Protein 7K1R (pdb70)

Nearest PDB structures (foldseek):
  7k1r-assembly1_A  TM=1.002E+00  e=0.000E+00  Enterobacter sp. enrichment culture clone nf1B6
  8uws-assembly1_C  TM=9.972E-01  e=1.560E-99  Enterobacter hormaechei
  2exj-assembly1_A  TM=9.811E-01  e=1.548E-72  Geobacillus stearothermophilus
  3c2u-assembly1_A  TM=9.784E-01  e=2.625E-72  Selenomonas ruminantium
  1yi7-assembly1_D  TM=9.826E-01  e=5.662E-72  Clostridium acetobutylicum ATCC 824

Secondary structure (DSSP, 8-state):
-EEESPSB-SS--S-EEEEETTEEEEEE--BTEESB-EEEEESSSS--EEEE--B-STTT---TTPPTT-EE-S-EEEEETTEEEEEEEEE---SSSS--EEEEEEEESSSSSPPPPPEE--SSEEEEEEEE-TTS-EEEEEEE-STT-SSSS---EEEEEEETTTTEE-S--EEEE---TT---EEEEEEEETTEEEEEEEES-SSTT-EEEEEEESSTT---EEEEEEEEEE-TT-TT-SSEEEEEEEEEE-TTS-EEEEEEEE--B--TT--TTSTTTT-B-TT-SEEEEEEEEEETTEEEETT-SSPPSEEE--SS-----S--S-EEE---SSS--TT-BEESS--STTTEESSSSTTSEEEE-B--TT-SS---EEEEE---SEEEEEEEEE----STTEEEEEEEEEETTEEEEEEEEEETTTEEEEEEEEEETTEEE-TTSSSPEEPPTT-S-EEEEEEEETTEEEEEEESSSSS-EEEEEEEEGGGSSHHHH-SSSPP---EEEEEEEETT-S--EEEEEEEEEEE-/-EEES-SB-SS--S-EEEEETTEEEEEE--BTEESB-EEEEESSSSS-EEEE--B-STTT---TTPPTT-EE-S-EEEEETTEEEEEEEEE---SSSS--EEEEEEEESSTT-PPPPPEE--SSEEEEEEEE-TTS-EEEEEEE-STT-SSSS---EEEEEEETTTTEE-S--EEEE---TT---EEEEEEEETTEEEEEEEES-SSTT-EEEEEEESSTT---EEEEEEEEEE-TT-TT-SSEEEEEEEEEE-TTS-EEEEEEEE--B--TT--TTSTTTT-B-TT-SEEEEEEEEESSS-EEETT-SS--SEEE--SS------EEE---SSS--TT-BEESS---TTTEESSSSTTSEEEE-BB-TT-SS-BEEEEEE--SSEEEEEEEEEE---STTEEEEEEEEEETTEEEEEEEEEETTTEEEEEEEEEETTEEE-TTSSSPEE--TT---EEEEEEEETTEEEEEEESSSSS-EEEEEEEEGGGSSHHHH-SS------EEEEEEEETT-S--EEEEEEEEEEE-/-EEES-SB-SS--S-EEEEETTEEEEEE--BTEESB-EEEEESSSS--EEEE--B-STTT---TTPPTT-EE---EEEEETTEEEEEEEEE---SSSS--EEEEEEEESSTT-PPPPPEEEESSEEEEEEEE-TTS-EEEEEEE-STT-SSSS---EEEEEE-TTT--B-S--EEEE---TT---EEEEEEEETTEEEEEEEES-SSTT-EEEEEEESSTT-PPEEEEEEEEE--TT-TT-SSEEEEEEEEEE-TTS-EEEEEEEE-PBPPTT--TTSTTTT-B-TT-SEEEEEEEEEETTEEEETTSSS--SEEE--SS-----EEE---SSS--TT-BEESS--STTTEESSSSTTSEEEE-B--TT-SS--EEEEEE--SSEEEEEEEEE----STTEEEEEEEEEETTEEEEEEEEEETTTEEEEEEEEEETTEEE-TTSSS-EEPPTT-S-EEEEEEEETTEEEEEEESSSSS-EEEEEEEEGGGSSHHHH-SSS-----EEEEEEEETT-S--EEEEEEEEEEE-/-EEES-SB-SS--S-EEEEETTEEEEEE--BTEESB-EEEEESSSSS-EEEE--B-STTT---TTPPTT-EE-S-EEEEETTEEEEEEEEE---SSSS--EEEEEEEESSTT----PPEE--SSEEEEEEEE-TTS-EEEEEEE-STT-SSSS---EEEEEEETTTTEEPS--EEEE---TT---EEEEEEEETTEEEEEEEES-SSTT-EEEEEEESSTT---EEEEEEEEE--TT-TT-SSEEEEEEEEEE-TTS-EEEEEEEE-PBPPTT--TTSTT-S-B-TT-SEEEEEEEEEETTEEEETTSSSPPSEEE--SSPPPP----EEE---SSS--TT-BEESS--STTTEESSSSTTSEEEE-B--TT-SS--EEEEEE---SEEEEEEEEE----STTEEEEEEEEEETTEEEEEEEEEETTTEEEEEEEEEETTEEE-TTSSSPEE--TT---EEEEEEEETTEEEEEEESSSSSEEE-S--EEGGGSSHHHH-SSS-----EEEEEEEETT-S--EEEEEEEEEEE-

Structure (mmCIF, N/CA/C/O backbone):
data_7K1R
#
_entry.id   7K1R
#
_cell.length_a   87.123
_cell.length_b   153.100
_cell.length_c   182.401
_cell.angle_alpha   90.000
_cell.angle_beta   90.000
_cell.angle_gamma   90.000
#
_symmetry.space_group_name_H-M   'P 21 21 21'
#
loop_
_entity.id
_entity.type
_entity.pdbx_description
1 polymer 'Beta xylosidase GH43'
2 non-polymer 'CALCIUM ION'
3 non-polymer GLYCEROL
4 water water
#
loop_
_atom_site.group_PDB
_atom_site.id
_atom_site.type_symbol
_atom_site.label_atom_id
_atom_site.label_alt_id
_atom_site.label_comp_id
_atom_site.label_asym_id
_atom_site.label_entity_id
_atom_site.label_seq_id
_atom_site.pdbx_PDB_ins_code
_atom_site.Cartn_x
_atom_site.Cartn_y
_atom_site.Cartn_z
_atom_site.occupancy
_atom_site.B_iso_or_equiv
_atom_site.auth_seq_id
_atom_site.auth_comp_id
_atom_site.auth_asym_id
_atom_site.auth_atom_id
_atom_site.pdbx_PDB_model_num
ATOM 1 N N . MET A 1 1 ? 5.14652 39.10969 82.35550 1.000 37.84477 1 MET A N 1
ATOM 2 C CA . MET A 1 1 ? 6.38322 39.69924 81.85508 1.000 37.53680 1 MET A CA 1
ATOM 3 C C . MET A 1 1 ? 7.09010 40.49308 82.94590 1.000 37.54699 1 MET A C 1
ATOM 4 O O . MET A 1 1 ? 6.46402 41.26750 83.66963 1.000 37.43687 1 MET A O 1
ATOM 9 N N . GLU A 1 2 ? 8.40124 40.29858 83.05612 1.000 39.49211 2 GLU A N 1
ATOM 10 C CA . GLU A 1 2 ? 9.22405 40.98893 84.04131 1.000 39.55761 2 GLU A CA 1
ATOM 11 C C . GLU A 1 2 ? 10.22691 41.86733 83.30932 1.000 39.58802 2 GLU A C 1
ATOM 12 O O . GLU A 1 2 ? 10.98604 41.37778 82.46674 1.000 39.65056 2 GLU A O 1
ATOM 18 N N . ILE A 1 3 ? 10.22327 43.15820 83.62339 1.000 36.74762 3 ILE A N 1
ATOM 19 C CA . ILE A 1 3 ? 11.15147 44.11628 83.03749 1.000 36.78070 3 ILE A CA 1
ATOM 20 C C . ILE A 1 3 ? 12.25393 44.39348 84.04606 1.000 36.92145 3 ILE A C 1
ATOM 21 O O . ILE A 1 3 ? 11.97476 44.68120 85.21522 1.000 36.85003 3 ILE A O 1
ATOM 26 N N . THR A 1 4 ? 13.50333 44.30532 83.60316 1.000 36.97768 4 THR A N 1
ATOM 27 C CA . THR A 1 4 ? 14.64894 44.61332 84.44644 1.000 37.14582 4 THR A CA 1
ATOM 28 C C . THR A 1 4 ? 15.16573 46.00426 84.10626 1.000 37.12829 4 THR A C 1
ATOM 29 O O . THR A 1 4 ? 15.35197 46.33104 82.92681 1.000 37.06064 4 THR A O 1
ATOM 33 N N . ASN A 1 5 ? 15.38938 46.81348 85.13334 1.000 34.95913 5 ASN A N 1
ATOM 34 C CA . ASN A 1 5 ? 15.88325 48.16296 84.91769 1.000 34.87208 5 ASN A CA 1
ATOM 35 C C . ASN A 1 5 ? 17.39283 48.22528 85.13087 1.000 35.15536 5 ASN A C 1
ATOM 36 O O . ASN A 1 5 ? 17.95008 47.44137 85.90731 1.000 35.28790 5 ASN A O 1
ATOM 41 N N . PRO A 1 6 ? 18.09936 49.14233 84.44788 1.000 33.69228 6 PRO A N 1
ATOM 42 C CA . PRO A 1 6 ? 17.58425 50.10224 83.46303 1.000 33.37926 6 PRO A CA 1
ATOM 43 C C . PRO A 1 6 ? 17.24530 49.45281 82.12278 1.000 33.35688 6 PRO A C 1
ATOM 44 O O . PRO A 1 6 ? 17.90582 48.49060 81.73080 1.000 33.58040 6 PRO A O 1
ATOM 48 N N . ILE A 1 7 ? 16.22151 49.96379 81.43589 1.000 33.68272 7 ILE A N 1
ATOM 49 C CA . ILE A 1 7 ? 15.90872 49.43810 80.11105 1.000 33.78567 7 ILE A CA 1
ATOM 50 C C . ILE A 1 7 ? 16.89642 49.96344 79.07917 1.000 33.64591 7 ILE A C 1
ATOM 51 O O . ILE A 1 7 ? 17.13672 49.31158 78.05669 1.000 33.80908 7 ILE A O 1
ATOM 56 N N . LEU A 1 8 ? 17.47761 51.13508 79.32058 1.000 33.27580 8 LEU A N 1
ATOM 57 C CA . LEU A 1 8 ? 18.52531 51.69872 78.47633 1.000 32.74864 8 LEU A CA 1
ATOM 58 C C . LEU A 1 8 ? 19.75791 51.89473 79.34825 1.000 33.01250 8 LEU A C 1
ATOM 59 O O . LEU A 1 8 ? 19.78239 52.78706 80.20266 1.000 32.86719 8 LEU A O 1
ATOM 64 N N . THR A 1 9 ? 20.77131 51.06029 79.14008 1.000 35.09584 9 THR A N 1
ATOM 65 C CA . THR A 1 9 ? 21.97157 51.08491 79.96148 1.000 34.87373 9 THR A CA 1
ATOM 66 C C . THR A 1 9 ? 23.01296 52.02723 79.37238 1.000 33.69989 9 THR A C 1
ATOM 67 O O . THR A 1 9 ? 23.07404 52.24207 78.15827 1.000 33.08127 9 THR A O 1
ATOM 71 N N . GLY A 1 10 ? 23.84253 52.58335 80.25173 1.000 31.58380 10 GLY A N 1
ATOM 72 C CA . GLY A 1 10 ? 24.80595 53.58285 79.84810 1.000 30.52087 10 GLY A CA 1
ATOM 73 C C . GLY A 1 10 ? 24.15381 54.93395 79.62924 1.000 30.18376 10 GLY A C 1
ATOM 74 O O . GLY A 1 10 ? 22.94910 55.12405 79.80513 1.000 30.67626 10 GLY A O 1
ATOM 75 N N . PHE A 1 11 ? 24.98979 55.89176 79.22762 1.000 31.22557 11 PHE A N 1
ATOM 76 C CA . PHE A 1 11 ? 24.59232 57.27722 78.99398 1.000 30.69449 11 PHE A CA 1
ATOM 77 C C . PHE A 1 11 ? 23.30101 57.37778 78.18573 1.000 30.94488 11 PHE A C 1
ATOM 78 O O . PHE A 1 11 ? 23.31782 57.27409 76.95437 1.000 30.85523 11 PHE A O 1
ATOM 86 N N . ASN A 1 12 ? 22.17693 57.58195 78.88041 1.000 29.48650 12 ASN A N 1
ATOM 87 C CA . ASN A 1 12 ? 20.85275 57.66775 78.27352 1.000 29.63489 12 ASN A CA 1
ATOM 88 C C . ASN A 1 12 ? 19.88783 58.40385 79.19828 1.000 29.40193 12 ASN A C 1
ATOM 89 O O . ASN A 1 12 ? 18.98693 57.77877 79.77250 1.000 29.92350 12 ASN A O 1
ATOM 94 N N . PRO A 1 13 ? 20.02941 59.71387 79.37028 1.000 30.21166 13 PRO A N 1
ATOM 95 C CA . PRO A 1 13 ? 19.18063 60.44000 80.31512 1.000 29.95057 13 PRO A CA 1
ATOM 96 C C . PRO A 1 13 ? 17.95067 61.04158 79.64265 1.000 29.62279 13 PRO A C 1
ATOM 97 O O . PRO A 1 13 ? 17.79855 61.01862 78.42003 1.000 29.72990 13 PRO A O 1
ATOM 101 N N . ASP A 1 14 ? 17.07351 61.58433 80.48232 1.000 30.60376 14 ASP A N 1
ATOM 102 C CA . ASP A 1 14 ? 15.88378 62.30766 80.04865 1.000 30.27155 14 ASP A CA 1
ATOM 103 C C . ASP A 1 14 ? 15.04084 61.52678 79.03405 1.000 30.84631 14 ASP A C 1
ATOM 104 O O . ASP A 1 14 ? 14.87063 61.96397 77.89458 1.000 30.83452 14 ASP A O 1
ATOM 109 N N . PRO A 1 15 ? 14.48803 60.37664 79.42584 1.000 31.45823 15 PRO A N 1
ATOM 110 C CA . PRO A 1 15 ? 13.69290 59.58386 78.47538 1.000 32.10457 15 PRO A CA 1
ATOM 111 C C . PRO A 1 15 ? 12.37474 60.27664 78.16074 1.000 31.97269 15 PRO A C 1
ATOM 112 O O . PRO A 1 15 ? 11.60314 60.61310 79.06176 1.000 31.65165 15 PRO A O 1
ATOM 116 N N . SER A 1 16 ? 12.13188 60.50586 76.87252 1.000 33.20435 16 SER A N 1
ATOM 117 C CA . SER A 1 16 ? 10.86348 61.02698 76.37531 1.000 32.90061 16 SER A CA 1
ATOM 118 C C . SER A 1 16 ? 10.13924 59.87384 75.69152 1.000 33.64163 16 SER A C 1
ATOM 119 O O . SER A 1 16 ? 10.55162 59.42350 74.61781 1.000 34.12454 16 SER A O 1
ATOM 122 N N . LEU A 1 17 ? 9.06673 59.39931 76.31408 1.000 34.65618 17 LEU A N 1
ATOM 123 C CA . LEU A 1 17 ? 8.38533 58.18314 75.89658 1.000 35.26073 17 LEU A CA 1
ATOM 124 C C . LEU A 1 17 ? 7.11621 58.53420 75.13097 1.000 34.91963 17 LEU A C 1
ATOM 125 O O . LEU A 1 17 ? 6.30263 59.33538 75.60216 1.000 34.44100 17 LEU A O 1
ATOM 130 N N . CYS A 1 18 ? 6.95607 57.94021 73.94825 1.000 37.66283 18 CYS A N 1
ATOM 131 C CA . CYS A 1 18 ? 5.76957 58.13549 73.12698 1.000 37.42392 18 CYS A CA 1
ATOM 132 C C . CYS A 1 18 ? 5.37555 56.79102 72.53422 1.000 37.88657 18 CYS A C 1
ATOM 133 O O . CYS A 1 18 ? 6.01877 55.76588 72.78380 1.000 38.34818 18 CYS A O 1
ATOM 136 N N . ARG A 1 19 ? 4.30920 56.79334 71.73835 1.000 36.97864 19 ARG A N 1
ATOM 137 C CA . ARG A 1 19 ? 3.89756 55.57797 71.05646 1.000 37.31739 19 ARG A CA 1
ATOM 138 C C . ARG A 1 19 ? 3.09219 55.92781 69.81358 1.000 37.10527 19 ARG A C 1
ATOM 139 O O . ARG A 1 19 ? 2.35078 56.91402 69.78679 1.000 36.79594 19 ARG A O 1
ATOM 147 N N . GLN A 1 20 ? 3.26608 55.11179 68.77622 1.000 38.61227 20 GLN A N 1
ATOM 148 C CA . GLN A 1 20 ? 2.45043 55.16073 67.56425 1.000 38.51184 20 GLN A CA 1
ATOM 149 C C . GLN A 1 20 ? 1.77604 53.79840 67.44423 1.000 38.83003 20 GLN A C 1
ATOM 150 O O . GLN A 1 20 ? 2.40676 52.82350 67.02270 1.000 39.06929 20 GLN A O 1
ATOM 156 N N . GLY A 1 21 ? 0.50288 53.72987 67.82318 1.000 37.49025 21 GLY A N 1
ATOM 157 C CA . GLY A 1 21 ? -0.19793 52.46360 67.87116 1.000 37.77368 21 GLY A CA 1
ATOM 158 C C . GLY A 1 21 ? 0.41496 51.49722 68.86292 1.000 38.07724 21 GLY A C 1
ATOM 159 O O . GLY A 1 21 ? 0.41350 51.75336 70.07098 1.000 38.11641 21 GLY A O 1
ATOM 160 N N . GLU A 1 22 ? 0.95743 50.38720 68.36342 1.000 38.33902 22 GLU A N 1
ATOM 161 C CA . GLU A 1 22 ? 1.57522 49.37307 69.20500 1.000 38.63779 22 GLU A CA 1
ATOM 162 C C . GLU A 1 22 ? 3.09745 49.46195 69.21125 1.000 38.68298 22 GLU A C 1
ATOM 163 O O . GLU A 1 22 ? 3.75879 48.56526 69.74472 1.000 38.94644 22 GLU A O 1
ATOM 169 N N . ASP A 1 23 ? 3.66419 50.52037 68.63861 1.000 37.12201 23 ASP A N 1
ATOM 170 C CA . ASP A 1 23 ? 5.10405 50.74004 68.61599 1.000 37.14091 23 ASP A CA 1
ATOM 171 C C . ASP A 1 23 ? 5.45559 51.84453 69.60226 1.000 37.05758 23 ASP A C 1
ATOM 172 O O . ASP A 1 23 ? 4.83002 52.90965 69.59512 1.000 36.76620 23 ASP A O 1
ATOM 177 N N . TYR A 1 24 ? 6.45817 51.59339 70.43904 1.000 35.23822 24 TYR A N 1
ATOM 178 C CA . TYR A 1 24 ? 6.82202 52.49315 71.52379 1.000 35.21998 24 TYR A CA 1
ATOM 179 C C . TYR A 1 24 ? 8.23457 53.01378 71.30872 1.000 35.19625 24 TYR A C 1
ATOM 180 O O . TYR A 1 24 ? 9.11892 52.27468 70.86490 1.000 35.33699 24 TYR A O 1
ATOM 189 N N . TYR A 1 25 ? 8.43797 54.29180 71.62338 1.000 35.87457 25 TYR A N 1
ATOM 190 C CA . TYR A 1 25 ? 9.69249 54.97049 71.33935 1.000 35.74690 25 TYR A CA 1
ATOM 191 C C . TYR A 1 25 ? 10.12305 55.79743 72.53891 1.000 35.75816 25 TYR A C 1
ATOM 192 O O . TYR A 1 25 ? 9.28883 56.39078 73.22798 1.000 35.52295 25 TYR A O 1
ATOM 201 N N . ILE A 1 26 ? 11.43182 55.82966 72.77736 1.000 32.82805 26 ILE A N 1
ATOM 202 C CA . ILE A 1 26 ? 12.03817 56.64794 73.81952 1.000 32.78110 26 ILE A CA 1
ATOM 203 C C . ILE A 1 26 ? 13.18435 57.42972 73.19524 1.000 32.28828 26 ILE A C 1
ATOM 204 O O . ILE A 1 26 ? 14.01254 56.85692 72.47867 1.000 32.15247 26 ILE A O 1
ATOM 209 N N . ALA A 1 27 ? 13.22406 58.73273 73.45520 1.000 31.65957 27 ALA A N 1
ATOM 210 C CA . ALA A 1 27 ? 14.30980 59.59704 73.01538 1.000 31.37743 27 ALA A CA 1
ATOM 211 C C . ALA A 1 27 ? 15.09955 60.05863 74.23160 1.000 31.06642 27 ALA A C 1
ATOM 212 O O . ALA A 1 27 ? 14.51685 60.52976 75.21470 1.000 30.62239 27 ALA A O 1
ATOM 214 N N . THR A 1 28 ? 16.41853 59.91511 74.16647 1.000 31.95062 28 THR A N 1
ATOM 215 C CA . THR A 1 28 ? 17.30460 60.31767 75.24516 1.000 31.29622 28 THR A CA 1
ATOM 216 C C . THR A 1 28 ? 18.23986 61.41733 74.75744 1.000 31.06657 28 THR A C 1
ATOM 217 O O . THR A 1 28 ? 18.46045 61.58719 73.55486 1.000 31.65590 28 THR A O 1
ATOM 221 N N . SER A 1 29 ? 18.78774 62.16683 75.71223 1.000 30.89306 29 SER A N 1
ATOM 222 C CA . SER A 1 29 ? 19.70462 63.25445 75.40516 1.000 30.36864 29 SER A CA 1
ATOM 223 C C . SER A 1 29 ? 21.09942 62.71487 75.11275 1.000 30.56105 29 SER A C 1
ATOM 224 O O . SER A 1 29 ? 21.48128 61.63742 75.57425 1.000 30.70925 29 SER A O 1
ATOM 227 N N . THR A 1 30 ? 21.86213 63.47836 74.32840 1.000 30.09852 30 THR A N 1
ATOM 228 C CA . THR A 1 30 ? 23.20155 63.07500 73.91973 1.000 30.28152 30 THR A CA 1
ATOM 229 C C . THR A 1 30 ? 24.26963 64.11658 74.21405 1.000 29.60416 30 THR A C 1
ATOM 230 O O . THR A 1 30 ? 25.45815 63.81629 74.04966 1.000 29.52916 30 THR A O 1
ATOM 234 N N . PHE A 1 31 ? 23.88621 65.32186 74.62677 1.000 30.71411 31 PHE A N 1
ATOM 235 C CA . PHE A 1 31 ? 24.80384 66.37855 75.07495 1.000 29.99325 31 PHE A CA 1
ATOM 236 C C . PHE A 1 31 ? 25.75810 66.70639 73.92791 1.000 30.57968 31 PHE A C 1
ATOM 237 O O . PHE A 1 31 ? 25.28735 67.04604 72.82998 1.000 31.48872 31 PHE A O 1
ATOM 245 N N . GLU A 1 32 ? 27.07227 66.63456 74.12082 1.000 30.28412 32 GLU A N 1
ATOM 246 C CA . GLU A 1 32 ? 28.01344 67.04634 73.08872 1.000 30.87695 32 GLU A CA 1
ATOM 247 C C . GLU A 1 32 ? 28.34684 65.93747 72.09836 1.000 31.72153 32 GLU A C 1
ATOM 248 O O . GLU A 1 32 ? 29.13650 66.17159 71.17848 1.000 32.37928 32 GLU A O 1
ATOM 254 N N . TRP A 1 33 ? 27.77105 64.74764 72.25264 1.000 30.20439 33 TRP A N 1
ATOM 255 C CA . TRP A 1 33 ? 28.04640 63.65337 71.33170 1.000 30.81066 33 TRP A CA 1
ATOM 256 C C . TRP A 1 33 ? 27.15998 63.75673 70.09525 1.000 31.98106 33 TRP A C 1
ATOM 257 O O . TRP A 1 33 ? 25.95408 64.00233 70.19399 1.000 32.33691 33 TRP A O 1
ATOM 268 N N . PHE A 1 34 ? 27.77356 63.56655 68.91841 1.000 30.48703 34 PHE A N 1
ATOM 269 C CA . PHE A 1 34 ? 27.13890 63.68431 67.61378 1.000 31.45165 34 PHE A CA 1
ATOM 270 C C . PHE A 1 34 ? 27.02394 62.31891 66.94426 1.000 31.23087 34 PHE A C 1
ATOM 271 O O . PHE A 1 34 ? 27.97308 61.52801 66.99419 1.000 30.69045 34 PHE A O 1
ATOM 279 N N . PRO A 1 35 ? 25.88714 62.00937 66.29432 1.000 32.36433 35 PRO A N 1
ATOM 280 C CA . PRO A 1 35 ? 24.69775 62.85437 66.11212 1.000 33.08726 35 PRO A CA 1
ATOM 281 C C . PRO A 1 35 ? 23.85351 63.01554 67.37320 1.000 32.98764 35 PRO A C 1
ATOM 282 O O . PRO A 1 35 ? 24.03514 62.27545 68.33764 1.000 32.28346 35 PRO A O 1
ATOM 286 N N . GLY A 1 36 ? 22.94031 63.98269 67.35583 1.000 31.84205 36 GLY A N 1
ATOM 287 C CA . GLY A 1 36 ? 22.16103 64.30871 68.53153 1.000 31.63087 36 GLY A CA 1
ATOM 288 C C . GLY A 1 36 ? 20.86788 63.51926 68.63073 1.000 31.40053 36 GLY A C 1
ATOM 289 O O . GLY A 1 36 ? 20.23994 63.19393 67.62691 1.000 31.50671 36 GLY A O 1
ATOM 290 N N . VAL A 1 37 ? 20.48689 63.22446 69.87842 1.000 30.91965 37 VAL A N 1
ATOM 291 C CA . VAL A 1 37 ? 19.28166 62.47638 70.23449 1.000 30.64619 37 VAL A CA 1
ATOM 292 C C . VAL A 1 37 ? 19.42533 61.01870 69.81191 1.000 30.32630 37 VAL A C 1
ATOM 293 O O . VAL A 1 37 ? 19.86458 60.71769 68.69580 1.000 30.48618 37 VAL A O 1
ATOM 297 N N . ARG A 1 38 ? 19.06360 60.10438 70.70939 1.000 31.81534 38 ARG A N 1
ATOM 298 C CA . ARG A 1 38 ? 19.02546 58.67718 70.41785 1.000 31.67025 38 ARG A CA 1
ATOM 299 C C . ARG A 1 38 ? 17.61077 58.17476 70.65981 1.000 31.73847 38 ARG A C 1
ATOM 300 O O . ARG A 1 38 ? 17.07975 58.31857 71.76623 1.000 31.69580 38 ARG A O 1
ATOM 308 N N . ILE A 1 39 ? 17.00206 57.59551 69.62742 1.000 31.99961 39 ILE A N 1
ATOM 309 C CA . ILE A 1 39 ? 15.63363 57.09477 69.68935 1.000 32.16639 39 ILE A CA 1
ATOM 310 C C . ILE A 1 39 ? 15.67273 55.57392 69.65428 1.000 32.22214 39 ILE A C 1
ATOM 311 O O . ILE A 1 39 ? 16.29220 54.98221 68.76237 1.000 32.12121 39 ILE A O 1
ATOM 316 N N . TYR A 1 40 ? 15.01350 54.94470 70.62362 1.000 32.55539 40 TYR A N 1
ATOM 317 C CA . TYR A 1 40 ? 14.94169 53.49546 70.72477 1.000 32.84569 40 TYR A CA 1
ATOM 318 C C . TYR A 1 40 ? 13.49677 53.04692 70.55391 1.000 33.20952 40 TYR A C 1
ATOM 319 O O . TYR A 1 40 ? 12.56560 53.74259 70.96678 1.000 33.31153 40 TYR A O 1
ATOM 328 N N . HIS A 1 41 ? 13.31172 51.87768 69.94422 1.000 34.99477 41 HIS A N 1
ATOM 329 C CA . HIS A 1 41 ? 11.98435 51.34168 69.67802 1.000 35.19798 41 HIS A CA 1
ATOM 330 C C . HIS A 1 41 ? 11.77388 50.03346 70.42949 1.000 35.68337 41 HIS A C 1
ATOM 331 O O . HIS A 1 41 ? 12.70974 49.25126 70.62728 1.000 35.81764 41 HIS A O 1
ATOM 338 N N . SER A 1 42 ? 10.52862 49.80425 70.84465 1.000 35.19309 42 SER A N 1
ATOM 339 C CA . SER A 1 42 ? 10.15068 48.56035 71.49977 1.000 35.56957 42 SER A CA 1
ATOM 340 C C . SER A 1 42 ? 8.66268 48.31108 71.31040 1.000 35.45922 42 SER A C 1
ATOM 341 O O . SER A 1 42 ? 7.86909 49.24994 71.20294 1.000 35.20721 42 SER A O 1
ATOM 344 N N . ARG A 1 43 ? 8.29249 47.03206 71.28285 1.000 35.65809 43 ARG A N 1
ATOM 345 C CA . ARG A 1 43 ? 6.89612 46.62364 71.22840 1.000 35.61419 43 ARG A CA 1
ATOM 346 C C . ARG A 1 43 ? 6.42118 45.98043 72.52315 1.000 35.84370 43 ARG A C 1
ATOM 347 O O . ARG A 1 43 ? 5.26503 45.55412 72.59799 1.000 35.81177 43 ARG A O 1
ATOM 355 N N . ASP A 1 44 ? 7.27723 45.90876 73.54797 1.000 35.76399 44 ASP A N 1
ATOM 356 C CA . ASP A 1 44 ? 6.90663 45.28434 74.81050 1.000 35.88618 44 ASP A CA 1
ATOM 357 C C . ASP A 1 44 ? 7.34138 46.07270 76.03718 1.000 35.93649 44 ASP A C 1
ATOM 358 O O . ASP A 1 44 ? 7.06115 45.63088 77.15668 1.000 35.93487 44 ASP A O 1
ATOM 363 N N . LEU A 1 45 ? 8.02443 47.20592 75.86629 1.000 35.54574 45 LEU A N 1
ATOM 364 C CA . LEU A 1 45 ? 8.57088 48.05869 76.91974 1.000 35.53571 45 LEU A CA 1
ATOM 365 C C . LEU A 1 45 ? 9.70499 47.39273 77.69070 1.000 35.74727 45 LEU A C 1
ATOM 366 O O . LEU A 1 45 ? 10.20695 47.98286 78.65399 1.000 35.65983 45 LEU A O 1
ATOM 371 N N . LYS A 1 46 ? 10.13485 46.19519 77.29900 1.000 36.16856 46 LYS A N 1
ATOM 372 C CA . LYS A 1 46 ? 11.20853 45.47997 77.97508 1.000 36.30300 46 LYS A CA 1
ATOM 373 C C . LYS A 1 46 ? 12.49954 45.46471 77.17046 1.000 36.41813 46 LYS A C 1
ATOM 374 O O . LYS A 1 46 ? 13.57649 45.71583 77.72242 1.000 36.52192 46 LYS A O 1
ATOM 380 N N . ASN A 1 47 ? 12.42037 45.17738 75.87297 1.000 36.47927 47 ASN A N 1
ATOM 381 C CA . ASN A 1 47 ? 13.58512 45.10232 74.99872 1.000 36.37907 47 ASN A CA 1
ATOM 382 C C . ASN A 1 47 ? 13.57854 46.29646 74.05541 1.000 36.22733 47 ASN A C 1
ATOM 383 O O . ASN A 1 47 ? 12.65273 46.45001 73.25305 1.000 36.09516 47 ASN A O 1
ATOM 388 N N . TRP A 1 48 ? 14.61654 47.12243 74.13378 1.000 34.43762 48 TRP A N 1
ATOM 389 C CA . TRP A 1 48 ? 14.71533 48.33033 73.32847 1.000 34.04251 48 TRP A CA 1
ATOM 390 C C . TRP A 1 48 ? 15.95481 48.27493 72.44767 1.000 33.44822 48 TRP A C 1
ATOM 391 O O . TRP A 1 48 ? 17.00794 47.78504 72.86827 1.000 33.43118 48 TRP A O 1
ATOM 402 N N . THR A 1 49 ? 15.82546 48.78043 71.22354 1.000 35.02130 49 THR A N 1
ATOM 403 C CA . THR A 1 49 ? 16.94621 48.83689 70.29744 1.000 34.47685 49 THR A CA 1
ATOM 404 C C . THR A 1 49 ? 16.96442 50.19258 69.60790 1.000 34.02169 49 THR A C 1
ATOM 405 O O . THR A 1 49 ? 15.91077 50.76096 69.30765 1.000 34.05153 49 THR A O 1
ATOM 409 N N . LEU A 1 50 ? 18.16723 50.70823 69.36745 1.000 33.83114 50 LEU A N 1
ATOM 410 C CA . LEU A 1 50 ? 18.31060 51.98420 68.68200 1.000 33.47907 50 LEU A CA 1
ATOM 411 C C . LEU A 1 50 ? 17.77044 51.88792 67.26283 1.000 33.44668 50 LEU A C 1
ATOM 412 O O . LEU A 1 50 ? 18.11206 50.96624 66.51490 1.000 33.44017 50 LEU A O 1
ATOM 417 N N . VAL A 1 51 ? 16.91542 52.84333 66.89873 1.000 34.10729 51 VAL A N 1
ATOM 418 C CA . VAL A 1 51 ? 16.37436 52.91700 65.54284 1.000 34.07847 51 VAL A CA 1
ATOM 419 C C . VAL A 1 51 ? 16.61625 54.25934 64.85867 1.000 34.02988 51 VAL A C 1
ATOM 420 O O . VAL A 1 51 ? 16.43269 54.35171 63.63795 1.000 34.06773 51 VAL A O 1
ATOM 424 N N . SER A 1 52 ? 17.00471 55.31874 65.57171 1.000 33.22868 52 SER A N 1
ATOM 425 C CA . SER A 1 52 ? 17.07685 56.64054 64.96184 1.000 33.33302 52 SER A CA 1
ATOM 426 C C . SER A 1 52 ? 18.06484 57.50498 65.72980 1.000 33.35021 52 SER A C 1
ATOM 427 O O . SER A 1 52 ? 18.02486 57.55111 66.96320 1.000 33.29304 52 SER A O 1
ATOM 430 N N . THR A 1 53 ? 18.94481 58.18847 64.99376 1.000 32.22872 53 THR A N 1
ATOM 431 C CA . THR A 1 53 ? 19.82116 59.23294 65.52011 1.000 32.42226 53 THR A CA 1
ATOM 432 C C . THR A 1 53 ? 19.52997 60.46999 64.67813 1.000 32.87733 53 THR A C 1
ATOM 433 O O . THR A 1 53 ? 20.25706 60.76907 63.71943 1.000 33.11643 53 THR A O 1
ATOM 437 N N . PRO A 1 54 ? 18.45977 61.20441 64.99999 1.000 33.64524 54 PRO A N 1
ATOM 438 C CA . PRO A 1 54 ? 17.89138 62.13876 64.00915 1.000 33.90706 54 PRO A CA 1
ATOM 439 C C . PRO A 1 54 ? 18.75394 63.35472 63.71085 1.000 34.41905 54 PRO A C 1
ATOM 440 O O . PRO A 1 54 ? 18.85221 63.75690 62.54484 1.000 34.60419 54 PRO A O 1
ATOM 444 N N . LEU A 1 55 ? 19.37392 63.96583 64.71970 1.000 33.28356 55 LEU A N 1
ATOM 445 C CA . LEU A 1 55 ? 20.10976 65.21577 64.51876 1.000 33.84599 55 LEU A CA 1
ATOM 446 C C . LEU A 1 55 ? 21.52177 64.89298 64.03624 1.000 34.05034 55 LEU A C 1
ATOM 447 O O . LEU A 1 55 ? 22.50528 64.96944 64.77691 1.000 34.13094 55 LEU A O 1
ATOM 452 N N . ASP A 1 56 ? 21.62026 64.54626 62.74917 1.000 36.26281 56 ASP A N 1
ATOM 453 C CA . ASP A 1 56 ? 22.87216 64.07908 62.16251 1.000 36.23591 56 ASP A CA 1
ATOM 454 C C . ASP A 1 56 ? 23.38185 64.99061 61.05053 1.000 36.70878 56 ASP A C 1
ATOM 455 O O . ASP A 1 56 ? 24.16389 64.54750 60.20376 1.000 36.55760 56 ASP A O 1
ATOM 460 N N . ARG A 1 57 ? 22.95143 66.25008 61.02591 1.000 40.63852 57 ARG A N 1
ATOM 461 C CA . ARG A 1 57 ? 23.43510 67.21873 60.05235 1.000 41.08550 57 ARG A CA 1
ATOM 462 C C . ARG A 1 57 ? 23.73047 68.52731 60.76824 1.000 41.43840 57 ARG A C 1
ATOM 463 O O . ARG A 1 57 ? 22.98386 68.93294 61.66343 1.000 41.30534 57 ARG A O 1
ATOM 471 N N . VAL A 1 58 ? 24.82605 69.18132 60.36990 1.000 37.12346 58 VAL A N 1
ATOM 472 C CA . VAL A 1 58 ? 25.23063 70.43212 61.00878 1.000 37.28135 58 VAL A CA 1
ATOM 473 C C . VAL A 1 58 ? 24.13799 71.48577 60.88276 1.000 37.28197 58 VAL A C 1
ATOM 474 O O . VAL A 1 58 ? 23.96554 72.32459 61.77664 1.000 37.20764 58 VAL A O 1
ATOM 478 N N . SER A 1 59 ? 23.37305 71.45453 59.78765 1.000 39.13549 59 SER A N 1
ATOM 479 C CA . SER A 1 59 ? 22.25134 72.37449 59.63442 1.000 38.87222 59 SER A CA 1
ATOM 480 C C . SER A 1 59 ? 21.19024 72.17150 60.70874 1.000 38.40900 59 SER A C 1
ATOM 481 O O . SER A 1 59 ? 20.41350 73.09332 60.98032 1.000 37.99225 59 SER A O 1
ATOM 484 N N . MET A 1 60 ? 21.13671 70.99025 61.32143 1.000 38.15661 60 MET A N 1
ATOM 485 C CA . MET A 1 60 ? 20.25028 70.74293 62.45096 1.000 37.68438 60 MET A CA 1
ATOM 486 C C . MET A 1 60 ? 20.93867 70.90841 63.79689 1.000 37.76764 60 MET A C 1
ATOM 487 O O . MET A 1 60 ? 20.27760 71.26441 64.77743 1.000 37.09630 60 MET A O 1
ATOM 492 N N . LEU A 1 61 ? 22.24619 70.66106 63.86585 1.000 33.88393 61 LEU A N 1
ATOM 493 C CA . LEU A 1 61 ? 22.96403 70.65719 65.13750 1.000 33.96649 61 LEU A CA 1
ATOM 494 C C . LEU A 1 61 ? 24.42082 71.00652 64.86704 1.000 34.31629 61 LEU A C 1
ATOM 495 O O . LEU A 1 61 ? 25.16840 70.18165 64.33367 1.000 34.24512 61 LEU A O 1
ATOM 500 N N . ASP A 1 62 ? 24.81946 72.21899 65.24091 1.000 34.01391 62 ASP A N 1
ATOM 501 C CA . ASP A 1 62 ? 26.16880 72.73772 65.01697 1.000 34.22387 62 ASP A CA 1
ATOM 502 C C . ASP A 1 62 ? 26.81717 72.92558 66.38776 1.000 34.08998 62 ASP A C 1
ATOM 503 O O . ASP A 1 62 ? 26.67253 73.97256 67.02057 1.000 32.87625 62 ASP A O 1
ATOM 508 N N . MET A 1 63 ? 27.54683 71.90460 66.83806 1.000 35.09335 63 MET A N 1
ATOM 509 C CA . MET A 1 63 ? 28.02568 71.83990 68.21303 1.000 33.05406 63 MET A CA 1
ATOM 510 C C . MET A 1 63 ? 29.53342 72.01864 68.34773 1.000 32.74819 63 MET A C 1
ATOM 511 O O . MET A 1 63 ? 30.07868 71.74037 69.42045 1.000 31.18447 63 MET A O 1
ATOM 516 N N . LYS A 1 64 ? 30.22397 72.47501 67.30611 1.000 33.79831 64 LYS A N 1
ATOM 517 C CA . LYS A 1 64 ? 31.65480 72.71697 67.43958 1.000 33.39751 64 LYS A CA 1
ATOM 518 C C . LYS A 1 64 ? 31.90419 73.86837 68.40631 1.000 32.64790 64 LYS A C 1
ATOM 519 O O . LYS A 1 64 ? 31.24109 74.90828 68.34468 1.000 33.00004 64 LYS A O 1
ATOM 525 N N . GLY A 1 65 ? 32.86352 73.67233 69.31203 1.000 34.34785 65 GLY A N 1
ATOM 526 C CA . GLY A 1 65 ? 33.15706 74.64513 70.34304 1.000 33.44794 65 GLY A CA 1
ATOM 527 C C . GLY A 1 65 ? 32.24141 74.60288 71.54714 1.000 31.98833 65 GLY A C 1
ATOM 528 O O . GLY A 1 65 ? 32.50435 75.31472 72.52681 1.000 31.32146 65 GLY A O 1
ATOM 529 N N . ASN A 1 66 ? 31.17925 73.79858 71.50757 1.000 32.13129 66 ASN A N 1
ATOM 530 C CA . ASN A 1 66 ? 30.26582 73.69049 72.63168 1.000 30.88355 66 ASN A CA 1
ATOM 531 C C . ASN A 1 66 ? 31.01432 73.24304 73.88609 1.000 29.95284 66 ASN A C 1
ATOM 532 O O . ASN A 1 66 ? 31.95693 72.44785 73.80965 1.000 30.01697 66 ASN A O 1
ATOM 537 N N . PRO A 1 67 ? 30.61570 73.73763 75.05349 1.000 31.11055 67 PRO A N 1
ATOM 538 C CA . PRO A 1 67 ? 31.27878 73.32419 76.29169 1.000 30.66492 67 PRO A CA 1
ATOM 539 C C . PRO A 1 67 ? 30.90889 71.89750 76.66121 1.000 30.25568 67 PRO A C 1
ATOM 540 O O . PRO A 1 67 ? 29.91751 71.33822 76.18481 1.000 30.23482 67 PRO A O 1
ATOM 544 N N . ASP A 1 68 ? 31.74462 71.30421 77.51394 1.000 30.17016 68 ASP A N 1
ATOM 545 C CA . ASP A 1 68 ? 31.42939 70.00361 78.08457 1.000 29.94397 68 ASP A CA 1
ATOM 546 C C . ASP A 1 68 ? 30.05420 70.04657 78.73426 1.000 29.81009 68 ASP A C 1
ATOM 547 O O . ASP A 1 68 ? 29.69167 71.02826 79.38815 1.000 29.85562 68 ASP A O 1
ATOM 552 N N . SER A 1 69 ? 29.28158 68.98095 78.53247 1.000 30.27700 69 SER A N 1
ATOM 553 C CA . SER A 1 69 ? 27.91645 68.87643 79.04022 1.000 30.21304 69 SER A CA 1
ATOM 554 C C . SER A 1 69 ? 27.00973 69.97182 78.48986 1.000 30.09305 69 SER A C 1
ATOM 555 O O . SER A 1 69 ? 25.98003 70.29205 79.09275 1.000 29.99322 69 SER A O 1
ATOM 558 N N . GLY A 1 70 ? 27.38890 70.56603 77.36394 1.000 29.18223 70 GLY A N 1
ATOM 559 C CA . GLY A 1 70 ? 26.49469 71.38778 76.57524 1.000 29.30796 70 GLY A CA 1
ATOM 560 C C . GLY A 1 70 ? 25.79084 70.54454 75.53125 1.000 29.81317 70 GLY A C 1
ATOM 561 O O . GLY A 1 70 ? 25.70397 69.31952 75.64291 1.000 29.94271 70 GLY A O 1
ATOM 562 N N . GLY A 1 71 ? 25.29007 71.21285 74.49496 1.000 29.97034 71 GLY A N 1
ATOM 563 C CA . GLY A 1 71 ? 24.59997 70.52336 73.42485 1.000 30.88635 71 GLY A CA 1
ATOM 564 C C . GLY A 1 71 ? 23.21483 70.00927 73.77146 1.000 30.67592 71 GLY A C 1
ATOM 565 O O . GLY A 1 71 ? 22.43213 70.70949 74.42077 1.000 29.99829 71 GLY A O 1
ATOM 566 N N . ILE A 1 72 ? 22.90566 68.77993 73.36472 1.000 29.90691 72 ILE A N 1
ATOM 567 C CA . ILE A 1 72 ? 21.53979 68.26450 73.42708 1.000 29.99210 72 ILE A CA 1
ATOM 568 C C . ILE A 1 72 ? 21.19969 67.90688 74.87154 1.000 28.94497 72 ILE A C 1
ATOM 569 O O . ILE A 1 72 ? 21.72289 66.93661 75.42474 1.000 28.90560 72 ILE A O 1
ATOM 574 N N . TRP A 1 73 ? 20.30375 68.68445 75.47922 1.000 30.64907 73 TRP A N 1
ATOM 575 C CA . TRP A 1 73 ? 19.75841 68.34380 76.78667 1.000 30.11377 73 TRP A CA 1
ATOM 576 C C . TRP A 1 73 ? 18.49116 67.51754 76.60417 1.000 30.50535 73 TRP A C 1
ATOM 577 O O . TRP A 1 73 ? 18.33055 66.84728 75.57934 1.000 31.26540 73 TRP A O 1
ATOM 588 N N . ALA A 1 74 ? 17.58601 67.56899 77.57463 1.000 29.98838 74 ALA A N 1
ATOM 589 C CA . ALA A 1 74 ? 16.37353 66.75904 77.53502 1.000 30.40799 74 ALA A CA 1
ATOM 590 C C . ALA A 1 74 ? 15.57730 67.02237 76.26162 1.000 30.70827 74 ALA A C 1
ATOM 591 O O . ALA A 1 74 ? 15.21006 68.17727 75.99785 1.000 30.37014 74 ALA A O 1
ATOM 593 N N . PRO A 1 75 ? 15.30663 66.00207 75.44179 1.000 30.62333 75 PRO A N 1
ATOM 594 C CA . PRO A 1 75 ? 14.43440 66.20402 74.28226 1.000 31.03559 75 PRO A CA 1
ATOM 595 C C . PRO A 1 75 ? 13.00096 65.80002 74.57705 1.000 31.02648 75 PRO A C 1
ATOM 596 O O . PRO A 1 75 ? 12.73517 65.10032 75.56023 1.000 31.04884 75 PRO A O 1
ATOM 600 N N . CYS A 1 76 ? 12.06877 66.23195 73.73547 1.000 32.42975 76 CYS A N 1
ATOM 601 C CA . CYS A 1 76 ? 10.68654 65.78293 73.80621 1.000 32.56402 76 CYS A CA 1
ATOM 602 C C . CYS A 1 76 ? 10.32925 65.13380 72.47925 1.000 33.21710 76 CYS A C 1
ATOM 603 O O . CYS A 1 76 ? 10.37615 65.78686 71.43141 1.000 33.30502 76 CYS A O 1
ATOM 606 N N . LEU A 1 77 ? 9.99125 63.85063 72.52400 1.000 34.02905 77 LEU A N 1
ATOM 607 C CA . LEU A 1 77 ? 9.52264 63.11836 71.35737 1.000 34.54523 77 LEU A CA 1
ATOM 608 C C . LEU A 1 77 ? 8.06807 62.73485 71.58836 1.000 34.46322 77 LEU A C 1
ATOM 609 O O . LEU A 1 77 ? 7.75845 61.99499 72.52936 1.000 34.59032 77 LEU A O 1
ATOM 614 N N . SER A 1 78 ? 7.18098 63.25407 70.74420 1.000 36.16908 78 SER A N 1
ATOM 615 C CA . SER A 1 78 ? 5.75972 62.96063 70.81489 1.000 36.15667 78 SER A CA 1
ATOM 616 C C . SER A 1 78 ? 5.25738 62.59980 69.42370 1.000 36.40935 78 SER A C 1
ATOM 617 O O . SER A 1 78 ? 5.92798 62.83192 68.41407 1.000 36.54036 78 SER A O 1
ATOM 620 N N . TYR A 1 79 ? 4.06278 62.01682 69.37876 1.000 38.79573 79 TYR A N 1
ATOM 621 C CA . TYR A 1 79 ? 3.43723 61.61708 68.12703 1.000 38.97347 79 TYR A CA 1
ATOM 622 C C . TYR A 1 79 ? 1.99835 62.10685 68.10513 1.000 38.79260 79 TYR A C 1
ATOM 623 O O . TYR A 1 79 ? 1.23758 61.84980 69.04411 1.000 38.82010 79 TYR A O 1
ATOM 632 N N . ALA A 1 80 ? 1.62827 62.79786 67.02977 1.000 39.92569 80 ALA A N 1
ATOM 633 C CA . ALA A 1 80 ? 0.27500 63.30850 66.86360 1.000 39.77846 80 ALA A CA 1
ATOM 634 C C . ALA A 1 80 ? 0.08992 63.75028 65.42067 1.000 39.73146 80 ALA A C 1
ATOM 635 O O . ALA A 1 80 ? 1.05798 64.09686 64.73662 1.000 39.73018 80 ALA A O 1
ATOM 637 N N . ASP A 1 81 ? -1.16619 63.72686 64.97050 1.000 42.06023 81 ASP A N 1
ATOM 638 C CA . ASP A 1 81 ? -1.54210 64.20878 63.64023 1.000 42.00723 81 ASP A CA 1
ATOM 639 C C . ASP A 1 81 ? -0.73601 63.52481 62.53831 1.000 42.28296 81 ASP A C 1
ATOM 640 O O . ASP A 1 81 ? -0.41918 64.13077 61.51216 1.000 42.27999 81 ASP A O 1
ATOM 645 N N . GLY A 1 82 ? -0.39074 62.25702 62.74843 1.000 39.94533 82 GLY A N 1
ATOM 646 C CA . GLY A 1 82 ? 0.26288 61.47782 61.71683 1.000 40.23363 82 GLY A CA 1
ATOM 647 C C . GLY A 1 82 ? 1.75383 61.67974 61.57467 1.000 40.31440 82 GLY A C 1
ATOM 648 O O . GLY A 1 82 ? 2.31510 61.31006 60.53912 1.000 40.53100 82 GLY A O 1
ATOM 649 N N . LYS A 1 83 ? 2.42183 62.24637 62.57755 1.000 39.24419 83 LYS A N 1
ATOM 650 C CA . LYS A 1 83 ? 3.86471 62.42925 62.49097 1.000 39.36902 83 LYS A CA 1
ATOM 651 C C . LYS A 1 83 ? 4.44762 62.56132 63.88924 1.000 39.27394 83 LYS A C 1
ATOM 652 O O . LYS A 1 83 ? 3.73922 62.85524 64.85542 1.000 39.04508 83 LYS A O 1
ATOM 658 N N . PHE A 1 84 ? 5.75468 62.33323 63.97857 1.000 37.28335 84 PHE A N 1
ATOM 659 C CA . PHE A 1 84 ? 6.49961 62.53408 65.21130 1.000 37.22491 84 PHE A CA 1
ATOM 660 C C . PHE A 1 84 ? 6.96002 63.98279 65.31070 1.000 36.98749 84 PHE A C 1
ATOM 661 O O . PHE A 1 84 ? 7.27658 64.62193 64.30453 1.000 37.08718 84 PHE A O 1
ATOM 669 N N . TRP A 1 85 ? 6.99168 64.49828 66.53753 1.000 37.28214 85 TRP A N 1
ATOM 670 C CA . TRP A 1 85 ? 7.48319 65.84077 66.81805 1.000 36.98736 85 TRP A CA 1
ATOM 671 C C . TRP A 1 85 ? 8.64783 65.73753 67.79050 1.000 37.01346 85 TRP A C 1
ATOM 672 O O . TRP A 1 85 ? 8.52021 65.11822 68.85213 1.000 36.89126 85 TRP A O 1
ATOM 683 N N . LEU A 1 86 ? 9.77646 66.34462 67.43370 1.000 34.26578 86 LEU A N 1
ATOM 684 C CA . LEU A 1 86 ? 10.99093 66.27366 68.23900 1.000 34.35162 86 LEU A CA 1
ATOM 685 C C . LEU A 1 86 ? 11.45086 67.68560 68.57977 1.000 33.92604 86 LEU A C 1
ATOM 686 O O . LEU A 1 86 ? 11.86824 68.44000 67.69426 1.000 34.16279 86 LEU A O 1
ATOM 691 N N . LEU A 1 87 ? 11.37420 68.03820 69.85912 1.000 34.26718 87 LEU A N 1
ATOM 692 C CA . LEU A 1 87 ? 11.93088 69.28206 70.36997 1.000 33.75232 87 LEU A CA 1
ATOM 693 C C . LEU A 1 87 ? 13.26904 68.99369 71.03568 1.000 33.74884 87 LEU A C 1
ATOM 694 O O . LEU A 1 87 ? 13.41774 67.98975 71.73861 1.000 33.76256 87 LEU A O 1
ATOM 699 N N . TYR A 1 88 ? 14.24381 69.87177 70.81114 1.000 32.31252 88 TYR A N 1
ATOM 700 C CA . TYR A 1 88 ? 15.56201 69.67507 71.39610 1.000 32.29443 88 TYR A CA 1
ATOM 701 C C . TYR A 1 88 ? 16.21282 71.02471 71.65774 1.000 31.82604 88 TYR A C 1
ATOM 702 O O . TYR A 1 88 ? 15.88492 72.03105 71.02344 1.000 31.87037 88 TYR A O 1
ATOM 711 N N . THR A 1 89 ? 17.14673 71.02898 72.60649 1.000 31.98594 89 THR A N 1
ATOM 712 C CA . THR A 1 89 ? 17.86883 72.22869 73.00550 1.000 31.53268 89 THR A CA 1
ATOM 713 C C . THR A 1 89 ? 19.35281 72.04340 72.73176 1.000 31.91226 89 THR A C 1
ATOM 714 O O . THR A 1 89 ? 19.93301 71.02060 73.10847 1.000 31.98803 89 THR A O 1
ATOM 718 N N . ASP A 1 90 ? 19.96074 73.03029 72.07933 1.000 31.13875 90 ASP A N 1
ATOM 719 C CA . ASP A 1 90 ? 21.40892 73.09608 71.91939 1.000 31.45958 90 ASP A CA 1
ATOM 720 C C . ASP A 1 90 ? 21.92485 74.15199 72.89008 1.000 30.51377 90 ASP A C 1
ATOM 721 O O . ASP A 1 90 ? 21.73543 75.35169 72.66873 1.000 30.43679 90 ASP A O 1
ATOM 726 N N . VAL A 1 91 ? 22.56993 73.70443 73.96306 1.000 31.41514 91 VAL A N 1
ATOM 727 C CA . VAL A 1 91 ? 23.00100 74.58436 75.04417 1.000 30.76115 91 VAL A CA 1
ATOM 728 C C . VAL A 1 91 ? 24.42425 75.05222 74.76701 1.000 31.07179 91 VAL A C 1
ATOM 729 O O . VAL A 1 91 ? 25.30739 74.24067 74.46357 1.000 31.35902 91 VAL A O 1
ATOM 733 N N . LYS A 1 92 ? 24.65061 76.36585 74.87744 1.000 30.51056 92 LYS A N 1
ATOM 734 C CA . LYS A 1 92 ? 25.92460 76.96769 74.50703 1.000 31.02712 92 LYS A CA 1
ATOM 735 C C . LYS A 1 92 ? 26.78055 77.40741 75.68750 1.000 30.87796 92 LYS A C 1
ATOM 736 O O . LYS A 1 92 ? 27.99177 77.57808 75.51457 1.000 31.31396 92 LYS A O 1
ATOM 742 N N . ILE A 1 93 ? 26.19416 77.60929 76.86636 1.000 31.05241 93 ILE A N 1
ATOM 743 C CA . ILE A 1 93 ? 26.93951 77.97811 78.06444 1.000 31.39343 93 ILE A CA 1
ATOM 744 C C . ILE A 1 93 ? 26.61789 76.97760 79.16392 1.000 31.19969 93 ILE A C 1
ATOM 745 O O . ILE A 1 93 ? 25.46483 76.55925 79.31542 1.000 30.85070 93 ILE A O 1
ATOM 750 N N . VAL A 1 94 ? 27.63562 76.60004 79.93762 1.000 31.51353 94 VAL A N 1
ATOM 751 C CA . VAL A 1 94 ? 27.44402 75.66744 81.04393 1.000 31.64018 94 VAL A CA 1
ATOM 752 C C . VAL A 1 94 ? 28.06339 76.23146 82.31767 1.000 32.77804 94 VAL A C 1
ATOM 753 O O . VAL A 1 94 ? 27.37574 76.39846 83.33121 1.000 33.55841 94 VAL A O 1
ATOM 757 N N . ASP A 1 95 ? 29.36152 76.53644 82.27531 1.000 30.80296 95 ASP A N 1
ATOM 758 C CA . ASP A 1 95 ? 30.09761 76.99467 83.45516 1.000 32.01195 95 ASP A CA 1
ATOM 759 C C . ASP A 1 95 ? 29.86934 78.49324 83.63264 1.000 33.13379 95 ASP A C 1
ATOM 760 O O . ASP A 1 95 ? 30.71916 79.33245 83.32526 1.000 33.61718 95 ASP A O 1
ATOM 765 N N . SER A 1 96 ? 28.69333 78.83105 84.15632 1.000 34.30104 96 SER A N 1
ATOM 766 C CA . SER A 1 96 ? 28.28935 80.22245 84.29780 1.000 35.24535 96 SER A CA 1
ATOM 767 C C . SER A 1 96 ? 27.10327 80.28059 85.24266 1.000 35.77539 96 SER A C 1
ATOM 768 O O . SER A 1 96 ? 26.36271 79.29612 85.35877 1.000 35.19408 96 SER A O 1
ATOM 771 N N . PRO A 1 97 ? 26.89551 81.40471 85.93139 1.000 36.05508 97 PRO A N 1
ATOM 772 C CA . PRO A 1 97 ? 25.69924 81.53484 86.78116 1.000 35.99709 97 PRO A CA 1
ATOM 773 C C . PRO A 1 97 ? 24.39267 81.32800 86.03737 1.000 34.74700 97 PRO A C 1
ATOM 774 O O . PRO A 1 97 ? 23.38562 80.99555 86.67244 1.000 34.65963 97 PRO A O 1
ATOM 778 N N . TRP A 1 98 ? 24.36495 81.54272 84.72428 1.000 36.38934 98 TRP A N 1
ATOM 779 C CA . TRP A 1 98 ? 23.19983 81.21666 83.91540 1.000 35.05477 98 TRP A CA 1
ATOM 780 C C . TRP A 1 98 ? 23.67704 80.81886 82.52770 1.000 34.01440 98 TRP A C 1
ATOM 781 O O . TRP A 1 98 ? 24.83696 81.02673 82.16359 1.000 34.29605 98 TRP A O 1
ATOM 792 N N . LYS A 1 99 ? 22.76505 80.24498 81.74955 1.000 33.50840 99 LYS A N 1
ATOM 793 C CA . LYS A 1 99 ? 23.11379 79.62540 80.48287 1.000 32.66876 99 LYS A CA 1
ATOM 794 C C . LYS A 1 99 ? 22.30270 80.21997 79.33886 1.000 32.10465 99 LYS A C 1
ATOM 795 O O . LYS A 1 99 ? 21.26551 80.85741 79.54156 1.000 32.06163 99 LYS A O 1
ATOM 801 N N . ASN A 1 100 ? 22.80836 80.00741 78.12641 1.000 33.21758 100 ASN A N 1
ATOM 802 C CA . ASN A 1 100 ? 22.11031 80.32096 76.89148 1.000 32.99414 100 ASN A CA 1
ATOM 803 C C . ASN A 1 100 ? 21.98246 79.05173 76.05979 1.000 32.80512 100 ASN A C 1
ATOM 804 O O . ASN A 1 100 ? 22.73579 78.08978 76.23723 1.000 32.80100 100 ASN A O 1
ATOM 809 N N . GLY A 1 101 ? 21.02167 79.05990 75.14583 1.000 32.65086 101 GLY A N 1
ATOM 810 C CA . GLY A 1 101 ? 20.80994 77.90998 74.29234 1.000 32.83762 101 GLY A CA 1
ATOM 811 C C . GLY A 1 101 ? 19.89168 78.25305 73.14238 1.000 33.15719 101 GLY A C 1
ATOM 812 O O . GLY A 1 101 ? 19.58158 79.41977 72.89851 1.000 33.17084 101 GLY A O 1
ATOM 813 N N . ARG A 1 102 ? 19.47160 77.21207 72.42244 1.000 33.14669 102 ARG A N 1
ATOM 814 C CA . ARG A 1 102 ? 18.54314 77.36034 71.30622 1.000 33.59376 102 ARG A CA 1
ATOM 815 C C . ARG A 1 102 ? 17.65292 76.12843 71.23831 1.000 33.69348 102 ARG A C 1
ATOM 816 O O . ARG A 1 102 ? 18.15233 75.00100 71.29766 1.000 34.04932 102 ARG A O 1
ATOM 824 N N . ASN A 1 103 ? 16.34584 76.34434 71.10592 1.000 33.34908 103 ASN A N 1
ATOM 825 C CA . ASN A 1 103 ? 15.37331 75.26630 70.98774 1.000 33.52018 103 ASN A CA 1
ATOM 826 C C . ASN A 1 103 ? 14.86750 75.17555 69.55369 1.000 34.24018 103 ASN A C 1
ATOM 827 O O . ASN A 1 103 ? 14.66424 76.19806 68.89087 1.000 34.28861 103 ASN A O 1
ATOM 832 N N . PHE A 1 104 ? 14.65819 73.94710 69.08084 1.000 33.25969 104 PHE A N 1
ATOM 833 C CA . PHE A 1 104 ? 14.23903 73.70820 67.70787 1.000 34.00783 104 PHE A CA 1
ATOM 834 C C . PHE A 1 104 ? 13.18021 72.61659 67.66591 1.000 34.02421 104 PHE A C 1
ATOM 835 O O . PHE A 1 104 ? 13.13360 71.73738 68.53089 1.000 33.84964 104 PHE A O 1
ATOM 843 N N . LEU A 1 105 ? 12.33552 72.67888 66.63815 1.000 35.41251 105 LEU A N 1
ATOM 844 C CA . LEU A 1 105 ? 11.32113 71.66618 66.37941 1.000 35.49269 105 LEU A CA 1
ATOM 845 C C . LEU A 1 105 ? 11.57724 71.03101 65.02057 1.000 36.33355 105 LEU A C 1
ATOM 846 O O . LEU A 1 105 ? 11.66493 71.73514 64.00895 1.000 36.59460 105 LEU A O 1
ATOM 851 N N . VAL A 1 106 ? 11.70301 69.70640 65.00331 1.000 34.92246 106 VAL A N 1
ATOM 852 C CA . VAL A 1 106 ? 11.76475 68.93256 63.77066 1.000 35.52368 106 VAL A CA 1
ATOM 853 C C . VAL A 1 106 ? 10.65872 67.88907 63.81564 1.000 35.26274 106 VAL A C 1
ATOM 854 O O . VAL A 1 106 ? 10.25861 67.42757 64.88976 1.000 34.89911 106 VAL A O 1
ATOM 858 N N . THR A 1 107 ? 10.15533 67.52551 62.63797 1.000 38.08291 107 THR A N 1
ATOM 859 C CA . THR A 1 107 ? 9.06670 66.56742 62.51928 1.000 37.90098 107 THR A CA 1
ATOM 860 C C . THR A 1 107 ? 9.39201 65.54363 61.44033 1.000 38.31747 107 THR A C 1
ATOM 861 O O . THR A 1 107 ? 10.21270 65.78411 60.55094 1.000 38.66910 107 THR A O 1
ATOM 865 N N . ALA A 1 108 ? 8.72794 64.38633 61.53042 1.000 38.05710 108 ALA A N 1
ATOM 866 C CA . ALA A 1 108 ? 8.88924 63.32823 60.54338 1.000 38.27689 108 ALA A CA 1
ATOM 867 C C . ALA A 1 108 ? 7.69150 62.39932 60.61886 1.000 38.11523 108 ALA A C 1
ATOM 868 O O . ALA A 1 108 ? 7.23365 62.09397 61.72908 1.000 37.95501 108 ALA A O 1
ATOM 870 N N . PRO A 1 109 ? 7.15576 61.93957 59.48367 1.000 38.17780 109 PRO A N 1
ATOM 871 C CA . PRO A 1 109 ? 6.02642 60.99608 59.55329 1.000 38.09771 109 PRO A CA 1
ATOM 872 C C . PRO A 1 109 ? 6.41615 59.64177 60.11970 1.000 38.23853 109 PRO A C 1
ATOM 873 O O . PRO A 1 109 ? 5.61242 59.01856 60.82501 1.000 38.15665 109 PRO A O 1
ATOM 877 N N . SER A 1 110 ? 7.62810 59.16924 59.83126 1.000 39.21209 110 SER A N 1
ATOM 878 C CA . SER A 1 110 ? 8.13490 57.89439 60.31801 1.000 39.32291 110 SER A CA 1
ATOM 879 C C . SER A 1 110 ? 9.39734 58.12639 61.14053 1.000 39.36721 110 SER A C 1
ATOM 880 O O . SER A 1 110 ? 10.14473 59.07939 60.90136 1.000 39.38403 110 SER A O 1
ATOM 883 N N . ILE A 1 111 ? 9.63056 57.23782 62.11258 1.000 37.56835 111 ILE A N 1
ATOM 884 C CA . ILE A 1 111 ? 10.68186 57.46150 63.10240 1.000 37.59321 111 ILE A CA 1
ATOM 885 C C . ILE A 1 111 ? 12.06160 57.49015 62.45532 1.000 37.66602 111 ILE A C 1
ATOM 886 O O . ILE A 1 111 ? 12.95801 58.20862 62.91764 1.000 37.69750 111 ILE A O 1
ATOM 891 N N . GLU A 1 112 ? 12.25759 56.73589 61.37557 1.000 43.71752 112 GLU A N 1
ATOM 892 C CA . GLU A 1 112 ? 13.54482 56.72726 60.69863 1.000 43.76105 112 GLU A CA 1
ATOM 893 C C . GLU A 1 112 ? 13.58509 57.63750 59.48104 1.000 43.87104 112 GLU A C 1
ATOM 894 O O . GLU A 1 112 ? 14.68057 57.99798 59.03717 1.000 44.03235 112 GLU A O 1
ATOM 900 N N . GLY A 1 113 ? 12.42720 58.02465 58.94589 1.000 44.45107 113 GLY A N 1
ATOM 901 C CA . GLY A 1 113 ? 12.35951 58.88795 57.79062 1.000 44.54125 113 GLY A CA 1
ATOM 902 C C . GLY A 1 113 ? 13.08432 60.19598 58.01522 1.000 44.70100 113 GLY A C 1
ATOM 903 O O . GLY A 1 113 ? 13.37436 60.58309 59.15236 1.000 44.71287 113 GLY A O 1
ATOM 904 N N . PRO A 1 114 ? 13.39536 60.90299 56.93164 1.000 41.85519 114 PRO A N 1
ATOM 905 C CA . PRO A 1 114 ? 14.17050 62.14116 57.06399 1.000 42.11720 114 PRO A CA 1
ATOM 906 C C . PRO A 1 114 ? 13.39378 63.19360 57.83978 1.000 42.04050 114 PRO A C 1
ATOM 907 O O . PRO A 1 114 ? 12.18945 63.37364 57.64819 1.000 41.82033 114 PRO A O 1
ATOM 911 N N . TRP A 1 115 ? 14.09664 63.88156 58.73312 1.000 38.98656 115 TRP A N 1
ATOM 912 C CA . TRP A 1 115 ? 13.48591 64.89362 59.58045 1.000 38.85595 115 TRP A CA 1
ATOM 913 C C . TRP A 1 115 ? 13.56647 66.25865 58.91250 1.000 39.01834 115 TRP A C 1
ATOM 914 O O . TRP A 1 115 ? 14.55197 66.57877 58.24233 1.000 39.36122 115 TRP A O 1
ATOM 925 N N . SER A 1 116 ? 12.52387 67.06187 59.10900 1.000 41.42430 116 SER A N 1
ATOM 926 C CA . SER A 1 116 ? 12.40183 68.34334 58.43196 1.000 41.45655 116 SER A CA 1
ATOM 927 C C . SER A 1 116 ? 13.47659 69.31925 58.90876 1.000 41.75468 116 SER A C 1
ATOM 928 O O . SER A 1 116 ? 14.21164 69.06613 59.86754 1.000 41.91018 116 SER A O 1
ATOM 931 N N . GLU A 1 117 ? 13.56777 70.44838 58.21267 1.000 43.86500 117 GLU A N 1
ATOM 932 C CA . GLU A 1 117 ? 14.42129 71.52711 58.68291 1.000 44.08664 117 GLU A CA 1
ATOM 933 C C . GLU A 1 117 ? 13.90585 72.02473 60.03110 1.000 43.50880 117 GLU A C 1
ATOM 934 O O . GLU A 1 117 ? 12.68890 72.10378 60.23846 1.000 42.87812 117 GLU A O 1
ATOM 940 N N . PRO A 1 118 ? 14.79053 72.35648 60.96758 1.000 39.30613 118 PRO A N 1
ATOM 941 C CA . PRO A 1 118 ? 14.33061 72.75907 62.30035 1.000 38.56445 118 PRO A CA 1
ATOM 942 C C . PRO A 1 118 ? 13.57210 74.07605 62.27202 1.000 37.90578 118 PRO A C 1
ATOM 943 O O . PRO A 1 118 ? 13.84662 74.96682 61.46471 1.000 38.14732 118 PRO A O 1
ATOM 947 N N . ILE A 1 119 ? 12.59803 74.18101 63.16268 1.000 38.47769 119 ILE A N 1
ATOM 948 C CA . ILE A 1 119 ? 11.84912 75.41310 63.39913 1.000 37.75968 119 ILE A CA 1
ATOM 949 C C . ILE A 1 119 ? 12.33291 76.00416 64.71561 1.000 37.19943 119 ILE A C 1
ATOM 950 O O . ILE A 1 119 ? 12.30206 75.31047 65.73870 1.000 36.88776 119 ILE A O 1
ATOM 955 N N . PRO A 1 120 ? 12.78553 77.25747 64.73983 1.000 38.17445 120 PRO A N 1
ATOM 956 C CA . PRO A 1 120 ? 13.25378 77.84494 66.00352 1.000 37.54691 120 PRO A CA 1
ATOM 957 C C . PRO A 1 120 ? 12.09266 78.06967 66.96186 1.000 36.64124 120 PRO A C 1
ATOM 958 O O . PRO A 1 120 ? 11.10621 78.72701 66.62229 1.000 36.36471 120 PRO A O 1
ATOM 962 N N . MET A 1 121 ? 12.21708 77.51313 68.16718 1.000 38.06964 121 MET A N 1
ATOM 963 C CA . MET A 1 121 ? 11.16334 77.57686 69.17205 1.000 37.40330 121 MET A CA 1
ATOM 964 C C . MET A 1 121 ? 11.51776 78.49319 70.34003 1.000 36.79995 121 MET A C 1
ATOM 965 O O . MET A 1 121 ? 10.87661 78.42162 71.39329 1.000 36.38700 121 MET A O 1
ATOM 970 N N . GLY A 1 122 ? 12.52013 79.34949 70.18092 1.000 35.98402 122 GLY A N 1
ATOM 971 C CA . GLY A 1 122 ? 12.93816 80.24658 71.23754 1.000 35.52880 122 GLY A CA 1
ATOM 972 C C . GLY A 1 122 ? 14.19808 79.76639 71.93845 1.000 35.53980 122 GLY A C 1
ATOM 973 O O . GLY A 1 122 ? 14.66549 78.63809 71.76347 1.000 35.81731 122 GLY A O 1
ATOM 974 N N . ASN A 1 123 ? 14.75325 80.66067 72.75597 1.000 35.04907 123 ASN A N 1
ATOM 975 C CA . ASN A 1 123 ? 15.98855 80.39499 73.47848 1.000 35.03407 123 ASN A CA 1
ATOM 976 C C . ASN A 1 123 ? 15.85718 80.58327 74.98378 1.000 34.70074 123 ASN A C 1
ATOM 977 O O . ASN A 1 123 ? 16.84952 80.41274 75.70333 1.000 34.74430 123 ASN A O 1
ATOM 982 N N . GLY A 1 124 ? 14.66807 80.91805 75.48133 1.000 36.03264 124 GLY A N 1
ATOM 983 C CA . GLY A 1 124 ? 14.49692 81.37523 76.84798 1.000 36.01291 124 GLY A CA 1
ATOM 984 C C . GLY A 1 124 ? 14.65418 80.33114 77.93273 1.000 36.07427 124 GLY A C 1
ATOM 985 O O . GLY A 1 124 ? 14.55393 80.68557 79.11075 1.000 36.28900 124 GLY A O 1
ATOM 986 N N . GLY A 1 125 ? 14.89460 79.07082 77.59374 1.000 34.41414 125 GLY A N 1
ATOM 987 C CA . GLY A 1 125 ? 15.02798 78.06511 78.62889 1.000 34.50857 125 GLY A CA 1
ATOM 988 C C . GLY A 1 125 ? 15.28862 76.69666 78.04321 1.000 34.45849 125 GLY A C 1
ATOM 989 O O . GLY A 1 125 ? 15.59747 76.55433 76.85811 1.000 34.48212 125 GLY A O 1
ATOM 990 N N . PHE A 1 126 ? 15.15653 75.68305 78.89855 1.000 31.77752 126 PHE A N 1
ATOM 991 C CA . PHE A 1 126 ? 15.45783 74.30688 78.53186 1.000 31.79406 126 PHE A CA 1
ATOM 992 C C . PHE A 1 126 ? 14.27773 73.40468 78.88160 1.000 31.95374 126 PHE A C 1
ATOM 993 O O . PHE A 1 126 ? 13.22427 73.86206 79.33844 1.000 32.03639 126 PHE A O 1
ATOM 1001 N N . ASP A 1 127 ? 14.47539 72.10815 78.65566 1.000 33.09014 127 ASP A N 1
ATOM 1002 C CA . ASP A 1 127 ? 13.43335 71.09619 78.78673 1.000 33.35585 127 ASP A CA 1
ATOM 1003 C C . ASP A 1 127 ? 12.15457 71.46333 78.02380 1.000 33.44070 127 ASP A C 1
ATOM 1004 O O . ASP A 1 127 ? 11.08626 71.59644 78.62159 1.000 33.56957 127 ASP A O 1
ATOM 1009 N N . PRO A 1 128 ? 12.23247 71.61563 76.70118 1.000 32.35546 128 PRO A N 1
ATOM 1010 C CA . PRO A 1 128 ? 11.02492 71.93742 75.93639 1.000 32.57524 128 PRO A CA 1
ATOM 1011 C C . PRO A 1 128 ? 10.12037 70.72384 75.79566 1.000 32.95528 128 PRO A C 1
ATOM 1012 O O . PRO A 1 128 ? 10.56993 69.57606 75.81804 1.000 33.14811 128 PRO A O 1
ATOM 1016 N N . SER A 1 129 ? 8.82435 70.99194 75.65416 1.000 34.58773 129 SER A N 1
ATOM 1017 C CA . SER A 1 129 ? 7.83721 69.93166 75.51766 1.000 34.12639 129 SER A CA 1
ATOM 1018 C C . SER A 1 129 ? 6.63218 70.46424 74.75628 1.000 36.03813 129 SER A C 1
ATOM 1019 O O . SER A 1 129 ? 6.29004 71.64597 74.85607 1.000 37.77116 129 SER A O 1
ATOM 1022 N N . LEU A 1 130 ? 5.99039 69.57781 73.99613 1.000 36.07632 130 LEU A N 1
ATOM 1023 C CA . LEU A 1 130 ? 4.85179 69.92879 73.15426 1.000 37.71358 130 LEU A CA 1
ATOM 1024 C C . LEU A 1 130 ? 3.65360 69.08324 73.55983 1.000 37.36019 130 LEU A C 1
ATOM 1025 O O . LEU A 1 130 ? 3.70769 67.85051 73.49020 1.000 35.46139 130 LEU A O 1
ATOM 1030 N N . PHE A 1 131 ? 2.57685 69.74429 73.97563 1.000 40.30355 131 PHE A N 1
ATOM 1031 C CA . PHE A 1 131 ? 1.35119 69.08126 74.40061 1.000 39.97591 131 PHE A CA 1
ATOM 1032 C C . PHE A 1 131 ? 0.28484 69.23929 73.32446 1.000 40.58837 131 PHE A C 1
ATOM 1033 O O . PHE A 1 131 ? 0.00141 70.35861 72.88371 1.000 41.36978 131 PHE A O 1
ATOM 1041 N N . HIS A 1 132 ? -0.30241 68.11953 72.90684 1.000 42.06777 132 HIS A N 1
ATOM 1042 C CA . HIS A 1 132 ? -1.35747 68.10584 71.89498 1.000 42.61240 132 HIS A CA 1
ATOM 1043 C C . HIS A 1 132 ? -2.69030 67.90464 72.60808 1.000 42.50880 132 HIS A C 1
ATOM 1044 O O . HIS A 1 132 ? -3.06875 66.77580 72.92992 1.000 41.64360 132 HIS A O 1
ATOM 1051 N N . ASP A 1 133 ? -3.40423 69.00084 72.85123 1.000 44.80387 133 ASP A N 1
ATOM 1052 C CA . ASP A 1 133 ? -4.68716 68.91048 73.53020 1.000 45.21717 133 ASP A CA 1
ATOM 1053 C C . ASP A 1 133 ? -5.74019 68.29589 72.61199 1.000 45.93346 133 ASP A C 1
ATOM 1054 O O . ASP A 1 133 ? -5.60723 68.28106 71.38486 1.000 46.14464 133 ASP A O 1
ATOM 1059 N N . ASP A 1 134 ? -6.80830 67.78929 73.23062 1.000 47.10658 134 ASP A N 1
ATOM 1060 C CA . ASP A 1 134 ? -7.84594 67.07914 72.49379 1.000 48.34902 134 ASP A CA 1
ATOM 1061 C C . ASP A 1 134 ? -8.67710 67.98633 71.59573 1.000 49.53365 134 ASP A C 1
ATOM 1062 O O . ASP A 1 134 ? -9.42784 67.47170 70.76001 1.000 51.17850 134 ASP A O 1
ATOM 1067 N N . ASP A 1 135 ? -8.57148 69.30582 71.74077 1.000 49.09140 135 ASP A N 1
ATOM 1068 C CA . ASP A 1 135 ? -9.32704 70.23471 70.91101 1.000 50.81828 135 ASP A CA 1
ATOM 1069 C C . ASP A 1 135 ? -8.54972 70.70369 69.68611 1.000 49.52214 135 ASP A C 1
ATOM 1070 O O . ASP A 1 135 ? -9.03486 71.57283 68.95505 1.000 50.81716 135 ASP A O 1
ATOM 1075 N N . GLY A 1 136 ? -7.36154 70.15063 69.44497 1.000 47.66969 136 GLY A N 1
ATOM 1076 C CA . GLY A 1 136 ? -6.54348 70.53715 68.31985 1.000 47.15348 136 GLY A CA 1
ATOM 1077 C C . GLY A 1 136 ? -5.51704 71.60930 68.61526 1.000 46.36978 136 GLY A C 1
ATOM 1078 O O . GLY A 1 136 ? -4.58497 71.78896 67.82310 1.000 46.08401 136 GLY A O 1
ATOM 1079 N N . ARG A 1 137 ? -5.66037 72.32851 69.72467 1.000 47.00129 137 ARG A N 1
ATOM 1080 C CA . ARG A 1 137 ? -4.67912 73.33778 70.09102 1.000 46.33056 137 ARG A CA 1
ATOM 1081 C C . ARG A 1 137 ? -3.41562 72.67470 70.63180 1.000 45.38406 137 ARG A C 1
ATOM 1082 O O . ARG A 1 137 ? -3.44951 71.56345 71.16724 1.000 45.19414 137 ARG A O 1
ATOM 1090 N N . LYS A 1 138 ? -2.28816 73.36449 70.47290 1.000 42.80268 138 LYS A N 1
ATOM 1091 C CA . LYS A 1 138 ? -0.98564 72.84239 70.86226 1.000 42.61378 138 LYS A CA 1
ATOM 1092 C C . LYS A 1 138 ? -0.27397 73.85153 71.75047 1.000 42.21229 138 LYS A C 1
ATOM 1093 O O . LYS A 1 138 ? -0.38131 75.06325 71.53810 1.000 42.17024 138 LYS A O 1
ATOM 1099 N N . TYR A 1 139 ? 0.45926 73.34670 72.74123 1.000 43.08706 139 TYR A N 1
ATOM 1100 C CA . TYR A 1 139 ? 1.06384 74.18480 73.76807 1.000 42.55098 139 TYR A CA 1
ATOM 1101 C C . TYR A 1 139 ? 2.51531 73.78290 73.98087 1.000 42.48686 139 TYR A C 1
ATOM 1102 O O . TYR A 1 139 ? 2.82363 72.59471 74.12023 1.000 42.61519 139 TYR A O 1
ATOM 1111 N N . TYR A 1 140 ? 3.39561 74.77936 74.01577 1.000 39.43114 140 TYR A N 1
ATOM 1112 C CA . TYR A 1 140 ? 4.83438 74.58721 74.14218 1.000 39.24826 140 TYR A CA 1
ATOM 1113 C C . TYR A 1 140 ? 5.25195 74.97016 75.55661 1.000 38.46063 140 TYR A C 1
ATOM 1114 O O . TYR A 1 140 ? 5.05408 76.11536 75.97627 1.000 37.75477 140 TYR A O 1
ATOM 1123 N N . LEU A 1 141 ? 5.80776 74.01106 76.29200 1.000 37.41856 141 LEU A N 1
ATOM 1124 C CA . LEU A 1 141 ? 6.24560 74.22279 77.66323 1.000 36.90053 141 LEU A CA 1
ATOM 1125 C C . LEU A 1 141 ? 7.76662 74.26008 77.73371 1.000 36.40196 141 LEU A C 1
ATOM 1126 O O . LEU A 1 141 ? 8.45630 73.61876 76.93594 1.000 36.70048 141 LEU A O 1
ATOM 1131 N N . TYR A 1 142 ? 8.28323 75.01324 78.70200 1.000 38.38801 142 TYR A N 1
ATOM 1132 C CA . TYR A 1 142 ? 9.71096 75.01085 78.99747 1.000 37.57262 142 TYR A CA 1
ATOM 1133 C C . TYR A 1 142 ? 9.93307 75.69030 80.34122 1.000 37.06684 142 TYR A C 1
ATOM 1134 O O . TYR A 1 142 ? 9.02986 76.31275 80.90682 1.000 37.30539 142 TYR A O 1
ATOM 1143 N N . ARG A 1 143 ? 11.15407 75.54444 80.85037 1.000 35.89809 143 ARG A N 1
ATOM 1144 C CA . ARG A 1 143 ? 11.57955 76.18125 82.08503 1.000 35.68379 143 ARG A CA 1
ATOM 1145 C C . ARG A 1 143 ? 12.52568 77.32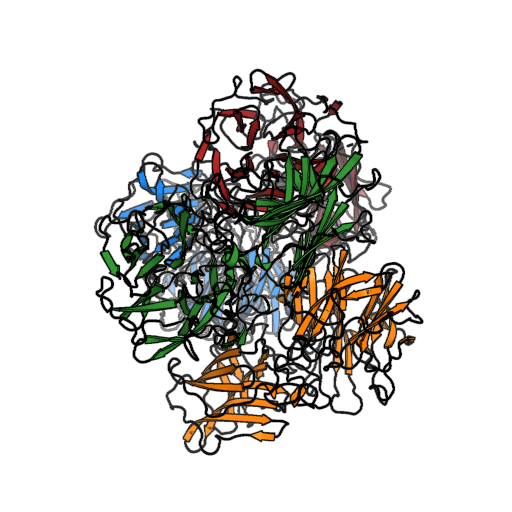122 81.74265 1.000 34.51343 143 ARG A C 1
ATOM 1146 O O . ARG A 1 143 ? 13.58396 77.07927 81.14302 1.000 33.71708 143 ARG A O 1
ATOM 1154 N N . PRO A 1 144 ? 12.17627 78.56941 82.04749 1.000 35.71408 144 PRO A N 1
ATOM 1155 C CA . PRO A 1 144 ? 13.06861 79.68155 81.70432 1.000 35.09478 144 PRO A CA 1
ATOM 1156 C C . PRO A 1 144 ? 14.32735 79.68038 82.55822 1.000 35.22390 144 PRO A C 1
ATOM 1157 O O . PRO A 1 144 ? 14.30266 79.33119 83.74106 1.000 35.94151 144 PRO A O 1
ATOM 1161 N N . TRP A 1 145 ? 15.43434 80.07186 81.93884 1.000 35.72125 145 TRP A N 1
ATOM 1162 C CA . TRP A 1 145 ? 16.70572 80.27125 82.61771 1.000 36.27098 145 TRP A CA 1
ATOM 1163 C C . TRP A 1 145 ? 17.12502 81.73203 82.47699 1.000 36.66256 145 TRP A C 1
ATOM 1164 O O . TRP A 1 145 ? 16.39612 82.56291 81.93031 1.000 36.24691 145 TRP A O 1
ATOM 1175 N N . GLY A 1 146 ? 18.31926 82.03711 82.97227 1.000 35.43856 146 GLY A N 1
ATOM 1176 C CA . GLY A 1 146 ? 18.83555 83.38237 82.93851 1.000 36.09882 146 GLY A CA 1
ATOM 1177 C C . GLY A 1 146 ? 19.22224 83.85040 84.32339 1.000 37.65899 146 GLY A C 1
ATOM 1178 O O . GLY A 1 146 ? 19.22492 83.07238 85.28304 1.000 38.33498 146 GLY A O 1
ATOM 1179 N N . PRO A 1 147 ? 19.57957 85.12731 84.45117 1.000 37.52182 147 PRO A N 1
ATOM 1180 C CA . PRO A 1 147 ? 19.88327 85.67563 85.77857 1.000 39.05795 147 PRO A CA 1
ATOM 1181 C C . PRO A 1 147 ? 18.71426 85.47494 86.73178 1.000 38.91464 147 PRO A C 1
ATOM 1182 O O . PRO A 1 147 ? 17.56461 85.77885 86.40505 1.000 37.69787 147 PRO A O 1
ATOM 1186 N N . ARG A 1 148 ? 19.01894 84.92853 87.90765 1.000 40.56772 148 ARG A N 1
ATOM 1187 C CA . ARG A 1 148 ? 18.06270 84.65340 88.97651 1.000 40.83093 148 ARG A CA 1
ATOM 1188 C C . ARG A 1 148 ? 17.02341 83.60635 88.59621 1.000 39.47890 148 ARG A C 1
ATOM 1189 O O . ARG A 1 148 ? 16.03150 83.43748 89.31604 1.000 39.62671 148 ARG A O 1
ATOM 1197 N N . HIS A 1 149 ? 17.21659 82.89092 87.49005 1.000 40.81273 149 HIS A N 1
ATOM 1198 C CA . HIS A 1 149 ? 16.28871 81.84261 87.08514 1.000 39.70881 149 HIS A CA 1
ATOM 1199 C C . HIS A 1 149 ? 16.97182 80.48063 87.04587 1.000 39.74468 149 HIS A C 1
ATOM 1200 O O . HIS A 1 149 ? 16.64367 79.62850 86.21782 1.000 38.71666 149 HIS A O 1
ATOM 1207 N N . HIS A 1 150 ? 17.93098 80.27417 87.94478 1.000 36.86292 150 HIS A N 1
ATOM 1208 C CA . HIS A 1 150 ? 18.50318 78.95851 88.18072 1.000 37.01615 150 HIS A CA 1
ATOM 1209 C C . HIS A 1 150 ? 18.29952 78.60928 89.64684 1.000 38.62545 150 HIS A C 1
ATOM 1210 O O . HIS A 1 150 ? 19.26087 78.34727 90.37853 1.000 39.95960 150 HIS A O 1
ATOM 1217 N N . SER A 1 151 ? 17.03823 78.62678 90.07864 1.000 37.21755 151 SER A N 1
ATOM 1218 C CA . SER A 1 151 ? 16.66897 78.38646 91.47043 1.000 39.19345 151 SER A CA 1
ATOM 1219 C C . SER A 1 151 ? 17.39369 79.33992 92.41630 1.000 40.97923 151 SER A C 1
ATOM 1220 O O . SER A 1 151 ? 17.68427 78.99493 93.56326 1.000 42.97026 151 SER A O 1
ATOM 1223 N N . ASN A 1 152 ? 17.67431 80.55209 91.93715 1.000 38.95934 152 ASN A N 1
ATOM 1224 C CA . ASN A 1 152 ? 18.31602 81.59089 92.74394 1.000 40.75874 152 ASN A CA 1
ATOM 1225 C C . ASN A 1 152 ? 17.60888 82.92404 92.51873 1.000 39.83863 152 ASN A C 1
ATOM 1226 O O . ASN A 1 152 ? 18.22143 83.90469 92.08774 1.000 39.74126 152 ASN A O 1
ATOM 1231 N N . PRO A 1 153 ? 16.30520 83.00773 92.84268 1.000 40.94784 153 PRO A N 1
ATOM 1232 C CA . PRO A 1 153 ? 15.44382 82.00129 93.47512 1.000 41.50720 153 PRO A CA 1
ATOM 1233 C C . PRO A 1 153 ? 14.49935 81.23891 92.53392 1.000 39.96276 153 PRO A C 1
ATOM 1234 O O . PRO A 1 153 ? 13.92941 80.23275 92.95597 1.000 40.76175 153 PRO A O 1
ATOM 1238 N N . HIS A 1 154 ? 14.34554 81.69338 91.29141 1.000 41.46391 154 HIS A N 1
ATOM 1239 C CA . HIS A 1 154 ? 13.23200 81.27195 90.44791 1.000 40.19975 154 HIS A CA 1
ATOM 1240 C C . HIS A 1 154 ? 13.52555 79.98488 89.68433 1.000 39.55597 154 HIS A C 1
ATOM 1241 O O . HIS A 1 154 ? 14.64485 79.76175 89.21444 1.000 39.05981 154 HIS A O 1
ATOM 1248 N N . ASN A 1 155 ? 12.49624 79.14011 89.56628 1.000 38.12804 155 ASN A N 1
ATOM 1249 C CA . ASN A 1 155 ? 12.50733 77.98572 88.66481 1.000 37.55723 155 ASN A CA 1
ATOM 1250 C C . ASN A 1 155 ? 11.04906 77.70682 88.30557 1.000 37.68782 155 ASN A C 1
ATOM 1251 O O . ASN A 1 155 ? 10.32675 77.07367 89.08081 1.000 39.19101 155 ASN A O 1
ATOM 1256 N N . THR A 1 156 ? 10.62401 78.18713 87.13914 1.000 38.76850 156 THR A N 1
ATOM 1257 C CA . THR A 1 156 ? 9.21962 78.19171 86.76136 1.000 38.81680 156 THR A CA 1
ATOM 1258 C C . THR A 1 156 ? 8.98325 77.35754 85.50922 1.000 38.42028 156 THR A C 1
ATOM 1259 O O . THR A 1 156 ? 9.90689 77.04890 84.75130 1.000 37.72496 156 THR A O 1
ATOM 1263 N N . ILE A 1 157 ? 7.71802 77.00121 85.30430 1.000 37.55785 157 ILE A N 1
ATOM 1264 C CA . ILE A 1 157 ? 7.25682 76.31941 84.10075 1.000 37.47311 157 ILE A CA 1
ATOM 1265 C C . ILE A 1 157 ? 6.29002 77.25262 83.38580 1.000 36.80224 157 ILE A C 1
ATOM 1266 O O . ILE A 1 157 ? 5.23313 77.59578 83.93017 1.000 37.08024 157 ILE A O 1
ATOM 1271 N N . VAL A 1 158 ? 6.64421 77.66074 82.17057 1.000 38.99528 158 VAL A N 1
ATOM 1272 C CA . VAL A 1 158 ? 5.83059 78.58779 81.39819 1.000 38.58781 158 VAL A CA 1
ATOM 1273 C C . VAL A 1 158 ? 5.28122 77.86911 80.17284 1.000 39.06571 158 VAL A C 1
ATOM 1274 O O . VAL A 1 158 ? 5.76674 76.80896 79.76477 1.000 39.50475 158 VAL A O 1
ATOM 1278 N N . MET A 1 159 ? 4.25061 78.46593 79.57635 1.000 40.03486 159 MET A N 1
ATOM 1279 C CA . MET A 1 159 ? 3.53988 77.84608 78.46672 1.000 40.64435 159 MET A CA 1
ATOM 1280 C C . MET A 1 159 ? 3.19151 78.89132 77.41894 1.000 40.44968 159 MET A C 1
ATOM 1281 O O . MET A 1 159 ? 2.66409 79.95627 77.75190 1.000 40.02089 159 MET A O 1
ATOM 1286 N N . GLN A 1 160 ? 3.48935 78.58173 76.15827 1.000 40.69321 160 GLN A N 1
ATOM 1287 C CA . GLN A 1 160 ? 3.08693 79.39185 75.01729 1.000 40.88966 160 GLN A CA 1
ATOM 1288 C C . GLN A 1 160 ? 2.24367 78.54779 74.07391 1.000 41.85231 160 GLN A C 1
ATOM 1289 O O . GLN A 1 160 ? 2.53818 77.36887 73.85332 1.000 42.32619 160 GLN A O 1
ATOM 1295 N N . GLU A 1 161 ? 1.20005 79.15171 73.51309 1.000 42.77437 161 GLU A N 1
ATOM 1296 C CA . GLU A 1 161 ? 0.41094 78.46457 72.50134 1.000 43.68339 161 GLU A CA 1
ATOM 1297 C C . GLU A 1 161 ? 1.18454 78.40347 71.18966 1.000 44.25988 161 GLU A C 1
ATOM 1298 O O . GLU A 1 161 ? 1.87454 79.35471 70.81165 1.000 44.07757 161 GLU A O 1
ATOM 1304 N N . PHE A 1 162 ? 1.06919 77.27417 70.49433 1.000 43.08458 162 PHE A N 1
ATOM 1305 C CA . PHE A 1 162 ? 1.83912 77.01081 69.28613 1.000 43.48197 162 PHE A CA 1
ATOM 1306 C C . PHE A 1 162 ? 0.90073 76.77218 68.11226 1.000 44.24598 162 PHE A C 1
ATOM 1307 O O . PHE A 1 162 ? 0.02215 75.90597 68.17958 1.000 44.52876 162 PHE A O 1
ATOM 1315 N N . ASP A 1 163 ? 1.09350 77.54206 67.03927 1.000 45.00993 163 ASP A N 1
ATOM 1316 C CA . ASP A 1 163 ? 0.32814 77.36799 65.81181 1.000 45.71693 163 ASP A CA 1
ATOM 1317 C C . ASP A 1 163 ? 1.09815 76.43136 64.89075 1.000 45.81601 163 ASP A C 1
ATOM 1318 O O . ASP A 1 163 ? 2.14356 76.83094 64.35542 1.000 45.35697 163 ASP A O 1
ATOM 1323 N N . PRO A 1 164 ? 0.63417 75.19809 64.66980 1.000 46.33122 164 PRO A N 1
ATOM 1324 C CA . PRO A 1 164 ? 1.39472 74.27552 63.81383 1.000 46.46308 164 PRO A CA 1
ATOM 1325 C C . PRO A 1 164 ? 1.29962 74.60219 62.33521 1.000 46.62407 164 PRO A C 1
ATOM 1326 O O . PRO A 1 164 ? 2.19067 74.20586 61.57404 1.000 46.31057 164 PRO A O 1
ATOM 1330 N N . GLN A 1 165 ? 0.25466 75.31096 61.90214 1.000 49.84344 165 GLN A N 1
ATOM 1331 C CA . GLN A 1 165 ? 0.13041 75.64361 60.48753 1.000 50.02850 165 GLN A CA 1
ATOM 1332 C C . GLN A 1 165 ? 1.16290 76.67788 60.05693 1.000 49.28415 165 GLN A C 1
ATOM 1333 O O . GLN A 1 165 ? 1.60339 76.66550 58.90204 1.000 48.99051 165 GLN A O 1
ATOM 1339 N N . THR A 1 166 ? 1.56261 77.57133 60.96058 1.000 47.57647 166 THR A N 1
ATOM 1340 C CA . THR A 1 166 ? 2.55878 78.58955 60.66189 1.000 46.55461 166 THR A CA 1
ATOM 1341 C C . THR A 1 166 ? 3.86139 78.38271 61.42129 1.000 45.43332 166 THR A C 1
ATOM 1342 O O . THR A 1 166 ? 4.82951 79.11136 61.17507 1.000 44.04256 166 THR A O 1
ATOM 1346 N N . GLY A 1 167 ? 3.91683 77.40763 62.32551 1.000 46.73392 167 GLY A N 1
ATOM 1347 C CA . GLY A 1 167 ? 5.10459 77.20768 63.13169 1.000 45.56878 167 GLY A CA 1
ATOM 1348 C C . GLY A 1 167 ? 5.37718 78.34077 64.09126 1.000 44.99912 167 GLY A C 1
ATOM 1349 O O . GLY A 1 167 ? 6.53445 78.57095 64.45558 1.000 43.58198 167 GLY A O 1
ATOM 1350 N N . THR A 1 168 ? 4.33687 79.05079 64.51893 1.000 45.19434 168 THR A N 1
ATOM 1351 C CA . THR A 1 168 ? 4.47616 80.26231 65.31321 1.000 44.56099 168 THR A CA 1
ATOM 1352 C C . THR A 1 168 ? 4.20961 79.98342 66.78544 1.000 44.81463 168 THR A C 1
ATOM 1353 O O . THR A 1 168 ? 3.33953 79.17846 67.13217 1.000 45.70366 168 THR A O 1
ATOM 1357 N N . LEU A 1 169 ? 4.96610 80.65936 67.64432 1.000 43.01110 169 LEU A N 1
ATOM 1358 C CA . LEU A 1 169 ? 4.71207 80.68539 69.07561 1.000 42.98150 169 LEU A CA 1
ATOM 1359 C C . LEU A 1 169 ? 4.11545 82.03336 69.45717 1.000 42.59850 169 LEU A C 1
ATOM 1360 O O . LEU A 1 169 ? 4.57487 83.08236 68.99364 1.000 41.66615 169 LEU A O 1
ATOM 1365 N N . SER A 1 170 ? 3.09198 82.00032 70.29132 1.000 43.75802 170 SER A N 1
ATOM 1366 C CA . SER A 1 170 ? 2.48668 83.25202 70.71843 1.000 42.90009 170 SER A CA 1
ATOM 1367 C C . SER A 1 170 ? 3.36625 83.92278 71.77292 1.000 41.57350 170 SER A C 1
ATOM 1368 O O . SER A 1 170 ? 3.92945 83.24408 72.63455 1.000 41.42383 170 SER A O 1
ATOM 1371 N N . PRO A 1 171 ? 3.49831 85.25184 71.72899 1.000 42.59272 171 PRO A N 1
ATOM 1372 C CA . PRO A 1 171 ? 4.44456 85.92636 72.63548 1.000 41.49218 171 PRO A CA 1
ATOM 1373 C C . PRO A 1 171 ? 4.04973 85.86404 74.10110 1.000 41.28683 171 PRO A C 1
ATOM 1374 O O . PRO A 1 171 ? 4.89574 86.14334 74.95909 1.000 40.62068 171 PRO A O 1
ATOM 1378 N N . GLU A 1 172 ? 2.80589 85.51387 74.41923 1.000 44.18114 172 GLU A N 1
ATOM 1379 C CA . GLU A 1 172 ? 2.36649 85.47012 75.80617 1.000 43.94130 172 GLU A CA 1
ATOM 1380 C C . GLU A 1 172 ? 2.86032 84.19992 76.48640 1.000 44.13191 172 GLU A C 1
ATOM 1381 O O . GLU A 1 172 ? 2.86038 83.11814 75.89191 1.000 44.77302 172 GLU A O 1
ATOM 1387 N N . ARG A 1 173 ? 3.28979 84.33937 77.73815 1.000 42.21521 173 ARG A N 1
ATOM 1388 C CA . ARG A 1 173 ? 3.69730 83.21269 78.56402 1.000 42.40862 173 ARG A CA 1
ATOM 1389 C C . ARG A 1 173 ? 2.81099 83.14044 79.79896 1.000 42.59007 173 ARG A C 1
ATOM 1390 O O . ARG A 1 173 ? 2.54132 84.16010 80.44238 1.000 42.27137 173 ARG A O 1
ATOM 1398 N N . LYS A 1 174 ? 2.35835 81.93195 80.12387 1.000 41.23025 174 LYS A N 1
ATOM 1399 C CA . LYS A 1 174 ? 1.54652 81.68056 81.30834 1.000 41.59787 174 LYS A CA 1
ATOM 1400 C C . LYS A 1 174 ? 2.31968 80.76245 82.24206 1.000 41.87808 174 LYS A C 1
ATOM 1401 O O . LYS A 1 174 ? 2.60881 79.61465 81.88759 1.000 42.25374 174 LYS A O 1
ATOM 1407 N N . THR A 1 175 ? 2.65242 81.26466 83.42835 1.000 40.88056 175 THR A N 1
ATOM 1408 C CA . THR A 1 175 ? 3.33397 80.44711 84.42427 1.000 41.38628 175 THR A CA 1
ATOM 1409 C C . THR A 1 175 ? 2.37260 79.39647 84.96787 1.000 42.28568 175 THR A C 1
ATOM 1410 O O . THR A 1 175 ? 1.31383 79.73379 85.50709 1.000 42.52835 175 THR A O 1
ATOM 1414 N N . LEU A 1 176 ? 2.73585 78.12344 84.82101 1.000 39.23873 176 LEU A N 1
ATOM 1415 C CA . LEU A 1 176 ? 1.90200 77.03554 85.31535 1.000 40.09905 176 LEU A CA 1
ATOM 1416 C C . LEU A 1 176 ? 2.29102 76.58115 86.71387 1.000 40.94608 176 LEU A C 1
ATOM 1417 O O . LEU A 1 176 ? 1.43914 76.06791 87.44884 1.000 41.55624 176 LEU A O 1
ATOM 1422 N N . PHE A 1 177 ? 3.55134 76.76384 87.10011 1.000 37.52276 177 PHE A N 1
ATOM 1423 C CA . PHE A 1 177 ? 4.05325 76.24208 88.36234 1.000 38.62767 177 PHE A CA 1
ATOM 1424 C C . PHE A 1 177 ? 5.34227 76.97079 88.71242 1.000 38.51295 177 PHE A C 1
ATOM 1425 O O . PHE A 1 177 ? 6.12977 77.30507 87.82311 1.000 37.57961 177 PHE A O 1
ATOM 1433 N N . THR A 1 178 ? 5.54996 77.21733 90.00655 1.000 39.06628 178 THR A N 1
ATOM 1434 C CA . THR A 1 178 ? 6.76152 77.87469 90.47675 1.000 39.17075 178 THR A CA 1
ATOM 1435 C C . THR A 1 178 ? 7.62659 76.98514 91.35828 1.000 40.69855 178 THR A C 1
ATOM 1436 O O . THR A 1 178 ? 8.69999 77.42435 91.78891 1.000 41.00271 178 THR A O 1
ATOM 1440 N N . GLY A 1 179 ? 7.19847 75.76684 91.64342 1.000 37.36957 179 GLY A N 1
ATOM 1441 C CA . GLY A 1 179 ? 8.06207 74.80906 92.30231 1.000 38.60965 179 GLY A CA 1
ATOM 1442 C C . GLY A 1 179 ? 7.79777 74.69554 93.79242 1.000 39.78966 179 GLY A C 1
ATOM 1443 O O . GLY A 1 179 ? 7.33224 75.63423 94.44883 1.000 39.80526 179 GLY A O 1
ATOM 1444 N N . THR A 1 180 ? 8.09902 73.52364 94.33451 1.000 38.67052 180 THR A N 1
ATOM 1445 C CA . THR A 1 180 ? 8.04848 73.26720 95.76632 1.000 39.63587 180 THR A CA 1
ATOM 1446 C C . THR A 1 180 ? 9.40228 73.57539 96.38903 1.000 40.46769 180 THR A C 1
ATOM 1447 O O . THR A 1 180 ? 10.35981 73.90504 95.68389 1.000 40.34069 180 THR A O 1
ATOM 1451 N N . PRO A 1 181 ? 9.51466 73.51247 97.72382 1.000 40.76875 181 PRO A N 1
ATOM 1452 C CA . PRO A 1 181 ? 10.83164 73.70172 98.35850 1.000 41.38167 181 PRO A CA 1
ATOM 1453 C C . PRO A 1 181 ? 11.95671 72.86991 97.76282 1.000 41.19761 181 PRO A C 1
ATOM 1454 O O . PRO A 1 181 ? 13.12407 73.27064 97.86740 1.000 41.55639 181 PRO A O 1
ATOM 1458 N N . LEU A 1 182 ? 11.65378 71.72115 97.15043 1.000 40.80899 182 LEU A N 1
ATOM 1459 C CA . LEU A 1 182 ? 12.69807 70.94864 96.48471 1.000 40.28147 182 LEU A CA 1
ATOM 1460 C C . LEU A 1 182 ? 13.34854 71.74253 95.35693 1.000 40.10991 182 LEU A C 1
ATOM 1461 O O . LEU A 1 182 ? 14.55494 71.60216 95.11783 1.000 39.61629 182 LEU A O 1
ATOM 1466 N N . CYS A 1 183 ? 12.57119 72.57939 94.66169 1.000 40.43195 183 CYS A N 1
ATOM 1467 C CA . CYS A 1 183 ? 13.06248 73.41595 93.57031 1.000 39.87241 183 CYS A CA 1
ATOM 1468 C C . CYS A 1 183 ? 13.73963 72.61114 92.46856 1.000 38.35483 183 CYS A C 1
ATOM 1469 O O . CYS A 1 183 ? 13.56692 71.38943 92.38171 1.000 38.19360 183 CYS A O 1
ATOM 1472 N N . TYR A 1 184 ? 14.53701 73.29283 91.64070 1.000 38.84230 184 TYR A N 1
ATOM 1473 C CA . TYR A 1 184 ? 15.07352 72.72963 90.40272 1.000 36.71654 184 TYR A CA 1
ATOM 1474 C C . TYR A 1 184 ? 13.95226 72.27304 89.47440 1.000 36.87528 184 TYR A C 1
ATOM 1475 O O . TYR A 1 184 ? 14.11639 71.32171 88.70536 1.000 36.02550 184 TYR A O 1
ATOM 1484 N N . THR A 1 185 ? 12.81168 72.95986 89.54050 1.000 38.29671 185 THR A N 1
ATOM 1485 C CA . THR A 1 185 ? 11.63794 72.59548 88.75597 1.000 38.73910 185 THR A CA 1
ATOM 1486 C C . THR A 1 185 ? 11.95311 72.63779 87.26669 1.000 36.40978 185 THR A C 1
ATOM 1487 O O . THR A 1 185 ? 12.37684 73.67152 86.73999 1.000 34.24959 185 THR A O 1
ATOM 1491 N N . GLU A 1 186 ? 11.73862 71.51210 86.59145 1.000 37.54115 186 GLU A N 1
ATOM 1492 C CA . GLU A 1 186 ? 12.13411 71.34771 85.19920 1.000 35.70000 186 GLU A CA 1
ATOM 1493 C C . GLU A 1 186 ? 11.37766 70.15638 84.62260 1.000 35.61414 186 GLU A C 1
ATOM 1494 O O . GLU A 1 186 ? 10.54228 69.54326 85.29319 1.000 35.95837 186 GLU A O 1
ATOM 1500 N N . GLY A 1 187 ? 11.68182 69.83526 83.36776 1.000 35.74937 187 GLY A N 1
ATOM 1501 C CA . GLY A 1 187 ? 11.13707 68.64954 82.71835 1.000 34.35733 187 GLY A CA 1
ATOM 1502 C C . GLY A 1 187 ? 9.62669 68.56357 82.71655 1.000 34.86766 187 GLY A C 1
ATOM 1503 O O . GLY A 1 187 ? 9.06813 67.48912 82.97183 1.000 34.21228 187 GLY A O 1
ATOM 1504 N N . ALA A 1 188 ? 8.94996 69.66996 82.42574 1.000 34.96784 188 ALA A N 1
ATOM 1505 C CA . ALA A 1 188 ? 7.49688 69.69246 82.49859 1.000 35.21884 188 ALA A CA 1
ATOM 1506 C C . ALA A 1 188 ? 6.87363 68.95604 81.32027 1.000 34.09594 188 ALA A C 1
ATOM 1507 O O . ALA A 1 188 ? 7.28784 69.12069 80.16962 1.000 33.57466 188 ALA A O 1
ATOM 1509 N N . HIS A 1 189 ? 5.86856 68.13800 81.62086 1.000 35.85342 189 HIS A N 1
ATOM 1510 C CA . HIS A 1 189 ? 5.06109 67.46103 80.61882 1.000 36.08610 189 HIS A CA 1
ATOM 1511 C C . HIS A 1 189 ? 3.59563 67.59026 81.00375 1.000 36.13883 189 HIS A C 1
ATOM 1512 O O . HIS A 1 189 ? 3.24177 67.47567 82.18177 1.000 35.95642 189 HIS A O 1
ATOM 1519 N N . LEU A 1 190 ? 2.74984 67.83471 80.00937 1.000 38.58087 190 LEU A N 1
ATOM 1520 C CA . LEU A 1 190 ? 1.31400 67.93686 80.21187 1.000 38.70380 190 LEU A CA 1
ATOM 1521 C C . LEU A 1 190 ? 0.62689 66.68242 79.69160 1.000 38.84232 190 LEU A C 1
ATOM 1522 O O . LEU A 1 190 ? 1.04287 66.10411 78.68308 1.000 38.91856 190 LEU A O 1
ATOM 1527 N N . TYR A 1 191 ? -0.41954 66.26052 80.39656 1.000 40.88402 191 TYR A N 1
ATOM 1528 C CA . TYR A 1 191 ? -1.23391 65.12341 79.99939 1.000 41.02956 191 TYR A CA 1
ATOM 1529 C C . TYR A 1 191 ? -2.68703 65.44043 80.30601 1.000 41.17369 191 TYR A C 1
ATOM 1530 O O . TYR A 1 191 ? -2.98932 66.23585 81.19942 1.000 41.06300 191 TYR A O 1
ATOM 1539 N N . ARG A 1 192 ? -3.58778 64.81796 79.55058 1.000 46.06595 192 ARG A N 1
ATOM 1540 C CA . ARG A 1 192 ? -5.02435 64.94377 79.78635 1.000 46.25383 192 ARG A CA 1
ATOM 1541 C C . ARG A 1 192 ? -5.60700 63.54444 79.91695 1.000 46.27707 192 ARG A C 1
ATOM 1542 O O . ARG A 1 192 ? -5.65717 62.79539 78.93740 1.000 46.41190 192 ARG A O 1
ATOM 1550 N N . HIS A 1 193 ? -6.03978 63.19415 81.12483 1.000 46.29683 193 HIS A N 1
ATOM 1551 C CA . HIS A 1 193 ? -6.66437 61.90786 81.40350 1.000 46.37451 193 HIS A CA 1
ATOM 1552 C C . HIS A 1 193 ? -7.82612 62.14672 82.35466 1.000 46.51077 193 HIS A C 1
ATOM 1553 O O . HIS A 1 193 ? -7.73341 62.99595 83.24613 1.000 46.42941 193 HIS A O 1
ATOM 1560 N N . ALA A 1 194 ? -8.91018 61.39434 82.16773 1.000 48.17544 194 ALA A N 1
ATOM 1561 C CA . ALA A 1 194 ? -10.17794 61.70309 82.82275 1.000 48.47429 194 ALA A CA 1
ATOM 1562 C C . ALA A 1 194 ? -10.54301 63.15790 82.55101 1.000 48.66220 194 ALA A C 1
ATOM 1563 O O . ALA A 1 194 ? -10.30619 63.66334 81.44847 1.000 48.77227 194 ALA A O 1
ATOM 1565 N N . GLY A 1 195 ? -11.10566 63.84563 83.53667 1.000 49.50487 195 GLY A N 1
ATOM 1566 C CA . GLY A 1 195 ? -11.39197 65.24604 83.32256 1.000 49.79471 195 GLY A CA 1
ATOM 1567 C C . GLY A 1 195 ? -10.26111 66.19204 83.64809 1.000 49.36170 195 GLY A C 1
ATOM 1568 O O . GLY A 1 195 ? -10.46627 67.40846 83.64066 1.000 49.57940 195 GLY A O 1
ATOM 1569 N N . TRP A 1 196 ? -9.06457 65.67646 83.91419 1.000 47.07739 196 TRP A N 1
ATOM 1570 C CA . TRP A 1 196 ? -7.97975 66.46512 84.47672 1.000 46.73555 196 TRP A CA 1
ATOM 1571 C C . TRP A 1 196 ? -6.85630 66.68730 83.47348 1.000 46.57248 196 TRP A C 1
ATOM 1572 O O . TRP A 1 196 ? -6.58294 65.84436 82.61451 1.000 46.62213 196 TRP A O 1
ATOM 1583 N N . TYR A 1 197 ? -6.21260 67.84383 83.60001 1.000 44.20138 197 TYR A N 1
ATOM 1584 C CA . TYR A 1 197 ? -4.88468 68.06777 83.05085 1.000 44.02646 197 TYR A CA 1
ATOM 1585 C C . TYR A 1 197 ? -3.86810 67.74058 84.13434 1.000 43.65320 197 TYR A C 1
ATOM 1586 O O . TYR A 1 197 ? -3.98236 68.23467 85.25878 1.000 43.46317 197 TYR A O 1
ATOM 1595 N N . TYR A 1 198 ? -2.88007 66.91619 83.80387 1.000 41.74307 198 TYR A N 1
ATOM 1596 C CA . TYR A 1 198 ? -1.83346 66.54382 84.74659 1.000 41.41696 198 TYR A CA 1
ATOM 1597 C C . TYR A 1 198 ? -0.51711 67.17476 84.31993 1.000 41.28991 198 TYR A C 1
ATOM 1598 O O . TYR A 1 198 ? -0.10109 67.03315 83.16534 1.000 41.41828 198 TYR A O 1
ATOM 1607 N N . LEU A 1 199 ? 0.12947 67.87281 85.24922 1.000 37.65769 199 LEU A N 1
ATOM 1608 C CA . LEU A 1 199 ? 1.42607 68.49773 85.01412 1.000 37.51200 199 LEU A CA 1
ATOM 1609 C C . LEU A 1 199 ? 2.48075 67.70636 85.77710 1.000 37.19060 199 LEU A C 1
ATOM 1610 O O . LEU A 1 199 ? 2.46544 67.66951 87.01228 1.000 36.89816 199 LEU A O 1
ATOM 1615 N N . MET A 1 200 ? 3.39039 67.07452 85.04266 1.000 35.45410 200 MET A N 1
ATOM 1616 C CA . MET A 1 200 ? 4.47897 66.30097 85.62206 1.000 35.17446 200 MET A CA 1
ATOM 1617 C C . MET A 1 200 ? 5.78259 67.06435 85.44642 1.000 35.01049 200 MET A C 1
ATOM 1618 O O . MET A 1 200 ? 6.11619 67.47899 84.33237 1.000 35.27723 200 MET A O 1
ATOM 1623 N N . VAL A 1 201 ? 6.51145 67.25557 86.54670 1.000 35.20889 201 VAL A N 1
ATOM 1624 C CA . VAL A 1 201 ? 7.78507 67.95947 86.52881 1.000 35.00866 201 VAL A CA 1
ATOM 1625 C C . VAL A 1 201 ? 8.80252 67.17052 87.34028 1.000 34.50078 201 VAL A C 1
ATOM 1626 O O . VAL A 1 201 ? 8.45921 66.30897 88.15335 1.000 34.24354 201 VAL A O 1
ATOM 1630 N N . ALA A 1 202 ? 10.07168 67.47756 87.10053 1.000 35.26712 202 ALA A N 1
ATOM 1631 C CA . ALA A 1 202 ? 11.16839 66.97138 87.90806 1.000 34.63559 202 ALA A CA 1
ATOM 1632 C C . ALA A 1 202 ? 11.59725 68.03768 88.90791 1.000 34.32800 202 ALA A C 1
ATOM 1633 O O . ALA A 1 202 ? 11.54914 69.23646 88.62123 1.000 34.62520 202 ALA A O 1
ATOM 1635 N N . GLU A 1 203 ? 12.01053 67.59155 90.09169 1.000 36.80923 203 GLU A N 1
ATOM 1636 C CA . GLU A 1 203 ? 12.44562 68.49702 91.14469 1.000 36.67813 203 GLU A CA 1
ATOM 1637 C C . GLU A 1 203 ? 13.61522 67.87263 91.89486 1.000 36.30643 203 GLU A C 1
ATOM 1638 O O . GLU A 1 203 ? 13.89311 66.67563 91.77378 1.000 36.07974 203 GLU A O 1
ATOM 1644 N N . GLY A 1 204 ? 14.30636 68.70892 92.67288 1.000 35.75366 204 GLY A N 1
ATOM 1645 C CA . GLY A 1 204 ? 15.39481 68.28304 93.52806 1.000 35.60729 204 GLY A CA 1
ATOM 1646 C C . GLY A 1 204 ? 16.74169 68.14459 92.85386 1.000 35.74196 204 GLY A C 1
ATOM 1647 O O . GLY A 1 204 ? 17.69951 67.71225 93.50857 1.000 35.74520 204 GLY A O 1
ATOM 1648 N N . GLY A 1 205 ? 16.84939 68.49825 91.58191 1.000 34.47366 205 GLY A N 1
ATOM 1649 C CA . GLY A 1 205 ? 18.06731 68.27939 90.84137 1.000 34.73199 205 GLY A CA 1
ATOM 1650 C C . GLY A 1 205 ? 18.23818 66.82137 90.45717 1.000 34.42701 205 GLY A C 1
ATOM 1651 O O . GLY A 1 205 ? 17.64767 65.91351 91.03889 1.000 33.98626 205 GLY A O 1
ATOM 1652 N N . THR A 1 206 ? 19.07880 66.59995 89.45182 1.000 32.74162 206 THR A N 1
ATOM 1653 C CA . THR A 1 206 ? 19.21740 65.28008 88.85367 1.000 32.51242 206 THR A CA 1
ATOM 1654 C C . THR A 1 206 ? 20.23309 64.39352 89.57178 1.000 32.58627 206 THR A C 1
ATOM 1655 O O . THR A 1 206 ? 20.64741 63.36753 89.01880 1.000 32.63729 206 THR A O 1
ATOM 1659 N N . SER A 1 207 ? 20.63709 64.75203 90.78833 1.000 33.73536 207 SER A N 1
ATOM 1660 C CA . SER A 1 207 ? 21.46348 63.84255 91.57412 1.000 33.93596 207 SER A CA 1
ATOM 1661 C C . SER A 1 207 ? 20.58822 63.02557 92.52009 1.000 33.41897 207 SER A C 1
ATOM 1662 O O . SER A 1 207 ? 19.42731 62.73723 92.20597 1.000 32.96335 207 SER A O 1
ATOM 1665 N N . TYR A 1 208 ? 21.12466 62.65997 93.68717 1.000 32.63198 208 TYR A N 1
ATOM 1666 C CA . TYR A 1 208 ? 20.44079 61.73419 94.58692 1.000 32.42210 208 TYR A CA 1
ATOM 1667 C C . TYR A 1 208 ? 19.13661 62.28641 95.15078 1.000 32.01485 208 TYR A C 1
ATOM 1668 O O . TYR A 1 208 ? 18.36515 61.52086 95.73892 1.000 31.94794 208 TYR A O 1
ATOM 1677 N N . GLU A 1 209 ? 18.86493 63.57516 94.97816 1.000 33.74489 209 GLU A N 1
ATOM 1678 C CA . GLU A 1 209 ? 17.62578 64.18203 95.44054 1.000 33.52857 209 GLU A CA 1
ATOM 1679 C C . GLU A 1 209 ? 16.54303 64.19943 94.37039 1.000 33.31877 209 GLU A C 1
ATOM 1680 O O . GLU A 1 209 ? 15.47177 64.76601 94.60692 1.000 33.29206 209 GLU A O 1
ATOM 1686 N N . HIS A 1 210 ? 16.79179 63.58384 93.21538 1.000 32.86488 210 HIS A N 1
ATOM 1687 C CA . HIS A 1 210 ? 15.86533 63.66314 92.09259 1.000 32.80969 210 HIS A CA 1
ATOM 1688 C C . HIS A 1 210 ? 14.50132 63.09384 92.45975 1.000 32.83866 210 HIS A C 1
ATOM 1689 O O . HIS A 1 210 ? 14.39699 62.07393 93.14619 1.000 32.87950 210 HIS A O 1
ATOM 1696 N N . ALA A 1 211 ? 13.44921 63.76329 91.99458 1.000 32.36148 211 ALA A N 1
ATOM 1697 C CA . ALA A 1 211 ? 12.09127 63.32540 92.27303 1.000 32.61796 211 ALA A CA 1
ATOM 1698 C C . ALA A 1 211 ? 11.19548 63.66280 91.09161 1.000 33.02876 211 ALA A C 1
ATOM 1699 O O . ALA A 1 211 ? 11.50966 64.52875 90.27087 1.000 33.13421 211 ALA A O 1
ATOM 1701 N N . VAL A 1 212 ? 10.07115 62.95741 91.01733 1.000 34.33413 212 VAL A N 1
ATOM 1702 C CA . VAL A 1 212 ? 9.02074 63.22055 90.04090 1.000 34.92026 212 VAL A CA 1
ATOM 1703 C C . VAL A 1 212 ? 7.82804 63.78674 90.79831 1.000 35.05209 212 VAL A C 1
ATOM 1704 O O . VAL A 1 212 ? 7.27183 63.12062 91.68035 1.000 35.04817 212 VAL A O 1
ATOM 1708 N N . VAL A 1 213 ? 7.44232 65.01589 90.46768 1.000 35.56744 213 VAL A N 1
ATOM 1709 C CA . VAL A 1 213 ? 6.34771 65.70817 91.13797 1.000 35.67955 213 VAL A CA 1
ATOM 1710 C C . VAL A 1 213 ? 5.22369 65.91501 90.13265 1.000 36.21258 213 VAL A C 1
ATOM 1711 O O . VAL A 1 213 ? 5.46916 66.34433 88.99907 1.000 36.45348 213 VAL A O 1
ATOM 1715 N N . VAL A 1 214 ? 3.99579 65.61162 90.54854 1.000 38.14265 214 VAL A N 1
ATOM 1716 C CA . VAL A 1 214 ? 2.82606 65.66330 89.68086 1.000 38.60273 214 VAL A CA 1
ATOM 1717 C C . VAL A 1 214 ? 1.81661 66.64127 90.26735 1.000 38.65839 214 VAL A C 1
ATOM 1718 O O . VAL A 1 214 ? 1.64681 66.71356 91.48926 1.000 38.46791 214 VAL A O 1
ATOM 1722 N N . LEU A 1 215 ? 1.16323 67.40728 89.39377 1.000 39.87942 215 LEU A N 1
ATOM 1723 C CA . LEU A 1 215 ? 0.05389 68.27539 89.76323 1.000 40.02833 215 LEU A CA 1
ATOM 1724 C C . LEU A 1 215 ? -1.09858 68.04953 88.79257 1.000 40.46544 215 LEU A C 1
ATOM 1725 O O . LEU A 1 215 ? -0.96115 67.35437 87.78241 1.000 40.64580 215 LEU A O 1
ATOM 1730 N N . ARG A 1 216 ? -2.24821 68.64704 89.10312 1.000 42.81970 216 ARG A N 1
ATOM 1731 C CA . ARG A 1 216 ? -3.42556 68.48222 88.26284 1.000 43.21880 216 ARG A CA 1
ATOM 1732 C C . ARG A 1 216 ? -4.30260 69.72347 88.35197 1.000 43.46113 216 ARG A C 1
ATOM 1733 O O . ARG A 1 216 ? -4.25739 70.47288 89.33099 1.000 43.35553 216 ARG A O 1
ATOM 1741 N N . ALA A 1 217 ? -5.10670 69.93013 87.30952 1.000 45.03540 217 ALA A N 1
ATOM 1742 C CA . ALA A 1 217 ? -5.99157 71.08552 87.23951 1.000 45.35285 217 ALA A CA 1
ATOM 1743 C C . ALA A 1 217 ? -7.12002 70.79412 86.26114 1.000 45.78955 217 ALA A C 1
ATOM 1744 O O . ALA A 1 217 ? -7.01967 69.90017 85.41620 1.000 45.82310 217 ALA A O 1
ATOM 1746 N N . LYS A 1 218 ? -8.20102 71.57031 86.38904 1.000 47.04435 218 LYS A N 1
ATOM 1747 C CA . LYS A 1 218 ? -9.35716 71.39957 85.51428 1.000 47.77102 218 LYS A CA 1
ATOM 1748 C C . LYS A 1 218 ? -9.16751 72.11900 84.18395 1.000 47.87568 218 LYS A C 1
ATOM 1749 O O . LYS A 1 218 ? -9.60693 71.62367 83.14003 1.000 48.06604 218 LYS A O 1
ATOM 1755 N N . THR A 1 219 ? -8.53218 73.28677 84.20205 1.000 47.11360 219 THR A N 1
ATOM 1756 C CA . THR A 1 219 ? -8.17946 74.01302 82.99256 1.000 47.17496 219 THR A CA 1
ATOM 1757 C C . THR A 1 219 ? -6.66732 73.98366 82.81143 1.000 46.49899 219 THR A C 1
ATOM 1758 O O . THR A 1 219 ? -5.91296 73.86905 83.78183 1.000 46.10860 219 THR A O 1
ATOM 1762 N N . ILE A 1 220 ? -6.22892 74.08779 81.55451 1.000 45.51121 220 ILE A N 1
ATOM 1763 C CA . ILE A 1 220 ? -4.82630 73.82743 81.24254 1.000 45.13805 220 ILE A CA 1
ATOM 1764 C C . ILE A 1 220 ? -3.91085 74.89192 81.83905 1.000 44.92764 220 ILE A C 1
ATOM 1765 O O . ILE A 1 220 ? -2.76361 74.59836 82.19673 1.000 44.56875 220 ILE A O 1
ATOM 1770 N N . ASP A 1 221 ? -4.38894 76.12690 81.97686 1.000 48.60969 221 ASP A N 1
ATOM 1771 C CA . ASP A 1 221 ? -3.55303 77.22739 82.43876 1.000 48.48176 221 ASP A CA 1
ATOM 1772 C C . ASP A 1 221 ? -3.52091 77.35764 83.95763 1.000 48.26716 221 ASP A C 1
ATOM 1773 O O . ASP A 1 221 ? -2.94444 78.32247 84.47097 1.000 48.21364 221 ASP A O 1
ATOM 1778 N N . GLY A 1 222 ? -4.12051 76.41812 84.68440 1.000 45.08285 222 GLY A N 1
ATOM 1779 C CA . GLY A 1 222 ? -4.07447 76.43205 86.12670 1.000 45.33398 222 GLY A CA 1
ATOM 1780 C C . GLY A 1 222 ? -5.33102 77.00047 86.75353 1.000 47.68598 222 GLY A C 1
ATOM 1781 O O . GLY A 1 222 ? -6.30208 77.32663 86.06407 1.000 49.07012 222 GLY A O 1
ATOM 1782 N N . PRO A 1 223 ? -5.33652 77.13725 88.09056 1.000 46.35335 223 PRO A N 1
ATOM 1783 C CA . PRO A 1 223 ? -4.21947 76.79242 88.97871 1.000 44.97389 223 PRO A CA 1
ATOM 1784 C C . PRO A 1 223 ? -4.11028 75.29240 89.24696 1.000 43.50094 223 PRO A C 1
ATOM 1785 O O . PRO A 1 223 ? -5.12388 74.59574 89.27720 1.000 44.17620 223 PRO A O 1
ATOM 1789 N N . TYR A 1 224 ? -2.88755 74.80730 89.43550 1.000 42.77828 224 TYR A N 1
ATOM 1790 C CA . TYR A 1 224 ? -2.62929 73.38730 89.62138 1.000 42.53469 224 TYR A CA 1
ATOM 1791 C C . TYR A 1 224 ? -2.48633 73.06218 91.10254 1.000 42.28705 224 TYR A C 1
ATOM 1792 O O . TYR A 1 224 ? -1.96414 73.86705 91.87966 1.000 42.15583 224 TYR A O 1
ATOM 1801 N N . GLU A 1 225 ? -2.96152 71.87972 91.48563 1.000 45.16731 225 GLU A N 1
ATOM 1802 C CA . GLU A 1 225 ? -2.86724 71.38610 92.85144 1.000 44.98465 225 GLU A CA 1
ATOM 1803 C C . GLU A 1 225 ? -1.91663 70.19805 92.89811 1.000 44.61925 225 GLU A C 1
ATOM 1804 O O . GLU A 1 225 ? -1.91479 69.35692 91.99422 1.000 44.64090 225 GLU A O 1
ATOM 1810 N N . LEU A 1 226 ? -1.11933 70.13019 93.96001 1.000 41.74137 226 LEU A N 1
ATOM 1811 C CA . LEU A 1 226 ? -0.07674 69.12069 94.05955 1.000 41.39005 226 LEU A CA 1
ATOM 1812 C C . LEU A 1 226 ? -0.65927 67.73062 94.28992 1.000 41.46325 226 LEU A C 1
ATOM 1813 O O . LEU A 1 226 ? -1.72384 67.56517 94.89245 1.000 41.69569 226 LEU A O 1
ATOM 1818 N N . HIS A 1 227 ? 0.05496 66.73126 93.78403 1.000 41.64837 227 HIS A N 1
ATOM 1819 C CA . HIS A 1 227 ? -0.17558 65.35091 94.17852 1.000 41.68544 227 HIS A CA 1
ATOM 1820 C C . HIS A 1 227 ? -0.20046 65.25893 95.70351 1.000 41.53615 227 HIS A C 1
ATOM 1821 O O . HIS A 1 227 ? 0.61740 65.90525 96.37186 1.000 41.24654 227 HIS A O 1
ATOM 1828 N N . PRO A 1 228 ? -1.12803 64.49487 96.28966 1.000 42.71425 228 PRO A N 1
ATOM 1829 C CA . PRO A 1 228 ? -1.21495 64.45519 97.76150 1.000 42.72333 228 PRO A CA 1
ATOM 1830 C C . PRO A 1 228 ? 0.07689 64.02888 98.44035 1.000 42.33188 228 PRO 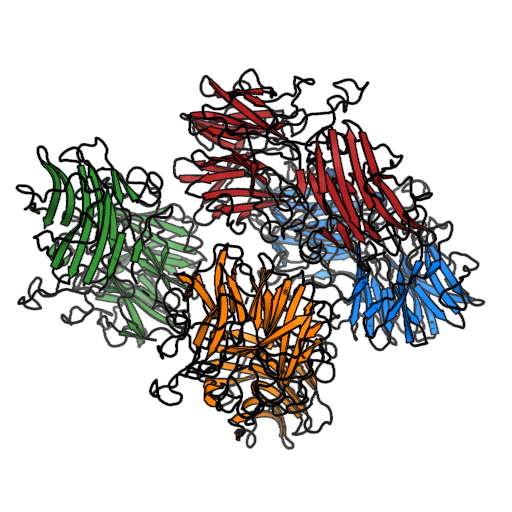A C 1
ATOM 1831 O O . PRO A 1 228 ? 0.33639 64.45122 99.57432 1.000 42.26744 228 PRO A O 1
ATOM 1835 N N . ASP A 1 229 ? 0.89732 63.21270 97.78483 1.000 41.56959 229 ASP A N 1
ATOM 1836 C CA . ASP A 1 229 ? 2.21968 62.86948 98.28942 1.000 41.20961 229 ASP A CA 1
ATOM 1837 C C . ASP A 1 229 ? 3.30336 63.81603 97.78850 1.000 40.88390 229 ASP A C 1
ATOM 1838 O O . ASP A 1 229 ? 4.48375 63.58596 98.07450 1.000 40.52598 229 ASP A O 1
ATOM 1843 N N . VAL A 1 230 ? 2.92578 64.86381 97.05064 1.000 39.51318 230 VAL A N 1
ATOM 1844 C CA . VAL A 1 230 ? 3.84500 65.81328 96.42468 1.000 39.29411 230 VAL A CA 1
ATOM 1845 C C . VAL A 1 230 ? 4.70559 65.09742 95.38944 1.000 39.17335 230 VAL A C 1
ATOM 1846 O O . VAL A 1 230 ? 4.53497 65.29870 94.18162 1.000 39.36598 230 VAL A O 1
ATOM 1850 N N . THR A 1 231 ? 5.63389 64.26244 95.84810 1.000 37.91179 231 THR A N 1
ATOM 1851 C CA . THR A 1 231 ? 6.50757 63.51495 94.95410 1.000 37.80850 231 THR A CA 1
ATOM 1852 C C . THR A 1 231 ? 5.86411 62.18119 94.59676 1.000 38.10586 231 THR A C 1
ATOM 1853 O O . THR A 1 231 ? 5.44366 61.43053 95.48186 1.000 38.19879 231 THR A O 1
ATOM 1857 N N . MET A 1 232 ? 5.78399 61.89151 93.29702 1.000 38.65162 232 MET A N 1
ATOM 1858 C CA . MET A 1 232 ? 5.24514 60.60650 92.86646 1.000 39.03150 232 MET A CA 1
ATOM 1859 C C . MET A 1 232 ? 6.32712 59.53395 92.84817 1.000 38.91129 232 MET A C 1
ATOM 1860 O O . MET A 1 232 ? 6.08772 58.39611 93.26919 1.000 39.15742 232 MET A O 1
ATOM 1865 N N . MET A 1 233 ? 7.51753 59.87640 92.36652 1.000 35.27331 233 MET A N 1
ATOM 1866 C CA . MET A 1 233 ? 8.65509 58.97207 92.37966 1.000 35.09365 233 MET A CA 1
ATOM 1867 C C . MET A 1 233 ? 9.86243 59.68656 92.96332 1.000 34.51791 233 MET A C 1
ATOM 1868 O O . MET A 1 233 ? 10.08465 60.87102 92.69301 1.000 34.25835 233 MET A O 1
ATOM 1873 N N . THR A 1 234 ? 10.62363 58.95899 93.77701 1.000 34.23689 234 THR A N 1
ATOM 1874 C CA . THR A 1 234 ? 11.93464 59.37338 94.25406 1.000 33.84271 234 THR A CA 1
ATOM 1875 C C . THR A 1 234 ? 12.55759 58.20167 94.99576 1.000 34.01185 234 THR A C 1
ATOM 1876 O O . THR A 1 234 ? 11.84841 57.34923 95.53988 1.000 34.34168 234 THR A O 1
ATOM 1880 N N . SER A 1 235 ? 13.88932 58.16035 94.99407 1.000 33.50053 235 SER A N 1
ATOM 1881 C CA . SER A 1 235 ? 14.64018 57.17578 95.76371 1.000 33.79299 235 SER A CA 1
ATOM 1882 C C . SER A 1 235 ? 15.59333 57.83356 96.74982 1.000 33.64794 235 SER A C 1
ATOM 1883 O O . SER A 1 235 ? 16.47114 57.15456 97.29579 1.000 33.91140 235 SER A O 1
ATOM 1886 N N . TRP A 1 236 ? 15.43550 59.13685 96.99441 1.000 35.10143 236 TRP A N 1
ATOM 1887 C CA . TRP A 1 236 ? 16.35226 59.85027 97.87641 1.000 35.09561 236 TRP A CA 1
ATOM 1888 C C . TRP A 1 236 ? 16.35891 59.25319 99.27841 1.000 35.36428 236 TRP A C 1
ATOM 1889 O O . TRP A 1 236 ? 17.41855 59.13415 99.90497 1.000 35.59973 236 TRP A O 1
ATOM 1900 N N . HIS A 1 237 ? 15.19054 58.86064 99.78210 1.000 35.19649 237 HIS A N 1
ATOM 1901 C CA . HIS A 1 237 ? 15.06329 58.36748 101.14865 1.000 35.45045 237 HIS A CA 1
ATOM 1902 C C . HIS A 1 237 ? 15.52316 56.92380 101.31689 1.000 35.80940 237 HIS A C 1
ATOM 1903 O O . HIS A 1 237 ? 15.50000 56.41547 102.44325 1.000 36.05367 237 HIS A O 1
ATOM 1910 N N . LEU A 1 238 ? 15.92767 56.24928 100.23681 1.000 34.34318 238 LEU A N 1
ATOM 1911 C CA . LEU A 1 238 ? 16.42413 54.87517 100.28401 1.000 34.78368 238 LEU A CA 1
ATOM 1912 C C . LEU A 1 238 ? 17.85168 54.87762 99.74954 1.000 34.93974 238 LEU A C 1
ATOM 1913 O O . LEU A 1 238 ? 18.09118 54.52426 98.58451 1.000 35.04961 238 LEU A O 1
ATOM 1918 N N . PRO A 1 239 ? 18.82898 55.26534 100.57465 1.000 35.75067 239 PRO A N 1
ATOM 1919 C CA . PRO A 1 239 ? 20.20216 55.41003 100.06531 1.000 35.96474 239 PRO A CA 1
ATOM 1920 C C . PRO A 1 239 ? 20.85552 54.09619 99.67149 1.000 36.48098 239 PRO A C 1
ATOM 1921 O O . PRO A 1 239 ? 21.83608 54.11854 98.91703 1.000 36.70458 239 PRO A O 1
ATOM 1925 N N . GLU A 1 240 ? 20.35550 52.95983 100.14881 1.000 36.46317 240 GLU A N 1
ATOM 1926 C CA . GLU A 1 240 ? 20.87964 51.66211 99.74520 1.000 36.99969 240 GLU A CA 1
ATOM 1927 C C . GLU A 1 240 ? 20.14152 51.07225 98.54997 1.000 37.07548 240 GLU A C 1
ATOM 1928 O O . GLU A 1 240 ? 20.49173 49.97324 98.10657 1.000 37.51256 240 GLU A O 1
ATOM 1934 N N . ASN A 1 241 ? 19.13863 51.77065 98.02516 1.000 35.58922 241 ASN A N 1
ATOM 1935 C CA . ASN A 1 241 ? 18.40110 51.27013 96.87604 1.000 35.67236 241 ASN A CA 1
ATOM 1936 C C . ASN A 1 241 ? 19.34030 51.11105 95.68290 1.000 35.94245 241 ASN A C 1
ATOM 1937 O O . ASN A 1 241 ? 20.17649 51.98717 95.42997 1.000 35.81736 241 ASN A O 1
ATOM 1942 N N . PRO A 1 242 ? 19.24644 50.00227 94.94309 1.000 34.31740 242 PRO A N 1
ATOM 1943 C CA . PRO A 1 242 ? 20.13459 49.82871 93.78031 1.000 34.60980 242 PRO A CA 1
ATOM 1944 C C . PRO A 1 242 ? 20.02297 50.95164 92.76480 1.000 34.23358 242 PRO A C 1
ATOM 1945 O O . PRO A 1 242 ? 21.04755 51.42505 92.25805 1.000 34.26034 242 PRO A O 1
ATOM 1949 N N . LEU A 1 243 ? 18.80892 51.39877 92.45786 1.000 34.28960 243 LEU A N 1
ATOM 1950 C CA . LEU A 1 243 ? 18.60563 52.50183 91.52929 1.000 33.85468 243 LEU A CA 1
ATOM 1951 C C . LEU A 1 243 ? 18.47859 53.80711 92.30525 1.000 33.24488 243 LEU A C 1
ATOM 1952 O O . LEU A 1 243 ? 17.76554 53.87158 93.31184 1.000 33.05902 243 LEU A O 1
ATOM 1957 N N . GLN A 1 244 ? 19.17384 54.84101 91.83609 1.000 33.34429 244 GLN A N 1
ATOM 1958 C CA . GLN A 1 244 ? 19.20160 56.14086 92.48999 1.000 32.76912 244 GLN A CA 1
ATOM 1959 C C . GLN A 1 244 ? 18.90542 57.23294 91.47094 1.000 32.16522 244 GLN A C 1
ATOM 1960 O O . GLN A 1 244 ? 18.89032 56.99755 90.25913 1.000 32.16153 244 GLN A O 1
ATOM 1966 N N . LYS A 1 245 ? 18.67157 58.44394 91.98534 1.000 31.44172 245 LYS A N 1
ATOM 1967 C CA . LYS A 1 245 ? 18.46591 59.63619 91.15805 1.000 30.99493 245 LYS A CA 1
ATOM 1968 C C . LYS A 1 245 ? 17.28236 59.46314 90.20710 1.000 30.76904 245 LYS A C 1
ATOM 1969 O O . LYS A 1 245 ? 17.30100 59.93881 89.07039 1.000 30.59703 245 LYS A O 1
ATOM 1975 N N . SER A 1 246 ? 16.23903 58.78488 90.67913 1.000 31.39037 246 SER A N 1
ATOM 1976 C CA . SER A 1 246 ? 15.07903 58.45838 89.85044 1.000 31.57215 246 SER A CA 1
ATOM 1977 C C . SER A 1 246 ? 14.21290 59.70085 89.68037 1.000 31.41754 246 SER A C 1
ATOM 1978 O O . SER A 1 246 ? 13.47397 60.08800 90.58812 1.000 31.47367 246 SER A O 1
ATOM 1981 N N . GLY A 1 247 ? 14.29191 60.32175 88.50880 1.000 31.31575 247 GLY A N 1
ATOM 1982 C CA . GLY A 1 247 ? 13.48472 61.48514 88.22296 1.000 31.56568 247 GLY A CA 1
ATOM 1983 C C . GLY A 1 247 ? 13.34675 61.71691 86.73340 1.000 31.99204 247 GLY A C 1
ATOM 1984 O O . GLY A 1 247 ? 13.74536 60.88436 85.91526 1.000 31.96403 247 GLY A O 1
ATOM 1985 N N . HIS A 1 248 ? 12.77691 62.87700 86.39451 1.000 30.79334 248 HIS A N 1
ATOM 1986 C CA . HIS A 1 248 ? 12.50702 63.27989 85.01250 1.000 31.62553 248 HIS A CA 1
ATOM 1987 C C . HIS A 1 248 ? 11.62012 62.24361 84.31345 1.000 32.36301 248 HIS A C 1
ATOM 1988 O O . HIS A 1 248 ? 12.01569 61.56257 83.36535 1.000 32.30418 248 HIS A O 1
ATOM 1995 N N . GLY A 1 249 ? 10.39121 62.15283 84.81775 1.000 33.63717 249 GLY A N 1
ATOM 1996 C CA . GLY A 1 249 ? 9.46882 61.15018 84.33942 1.000 34.32076 249 GLY A CA 1
ATOM 1997 C C . GLY A 1 249 ? 8.83828 61.49812 83.00423 1.000 34.77079 249 GLY A C 1
ATOM 1998 O O . GLY A 1 249 ? 8.82468 62.64735 82.56189 1.000 34.77271 249 GLY A O 1
ATOM 1999 N N . SER A 1 250 ? 8.30351 60.46245 82.35354 1.000 36.07722 250 SER A N 1
ATOM 2000 C CA . SER A 1 250 ? 7.59464 60.61080 81.08440 1.000 36.11470 250 SER A CA 1
ATOM 2001 C C . SER A 1 250 ? 6.46957 59.57911 81.08228 1.000 36.23148 250 SER A C 1
ATOM 2002 O O . SER A 1 250 ? 6.71895 58.38647 80.88381 1.000 36.16712 250 SER A O 1
ATOM 2005 N N . LEU A 1 251 ? 5.24326 60.04427 81.30333 1.000 37.24296 251 LEU A N 1
ATOM 2006 C CA . LEU A 1 251 ? 4.09597 59.16383 81.47561 1.000 37.35010 251 LEU A CA 1
ATOM 2007 C C . LEU A 1 251 ? 3.45624 58.83609 80.13267 1.000 37.39315 251 LEU A C 1
ATOM 2008 O O . LEU A 1 251 ? 3.30808 59.70780 79.27173 1.000 37.40538 251 LEU A O 1
ATOM 2013 N N . LEU A 1 252 ? 3.07113 57.57165 79.96400 1.000 37.70405 252 LEU A N 1
ATOM 2014 C CA . LEU A 1 252 ? 2.44453 57.11427 78.73236 1.000 37.72849 252 LEU A CA 1
ATOM 2015 C C . LEU A 1 252 ? 1.42435 56.03111 79.04899 1.000 37.86844 252 LEU A C 1
ATOM 2016 O O . LEU A 1 252 ? 1.66120 55.17752 79.90875 1.000 37.86936 252 LEU A O 1
ATOM 2021 N N . GLN A 1 253 ? 0.29239 56.07439 78.35028 1.000 37.06392 253 GLN A N 1
ATOM 2022 C CA . GLN A 1 253 ? -0.69535 55.00512 78.38739 1.000 37.21735 253 GLN A CA 1
ATOM 2023 C C . GLN A 1 253 ? -0.53478 54.13600 77.14728 1.000 37.17349 253 GLN A C 1
ATOM 2024 O O . GLN A 1 253 ? -0.49180 54.65019 76.02432 1.000 37.12652 253 GLN A O 1
ATOM 2030 N N . THR A 1 254 ? -0.44872 52.82495 77.35469 1.000 36.59243 254 THR A N 1
ATOM 2031 C CA . THR A 1 254 ? -0.23931 51.88501 76.26626 1.000 36.75232 254 THR A CA 1
ATOM 2032 C C . THR A 1 254 ? -1.54168 51.62823 75.51008 1.000 37.47865 254 THR A C 1
ATOM 2033 O O . THR A 1 254 ? -2.63471 51.99877 75.94635 1.000 37.87516 254 THR A O 1
ATOM 2037 N N . HIS A 1 255 ? -1.41223 50.96786 74.35602 1.000 37.13878 255 HIS A N 1
ATOM 2038 C CA . HIS A 1 255 ? -2.57996 50.56150 73.58312 1.000 37.55333 255 HIS A CA 1
ATOM 2039 C C . HIS A 1 255 ? -3.39759 49.48532 74.28312 1.000 38.03617 255 HIS A C 1
ATOM 2040 O O . HIS A 1 255 ? -4.46613 49.11824 73.78179 1.000 39.25925 255 HIS A O 1
ATOM 2047 N N . THR A 1 256 ? -2.92087 48.97213 75.41543 1.000 38.70091 256 THR A N 1
ATOM 2048 C CA . THR A 1 256 ? -3.62788 47.97048 76.19819 1.000 39.30893 256 THR A CA 1
ATOM 2049 C C . THR A 1 256 ? -4.31323 48.56444 77.42249 1.000 39.36338 256 THR A C 1
ATOM 2050 O O . THR A 1 256 ? -4.84108 47.81493 78.24943 1.000 39.84941 256 THR A O 1
ATOM 2054 N N . GLY A 1 257 ? -4.31304 49.88881 77.55906 1.000 39.42633 257 GLY A N 1
ATOM 2055 C CA . GLY A 1 257 ? -4.96330 50.53766 78.67780 1.000 39.50504 257 GLY A CA 1
ATOM 2056 C C . GLY A 1 257 ? -4.13907 50.63407 79.94067 1.000 39.28826 257 GLY A C 1
ATOM 2057 O O . GLY A 1 257 ? -4.66544 51.07273 80.97023 1.000 39.34831 257 GLY A O 1
ATOM 2058 N N . GLU A 1 258 ? -2.86947 50.24322 79.89992 1.000 39.26167 258 GLU A N 1
ATOM 2059 C CA . GLU A 1 258 ? -1.99742 50.27490 81.06393 1.000 39.08846 258 GLU A CA 1
ATOM 2060 C C . GLU A 1 258 ? -1.13540 51.53351 81.04504 1.000 38.82238 258 GLU A C 1
ATOM 2061 O O . GLU A 1 258 ? -1.02653 52.22979 80.03339 1.000 38.75846 258 GLU A O 1
ATOM 2067 N N . TRP A 1 259 ? -0.51813 51.82392 82.18915 1.000 39.27099 259 TRP A N 1
ATOM 2068 C CA . TRP A 1 259 ? 0.17885 53.08710 82.39438 1.000 39.10692 259 TRP A CA 1
ATOM 2069 C C . TRP A 1 259 ? 1.61799 52.83603 82.81543 1.000 38.96246 259 TRP A C 1
ATOM 2070 O O . TRP A 1 259 ? 1.87392 52.05137 83.73460 1.000 38.98181 259 TRP A O 1
ATOM 2081 N N . TYR A 1 260 ? 2.55052 53.51194 82.14467 1.000 37.13554 260 TYR A N 1
ATOM 2082 C CA . TYR A 1 260 ? 3.97327 53.34919 82.39838 1.000 36.99884 260 TYR A CA 1
ATOM 2083 C C . TYR A 1 260 ? 4.65750 54.70510 82.34284 1.000 36.89972 260 TYR A C 1
ATOM 2084 O O . TYR A 1 260 ? 4.23097 55.60530 81.61482 1.000 36.91852 260 TYR A O 1
ATOM 2093 N N . MET A 1 261 ? 5.72716 54.84088 83.12275 1.000 35.36113 261 MET A N 1
ATOM 2094 C CA . MET A 1 261 ? 6.48443 56.08288 83.20398 1.000 35.28508 261 MET A CA 1
ATOM 2095 C C . MET A 1 261 ? 7.96093 55.77703 83.01486 1.000 35.16215 261 MET A C 1
ATOM 2096 O O . MET A 1 261 ? 8.54547 55.02162 83.79834 1.000 35.12967 261 MET A O 1
ATOM 2101 N N . ALA A 1 262 ? 8.55803 56.35607 81.97718 1.000 33.93807 262 ALA A N 1
ATOM 2102 C CA . ALA A 1 262 ? 10.00041 56.28647 81.80515 1.000 33.47723 262 ALA A CA 1
ATOM 2103 C C . ALA A 1 262 ? 10.66624 57.37240 82.63773 1.000 33.21906 262 ALA A C 1
ATOM 2104 O O . ALA A 1 262 ? 10.14994 58.48686 82.75717 1.000 33.51047 262 ALA A O 1
ATOM 2106 N N . TYR A 1 263 ? 11.81487 57.03879 83.22038 1.000 33.07096 263 TYR A N 1
ATOM 2107 C CA . TYR A 1 263 ? 12.52335 57.95581 84.10010 1.000 32.24539 263 TYR A CA 1
ATOM 2108 C C . TYR A 1 263 ? 14.01704 57.70409 83.97147 1.000 31.26328 263 TYR A C 1
ATOM 2109 O O . TYR A 1 263 ? 14.44828 56.63048 83.54371 1.000 31.37544 263 TYR A O 1
ATOM 2118 N N . LEU A 1 264 ? 14.80701 58.70218 84.35466 1.000 30.83738 264 LEU A N 1
ATOM 2119 C CA . LEU A 1 264 ? 16.25189 58.53771 84.39354 1.000 30.29709 264 LEU A CA 1
ATOM 2120 C C . LEU A 1 264 ? 16.69356 58.08851 85.78082 1.000 30.32991 264 LEU A C 1
ATOM 2121 O O . LEU A 1 264 ? 16.06811 58.41956 86.79164 1.000 30.40353 264 LEU A O 1
ATOM 2126 N N . THR A 1 265 ? 17.78727 57.33111 85.81835 1.000 29.62351 265 THR A N 1
ATOM 2127 C CA . THR A 1 265 ? 18.29298 56.78460 87.06929 1.000 30.06537 265 THR A CA 1
ATOM 2128 C C . THR A 1 265 ? 19.74634 56.37561 86.87630 1.000 30.55420 265 THR A C 1
ATOM 2129 O O . THR A 1 265 ? 20.22032 56.21404 85.74885 1.000 30.62899 265 THR A O 1
ATOM 2133 N N . SER A 1 266 ? 20.44825 56.21007 87.99680 1.000 30.01663 266 SER A N 1
ATOM 2134 C CA . SER A 1 266 ? 21.86401 55.87300 87.99243 1.000 30.94524 266 SER A CA 1
ATOM 2135 C C . SER A 1 266 ? 22.13546 54.73671 88.96814 1.000 31.68732 266 SER A C 1
ATOM 2136 O O . SER A 1 266 ? 21.43875 54.57935 89.97524 1.000 31.39345 266 SER A O 1
ATOM 2139 N N . ARG A 1 267 ? 23.16547 53.94709 88.65884 1.000 32.12573 267 ARG A N 1
ATOM 2140 C CA . ARG A 1 267 ? 23.58762 52.83230 89.50265 1.000 32.43760 267 ARG A CA 1
ATOM 2141 C C . ARG A 1 267 ? 24.95669 53.13760 90.09577 1.000 32.73182 267 ARG A C 1
ATOM 2142 O O . ARG A 1 267 ? 25.97497 53.03051 89.39478 1.000 33.06846 267 ARG A O 1
ATOM 2150 N N . PRO A 1 268 ? 25.04098 53.51291 91.36737 1.000 34.06828 268 PRO A N 1
ATOM 2151 C CA . PRO A 1 268 ? 26.32230 53.94818 91.92749 1.000 34.35675 268 PRO A CA 1
ATOM 2152 C C . PRO A 1 268 ? 27.19486 52.79999 92.40959 1.000 34.71930 268 PRO A C 1
ATOM 2153 O O . PRO A 1 268 ? 26.71669 51.76933 92.88860 1.000 34.69794 268 PRO A O 1
ATOM 2157 N N . LEU A 1 269 ? 28.50164 53.00079 92.26317 1.000 35.03731 269 LEU A N 1
ATOM 2158 C CA . LEU A 1 269 ? 29.51317 52.18018 92.91244 1.000 35.34085 269 LEU A CA 1
ATOM 2159 C C . LEU A 1 269 ? 30.06151 52.95542 94.10191 1.000 35.36023 269 LEU A C 1
ATOM 2160 O O . LEU A 1 269 ? 30.37834 54.14324 93.97861 1.000 35.36535 269 LEU A O 1
ATOM 2165 N N . ARG A 1 270 ? 30.16993 52.29124 95.24649 1.000 39.49847 270 ARG A N 1
ATOM 2166 C CA . ARG A 1 270 ? 30.61352 52.93568 96.47129 1.000 39.48806 270 ARG A CA 1
ATOM 2167 C C . ARG A 1 270 ? 32.03757 52.51713 96.81074 1.000 39.92254 270 ARG A C 1
ATOM 2168 O O . ARG A 1 270 ? 32.46168 51.39509 96.51990 1.000 40.18442 270 ARG A O 1
ATOM 2176 N N . LEU A 1 271 ? 32.77559 53.44192 97.42264 1.000 38.35406 271 LEU A N 1
ATOM 2177 C CA . LEU A 1 271 ? 34.13414 53.18344 97.87958 1.000 38.76675 271 LEU A CA 1
ATOM 2178 C C . LEU A 1 271 ? 34.10771 52.54522 99.26480 1.000 38.77383 271 LEU A C 1
ATOM 2179 O O . LEU A 1 271 ? 33.26598 52.90114 100.09501 1.000 38.45543 271 LEU A O 1
ATOM 2184 N N . PRO A 1 272 ? 35.00814 51.60371 99.53866 1.000 40.09646 272 PRO A N 1
ATOM 2185 C CA . PRO A 1 272 ? 35.02149 50.96956 100.86167 1.000 40.19028 272 PRO A CA 1
ATOM 2186 C C . PRO A 1 272 ? 35.43373 51.95571 101.94336 1.000 40.23827 272 PRO A C 1
ATOM 2187 O O . PRO A 1 272 ? 36.31425 52.79613 101.74240 1.000 40.45283 272 PRO A O 1
ATOM 2191 N N . GLY A 1 273 ? 34.77257 51.85178 103.09769 1.000 39.92840 273 GLY A N 1
ATOM 2192 C CA . GLY A 1 273 ? 35.09473 52.66365 104.25001 1.000 40.06264 273 GLY A CA 1
ATOM 2193 C C . GLY A 1 273 ? 34.35767 53.98256 104.35082 1.000 39.60811 273 GLY A C 1
ATOM 2194 O O . GLY A 1 273 ? 34.37642 54.60062 105.42432 1.000 39.77506 273 GLY A O 1
ATOM 2195 N N . VAL A 1 274 ? 33.70905 54.43388 103.28135 1.000 38.89138 274 VAL A N 1
ATOM 2196 C CA . VAL A 1 274 ? 33.04168 55.73407 103.27290 1.000 38.07817 274 VAL A CA 1
ATOM 2197 C C . VAL A 1 274 ? 31.62940 55.58729 103.82803 1.000 37.58396 274 VAL A C 1
ATOM 2198 O O . VAL A 1 274 ? 30.85575 54.75192 103.33677 1.000 37.20947 274 VAL A O 1
ATOM 2202 N N . PRO A 1 275 ? 31.25443 56.36644 104.84388 1.000 38.40921 275 PRO A N 1
ATOM 2203 C CA . PRO A 1 275 ? 29.88879 56.27962 105.37623 1.000 37.98962 275 PRO A CA 1
ATOM 2204 C C . PRO A 1 275 ? 28.86003 56.59926 104.30263 1.000 37.50485 275 PRO A C 1
ATOM 2205 O O . PRO A 1 275 ? 29.05551 57.49385 103.47829 1.000 37.40329 275 PRO A O 1
ATOM 2209 N N . LEU A 1 276 ? 27.74859 55.85797 104.33340 1.000 37.94889 276 LEU A N 1
ATOM 2210 C CA . LEU A 1 276 ? 26.79871 55.87566 103.22356 1.000 37.60336 276 LEU A CA 1
ATOM 2211 C C . LEU A 1 276 ? 26.26348 57.27634 102.94985 1.000 37.23385 276 LEU A C 1
ATOM 2212 O O . LEU A 1 276 ? 26.11027 57.67131 101.78819 1.000 37.08959 276 LEU A O 1
ATOM 2217 N N . LEU A 1 277 ? 25.97091 58.04312 103.99732 1.000 36.14489 277 LEU A N 1
ATOM 2218 C CA . LEU A 1 277 ? 25.34810 59.34786 103.82953 1.000 35.82094 277 LEU A CA 1
ATOM 2219 C C . LEU A 1 277 ? 26.32344 60.50264 104.01844 1.000 36.10968 277 LEU A C 1
ATOM 2220 O O . LEU A 1 277 ? 25.89336 61.65892 104.08003 1.000 35.96490 277 LEU A O 1
ATOM 2225 N N . ALA A 1 278 ? 27.62096 60.22116 104.10509 1.000 37.30867 278 ALA A N 1
ATOM 2226 C CA . ALA A 1 278 ? 28.62032 61.27490 104.06224 1.000 37.71895 278 ALA A CA 1
ATOM 2227 C C . ALA A 1 278 ? 28.80020 61.74830 102.62142 1.000 37.74497 278 ALA A C 1
ATOM 2228 O O . ALA A 1 278 ? 28.15706 61.25294 101.69101 1.000 37.43617 278 ALA A O 1
ATOM 2230 N N . SER A 1 279 ? 29.68668 62.72158 102.42868 1.000 40.69859 279 SER A N 1
ATOM 2231 C CA . SER A 1 279 ? 29.96544 63.21398 101.08627 1.000 40.85424 279 SER A CA 1
ATOM 2232 C C . SER A 1 279 ? 30.63060 62.12163 100.25883 1.000 41.04489 279 SER A C 1
ATOM 2233 O O . SER A 1 279 ? 31.58979 61.48317 100.70508 1.000 41.37258 279 SER A O 1
ATOM 2236 N N . GLY A 1 280 ? 30.10996 61.90175 99.05185 1.000 38.09183 280 GLY A N 1
ATOM 2237 C CA . GLY A 1 280 ? 30.56921 60.82976 98.19711 1.000 38.25757 280 GLY A CA 1
ATOM 2238 C C . GLY A 1 280 ? 30.20250 59.44002 98.65903 1.000 38.09462 280 GLY A C 1
ATOM 2239 O O . GLY A 1 280 ? 30.46238 58.47542 97.92778 1.000 38.31268 280 GLY A O 1
ATOM 2240 N N . GLY A 1 281 ? 29.60194 59.29861 99.84253 1.000 38.33746 281 GLY A N 1
ATOM 2241 C CA . GLY A 1 281 ? 29.27353 57.98665 100.36591 1.000 38.25319 281 GLY A CA 1
ATOM 2242 C C . GLY A 1 281 ? 28.13242 57.29992 99.65037 1.000 37.92942 281 GLY A C 1
ATOM 2243 O O . GLY A 1 281 ? 27.98711 56.07926 99.77177 1.000 38.04763 281 GLY A O 1
ATOM 2244 N N . ARG A 1 282 ? 27.31603 58.05172 98.90995 1.000 36.91131 282 ARG A N 1
ATOM 2245 C CA . ARG A 1 282 ? 26.20101 57.44196 98.19818 1.000 36.57223 282 ARG A CA 1
ATOM 2246 C C . ARG A 1 282 ? 26.62863 56.77696 96.89498 1.000 36.91491 282 ARG A C 1
ATOM 2247 O O . ARG A 1 282 ? 25.87434 55.95480 96.36348 1.000 36.78921 282 ARG A O 1
ATOM 2255 N N . GLY A 1 283 ? 27.80644 57.10236 96.37608 1.000 34.19098 283 GLY A N 1
ATOM 2256 C CA . GLY A 1 283 ? 28.41712 56.33360 95.31066 1.000 34.61177 283 GLY A CA 1
ATOM 2257 C C . GLY A 1 283 ? 28.80603 57.18907 94.12038 1.000 34.83442 283 GLY A C 1
ATOM 2258 O O . GLY A 1 283 ? 28.49906 58.37618 94.03198 1.000 34.66312 283 GLY A O 1
ATOM 2259 N N . TYR A 1 284 ? 29.50192 56.53666 93.19088 1.000 32.97576 284 TYR A N 1
ATOM 2260 C CA . TYR A 1 284 ? 29.93077 57.11858 91.92841 1.000 33.25898 284 TYR A CA 1
ATOM 2261 C C . TYR A 1 284 ? 29.37780 56.27244 90.79080 1.000 33.22818 284 TYR A C 1
ATOM 2262 O O . TYR A 1 284 ? 29.31744 55.04202 90.89429 1.000 33.21946 284 TYR A O 1
ATOM 2271 N N . CYS A 1 285 ? 28.96905 56.93131 89.70352 1.000 32.33037 285 CYS A N 1
ATOM 2272 C CA . CYS A 1 285 ? 28.21444 56.28654 88.62682 1.000 32.17853 285 CYS A CA 1
ATOM 2273 C C . CYS A 1 285 ? 28.93542 56.42915 87.29320 1.000 32.37706 285 CYS A C 1
ATOM 2274 O O . CYS A 1 285 ? 28.66231 57.36540 86.52871 1.000 32.34278 285 CYS A O 1
ATOM 2277 N N . PRO A 1 286 ? 29.83879 55.50338 86.95509 1.000 32.33097 286 PRO A N 1
ATOM 2278 C CA . PRO A 1 286 ? 30.51823 55.59404 85.65059 1.000 32.38648 286 PRO A CA 1
ATOM 2279 C C . PRO A 1 286 ? 29.59129 55.35154 84.47442 1.000 31.86961 286 PRO A C 1
ATOM 2280 O O . PRO A 1 286 ? 29.83793 55.89008 83.38899 1.000 31.78694 286 PRO A O 1
ATOM 2284 N N . LEU A 1 287 ? 28.53723 54.55534 84.64984 1.000 32.26897 287 LEU A N 1
ATOM 2285 C CA . LEU A 1 287 ? 27.55045 54.36218 83.59664 1.000 31.64501 287 LEU A CA 1
ATOM 2286 C C . LEU A 1 287 ? 26.59588 55.54209 83.46767 1.000 31.19251 287 LEU A C 1
ATOM 2287 O O . LEU A 1 287 ? 25.67502 55.48742 82.64483 1.000 30.46449 287 LEU A O 1
ATOM 2292 N N . GLY A 1 288 ? 26.78849 56.59260 84.26230 1.000 30.66007 288 GLY A N 1
ATOM 2293 C CA . GLY A 1 288 ? 26.05490 57.83679 84.15267 1.000 30.34883 288 GLY A CA 1
ATOM 2294 C C . GLY A 1 288 ? 24.57492 57.68535 84.44931 1.000 29.38627 288 GLY A C 1
ATOM 2295 O O . GLY A 1 288 ? 24.14024 56.82340 85.22091 1.000 29.46172 288 GLY A O 1
ATOM 2296 N N . ARG A 1 289 ? 23.78502 58.55245 83.82212 1.000 30.17882 289 ARG A N 1
ATOM 2297 C CA . ARG A 1 289 ? 22.33995 58.56214 84.00088 1.000 29.10296 289 ARG A CA 1
ATOM 2298 C C . ARG A 1 289 ? 21.69591 57.71460 82.91029 1.000 28.61734 289 ARG A C 1
ATOM 2299 O O . ARG A 1 289 ? 21.78977 58.04070 81.72180 1.000 28.58655 289 ARG A O 1
ATOM 2307 N N . GLU A 1 290 ? 21.05168 56.62923 83.31973 1.000 29.99263 290 GLU A N 1
ATOM 2308 C CA . GLU A 1 290 ? 20.43353 55.65838 82.43226 1.000 29.97347 290 GLU A CA 1
ATOM 2309 C C . GLU A 1 290 ? 18.91549 55.80376 82.50680 1.000 29.64672 290 GLU A C 1
ATOM 2310 O O . GLU A 1 290 ? 18.38924 56.67712 83.19847 1.000 29.32766 290 GLU A O 1
ATOM 2316 N N . THR A 1 291 ? 18.20436 54.94418 81.78078 1.000 30.50364 291 THR A N 1
ATOM 2317 C CA . THR A 1 291 ? 16.75561 55.04617 81.64967 1.000 30.64117 291 THR A CA 1
ATOM 2318 C C . THR A 1 291 ? 16.08811 53.80700 82.22791 1.000 31.65114 291 THR A C 1
ATOM 2319 O O . THR A 1 291 ? 16.44627 52.67984 81.87147 1.000 32.07066 291 THR A O 1
ATOM 2323 N N . GLY A 1 292 ? 15.11569 54.02271 83.11540 1.000 32.22742 292 GLY A N 1
ATOM 2324 C CA . GLY A 1 292 ? 14.28823 52.96469 83.64603 1.000 33.39469 292 GLY A CA 1
ATOM 2325 C C . GLY A 1 292 ? 12.81919 53.21568 83.34642 1.000 33.67669 292 GLY A C 1
ATOM 2326 O O . GLY A 1 292 ? 12.43711 54.25514 82.80266 1.000 33.32618 292 GLY A O 1
ATOM 2327 N N . ILE A 1 293 ? 11.99801 52.23624 83.71592 1.000 33.07202 293 ILE A N 1
ATOM 2328 C CA . ILE A 1 293 ? 10.56025 52.30402 83.48285 1.000 33.22485 293 ILE A CA 1
ATOM 2329 C C . ILE A 1 293 ? 9.83801 51.69333 84.67685 1.000 33.36527 293 ILE A C 1
ATOM 2330 O O . ILE A 1 293 ? 10.32042 50.73301 85.28700 1.000 33.34434 293 ILE A O 1
ATOM 2335 N N . ALA A 1 294 ? 8.68647 52.26857 85.02154 1.000 35.41782 294 ALA A N 1
ATOM 2336 C CA . ALA A 1 294 ? 7.89266 51.83360 86.16162 1.000 35.38648 294 ALA A CA 1
ATOM 2337 C C . ALA A 1 294 ? 6.43238 51.71368 85.75516 1.000 35.57128 294 ALA A C 1
ATOM 2338 O O . ALA A 1 294 ? 5.94209 52.49374 84.93301 1.000 35.62416 294 ALA A O 1
ATOM 2340 N N . ARG A 1 295 ? 5.74048 50.73498 86.33283 1.000 38.84894 295 ARG A N 1
ATOM 2341 C CA . ARG A 1 295 ? 4.31205 50.58757 86.09740 1.000 39.01841 295 ARG A CA 1
ATOM 2342 C C . ARG A 1 295 ? 3.53494 51.51713 87.01906 1.000 38.92866 295 ARG A C 1
ATOM 2343 O O . ARG A 1 295 ? 3.87716 51.68077 88.19369 1.000 38.74623 295 ARG A O 1
ATOM 2351 N N . ILE A 1 296 ? 2.48352 52.12692 86.47854 1.000 39.56233 296 ILE A N 1
ATOM 2352 C CA . ILE A 1 296 ? 1.72561 53.16335 87.16810 1.000 39.46887 296 ILE A CA 1
ATOM 2353 C C . ILE A 1 296 ? 0.30245 52.66967 87.38457 1.000 39.67012 296 ILE A C 1
ATOM 2354 O O . ILE A 1 296 ? -0.30981 52.10508 86.47069 1.000 39.87636 296 ILE A O 1
ATOM 2359 N N . GLU A 1 297 ? -0.21493 52.87515 88.59282 1.000 43.13880 297 GLU A N 1
ATOM 2360 C CA . GLU A 1 297 ? -1.61239 52.63316 88.91577 1.000 43.33973 297 GLU A CA 1
ATOM 2361 C C . GLU A 1 297 ? -2.29088 53.95456 89.25509 1.000 43.24830 297 GLU A C 1
ATOM 2362 O O . GLU A 1 297 ? -1.63426 54.95278 89.56314 1.000 42.95547 297 GLU A O 1
ATOM 2368 N N . TRP A 1 298 ? -3.62050 53.95382 89.19315 1.000 42.65067 298 TRP A N 1
ATOM 2369 C CA . TRP A 1 298 ? -4.41896 55.15171 89.42208 1.000 42.63534 298 TRP A CA 1
ATOM 2370 C C . TRP A 1 298 ? -5.32342 54.94689 90.62802 1.000 42.71892 298 TRP A C 1
ATOM 2371 O O . TRP A 1 298 ? -5.96874 53.90068 90.75578 1.000 42.98774 298 TRP A O 1
ATOM 2382 N N . ARG A 1 299 ? -5.37361 55.95060 91.50273 1.000 45.18260 299 ARG A N 1
ATOM 2383 C CA . ARG A 1 299 ? -6.21914 55.91505 92.69049 1.000 45.28447 299 ARG A CA 1
ATOM 2384 C C . ARG A 1 299 ? -6.79720 57.30172 92.92136 1.000 45.29480 299 ARG A C 1
ATOM 2385 O O . ARG A 1 299 ? -6.04384 58.26130 93.11367 1.000 44.97592 299 ARG A O 1
ATOM 2393 N N . ASP A 1 300 ? -8.12826 57.40131 92.89527 1.000 47.66975 300 ASP A N 1
ATOM 2394 C CA . ASP A 1 300 ? -8.84190 58.63762 93.22482 1.000 47.91152 300 ASP A CA 1
ATOM 2395 C C . ASP A 1 300 ? -8.34492 59.81802 92.39179 1.000 47.48520 300 ASP A C 1
ATOM 2396 O O . ASP A 1 300 ? -8.17629 60.93250 92.89160 1.000 47.35370 300 ASP A O 1
ATOM 2401 N N . GLY A 1 301 ? -8.10299 59.57003 91.10662 1.000 43.88030 301 GLY A N 1
ATOM 2402 C CA . GLY A 1 301 ? -7.67304 60.62587 90.21195 1.000 43.71288 301 GLY A CA 1
ATOM 2403 C C . GLY A 1 301 ? -6.21765 61.01622 90.31992 1.000 43.27371 301 GLY A C 1
ATOM 2404 O O . GLY A 1 301 ? -5.84297 62.09715 89.85421 1.000 43.15770 301 GLY A O 1
ATOM 2405 N N . TRP A 1 302 ? -5.37981 60.17166 90.91774 1.000 42.87485 302 TRP A N 1
ATOM 2406 C CA . TRP A 1 302 ? -3.96258 60.46144 91.04988 1.000 41.06415 302 TRP A CA 1
ATOM 2407 C C . TRP A 1 302 ? -3.14235 59.24029 90.65963 1.000 40.93799 302 TRP A C 1
ATOM 2408 O O . TRP A 1 302 ? -3.49555 58.11041 91.01963 1.000 41.07080 302 TRP A O 1
ATOM 2419 N N . PRO A 1 303 ? -2.04590 59.43287 89.92649 1.000 41.19294 303 PRO A N 1
ATOM 2420 C CA . PRO A 1 303 ? -1.17858 58.30560 89.57176 1.000 41.18428 303 PRO A CA 1
ATOM 2421 C C . PRO A 1 303 ? -0.13990 58.01455 90.64351 1.000 40.84087 303 PRO A C 1
ATOM 2422 O O . PRO A 1 303 ? 0.38720 58.91084 91.30606 1.000 40.48360 303 PRO A O 1
ATOM 2426 N N . TYR A 1 304 ? 0.14982 56.72737 90.81250 1.000 41.61812 304 TYR A N 1
ATOM 2427 C CA . TYR A 1 304 ? 1.15363 56.26224 91.75597 1.000 41.31870 304 TYR A CA 1
ATOM 2428 C C . TYR A 1 304 ? 2.02332 55.20816 91.08959 1.000 41.41670 304 TYR A C 1
ATOM 2429 O O . TYR A 1 304 ? 1.58150 54.50075 90.18005 1.000 41.72405 304 TYR A O 1
ATOM 2438 N N . VAL A 1 305 ? 3.26552 55.10936 91.55026 1.000 39.16005 305 VAL A N 1
ATOM 2439 C CA . VAL A 1 305 ? 4.14190 54.02172 91.13385 1.000 39.23565 305 VAL A CA 1
ATOM 2440 C C . VAL A 1 305 ? 3.80276 52.78567 91.95438 1.000 39.37152 305 VAL A C 1
ATOM 2441 O O . VAL A 1 305 ? 3.74052 52.84330 93.18866 1.000 39.17501 305 VAL A O 1
ATOM 2445 N N . GLU A 1 306 ? 3.56804 51.66810 91.27100 1.000 40.56978 306 GLU A N 1
ATOM 2446 C CA . GLU A 1 306 ? 3.28501 50.41874 91.96298 1.000 40.01832 306 GLU A CA 1
ATOM 2447 C C . GLU A 1 306 ? 4.45928 50.02719 92.85122 1.000 39.88311 306 GLU A C 1
ATOM 2448 O O . GLU A 1 306 ? 5.61921 50.08719 92.43193 1.000 40.21537 306 GLU A O 1
ATOM 2454 N N . GLY A 1 307 ? 4.15415 49.63647 94.08877 1.000 37.63087 307 GLY A N 1
ATOM 2455 C CA . GLY A 1 307 ? 5.15487 49.17883 95.02409 1.000 37.50020 307 GLY A CA 1
ATOM 2456 C C . GLY A 1 307 ? 5.78947 50.25864 95.87595 1.000 37.56707 307 GLY A C 1
ATOM 2457 O O . GLY A 1 307 ? 6.37860 49.93914 96.91403 1.000 37.40929 307 GLY A O 1
ATOM 2458 N N . GLY A 1 308 ? 5.69158 51.52266 95.47216 1.000 37.28420 308 GLY A N 1
ATOM 2459 C CA . GLY A 1 308 ? 6.27950 52.60571 96.23553 1.000 37.33332 308 GLY A CA 1
ATOM 2460 C C . GLY A 1 308 ? 6.87541 53.69132 95.36414 1.000 37.76142 308 GLY A C 1
ATOM 2461 O O . GLY A 1 308 ? 6.87878 53.57515 94.13509 1.000 38.04246 308 GLY A O 1
ATOM 2462 N N . LYS A 1 309 ? 7.39219 54.75083 95.99389 1.000 36.65126 309 LYS A N 1
ATOM 2463 C CA . LYS A 1 309 ? 7.94870 55.87068 95.24055 1.000 36.94155 309 LYS A CA 1
ATOM 2464 C C . LYS A 1 309 ? 9.25243 55.50599 94.54093 1.000 37.04421 309 LYS A C 1
ATOM 2465 O O . LYS A 1 309 ? 9.59835 56.11939 93.52541 1.000 37.23158 309 LYS A O 1
ATOM 2471 N N . HIS A 1 310 ? 9.98523 54.52756 95.06283 1.000 35.02972 310 HIS A N 1
ATOM 2472 C CA . HIS A 1 310 ? 11.35334 54.28734 94.63408 1.000 35.11080 310 HIS A CA 1
ATOM 2473 C C . HIS A 1 310 ? 11.40240 53.49616 93.33030 1.000 35.32199 310 HIS A C 1
ATOM 2474 O O . HIS A 1 310 ? 10.47953 52.75592 92.97820 1.000 35.38520 310 HIS A O 1
ATOM 2481 N N . ALA A 1 311 ? 12.51132 53.66210 92.61401 1.000 34.97823 311 ALA A N 1
ATOM 2482 C CA . ALA A 1 311 ? 12.75371 52.91887 91.38500 1.000 35.20054 311 ALA A CA 1
ATOM 2483 C C . ALA A 1 311 ? 13.16269 51.49312 91.73180 1.000 35.26811 311 ALA A C 1
ATOM 2484 O O . ALA A 1 311 ? 14.13311 51.28196 92.46731 1.000 35.23938 311 ALA A O 1
ATOM 2486 N N . GLN A 1 312 ? 12.42356 50.51913 91.21278 1.000 35.28754 312 GLN A N 1
ATOM 2487 C CA . GLN A 1 312 ? 12.69761 49.11256 91.46474 1.000 35.27662 312 GLN A CA 1
ATOM 2488 C C . GLN A 1 312 ? 13.44582 48.49759 90.28859 1.000 35.43345 312 GLN A C 1
ATOM 2489 O O . GLN A 1 312 ? 13.28424 48.91381 89.13833 1.000 35.56378 312 GLN A O 1
ATOM 2495 N N . LEU A 1 313 ? 14.27139 47.49360 90.59205 1.000 33.51708 313 LEU A N 1
ATOM 2496 C CA . LEU A 1 313 ? 15.02381 46.81684 89.54044 1.000 33.55990 313 LEU A CA 1
ATOM 2497 C C . LEU A 1 313 ? 14.10131 46.02728 88.61825 1.000 33.45467 313 LEU A C 1
ATOM 2498 O O . LEU A 1 313 ? 14.32879 45.97234 87.40421 1.000 33.44227 313 LEU A O 1
ATOM 2503 N N . THR A 1 314 ? 13.05776 45.41217 89.17145 1.000 35.02519 314 THR A N 1
ATOM 2504 C CA . THR A 1 314 ? 12.11557 44.60839 88.40441 1.000 34.87940 314 THR A CA 1
ATOM 2505 C C . THR A 1 314 ? 10.71871 45.19897 88.53515 1.000 34.85691 314 THR A C 1
ATOM 2506 O O . THR A 1 314 ? 10.28711 45.54142 89.64135 1.000 34.78316 314 THR A O 1
ATOM 2510 N N . VAL A 1 315 ? 10.01882 45.32437 87.40524 1.000 35.67495 315 VAL A N 1
ATOM 2511 C CA . VAL A 1 315 ? 8.64211 45.80125 87.37155 1.000 35.64950 315 VAL A CA 1
ATOM 2512 C C . VAL A 1 315 ? 7.83256 44.89178 86.45347 1.000 35.49003 315 VAL A C 1
ATOM 2513 O O . VAL A 1 315 ? 8.37696 44.09672 85.68668 1.000 35.47631 315 VAL A O 1
ATOM 2517 N N . LYS A 1 316 ? 6.51116 45.02653 86.53832 1.000 38.85190 316 LYS A N 1
ATOM 2518 C CA . LYS A 1 316 ? 5.59148 44.18527 85.78313 1.000 38.65403 316 LYS A CA 1
ATOM 2519 C C . LYS A 1 316 ? 5.35215 44.79540 84.40556 1.000 38.98751 316 LYS A C 1
ATOM 2520 O O . LYS A 1 316 ? 4.94713 45.95798 84.29636 1.000 39.27327 316 LYS A O 1
ATOM 2526 N N . GLY A 1 317 ? 5.59654 44.00734 83.35897 1.000 36.81276 317 GLY A N 1
ATOM 2527 C CA . GLY A 1 317 ? 5.44180 44.46954 81.99757 1.000 36.48492 317 GLY A CA 1
ATOM 2528 C C . GLY A 1 317 ? 4.00150 44.43354 81.53843 1.000 36.49077 317 GLY A C 1
ATOM 2529 O O . GLY A 1 317 ? 3.10207 43.90131 82.20828 1.000 36.83878 317 GLY A O 1
ATOM 2530 N N . PRO A 1 318 ? 3.75863 45.02242 80.36873 1.000 35.69828 318 PRO A N 1
ATOM 2531 C CA . PRO A 1 318 ? 2.38624 45.13158 79.85974 1.000 36.70840 318 PRO A CA 1
ATOM 2532 C C . PRO A 1 318 ? 1.86114 43.79895 79.34310 1.000 38.07350 318 PRO A C 1
ATOM 2533 O O . PRO A 1 318 ? 2.56762 42.79218 79.26587 1.000 38.30842 318 PRO A O 1
ATOM 2537 N N . GLN A 1 319 ? 0.57942 43.81530 78.97440 1.000 38.70743 319 GLN A N 1
ATOM 2538 C CA . GLN A 1 319 ? -0.11520 42.62634 78.48239 1.000 39.40370 319 GLN A CA 1
ATOM 2539 C C . GLN A 1 319 ? 0.17224 42.40238 76.99493 1.000 39.50911 319 GLN A C 1
ATOM 2540 O O . GLN A 1 319 ? -0.71543 42.42022 76.14241 1.000 39.60652 319 GLN A O 1
ATOM 2546 N N . VAL A 1 320 ? 1.45366 42.18896 76.69230 1.000 37.68949 320 VAL A N 1
ATOM 2547 C CA . VAL A 1 320 ? 1.90384 41.87953 75.34142 1.000 38.41133 320 VAL A CA 1
ATOM 2548 C C . VAL A 1 320 ? 2.98418 40.81061 75.42397 1.000 38.48584 320 VAL A C 1
ATOM 2549 O O . VAL A 1 320 ? 3.61289 40.60632 76.46428 1.000 37.75553 320 VAL A O 1
ATOM 2553 N N . ALA A 1 321 ? 3.19226 40.12140 74.30722 1.000 37.55370 321 ALA A N 1
ATOM 2554 C CA . ALA A 1 321 ? 4.28217 39.16246 74.22310 1.000 37.80740 321 ALA A CA 1
ATOM 2555 C C . ALA A 1 321 ? 5.61823 39.88782 74.10976 1.000 36.38846 321 ALA A C 1
ATOM 2556 O O . ALA A 1 321 ? 5.70047 41.01230 73.60860 1.000 35.65392 321 ALA A O 1
ATOM 2558 N N . GLU A 1 322 ? 6.67196 39.23469 74.59258 1.000 38.22929 322 GLU A N 1
ATOM 2559 C CA . GLU A 1 322 ? 8.01364 39.78572 74.46225 1.000 37.87521 322 GLU A CA 1
ATOM 2560 C C . GLU A 1 322 ? 8.47857 39.67531 73.01591 1.000 37.89697 322 GLU A C 1
ATOM 2561 O O . GLU A 1 322 ? 8.44944 38.59250 72.42432 1.000 38.52448 322 GLU A O 1
ATOM 2567 N N . GLN A 1 323 ? 8.90341 40.79954 72.44309 1.000 38.13914 323 GLN A N 1
ATOM 2568 C CA . GLN A 1 323 ? 9.30380 40.87433 71.03829 1.000 38.08850 323 GLN A CA 1
ATOM 2569 C C . GLN A 1 323 ? 10.65274 41.57342 70.93897 1.000 37.66646 323 GLN A C 1
ATOM 2570 O O . GLN A 1 323 ? 10.73226 42.74882 70.55769 1.000 36.93372 323 GLN A O 1
ATOM 2576 N N . PRO A 1 324 ? 11.73735 40.87807 71.26807 1.000 37.94001 324 PRO A N 1
ATOM 2577 C CA . PRO A 1 324 ? 13.06215 41.49134 71.15487 1.000 37.91631 324 PRO A CA 1
ATOM 2578 C C . PRO A 1 324 ? 13.49435 41.59339 69.70336 1.000 37.54530 324 PRO A C 1
ATOM 2579 O O . PRO A 1 324 ? 13.16189 40.74978 68.86755 1.000 37.79633 324 PRO A O 1
ATOM 2583 N N . ALA A 1 325 ? 14.24622 42.65000 69.40724 1.000 41.03861 325 ALA A N 1
ATOM 2584 C CA . ALA A 1 325 ? 14.74453 42.88377 68.05842 1.000 40.60916 325 ALA A CA 1
ATOM 2585 C C . ALA A 1 325 ? 16.23063 42.57735 67.92259 1.000 41.05993 325 ALA A C 1
ATOM 2586 O O . ALA A 1 325 ? 16.63940 41.91203 66.96771 1.000 41.07504 325 ALA A O 1
ATOM 2588 N N . ALA A 1 326 ? 17.04611 43.03327 68.86795 1.000 41.89993 326 ALA A N 1
ATOM 2589 C CA . ALA A 1 326 ? 18.49361 42.94158 68.76538 1.000 42.23396 326 ALA A CA 1
ATOM 2590 C C . ALA A 1 326 ? 19.04616 41.87499 69.70195 1.000 42.98893 326 ALA A C 1
ATOM 2591 O O . ALA A 1 326 ? 18.52643 41.65216 70.79959 1.000 43.33636 326 ALA A O 1
ATOM 2593 N N . VAL A 1 327 ? 20.11414 41.21662 69.24798 1.000 44.84503 327 VAL A N 1
ATOM 2594 C CA . VAL A 1 327 ? 20.84537 40.28494 70.09532 1.000 45.41462 327 VAL A CA 1
ATOM 2595 C C . VAL A 1 327 ? 21.64416 41.06988 71.12581 1.000 45.67495 327 VAL A C 1
ATOM 2596 O O . VAL A 1 327 ? 22.26148 42.09652 70.81058 1.000 45.43353 327 VAL A O 1
ATOM 2600 N N . GLN A 1 328 ? 21.62925 40.59764 72.36719 1.000 50.13107 328 GLN A N 1
ATOM 2601 C CA . GLN A 1 328 ? 22.30564 41.26972 73.46610 1.000 50.37847 328 GLN A CA 1
ATOM 2602 C C . GLN A 1 328 ? 23.67648 40.65291 73.72271 1.000 50.46721 328 GLN A C 1
ATOM 2603 O O . GLN A 1 328 ? 23.96909 39.52685 73.31212 1.000 50.43695 328 GLN A O 1
ATOM 2609 N N . GLY A 1 329 ? 24.52109 41.41594 74.41237 1.000 47.77131 329 GLY A N 1
ATOM 2610 C CA . GLY A 1 329 ? 25.82538 40.92409 74.80818 1.000 47.63373 329 GLY A CA 1
ATOM 2611 C C . GLY A 1 329 ? 26.98904 41.60424 74.11849 1.000 47.23267 329 GLY A C 1
ATOM 2612 O O . GLY A 1 329 ? 27.08475 42.83623 74.10480 1.000 47.13367 329 GLY A O 1
ATOM 2613 N N . SER A 1 330 ? 27.88060 40.80007 73.54358 1.000 44.16432 330 SER A N 1
ATOM 2614 C CA . SER A 1 330 ? 29.08467 41.31992 72.91549 1.000 43.77251 330 SER A CA 1
ATOM 2615 C C . SER A 1 330 ? 28.73987 42.26840 71.77172 1.000 43.72601 330 SER A C 1
ATOM 2616 O O . SER A 1 330 ? 27.66752 42.20042 71.16523 1.000 43.78863 330 SER A O 1
ATOM 2619 N N . TRP A 1 331 ? 29.67840 43.16469 71.48421 1.000 39.01355 331 TRP A N 1
ATOM 2620 C CA . TRP A 1 331 ? 29.54562 44.14249 70.41713 1.000 38.88310 331 TRP A CA 1
ATOM 2621 C C . TRP A 1 331 ? 30.89142 44.27321 69.72613 1.000 38.60093 331 TRP A C 1
ATOM 2622 O O . TRP A 1 331 ? 31.93563 44.22279 70.38185 1.000 38.38724 331 TRP A O 1
ATOM 2633 N N . ARG A 1 332 ? 30.86879 44.43115 68.40544 1.000 41.42422 332 ARG A N 1
ATOM 2634 C CA . ARG A 1 332 ? 32.10865 44.65543 67.67807 1.000 41.26522 332 ARG A CA 1
ATOM 2635 C C . ARG A 1 332 ? 31.80289 45.28180 66.32640 1.000 41.15489 332 ARG A C 1
ATOM 2636 O O . ARG A 1 332 ? 30.78490 44.97222 65.70130 1.000 41.04292 332 ARG A O 1
ATOM 2644 N N . ASP A 1 333 ? 32.68669 46.17809 65.89968 1.000 41.68822 333 ASP A N 1
ATOM 2645 C CA . ASP A 1 333 ? 32.67060 46.74708 64.56013 1.000 41.51107 333 ASP A CA 1
ATOM 2646 C C . ASP A 1 333 ? 33.95332 46.31937 63.86621 1.000 41.51452 333 ASP A C 1
ATOM 2647 O O . ASP A 1 333 ? 35.05001 46.67231 64.31390 1.000 41.54674 333 ASP A O 1
ATOM 2652 N N . ASP A 1 334 ? 33.81650 45.54556 62.79274 1.000 43.04673 334 ASP A N 1
ATOM 2653 C CA . ASP A 1 334 ? 34.95826 45.12932 61.99258 1.000 43.05017 334 ASP A CA 1
ATOM 2654 C C . ASP A 1 334 ? 35.26742 46.10396 60.86541 1.000 42.95157 334 ASP A C 1
ATOM 2655 O O . ASP A 1 334 ? 36.20080 45.85708 60.09432 1.000 42.98140 334 ASP A O 1
ATOM 2660 N N . PHE A 1 335 ? 34.50121 47.19245 60.75052 1.000 41.86396 335 PHE A N 1
ATOM 2661 C CA . PHE A 1 335 ? 34.78723 48.27328 59.80579 1.000 41.75981 335 PHE A CA 1
ATOM 2662 C C . PHE A 1 335 ? 34.83687 47.75992 58.36842 1.000 41.59307 335 PHE A C 1
ATOM 2663 O O . PHE A 1 335 ? 35.66196 48.19077 57.55915 1.000 41.65452 335 PHE A O 1
ATOM 2671 N N . ASP A 1 336 ? 33.93483 46.83141 58.04930 1.000 46.05405 336 ASP A N 1
ATOM 2672 C CA . ASP A 1 336 ? 33.88194 46.22010 56.72916 1.000 45.96989 336 ASP A CA 1
ATOM 2673 C C . ASP A 1 336 ? 32.93645 46.92802 55.76707 1.000 45.58367 336 ASP A C 1
ATOM 2674 O O . ASP A 1 336 ? 33.04257 46.71219 54.55452 1.000 45.66699 336 ASP A O 1
ATOM 2679 N N . GLY A 1 337 ? 32.01604 47.75326 56.26045 1.000 46.23374 337 GLY A N 1
ATOM 2680 C CA . GLY A 1 337 ? 31.03898 48.35707 55.37781 1.000 45.79565 337 GLY A CA 1
ATOM 2681 C C . GLY A 1 337 ? 31.25585 49.81941 55.05320 1.000 45.59113 337 GLY A C 1
ATOM 2682 O O . GLY A 1 337 ? 32.38923 50.27105 54.86106 1.000 45.82745 337 GLY A O 1
ATOM 2683 N N . SER A 1 338 ? 30.16125 50.57326 54.99055 1.000 45.81840 338 SER A N 1
ATOM 2684 C CA . SER A 1 338 ? 30.19918 51.96333 54.55903 1.000 45.58844 338 SER A CA 1
ATOM 2685 C C . SER A 1 338 ? 30.06789 52.95558 55.70306 1.000 45.52569 338 SER A C 1
ATOM 2686 O O . SER A 1 338 ? 30.56571 54.08004 55.59249 1.000 45.39361 338 SER A O 1
ATOM 2689 N N . THR A 1 339 ? 29.41403 52.56686 56.79269 1.000 41.86539 339 THR A N 1
ATOM 2690 C CA . THR A 1 339 ? 29.11441 53.46147 57.89774 1.000 41.71892 339 THR A CA 1
ATOM 2691 C C . THR A 1 339 ? 29.70736 52.91844 59.19025 1.000 42.33138 339 THR A C 1
ATOM 2692 O O . THR A 1 339 ? 29.86701 51.70517 59.35825 1.000 42.70052 339 THR A O 1
ATOM 2696 N N . LEU A 1 340 ? 30.04299 53.83042 60.10023 1.000 38.25559 340 LEU A N 1
ATOM 2697 C CA . LEU A 1 340 ? 30.36964 53.42611 61.45855 1.000 38.72017 340 LEU A CA 1
ATOM 2698 C C . LEU A 1 340 ? 29.15914 52.76015 62.10001 1.000 38.53180 340 LEU A C 1
ATOM 2699 O O . LEU A 1 340 ? 28.00839 53.06238 61.76969 1.000 37.94244 340 LEU A O 1
ATOM 2704 N N . ASP A 1 341 ? 29.42639 51.83445 63.01271 1.000 37.34341 341 ASP A N 1
ATOM 2705 C CA . ASP A 1 341 ? 28.34507 51.20905 63.75536 1.000 37.28761 341 ASP A CA 1
ATOM 2706 C C . ASP A 1 341 ? 27.58271 52.27667 64.53865 1.000 36.85340 341 ASP A C 1
ATOM 2707 O O . ASP A 1 341 ? 28.20123 53.15872 65.14647 1.000 36.90575 341 ASP A O 1
ATOM 2712 N N . PRO A 1 342 ? 26.24573 52.24015 64.53474 1.000 35.79866 342 PRO A N 1
ATOM 2713 C CA . PRO A 1 342 ? 25.47292 53.32448 65.16862 1.000 35.14067 342 PRO A CA 1
ATOM 2714 C C . PRO A 1 342 ? 25.70252 53.46514 66.66667 1.000 35.40487 342 PRO A C 1
ATOM 2715 O O . PRO A 1 342 ? 25.29153 54.48268 67.23990 1.000 34.72809 342 PRO A O 1
ATOM 2719 N N . GLU A 1 343 ? 26.33680 52.48940 67.31878 1.000 34.85514 343 GLU A N 1
ATOM 2720 C CA . GLU A 1 343 ? 26.70942 52.65170 68.71794 1.000 35.19983 343 GLU A CA 1
ATOM 2721 C C . GLU A 1 343 ? 27.90353 53.57807 68.89846 1.000 35.23365 343 GLU A C 1
ATOM 2722 O O . GLU A 1 343 ? 28.23270 53.92475 70.03846 1.000 35.31613 343 GLU A O 1
ATOM 2728 N N . LEU A 1 344 ? 28.55238 53.98359 67.81202 1.000 34.63929 344 LEU A N 1
ATOM 2729 C CA . LEU A 1 344 ? 29.70500 54.86847 67.86642 1.000 34.71835 344 LEU A CA 1
ATOM 2730 C C . LEU A 1 344 ? 29.26964 56.30264 67.60247 1.000 33.72204 344 LEU A C 1
ATOM 2731 O O . LEU A 1 344 ? 28.39394 56.55503 66.76952 1.000 33.11678 344 LEU A O 1
ATOM 2736 N N . GLN A 1 345 ? 29.88231 57.23894 68.32064 1.000 32.90159 345 GLN A N 1
ATOM 2737 C CA . GLN A 1 345 ? 29.57069 58.64947 68.16813 1.000 31.79455 345 GLN A CA 1
ATOM 2738 C C . GLN A 1 345 ? 30.86347 59.44880 68.14728 1.000 31.99413 345 GLN A C 1
ATOM 2739 O O . GLN A 1 345 ? 31.91944 58.97942 68.57772 1.000 32.84081 345 GLN A O 1
ATOM 2745 N N . THR A 1 346 ? 30.76521 60.66539 67.63022 1.000 31.74396 346 THR A N 1
ATOM 2746 C CA . THR A 1 346 ? 31.86652 61.61190 67.60969 1.000 31.79620 346 THR A CA 1
ATOM 2747 C C . THR A 1 346 ? 31.59156 62.73476 68.60006 1.000 30.45309 346 THR A C 1
ATOM 2748 O O . THR A 1 346 ? 30.47922 62.89313 69.11070 1.000 29.56080 346 THR A O 1
ATOM 2752 N N . LEU A 1 347 ? 32.62630 63.52120 68.87093 1.000 31.28331 347 LEU A N 1
ATOM 2753 C CA . LEU A 1 347 ? 32.51311 64.65028 69.78392 1.000 30.19194 347 LEU A CA 1
ATOM 2754 C C . LEU A 1 347 ? 32.15770 65.89474 68.97771 1.000 30.05217 347 LEU A C 1
ATOM 2755 O O . LEU A 1 347 ? 32.98079 66.39957 68.20628 1.000 30.71792 347 LEU A O 1
ATOM 2760 N N . ARG A 1 348 ? 30.91032 66.35138 69.12629 1.000 30.59189 348 ARG A N 1
ATOM 2761 C CA . ARG A 1 348 ? 30.42617 67.63709 68.62704 1.000 30.31555 348 ARG A CA 1
ATOM 2762 C C . ARG A 1 348 ? 30.20706 67.66757 67.11789 1.000 30.68859 348 ARG A C 1
ATOM 2763 O O . ARG A 1 348 ? 29.13833 68.08085 66.65690 1.000 30.19248 348 ARG A O 1
ATOM 2771 N N . ILE A 1 349 ? 31.19726 67.24314 66.34012 1.000 31.08611 349 ILE A N 1
ATOM 2772 C CA . ILE A 1 349 ? 31.14331 67.39929 64.88818 1.000 31.48890 349 ILE A CA 1
ATOM 2773 C C . ILE A 1 349 ? 30.85587 66.05462 64.22719 1.000 31.89801 349 ILE A C 1
ATOM 2774 O O . ILE A 1 349 ? 31.14807 65.00261 64.81428 1.000 32.29191 349 ILE A O 1
ATOM 2779 N N . PRO A 1 350 ? 30.28537 66.03505 63.02265 1.000 34.07505 350 PRO A N 1
ATOM 2780 C CA . PRO A 1 350 ? 29.98952 64.75731 62.36672 1.000 34.42962 350 PRO A CA 1
ATOM 2781 C C . PRO A 1 350 ? 31.25249 64.04706 61.90672 1.000 35.51589 350 PRO A C 1
ATOM 2782 O O . PRO A 1 350 ? 32.30903 64.65061 61.70634 1.000 36.01290 350 PRO A O 1
ATOM 2786 N N . PHE A 1 351 ? 31.12343 62.73362 61.73718 1.000 35.22264 351 PHE A N 1
ATOM 2787 C CA . PHE A 1 351 ? 32.20393 61.92714 61.18669 1.000 36.13615 351 PHE A CA 1
ATOM 2788 C C . PHE A 1 351 ? 32.23407 62.09506 59.67257 1.000 36.06050 351 PHE A C 1
ATOM 2789 O O . PHE A 1 351 ? 31.22853 61.85394 58.99589 1.000 35.50504 351 PHE A O 1
ATOM 2797 N N . ASP A 1 352 ? 33.37842 62.51177 59.14344 1.000 37.84458 352 ASP A N 1
ATOM 2798 C CA . ASP A 1 352 ? 33.56415 62.64568 57.70299 1.000 37.80572 352 ASP A CA 1
ATOM 2799 C C . ASP A 1 352 ? 35.05403 62.51700 57.40321 1.000 38.61306 352 ASP A C 1
ATOM 2800 O O . ASP A 1 352 ? 35.85576 62.20027 58.28887 1.000 39.20161 352 ASP A O 1
ATOM 2805 N N . ASP A 1 353 ? 35.42650 62.78523 56.14823 1.000 38.58801 353 ASP A N 1
ATOM 2806 C CA . ASP A 1 353 ? 36.81335 62.68246 55.70322 1.000 39.23288 353 ASP A CA 1
ATOM 2807 C C . ASP A 1 353 ? 37.77460 63.54544 56.51242 1.000 39.68471 353 ASP A C 1
ATOM 2808 O O . ASP A 1 353 ? 38.98907 63.33556 56.42117 1.000 40.25321 353 ASP A O 1
ATOM 2813 N N . THR A 1 354 ? 37.27214 64.51182 57.28353 1.000 38.28192 354 THR A N 1
ATOM 2814 C CA . THR A 1 354 ? 38.13964 65.29155 58.16122 1.000 38.71239 354 THR A CA 1
ATOM 2815 C C . THR A 1 354 ? 38.66627 64.43432 59.30565 1.000 39.22531 354 THR A C 1
ATOM 2816 O O . THR A 1 354 ? 39.86282 64.45961 59.61598 1.000 39.79359 354 THR A O 1
ATOM 2820 N N . LEU A 1 355 ? 37.78570 63.65778 59.93715 1.000 36.72808 355 LEU A N 1
ATOM 2821 C CA . LEU A 1 355 ? 38.16487 62.84194 61.08366 1.000 37.12350 355 LEU A CA 1
ATOM 2822 C C . LEU A 1 355 ? 38.65678 61.45739 60.68952 1.000 37.46171 355 LEU A C 1
ATOM 2823 O O . LEU A 1 355 ? 39.55511 60.91963 61.34765 1.000 37.88502 355 LEU A O 1
ATOM 2828 N N . GLY A 1 356 ? 38.09571 60.86714 59.64144 1.000 38.51051 356 GLY A N 1
ATOM 2829 C CA . GLY A 1 356 ? 38.50113 59.52953 59.26260 1.000 38.77518 356 GLY A CA 1
ATOM 2830 C C . GLY A 1 356 ? 37.81053 59.07532 57.99642 1.000 38.44398 356 GLY A C 1
ATOM 2831 O O . GLY A 1 356 ? 37.10969 59.84402 57.33652 1.000 37.97258 356 GLY A O 1
ATOM 2832 N N . SER A 1 357 ? 38.01914 57.80257 57.66551 1.000 40.22720 357 SER A N 1
ATOM 2833 C CA . SER A 1 357 ? 37.47098 57.24312 56.43880 1.000 39.90652 357 SER A CA 1
ATOM 2834 C C . SER A 1 357 ? 37.38492 55.72924 56.56282 1.000 40.01255 357 SER A C 1
ATOM 2835 O O . SER A 1 357 ? 38.22872 55.09360 57.20123 1.000 40.41824 357 SER A O 1
ATOM 2838 N N . LEU A 1 358 ? 36.34901 55.16472 55.94423 1.000 41.40438 358 LEU A N 1
ATOM 2839 C CA . LEU A 1 358 ? 36.17856 53.72306 55.84727 1.000 41.42191 358 LEU A CA 1
ATOM 2840 C C . LEU A 1 358 ? 36.42675 53.19844 54.44081 1.000 41.29559 358 LEU A C 1
ATOM 2841 O O . LEU A 1 358 ? 36.24680 51.99934 54.20026 1.000 41.28688 358 LEU A O 1
ATOM 2846 N N . THR A 1 359 ? 36.82946 54.06368 53.50560 1.000 43.63467 359 THR A N 1
ATOM 2847 C CA . THR A 1 359 ? 37.11752 53.66276 52.13638 1.000 43.54001 359 THR A CA 1
ATOM 2848 C C . THR A 1 359 ? 38.57537 53.83037 51.73313 1.000 44.02433 359 THR A C 1
ATOM 2849 O O . THR A 1 359 ? 38.98653 53.23125 50.73350 1.000 44.39382 359 THR A O 1
ATOM 2853 N N . ALA A 1 360 ? 39.36162 54.62633 52.46474 1.000 42.14329 360 ALA A N 1
ATOM 2854 C CA . ALA A 1 360 ? 40.77852 54.76314 52.14041 1.000 42.60838 360 ALA A CA 1
ATOM 2855 C C . ALA A 1 360 ? 41.49711 53.42501 52.24917 1.000 42.85158 360 ALA A C 1
ATOM 2856 O O . ALA A 1 360 ? 42.33504 53.08847 51.40416 1.000 43.13907 360 ALA A O 1
ATOM 2858 N N . ARG A 1 361 ? 41.18020 52.65023 53.28465 1.000 42.46472 361 ARG A N 1
ATOM 2859 C CA . ARG A 1 361 ? 41.72048 51.30478 53.46256 1.000 42.65587 361 ARG A CA 1
ATOM 2860 C C . ARG A 1 361 ? 40.56861 50.40193 53.87443 1.000 42.37319 361 ARG A C 1
ATOM 2861 O O . ARG A 1 361 ? 40.23184 50.30215 55.06222 1.000 42.33805 361 ARG A O 1
ATOM 2869 N N . PRO A 1 362 ? 39.92707 49.73827 52.91123 1.000 42.83764 362 PRO A N 1
ATOM 2870 C CA . PRO A 1 362 ? 38.76152 48.90627 53.23552 1.000 42.63440 362 PRO A CA 1
ATOM 2871 C C . PRO A 1 362 ? 39.11456 47.81155 54.23093 1.000 42.70136 362 PRO A C 1
ATOM 2872 O O . PRO A 1 362 ? 40.19520 47.22070 54.17998 1.000 43.14823 362 PRO A O 1
ATOM 2876 N N . GLY A 1 363 ? 38.18378 47.54523 55.14321 1.000 42.29957 363 GLY A N 1
ATOM 2877 C CA . GLY A 1 363 ? 38.42223 46.63090 56.23469 1.000 42.38172 363 GLY A CA 1
ATOM 2878 C C . GLY A 1 363 ? 39.04100 47.26346 57.45998 1.000 42.52295 363 GLY A C 1
ATOM 2879 O O . GLY A 1 363 ? 39.13582 46.59977 58.49883 1.000 42.56897 363 GLY A O 1
ATOM 2880 N N . TYR A 1 364 ? 39.46733 48.52077 57.37212 1.000 41.59592 364 TYR A N 1
ATOM 2881 C CA . TYR A 1 364 ? 40.03477 49.24357 58.49797 1.000 41.73812 364 TYR A CA 1
ATOM 2882 C C . TYR A 1 364 ? 39.30680 50.56658 58.67007 1.000 41.66274 364 TYR A C 1
ATOM 2883 O O . TYR A 1 364 ? 38.79494 51.14289 57.70583 1.000 41.47967 364 TYR A O 1
ATOM 2892 N N . LEU A 1 365 ? 39.26532 51.04290 59.91088 1.000 40.11682 365 LEU A N 1
ATOM 2893 C CA . LEU A 1 365 ? 38.84952 52.40956 60.20001 1.000 40.08724 365 LEU A CA 1
ATOM 2894 C C . LEU A 1 365 ? 40.10527 53.26736 60.28249 1.000 40.38022 365 LEU A C 1
ATOM 2895 O O . LEU A 1 365 ? 40.91765 53.10683 61.19946 1.000 40.52960 365 LEU A O 1
ATOM 2900 N N . ARG A 1 366 ? 40.27471 54.16065 59.31498 1.000 38.19454 366 ARG A N 1
ATOM 2901 C CA . ARG A 1 366 ? 41.40015 55.08177 59.30183 1.000 38.46807 366 ARG A CA 1
ATOM 2902 C C . ARG A 1 366 ? 40.99543 56.37861 59.98556 1.000 38.38319 366 ARG A C 1
ATOM 2903 O O . ARG A 1 366 ? 39.99131 56.98965 59.61490 1.000 38.08714 366 ARG A O 1
ATOM 2911 N N . LEU A 1 367 ? 41.76617 56.78564 60.98807 1.000 37.49845 367 LEU A N 1
ATOM 2912 C CA . LEU A 1 367 ? 41.54146 58.03645 61.69880 1.000 37.34487 367 LEU A CA 1
ATOM 2913 C C . LEU A 1 367 ? 42.69953 58.98179 61.41654 1.000 37.51224 367 LEU A C 1
ATOM 2914 O O . LEU A 1 367 ? 43.86453 58.59165 61.53553 1.000 37.69128 367 LEU A O 1
ATOM 2919 N N . TYR A 1 368 ? 42.37960 60.21611 61.04392 1.000 37.39803 368 TYR A N 1
ATOM 2920 C CA . TYR A 1 368 ? 43.39478 61.20497 60.71628 1.000 37.58538 368 TYR A CA 1
ATOM 2921 C C . TYR A 1 368 ? 43.79554 61.99563 61.95684 1.000 37.49165 368 TYR A C 1
ATOM 2922 O O . TYR A 1 368 ? 43.00854 62.16973 62.89053 1.000 37.25551 368 TYR A O 1
ATOM 2931 N N . GLY A 1 369 ? 45.03841 62.46833 61.96026 1.000 35.04089 369 GLY A N 1
ATOM 2932 C CA . GLY A 1 369 ? 45.56861 63.17702 63.10830 1.000 34.80372 369 GLY A CA 1
ATOM 2933 C C . GLY A 1 369 ? 45.08181 64.60592 63.23103 1.000 34.84600 369 GLY A C 1
ATOM 2934 O O . GLY A 1 369 ? 45.43324 65.46191 62.41393 1.000 35.12388 369 GLY A O 1
ATOM 2935 N N . ASN A 1 370 ? 44.27202 64.87823 64.25305 1.000 34.25836 370 ASN A N 1
ATOM 2936 C CA . ASN A 1 370 ? 43.77868 66.22967 64.48858 1.000 34.32977 370 ASN A CA 1
ATOM 2937 C C . ASN A 1 370 ? 44.04703 66.64980 65.93039 1.000 33.59097 370 ASN A C 1
ATOM 2938 O O . ASN A 1 370 ? 45.16124 66.46466 66.43214 1.000 33.23230 370 ASN A O 1
ATOM 2943 N N . ASP A 1 371 ? 43.04565 67.20514 66.60878 1.000 33.06999 371 ASP A N 1
ATOM 2944 C CA . ASP A 1 371 ? 43.26454 67.72444 67.95110 1.000 32.05074 371 ASP A CA 1
ATOM 2945 C C . ASP A 1 371 ? 43.34372 66.59626 68.97671 1.000 31.06321 371 ASP A C 1
ATOM 2946 O O . ASP A 1 371 ? 42.89396 65.47030 68.74542 1.000 31.03578 371 ASP A O 1
ATOM 2951 N N . SER A 1 372 ? 43.92180 66.92297 70.13068 1.000 31.04983 372 SER A N 1
ATOM 2952 C CA . SER A 1 372 ? 44.01141 65.98956 71.24127 1.000 30.17423 372 SER A CA 1
ATOM 2953 C C . SER A 1 372 ? 42.67427 65.91511 71.97796 1.000 29.36732 372 SER A C 1
ATOM 2954 O O . SER A 1 372 ? 41.71304 66.62470 71.66492 1.000 29.40254 372 SER A O 1
ATOM 2957 N N . LEU A 1 373 ? 42.61791 65.04574 72.98760 1.000 31.37338 373 LEU A N 1
ATOM 2958 C CA . LEU A 1 373 ? 41.34710 64.72242 73.62436 1.000 30.61548 373 LEU A CA 1
ATOM 2959 C C . LEU A 1 373 ? 40.78444 65.87205 74.44976 1.000 30.66213 373 LEU A C 1
ATOM 2960 O O . LEU A 1 373 ? 39.60679 65.82923 74.82047 1.000 30.16930 373 LEU A O 1
ATOM 2965 N N . ASN A 1 374 ? 41.58124 66.89604 74.73756 1.000 28.81520 374 ASN A N 1
ATOM 2966 C CA . ASN A 1 374 ? 41.13299 68.00363 75.57006 1.000 29.41218 374 ASN A CA 1
ATOM 2967 C C . ASN A 1 374 ? 40.46272 69.11637 74.77092 1.000 29.73078 374 ASN A C 1
ATOM 2968 O O . ASN A 1 374 ? 40.12111 70.15374 75.34683 1.000 30.40566 374 ASN A O 1
ATOM 2973 N N . SER A 1 375 ? 40.25154 68.91983 73.47187 1.000 29.24920 375 SER A N 1
ATOM 2974 C CA . SER A 1 375 ? 39.76340 69.97118 72.58915 1.000 29.72126 375 SER A CA 1
ATOM 2975 C C . SER A 1 375 ? 38.25785 69.86346 72.38529 1.000 28.86240 375 SER A C 1
ATOM 2976 O O . SER A 1 375 ? 37.71413 68.76331 72.25390 1.000 28.07998 375 SER A O 1
ATOM 2979 N N . THR A 1 376 ? 37.59034 71.01724 72.34572 1.000 31.13195 376 THR A N 1
ATOM 2980 C CA . THR A 1 376 ? 36.17215 71.09673 72.02397 1.000 30.30810 376 THR A CA 1
ATOM 2981 C C . THR A 1 376 ? 35.92875 71.41154 70.55196 1.000 30.49153 376 THR A C 1
ATOM 2982 O O . THR A 1 376 ? 34.84788 71.89346 70.19808 1.000 30.02013 376 THR A O 1
ATOM 2986 N N . PHE A 1 377 ? 36.90648 71.15241 69.68548 1.000 29.97872 377 PHE A N 1
ATOM 2987 C CA . PHE A 1 377 ? 36.73998 71.51660 68.28375 1.000 30.42164 377 PHE A CA 1
ATOM 2988 C C . PHE A 1 377 ? 36.79304 70.30378 67.36123 1.000 30.57013 377 PHE A C 1
ATOM 2989 O O . PHE A 1 377 ? 35.74940 69.73012 67.03655 1.000 29.93039 377 PHE A O 1
ATOM 2997 N N . THR A 1 378 ? 37.98409 69.89963 66.92845 1.000 31.22341 378 THR A N 1
ATOM 2998 C CA . THR A 1 378 ? 38.11943 68.86101 65.90693 1.000 31.88353 378 THR A CA 1
ATOM 2999 C C . THR A 1 378 ? 38.95830 67.70199 66.44298 1.000 32.33129 378 THR A C 1
ATOM 3000 O O . THR A 1 378 ? 40.17451 67.65676 66.24449 1.000 33.29850 378 THR A O 1
ATOM 3004 N N . GLN A 1 379 ? 38.29811 66.75673 67.10900 1.000 33.37471 379 GLN A N 1
ATOM 3005 C CA . GLN A 1 379 ? 38.92070 65.51093 67.54071 1.000 33.72806 379 GLN A CA 1
ATOM 3006 C C . GLN A 1 379 ? 38.50692 64.38445 66.60745 1.000 34.92703 379 GLN A C 1
ATOM 3007 O O . GLN A 1 379 ? 37.31544 64.21148 66.32684 1.000 34.34597 379 GLN A O 1
ATOM 3013 N N . SER A 1 380 ? 39.48577 63.60893 66.14309 1.000 34.47305 380 SER A N 1
ATOM 3014 C CA . SER A 1 380 ? 39.19252 62.34633 65.46521 1.000 34.50192 380 SER A CA 1
ATOM 3015 C C . SER A 1 380 ? 39.05897 61.25282 66.52458 1.000 34.27169 380 SER A C 1
ATOM 3016 O O . SER A 1 380 ? 39.91982 60.38885 66.70734 1.000 34.07155 380 SER A O 1
ATOM 3019 N N . THR A 1 381 ? 37.94015 61.31405 67.23983 1.000 34.79638 381 THR A N 1
ATOM 3020 C CA . THR A 1 381 ? 37.62246 60.36902 68.30143 1.000 34.34044 381 THR A CA 1
ATOM 3021 C C . THR A 1 381 ? 36.29152 59.70456 67.98701 1.000 34.37551 381 THR A C 1
ATOM 3022 O O . THR A 1 381 ? 35.30147 60.38953 67.70616 1.000 33.61533 381 THR A O 1
ATOM 3026 N N . VAL A 1 382 ? 36.27469 58.37623 68.03690 1.000 34.11162 382 VAL A N 1
ATOM 3027 C CA . VAL A 1 382 ? 35.08931 57.57530 67.75454 1.000 34.02330 382 VAL A CA 1
ATOM 3028 C C . VAL A 1 382 ? 34.88356 56.66196 68.95536 1.000 33.95019 382 VAL A C 1
ATOM 3029 O O . VAL A 1 382 ? 35.68277 55.74546 69.18247 1.000 33.96044 382 VAL A O 1
ATOM 3033 N N . ALA A 1 383 ? 33.82182 56.90359 69.72407 1.000 33.77886 383 ALA A N 1
ATOM 3034 C CA . ALA A 1 383 ? 33.65622 56.25860 71.01905 1.000 33.61806 383 ALA A CA 1
ATOM 3035 C C . ALA A 1 383 ? 32.25247 55.68957 71.17606 1.000 33.62659 383 ALA A C 1
ATOM 3036 O O . ALA A 1 383 ? 31.31787 56.06164 70.46176 1.000 33.13294 383 ALA A O 1
ATOM 3038 N N . ARG A 1 384 ? 32.12493 54.77593 72.13829 1.000 33.52867 384 ARG A N 1
ATOM 3039 C CA . ARG A 1 384 ? 30.85986 54.13850 72.46938 1.000 33.71599 384 ARG A CA 1
ATOM 3040 C C . ARG A 1 384 ? 30.70212 54.11167 73.98344 1.000 33.22523 384 ARG A C 1
ATOM 3041 O O . ARG A 1 384 ? 31.65849 54.32255 74.73177 1.000 31.86908 384 ARG A O 1
ATOM 3049 N N . ARG A 1 385 ? 29.48037 53.83484 74.42789 1.000 33.65276 385 ARG A N 1
ATOM 3050 C CA . ARG A 1 385 ? 29.13460 53.96023 75.83703 1.000 32.53907 385 ARG A CA 1
ATOM 3051 C C . ARG A 1 385 ? 29.67440 52.80351 76.66719 1.000 32.68167 385 ARG A C 1
ATOM 3052 O O . ARG A 1 385 ? 29.72479 51.65739 76.21119 1.000 33.89971 385 ARG A O 1
ATOM 3060 N N . TRP A 1 386 ? 30.08035 53.11802 77.89617 1.000 33.69462 386 TRP A N 1
ATOM 3061 C CA . TRP A 1 386 ? 30.15145 52.11163 78.94651 1.000 33.91207 386 TRP A CA 1
ATOM 3062 C C . TRP A 1 386 ? 28.73126 51.68654 79.29416 1.000 34.84183 386 TRP A C 1
ATOM 3063 O O . TRP A 1 386 ? 27.91540 52.52057 79.69973 1.000 34.06321 386 TRP A O 1
ATOM 3074 N N . GLN A 1 387 ? 28.42356 50.40203 79.13492 1.000 34.02725 387 GLN A N 1
ATOM 3075 C CA . GLN A 1 387 ? 27.09919 49.89942 79.47086 1.000 35.09741 387 GLN A CA 1
ATOM 3076 C C . GLN A 1 387 ? 27.12249 48.84378 80.56672 1.000 35.18722 387 GLN A C 1
ATOM 3077 O O . GLN A 1 387 ? 26.05797 48.34105 80.94527 1.000 35.97020 387 GLN A O 1
ATOM 3083 N N . HIS A 1 388 ? 28.29787 48.49851 81.08789 1.000 34.90762 388 HIS A N 1
ATOM 3084 C CA . HIS A 1 388 ? 28.43215 47.52145 82.15717 1.000 34.78392 388 HIS A CA 1
ATOM 3085 C C . HIS A 1 388 ? 29.56267 47.95547 83.07788 1.000 33.45852 388 HIS A C 1
ATOM 3086 O O . HIS A 1 388 ? 30.41730 48.76276 82.70530 1.000 32.70045 388 HIS A O 1
ATOM 3093 N N . PHE A 1 389 ? 29.56034 47.40807 84.29387 1.000 35.32358 389 PHE A N 1
ATOM 3094 C CA . PHE A 1 389 ? 30.63004 47.69769 85.24032 1.000 34.33242 389 PHE A CA 1
ATOM 3095 C C . PHE A 1 389 ? 31.86687 46.84185 85.00305 1.000 34.21206 389 PHE A C 1
ATOM 3096 O O . PHE A 1 389 ? 32.96762 47.24417 85.39724 1.000 33.47093 389 PHE A O 1
ATOM 3104 N N . ILE A 1 390 ? 31.71211 45.67636 84.37712 1.000 36.97953 390 ILE A N 1
ATOM 3105 C CA . ILE A 1 390 ? 32.81985 44.77372 84.08315 1.000 36.86091 390 ILE A CA 1
ATOM 3106 C C . ILE A 1 390 ? 32.76813 44.43301 82.60114 1.000 37.43643 390 ILE A C 1
ATOM 3107 O O . ILE A 1 390 ? 31.79903 43.81861 82.13867 1.000 38.28095 390 ILE A O 1
ATOM 3112 N N . PHE A 1 391 ? 33.80386 44.82305 81.86027 1.000 35.88417 391 PHE A N 1
ATOM 3113 C CA . PHE A 1 391 ? 33.87131 44.52266 80.43513 1.000 36.41647 391 PHE A CA 1
ATOM 3114 C C . PHE A 1 391 ? 35.30414 44.69705 79.95042 1.000 35.86337 391 PHE A C 1
ATOM 3115 O O . PHE A 1 391 ? 36.18156 45.15955 80.68392 1.000 35.13073 391 PHE A O 1
ATOM 3123 N N . ARG A 1 392 ? 35.52332 44.32326 78.68983 1.000 38.84282 392 ARG A N 1
ATOM 3124 C CA . ARG A 1 392 ? 36.80116 44.50899 78.01533 1.000 38.50502 392 ARG A CA 1
ATOM 3125 C C . ARG A 1 392 ? 36.56127 45.12229 76.64442 1.000 38.96737 392 ARG A C 1
ATOM 3126 O O . ARG A 1 392 ? 35.66834 44.68389 75.91191 1.000 39.72185 392 ARG A O 1
ATOM 3134 N N . ALA A 1 393 ? 37.35638 46.13361 76.30494 1.000 37.80621 393 ALA A N 1
ATOM 3135 C CA . ALA A 1 393 ? 37.36059 46.73621 74.98049 1.000 38.23978 393 ALA A CA 1
ATOM 3136 C C . ALA A 1 393 ? 38.73357 46.53915 74.35491 1.000 38.08559 393 ALA A C 1
ATOM 3137 O O . ALA A 1 393 ? 39.75716 46.67740 75.03171 1.000 37.47608 393 ALA A O 1
ATOM 3139 N N . GLU A 1 394 ? 38.75422 46.21996 73.06221 1.000 39.31027 394 GLU A N 1
ATOM 3140 C CA . GLU A 1 394 ? 39.98660 45.80718 72.40805 1.000 39.26724 394 GLU A CA 1
ATOM 3141 C C . GLU A 1 394 ? 40.00044 46.30039 70.96823 1.000 39.75683 394 GLU A C 1
ATOM 3142 O O . GLU A 1 394 ? 38.95377 46.41803 70.32456 1.000 40.17996 394 GLU A O 1
ATOM 3148 N N . THR A 1 395 ? 41.20268 46.58834 70.47224 1.000 38.69578 395 THR A N 1
ATOM 3149 C CA . THR A 1 395 ? 41.39647 46.98652 69.08624 1.000 39.14665 395 THR A CA 1
ATOM 3150 C C . THR A 1 395 ? 42.76133 46.50519 68.61798 1.000 39.09313 395 THR A C 1
ATOM 3151 O O . THR A 1 395 ? 43.65153 46.21781 69.42256 1.000 38.69161 395 THR A O 1
ATOM 3155 N N . ARG A 1 396 ? 42.91049 46.40815 67.29933 1.000 41.93343 396 ARG A N 1
ATOM 3156 C CA . ARG A 1 396 ? 44.19937 46.17056 66.66111 1.000 42.00351 396 ARG A CA 1
ATOM 3157 C C . ARG A 1 396 ? 44.51651 47.37622 65.79052 1.000 42.36312 396 ARG A C 1
ATOM 3158 O O . ARG A 1 396 ? 43.72639 47.73354 64.90965 1.000 42.69044 396 ARG A O 1
ATOM 3166 N N . MET A 1 397 ? 45.66743 47.99614 66.03425 1.000 40.14754 397 MET A N 1
ATOM 3167 C CA . MET A 1 397 ? 46.02021 49.26944 65.42562 1.000 40.51503 397 MET A CA 1
ATOM 3168 C C . MET A 1 397 ? 47.31971 49.14442 64.64283 1.000 40.75544 397 MET A C 1
ATOM 3169 O O . MET A 1 397 ? 48.24069 48.43307 65.05700 1.000 40.47901 397 MET A O 1
ATOM 3174 N N . GLN A 1 398 ? 47.37931 49.83227 63.50376 1.000 40.72606 398 GLN A N 1
ATOM 3175 C CA . GLN A 1 398 ? 48.60716 50.01797 62.73948 1.000 41.05624 398 GLN A CA 1
ATOM 3176 C C . GLN A 1 398 ? 48.87636 51.51335 62.65331 1.000 41.40954 398 GLN A C 1
ATOM 3177 O O . GLN A 1 398 ? 48.02305 52.27121 62.17982 1.000 41.70751 398 GLN A O 1
ATOM 3183 N N . PHE A 1 399 ? 50.05166 51.93733 63.11581 1.000 39.49412 399 PHE A N 1
ATOM 3184 C CA . PHE A 1 399 ? 50.36026 53.35736 63.21644 1.000 39.73978 399 PHE A CA 1
ATOM 3185 C C . PHE A 1 399 ? 51.86390 53.56592 63.10851 1.000 39.85985 399 PHE A C 1
ATOM 3186 O O . PHE A 1 399 ? 52.64528 52.80170 63.68123 1.000 39.45665 399 PHE A O 1
ATOM 3194 N N . SER A 1 400 ? 52.25990 54.60994 62.38092 1.000 38.05571 400 SER A N 1
ATOM 3195 C CA . SER A 1 400 ? 53.67129 54.92963 62.15877 1.000 38.81676 400 SER A CA 1
ATOM 3196 C C . SER A 1 400 ? 53.89369 56.42360 62.34358 1.000 40.42895 400 SER A C 1
ATOM 3197 O O . SER A 1 400 ? 54.01620 57.17841 61.37066 1.000 41.28084 400 SER A O 1
ATOM 3200 N N . PRO A 1 401 ? 53.95716 56.88860 63.58791 1.000 39.73353 401 PRO A N 1
ATOM 3201 C CA . PRO A 1 401 ? 54.23270 58.30570 63.83882 1.000 41.13280 401 PRO A CA 1
ATOM 3202 C C . PRO A 1 401 ? 55.71203 58.62591 63.68060 1.000 41.61607 401 PRO A C 1
ATOM 3203 O O . PRO A 1 401 ? 56.58474 57.76834 63.82776 1.000 40.93831 401 PRO A O 1
ATOM 3207 N N . VAL A 1 402 ? 55.98307 59.89551 63.38379 1.000 40.07272 402 VAL A N 1
ATOM 3208 C CA . VAL A 1 402 ? 57.33793 60.34339 63.07789 1.000 40.61279 402 VAL A CA 1
ATOM 3209 C C . VAL A 1 402 ? 57.89874 61.31922 64.10173 1.000 40.94739 402 VAL A C 1
ATOM 3210 O O . VAL A 1 402 ? 59.11744 61.55039 64.10247 1.000 42.13278 402 VAL A O 1
ATOM 3214 N N . HIS A 1 403 ? 57.07431 61.90605 64.96777 1.000 40.41990 403 HIS A N 1
ATOM 3215 C CA . HIS A 1 403 ? 57.58553 62.73770 66.05027 1.000 40.33529 403 HIS A CA 1
ATOM 3216 C C . HIS A 1 403 ? 56.63734 62.64130 67.24071 1.000 39.80637 403 HIS A C 1
ATOM 3217 O O . HIS A 1 403 ? 55.64611 61.90566 67.21656 1.000 39.53058 403 HIS A O 1
ATOM 3224 N N . PHE A 1 404 ? 56.95075 63.40618 68.29011 1.000 40.15379 404 PHE A N 1
ATOM 3225 C CA . PHE A 1 404 ? 56.27991 63.24308 69.57597 1.000 39.48840 404 PHE A CA 1
ATOM 3226 C C . PHE A 1 404 ? 54.84812 63.76272 69.57952 1.000 39.53939 404 PHE A C 1
ATOM 3227 O O . PHE A 1 404 ? 54.08861 63.42624 70.49439 1.000 38.95499 404 PHE A O 1
ATOM 3235 N N . GLN A 1 405 ? 54.45845 64.56689 68.59423 1.000 37.33483 405 GLN A N 1
ATOM 3236 C CA . GLN A 1 405 ? 53.12563 65.15418 68.57954 1.000 37.21608 405 GLN A CA 1
ATOM 3237 C C . GLN A 1 405 ? 52.10695 64.30707 67.82665 1.000 37.67857 405 GLN A C 1
ATOM 3238 O O . GLN A 1 405 ? 50.92414 64.66380 67.80240 1.000 37.55809 405 GLN A O 1
ATOM 3244 N N . GLN A 1 406 ? 52.53085 63.20108 67.22204 1.000 38.64561 406 GLN A N 1
ATOM 3245 C CA . GLN A 1 406 ? 51.62693 62.25101 66.58802 1.000 38.67248 406 GLN A CA 1
ATOM 3246 C C . GLN A 1 406 ? 51.42325 61.06290 67.51573 1.000 37.62651 406 GLN A C 1
ATOM 3247 O O . GLN A 1 406 ? 52.39592 60.45012 67.96771 1.000 36.91386 406 GLN A O 1
ATOM 3253 N N . SER A 1 407 ? 50.16421 60.73893 67.79665 1.000 37.49013 407 SER A N 1
ATOM 3254 C CA . SER A 1 407 ? 49.85863 59.60967 68.66107 1.000 35.86652 407 SER A CA 1
ATOM 3255 C C . SER A 1 407 ? 48.48262 59.06648 68.30774 1.000 35.19346 407 SER A C 1
ATOM 3256 O O . SER A 1 407 ? 47.67105 59.74068 67.66840 1.000 36.11793 407 SER A O 1
ATOM 3259 N N . ALA A 1 408 ? 48.23147 57.83116 68.73384 1.000 38.13261 408 ALA A N 1
ATOM 3260 C CA . ALA A 1 408 ? 46.98220 57.15348 68.42330 1.000 37.03905 408 ALA A CA 1
ATOM 3261 C C . ALA A 1 408 ? 46.82206 55.95940 69.34909 1.000 35.09493 408 ALA A C 1
ATOM 3262 O O . ALA A 1 408 ? 47.80332 55.30505 69.71243 1.000 34.60082 408 ALA A O 1
ATOM 3264 N N . GLY A 1 409 ? 45.57525 55.67880 69.71989 1.000 35.27352 409 GLY A N 1
ATOM 3265 C CA . GLY A 1 409 ? 45.30348 54.52998 70.55810 1.000 33.65026 409 GLY A CA 1
ATOM 3266 C C . GLY A 1 409 ? 43.89841 54.45100 71.11917 1.000 32.80820 409 GLY A C 1
ATOM 3267 O O . GLY A 1 409 ? 42.92116 54.79987 70.45026 1.000 33.05416 409 GLY A O 1
ATOM 3268 N N . LEU A 1 410 ? 43.79735 53.99007 72.36089 1.000 34.50094 410 LEU A N 1
ATOM 3269 C CA . LEU A 1 410 ? 42.53552 53.71322 73.02530 1.000 33.83938 410 LEU A CA 1
ATOM 3270 C C . LEU A 1 410 ? 42.34082 54.68660 74.18031 1.000 34.14580 410 LEU A C 1
ATOM 3271 O O . LEU A 1 410 ? 43.30349 55.08525 74.84131 1.000 34.60162 410 LEU A O 1
ATOM 3276 N N . THR A 1 411 ? 41.08751 55.07212 74.42230 1.000 31.76597 411 THR A N 1
ATOM 3277 C CA . THR A 1 411 ? 40.78481 56.05470 75.45525 1.000 32.05249 411 THR A CA 1
ATOM 3278 C C . THR A 1 411 ? 39.49019 55.70866 76.17578 1.000 31.74983 411 THR A C 1
ATOM 3279 O O . THR A 1 411 ? 38.54310 55.19643 75.57118 1.000 31.79209 411 THR A O 1
ATOM 3283 N N . CYS A 1 412 ? 39.47260 55.97912 77.47936 1.000 31.43673 412 CYS A N 1
ATOM 3284 C CA . CYS A 1 412 ? 38.25742 56.00388 78.28598 1.000 31.49943 412 CYS A CA 1
ATOM 3285 C C . CYS A 1 412 ? 37.98214 57.45946 78.63610 1.000 31.95083 412 CYS A C 1
ATOM 3286 O O . CYS A 1 412 ? 38.80863 58.11177 79.28259 1.000 32.19998 412 CYS A O 1
ATOM 3289 N N . TYR A 1 413 ? 36.82714 57.96478 78.21014 1.000 31.03129 413 TYR A N 1
ATOM 3290 C CA . TYR A 1 413 ? 36.58879 59.40060 78.10680 1.000 31.07814 413 TYR A CA 1
ATOM 3291 C C . TYR A 1 413 ? 35.28263 59.76978 78.79481 1.000 31.41950 413 TYR A C 1
ATOM 3292 O O . TYR A 1 413 ? 34.26657 59.09415 78.60457 1.000 32.17293 413 TYR A O 1
ATOM 3301 N N . TYR A 1 414 ? 35.30914 60.84195 79.58776 1.000 29.92277 414 TYR A N 1
ATOM 3302 C CA . TYR A 1 414 ? 34.09469 61.42526 80.14554 1.000 30.27166 414 TYR A CA 1
ATOM 3303 C C . TYR A 1 414 ? 33.83318 62.81692 79.58390 1.000 29.95595 414 TYR A C 1
ATOM 3304 O O . TYR A 1 414 ? 32.77022 63.06370 79.00620 1.000 30.39415 414 TYR A O 1
ATOM 3313 N N . ASN A 1 415 ? 34.76961 63.74481 79.76321 1.000 31.00656 415 ASN A N 1
ATOM 3314 C CA . ASN A 1 415 ? 34.73406 65.03314 79.08263 1.000 30.74481 415 ASN A CA 1
ATOM 3315 C C . ASN A 1 415 ? 36.17403 65.42589 78.76281 1.000 30.74914 415 ASN A C 1
ATOM 3316 O O . ASN A 1 415 ? 37.09795 64.61482 78.88302 1.000 31.04471 415 ASN A O 1
ATOM 3321 N N . SER A 1 416 ? 36.37286 66.68216 78.35796 1.000 28.86155 416 SER A N 1
ATOM 3322 C CA . SER A 1 416 ? 37.68494 67.11283 77.88669 1.000 29.45751 416 SER A CA 1
ATOM 3323 C C . SER A 1 416 ? 38.70809 67.26893 79.00607 1.000 30.56254 416 SER A C 1
ATOM 3324 O O . SER A 1 416 ? 39.90271 67.38883 78.71231 1.000 31.77691 416 SER A O 1
ATOM 3327 N N . LYS A 1 417 ? 38.28293 67.26699 80.26869 1.000 29.77176 417 LYS A N 1
ATOM 3328 C CA . LYS A 1 417 ? 39.19210 67.42238 81.39703 1.000 31.07714 417 LYS A CA 1
ATOM 3329 C C . LYS A 1 417 ? 39.28232 66.16711 82.25604 1.000 31.39254 417 LYS A C 1
ATOM 3330 O O . LYS A 1 417 ? 39.94198 66.18763 83.30109 1.000 32.64886 417 LYS A O 1
ATOM 3336 N N . ASN A 1 418 ? 38.63809 65.07541 81.84300 1.000 30.97037 418 ASN A N 1
ATOM 3337 C CA . ASN A 1 418 ? 38.62892 63.84309 82.62930 1.000 31.05188 418 ASN A CA 1
ATOM 3338 C C . ASN A 1 418 ? 38.62683 62.67205 81.65170 1.000 30.43558 418 ASN A C 1
ATOM 3339 O O . ASN A 1 418 ? 37.57495 62.31512 81.11241 1.000 29.60451 418 ASN A O 1
ATOM 3344 N N . TRP A 1 419 ? 39.79894 62.08501 81.43212 1.000 30.17778 419 TRP A N 1
ATOM 3345 C CA . TRP A 1 419 ? 39.92733 60.92408 80.56159 1.000 29.54969 419 TRP A CA 1
ATOM 3346 C C . TRP A 1 419 ? 41.28866 60.29005 80.80545 1.000 30.54120 419 TRP A C 1
ATOM 3347 O O . TRP A 1 419 ? 42.13732 60.84135 81.51137 1.000 32.04784 419 TRP A O 1
ATOM 3358 N N . SER A 1 420 ? 41.47595 59.11010 80.21900 1.000 32.01415 420 SER A N 1
ATOM 3359 C CA . SER A 1 420 ? 42.76977 58.44831 80.17506 1.000 32.56565 420 SER A CA 1
ATOM 3360 C C . SER A 1 420 ? 42.95521 57.87154 78.77954 1.000 31.78663 420 SER A C 1
ATOM 3361 O O . SER A 1 420 ? 41.98672 57.58716 78.07180 1.000 30.93795 420 SER A O 1
ATOM 3364 N N . TYR A 1 421 ? 44.21668 57.68962 78.39224 1.000 32.66649 421 TYR A N 1
ATOM 3365 C CA . TYR A 1 421 ? 44.55617 57.52831 76.97992 1.000 32.43349 421 TYR A CA 1
ATOM 3366 C C . TYR A 1 421 ? 45.88325 56.78751 76.89015 1.000 32.57802 421 TYR A C 1
ATOM 3367 O O . TYR A 1 421 ? 46.91712 57.32131 77.30572 1.000 33.50892 421 TYR A O 1
ATOM 3376 N N . CYS A 1 422 ? 45.84495 55.56082 76.37052 1.000 35.05226 422 CYS A N 1
ATOM 3377 C CA . CYS A 1 422 ? 47.03152 54.72883 76.17503 1.000 34.97238 422 CYS A CA 1
ATOM 3378 C C . CYS A 1 422 ? 47.29135 54.62072 74.67907 1.000 34.99958 422 CYS A C 1
ATOM 3379 O O . CYS A 1 422 ? 46.45507 54.08860 73.94008 1.000 34.35621 422 CYS A O 1
ATOM 3382 N N . PHE A 1 423 ? 48.44789 55.11022 74.23564 1.000 33.86138 423 PHE A N 1
ATOM 3383 C CA . PHE A 1 423 ? 48.66305 55.37963 72.81873 1.000 34.52962 423 PHE A CA 1
ATOM 3384 C C . PHE A 1 423 ? 50.06506 54.96490 72.39506 1.000 34.87680 423 PHE A C 1
ATOM 3385 O O . PHE A 1 423 ? 50.94524 54.70832 73.22186 1.000 34.81221 423 PHE A O 1
ATOM 3393 N N . VAL A 1 424 ? 50.26662 54.92926 71.08018 1.000 36.44964 424 VAL A N 1
ATOM 3394 C CA . VAL A 1 424 ? 51.58119 54.76624 70.46837 1.000 36.99830 424 VAL A CA 1
ATOM 3395 C C . VAL A 1 424 ? 51.99600 56.10862 69.87878 1.000 38.71521 424 VAL A C 1
ATOM 3396 O O . VAL A 1 424 ? 51.20729 56.75146 69.17527 1.000 39.53819 424 VAL A O 1
ATOM 3400 N N . ASP A 1 425 ? 53.22374 56.53683 70.17068 1.000 39.38397 425 ASP A N 1
ATOM 3401 C CA . ASP A 1 425 ? 53.79163 57.74638 69.58655 1.000 40.86593 425 ASP A CA 1
ATOM 3402 C C . ASP A 1 425 ? 55.20497 57.44713 69.10134 1.000 41.02782 425 ASP A C 1
ATOM 3403 O O . ASP A 1 425 ? 55.67113 56.30630 69.15163 1.000 40.08886 425 ASP A O 1
ATOM 3408 N N . TYR A 1 426 ? 55.89350 58.48272 68.63205 1.000 43.69796 426 TYR A N 1
ATOM 3409 C CA . TYR A 1 426 ? 57.29899 58.38749 68.26740 1.000 43.86780 426 TYR A CA 1
ATOM 3410 C C . TYR A 1 426 ? 58.12554 59.20880 69.24586 1.000 44.11132 426 TYR A C 1
ATOM 3411 O O . TYR A 1 426 ? 57.77005 60.34912 69.56090 1.000 44.65349 426 TYR A O 1
ATOM 3420 N N . GLU A 1 427 ? 59.21895 58.62496 69.72716 1.000 49.37603 427 GLU A N 1
ATOM 3421 C CA . GLU A 1 427 ? 60.17342 59.31160 70.58420 1.000 49.51833 427 GLU A CA 1
ATOM 3422 C C . GLU A 1 427 ? 61.49310 59.45625 69.83904 1.000 49.90290 427 GLU A C 1
ATOM 3423 O O . GLU A 1 427 ? 61.95909 58.50866 69.19792 1.000 49.76777 427 GLU A O 1
ATOM 3429 N N . GLU A 1 428 ? 62.09379 60.64696 69.93495 1.000 53.15992 428 GLU A N 1
ATOM 3430 C CA . GLU A 1 428 ? 63.20903 61.00033 69.05910 1.000 53.88138 428 GLU A CA 1
ATOM 3431 C C . GLU A 1 428 ? 64.39872 60.06298 69.22436 1.000 55.12668 428 GLU A C 1
ATOM 3432 O O . GLU A 1 428 ? 65.15283 59.84706 68.26806 1.000 56.65012 428 GLU A O 1
ATOM 3438 N N . GLY A 1 429 ? 64.58623 59.49813 70.41282 1.000 53.62164 429 GLY A N 1
ATOM 3439 C CA . GLY A 1 429 ? 65.73871 58.65184 70.65339 1.000 56.28447 429 GLY A CA 1
ATOM 3440 C C . GLY A 1 429 ? 65.49512 57.18282 70.37705 1.000 56.30839 429 GLY A C 1
ATOM 3441 O O . GLY A 1 429 ? 66.32181 56.51798 69.74498 1.000 58.46845 429 GLY A O 1
ATOM 3442 N N . GLN A 1 430 ? 64.35645 56.66772 70.84127 1.000 55.70984 430 GLN A N 1
ATOM 3443 C CA . GLN A 1 430 ? 64.05340 55.24321 70.76585 1.000 55.71003 430 GLN A CA 1
ATOM 3444 C C . GLN A 1 430 ? 63.30670 54.87403 69.48868 1.000 54.55392 430 GLN A C 1
ATOM 3445 O O . GLN A 1 430 ? 63.71735 53.96110 68.76536 1.000 55.97138 430 GLN A O 1
ATOM 3451 N N . GLY A 1 431 ? 62.21002 55.56876 69.20570 1.000 49.29001 431 GLY A N 1
ATOM 3452 C CA . GLY A 1 431 ? 61.33852 55.20626 68.10779 1.000 48.07586 431 GLY A CA 1
ATOM 3453 C C . GLY A 1 431 ? 59.89006 55.19147 68.54661 1.000 46.35188 431 GLY A C 1
ATOM 3454 O O . GLY A 1 431 ? 59.43524 56.11912 69.22232 1.000 46.54238 431 GLY A O 1
ATOM 3455 N N . ARG A 1 432 ? 59.15508 54.14515 68.18211 1.000 44.10712 432 ARG A N 1
ATOM 3456 C CA . ARG A 1 432 ? 57.76466 54.02523 68.59600 1.000 43.36333 432 ARG A CA 1
ATOM 3457 C C . ARG A 1 432 ? 57.69271 53.52227 70.03175 1.000 42.66136 432 ARG A C 1
ATOM 3458 O O . ARG A 1 432 ? 58.37947 52.56388 70.39835 1.000 42.72790 432 ARG A O 1
ATOM 3466 N N . THR A 1 433 ? 56.87443 54.18218 70.84973 1.000 39.66425 433 THR A N 1
ATOM 3467 C CA . THR A 1 433 ? 56.69231 53.79169 72.24059 1.000 38.99654 433 THR A CA 1
ATOM 3468 C C . THR A 1 433 ? 55.21740 53.87092 72.60353 1.000 38.56567 433 THR A C 1
ATOM 3469 O O . THR A 1 433 ? 54.42899 54.55507 71.94687 1.000 39.04871 433 THR A O 1
ATOM 3473 N N . ILE A 1 434 ? 54.85542 53.16237 73.67040 1.000 37.57043 434 ILE A N 1
ATOM 3474 C CA . ILE A 1 434 ? 53.51987 53.23166 74.25142 1.000 37.12704 434 ILE A CA 1
ATOM 3475 C C . ILE A 1 434 ? 53.58831 54.09113 75.50437 1.000 37.72492 434 ILE A C 1
ATOM 3476 O O . ILE A 1 434 ? 54.44399 53.87193 76.37122 1.000 37.82369 434 ILE A O 1
ATOM 3481 N N . LYS A 1 435 ? 52.69660 55.07357 75.59834 1.000 36.34386 435 LYS A N 1
ATOM 3482 C CA . LYS A 1 435 ? 52.59640 55.93589 76.76568 1.000 36.93536 435 LYS A CA 1
ATOM 3483 C C . LYS A 1 435 ? 51.14377 56.00464 77.21448 1.000 36.55096 435 LYS A C 1
ATOM 3484 O O . LYS A 1 435 ? 50.23311 55.52848 76.53108 1.000 35.83015 435 LYS A O 1
ATOM 3490 N N . VAL A 1 436 ? 50.93464 56.60571 78.38302 1.000 35.25314 436 VAL A N 1
ATOM 3491 C CA . VAL A 1 436 ? 49.60290 56.82501 78.93099 1.000 35.14535 436 VAL A CA 1
ATOM 3492 C C . VAL A 1 436 ? 49.51220 58.25749 79.43465 1.000 36.25924 436 VAL A C 1
ATOM 3493 O O . VAL A 1 436 ? 50.46451 58.78284 80.02164 1.000 37.02648 436 VAL A O 1
ATOM 3497 N N . ILE A 1 437 ? 48.36747 58.89058 79.19587 1.000 32.80422 437 ILE A N 1
ATOM 3498 C CA . ILE A 1 437 ? 48.07138 60.22084 79.71175 1.000 33.72058 437 ILE A CA 1
ATOM 3499 C C . ILE A 1 437 ? 46.70607 60.16719 80.37896 1.000 33.39603 437 ILE A C 1
ATOM 3500 O O . ILE A 1 437 ? 45.75636 59.61496 79.81261 1.000 32.35452 437 ILE A O 1
ATOM 3505 N N . GLN A 1 438 ? 46.60977 60.72391 81.58255 1.000 31.97243 438 GLN A N 1
ATOM 3506 C CA . GLN A 1 438 ? 45.33729 60.83714 82.27624 1.000 32.12308 438 GLN A CA 1
ATOM 3507 C C . GLN A 1 438 ? 45.11171 62.27989 82.69580 1.000 33.09557 438 GLN A C 1
ATOM 3508 O O . GLN A 1 438 ? 46.02922 62.94655 83.18459 1.000 33.74168 438 GLN A O 1
ATOM 3514 N N . LEU A 1 439 ? 43.88912 62.75742 82.48858 1.000 31.94645 439 LEU A N 1
ATOM 3515 C CA . LEU A 1 439 ? 43.43144 64.02601 83.03358 1.000 32.87042 439 LEU A CA 1
ATOM 3516 C C . LEU A 1 439 ? 42.47265 63.73496 84.17886 1.000 32.69554 439 LEU A C 1
ATOM 3517 O O . LEU A 1 439 ? 41.49715 62.99684 84.00568 1.000 30.55656 439 LEU A O 1
ATOM 3522 N N . ASP A 1 440 ? 42.76638 64.29873 85.34765 1.000 31.61842 440 ASP A N 1
ATOM 3523 C CA . ASP A 1 440 ? 41.99478 64.07456 86.56602 1.000 30.77479 440 ASP A CA 1
ATOM 3524 C C . ASP A 1 440 ? 41.72507 65.44247 87.17444 1.000 30.37864 440 ASP A C 1
ATOM 3525 O O . ASP A 1 440 ? 42.63628 66.06378 87.73075 1.000 31.57694 440 ASP A O 1
ATOM 3530 N N . HIS A 1 441 ? 40.47728 65.90598 87.07374 1.000 30.81579 441 HIS A N 1
ATOM 3531 C CA . HIS A 1 441 ? 40.12948 67.28047 87.43359 1.000 32.09673 441 HIS A CA 1
ATOM 3532 C C . HIS A 1 441 ? 41.00744 68.26464 86.66407 1.000 32.30766 441 HIS A C 1
ATOM 3533 O O . HIS A 1 441 ? 41.49245 69.25863 87.20969 1.000 33.15052 441 HIS A O 1
ATOM 3540 N N . ASN A 1 442 ? 41.23159 67.95996 85.38324 1.000 31.10284 442 ASN A N 1
ATOM 3541 C CA . ASN A 1 442 ? 42.07878 68.74144 84.48238 1.000 31.35966 442 ASN A CA 1
ATOM 3542 C C . ASN A 1 442 ? 43.54242 68.76179 84.92019 1.000 31.03948 442 ASN A C 1
ATOM 3543 O O . ASN A 1 442 ? 44.30587 69.63550 84.49765 1.000 31.63130 442 ASN A O 1
ATOM 3548 N N . VAL A 1 443 ? 43.95635 67.82163 85.75666 1.000 31.61046 443 VAL A N 1
ATOM 3549 C CA . VAL A 1 443 ? 45.34052 67.71966 86.21578 1.000 31.34339 443 VAL A CA 1
ATOM 3550 C C . VAL A 1 443 ? 45.99851 66.55418 85.48517 1.000 30.37489 443 VAL A C 1
ATOM 3551 O O . VAL A 1 443 ? 45.44008 65.44776 85.48532 1.000 29.83329 443 VAL A O 1
ATOM 3555 N N . PRO A 1 444 ? 47.15912 66.74990 84.86611 1.000 32.41826 444 PRO A N 1
ATOM 3556 C CA . PRO A 1 444 ? 47.73193 65.70247 84.01752 1.000 31.79928 444 PRO A CA 1
ATOM 3557 C C . PRO A 1 444 ? 48.50995 64.65768 84.80135 1.000 31.44384 444 PRO A C 1
ATOM 3558 O O . PRO A 1 444 ? 49.07508 64.92131 85.86562 1.000 31.63939 444 PRO A O 1
ATOM 3562 N N . SER A 1 445 ? 48.53638 63.45130 84.23871 1.000 35.42210 445 SER A N 1
ATOM 3563 C CA . SER A 1 445 ? 49.25514 62.31950 84.81778 1.000 35.36615 445 SER A CA 1
ATOM 3564 C C . SER A 1 445 ? 49.83949 61.50686 83.67049 1.000 35.41754 445 SER A C 1
ATOM 3565 O O . SER A 1 445 ? 49.09552 60.85337 82.93202 1.000 35.46343 445 SER A O 1
ATOM 3568 N N . TRP A 1 446 ? 51.16273 61.54983 83.51777 1.000 35.00300 446 TRP A N 1
ATOM 3569 C CA . TRP A 1 446 ? 51.85900 60.86536 82.42621 1.000 35.27420 446 TRP A CA 1
ATOM 3570 C C . TRP A 1 446 ? 53.08563 60.15502 82.98497 1.000 35.41030 446 TRP A C 1
ATOM 3571 O O . TRP A 1 446 ? 54.22741 60.57749 82.76859 1.000 35.55416 446 TRP A O 1
ATOM 3582 N N . PRO A 1 447 ? 52.88214 59.04081 83.69590 1.000 36.03683 447 PRO A N 1
ATOM 3583 C CA . PRO A 1 447 ? 53.99132 58.41519 84.43161 1.000 36.16137 447 PRO A CA 1
ATOM 3584 C C . PRO A 1 447 ? 54.94785 57.59877 83.57595 1.000 36.56834 447 PRO A C 1
ATOM 3585 O O . PRO A 1 447 ? 55.96758 57.13208 84.10260 1.000 36.67401 447 PRO A O 1
ATOM 3589 N N . LEU A 1 448 ? 54.66297 57.40751 82.29002 1.000 37.34873 448 LEU A N 1
ATOM 3590 C CA . LEU A 1 448 ? 55.49861 56.58836 81.42336 1.000 37.90648 448 LEU A CA 1
ATOM 3591 C C . LEU A 1 448 ? 56.35358 57.40640 80.46682 1.000 38.01102 448 LEU A C 1
ATOM 3592 O O . LEU A 1 448 ? 57.10869 56.82299 79.68437 1.000 38.51132 448 LEU A O 1
ATOM 3597 N N . HIS A 1 449 ? 56.26293 58.73652 80.51036 1.000 38.58590 449 HIS A N 1
ATOM 3598 C CA . HIS A 1 449 ? 56.94191 59.54739 79.50423 1.000 38.87127 449 HIS A CA 1
ATOM 3599 C C . HIS A 1 449 ? 58.45583 59.50802 79.67622 1.000 39.01582 449 HIS A C 1
ATOM 3600 O O . HIS A 1 449 ? 59.19613 59.54044 78.68667 1.000 39.48188 449 HIS A O 1
ATOM 3607 N N . GLU A 1 450 ? 58.93691 59.43391 80.91998 1.000 41.05895 450 GLU A N 1
ATOM 3608 C CA . GLU A 1 450 ? 60.37898 59.40079 81.14622 1.000 41.41007 450 GLU A CA 1
ATOM 3609 C C . GLU A 1 450 ? 60.98394 58.06195 80.74146 1.000 41.85074 450 GLU A C 1
ATOM 3610 O O . GLU A 1 450 ? 62.13101 58.01622 80.28366 1.000 42.34847 450 GLU A O 1
ATOM 3612 N N . GLN A 1 451 ? 60.23813 56.97052 80.90106 1.000 41.01895 451 GLN A N 1
ATOM 3613 C CA . GLN A 1 451 ? 60.70315 55.63206 80.53390 1.000 41.57252 451 GLN A CA 1
ATOM 3614 C C . GLN A 1 451 ? 59.56228 54.89455 79.85098 1.000 41.77203 451 GLN A C 1
ATOM 3615 O O . GLN A 1 451 ? 58.83376 54.11726 80.47951 1.000 41.80840 451 GLN A O 1
ATOM 3617 N N . PRO A 1 452 ? 59.37666 55.11393 78.55340 1.000 40.74557 452 PRO A N 1
ATOM 3618 C CA . PRO A 1 452 ? 58.24339 54.50646 77.85190 1.000 41.26205 452 PRO A CA 1
ATOM 3619 C C . PRO A 1 452 ? 58.53320 53.07966 77.40693 1.000 42.05000 452 PRO A C 1
ATOM 3620 O O . PRO A 1 452 ? 59.67996 52.63396 77.33375 1.000 42.22622 452 PRO A O 1
ATOM 3624 N N . ILE A 1 453 ? 57.45219 52.36608 77.10569 1.000 38.66653 453 ILE A N 1
ATOM 3625 C CA . ILE A 1 453 ? 57.51449 50.96984 76.67904 1.000 39.58796 453 ILE A CA 1
ATOM 3626 C C . ILE A 1 453 ? 57.84530 50.91744 75.19216 1.000 40.28582 453 ILE A C 1
ATOM 3627 O O . ILE A 1 453 ? 57.08088 51.44390 74.37135 1.000 40.58101 453 ILE A O 1
ATOM 3632 N N . PRO A 1 454 ? 58.95095 50.28850 74.79721 1.000 40.37650 454 PRO A N 1
ATOM 3633 C CA . PRO A 1 454 ? 59.34917 50.32372 73.38513 1.000 41.02835 454 PRO A CA 1
ATOM 3634 C C . PRO A 1 454 ? 58.44957 49.45118 72.52445 1.000 41.75896 454 PRO A C 1
ATOM 3635 O O . PRO A 1 454 ? 58.04669 48.35541 72.92193 1.000 42.23279 454 PRO A O 1
ATOM 3639 N N . VAL A 1 455 ? 58.13666 49.95247 71.33680 1.000 41.30882 455 VAL A N 1
ATOM 3640 C CA . VAL A 1 455 ? 57.38524 49.20735 70.33112 1.000 41.48318 455 VAL A CA 1
ATOM 3641 C C . VAL A 1 455 ? 58.38668 48.66025 69.32033 1.000 43.40253 455 VAL A C 1
ATOM 3642 O O . VAL A 1 455 ? 59.14519 49.44815 68.73419 1.000 43.93033 455 VAL A O 1
ATOM 3646 N N . PRO A 1 456 ? 58.43654 47.34763 69.09611 1.000 43.79118 456 PRO A N 1
ATOM 3647 C CA . PRO A 1 456 ? 59.43238 46.79641 68.16857 1.000 45.14825 456 PRO A CA 1
ATOM 3648 C C . PRO A 1 456 ? 59.23768 47.33378 66.75800 1.000 45.43444 456 PRO A C 1
ATOM 3649 O O . PRO A 1 456 ? 58.11187 47.54108 66.29937 1.000 45.02802 456 PRO A O 1
ATOM 3653 N N . GLU A 1 457 ? 60.36051 47.56039 66.07177 1.000 49.21661 457 GLU A N 1
ATOM 3654 C CA . GLU A 1 457 ? 60.31617 48.17697 64.74951 1.000 49.56274 457 GLU A CA 1
ATOM 3655 C C . GLU A 1 457 ? 59.56499 47.30466 63.75073 1.000 50.52662 457 GLU A C 1
ATOM 3656 O O . GLU A 1 457 ? 58.83223 47.81708 62.89610 1.000 50.61382 457 GLU A O 1
ATOM 3662 N N . GLN A 1 458 ? 59.72742 45.98460 63.84630 1.000 49.80663 458 GLN A N 1
ATOM 3663 C CA . GLN A 1 458 ? 59.10593 45.06629 62.90101 1.000 50.85697 458 GLN A CA 1
ATOM 3664 C C . GLN A 1 458 ? 57.63233 44.80821 63.18985 1.000 50.24031 458 GLN A C 1
ATOM 3665 O O . GLN A 1 458 ? 56.96283 44.17436 62.36655 1.000 51.04779 458 GLN A O 1
ATOM 3667 N N . ALA A 1 459 ? 57.11290 45.27736 64.32457 1.000 48.77614 459 ALA A N 1
ATOM 3668 C CA . ALA A 1 459 ? 55.72246 45.03134 64.68780 1.000 48.66346 459 ALA A CA 1
ATOM 3669 C C . ALA A 1 459 ? 54.76689 45.70550 63.71077 1.000 48.89724 459 ALA A C 1
ATOM 3670 O O . ALA A 1 459 ? 54.67984 46.93676 63.66497 1.000 48.29078 459 ALA A O 1
ATOM 3672 N N . GLU A 1 460 ? 54.04486 44.90389 62.92447 1.000 50.96577 460 GLU A N 1
ATOM 3673 C CA . GLU A 1 460 ? 53.08732 45.46734 61.97972 1.000 51.22140 460 GLU A CA 1
ATOM 3674 C C . GLU A 1 460 ? 51.86155 46.02626 62.68867 1.000 50.88287 460 GLU A C 1
ATOM 3675 O O . GLU A 1 460 ? 51.27214 47.00823 62.22304 1.000 50.53349 460 GLU A O 1
ATOM 3681 N N . SER A 1 461 ? 51.46791 45.42723 63.80930 1.000 45.63354 461 SER A N 1
ATOM 3682 C CA . SER A 1 461 ? 50.29684 45.86123 64.55292 1.000 45.37302 461 SER A CA 1
ATOM 3683 C C . SER A 1 461 ? 50.64470 46.01170 66.02513 1.000 44.76073 461 SER A C 1
ATOM 3684 O O . SER A 1 461 ? 51.59345 45.40657 66.53109 1.000 44.66728 461 SER A O 1
ATOM 3687 N N . VAL A 1 462 ? 49.85715 46.83631 66.70769 1.000 41.98234 462 VAL A N 1
ATOM 3688 C CA . VAL A 1 462 ? 49.92091 46.97943 68.15664 1.000 41.39701 462 VAL A CA 1
ATOM 3689 C C . VAL A 1 462 ? 48.50302 46.81874 68.68307 1.000 41.78726 462 VAL A C 1
ATOM 3690 O O . VAL A 1 462 ? 47.65769 47.70096 68.48280 1.000 41.54940 462 VAL A O 1
ATOM 3694 N N . TRP A 1 463 ? 48.23840 45.69583 69.34310 1.000 41.49550 463 TRP A N 1
ATOM 3695 C CA . TRP A 1 463 ? 46.93977 45.46489 69.95643 1.000 41.74231 463 TRP A CA 1
ATOM 3696 C C . TRP A 1 463 ? 46.82256 46.27338 71.23963 1.000 40.96694 463 TRP A C 1
ATOM 3697 O O . TRP A 1 463 ? 47.76397 46.34178 72.03333 1.000 40.20677 463 TRP A O 1
ATOM 3708 N N . LEU A 1 464 ? 45.66155 46.88771 71.44090 1.000 38.77385 464 LEU A N 1
ATOM 3709 C CA . LEU A 1 464 ? 45.38960 47.65293 72.64747 1.000 38.03007 464 LEU A CA 1
ATOM 3710 C C . LEU A 1 464 ? 44.09448 47.16243 73.27555 1.000 38.45677 464 LEU A C 1
ATOM 3711 O O . LEU A 1 464 ? 43.16462 46.74569 72.57942 1.000 39.11608 464 LEU A O 1
ATOM 3716 N N . ARG A 1 465 ? 44.04302 47.21890 74.60303 1.000 38.29327 465 ARG A N 1
ATOM 3717 C CA . ARG A 1 465 ? 42.94168 46.62811 75.34450 1.000 38.71508 465 ARG A CA 1
ATOM 3718 C C . ARG A 1 465 ? 42.79999 47.33620 76.68337 1.000 37.89613 465 ARG A C 1
ATOM 3719 O O . ARG A 1 465 ? 43.79890 47.69234 77.31224 1.000 36.86869 465 ARG A O 1
ATOM 3727 N N . VAL A 1 466 ? 41.55555 47.55505 77.10135 1.000 37.14461 466 VAL A N 1
ATOM 3728 C CA . VAL A 1 466 ? 41.24179 48.07081 78.42776 1.000 36.40677 466 VAL A CA 1
ATOM 3729 C C . VAL A 1 466 ? 40.28376 47.09334 79.09457 1.000 37.09039 466 VAL A C 1
ATOM 3730 O O . VAL A 1 466 ? 39.30847 46.64998 78.47652 1.000 37.85977 466 VAL A O 1
ATOM 3734 N N . ASP A 1 467 ? 40.57644 46.73821 80.34150 1.000 37.81660 467 ASP A N 1
ATOM 3735 C CA . ASP A 1 467 ? 39.74613 45.82793 81.12159 1.000 38.18847 467 ASP A CA 1
ATOM 3736 C C . ASP A 1 467 ? 39.15365 46.61075 82.28499 1.000 37.60613 467 ASP A C 1
ATOM 3737 O O . ASP A 1 467 ? 39.88550 47.05649 83.17416 1.000 36.60238 467 ASP A O 1
ATOM 3742 N N . VAL A 1 468 ? 37.83416 46.77725 82.27531 1.000 36.30921 468 VAL A N 1
ATOM 3743 C CA . VAL A 1 468 ? 37.12165 47.53543 83.29604 1.000 35.79687 468 VAL A CA 1
ATOM 3744 C C . VAL A 1 468 ? 36.52225 46.55665 84.29540 1.000 35.84301 468 VAL A C 1
ATOM 3745 O O . VAL A 1 468 ? 35.88876 45.56886 83.90519 1.000 36.36712 468 VAL A O 1
ATOM 3749 N N . ASP A 1 469 ? 36.72974 46.82117 85.58766 1.000 38.23520 469 ASP A N 1
ATOM 3750 C CA . ASP A 1 469 ? 36.26127 45.93636 86.65896 1.000 38.29153 469 ASP A CA 1
ATOM 3751 C C . ASP A 1 469 ? 35.82747 46.81354 87.83213 1.000 37.67658 469 ASP A C 1
ATOM 3752 O O . ASP A 1 469 ? 36.63335 47.13017 88.71149 1.000 37.00037 469 ASP A O 1
ATOM 3757 N N . ARG A 1 470 ? 34.54736 47.19030 87.83873 1.000 38.37673 470 ARG A N 1
ATOM 3758 C CA . ARG A 1 470 ? 33.96334 48.00400 88.90089 1.000 37.89664 470 ARG A CA 1
ATOM 3759 C C . ARG A 1 470 ? 34.73178 49.30394 89.11236 1.000 37.13560 470 ARG A C 1
ATOM 3760 O O . ARG A 1 470 ? 34.65939 50.21950 88.28606 1.000 37.01660 470 ARG A O 1
ATOM 3768 N N . LEU A 1 471 ? 35.47626 49.38792 90.21724 1.000 36.69803 471 LEU A N 1
ATOM 3769 C CA . LEU A 1 471 ? 36.11317 50.63839 90.61087 1.000 35.64838 471 LEU A CA 1
ATOM 3770 C C . LEU A 1 471 ? 37.37318 50.94972 89.81501 1.000 34.97189 471 LEU A C 1
ATOM 3771 O O . LEU A 1 471 ? 37.77317 52.11702 89.75214 1.000 33.92954 471 LEU A O 1
ATOM 3776 N N . VAL A 1 472 ? 38.00708 49.94833 89.20932 1.000 35.97436 472 VAL A N 1
ATOM 3777 C CA . VAL A 1 472 ? 39.29848 50.12863 88.56407 1.000 35.28969 472 VAL A CA 1
ATOM 3778 C C . VAL A 1 472 ? 39.21702 49.65974 87.11461 1.000 36.14652 472 VAL A C 1
ATOM 3779 O O . VAL A 1 472 ? 38.27798 48.97667 86.70446 1.000 37.33531 472 VAL A O 1
ATOM 3783 N N . TYR A 1 473 ? 40.22643 50.05314 86.33958 1.000 36.04490 473 TYR A N 1
ATOM 3784 C CA . TYR A 1 473 ? 40.42199 49.55758 84.98487 1.000 36.87588 473 TYR A CA 1
ATOM 3785 C C . TYR A 1 473 ? 41.88028 49.76430 84.59736 1.000 35.92545 473 TYR A C 1
ATOM 3786 O O . TYR A 1 473 ? 42.53037 50.70497 85.06137 1.000 34.46701 473 TYR A O 1
ATOM 3795 N N . ARG A 1 474 ? 42.38921 48.86403 83.75413 1.000 39.21570 474 ARG A N 1
ATOM 3796 C CA . ARG A 1 474 ? 43.78837 48.87753 83.34860 1.000 38.56941 474 ARG A CA 1
ATOM 3797 C C . ARG A 1 474 ? 43.90254 48.65707 81.84720 1.000 39.40734 474 ARG A C 1
ATOM 3798 O O . ARG A 1 474 ? 43.06290 47.99350 81.23338 1.000 40.69123 474 ARG A O 1
ATOM 3806 N N . TYR A 1 475 ? 44.96618 49.20549 81.26745 1.000 36.81846 475 TYR A N 1
ATOM 3807 C CA . TYR A 1 475 ? 45.27662 49.02822 79.85742 1.000 37.56467 475 TYR A CA 1
ATOM 3808 C C . TYR A 1 475 ? 46.28324 47.89801 79.67338 1.000 38.00088 475 TYR A C 1
ATOM 3809 O O . TYR A 1 475 ? 47.14606 47.66317 80.52376 1.000 37.27797 475 TYR A O 1
ATOM 3818 N N . SER A 1 476 ? 46.16388 47.19938 78.54587 1.000 38.31518 476 SER A N 1
ATOM 3819 C CA . SER A 1 476 ? 47.08786 46.13511 78.18426 1.000 38.69483 476 SER A CA 1
ATOM 3820 C C . SER A 1 476 ? 47.35234 46.19602 76.68781 1.000 39.36418 476 SER A C 1
ATOM 3821 O O . SER A 1 476 ? 46.50480 46.64403 75.91084 1.000 39.97158 476 SER A O 1
ATOM 3824 N N . TYR A 1 477 ? 48.53877 45.74048 76.29048 1.000 41.62574 477 TYR A N 1
ATOM 3825 C CA . TYR A 1 477 ? 48.98420 45.81993 74.90760 1.000 42.12454 477 TYR A CA 1
ATOM 3826 C C . TYR A 1 477 ? 49.57655 44.48579 74.47468 1.000 42.74323 477 TYR A C 1
ATOM 3827 O O . TYR A 1 477 ? 49.87433 43.61163 75.29350 1.000 42.58046 477 TYR A O 1
ATOM 3836 N N . SER A 1 478 ? 49.75045 44.34253 73.16261 1.000 43.10840 478 SER A N 1
ATOM 3837 C CA . SER A 1 478 ? 50.34441 43.14270 72.59145 1.000 43.68212 478 SER A CA 1
ATOM 3838 C C . SER A 1 478 ? 50.87149 43.46300 71.20154 1.000 43.99882 478 SER A C 1
ATOM 3839 O O . SER A 1 478 ? 50.32523 44.31569 70.49647 1.000 44.14303 478 SER A O 1
ATOM 3842 N N . PHE A 1 479 ? 51.93790 42.76448 70.81738 1.000 44.82824 479 PHE A N 1
ATOM 3843 C CA . PHE A 1 479 ? 52.52603 42.90209 69.49368 1.000 45.31703 479 PHE A CA 1
ATOM 3844 C C . PHE A 1 479 ? 52.27968 41.68656 68.61228 1.000 46.59602 479 PHE A C 1
ATOM 3845 O O . PHE A 1 479 ? 52.75729 41.65734 67.47328 1.000 47.16965 479 PHE A O 1
ATOM 3853 N N . ASP A 1 480 ? 51.54424 40.68684 69.10377 1.000 46.02964 480 ASP A N 1
ATOM 3854 C CA . ASP A 1 480 ? 51.20248 39.52329 68.29348 1.000 47.42412 480 ASP A CA 1
ATOM 3855 C C . ASP A 1 480 ? 49.76156 39.05769 68.44458 1.000 47.47334 480 ASP A C 1
ATOM 3856 O O . ASP A 1 480 ? 49.35447 38.15635 67.70580 1.000 48.60332 480 ASP A O 1
ATOM 3861 N N . GLY A 1 481 ? 48.97863 39.62296 69.36363 1.000 47.08713 481 GLY A N 1
ATOM 3862 C CA . GLY A 1 481 ? 47.59920 39.23689 69.54825 1.000 47.38937 481 GLY A CA 1
ATOM 3863 C C . GLY A 1 481 ? 47.37271 38.10016 70.52321 1.000 47.53410 481 GLY A C 1
ATOM 3864 O O . GLY A 1 481 ? 46.26324 37.97099 71.05383 1.000 47.41881 481 GLY A O 1
ATOM 3865 N N . GLU A 1 482 ? 48.38648 37.27361 70.77655 1.000 48.09881 482 GLU A N 1
ATOM 3866 C CA . GLU A 1 482 ? 48.26911 36.14777 71.69571 1.000 48.80354 482 GLU A CA 1
ATOM 3867 C C . GLU A 1 482 ? 48.87615 36.44266 73.06231 1.000 48.06090 482 GLU A C 1
ATOM 3868 O O . GLU A 1 482 ? 48.23629 36.19921 74.08941 1.000 47.81830 482 GLU A O 1
ATOM 3874 N N . THR A 1 483 ? 50.10002 36.96507 73.09570 1.000 48.30873 483 THR A N 1
ATOM 3875 C CA . THR A 1 483 ? 50.78625 37.29379 74.33945 1.000 47.65129 483 THR A CA 1
ATOM 3876 C C . THR A 1 483 ? 50.56330 38.76658 74.65854 1.000 46.33707 483 THR A C 1
ATOM 3877 O O . THR A 1 483 ? 50.94465 39.64028 73.87225 1.000 46.00140 483 THR A O 1
ATOM 3881 N N . TRP A 1 484 ? 49.96063 39.03681 75.81202 1.000 44.08055 484 TRP A N 1
ATOM 3882 C CA . TRP A 1 484 ? 49.61158 40.38760 76.22159 1.000 43.01954 484 TRP A CA 1
ATOM 3883 C C . TRP A 1 484 ? 50.45114 40.82277 77.41547 1.000 42.20252 484 TRP A C 1
ATOM 3884 O O . TRP A 1 484 ? 50.93038 39.99570 78.19710 1.000 42.49029 484 TRP A O 1
ATOM 3895 N N . HIS A 1 485 ? 50.62151 42.13702 77.54643 1.000 43.12329 485 HIS A N 1
ATOM 3896 C CA . HIS A 1 485 ? 51.35148 42.73569 78.65501 1.000 42.13252 485 HIS A CA 1
ATOM 3897 C C . HIS A 1 485 ? 50.53115 43.88261 79.21888 1.000 41.42653 485 HIS A C 1
ATOM 3898 O O . HIS A 1 485 ? 49.99890 44.69996 78.46086 1.000 41.51071 485 HIS A O 1
ATOM 3905 N N . ALA A 1 486 ? 50.43324 43.94319 80.54288 1.000 41.25406 486 ALA A N 1
ATOM 3906 C CA . ALA A 1 486 ? 49.68186 45.00365 81.19458 1.000 40.58601 486 ALA A CA 1
ATOM 3907 C C . ALA A 1 486 ? 50.52639 46.26474 81.30787 1.000 39.41314 486 ALA A C 1
ATOM 3908 O O . ALA A 1 486 ? 51.72487 46.20516 81.60003 1.000 38.92782 486 ALA A O 1
ATOM 3910 N N . VAL A 1 487 ? 49.89637 47.40820 81.05719 1.000 40.58947 487 VAL A N 1
ATOM 3911 C CA . VAL A 1 487 ? 50.51433 48.70320 81.32596 1.000 39.31772 487 VAL A CA 1
ATOM 3912 C C . VAL A 1 487 ? 50.43123 48.92766 82.83093 1.000 38.55984 487 VAL A C 1
ATOM 3913 O O . VAL A 1 487 ? 49.32436 49.01702 83.38078 1.000 38.68515 487 VAL A O 1
ATOM 3917 N N . PRO A 1 488 ? 51.56070 49.02599 83.53490 1.000 40.40532 488 PRO A N 1
ATOM 3918 C CA . PRO A 1 488 ? 51.52349 48.98817 85.00430 1.000 39.96646 488 PRO A CA 1
ATOM 3919 C C . PRO A 1 488 ? 50.95733 50.24894 85.63865 1.000 39.09590 488 PRO A C 1
ATOM 3920 O O . PRO A 1 488 ? 51.61927 50.88371 86.46634 1.000 38.31250 488 PRO A O 1
ATOM 3924 N N . VAL A 1 489 ? 49.73419 50.62028 85.26318 1.000 39.21155 489 VAL A N 1
ATOM 3925 C CA . VAL A 1 489 ? 49.05059 51.77667 85.83336 1.000 38.42238 489 VAL A CA 1
ATOM 3926 C C . VAL A 1 489 ? 47.58732 51.40605 86.02955 1.000 39.09667 489 VAL A C 1
ATOM 3927 O O . VAL A 1 489 ? 46.91043 51.01559 85.07183 1.000 39.90085 489 VAL A O 1
ATOM 3931 N N . THR A 1 490 ? 47.10043 51.52289 87.26158 1.000 37.78347 490 THR A N 1
ATOM 3932 C CA . THR A 1 490 ? 45.70199 51.27330 87.58274 1.000 38.42949 490 THR A CA 1
ATOM 3933 C C . THR A 1 490 ? 44.94598 52.59496 87.59193 1.000 37.72611 490 THR A C 1
ATOM 3934 O O . THR A 1 490 ? 45.41034 53.57693 88.18099 1.000 36.78137 490 THR A O 1
ATOM 3938 N N . TYR A 1 491 ? 43.78584 52.61646 86.94282 1.000 36.30856 491 TYR A N 1
ATOM 3939 C CA . TYR A 1 491 ? 42.98405 53.82252 86.81313 1.000 35.63456 491 TYR A CA 1
ATOM 3940 C C . TYR A 1 491 ? 41.66640 53.67170 87.55909 1.000 36.30796 491 TYR A C 1
ATOM 3941 O O . TYR A 1 491 ? 41.11779 52.57271 87.67386 1.000 37.53254 491 TYR A O 1
ATOM 3950 N N . GLU A 1 492 ? 41.16031 54.79690 88.05480 1.000 35.53080 492 GLU A N 1
ATOM 3951 C CA . GLU A 1 492 ? 39.95707 54.82180 88.87879 1.000 36.15105 492 GLU A CA 1
ATOM 3952 C C . GLU A 1 492 ? 38.74630 55.05566 87.98200 1.000 36.59012 492 GLU A C 1
ATOM 3953 O O . GLU A 1 492 ? 38.53901 56.16574 87.48080 1.000 35.69308 492 GLU A O 1
ATOM 3959 N N . ALA A 1 493 ? 37.94423 54.00684 87.78319 1.000 33.63851 493 ALA A N 1
ATOM 3960 C CA . ALA A 1 493 ? 36.75187 54.13488 86.95253 1.000 34.38379 493 ALA A CA 1
ATOM 3961 C C . ALA A 1 493 ? 35.71479 55.04625 87.59326 1.000 34.17236 493 ALA A C 1
ATOM 3962 O O . ALA A 1 493 ? 34.94479 55.70120 86.88199 1.000 33.93095 493 ALA A O 1
ATOM 3964 N N . TRP A 1 494 ? 35.67857 55.10578 88.92649 1.000 34.52421 494 TRP A N 1
ATOM 3965 C CA . TRP A 1 494 ? 34.72061 55.97206 89.60062 1.000 34.55514 494 TRP A CA 1
ATOM 3966 C C . TRP A 1 494 ? 35.01800 57.44730 89.37469 1.000 33.27253 494 TRP A C 1
ATOM 3967 O O . TRP A 1 494 ? 34.13339 58.28318 89.58396 1.000 33.46607 494 TRP A O 1
ATOM 3978 N N . LYS A 1 495 ? 36.23461 57.78735 88.94894 1.000 34.12093 495 LYS A N 1
ATOM 3979 C CA . LYS A 1 495 ? 36.54713 59.17299 88.62907 1.000 33.08138 495 LYS A CA 1
ATOM 3980 C C . LYS A 1 495 ? 35.96414 59.60727 87.29152 1.000 32.65049 495 LYS A C 1
ATOM 3981 O O . LYS A 1 495 ? 35.89383 60.81194 87.02500 1.000 32.16669 495 LYS A O 1
ATOM 3987 N N . LEU A 1 496 ? 35.54527 58.65995 86.45104 1.000 32.54499 496 LEU A N 1
ATOM 3988 C CA . LEU A 1 496 ? 34.84819 58.97569 85.20452 1.000 32.10430 496 LEU A CA 1
ATOM 3989 C C . LEU A 1 496 ? 33.34666 59.03788 85.48217 1.000 33.07556 496 LEU A C 1
ATOM 3990 O O . LEU A 1 496 ? 32.54607 58.23496 84.99908 1.000 33.78090 496 LEU A O 1
ATOM 3995 N N . SER A 1 497 ? 32.97744 60.02321 86.29573 1.000 32.01520 497 SER A N 1
ATOM 3996 C CA . SER A 1 497 ? 31.59200 60.20442 86.70138 1.000 33.21799 497 SER A CA 1
ATOM 3997 C C . SER A 1 497 ? 31.41333 61.61920 87.22893 1.000 33.40443 497 SER A C 1
ATOM 3998 O O . SER A 1 497 ? 32.34210 62.21029 87.78639 1.000 33.03634 497 SER A O 1
ATOM 4001 N N . ASP A 1 498 ? 30.20342 62.15248 87.04325 1.000 33.02474 498 ASP A N 1
ATOM 4002 C CA . ASP A 1 498 ? 29.89186 63.48221 87.55390 1.000 33.81064 498 ASP A CA 1
ATOM 4003 C C . ASP A 1 498 ? 29.90821 63.51663 89.07644 1.000 34.59492 498 ASP A C 1
ATOM 4004 O O . ASP A 1 498 ? 30.15456 64.57524 89.66647 1.000 34.84483 498 ASP A O 1
ATOM 4009 N N . ASP A 1 499 ? 29.65016 62.37631 89.72545 1.000 33.22390 499 ASP A N 1
ATOM 4010 C CA . ASP A 1 499 ? 29.74998 62.30550 91.17992 1.000 33.35929 499 ASP A CA 1
ATOM 4011 C C . ASP A 1 499 ? 31.12502 62.74134 91.66841 1.000 32.66940 499 ASP A C 1
ATOM 4012 O O . ASP A 1 499 ? 31.24003 63.35252 92.73719 1.000 32.87285 499 ASP A O 1
ATOM 4017 N N . TYR A 1 500 ? 32.17367 62.44409 90.90065 1.000 34.79588 500 TYR A N 1
ATOM 4018 C CA . TYR A 1 500 ? 33.53195 62.83600 91.25377 1.000 34.06038 500 TYR A CA 1
ATOM 4019 C C . TYR A 1 500 ? 33.91802 64.18965 90.66732 1.000 33.94488 500 TYR A C 1
ATOM 4020 O O . TYR A 1 500 ? 34.52126 65.01585 91.36136 1.000 34.17318 500 TYR A O 1
ATOM 4029 N N . ILE A 1 501 ? 33.57123 64.43392 89.40265 1.000 34.74284 501 ILE A N 1
ATOM 4030 C CA . ILE A 1 501 ? 34.01831 65.64610 88.72163 1.000 34.79032 501 ILE A CA 1
ATOM 4031 C C . ILE A 1 501 ? 33.30400 66.87151 89.27643 1.000 36.25871 501 ILE A C 1
ATOM 4032 O O . ILE A 1 501 ? 33.93242 67.89228 89.57900 1.000 36.76575 501 ILE A O 1
ATOM 4037 N N . GLY A 1 502 ? 31.98615 66.79347 89.42016 1.000 35.95042 502 GLY A N 1
ATOM 4038 C CA . GLY A 1 502 ? 31.26881 67.93627 89.94783 1.000 37.20065 502 GLY A CA 1
ATOM 4039 C C . GLY A 1 502 ? 31.09122 69.00064 88.88387 1.000 37.97422 502 GLY A C 1
ATOM 4040 O O . GLY A 1 502 ? 30.88377 68.70075 87.69951 1.000 37.71928 502 GLY A O 1
ATOM 4041 N N . GLY A 1 503 ? 31.17989 70.25783 89.30545 1.000 36.52398 503 GLY A N 1
ATOM 4042 C CA . GLY A 1 503 ? 30.99481 71.37160 88.40143 1.000 37.47095 503 GLY A CA 1
ATOM 4043 C C . GLY A 1 503 ? 29.53022 71.57484 88.05038 1.000 37.55816 503 GLY A C 1
ATOM 4044 O O . GLY A 1 503 ? 28.62169 70.94366 88.59606 1.000 37.05615 503 GLY A O 1
ATOM 4045 N N . ARG A 1 504 ? 29.31570 72.48503 87.10042 1.000 37.24853 504 ARG A N 1
ATOM 4046 C CA . ARG A 1 504 ? 27.96295 72.82018 86.67949 1.000 36.48726 504 ARG A CA 1
ATOM 4047 C C . ARG A 1 504 ? 27.41939 71.86692 85.62563 1.000 35.13794 504 ARG A C 1
ATOM 4048 O O . ARG A 1 504 ? 26.20140 71.82426 85.42198 1.000 34.34012 504 ARG A O 1
ATOM 4056 N N . GLY A 1 505 ? 28.28386 71.11179 84.95186 1.000 37.14317 505 GLY A N 1
ATOM 4057 C CA . GLY A 1 505 ? 27.80938 70.13708 83.99180 1.000 35.40264 505 GLY A CA 1
ATOM 4058 C C . GLY A 1 505 ? 27.00279 69.03566 84.65080 1.000 35.01577 505 GLY A C 1
ATOM 4059 O O . GLY A 1 505 ? 27.10928 68.77256 85.85066 1.000 35.99717 505 GLY A O 1
ATOM 4060 N N . PHE A 1 506 ? 26.17371 68.38507 83.84486 1.000 34.37533 506 PHE A N 1
ATOM 4061 C CA . PHE A 1 506 ? 25.31970 67.31187 84.32601 1.000 34.07866 506 PHE A CA 1
ATOM 4062 C C . PHE A 1 506 ? 25.87998 65.95722 83.91196 1.000 33.24124 506 PHE A C 1
ATOM 4063 O O . PHE A 1 506 ? 26.64843 65.83877 82.95340 1.000 32.33791 506 PHE A O 1
ATOM 4071 N N . ALA A 1 507 ? 25.49168 64.93208 84.66537 1.000 32.27392 507 ALA A N 1
ATOM 4072 C CA . ALA A 1 507 ? 26.03015 63.59497 84.45735 1.000 31.80606 507 ALA A CA 1
ATOM 4073 C C . ALA A 1 507 ? 25.65057 63.06823 83.08189 1.000 30.43048 507 ALA A C 1
ATOM 4074 O O . ALA A 1 507 ? 24.46761 63.01443 82.72984 1.000 30.11058 507 ALA A O 1
ATOM 4076 N N . THR A 1 508 ? 26.65921 62.68967 82.29973 1.000 31.80652 508 THR A N 1
ATOM 4077 C CA . THR A 1 508 ? 26.41189 62.00809 81.03768 1.000 30.80387 508 THR A CA 1
ATOM 4078 C C . THR A 1 508 ? 26.76765 60.53338 81.17412 1.000 31.08105 508 THR A C 1
ATOM 4079 O O . THR A 1 508 ? 25.89363 59.70275 81.44272 1.000 31.57627 508 THR A O 1
ATOM 4083 N N . GLY A 1 509 ? 28.03584 60.19819 81.00672 1.000 31.34548 509 GLY A N 1
ATOM 4084 C CA . GLY A 1 509 ? 28.46887 58.82259 81.13316 1.000 31.97644 509 GLY A CA 1
ATOM 4085 C C . GLY A 1 509 ? 29.83572 58.61622 80.52931 1.000 31.55109 509 GLY A C 1
ATOM 4086 O O . GLY A 1 509 ? 30.31636 59.39992 79.70804 1.000 30.56185 509 GLY A O 1
ATOM 4087 N N . ALA A 1 510 ? 30.47431 57.52814 80.94959 1.000 30.75971 510 ALA A N 1
ATOM 4088 C CA . ALA A 1 510 ? 31.80744 57.20135 80.46747 1.000 30.72979 510 ALA A CA 1
ATOM 4089 C C . ALA A 1 510 ? 31.73878 56.53968 79.09727 1.000 30.87971 510 ALA A C 1
ATOM 4090 O O . ALA A 1 510 ? 30.84056 55.73861 78.81825 1.000 31.54399 510 ALA A O 1
ATOM 4092 N N . PHE A 1 511 ? 32.69722 56.88351 78.24247 1.000 31.08179 511 PHE A N 1
ATOM 4093 C CA . PHE A 1 511 ? 32.82892 56.29680 76.91983 1.000 31.58953 511 PHE A CA 1
ATOM 4094 C C . PHE A 1 511 ? 34.17232 55.58920 76.80251 1.000 32.85149 511 PHE A C 1
ATOM 4095 O O . PHE A 1 511 ? 35.11395 55.86869 77.54927 1.000 32.68934 511 PHE A O 1
ATOM 4103 N N . VAL A 1 512 ? 34.24718 54.65879 75.85443 1.000 30.49692 512 VAL A N 1
ATOM 4104 C CA . VAL A 1 512 ? 35.50444 54.05449 75.43331 1.000 32.01687 512 VAL A CA 1
ATOM 4105 C C . VAL A 1 512 ? 35.58826 54.18707 73.91905 1.000 32.06366 512 VAL A C 1
ATOM 4106 O O . VAL A 1 512 ? 34.59464 53.97778 73.21376 1.000 31.79844 512 VAL A O 1
ATOM 4110 N N . GLY A 1 513 ? 36.75876 54.57190 73.41724 1.000 32.33740 513 GLY A N 1
ATOM 4111 C CA . GLY A 1 513 ? 36.83035 54.86703 72.00046 1.000 32.43618 513 GLY A CA 1
ATOM 4112 C C . GLY A 1 513 ? 38.23128 54.79641 71.43545 1.000 33.95199 513 GLY A C 1
ATOM 4113 O O . GLY A 1 513 ? 39.21177 54.56553 72.14703 1.000 34.41714 513 GLY A O 1
ATOM 4114 N N . LEU A 1 514 ? 38.29889 54.99761 70.12195 1.000 34.18921 514 LEU A N 1
ATOM 4115 C CA . LEU A 1 514 ? 39.54214 55.02919 69.36813 1.000 35.52597 514 LEU A CA 1
ATOM 4116 C C . LEU A 1 514 ? 39.87109 56.46929 69.00389 1.000 33.95725 514 LEU A C 1
ATOM 4117 O O . LEU A 1 514 ? 38.98731 57.23692 68.61049 1.000 32.68419 514 LEU A O 1
ATOM 4122 N N . HIS A 1 515 ? 41.14470 56.83150 69.12981 1.000 35.35758 515 HIS A N 1
ATOM 4123 C CA . HIS A 1 515 ? 41.57117 58.20746 68.93772 1.000 33.95545 515 HIS A CA 1
ATOM 4124 C C . HIS A 1 515 ? 42.91304 58.23281 68.22258 1.000 34.85879 515 HIS A C 1
ATOM 4125 O O . HIS A 1 515 ? 43.75442 57.35066 68.41219 1.000 35.44286 515 HIS A O 1
ATOM 4132 N N . CYS A 1 516 ? 43.09350 59.24913 67.38143 1.000 33.74114 516 CYS A N 1
ATOM 4133 C CA . CYS A 1 516 ? 44.37743 59.52505 66.74741 1.000 34.13811 516 CYS A CA 1
ATOM 4134 C C . CYS A 1 516 ? 44.49388 61.03249 66.59247 1.000 33.50785 516 CYS A C 1
ATOM 4135 O O . CYS A 1 516 ? 43.53776 61.68383 66.16199 1.000 33.62477 516 CYS A O 1
ATOM 4138 N N . GLU A 1 517 ? 45.65065 61.58241 66.95187 1.000 35.11086 517 GLU A N 1
ATOM 4139 C CA . GLU A 1 517 ? 45.84053 63.02514 66.96198 1.000 34.78685 517 GLU A CA 1
ATOM 4140 C C . GLU A 1 517 ? 47.18550 63.37133 66.34173 1.000 35.36747 517 GLU A C 1
ATOM 4141 O O . GLU A 1 517 ? 48.10851 62.55367 66.30692 1.000 35.40609 517 GLU A O 1
ATOM 4147 N N . ASP A 1 518 ? 47.28463 64.60503 65.84919 1.000 35.25181 518 ASP A N 1
ATOM 4148 C CA . ASP A 1 518 ? 48.55589 65.17124 65.38899 1.000 35.60574 518 ASP A CA 1
ATOM 4149 C C . ASP A 1 518 ? 48.53565 66.65620 65.74286 1.000 35.74492 518 ASP A C 1
ATOM 4150 O O . ASP A 1 518 ? 48.08403 67.48669 64.95048 1.000 36.51465 518 ASP A O 1
ATOM 4155 N N . ILE A 1 519 ? 49.03240 66.97998 66.93943 1.000 35.11589 519 ILE A N 1
ATOM 4156 C CA . ILE A 1 519 ? 49.10356 68.37398 67.36657 1.000 35.46069 519 ILE A CA 1
ATOM 4157 C C . ILE A 1 519 ? 49.96366 69.18962 66.41132 1.000 36.33794 519 ILE A C 1
ATOM 4158 O O . ILE A 1 519 ? 49.78270 70.40541 66.28480 1.000 37.02238 519 ILE A O 1
ATOM 4163 N N . SER A 1 520 ? 50.90276 68.53992 65.71973 1.000 35.97684 520 SER A N 1
ATOM 4164 C CA . SER A 1 520 ? 51.77052 69.24791 64.78430 1.000 36.60824 520 SER A CA 1
ATOM 4165 C C . SER A 1 520 ? 50.99695 69.77864 63.58768 1.000 37.32556 520 SER A C 1
ATOM 4166 O O . SER A 1 520 ? 51.39746 70.78236 62.98614 1.000 37.79057 520 SER A O 1
ATOM 4169 N N . GLY A 1 521 ? 49.89707 69.12241 63.22886 1.000 36.34741 521 GLY A N 1
ATOM 4170 C CA . GLY A 1 521 ? 49.17749 69.43758 62.01523 1.000 36.79044 521 GLY A CA 1
ATOM 4171 C C . GLY A 1 521 ? 49.85355 68.97277 60.74762 1.000 37.04296 521 GLY A C 1
ATOM 4172 O O . GLY A 1 521 ? 49.35169 69.26890 59.65612 1.000 37.34308 521 GLY A O 1
ATOM 4173 N N . ASP A 1 522 ? 50.98227 68.26390 60.85782 1.000 37.28797 522 ASP A N 1
ATOM 4174 C CA . ASP A 1 522 ? 51.67146 67.75926 59.67457 1.000 37.78344 522 ASP A CA 1
ATOM 4175 C C . ASP A 1 522 ? 50.78347 66.80978 58.88470 1.000 37.79984 522 ASP A C 1
ATOM 4176 O O . ASP A 1 522 ? 50.77379 66.83727 57.64816 1.000 38.40795 522 ASP A O 1
ATOM 4181 N N . GLY A 1 523 ? 50.03451 65.96111 59.58078 1.000 36.47775 523 GLY A N 1
ATOM 4182 C CA . GLY A 1 523 ? 49.21136 64.96938 58.92392 1.000 36.44737 523 GLY A CA 1
ATOM 4183 C C . GLY A 1 523 ? 49.68886 63.55660 59.18554 1.000 36.34981 523 GLY A C 1
ATOM 4184 O O . GLY A 1 523 ? 50.87703 63.25576 59.03706 1.000 37.26502 523 GLY A O 1
ATOM 4185 N N . CYS A 1 524 ? 48.77099 62.68493 59.58430 1.000 38.10311 524 CYS A N 1
ATOM 4186 C CA . CYS A 1 524 ? 49.07274 61.28194 59.84530 1.000 38.17030 524 CYS A CA 1
ATOM 4187 C C . CYS A 1 524 ? 47.74482 60.53474 59.89089 1.000 38.29814 524 CYS A C 1
ATOM 4188 O O . CYS A 1 524 ? 46.66971 61.13722 59.80953 1.000 38.22564 524 CYS A O 1
ATOM 4191 N N . HIS A 1 525 ? 47.82486 59.21198 60.00853 1.000 38.77107 525 HIS A N 1
ATOM 4192 C CA . HIS A 1 525 ? 46.61769 58.40665 60.11191 1.000 38.96294 525 HIS A CA 1
ATOM 4193 C C . HIS A 1 525 ? 46.94174 57.09996 60.82013 1.000 39.19472 525 HIS A C 1
ATOM 4194 O O . HIS A 1 525 ? 48.04262 56.55898 60.68588 1.000 39.38258 525 HIS A O 1
ATOM 4201 N N . ALA A 1 526 ? 45.96735 56.60880 61.58205 1.000 38.68166 526 ALA A N 1
ATOM 4202 C CA . ALA A 1 526 ? 46.06075 55.33506 62.28088 1.000 39.01171 526 ALA A CA 1
ATOM 4203 C C . ALA A 1 526 ? 44.93858 54.43043 61.80002 1.000 39.46490 526 ALA A C 1
ATOM 4204 O O . ALA A 1 526 ? 43.77369 54.84151 61.77512 1.000 39.19197 526 ALA A O 1
ATOM 4206 N N . ASP A 1 527 ? 45.28866 53.20671 61.41940 1.000 39.33895 527 ASP A N 1
ATOM 4207 C CA . ASP A 1 527 ? 44.32681 52.24286 60.90407 1.000 39.72630 527 ASP A CA 1
ATOM 4208 C C . ASP A 1 527 ? 43.93066 51.27517 62.01045 1.000 40.03900 527 ASP A C 1
ATOM 4209 O O . ASP A 1 527 ? 44.79514 50.68944 62.67097 1.000 40.37964 527 ASP A O 1
ATOM 4214 N N . PHE A 1 528 ? 42.62524 51.11849 62.21265 1.000 40.69836 528 PHE A N 1
ATOM 4215 C CA . PHE A 1 528 ? 42.07858 50.24390 63.24241 1.000 40.99445 528 PHE A CA 1
ATOM 4216 C C . PHE A 1 528 ? 41.32305 49.11235 62.56446 1.000 41.30014 528 PHE A C 1
ATOM 4217 O O . PHE A 1 528 ? 40.33024 49.35497 61.86981 1.000 40.85692 528 PHE A O 1
ATOM 4225 N N . ASP A 1 529 ? 41.79148 47.88025 62.76606 1.000 42.18689 529 ASP A N 1
ATOM 4226 C CA . ASP A 1 529 ? 41.13039 46.73543 62.14964 1.000 42.55392 529 ASP A CA 1
ATOM 4227 C C . ASP A 1 529 ? 39.73305 46.53405 62.72396 1.000 42.17430 529 ASP A C 1
ATOM 4228 O O . ASP A 1 529 ? 38.76400 46.35954 61.97711 1.000 41.88326 529 ASP A O 1
ATOM 4233 N N . TYR A 1 530 ? 39.60371 46.56681 64.04803 1.000 40.62552 530 TYR A N 1
ATOM 4234 C CA . TYR A 1 530 ? 38.31785 46.30825 64.67561 1.000 40.23775 530 TYR A CA 1
ATOM 4235 C C . TYR A 1 530 ? 38.23840 47.03965 66.00719 1.000 39.98485 530 TYR A C 1
ATOM 4236 O O . TYR A 1 530 ? 39.23117 47.55922 66.52195 1.000 40.22858 530 TYR A O 1
ATOM 4245 N N . PHE A 1 531 ? 37.02940 47.06307 66.56130 1.000 39.67138 531 PHE A N 1
ATOM 4246 C CA . PHE A 1 531 ? 36.76286 47.60106 67.88720 1.000 39.41236 531 PHE A CA 1
ATOM 4247 C C . PHE A 1 531 ? 35.76017 46.67926 68.55975 1.000 39.37306 531 PHE A C 1
ATOM 4248 O O . PHE A 1 531 ? 34.69257 46.41739 68.00047 1.000 38.80830 531 PHE A O 1
ATOM 4256 N N . THR A 1 532 ? 36.10221 46.17499 69.74049 1.000 38.60774 532 THR A N 1
ATOM 4257 C CA . THR A 1 532 ? 35.25832 45.21363 70.43201 1.000 38.67157 532 THR A CA 1
ATOM 4258 C C . THR A 1 532 ? 34.85927 45.73972 71.80342 1.000 38.38748 532 THR A C 1
ATOM 4259 O O . THR A 1 532 ? 35.59974 46.49251 72.44077 1.000 38.55198 532 THR A O 1
ATOM 4263 N N . TYR A 1 533 ? 33.66964 45.33537 72.24285 1.000 39.11919 533 TYR A N 1
ATOM 4264 C CA . TYR A 1 533 ? 33.16353 45.64370 73.57761 1.000 38.79654 533 TYR A CA 1
ATOM 4265 C C . TYR A 1 533 ? 32.50477 44.37638 74.09926 1.000 39.17333 533 TYR A C 1
ATOM 4266 O O . TYR A 1 533 ? 31.43228 43.99458 73.62117 1.000 38.76477 533 TYR A O 1
ATOM 4275 N N . GLU A 1 534 ? 33.14329 43.71827 75.05832 1.000 42.34007 534 GLU A N 1
ATOM 4276 C CA . GLU A 1 534 ? 32.66223 42.42928 75.55616 1.000 42.71438 534 GLU A CA 1
ATOM 4277 C C . GLU A 1 534 ? 32.31743 42.51439 77.03419 1.000 42.65935 534 GLU A C 1
ATOM 4278 O O . GLU A 1 534 ? 33.23213 42.58633 77.87738 1.000 42.94283 534 GLU A O 1
ATOM 4284 N N . PRO A 1 535 ? 31.03818 42.50470 77.40303 1.000 41.56275 535 PRO A N 1
ATOM 4285 C CA . PRO A 1 535 ? 30.68436 42.44090 78.82403 1.000 41.59575 535 PRO A CA 1
ATOM 4286 C C . PRO A 1 535 ? 31.14731 41.12808 79.43807 1.000 42.26719 535 PRO A C 1
ATOM 4287 O O . PRO A 1 535 ? 31.37557 40.13249 78.74719 1.000 42.66785 535 PRO A O 1
ATOM 4291 N N . ALA A 1 536 ? 31.28894 41.13808 80.75917 1.000 42.91836 536 ALA A N 1
ATOM 4292 C CA . ALA A 1 536 ? 31.74221 39.95663 81.48688 1.000 43.39033 536 ALA A CA 1
ATOM 4293 C C . ALA A 1 536 ? 30.74062 38.81517 81.36099 1.000 43.74991 536 ALA A C 1
ATOM 4294 O O . ALA A 1 536 ? 29.54632 38.99977 81.59077 1.000 43.58252 536 ALA A O 1
ATOM 4296 N N . MET B 1 1 ? 44.58189 87.84528 38.65699 1.000 50.68881 1 MET B N 1
ATOM 4297 C CA . MET B 1 1 ? 43.40706 86.98259 38.73395 1.000 50.18695 1 MET B CA 1
ATOM 4298 C C . MET B 1 1 ? 42.65387 86.95315 37.40598 1.000 50.08323 1 MET B C 1
ATOM 4299 O O . MET B 1 1 ? 42.44578 87.99123 36.77659 1.000 50.34562 1 MET B O 1
ATOM 4304 N N . GLU B 1 2 ? 42.23955 85.75854 36.98831 1.000 49.11879 2 GLU B N 1
ATOM 4305 C CA . GLU B 1 2 ? 41.55201 85.56001 35.71893 1.000 49.08687 2 GLU B CA 1
ATOM 4306 C C . GLU B 1 2 ? 40.20154 84.90702 35.97288 1.000 48.62119 2 GLU B C 1
ATOM 4307 O O . GLU B 1 2 ? 40.13651 83.79485 36.50809 1.000 48.29040 2 GLU B O 1
ATOM 4313 N N . ILE B 1 3 ? 39.13092 85.59937 35.59290 1.000 44.60461 3 ILE B N 1
ATOM 4314 C CA . ILE B 1 3 ? 37.78322 85.04433 35.62037 1.000 43.52981 3 ILE B CA 1
ATOM 4315 C C . ILE B 1 3 ? 37.50080 84.40341 34.27203 1.000 43.13503 3 ILE B C 1
ATOM 4316 O O . ILE B 1 3 ? 37.86264 84.94811 33.22294 1.000 42.97898 3 ILE B O 1
ATOM 4321 N N . THR B 1 4 ? 36.85135 83.24482 34.29281 1.000 40.58096 4 THR B N 1
ATOM 4322 C CA . THR B 1 4 ? 36.47343 82.53633 33.07848 1.000 40.29674 4 THR B CA 1
ATOM 4323 C C . THR B 1 4 ? 34.95773 82.55355 32.93448 1.000 38.94198 4 THR B C 1
ATOM 4324 O O . THR B 1 4 ? 34.23525 82.18678 33.86649 1.000 38.69417 4 THR B O 1
ATOM 4328 N N . ASN B 1 5 ? 34.48363 82.98544 31.77201 1.000 39.29140 5 ASN B N 1
ATOM 4329 C CA . ASN B 1 5 ? 33.06185 83.07435 31.48669 1.000 39.01952 5 ASN B CA 1
ATOM 4330 C C . ASN B 1 5 ? 32.57534 81.80777 30.78873 1.000 38.93998 5 ASN B C 1
ATOM 4331 O O . ASN B 1 5 ? 33.34124 81.15274 30.07407 1.000 39.16544 5 ASN B O 1
ATOM 4336 N N . PRO B 1 6 ? 31.30209 81.42353 30.98057 1.000 38.90197 6 PRO B N 1
ATOM 4337 C CA . PRO B 1 6 ? 30.31328 82.06035 31.86192 1.000 38.27832 6 PRO B CA 1
ATOM 4338 C C . PRO B 1 6 ? 30.54191 81.75412 33.34241 1.000 37.68364 6 PRO B C 1
ATOM 4339 O O . PRO B 1 6 ? 30.97730 80.65199 33.67956 1.000 37.64299 6 PRO B O 1
ATOM 4343 N N . ILE B 1 7 ? 30.25215 82.72272 34.21369 1.000 38.58120 7 ILE B N 1
ATOM 4344 C CA . ILE B 1 7 ? 30.42021 82.49074 35.64582 1.000 38.02509 7 ILE B CA 1
ATOM 4345 C C . ILE B 1 7 ? 29.27301 81.65687 36.20115 1.000 37.11484 7 ILE B C 1
ATOM 4346 O O . ILE B 1 7 ? 29.44959 80.93053 37.18508 1.000 36.78102 7 ILE B O 1
ATOM 4351 N N . LEU B 1 8 ? 28.09086 81.75108 35.59924 1.000 37.45346 8 LEU B N 1
ATOM 4352 C CA . LEU B 1 8 ? 26.95672 80.89693 35.92609 1.000 36.68075 8 LEU B CA 1
ATOM 4353 C C . LEU B 1 8 ? 26.58792 80.12165 34.67090 1.000 37.20050 8 LEU B C 1
ATOM 4354 O O . LEU B 1 8 ? 26.29481 80.72423 33.63319 1.000 37.51804 8 LEU B O 1
ATOM 4359 N N . THR B 1 9 ? 26.61243 78.79576 34.75976 1.000 37.06341 9 THR B N 1
ATOM 4360 C CA . THR B 1 9 ? 26.42653 77.94208 33.59612 1.000 37.78017 9 THR B CA 1
ATOM 4361 C C . THR B 1 9 ? 25.02683 77.33842 33.57790 1.000 37.32309 9 THR B C 1
ATOM 4362 O O . THR B 1 9 ? 24.41276 77.11017 34.62268 1.000 36.48110 9 THR B O 1
ATOM 4366 N N . GLY B 1 10 ? 24.52976 77.07844 32.36915 1.000 38.09659 10 GLY B N 1
ATOM 4367 C CA . GLY B 1 10 ? 23.17780 76.59421 32.19602 1.000 37.87653 10 GLY B CA 1
ATOM 4368 C C . GLY B 1 10 ? 22.17096 77.72940 32.22262 1.000 36.98712 10 GLY B C 1
ATOM 4369 O O . GLY B 1 10 ? 22.51300 78.90902 32.12864 1.000 36.61429 10 GLY B O 1
ATOM 4370 N N . PHE B 1 11 ? 20.90066 77.34958 32.35776 1.000 38.34234 11 PHE B N 1
ATOM 4371 C CA . PHE B 1 11 ? 19.78845 78.29258 32.41930 1.000 37.26537 11 PHE B CA 1
ATOM 4372 C C . PHE B 1 11 ? 20.00640 79.33308 33.51901 1.000 36.04261 11 PHE B C 1
ATOM 4373 O O . PHE B 1 11 ? 19.68954 79.08174 34.68436 1.000 35.42575 11 PHE B O 1
ATOM 4381 N N . ASN B 1 12 ? 20.54570 80.50148 33.16146 1.000 35.35673 12 ASN B N 1
ATOM 4382 C CA . ASN B 1 12 ? 20.85420 81.55230 34.13480 1.000 34.60749 12 ASN B CA 1
ATOM 4383 C C . ASN B 1 12 ? 20.90421 82.89965 33.42576 1.000 34.33515 12 ASN B C 1
ATOM 4384 O O . ASN B 1 12 ? 21.97252 83.50876 33.27783 1.000 34.86205 12 ASN B O 1
ATOM 4389 N N . PRO B 1 13 ? 19.76242 83.39497 32.96396 1.000 35.28104 13 PRO B N 1
ATOM 4390 C CA . PRO B 1 13 ? 19.74152 84.67593 32.26062 1.000 35.00745 13 PRO B CA 1
ATOM 4391 C C . PRO B 1 13 ? 19.37476 85.82402 33.19441 1.000 34.50632 13 PRO B C 1
ATOM 4392 O O . PRO B 1 13 ? 19.00634 85.62938 34.35456 1.000 34.28745 13 PRO B O 1
ATOM 4396 N N . ASP B 1 14 ? 19.53157 87.03441 32.66538 1.000 35.26724 14 ASP B N 1
ATOM 4397 C CA . ASP B 1 14 ? 19.16030 88.28916 33.30503 1.000 35.20312 14 ASP B CA 1
ATOM 4398 C C . ASP B 1 14 ? 19.86522 88.50411 34.63783 1.000 35.69444 14 ASP B C 1
ATOM 4399 O O . ASP B 1 14 ? 19.19644 88.71375 35.65689 1.000 35.65057 14 ASP B O 1
ATOM 4404 N N . PRO B 1 15 ? 21.19848 88.49888 34.67813 1.000 35.14202 15 PRO B N 1
ATOM 4405 C CA . PRO B 1 15 ? 21.89259 88.60544 35.97190 1.000 35.69776 15 PRO B CA 1
ATOM 4406 C C . PRO B 1 15 ? 21.76456 90.00682 36.55322 1.000 36.21492 15 PRO B C 1
ATOM 4407 O O . PRO B 1 15 ? 22.19639 90.98766 35.94519 1.000 36.79989 15 PRO B O 1
ATOM 4411 N N . SER B 1 16 ? 21.16289 90.09607 37.73680 1.000 36.97801 16 SER B N 1
ATOM 4412 C CA . SER B 1 16 ? 21.05977 91.34929 38.47899 1.000 37.77641 16 SER B CA 1
ATOM 4413 C C . SER B 1 16 ? 22.14885 91.35680 39.54598 1.000 38.49701 16 SER B C 1
ATOM 4414 O O . SER B 1 16 ? 22.07829 90.59937 40.51899 1.000 38.18988 16 SER B O 1
ATOM 4417 N N . LEU B 1 17 ? 23.14656 92.21807 39.36769 1.000 37.75132 17 LEU B N 1
ATOM 4418 C CA . LEU B 1 17 ? 24.34962 92.21652 40.19124 1.000 38.57202 17 LEU B CA 1
ATOM 4419 C C . LEU B 1 17 ? 24.23753 93.28641 41.27204 1.000 39.39049 17 LEU B C 1
ATOM 4420 O O . LEU B 1 17 ? 24.09123 94.47351 40.96249 1.000 40.10689 17 LEU B O 1
ATOM 4425 N N . CYS B 1 18 ? 24.30800 92.86506 42.53343 1.000 42.50286 18 CYS B N 1
ATOM 4426 C CA . CYS B 1 18 ? 24.26455 93.76774 43.67527 1.000 43.24872 18 CYS B CA 1
ATOM 4427 C C . CYS B 1 18 ? 25.38729 93.40827 44.63830 1.000 43.53831 18 CYS B C 1
ATOM 4428 O O . CYS B 1 18 ? 26.09975 92.41706 44.45619 1.000 43.14261 18 CYS B O 1
ATOM 4431 N N . ARG B 1 19 ? 25.55246 94.23112 45.67119 1.000 42.91561 19 ARG B N 1
ATOM 4432 C CA . ARG B 1 19 ? 26.56822 93.95657 46.67470 1.000 43.09070 19 ARG B CA 1
ATOM 4433 C C . ARG B 1 19 ? 26.14472 94.53378 48.01711 1.000 43.20291 19 ARG B C 1
ATOM 4434 O O . ARG B 1 19 ? 25.53285 95.60330 48.08379 1.000 43.66898 19 ARG B O 1
ATOM 4442 N N . GLN B 1 20 ? 26.45399 93.79429 49.07954 1.000 45.67950 20 GLN B N 1
ATOM 4443 C CA . GLN B 1 20 ? 26.29212 94.24351 50.45972 1.000 45.75170 20 GLN B CA 1
ATOM 4444 C C . GLN B 1 20 ? 27.68994 94.25271 51.06719 1.000 46.16707 20 GLN B C 1
ATOM 4445 O O . GLN B 1 20 ? 28.19211 93.21170 51.50259 1.000 45.76550 20 GLN B O 1
ATOM 4451 N N . GLY B 1 21 ? 28.32660 95.42024 51.07038 1.000 43.35586 21 GLY B N 1
ATOM 4452 C CA . GLY B 1 21 ? 29.68328 95.53321 51.56540 1.000 44.87129 21 GLY B CA 1
ATOM 4453 C C . GLY B 1 21 ? 30.68022 94.76005 50.72740 1.000 44.99599 21 GLY B C 1
ATOM 4454 O O . GLY B 1 21 ? 30.97685 95.14216 49.59191 1.000 44.33770 21 GLY B O 1
ATOM 4455 N N . GLU B 1 22 ? 31.19946 93.66361 51.27596 1.000 46.03958 22 GLU B N 1
ATOM 4456 C CA . GLU B 1 22 ? 32.17699 92.82967 50.59188 1.000 46.01519 22 GLU B CA 1
ATOM 4457 C C . GLU B 1 22 ? 31.57288 91.53862 50.05298 1.000 45.24177 22 GLU B C 1
ATOM 4458 O O . GLU B 1 22 ? 32.31551 90.65804 49.60773 1.000 45.17074 22 GLU B O 1
ATOM 4464 N N . ASP B 1 23 ? 30.24925 91.40751 50.07811 1.000 44.77472 23 ASP B N 1
ATOM 4465 C CA . ASP B 1 23 ? 29.55991 90.21171 49.60842 1.000 43.98224 23 ASP B CA 1
ATOM 4466 C C . ASP B 1 23 ? 28.74142 90.56466 48.37390 1.000 43.92023 23 ASP B C 1
ATOM 4467 O O . ASP B 1 23 ? 27.89639 91.46510 48.42096 1.000 44.07766 23 ASP B O 1
ATOM 4472 N N . TYR B 1 24 ? 28.98662 89.85102 47.27955 1.000 41.49937 24 TYR B N 1
ATOM 4473 C CA . TYR B 1 24 ? 28.36290 90.13201 45.99581 1.000 41.42547 24 TYR B CA 1
ATOM 4474 C C . TYR B 1 24 ? 27.33148 89.06009 45.67102 1.000 40.38812 24 TYR B C 1
ATOM 4475 O O . TYR B 1 24 ? 27.54158 87.87548 45.95150 1.000 39.91556 24 TYR B O 1
ATOM 4484 N N . TYR B 1 25 ? 26.21436 89.48449 45.08299 1.000 41.33350 25 TYR B N 1
ATOM 4485 C CA . TYR B 1 25 ? 25.10737 88.59521 44.76996 1.000 40.36933 25 TYR B CA 1
ATOM 4486 C C . TYR B 1 25 ? 24.61459 88.85637 43.35423 1.000 40.15169 25 TYR B C 1
ATOM 4487 O O . TYR B 1 25 ? 24.65733 89.98753 42.86303 1.000 40.72756 25 TYR B O 1
ATOM 4496 N N . ILE B 1 26 ? 24.14947 87.79282 42.70071 1.000 38.37370 26 ILE B N 1
ATOM 4497 C CA . ILE B 1 26 ? 23.56198 87.87201 41.36844 1.000 37.99563 26 ILE B CA 1
ATOM 4498 C C . ILE B 1 26 ? 22.26228 87.08061 41.36973 1.000 37.06448 26 ILE B C 1
ATOM 4499 O O . ILE B 1 26 ? 22.25071 85.89930 41.73425 1.000 36.71128 26 ILE B O 1
ATOM 4504 N N . ALA B 1 27 ? 21.17346 87.72844 40.96335 1.000 36.14757 27 ALA B N 1
ATOM 4505 C CA . ALA B 1 27 ? 19.87826 87.07717 40.81817 1.000 35.40534 27 ALA B CA 1
ATOM 4506 C C . ALA B 1 27 ? 19.59490 86.84388 39.33958 1.000 34.95821 27 ALA B C 1
ATOM 4507 O O . ALA B 1 27 ? 19.81244 87.73613 38.51419 1.000 35.19172 27 ALA B O 1
ATOM 4509 N N . THR B 1 28 ? 19.11567 85.64986 39.00532 1.000 34.72485 28 THR B N 1
ATOM 4510 C CA . THR B 1 28 ? 18.82822 85.30298 37.62291 1.000 34.44349 28 THR B CA 1
ATOM 4511 C C . THR B 1 28 ? 17.37947 84.87024 37.46967 1.000 33.98220 28 THR B C 1
ATOM 4512 O O . THR B 1 28 ? 16.74861 84.40231 38.42172 1.000 33.87574 28 THR B O 1
ATOM 4516 N N . SER B 1 29 ? 16.86088 85.01654 36.25838 1.000 34.12581 29 SER B N 1
ATOM 4517 C CA . SER B 1 29 ? 15.48957 84.62079 35.99075 1.000 33.91157 29 SER B CA 1
ATOM 4518 C C . SER B 1 29 ? 15.34778 83.10467 35.98155 1.000 34.05451 29 SER B C 1
ATOM 4519 O O . SER B 1 29 ? 16.30492 82.36508 35.71794 1.000 34.41078 29 SER B O 1
ATOM 4522 N N . THR B 1 30 ? 14.12138 82.65166 36.25701 1.000 34.69683 30 THR B N 1
ATOM 4523 C CA . THR B 1 30 ? 13.80522 81.23566 36.28603 1.000 35.01528 30 THR B CA 1
ATOM 4524 C C . THR B 1 30 ? 12.57075 80.84819 35.48107 1.000 35.37025 30 THR B C 1
ATOM 4525 O O . THR B 1 30 ? 12.32190 79.64743 35.32465 1.000 35.92986 30 THR B O 1
ATOM 4529 N N . PHE B 1 31 ? 11.78681 81.80567 34.98750 1.000 33.19420 31 PHE B N 1
ATOM 4530 C CA . PHE B 1 31 ? 10.65300 81.55673 34.08671 1.000 33.76729 31 PHE B CA 1
ATOM 4531 C C . PHE B 1 31 ? 9.64458 80.65364 34.79005 1.000 34.16682 31 PHE B C 1
ATOM 4532 O O . PHE B 1 31 ? 9.17891 81.01649 35.88428 1.000 33.86415 31 PHE B O 1
ATOM 4540 N N . GLU B 1 32 ? 9.26704 79.50740 34.22835 1.000 33.58757 32 GLU B N 1
ATOM 4541 C CA . GLU B 1 32 ? 8.19931 78.69732 34.80226 1.000 34.05888 32 GLU B CA 1
ATOM 4542 C C . GLU B 1 32 ? 8.69491 77.66591 35.80843 1.000 33.89405 32 GLU B C 1
ATOM 4543 O O . GLU B 1 32 ? 7.88481 76.89013 36.32667 1.000 34.20806 32 GLU B O 1
ATOM 4549 N N . TRP B 1 33 ? 9.98989 77.63541 36.10447 1.000 33.93936 33 TRP B N 1
ATOM 4550 C CA . TRP B 1 33 ? 10.51502 76.67415 37.06342 1.000 33.87194 33 TRP B CA 1
ATOM 4551 C C . TRP B 1 33 ? 10.38161 77.22208 38.48013 1.000 33.11020 33 TRP B C 1
ATOM 4552 O O . TRP B 1 33 ? 10.68135 78.39270 38.73467 1.000 32.59059 33 TRP B O 1
ATOM 4563 N N . PHE B 1 34 ? 9.92327 76.36881 39.40373 1.000 36.21584 34 PHE B N 1
ATOM 4564 C CA . PHE B 1 34 ? 9.67533 76.72284 40.79348 1.000 35.77333 34 PHE B CA 1
ATOM 4565 C C . PHE B 1 34 ? 10.69338 76.05283 41.71129 1.000 35.63817 34 PHE B C 1
ATOM 4566 O O . PHE B 1 34 ? 11.01994 74.87672 41.51249 1.000 35.98559 34 PHE B O 1
ATOM 4574 N N . PRO B 1 35 ? 11.21174 76.76296 42.73111 1.000 35.03853 35 PRO B N 1
ATOM 4575 C CA . PRO B 1 35 ? 10.90313 78.15410 43.09065 1.000 34.79926 35 PRO B CA 1
ATOM 4576 C C . PRO B 1 35 ? 11.51458 79.18417 42.14408 1.000 34.67021 35 PRO B C 1
ATOM 4577 O O . PRO B 1 35 ? 12.39494 78.85325 41.34995 1.000 34.71812 35 PRO B O 1
ATOM 4581 N N . GLY B 1 36 ? 11.03944 80.42383 42.23685 1.000 34.13641 36 GLY B N 1
ATOM 4582 C CA . GLY B 1 36 ? 11.47515 81.47089 41.33739 1.000 34.06470 36 GLY B CA 1
ATOM 4583 C C . GLY B 1 36 ? 12.67654 82.24144 41.85629 1.000 34.04266 36 GLY B C 1
ATOM 4584 O O . GLY B 1 36 ? 12.86354 82.39797 43.05932 1.000 34.20345 36 GLY B O 1
ATOM 4585 N N . VAL B 1 37 ? 13.48753 82.71987 40.90783 1.000 34.91768 37 VAL B N 1
ATOM 4586 C CA . VAL B 1 37 ? 14.68963 83.51398 41.15716 1.000 35.07762 37 VAL B CA 1
ATOM 4587 C C . VAL B 1 37 ? 15.76632 82.65607 41.81091 1.000 35.17588 37 VAL B C 1
ATOM 4588 O O . VAL B 1 37 ? 15.51095 81.94644 42.79012 1.000 35.20510 37 VAL B O 1
ATOM 4592 N N . ARG B 1 38 ? 16.97836 82.71105 41.26477 1.000 35.82665 38 ARG B N 1
ATOM 4593 C CA . ARG B 1 38 ? 18.13791 82.03981 41.83728 1.000 36.11043 38 ARG B CA 1
ATOM 4594 C C . ARG B 1 38 ? 19.18433 83.09449 42.16205 1.000 36.50073 38 ARG B C 1
ATOM 4595 O O . ARG B 1 38 ? 19.59390 83.85891 41.28169 1.000 36.64347 38 ARG B O 1
ATOM 4603 N N . ILE B 1 39 ? 19.60486 83.14189 43.42224 1.000 36.68781 39 ILE B N 1
ATOM 4604 C CA . ILE B 1 39 ? 20.53743 84.15034 43.91090 1.000 37.23187 39 ILE B CA 1
ATOM 4605 C C . ILE B 1 39 ? 21.84426 83.45688 44.26714 1.000 37.56019 39 ILE B C 1
ATOM 4606 O O . ILE B 1 39 ? 21.87825 82.59569 45.15556 1.000 37.52114 39 ILE B O 1
ATOM 4611 N N . TYR B 1 40 ? 22.91556 83.83145 43.57432 1.000 37.55035 40 TYR B N 1
ATOM 4612 C CA . TYR B 1 40 ? 24.24468 83.28661 43.80049 1.000 38.03212 40 TYR B CA 1
ATOM 4613 C C . TYR B 1 40 ? 25.10260 84.31403 44.52883 1.000 38.67442 40 TYR B C 1
ATOM 4614 O O . TYR B 1 40 ? 24.88567 85.52194 44.40632 1.000 38.92370 40 TYR B O 1
ATOM 4623 N N . HIS B 1 41 ? 26.08026 83.82576 45.29027 1.000 38.65082 41 HIS B N 1
ATOM 4624 C CA . HIS B 1 41 ? 26.94444 84.67332 46.09962 1.000 39.26564 41 HIS B CA 1
ATOM 4625 C C . HIS B 1 41 ? 28.40274 84.46900 45.71138 1.000 39.86815 41 HIS B C 1
ATOM 4626 O O . HIS B 1 41 ? 28.79852 83.39041 45.25785 1.000 39.79918 41 HIS B O 1
ATOM 4633 N N . SER B 1 42 ? 29.19682 85.52278 45.89186 1.000 40.29171 42 SER B N 1
ATOM 4634 C CA . SER B 1 42 ? 30.62753 85.46626 45.63531 1.000 40.94390 42 SER B CA 1
ATOM 4635 C C . SER B 1 42 ? 31.30210 86.61168 46.37131 1.000 41.59276 42 SER B C 1
ATOM 4636 O O . SER B 1 42 ? 30.70185 87.66714 46.58880 1.000 41.74580 42 SER B O 1
ATOM 4639 N N . ARG B 1 43 ? 32.55588 86.38695 46.75370 1.000 43.20512 43 ARG B N 1
ATOM 4640 C CA . ARG B 1 43 ? 33.38683 87.42233 47.34598 1.000 44.01875 43 ARG B CA 1
ATOM 4641 C C . ARG B 1 43 ? 34.52715 87.84071 46.43252 1.000 44.63049 43 ARG B C 1
ATOM 4642 O O . ARG B 1 43 ? 35.25826 88.77992 46.76433 1.000 45.33597 43 ARG B O 1
ATOM 4650 N N . ASP B 1 44 ? 34.69743 87.17452 45.29046 1.000 43.02391 44 ASP B N 1
ATOM 4651 C CA . ASP B 1 44 ? 35.73594 87.54355 44.34457 1.000 43.31625 44 ASP B CA 1
ATOM 4652 C C . ASP B 1 44 ? 35.23634 87.71602 42.91554 1.000 41.93304 44 ASP B C 1
ATOM 4653 O O . ASP B 1 44 ? 36.05850 87.92835 42.02035 1.000 42.15451 44 ASP B O 1
ATOM 4658 N N . LEU B 1 45 ? 33.92822 87.62283 42.67369 1.000 41.97584 45 LEU B N 1
ATOM 4659 C CA . LEU B 1 45 ? 33.30353 87.72344 41.35492 1.000 40.71384 45 LEU B CA 1
ATOM 4660 C C . LEU B 1 45 ? 33.73751 86.61752 40.39788 1.000 40.96527 45 LEU B C 1
ATOM 4661 O O . LEU B 1 45 ? 33.37171 86.65626 39.21577 1.000 40.12692 45 LEU B O 1
ATOM 4666 N N . LYS B 1 46 ? 34.51022 85.63618 40.86924 1.000 42.20044 46 LYS B N 1
ATOM 4667 C CA . LYS B 1 46 ? 34.94695 84.49715 40.06752 1.000 42.22184 46 LYS B CA 1
ATOM 4668 C C . LYS B 1 46 ? 34.19463 83.21778 40.41253 1.000 41.50600 46 LYS B C 1
ATOM 4669 O O . LYS B 1 46 ? 33.61682 82.58096 39.52791 1.000 41.34416 46 LYS B O 1
ATOM 4675 N N . ASN B 1 47 ? 34.19685 82.82583 41.68476 1.000 44.69238 47 ASN B N 1
ATOM 4676 C CA . ASN B 1 47 ? 33.53553 81.60938 42.14016 1.000 44.06099 47 ASN B CA 1
ATOM 4677 C C . ASN B 1 47 ? 32.19194 81.97027 42.75917 1.000 43.38948 47 ASN B C 1
ATOM 4678 O O . ASN B 1 47 ? 32.13616 82.75042 43.71525 1.000 43.38646 47 ASN B O 1
ATOM 4683 N N . TRP B 1 48 ? 31.11914 81.38784 42.23135 1.000 39.87438 48 TRP B N 1
ATOM 4684 C CA . TRP B 1 48 ? 29.76644 81.69997 42.66588 1.000 39.02582 48 TRP B CA 1
ATOM 4685 C C . TRP B 1 48 ? 29.07317 80.45035 43.18966 1.000 39.11887 48 TRP B C 1
ATOM 4686 O O . TRP B 1 48 ? 29.27080 79.34861 42.66652 1.000 39.59567 48 TRP B O 1
ATOM 4697 N N . THR B 1 49 ? 28.25941 80.63556 44.22723 1.000 39.19437 49 THR B N 1
ATOM 4698 C CA . THR B 1 49 ? 27.52909 79.55696 44.87304 1.000 38.73592 49 THR B CA 1
ATOM 4699 C C . THR B 1 49 ? 26.08792 79.98736 45.09009 1.000 38.15389 49 THR B C 1
ATOM 4700 O O . THR B 1 49 ? 25.82608 81.11692 45.51527 1.000 38.13306 49 THR B O 1
ATOM 4704 N N . LEU B 1 50 ? 25.15854 79.08362 44.79128 1.000 38.11459 50 LEU B N 1
ATOM 4705 C CA . LEU B 1 50 ? 23.74929 79.35083 45.03591 1.000 37.56024 50 LEU B CA 1
ATOM 4706 C C . LEU B 1 50 ? 23.49826 79.45732 46.53425 1.000 37.51595 50 LEU B C 1
ATOM 4707 O O . LEU B 1 50 ? 23.94295 78.60619 47.31098 1.000 37.69768 50 LEU B O 1
ATOM 4712 N N . VAL B 1 51 ? 22.80384 80.51724 46.94477 1.000 37.10281 51 VAL B N 1
ATOM 4713 C CA . VAL B 1 51 ? 22.52610 80.73493 48.36187 1.000 37.64940 51 VAL B CA 1
ATOM 4714 C C . VAL B 1 51 ? 21.05578 80.96042 48.66433 1.000 36.79963 51 VAL B C 1
ATOM 4715 O O . VAL B 1 51 ? 20.64411 80.80329 49.82811 1.000 37.33576 51 VAL B O 1
ATOM 4719 N N . SER B 1 52 ? 20.21560 81.32557 47.69919 1.000 38.02997 52 SER B N 1
ATOM 4720 C CA . SER B 1 52 ? 18.83375 81.63398 48.03065 1.000 37.87924 52 SER B CA 1
ATOM 4721 C C . SER B 1 52 ? 17.94106 81.40917 46.82048 1.000 37.40187 52 SER B C 1
ATOM 4722 O O . SER B 1 52 ? 18.27687 81.81585 45.70695 1.000 37.27282 52 SER B O 1
ATOM 4725 N N . THR B 1 53 ? 16.79716 80.76641 47.06012 1.000 36.99216 53 THR B N 1
ATOM 4726 C CA . THR B 1 53 ? 15.71518 80.62946 46.08870 1.000 36.62784 53 THR B CA 1
ATOM 4727 C C . THR B 1 53 ? 14.48353 81.25300 46.73404 1.000 36.69730 53 THR B C 1
ATOM 4728 O O . THR B 1 53 ? 13.63718 80.54180 47.29985 1.000 36.64241 53 THR B O 1
ATOM 4732 N N . PRO B 1 54 ? 14.34701 82.58025 46.65854 1.000 36.40534 54 PRO B N 1
ATOM 4733 C CA . PRO B 1 54 ? 13.43339 83.27230 47.57744 1.000 36.73612 54 PRO B CA 1
ATOM 4734 C C . PRO B 1 54 ? 11.95413 83.07272 47.28145 1.000 36.52449 54 PRO B C 1
ATOM 4735 O O . PRO B 1 54 ? 11.14848 83.06841 48.22218 1.000 36.70533 54 PRO B O 1
ATOM 4739 N N . LEU B 1 55 ? 11.55812 82.91857 46.01944 1.000 36.12314 55 LEU B N 1
ATOM 4740 C CA . LEU B 1 55 ? 10.13600 82.84974 45.67050 1.000 36.09369 55 LEU B CA 1
ATOM 4741 C C . LEU B 1 55 ? 9.64798 81.40206 45.75640 1.000 35.90737 55 LEU B C 1
ATOM 4742 O O . LEU B 1 55 ? 9.34006 80.74692 44.75909 1.000 35.80986 55 LEU B O 1
ATOM 4747 N N . ASP B 1 56 ? 9.55660 80.91285 46.99558 1.000 37.70471 56 ASP B N 1
ATOM 4748 C CA . ASP B 1 56 ? 9.24778 79.51194 47.25863 1.000 37.61668 56 ASP B CA 1
ATOM 4749 C C . ASP B 1 56 ? 7.89530 79.31447 47.94032 1.000 37.71637 56 ASP B C 1
ATOM 4750 O O . ASP B 1 56 ? 7.64577 78.24849 48.51171 1.000 37.71912 56 ASP B O 1
ATOM 4755 N N . ARG B 1 57 ? 7.01896 80.31505 47.89653 1.000 36.90131 57 ARG B N 1
ATOM 4756 C CA . ARG B 1 57 ? 5.66056 80.18790 48.40668 1.000 36.99260 57 ARG B CA 1
ATOM 4757 C C . ARG B 1 57 ? 4.68083 80.58429 47.31323 1.000 37.15925 57 ARG B C 1
ATOM 4758 O O . ARG B 1 57 ? 4.92681 81.53703 46.56672 1.000 37.24849 57 ARG B O 1
ATOM 4766 N N . VAL B 1 58 ? 3.56783 79.84973 47.22293 1.000 35.47558 58 VAL B N 1
ATOM 4767 C CA . VAL B 1 58 ? 2.56000 80.15182 46.20870 1.000 35.73622 58 VAL B CA 1
ATOM 4768 C C . VAL B 1 58 ? 1.99100 81.54921 46.41728 1.000 35.84164 58 VAL B C 1
ATOM 4769 O O . VAL B 1 58 ? 1.63632 82.23616 45.45019 1.000 35.99428 58 VAL B O 1
ATOM 4773 N N . SER B 1 59 ? 1.92190 82.00761 47.67023 1.000 35.39754 59 SER B N 1
ATOM 4774 C CA . SER B 1 59 ? 1.47756 83.37140 47.93499 1.000 35.48686 59 SER B CA 1
ATOM 4775 C C . SER B 1 59 ? 2.41998 84.40956 47.33703 1.000 35.61629 59 SER B C 1
ATOM 4776 O O . SER B 1 59 ? 2.00865 85.55559 47.12697 1.000 35.77742 59 SER B O 1
ATOM 4779 N N . MET B 1 60 ? 3.67018 84.03869 47.06122 1.000 36.12521 60 MET B N 1
ATOM 4780 C CA . MET B 1 60 ? 4.59039 84.92779 46.36362 1.000 36.24751 60 MET B CA 1
ATOM 4781 C C . MET B 1 60 ? 4.60905 84.68337 44.86187 1.000 36.31265 60 MET B C 1
ATOM 4782 O O . MET B 1 60 ? 4.75559 85.63599 44.08693 1.000 36.51693 60 MET B O 1
ATOM 4787 N N . LEU B 1 61 ? 4.45434 83.43069 44.43722 1.000 34.87812 61 LEU B N 1
ATOM 4788 C CA . LEU B 1 61 ? 4.58919 83.06671 43.02921 1.000 34.89179 61 LEU B CA 1
ATOM 4789 C C . LEU B 1 61 ? 3.59810 81.95075 42.73043 1.000 34.99637 61 LEU B C 1
ATOM 4790 O O . LEU B 1 61 ? 3.79512 80.81254 43.16681 1.000 34.87019 61 LEU B O 1
ATOM 4795 N N . ASP B 1 62 ? 2.54307 82.27437 41.98666 1.000 33.75845 62 ASP B N 1
ATOM 4796 C CA . ASP B 1 62 ? 1.47663 81.33193 41.64661 1.000 33.92470 62 ASP B CA 1
ATOM 4797 C C . ASP B 1 62 ? 1.49081 81.13532 40.13253 1.000 34.28912 62 ASP B C 1
ATOM 4798 O O . ASP B 1 62 ? 0.88877 81.91993 39.39296 1.000 34.53729 62 ASP B O 1
ATOM 4803 N N . MET B 1 63 ? 2.16254 80.07952 39.67218 1.000 33.74433 63 MET B N 1
ATOM 4804 C CA . MET B 1 63 ? 2.44328 79.89639 38.25353 1.000 34.21568 63 MET B CA 1
ATOM 4805 C C . MET B 1 63 ? 1.69615 78.72574 37.62494 1.000 34.89267 63 MET B C 1
ATOM 4806 O O . MET B 1 63 ? 2.02259 78.33781 36.49852 1.000 35.55283 63 MET B O 1
ATOM 4811 N N . LYS B 1 64 ? 0.71059 78.14984 38.30866 1.000 34.84374 64 LYS B N 1
ATOM 4812 C CA . LYS B 1 64 ? -0.04168 77.05625 37.70678 1.000 35.51425 64 LYS B CA 1
ATOM 4813 C C . LYS B 1 64 ? -0.81840 77.55679 36.49614 1.000 36.51393 64 LYS B C 1
ATOM 4814 O O . LYS B 1 64 ? -1.54356 78.55270 36.57344 1.000 36.54483 64 LYS B O 1
ATOM 4820 N N . GLY B 1 65 ? -0.66008 76.86155 35.37274 1.000 34.67393 65 GLY B N 1
ATOM 4821 C CA . GLY B 1 65 ? -1.26721 77.27882 34.12958 1.000 36.14090 65 GLY B CA 1
ATOM 4822 C C . GLY B 1 65 ? -0.48202 78.30573 33.34620 1.000 36.50066 65 GLY B C 1
ATOM 4823 O O . GLY B 1 65 ? -0.92391 78.69444 32.25749 1.000 37.98688 65 GLY B O 1
ATOM 4824 N N . ASN B 1 66 ? 0.65752 78.75940 33.86039 1.000 34.99413 66 ASN B N 1
ATOM 4825 C CA . ASN B 1 66 ? 1.46634 79.73044 33.13965 1.000 35.02534 66 ASN B CA 1
ATOM 4826 C C . ASN B 1 66 ? 1.91394 79.14585 31.80246 1.000 36.31850 66 ASN B C 1
ATOM 4827 O O . ASN B 1 66 ? 2.20993 77.94829 31.71547 1.000 36.65956 66 ASN B O 1
ATOM 4832 N N . PRO B 1 67 ? 1.97192 79.95000 30.74627 1.000 34.06043 67 PRO B N 1
ATOM 4833 C CA . PRO B 1 67 ? 2.47142 79.44328 29.46575 1.000 35.20218 67 PRO B CA 1
ATOM 4834 C C . PRO B 1 67 ? 3.96305 79.15950 29.53206 1.000 33.91379 67 PRO B C 1
ATOM 4835 O O . PRO B 1 67 ? 4.68163 79.65215 30.40540 1.000 32.30781 67 PRO B O 1
ATOM 4839 N N . ASP B 1 68 ? 4.41980 78.33062 28.59197 1.000 34.91303 68 ASP B N 1
ATOM 4840 C CA . ASP B 1 68 ? 5.84846 78.10527 28.42323 1.000 34.29246 68 ASP B CA 1
ATOM 4841 C C . ASP B 1 68 ? 6.56159 79.43766 28.24418 1.000 32.81961 68 ASP B C 1
ATOM 4842 O O . ASP B 1 68 ? 6.02285 80.37104 27.64386 1.000 32.49864 68 ASP B O 1
ATOM 4847 N N . SER B 1 69 ? 7.77335 79.52671 28.78827 1.000 35.94663 69 SER B N 1
ATOM 4848 C CA . SER B 1 69 ? 8.56297 80.75625 28.79005 1.000 34.89324 69 SER B CA 1
ATOM 4849 C C . SER B 1 69 ? 7.83472 81.91600 29.46995 1.000 34.59313 69 SER B C 1
ATOM 4850 O O . SER B 1 69 ? 8.18777 83.08095 29.26580 1.000 33.93413 69 SER B O 1
ATOM 4853 N N . GLY B 1 70 ? 6.81593 81.62429 30.27288 1.000 32.77819 70 GLY B N 1
ATOM 4854 C CA . GLY B 1 70 ? 6.19564 82.60893 31.13154 1.000 31.55546 70 GLY B CA 1
ATOM 4855 C C . GLY B 1 70 ? 6.86225 82.61806 32.48752 1.000 31.66090 70 GLY B C 1
ATOM 4856 O O . GLY B 1 70 ? 7.99059 82.15190 32.65826 1.000 32.37307 70 GLY B O 1
ATOM 4857 N N . GLY B 1 71 ? 6.14868 83.14684 33.47028 1.000 32.89707 71 GLY B N 1
ATOM 4858 C CA . GLY B 1 71 ? 6.66733 83.07557 34.82634 1.000 33.01086 71 GLY B CA 1
ATOM 4859 C C . GLY B 1 71 ? 7.65857 84.19364 35.06757 1.000 32.19980 71 GLY B C 1
ATOM 4860 O O . GLY B 1 71 ? 7.44253 85.34379 34.66930 1.000 31.62065 71 GLY B O 1
ATOM 4861 N N . ILE B 1 72 ? 8.77424 83.85094 35.70547 1.000 32.58938 72 ILE B N 1
ATOM 4862 C CA . ILE B 1 72 ? 9.72441 84.83582 36.21764 1.000 32.56066 72 ILE B CA 1
ATOM 4863 C C . ILE B 1 72 ? 10.64155 85.29710 35.08892 1.000 32.20938 72 ILE B C 1
ATOM 4864 O O . ILE B 1 72 ? 11.47701 84.53346 34.60030 1.000 32.34927 72 ILE B O 1
ATOM 4869 N N . TRP B 1 73 ? 10.49998 86.55550 34.68714 1.000 33.45426 73 TRP B N 1
ATOM 4870 C CA . TRP B 1 73 ? 11.41546 87.16426 33.73376 1.000 33.66914 73 TRP B CA 1
ATOM 4871 C C . TRP B 1 73 ? 12.54511 87.84697 34.51012 1.000 34.81915 73 TRP B C 1
ATOM 4872 O O . TRP B 1 73 ? 12.84084 87.47143 35.64804 1.000 35.30898 73 TRP B O 1
ATOM 4883 N N . ALA B 1 74 ? 13.17659 88.85358 33.91553 1.000 32.96949 74 ALA B N 1
ATOM 4884 C CA . ALA B 1 74 ? 14.34464 89.49319 34.51146 1.000 34.68236 74 ALA B CA 1
ATOM 4885 C C . ALA B 1 74 ? 14.01736 90.08460 35.87828 1.000 35.47412 74 ALA B C 1
ATOM 4886 O O . ALA B 1 74 ? 13.11679 90.93200 35.98075 1.000 35.42109 74 ALA B O 1
ATOM 4888 N N . PRO B 1 75 ? 14.70233 89.67257 36.93781 1.000 34.19725 75 PRO B N 1
ATOM 4889 C CA . PRO B 1 75 ? 14.49663 90.27827 38.25221 1.000 35.31189 75 PRO B CA 1
ATOM 4890 C C . PRO B 1 75 ? 15.50007 91.39756 38.50873 1.000 37.50845 75 PRO B C 1
ATOM 4891 O O . PRO B 1 75 ? 16.44212 91.61757 37.74352 1.000 38.09712 75 PRO B O 1
ATOM 4895 N N . CYS B 1 76 ? 15.27570 92.10469 39.61406 1.000 36.19147 76 CYS B N 1
ATOM 4896 C CA . CYS B 1 76 ? 16.19709 93.12832 40.09550 1.000 37.46587 76 CYS B CA 1
ATOM 4897 C C . CYS B 1 76 ? 16.42474 92.90578 41.58309 1.000 37.44099 76 CYS B C 1
ATOM 4898 O O . CYS B 1 76 ? 15.52225 93.13602 42.39492 1.000 37.20844 76 CYS B O 1
ATOM 4901 N N . LEU B 1 77 ? 17.61983 92.44570 41.93585 1.000 39.59522 77 LEU B N 1
ATOM 4902 C CA . LEU B 1 77 ? 18.04973 92.36559 43.32332 1.000 39.77294 77 LEU B CA 1
ATOM 4903 C C . LEU B 1 77 ? 18.94074 93.56204 43.62429 1.000 40.61786 77 LEU B C 1
ATOM 4904 O O . LEU B 1 77 ? 19.91689 93.80992 42.90893 1.000 40.99400 77 LEU B O 1
ATOM 4909 N N . SER B 1 78 ? 18.59208 94.31027 44.66677 1.000 41.21891 78 SER B N 1
ATOM 4910 C CA . SER B 1 78 ? 19.38032 95.45509 45.09228 1.000 41.99296 78 SER B CA 1
ATOM 4911 C C . SER B 1 78 ? 19.45093 95.46242 46.61067 1.000 42.03930 78 SER B C 1
ATOM 4912 O O . SER B 1 78 ? 18.66476 94.80031 47.29170 1.000 41.49482 78 SER B O 1
ATOM 4915 N N . TYR B 1 79 ? 20.41090 96.21753 47.13768 1.000 43.52158 79 TYR B N 1
ATOM 4916 C CA . TYR B 1 79 ? 20.59846 96.34570 48.57698 1.000 43.72132 79 TYR B CA 1
ATOM 4917 C C . TYR B 1 79 ? 20.63221 97.82095 48.93802 1.000 44.45832 79 TYR B C 1
ATOM 4918 O O . TYR B 1 79 ? 21.45708 98.57287 48.40803 1.000 45.09959 79 TYR B O 1
ATOM 4927 N N . ALA B 1 80 ? 19.74213 98.23003 49.83797 1.000 45.87352 80 ALA B N 1
ATOM 4928 C CA . ALA B 1 80 ? 19.69287 99.61605 50.27584 1.000 46.54039 80 ALA B CA 1
ATOM 4929 C C . ALA B 1 80 ? 18.90723 99.70023 51.57443 1.000 46.27012 80 ALA B C 1
ATOM 4930 O O . ALA B 1 80 ? 17.97103 98.92830 51.80092 1.000 45.45214 80 ALA B O 1
ATOM 4932 N N . ASP B 1 81 ? 19.31281 100.64586 52.42413 1.000 50.48022 81 ASP B N 1
ATOM 4933 C CA . ASP B 1 81 ? 18.62626 100.94855 53.67977 1.000 50.43364 81 ASP B CA 1
ATOM 4934 C C . ASP B 1 81 ? 18.52791 99.72878 54.59452 1.000 49.96514 81 ASP B C 1
ATOM 4935 O O . ASP B 1 81 ? 17.54260 99.56306 55.31600 1.000 49.55878 81 ASP B O 1
ATOM 4940 N N . GLY B 1 82 ? 19.54452 98.86673 54.57299 1.000 48.55644 82 GLY B N 1
ATOM 4941 C CA . GLY B 1 82 ? 19.61137 97.73745 55.48092 1.000 48.51222 82 GLY B CA 1
ATOM 4942 C C . GLY B 1 82 ? 18.82555 96.50855 55.08098 1.000 47.46935 82 GLY B C 1
ATOM 4943 O O . GLY B 1 82 ? 18.63379 95.62111 55.92029 1.000 47.61365 82 GLY B O 1
ATOM 4944 N N . LYS B 1 83 ? 18.36819 96.41441 53.83535 1.000 46.84143 83 LYS B N 1
ATOM 4945 C CA . LYS B 1 83 ? 17.61222 95.24274 53.41555 1.000 46.13172 83 LYS B CA 1
ATOM 4946 C C . LYS B 1 83 ? 17.74133 95.07511 51.91011 1.000 45.91678 83 LYS B C 1
ATOM 4947 O O . LYS B 1 83 ? 18.04328 96.02545 51.18454 1.000 46.27231 83 LYS B O 1
ATOM 4953 N N . PHE B 1 84 ? 17.50769 93.84750 51.45367 1.000 43.66277 84 PHE B N 1
ATOM 4954 C CA . PHE B 1 84 ? 17.51336 93.52910 50.03384 1.000 43.39910 84 PHE B CA 1
ATOM 4955 C C . PHE B 1 84 ? 16.14540 93.81110 49.42500 1.000 42.92317 84 PHE B C 1
ATOM 4956 O O . PHE B 1 84 ? 15.10965 93.64011 50.07181 1.000 42.59346 84 PHE B O 1
ATOM 4964 N N . TRP B 1 85 ? 16.15160 94.25123 48.16898 1.000 42.67411 85 TRP B N 1
ATOM 4965 C CA . TRP B 1 85 ? 14.93294 94.53798 47.42293 1.000 42.21521 85 TRP B CA 1
ATOM 4966 C C . TRP B 1 85 ? 14.91023 93.67134 46.17321 1.000 41.88914 85 TRP B C 1
ATOM 4967 O O . TRP B 1 85 ? 15.87226 93.67179 45.39836 1.000 42.22273 85 TRP B O 1
ATOM 4978 N N . LEU B 1 86 ? 13.81842 92.93475 45.97756 1.000 38.80246 86 LEU B N 1
ATOM 4979 C CA . LEU B 1 86 ? 13.69482 92.01117 44.85403 1.000 38.37377 86 LEU B CA 1
ATOM 4980 C C . LEU B 1 86 ? 12.42141 92.32508 44.08072 1.000 37.93242 86 LEU B C 1
ATOM 4981 O O . LEU B 1 86 ? 11.31530 92.06503 44.56542 1.000 37.56180 86 LEU B O 1
ATOM 4986 N N . LEU B 1 87 ? 12.57928 92.88222 42.88348 1.000 37.19578 87 LEU B N 1
ATOM 4987 C CA . LEU B 1 87 ? 11.47199 93.06001 41.95637 1.000 36.67163 87 LEU B CA 1
ATOM 4988 C C . LEU B 1 87 ? 11.43037 91.88341 40.99273 1.000 35.11032 87 LEU B C 1
ATOM 4989 O O . LEU B 1 87 ? 12.46956 91.43679 40.49909 1.000 35.12564 87 LEU B O 1
ATOM 4994 N N . TYR B 1 88 ? 10.22771 91.37904 40.72718 1.000 35.52555 88 TYR B N 1
ATOM 4995 C CA . TYR B 1 88 ? 10.09024 90.28335 39.78058 1.000 33.75470 88 TYR B CA 1
ATOM 4996 C C . TYR B 1 88 ? 8.76721 90.40383 39.04150 1.000 32.24683 88 TYR B C 1
ATOM 4997 O O . TYR B 1 88 ? 7.84045 91.08815 39.48329 1.000 32.44966 88 TYR B O 1
ATOM 5006 N N . THR B 1 89 ? 8.69909 89.72780 37.89900 1.000 32.64155 89 THR B N 1
ATOM 5007 C CA . THR B 1 89 ? 7.51646 89.70785 37.05365 1.000 31.49205 89 THR B CA 1
ATOM 5008 C C . THR B 1 89 ? 7.04199 88.27336 36.87482 1.000 31.41996 89 THR B C 1
ATOM 5009 O O . THR B 1 89 ? 7.84956 87.36218 36.67145 1.000 31.47950 89 THR B O 1
ATOM 5013 N N . ASP B 1 90 ? 5.73173 88.07940 36.96125 1.000 30.91555 90 ASP B N 1
ATOM 5014 C CA . ASP B 1 90 ? 5.08816 86.80336 36.66288 1.000 31.43250 90 ASP B CA 1
ATOM 5015 C C . ASP B 1 90 ? 4.28830 87.01830 35.38194 1.000 31.01906 90 ASP B C 1
ATOM 5016 O O . ASP B 1 90 ? 3.21434 87.62593 35.40675 1.000 31.46554 90 ASP B O 1
ATOM 5021 N N . VAL B 1 91 ? 4.82063 86.53219 34.26420 1.000 30.61894 91 VAL B N 1
ATOM 5022 C CA . VAL B 1 91 ? 4.24138 86.78115 32.94817 1.000 30.54392 91 VAL B CA 1
ATOM 5023 C C . VAL B 1 91 ? 3.19419 85.71457 32.65346 1.000 32.00125 91 VAL B C 1
ATOM 5024 O O . VAL B 1 91 ? 3.45241 84.51491 32.81103 1.000 32.56589 91 VAL B O 1
ATOM 5028 N N . LYS B 1 92 ? 2.01121 86.15221 32.21375 1.000 29.45913 92 LYS B N 1
ATOM 5029 C CA . LYS B 1 92 ? 0.86071 85.27220 32.05964 1.000 31.55871 92 LYS B CA 1
ATOM 5030 C C . LYS B 1 92 ? 0.44964 85.03457 30.61301 1.000 32.44835 92 LYS B C 1
ATOM 5031 O O . LYS B 1 92 ? -0.35989 84.13480 30.36023 1.000 34.21854 92 LYS B O 1
ATOM 5037 N N . ILE B 1 93 ? 0.96145 85.81734 29.66534 1.000 31.15849 93 ILE B N 1
ATOM 5038 C CA . ILE B 1 93 ? 0.71227 85.60983 28.24382 1.000 32.22847 93 ILE B CA 1
ATOM 5039 C C . ILE B 1 93 ? 2.04983 85.61310 27.52178 1.000 30.90292 93 ILE B C 1
ATOM 5040 O O . ILE B 1 93 ? 2.90051 86.47020 27.78409 1.000 29.48743 93 ILE B O 1
ATOM 5045 N N . VAL B 1 94 ? 2.23400 84.66416 26.60448 1.000 34.63761 94 VAL B N 1
ATOM 5046 C CA . VAL B 1 94 ? 3.47036 84.59629 25.83265 1.000 33.82800 94 VAL B CA 1
ATOM 5047 C C . VAL B 1 94 ? 3.15819 84.58287 24.34121 1.000 34.80114 94 VAL B C 1
ATOM 5048 O O . VAL B 1 94 ? 3.56132 85.49159 23.60652 1.000 34.54356 94 VAL B O 1
ATOM 5052 N N . ASP B 1 95 ? 2.43735 83.55816 23.88115 1.000 36.02468 95 ASP B N 1
ATOM 5053 C CA . ASP B 1 95 ? 2.15524 83.38955 22.45393 1.000 36.98433 95 ASP B CA 1
ATOM 5054 C C . ASP B 1 95 ? 0.97450 84.27778 22.06660 1.000 38.35194 95 ASP B C 1
ATOM 5055 O O . ASP B 1 95 ? -0.15497 83.82566 21.86250 1.000 39.88959 95 ASP B O 1
ATOM 5060 N N . SER B 1 96 ? 1.25611 85.57428 21.95106 1.000 33.53563 96 SER B N 1
ATOM 5061 C CA . SER B 1 96 ? 0.25161 86.56696 21.59432 1.000 34.98536 96 SER B CA 1
ATOM 5062 C C . SER B 1 96 ? 0.97196 87.81895 21.11923 1.000 34.20886 96 SER B C 1
ATOM 5063 O O . SER B 1 96 ? 2.09995 88.07723 21.55539 1.000 32.53953 96 SER B O 1
ATOM 5066 N N . PRO B 1 97 ? 0.36371 88.60583 20.22452 1.000 33.16855 97 PRO B N 1
ATOM 5067 C CA . PRO B 1 97 ? 1.02686 89.83812 19.75957 1.000 32.61738 97 PRO B CA 1
ATOM 5068 C C . PRO B 1 97 ? 1.37196 90.81360 20.87567 1.000 31.67251 97 PRO B C 1
ATOM 5069 O O . PRO B 1 97 ? 2.19580 91.71025 20.65611 1.000 31.18314 97 PRO B O 1
ATOM 5073 N N . TRP B 1 98 ? 0.76784 90.67929 22.05517 1.000 32.36020 98 TRP B N 1
ATOM 5074 C CA . TRP B 1 98 ? 1.22735 91.38883 23.24100 1.000 30.94823 98 TRP B CA 1
ATOM 5075 C C . TRP B 1 98 ? 0.97120 90.50889 24.45608 1.000 29.96401 98 TRP B C 1
ATOM 5076 O O . TRP B 1 98 ? 0.24979 89.51119 24.38525 1.000 30.96901 98 TRP B O 1
ATOM 5087 N N . LYS B 1 99 ? 1.57375 90.88760 25.57935 1.000 32.78431 99 LYS B N 1
ATOM 5088 C CA . LYS B 1 99 ? 1.59199 90.04690 26.76516 1.000 31.65017 99 LYS B CA 1
ATOM 5089 C C . LYS B 1 99 ? 0.98480 90.77034 27.96038 1.000 30.83072 99 LYS B C 1
ATOM 5090 O O . LYS B 1 99 ? 0.80459 91.99140 27.95418 1.000 30.63027 99 LYS B O 1
ATOM 5096 N N . ASN B 1 100 ? 0.66294 89.98641 28.98891 1.000 31.46980 100 ASN B N 1
ATOM 5097 C CA . ASN B 1 100 ? 0.26305 90.50024 30.29120 1.000 30.79884 100 ASN B CA 1
ATOM 5098 C C . ASN B 1 100 ? 1.11732 89.84440 31.36539 1.000 30.00353 100 ASN B C 1
ATOM 5099 O O . ASN B 1 100 ? 1.77058 88.82414 31.13309 1.000 30.10302 100 ASN B O 1
ATOM 5104 N N . GLY B 1 101 ? 1.09389 90.43928 32.55035 1.000 32.13900 101 GLY B N 1
ATOM 5105 C CA . GLY B 1 101 ? 1.86841 89.91887 33.65728 1.000 31.95338 101 GLY B CA 1
ATOM 5106 C C . GLY B 1 101 ? 1.57855 90.68873 34.92487 1.000 32.09352 101 GLY B C 1
ATOM 5107 O O . GLY B 1 101 ? 0.64914 91.49467 34.98479 1.000 32.27827 101 GLY B O 1
ATOM 5108 N N . ARG B 1 102 ? 2.38790 90.42119 35.94980 1.000 30.82038 102 ARG B N 1
ATOM 5109 C CA . ARG B 1 102 ? 2.25894 91.09216 37.23913 1.000 31.48032 102 ARG B CA 1
ATOM 5110 C C . ARG B 1 102 ? 3.64325 91.32182 37.82574 1.000 31.22217 102 ARG B C 1
ATOM 5111 O O . ARG B 1 102 ? 4.46950 90.40546 37.83836 1.000 31.36491 102 ARG B O 1
ATOM 5119 N N . ASN B 1 103 ? 3.89112 92.53574 38.31390 1.000 32.91880 103 ASN B N 1
ATOM 5120 C CA . ASN B 1 103 ? 5.15875 92.89114 38.93780 1.000 33.55781 103 ASN B CA 1
ATOM 5121 C C . ASN B 1 103 ? 4.98964 92.97867 40.44849 1.000 35.28868 103 ASN B C 1
ATOM 5122 O O . ASN B 1 103 ? 3.99808 93.52544 40.94285 1.000 35.31370 103 ASN B O 1
ATOM 5127 N N . PHE B 1 104 ? 5.96859 92.44836 41.17775 1.000 32.46019 104 PHE B N 1
ATOM 5128 C CA . PHE B 1 104 ? 5.89339 92.37083 42.62767 1.000 34.20298 104 PHE B CA 1
ATOM 5129 C C . PHE B 1 104 ? 7.22079 92.79055 43.24067 1.000 35.10993 104 PHE B C 1
ATOM 5130 O O . PHE B 1 104 ? 8.27725 92.68276 42.61206 1.000 35.43114 104 PHE B O 1
ATOM 5138 N N . LEU B 1 105 ? 7.15193 93.26474 44.48287 1.000 36.41007 105 LEU B N 1
ATOM 5139 C CA . LEU B 1 105 ? 8.32528 93.63326 45.26312 1.000 37.06725 105 LEU B CA 1
ATOM 5140 C C . LEU B 1 105 ? 8.30550 92.87887 46.58356 1.000 37.48424 105 LEU B C 1
ATOM 5141 O O . LEU B 1 105 ? 7.29596 92.89393 47.29558 1.000 37.31822 105 LEU B O 1
ATOM 5146 N N . VAL B 1 106 ? 9.41629 92.21854 46.90368 1.000 38.16053 106 VAL B N 1
ATOM 5147 C CA . VAL B 1 106 ? 9.61445 91.59531 48.20545 1.000 38.43569 106 VAL B CA 1
ATOM 5148 C C . VAL B 1 106 ? 10.94388 92.07761 48.76616 1.000 38.90045 106 VAL B C 1
ATOM 5149 O O . VAL B 1 106 ? 11.88334 92.37366 48.02061 1.000 39.07261 106 VAL B O 1
ATOM 5153 N N . THR B 1 107 ? 11.01573 92.16699 50.09253 1.000 40.40180 107 THR B N 1
ATOM 5154 C CA . THR B 1 107 ? 12.21328 92.62444 50.78058 1.000 40.91349 107 THR B CA 1
ATOM 5155 C C . THR B 1 107 ? 12.63325 91.59090 51.81602 1.000 41.12681 107 THR B C 1
ATOM 5156 O O . THR B 1 107 ? 11.85562 90.71327 52.19901 1.000 40.97355 107 THR B O 1
ATOM 5160 N N . ALA B 1 108 ? 13.88518 91.70602 52.27146 1.000 42.83744 108 ALA B N 1
ATOM 5161 C CA . ALA B 1 108 ? 14.40507 90.78072 53.26807 1.000 43.08305 108 ALA B CA 1
ATOM 5162 C C . ALA B 1 108 ? 15.55580 91.42934 54.01489 1.000 43.62892 108 ALA B C 1
ATOM 5163 O O . ALA B 1 108 ? 16.37238 92.11732 53.38636 1.000 43.77654 108 ALA B O 1
ATOM 5165 N N . PRO B 1 109 ? 15.66103 91.23841 55.33415 1.000 45.28843 109 PRO B N 1
ATOM 5166 C CA . PRO B 1 109 ? 16.80839 91.79246 56.06991 1.000 46.12759 109 PRO B CA 1
ATOM 5167 C C . PRO B 1 109 ? 18.10210 91.02677 55.84704 1.000 46.38956 109 PRO B C 1
ATOM 5168 O O . PRO B 1 109 ? 19.17024 91.53633 56.20727 1.000 46.97722 109 PRO B O 1
ATOM 5172 N N . SER B 1 110 ? 18.03884 89.82532 55.27798 1.000 48.03241 110 SER B N 1
ATOM 5173 C CA . SER B 1 110 ? 19.22130 89.04618 54.94218 1.000 48.20809 110 SER B CA 1
ATOM 5174 C C . SER B 1 110 ? 18.95439 88.30669 53.63890 1.000 47.38264 110 SER B C 1
ATOM 5175 O O . SER B 1 110 ? 17.81475 88.21458 53.17516 1.000 47.05786 110 SER B O 1
ATOM 5178 N N . ILE B 1 111 ? 20.02216 87.76632 53.04822 1.000 45.77749 111 ILE B N 1
ATOM 5179 C CA . ILE B 1 111 ? 19.90346 87.19572 51.70963 1.000 45.05332 111 ILE B CA 1
ATOM 5180 C C . ILE B 1 111 ? 19.11356 85.89131 51.72939 1.000 44.92129 111 ILE B C 1
ATOM 5181 O O . ILE B 1 111 ? 18.45224 85.54625 50.74204 1.000 44.20486 111 ILE B O 1
ATOM 5186 N N . GLU B 1 112 ? 19.14728 85.15609 52.83953 1.000 47.75132 112 GLU B N 1
ATOM 5187 C CA . GLU B 1 112 ? 18.41873 83.89544 52.96638 1.000 47.90568 112 GLU B CA 1
ATOM 5188 C C . GLU B 1 112 ? 17.13857 84.06167 53.77254 1.000 47.92788 112 GLU B C 1
ATOM 5189 O O . GLU B 1 112 ? 16.74685 83.16861 54.52913 1.000 48.58230 112 GLU B O 1
ATOM 5191 N N . GLY B 1 113 ? 16.47332 85.20513 53.63519 1.000 46.80005 113 GLY B N 1
ATOM 5192 C CA . GLY B 1 113 ? 15.18723 85.41535 54.25275 1.000 46.89750 113 GLY B CA 1
ATOM 5193 C C . GLY B 1 113 ? 15.27133 86.06974 55.61656 1.000 47.54645 113 GLY B C 1
ATOM 5194 O O . GLY B 1 113 ? 16.35515 86.39219 56.11304 1.000 48.08140 113 GLY B O 1
ATOM 5195 N N . PRO B 1 114 ? 14.10951 86.28494 56.25473 1.000 45.97134 114 PRO B N 1
ATOM 5196 C CA . PRO B 1 114 ? 12.79689 85.96107 55.68332 1.000 45.46041 114 PRO B CA 1
ATOM 5197 C C . PRO B 1 114 ? 12.32598 86.98679 54.65413 1.000 44.45961 114 PRO B C 1
ATOM 5198 O O . PRO B 1 114 ? 12.49549 88.18942 54.85997 1.000 44.41694 114 PRO B O 1
ATOM 5202 N N . TRP B 1 115 ? 11.74998 86.50405 53.55463 1.000 41.95372 115 TRP B N 1
ATOM 5203 C CA . TRP B 1 115 ? 11.25643 87.36666 52.49031 1.000 41.26017 115 TRP B CA 1
ATOM 5204 C C . TRP B 1 115 ? 9.78887 87.69805 52.73125 1.000 41.24421 115 TRP B C 1
ATOM 5205 O O . TRP B 1 115 ? 8.97360 86.80213 52.97353 1.000 41.36604 115 TRP B O 1
ATOM 5216 N N . SER B 1 116 ? 9.45985 88.98503 52.65727 1.000 40.31010 116 SER B N 1
ATOM 5217 C CA . SER B 1 116 ? 8.11129 89.45046 52.93556 1.000 40.27326 116 SER B CA 1
ATOM 5218 C C . SER B 1 116 ? 7.14348 88.99093 51.84563 1.000 39.89456 116 SER B C 1
ATOM 5219 O O . SER B 1 116 ? 7.53881 88.49796 50.78520 1.000 39.60105 116 SER B O 1
ATOM 5222 N N . GLU B 1 117 ? 5.85238 89.15822 52.12377 1.000 39.86865 117 GLU B N 1
ATOM 5223 C CA . GLU B 1 117 ? 4.84242 88.92811 51.10647 1.000 39.58440 117 GLU B CA 1
ATOM 5224 C C . GLU B 1 117 ? 4.94731 90.00477 50.02538 1.000 39.02461 117 GLU B C 1
ATOM 5225 O O . GLU B 1 117 ? 5.38854 91.12504 50.29563 1.000 38.91489 117 GLU B O 1
ATOM 5231 N N . PRO B 1 118 ? 4.55907 89.68882 48.79079 1.000 38.36628 118 PRO B N 1
ATOM 5232 C CA . PRO B 1 118 ? 4.80783 90.62239 47.68475 1.000 37.91331 118 PRO B CA 1
ATOM 5233 C C . PRO B 1 118 ? 3.92231 91.85851 47.74436 1.000 37.47799 118 PRO B C 1
ATOM 5234 O O . PRO B 1 118 ? 2.73836 91.78893 48.08189 1.000 37.48856 118 PRO B O 1
ATOM 5238 N N . ILE B 1 119 ? 4.51655 92.99344 47.40662 1.000 39.65805 119 ILE B N 1
ATOM 5239 C CA . ILE B 1 119 ? 3.79815 94.25322 47.22771 1.000 38.89323 119 ILE B CA 1
ATOM 5240 C C . ILE B 1 119 ? 3.55452 94.44297 45.73502 1.000 38.05308 119 ILE B C 1
ATOM 5241 O O . ILE B 1 119 ? 4.50729 94.33638 44.95033 1.000 38.01682 119 ILE B O 1
ATOM 5246 N N . PRO B 1 120 ? 2.32176 94.70673 45.30419 1.000 37.74477 120 PRO B N 1
ATOM 5247 C CA . PRO B 1 120 ? 2.07695 94.91418 43.87193 1.000 36.66710 120 PRO B CA 1
ATOM 5248 C C . PRO B 1 120 ? 2.73376 96.19450 43.37843 1.000 35.81200 120 PRO B C 1
ATOM 5249 O O . PRO B 1 120 ? 2.67443 97.23856 44.03247 1.000 35.89885 120 PRO B O 1
ATOM 5253 N N . MET B 1 121 ? 3.36567 96.10379 42.20707 1.000 35.92002 121 MET B N 1
ATOM 5254 C CA . MET B 1 121 ? 4.10286 97.22312 41.63320 1.000 35.54151 121 MET B CA 1
ATOM 5255 C C . MET B 1 121 ? 3.59161 97.62605 40.25603 1.000 34.24913 121 MET B C 1
ATOM 5256 O O . MET B 1 121 ? 4.27094 98.38369 39.55299 1.000 34.25606 121 MET B O 1
ATOM 5261 N N . GLY B 1 122 ? 2.41964 97.15227 39.85442 1.000 35.79545 122 GLY B N 1
ATOM 5262 C CA . GLY B 1 122 ? 1.88998 97.44220 38.54035 1.000 34.85050 122 GLY B CA 1
ATOM 5263 C C . GLY B 1 122 ? 2.07475 96.27785 37.58052 1.000 34.40718 122 GLY B C 1
ATOM 5264 O O . GLY B 1 122 ? 2.92571 95.40543 37.76250 1.000 34.68814 122 GLY B O 1
ATOM 5265 N N . ASN B 1 123 ? 1.25158 96.26841 36.53310 1.000 33.12097 123 ASN B N 1
ATOM 5266 C CA . ASN B 1 123 ? 1.26531 95.19620 35.54567 1.000 32.93746 123 ASN B CA 1
ATOM 5267 C C . ASN B 1 123 ? 1.59961 95.69408 34.14646 1.000 32.67181 123 ASN B C 1
ATOM 5268 O O . ASN B 1 123 ? 1.51914 94.91659 33.18691 1.000 32.76715 123 ASN B O 1
ATOM 5273 N N . GLY B 1 124 ? 1.97509 96.96247 34.00443 1.000 32.61090 124 GLY B N 1
ATOM 5274 C CA . GLY B 1 124 ? 2.12693 97.59668 32.71246 1.000 33.18524 124 GLY B CA 1
ATOM 5275 C C . GLY B 1 124 ? 3.35366 97.23353 31.91363 1.000 33.87216 124 GLY B C 1
ATOM 5276 O O . GLY B 1 124 ? 3.50134 97.72480 30.79148 1.000 35.04296 124 GLY B O 1
ATOM 5277 N N . GLY B 1 125 ? 4.23978 96.39560 32.43623 1.000 31.41429 125 GLY B N 1
ATOM 5278 C CA . GLY B 1 125 ? 5.43275 96.05536 31.68813 1.000 32.51806 125 GLY B CA 1
ATOM 5279 C C . GLY B 1 125 ? 6.27473 95.03519 32.41914 1.000 32.17928 125 GLY B C 1
ATOM 5280 O O . GLY B 1 125 ? 5.84741 94.43522 33.40743 1.000 31.18974 125 GLY B O 1
ATOM 5281 N N . PHE B 1 126 ? 7.48919 94.84794 31.90834 1.000 31.03197 126 PHE B N 1
ATOM 5282 C CA . PHE B 1 126 ? 8.43051 93.86996 32.43059 1.000 30.99608 126 PHE B CA 1
ATOM 5283 C C . PHE B 1 126 ? 9.79015 94.53306 32.62475 1.000 33.44043 126 PHE B C 1
ATOM 5284 O O . PHE B 1 126 ? 9.96052 95.73519 32.39466 1.000 35.43065 126 PHE B O 1
ATOM 5292 N N . ASP B 1 127 ? 10.76106 93.72870 33.04703 1.000 30.97432 127 ASP B N 1
ATOM 5293 C CA . ASP B 1 127 ? 12.08775 94.20323 33.42365 1.000 33.60927 127 ASP B CA 1
ATOM 5294 C C . ASP B 1 127 ? 12.01266 95.33677 34.45131 1.000 35.27034 127 ASP B C 1
ATOM 5295 O O . ASP B 1 127 ? 12.51471 96.43838 34.20580 1.000 37.65456 127 ASP B O 1
ATOM 5300 N N . PRO B 1 128 ? 11.40102 95.09959 35.61123 1.000 34.49766 128 PRO B N 1
ATOM 5301 C CA . PRO B 1 128 ? 11.30318 96.16544 36.61115 1.000 35.61363 128 PRO B CA 1
ATOM 5302 C C . PRO B 1 128 ? 12.64700 96.42501 37.27022 1.000 37.97050 128 PRO B C 1
ATOM 5303 O O . PRO B 1 128 ? 13.48908 95.53277 37.39837 1.000 38.52116 128 PRO B O 1
ATOM 5307 N N . SER B 1 129 ? 12.84415 97.67207 37.68713 1.000 37.16747 129 SER B N 1
ATOM 5308 C CA . SER B 1 129 ? 14.08997 98.07848 38.31636 1.000 38.35176 129 SER B CA 1
ATOM 5309 C C . SER B 1 129 ? 13.80031 99.10109 39.40096 1.000 38.29112 129 SER B C 1
ATOM 5310 O O . SER B 1 129 ? 12.89330 99.92497 39.26073 1.000 37.74628 129 SER B O 1
ATOM 5313 N N . LEU B 1 130 ? 14.57165 99.03924 40.48260 1.000 41.54480 130 LEU B N 1
ATOM 5314 C CA . LEU B 1 130 ? 14.46719 99.99076 41.58060 1.000 41.60662 130 LEU B CA 1
ATOM 5315 C C . LEU B 1 130 ? 15.79108 100.72640 41.71393 1.000 42.88772 130 LEU B C 1
ATOM 5316 O O . LEU B 1 130 ? 16.81997 100.11036 42.01222 1.000 43.36380 130 LEU B O 1
ATOM 5321 N N . PHE B 1 131 ? 15.76373 102.03567 41.48923 1.000 42.68380 131 PHE B N 1
ATOM 5322 C CA . PHE B 1 131 ? 16.94104 102.88164 41.62396 1.000 43.56143 131 PHE B CA 1
ATOM 5323 C C . PHE B 1 131 ? 16.88359 103.61649 42.95708 1.000 43.57058 131 PHE B C 1
ATOM 5324 O O . PHE B 1 131 ? 15.89056 104.28677 43.25923 1.000 42.95712 131 PHE B O 1
ATOM 5332 N N . HIS B 1 132 ? 17.94235 103.48128 43.75276 1.000 45.12033 132 HIS B N 1
ATOM 5333 C CA . HIS B 1 132 ? 18.04584 104.14474 45.05097 1.000 45.32527 132 HIS B CA 1
ATOM 5334 C C . HIS B 1 132 ? 18.93897 105.36968 44.88228 1.000 45.92974 132 HIS B C 1
ATOM 5335 O O . HIS B 1 132 ? 20.16810 105.26070 44.87852 1.000 46.47234 132 HIS B O 1
ATOM 5342 N N . ASP B 1 133 ? 18.31715 106.53766 44.74244 1.000 47.67789 133 ASP B N 1
ATOM 5343 C CA . ASP B 1 133 ? 19.07150 107.76273 44.53330 1.000 48.14384 133 ASP B CA 1
ATOM 5344 C C . ASP B 1 133 ? 19.76508 108.19685 45.82310 1.000 48.79755 133 ASP B C 1
ATOM 5345 O O . ASP B 1 133 ? 19.35274 107.85078 46.93405 1.000 48.77235 133 ASP B O 1
ATOM 5350 N N . ASP B 1 134 ? 20.83612 108.97745 45.65746 1.000 50.99745 134 ASP B N 1
ATOM 5351 C CA . ASP B 1 134 ? 21.68119 109.38113 46.77533 1.000 52.18509 134 ASP B CA 1
ATOM 5352 C C . ASP B 1 134 ? 20.98992 110.33515 47.74025 1.000 52.78077 134 ASP B C 1
ATOM 5353 O O . ASP B 1 134 ? 21.50616 110.54914 48.84246 1.000 53.75572 134 ASP B O 1
ATOM 5358 N N . ASP B 1 135 ? 19.85441 110.91544 47.36235 1.000 52.22210 135 ASP B N 1
ATOM 5359 C CA . ASP B 1 135 ? 19.13450 111.83146 48.23612 1.000 52.76696 135 ASP B CA 1
ATOM 5360 C C . ASP B 1 135 ? 18.09095 111.13220 49.09685 1.000 52.08226 135 ASP B C 1
ATOM 5361 O O . ASP B 1 135 ? 17.42041 111.79653 49.89418 1.000 52.59439 135 ASP B O 1
ATOM 5366 N N . GLY B 1 136 ? 17.94212 109.81608 48.96148 1.000 50.56499 136 GLY B N 1
ATOM 5367 C CA . GLY B 1 136 ? 16.96523 109.06189 49.71428 1.000 49.91162 136 GLY B CA 1
ATOM 5368 C C . GLY B 1 136 ? 15.72004 108.69085 48.93969 1.000 48.74320 136 GLY B C 1
ATOM 5369 O O . GLY B 1 136 ? 14.95134 107.84095 49.40616 1.000 48.05779 136 GLY B O 1
ATOM 5370 N N . ARG B 1 137 ? 15.49935 109.29540 47.77683 1.000 47.83128 137 ARG B N 1
ATOM 5371 C CA . ARG B 1 137 ? 14.32144 108.99391 46.97992 1.000 46.73749 137 ARG B CA 1
ATOM 5372 C C . ARG B 1 137 ? 14.55109 107.75078 46.13033 1.000 46.50537 137 ARG B C 1
ATOM 5373 O O . ARG B 1 137 ? 15.68051 107.42756 45.75160 1.000 47.27934 137 ARG B O 1
ATOM 5381 N N . LYS B 1 138 ? 13.46030 107.05302 45.83187 1.000 44.87494 138 LYS B N 1
ATOM 5382 C CA . LYS B 1 138 ? 13.50693 105.80212 45.09412 1.000 44.67101 138 LYS B CA 1
ATOM 5383 C C . LYS B 1 138 ? 12.67083 105.91508 43.82787 1.000 43.91915 138 LYS B C 1
ATOM 5384 O O . LYS B 1 138 ? 11.63595 106.58865 43.80414 1.000 43.07393 138 LYS B O 1
ATOM 5390 N N . TYR B 1 139 ? 13.13320 105.24942 42.77265 1.000 42.76550 139 TYR B N 1
ATOM 5391 C CA . TYR B 1 139 ? 12.51180 105.32788 41.45951 1.000 42.23942 139 TYR B CA 1
ATOM 5392 C C . TYR B 1 139 ? 12.37006 103.92998 40.87774 1.000 41.99941 139 TYR B C 1
ATOM 5393 O O . TYR B 1 139 ? 13.26228 103.08984 41.02772 1.000 42.74045 139 TYR B O 1
ATOM 5402 N N . TYR B 1 140 ? 11.24405 103.69222 40.21063 1.000 41.71059 140 TYR B N 1
ATOM 5403 C CA . TYR B 1 140 ? 10.88039 102.38024 39.69084 1.000 41.13011 140 TYR B CA 1
ATOM 5404 C C . TYR B 1 140 ? 10.77021 102.46492 38.17515 1.000 41.21574 140 TYR B C 1
ATOM 5405 O O . TYR B 1 140 ? 9.93691 103.21254 37.65112 1.000 40.24430 140 TYR B O 1
ATOM 5414 N N . LEU B 1 141 ? 11.61232 101.70843 37.47727 1.000 37.84118 141 LEU B N 1
ATOM 5415 C CA . LEU B 1 141 ? 11.62559 101.67752 36.02361 1.000 38.24032 141 LEU B CA 1
ATOM 5416 C C . LEU B 1 141 ? 11.01363 100.38031 35.51404 1.000 37.21484 141 LEU B C 1
ATOM 5417 O O . LEU B 1 141 ? 10.98138 99.36397 36.21260 1.000 36.48510 141 LEU B O 1
ATOM 5422 N N . TYR B 1 142 ? 10.52869 100.43187 34.27683 1.000 40.29079 142 TYR B N 1
ATOM 5423 C CA . TYR B 1 142 ? 10.12182 99.23771 33.54898 1.000 39.43016 142 TYR B CA 1
ATOM 5424 C C . TYR B 1 142 ? 9.90944 99.61350 32.09151 1.000 40.22943 142 TYR B C 1
ATOM 5425 O O . TYR B 1 142 ? 9.81171 100.79371 31.74122 1.000 40.52320 142 TYR B O 1
ATOM 5434 N N . ARG B 1 143 ? 9.86354 98.58723 31.24508 1.000 35.92733 143 ARG B N 1
ATOM 5435 C CA . ARG B 1 143 ? 9.55361 98.75699 29.83646 1.000 36.60049 143 ARG B CA 1
ATOM 5436 C C . ARG B 1 143 ? 8.08701 98.41126 29.63099 1.000 33.80202 143 ARG B C 1
ATOM 5437 O O . ARG B 1 143 ? 7.69401 97.25687 29.86277 1.000 31.74485 143 ARG B O 1
ATOM 5445 N N . PRO B 1 144 ? 7.23813 99.36718 29.26308 1.000 34.34143 144 PRO B N 1
ATOM 5446 C CA . PRO B 1 144 ? 5.82252 99.04985 29.05206 1.000 32.39506 144 PRO B CA 1
ATOM 5447 C C . PRO B 1 144 ? 5.62446 98.14147 27.85059 1.000 33.26282 144 PRO B C 1
ATOM 5448 O O . PRO B 1 144 ? 6.34433 98.22139 26.85214 1.000 35.45102 144 PRO B O 1
ATOM 5452 N N . TRP B 1 145 ? 4.63350 97.26499 27.96086 1.000 35.52095 145 TRP B N 1
ATOM 5453 C CA . TRP B 1 145 ? 4.22014 96.41499 26.85481 1.000 36.20937 145 TRP B CA 1
ATOM 5454 C C . TRP B 1 145 ? 2.75245 96.69284 26.52912 1.000 36.09018 145 TRP B C 1
ATOM 5455 O O . TRP B 1 145 ? 2.16017 97.66867 27.00100 1.000 35.43085 145 TRP B O 1
ATOM 5466 N N . GLY B 1 146 ? 2.16618 95.81797 25.71873 1.000 31.44299 146 GLY B N 1
ATOM 5467 C CA . GLY B 1 146 ? 0.79844 95.97394 25.29203 1.000 32.12311 146 GLY B CA 1
ATOM 5468 C C . GLY B 1 146 ? 0.70306 96.09624 23.78717 1.000 34.51305 146 GLY B C 1
ATOM 5469 O O . GLY B 1 146 ? 1.68611 95.90247 23.06416 1.000 34.97650 146 GLY B O 1
ATOM 5470 N N . PRO B 1 147 ? -0.49120 96.40445 23.28482 1.000 33.29771 147 PRO B N 1
ATOM 5471 C CA . PRO B 1 147 ? -0.65896 96.58613 21.83670 1.000 34.89959 147 PRO B CA 1
ATOM 5472 C C . PRO B 1 147 ? 0.28799 97.64916 21.29875 1.000 34.63186 147 PRO B C 1
ATOM 5473 O O . PRO B 1 147 ? 0.37243 98.75771 21.83145 1.000 33.81828 147 PRO B O 1
ATOM 5477 N N . ARG B 1 148 ? 1.02146 97.28768 20.24567 1.000 37.18476 148 ARG B N 1
ATOM 5478 C CA . ARG B 1 148 ? 1.95187 98.18085 19.55503 1.000 36.60329 148 ARG B CA 1
ATOM 5479 C C . ARG B 1 148 ? 3.11882 98.61597 20.43615 1.000 36.07845 148 ARG B C 1
ATOM 5480 O O . ARG B 1 148 ? 3.83594 99.56174 20.09622 1.000 35.79804 148 ARG B O 1
ATOM 5488 N N . HIS B 1 149 ? 3.33507 97.94098 21.56385 1.000 36.02786 149 HIS B N 1
ATOM 5489 C CA . HIS B 1 149 ? 4.45433 98.24494 22.44589 1.000 35.70363 149 HIS B CA 1
ATOM 5490 C C . HIS B 1 149 ? 5.39370 97.05174 22.58177 1.000 35.05914 149 HIS B C 1
ATOM 5491 O O . HIS B 1 149 ? 6.07175 96.89137 23.59867 1.000 34.80281 149 HIS B O 1
ATOM 5498 N N . HIS B 1 150 ? 5.42958 96.20275 21.55699 1.000 35.47724 150 HIS B N 1
ATOM 5499 C CA . HIS B 1 150 ? 6.45627 95.17774 21.43735 1.000 34.37058 150 HIS B CA 1
ATOM 5500 C C . HIS B 1 150 ? 7.29846 95.48117 20.20590 1.000 34.35363 150 HIS B C 1
ATOM 5501 O O . HIS B 1 150 ? 7.36078 94.67843 19.26857 1.000 33.91384 150 HIS B O 1
ATOM 5508 N N . SER B 1 151 ? 7.92937 96.65868 20.20358 1.000 36.30188 151 SER B N 1
ATOM 5509 C CA . SER B 1 151 ? 8.73799 97.14247 19.08407 1.000 36.20528 151 SER B CA 1
ATOM 5510 C C . SER B 1 151 ? 7.93608 97.19107 17.78701 1.000 36.28026 151 SER B C 1
ATOM 5511 O O . SER B 1 151 ? 8.49281 97.06061 16.69415 1.000 35.95836 151 SER B O 1
ATOM 5514 N N . ASN B 1 152 ? 6.62185 97.38766 17.89747 1.000 34.51208 152 ASN B N 1
ATOM 5515 C CA . ASN B 1 152 ? 5.72743 97.40027 16.73809 1.000 34.78545 152 ASN B CA 1
ATOM 5516 C C . ASN B 1 152 ? 4.74894 98.56705 16.84307 1.000 35.38813 152 ASN B C 1
ATOM 5517 O O . ASN B 1 152 ? 3.53021 98.37599 16.84678 1.000 35.87995 152 ASN B O 1
ATOM 5522 N N . PRO B 1 153 ? 5.25451 99.81322 16.88146 1.000 36.00579 153 PRO B N 1
ATOM 5523 C CA . PRO B 1 153 ? 6.64739 100.25812 16.76988 1.000 35.67450 153 PRO B CA 1
ATOM 5524 C C . PRO B 1 153 ? 7.32132 100.63626 18.09451 1.000 35.78547 153 PRO B C 1
ATOM 5525 O O . PRO B 1 153 ? 8.52295 100.90346 18.09743 1.000 35.66989 153 PRO B O 1
ATOM 5529 N N . HIS B 1 154 ? 6.57374 100.64609 19.19566 1.000 35.59291 154 HIS B N 1
ATOM 5530 C CA . HIS B 1 154 ? 7.02093 101.30138 20.41959 1.000 35.74521 154 HIS B CA 1
ATOM 5531 C C . HIS B 1 154 ? 7.82713 100.37523 21.32335 1.000 35.76428 154 HIS B C 1
ATOM 5532 O O . HIS B 1 154 ? 7.50627 99.19272 21.47622 1.000 35.57449 154 HIS B O 1
ATOM 5539 N N . ASN B 1 155 ? 8.88167 100.93648 21.92321 1.000 36.65639 155 ASN B N 1
ATOM 5540 C CA . ASN B 1 155 ? 9.62614 100.28362 23.00147 1.000 36.94202 155 ASN B CA 1
ATOM 5541 C C . ASN B 1 155 ? 10.18364 101.39837 23.88622 1.000 37.52034 155 ASN B C 1
ATOM 5542 O O . ASN B 1 155 ? 11.21686 101.99174 23.56475 1.000 37.74770 155 ASN B O 1
ATOM 5547 N N . THR B 1 156 ? 9.49278 101.68528 24.98610 1.000 35.77151 156 THR B N 1
ATOM 5548 C CA . THR B 1 156 ? 9.82484 102.81177 25.84536 1.000 36.00536 156 THR B CA 1
ATOM 5549 C C . THR B 1 156 ? 10.40870 102.33843 27.17054 1.000 36.74288 156 THR B C 1
ATOM 5550 O O . THR B 1 156 ? 10.32562 101.16314 27.53541 1.000 36.96450 156 THR B O 1
ATOM 5554 N N . ILE B 1 157 ? 11.03004 103.27993 27.87487 1.000 33.96295 157 ILE B N 1
ATOM 5555 C CA . ILE B 1 157 ? 11.47214 103.10179 29.25266 1.000 35.40888 157 ILE B CA 1
ATOM 5556 C C . ILE B 1 157 ? 10.81217 104.19815 30.07365 1.000 37.53081 157 ILE B C 1
ATOM 5557 O O . ILE B 1 157 ? 11.02327 105.38741 29.80647 1.000 37.67472 157 ILE B O 1
ATOM 5562 N N . VAL B 1 158 ? 10.00896 103.80746 31.06137 1.000 34.33498 158 VAL B N 1
ATOM 5563 C CA . VAL B 1 158 ? 9.27849 104.76991 31.87428 1.000 36.63508 158 VAL B CA 1
ATOM 5564 C C . VAL B 1 158 ? 9.71641 104.63669 33.32682 1.000 39.30156 158 VAL B C 1
ATOM 5565 O O . VAL B 1 158 ? 10.23541 103.60378 33.75810 1.000 39.56269 158 VAL B O 1
ATOM 5569 N N . MET B 1 159 ? 9.49335 105.70907 34.08451 1.000 40.79674 159 MET B N 1
ATOM 5570 C CA . MET B 1 159 ? 9.93720 105.80804 35.46665 1.000 42.91144 159 MET B CA 1
ATOM 5571 C C . MET B 1 159 ? 8.80203 106.31071 36.34615 1.000 45.28350 159 MET B C 1
ATOM 5572 O O . MET B 1 159 ? 8.09454 107.25520 35.98353 1.000 44.56958 159 MET B O 1
ATOM 5577 N N . GLN B 1 160 ? 8.63593 105.67372 37.50391 1.000 40.73167 160 GLN B N 1
ATOM 5578 C CA . GLN B 1 160 ? 7.67250 106.08997 38.51271 1.000 42.39586 160 GLN B CA 1
ATOM 5579 C C . GLN B 1 160 ? 8.39403 106.27728 39.83738 1.000 41.66007 160 GLN B C 1
ATOM 5580 O O . GLN B 1 160 ? 9.25438 105.46949 40.19986 1.000 40.79304 160 GLN B O 1
ATOM 5586 N N . GLU B 1 161 ? 8.04496 107.33711 40.56190 1.000 46.74036 161 GLU B N 1
ATOM 5587 C CA . GLU B 1 161 ? 8.62509 107.55221 41.88006 1.000 45.60672 161 GLU B CA 1
ATOM 5588 C C . GLU B 1 161 ? 7.99606 106.59476 42.88338 1.000 46.71765 161 GLU B C 1
ATOM 5589 O O . GLU B 1 161 ? 6.76878 106.49487 42.97762 1.000 48.15962 161 GLU B O 1
ATOM 5595 N N . PHE B 1 162 ? 8.84068 105.88864 43.62704 1.000 48.55785 162 PHE B N 1
ATOM 5596 C CA . PHE B 1 162 ? 8.39718 104.92343 44.62179 1.000 48.48360 162 PHE B CA 1
ATOM 5597 C C . PHE B 1 162 ? 8.52279 105.53317 46.01137 1.000 47.11811 162 PHE B C 1
ATOM 5598 O O . PHE B 1 162 ? 9.56810 106.09394 46.35747 1.000 45.35057 162 PHE B O 1
ATOM 5606 N N . ASP B 1 163 ? 7.45316 105.42670 46.80057 1.000 49.54727 163 ASP B N 1
ATOM 5607 C CA . ASP B 1 163 ? 7.42370 105.95827 48.15519 1.000 49.03415 163 ASP B CA 1
ATOM 5608 C C . ASP B 1 163 ? 7.62851 104.80802 49.13463 1.000 47.91625 163 ASP B C 1
ATOM 5609 O O . ASP B 1 163 ? 6.67717 104.06289 49.41636 1.000 48.37918 163 ASP B O 1
ATOM 5614 N N . PRO B 1 164 ? 8.83352 104.62616 49.68588 1.000 50.68724 164 PRO B N 1
ATOM 5615 C CA . PRO B 1 164 ? 9.12196 103.37555 50.41393 1.000 49.44519 164 PRO B CA 1
ATOM 5616 C C . PRO B 1 164 ? 8.32682 103.19291 51.69791 1.000 49.91562 164 PRO B C 1
ATOM 5617 O O . PRO B 1 164 ? 7.96193 102.05666 52.02579 1.000 49.25350 164 PRO B O 1
ATOM 5621 N N . GLN B 1 165 ? 8.05097 104.26624 52.44451 1.000 49.53524 165 GLN B N 1
ATOM 5622 C CA . GLN B 1 165 ? 7.35579 104.10300 53.71994 1.000 49.91720 165 GLN B CA 1
ATOM 5623 C C . GLN B 1 165 ? 5.92013 103.62571 53.52695 1.000 51.01737 165 GLN B C 1
ATOM 5624 O O . GLN B 1 165 ? 5.36964 102.95770 54.40918 1.000 50.82197 165 GLN B O 1
ATOM 5626 N N . THR B 1 166 ? 5.29830 103.94954 52.39163 1.000 49.50897 166 THR B N 1
ATOM 5627 C CA . THR B 1 166 ? 3.95027 103.48467 52.09554 1.000 50.14251 166 THR B CA 1
ATOM 5628 C C . THR B 1 166 ? 3.90189 102.40815 51.02170 1.000 49.13283 166 THR B C 1
ATOM 5629 O O . THR B 1 166 ? 2.83881 101.81137 50.81888 1.000 49.01966 166 THR B O 1
ATOM 5633 N N . GLY B 1 167 ? 5.00687 102.15293 50.32459 1.000 47.95612 167 GLY B N 1
ATOM 5634 C CA . GLY B 1 167 ? 5.03089 101.09614 49.33428 1.000 47.10925 167 GLY B CA 1
ATOM 5635 C C . GLY B 1 167 ? 4.15629 101.32528 48.12396 1.000 48.70917 167 GLY B C 1
ATOM 5636 O O . GLY B 1 167 ? 3.79940 100.36215 47.44049 1.000 47.88954 167 GLY B O 1
ATOM 5637 N N . THR B 1 168 ? 3.79689 102.57030 47.83474 1.000 45.74496 168 THR B N 1
ATOM 5638 C CA . THR B 1 168 ? 2.98585 102.89650 46.67223 1.000 47.27989 168 THR B CA 1
ATOM 5639 C C . THR B 1 168 ? 3.81921 103.65377 45.64553 1.000 48.38310 168 THR B C 1
ATOM 5640 O O . THR B 1 168 ? 4.92381 104.12763 45.92499 1.000 48.01516 168 THR B O 1
ATOM 5644 N N . LEU B 1 169 ? 3.26832 103.76352 44.44003 1.000 44.22181 169 LEU B N 1
ATOM 5645 C CA . LEU B 1 169 ? 3.94593 104.39214 43.31688 1.000 45.05291 169 LEU B CA 1
ATOM 5646 C C . LEU B 1 169 ? 3.17804 105.62413 42.86319 1.000 45.66436 169 LEU B C 1
ATOM 5647 O O . LEU B 1 169 ? 1.94334 105.64063 42.88247 1.000 45.64976 169 LEU B O 1
ATOM 5652 N N . SER B 1 170 ? 3.91657 106.64853 42.45402 1.000 46.11033 170 SER B N 1
ATOM 5653 C CA . SER B 1 170 ? 3.29007 107.81401 41.85816 1.000 45.57604 170 SER B CA 1
ATOM 5654 C C . SER B 1 170 ? 2.61727 107.41698 40.54525 1.000 45.64747 170 SER B C 1
ATOM 5655 O O . SER B 1 170 ? 3.19530 106.65952 39.75485 1.000 45.97132 170 SER B O 1
ATOM 5658 N N . PRO B 1 171 ? 1.39272 107.88690 40.28833 1.000 45.04779 171 PRO B N 1
ATOM 5659 C CA . PRO B 1 171 ? 0.71856 107.51913 39.03503 1.000 44.34317 171 PRO B CA 1
ATOM 5660 C C . PRO B 1 171 ? 1.36047 108.11901 37.79629 1.000 42.84931 171 PRO B C 1
ATOM 5661 O O . PRO B 1 171 ? 1.07391 107.65176 36.68616 1.000 41.84900 171 PRO B O 1
ATOM 5665 N N . GLU B 1 172 ? 2.21235 109.12926 37.94228 1.000 46.60474 172 GLU B N 1
ATOM 5666 C CA . GLU B 1 172 ? 2.83526 109.76857 36.79253 1.000 44.23843 172 GLU B CA 1
ATOM 5667 C C . GLU B 1 172 ? 3.99578 108.93193 36.27047 1.000 44.67298 172 GLU B C 1
ATOM 5668 O O . GLU B 1 172 ? 4.79729 108.39937 37.04405 1.000 46.34966 172 GLU B O 1
ATOM 5674 N N . ARG B 1 173 ? 4.07963 108.81956 34.94781 1.000 41.17425 173 ARG B N 1
ATOM 5675 C CA . ARG B 1 173 ? 5.17263 108.12958 34.27794 1.000 40.47293 173 ARG B CA 1
ATOM 5676 C C . ARG B 1 173 ? 5.99427 109.13670 33.48740 1.000 37.35557 173 ARG B C 1
ATOM 5677 O O . ARG B 1 173 ? 5.43944 109.93349 32.72203 1.000 35.26636 173 ARG B O 1
ATOM 5685 N N . LYS B 1 174 ? 7.30863 109.10261 33.68023 1.000 44.70980 174 LYS B N 1
ATOM 5686 C CA . LYS B 1 174 ? 8.24774 109.88419 32.88946 1.000 41.70185 174 LYS B CA 1
ATOM 5687 C C . LYS B 1 174 ? 8.96668 108.95171 31.92681 1.000 40.85089 174 LYS B C 1
ATOM 5688 O O . LYS B 1 174 ? 9.51679 107.92870 32.34649 1.000 42.32593 174 LYS B O 1
ATOM 5694 N N . THR B 1 175 ? 8.96085 109.30000 30.64392 1.000 41.21730 175 THR B N 1
ATOM 5695 C CA . THR B 1 175 ? 9.67098 108.51043 29.64806 1.000 40.18090 175 THR B CA 1
ATOM 5696 C C . THR B 1 175 ? 11.14122 108.90775 29.64771 1.000 39.10467 175 THR B C 1
ATOM 5697 O O . THR B 1 175 ? 11.47126 110.08894 29.49963 1.000 37.21697 175 THR B O 1
ATOM 5701 N N . LEU B 1 176 ? 12.02359 107.92524 29.81853 1.000 38.60025 176 LEU B N 1
ATOM 5702 C CA . LEU B 1 176 ? 13.45584 108.19343 29.82578 1.000 37.45508 176 LEU B CA 1
ATOM 5703 C C . LEU B 1 176 ? 14.09008 107.97050 28.45824 1.000 35.76512 176 LEU B C 1
ATOM 5704 O O . LEU B 1 176 ? 15.00443 108.70720 28.07191 1.000 35.88542 176 LEU B O 1
ATOM 5709 N N . PHE B 1 177 ? 13.61268 106.97671 27.71245 1.000 39.04516 177 PHE B N 1
ATOM 5710 C CA . PHE B 1 177 ? 14.23979 106.58861 26.45792 1.000 37.84813 177 PHE B CA 1
ATOM 5711 C C . PHE B 1 177 ? 13.20518 105.90067 25.57959 1.000 37.23855 177 PHE B C 1
ATOM 5712 O O . PHE B 1 177 ? 12.32256 105.19513 26.07579 1.000 37.53491 177 PHE B O 1
ATOM 5720 N N . THR B 1 178 ? 13.32377 106.11645 24.26806 1.000 38.29265 178 THR B N 1
ATOM 5721 C CA . THR B 1 178 ? 12.40515 105.53567 23.29779 1.000 37.82189 178 THR B CA 1
ATOM 5722 C C . THR B 1 178 ? 13.07678 104.56564 22.33419 1.000 37.44461 178 THR B C 1
ATOM 5723 O O . THR B 1 178 ? 12.38066 103.94632 21.52015 1.000 37.27858 178 THR B O 1
ATOM 5727 N N . GLY B 1 179 ? 14.39025 104.42489 22.38694 1.000 36.83615 179 GLY B N 1
ATOM 5728 C CA . GLY B 1 179 ? 15.05461 103.37223 21.64787 1.000 36.83832 179 GLY B CA 1
ATOM 5729 C C . GLY B 1 179 ? 15.80365 103.88986 20.42977 1.000 37.27410 179 GLY B C 1
ATOM 5730 O O . GLY B 1 179 ? 15.45134 104.91527 19.83033 1.000 37.14492 179 GLY B O 1
ATOM 5731 N N . THR B 1 180 ? 16.85924 103.17216 20.06769 1.000 35.04409 180 THR B N 1
ATOM 5732 C CA . THR B 1 180 ? 17.56902 103.35699 18.80971 1.000 35.88492 180 THR B CA 1
ATOM 5733 C C . THR B 1 180 ? 16.97935 102.42714 17.75756 1.000 36.72522 180 THR B C 1
ATOM 5734 O O . THR B 1 180 ? 16.10282 101.61279 18.05844 1.000 36.44860 180 THR B O 1
ATOM 5738 N N . PRO B 1 181 ? 17.41250 102.52889 16.49330 1.000 36.52347 181 PRO B N 1
ATOM 5739 C CA . PRO B 1 181 ? 16.88803 101.60096 15.47528 1.000 37.30229 181 PRO B CA 1
ATOM 5740 C C . PRO B 1 181 ? 17.08270 100.12783 15.80594 1.000 38.21264 181 PRO B C 1
ATOM 5741 O O . PRO B 1 181 ? 16.43168 99.28436 15.17738 1.000 38.74279 181 PRO B O 1
ATOM 5745 N N . LEU B 1 182 ? 17.94599 99.78493 16.76584 1.000 39.17462 182 LEU B N 1
ATOM 5746 C CA . LEU B 1 182 ? 18.05645 98.38969 17.18483 1.000 38.70368 182 LEU B CA 1
ATOM 5747 C C . LEU B 1 182 ? 16.78882 97.90875 17.88322 1.000 37.24123 182 LEU B C 1
ATOM 5748 O O . LEU B 1 182 ? 16.47807 96.71206 17.84252 1.000 36.36655 182 LEU B O 1
ATOM 5753 N N . CYS B 1 183 ? 16.06116 98.82333 18.53233 1.000 37.79626 183 CYS B N 1
ATOM 5754 C CA . CYS B 1 183 ? 14.77835 98.56281 19.18258 1.000 36.36549 183 CYS B CA 1
ATOM 5755 C C . CYS B 1 183 ? 14.88926 97.50339 20.27368 1.000 35.02600 183 CYS B C 1
ATOM 5756 O O . CYS B 1 183 ? 15.99039 97.21077 20.74915 1.000 34.66122 183 CYS B O 1
ATOM 5759 N N . TYR B 1 184 ? 13.75226 96.92857 20.67607 1.000 36.57664 184 TYR B N 1
ATOM 5760 C CA . TYR B 1 184 ? 13.69423 95.95842 21.77273 1.000 35.76777 184 TYR B CA 1
ATOM 5761 C C . TYR B 1 184 ? 14.25144 96.54081 23.07007 1.000 35.18770 184 TYR B C 1
ATOM 5762 O O . TYR B 1 184 ? 14.79285 95.81428 23.90766 1.000 34.83544 184 TYR B O 1
ATOM 5771 N N . THR B 1 185 ? 14.11869 97.85409 23.24455 1.000 35.41981 185 THR B N 1
ATOM 5772 C CA . THR B 1 185 ? 14.68865 98.52423 24.40600 1.000 35.41047 185 THR B CA 1
ATOM 5773 C C . THR B 1 185 ? 14.04711 98.01062 25.68588 1.000 35.22184 185 THR B C 1
ATOM 5774 O O . THR B 1 185 ? 12.82556 98.08153 25.85212 1.000 35.46870 185 THR B O 1
ATOM 5778 N N . GLU B 1 186 ? 14.87826 97.49798 26.58818 1.000 36.39581 186 GLU B N 1
ATOM 5779 C CA . GLU B 1 186 ? 14.41361 96.86092 27.81279 1.000 36.31392 186 GLU B CA 1
ATOM 5780 C C . GLU B 1 186 ? 15.57054 96.83066 28.80401 1.000 36.98167 186 GLU B C 1
ATOM 5781 O O . GLU B 1 186 ? 16.65144 97.36703 28.54362 1.000 37.55837 186 GLU B O 1
ATOM 5787 N N . GLY B 1 187 ? 15.33216 96.19050 29.94519 1.000 36.82302 187 GLY B N 1
ATOM 5788 C CA . GLY B 1 187 ? 16.37472 95.98952 30.94218 1.000 37.01397 187 GLY B CA 1
ATOM 5789 C C . GLY B 1 187 ? 16.98580 97.26611 31.47544 1.000 38.32058 187 GLY B C 1
ATOM 5790 O O . GLY B 1 187 ? 18.21235 97.35369 31.61543 1.000 38.07319 187 GLY B O 1
ATOM 5791 N N . ALA B 1 188 ? 16.15661 98.25752 31.78727 1.000 36.32833 188 ALA B N 1
ATOM 5792 C CA . ALA B 1 188 ? 16.66589 99.54964 32.22083 1.000 37.74358 188 ALA B CA 1
ATOM 5793 C C . ALA B 1 188 ? 17.19077 99.48547 33.64936 1.000 38.06578 188 ALA B C 1
ATOM 5794 O O . ALA B 1 188 ? 16.58212 98.86944 34.52786 1.000 38.27353 188 ALA B O 1
ATOM 5796 N N . HIS B 1 189 ? 18.33462 100.12902 33.87353 1.000 39.67398 189 HIS B N 1
ATOM 5797 C CA . HIS B 1 189 ? 18.89420 100.31960 35.20358 1.000 40.19912 189 HIS B CA 1
ATOM 5798 C C . HIS B 1 189 ? 19.47864 101.72019 35.28372 1.000 41.62621 189 HIS B C 1
ATOM 5799 O O . HIS B 1 189 ? 20.02381 102.22762 34.29955 1.000 41.86151 189 HIS B O 1
ATOM 5806 N N . LEU B 1 190 ? 19.36322 102.34167 36.45300 1.000 41.06425 190 LEU B N 1
ATOM 5807 C CA . LEU B 1 190 ? 19.90022 103.67381 36.68272 1.000 42.87033 190 LEU B CA 1
ATOM 5808 C C . LEU B 1 190 ? 21.09378 103.59907 37.62443 1.000 42.42204 190 LEU B C 1
ATOM 5809 O O . LEU B 1 190 ? 21.11990 102.78106 38.55017 1.000 41.10443 190 LEU B O 1
ATOM 5814 N N . TYR B 1 191 ? 22.08503 104.45045 37.37230 1.000 44.97669 191 TYR B N 1
ATOM 5815 C CA . TYR B 1 191 ? 23.26147 104.55936 38.21934 1.000 44.45572 191 TYR B CA 1
ATOM 5816 C C . TYR B 1 191 ? 23.65553 106.02289 38.32849 1.000 46.09612 191 TYR B C 1
ATOM 5817 O O . TYR B 1 191 ? 23.45186 106.80755 37.39853 1.000 47.64641 191 TYR B O 1
ATOM 5826 N N . ARG B 1 192 ? 24.22197 106.38417 39.47595 1.000 47.31252 192 ARG B N 1
ATOM 5827 C CA . ARG B 1 192 ? 24.74338 107.72659 39.70565 1.000 48.31354 192 ARG B CA 1
ATOM 5828 C C . ARG B 1 192 ? 26.22565 107.60802 40.03108 1.000 47.27556 192 ARG B C 1
ATOM 5829 O O . ARG B 1 192 ? 26.59367 107.15796 41.12146 1.000 45.90207 192 ARG B O 1
ATOM 5837 N N . HIS B 1 193 ? 27.07094 107.99785 39.08097 1.000 49.30539 193 HIS B N 1
ATOM 5838 C CA . HIS B 1 193 ? 28.51466 107.99691 39.25859 1.000 48.49223 193 HIS B CA 1
ATOM 5839 C C . HIS B 1 193 ? 29.07423 109.32349 38.77306 1.000 49.52078 193 HIS B C 1
ATOM 5840 O O . HIS B 1 193 ? 28.63761 109.84919 37.74379 1.000 50.75556 193 HIS B O 1
ATOM 5847 N N . ALA B 1 194 ? 30.05177 109.84936 39.51160 1.000 49.46685 194 ALA B N 1
ATOM 5848 C CA . ALA B 1 194 ? 30.58353 111.20050 39.29929 1.000 50.04676 194 ALA B CA 1
ATOM 5849 C C . ALA B 1 194 ? 29.38769 112.15253 39.33823 1.000 51.28310 194 ALA B C 1
ATOM 5850 O O . ALA B 1 194 ? 28.53437 112.01388 40.22575 1.000 51.31712 194 ALA B O 1
ATOM 5852 N N . GLY B 1 195 ? 29.27213 113.09996 38.41415 1.000 47.41484 195 GLY B N 1
ATOM 5853 C CA . GLY B 1 195 ? 28.12864 113.98900 38.40622 1.000 48.35144 195 GLY B CA 1
ATOM 5854 C C . GLY B 1 195 ? 27.14695 113.66807 37.29997 1.000 49.37583 195 GLY B C 1
ATOM 5855 O O . GLY B 1 195 ? 26.62613 114.57467 36.64419 1.000 50.07233 195 GLY B O 1
ATOM 5856 N N . TRP B 1 196 ? 26.88007 112.38162 37.08453 1.000 46.65485 196 TRP B N 1
ATOM 5857 C CA . TRP B 1 196 ? 26.02847 111.94913 35.98776 1.000 47.47216 196 TRP B CA 1
ATOM 5858 C C . TRP B 1 196 ? 25.06706 110.86817 36.45632 1.000 47.26170 196 TRP B C 1
ATOM 5859 O O . TRP B 1 196 ? 25.39850 110.04615 37.31452 1.000 46.10555 196 TRP B O 1
ATOM 5870 N N . TYR B 1 197 ? 23.86930 110.88196 35.87801 1.000 46.47342 197 TYR B N 1
ATOM 5871 C CA . TYR B 1 197 ? 22.98092 109.73120 35.90754 1.000 46.26889 197 TYR B CA 1
ATOM 5872 C C . TYR B 1 197 ? 23.25289 108.88625 34.67185 1.000 46.05484 197 TYR B C 1
ATOM 5873 O O . TYR B 1 197 ? 23.40392 109.41896 33.57084 1.000 46.76247 197 TYR B O 1
ATOM 5882 N N . TYR B 1 198 ? 23.32838 107.57086 34.85505 1.000 46.65867 198 TYR B N 1
ATOM 5883 C CA . TYR B 1 198 ? 23.59717 106.65051 33.75702 1.000 45.62026 198 TYR B CA 1
ATOM 5884 C C . TYR B 1 198 ? 22.41051 105.71425 33.58893 1.000 44.00863 198 TYR B C 1
ATOM 5885 O O . TYR B 1 198 ? 22.00706 105.03948 34.54235 1.000 42.94301 198 TYR B O 1
ATOM 5894 N N . LEU B 1 199 ? 21.85405 105.67876 32.38107 1.000 44.75732 199 LEU B N 1
ATOM 5895 C CA . LEU B 1 199 ? 20.76721 104.77276 32.03247 1.000 42.50515 199 LEU B CA 1
ATOM 5896 C C . LEU B 1 199 ? 21.32731 103.65742 31.16094 1.000 40.72103 199 LEU B C 1
ATOM 5897 O O . LEU B 1 199 ? 21.83990 103.91741 30.06680 1.000 40.82556 199 LEU B O 1
ATOM 5902 N N . MET B 1 200 ? 21.23438 102.42464 31.64742 1.000 42.23923 200 MET B N 1
ATOM 5903 C CA . MET B 1 200 ? 21.69336 101.25036 30.91903 1.000 40.60897 200 MET B CA 1
ATOM 5904 C C . MET B 1 200 ? 20.48794 100.42720 30.48959 1.000 39.10159 200 MET B C 1
ATOM 5905 O O . MET B 1 200 ? 19.64694 100.07049 31.32049 1.000 39.17014 200 MET B O 1
ATOM 5910 N N . VAL B 1 201 ? 20.40435 100.13307 29.19372 1.000 37.65661 201 VAL B N 1
ATOM 5911 C CA . VAL B 1 201 ? 19.32202 99.33263 28.64348 1.000 36.44841 201 VAL B CA 1
ATOM 5912 C C . VAL B 1 201 ? 19.91603 98.25173 27.75448 1.000 35.37312 201 VAL B C 1
ATOM 5913 O O . VAL B 1 201 ? 21.07552 98.31670 27.34138 1.000 35.52739 201 VAL B O 1
ATOM 5917 N N . ALA B 1 202 ? 19.10074 97.24340 27.47207 1.000 35.49165 202 ALA B N 1
ATOM 5918 C CA . ALA B 1 202 ? 19.41843 96.23756 26.47226 1.000 34.74802 202 ALA B CA 1
ATOM 5919 C C . ALA B 1 202 ? 18.64592 96.54909 25.19911 1.000 34.00653 202 ALA B C 1
ATOM 5920 O O . ALA B 1 202 ? 17.51487 97.04025 25.25338 1.000 34.06455 202 ALA B O 1
ATOM 5922 N N . GLU B 1 203 ? 19.26723 96.28159 24.05402 1.000 35.71669 203 GLU B N 1
ATOM 5923 C CA . GLU B 1 203 ? 18.63256 96.51365 22.76631 1.000 34.91027 203 GLU B CA 1
ATOM 5924 C C . GLU B 1 203 ? 18.99291 95.37475 21.82333 1.000 34.46703 203 GLU B C 1
ATOM 5925 O O . GLU B 1 203 ? 19.89782 94.57855 22.08988 1.000 34.87692 203 GLU B O 1
ATOM 5931 N N . GLY B 1 204 ? 18.25696 95.29563 20.71508 1.000 36.48324 204 GLY B N 1
ATOM 5932 C CA . GLY B 1 204 ? 18.50908 94.31288 19.68303 1.000 36.05381 204 GLY B CA 1
ATOM 5933 C C . GLY B 1 204 ? 17.87191 92.95629 19.89477 1.000 36.43706 204 GLY B C 1
ATOM 5934 O O . GLY B 1 204 ? 18.00373 92.08931 19.02117 1.000 36.14874 204 GLY B O 1
ATOM 5935 N N . GLY B 1 205 ? 17.18320 92.74182 21.00828 1.000 34.47048 205 GLY B N 1
ATOM 5936 C CA . GLY B 1 205 ? 16.63731 91.43913 21.32172 1.000 35.45100 205 GLY B CA 1
ATOM 5937 C C . GLY B 1 205 ? 17.69043 90.49635 21.87808 1.000 36.41711 205 GLY B C 1
ATOM 5938 O O . GLY B 1 205 ? 18.88969 90.64691 21.65359 1.000 35.98112 205 GLY B O 1
ATOM 5939 N N . THR B 1 206 ? 17.22057 89.48946 22.61439 1.000 34.10790 206 THR B N 1
ATOM 5940 C CA . THR B 1 206 ? 18.10555 88.60629 23.36278 1.000 35.34088 206 THR B CA 1
ATOM 5941 C C . THR B 1 206 ? 18.65929 87.45233 22.52566 1.000 35.37145 206 THR B C 1
ATOM 5942 O O . THR B 1 206 ? 19.12369 86.45611 23.09364 1.000 36.61223 206 THR B O 1
ATOM 5946 N N . SER B 1 207 ? 18.63157 87.56404 21.19732 1.000 37.80675 207 SER B N 1
ATOM 5947 C CA . SER B 1 207 ? 19.32475 86.59455 20.35658 1.000 37.56951 207 SER B CA 1
ATOM 5948 C C . SER B 1 207 ? 20.68915 87.14337 19.95278 1.000 36.58065 207 SER B C 1
ATOM 5949 O O . SER B 1 207 ? 21.31190 87.88884 20.71620 1.000 36.60137 207 SER B O 1
ATOM 5952 N N . TYR B 1 208 ? 21.15752 86.79740 18.75198 1.000 37.53929 208 TYR B N 1
ATOM 5953 C CA . TYR B 1 208 ? 22.52869 87.11075 18.36195 1.000 37.03855 208 TYR B CA 1
ATOM 5954 C C . TYR B 1 208 ? 22.75884 88.59124 18.09243 1.000 36.34357 208 TYR B C 1
ATOM 5955 O O . TYR B 1 208 ? 23.90796 88.98658 17.86944 1.000 36.39232 208 TYR B O 1
ATOM 5964 N N . GLU B 1 209 ? 21.71263 89.41321 18.10909 1.000 37.65865 209 GLU B N 1
ATOM 5965 C CA . GLU B 1 209 ? 21.84809 90.85216 17.93701 1.000 37.13461 209 GLU B CA 1
ATOM 5966 C C . GLU B 1 209 ? 21.88511 91.59380 19.26711 1.000 37.75629 209 GLU B C 1
ATOM 5967 O O . GLU B 1 209 ? 21.82947 92.82747 19.27864 1.000 37.53465 209 GLU B O 1
ATOM 5973 N N . HIS B 1 210 ? 21.99260 90.86706 20.37936 1.000 33.73936 210 HIS B N 1
ATOM 5974 C CA . HIS B 1 210 ? 21.91408 91.46068 21.70808 1.000 34.27799 210 HIS B CA 1
ATOM 5975 C C . HIS B 1 210 ? 23.01174 92.49755 21.91722 1.000 34.50873 210 HIS B C 1
ATOM 5976 O O . HIS B 1 210 ? 24.12026 92.37949 21.38813 1.000 34.77647 210 HIS B O 1
ATOM 5983 N N . ALA B 1 211 ? 22.69530 93.51941 22.71083 1.000 33.34479 211 ALA B N 1
ATOM 5984 C CA . ALA B 1 211 ? 23.64256 94.59550 22.96011 1.000 34.10733 211 ALA B CA 1
ATOM 5985 C C . ALA B 1 211 ? 23.26948 95.32757 24.24095 1.000 34.53694 211 ALA B C 1
ATOM 5986 O O . ALA B 1 211 ? 22.09892 95.37993 24.62746 1.000 34.00317 211 ALA B O 1
ATOM 5988 N N . VAL B 1 212 ? 24.28351 95.89047 24.89061 1.000 33.76502 212 VAL B N 1
ATOM 5989 C CA . VAL B 1 212 ? 24.10199 96.76128 26.04482 1.000 34.38117 212 VAL B CA 1
ATOM 5990 C C . VAL B 1 212 ? 24.28361 98.19712 25.57160 1.000 35.46992 212 VAL B C 1
ATOM 5991 O O . VAL B 1 212 ? 25.33881 98.55222 25.03346 1.000 36.94851 212 VAL B O 1
ATOM 5995 N N . VAL B 1 213 ? 23.25425 99.01993 25.75567 1.000 35.30772 213 VAL B N 1
ATOM 5996 C CA . VAL B 1 213 ? 23.27088 100.42104 25.34980 1.000 36.52253 213 VAL B CA 1
ATOM 5997 C C . VAL B 1 213 ? 23.29772 101.28601 26.60215 1.000 38.02953 213 VAL B C 1
ATOM 5998 O O . VAL B 1 213 ? 22.60015 100.99754 27.58144 1.000 37.34203 213 VAL B O 1
ATOM 6002 N N . VAL B 1 214 ? 24.10870 102.34290 26.57373 1.000 38.47923 214 VAL B N 1
ATOM 6003 C CA . VAL B 1 214 ? 24.30786 103.21553 27.72454 1.000 40.36683 214 VAL B CA 1
ATOM 6004 C C . VAL B 1 214 ? 24.01046 104.65519 27.32575 1.000 42.15020 214 VAL B C 1
ATOM 6005 O O . VAL B 1 214 ? 24.41218 105.10899 26.24827 1.000 42.60819 214 VAL B O 1
ATOM 6009 N N . LEU B 1 215 ? 23.29937 105.36932 28.19736 1.000 42.09544 215 LEU B N 1
ATOM 6010 C CA . LEU B 1 215 ? 23.04536 106.79526 28.05333 1.000 43.70842 215 LEU B CA 1
ATOM 6011 C C . LEU B 1 215 ? 23.37234 107.49277 29.36764 1.000 46.23059 215 LEU B C 1
ATOM 6012 O O . LEU B 1 215 ? 23.55990 106.85344 30.40616 1.000 45.86587 215 LEU B O 1
ATOM 6017 N N . ARG B 1 216 ? 23.43762 108.82190 29.32158 1.000 46.11700 216 ARG B N 1
ATOM 6018 C CA . ARG B 1 216 ? 23.74906 109.59194 30.51612 1.000 47.16248 216 ARG B CA 1
ATOM 6019 C C . ARG B 1 216 ? 23.02555 110.92968 30.46818 1.000 46.97835 216 ARG B C 1
ATOM 6020 O O . ARG B 1 216 ? 22.65220 111.42163 29.40011 1.000 45.78137 216 ARG B O 1
ATOM 6028 N N . ALA B 1 217 ? 22.82956 111.51059 31.65028 1.000 46.43107 217 ALA B N 1
ATOM 6029 C CA . ALA B 1 217 ? 22.16625 112.80038 31.77952 1.000 46.09368 217 ALA B CA 1
ATOM 6030 C C . ALA B 1 217 ? 22.54204 113.41303 33.12023 1.000 46.61243 217 ALA B C 1
ATOM 6031 O O . ALA B 1 217 ? 22.98409 112.71825 34.03912 1.000 46.82430 217 ALA B O 1
ATOM 6033 N N . LYS B 1 218 ? 22.35454 114.73100 33.21990 1.000 46.81858 218 LYS B N 1
ATOM 6034 C CA . LYS B 1 218 ? 22.68580 115.43885 34.45176 1.000 46.96953 218 LYS B CA 1
ATOM 6035 C C . LYS B 1 218 ? 21.57038 115.34856 35.48543 1.000 46.87934 218 LYS B C 1
ATOM 6036 O O . LYS B 1 218 ? 21.85061 115.32210 36.68887 1.000 46.81772 218 LYS B O 1
ATOM 6042 N N . THR B 1 219 ? 20.31542 115.31177 35.04664 1.000 47.16013 219 THR B N 1
ATOM 6043 C CA . THR B 1 219 ? 19.17590 115.10402 35.92722 1.000 46.71093 219 THR B CA 1
ATOM 6044 C C . THR B 1 219 ? 18.53333 113.75836 35.61626 1.000 46.40791 219 THR B C 1
ATOM 6045 O O . THR B 1 219 ? 18.65345 113.23846 34.50321 1.000 46.22198 219 THR B O 1
ATOM 6049 N N . ILE B 1 220 ? 17.84071 113.20129 36.61310 1.000 46.04153 220 ILE B N 1
ATOM 6050 C CA . ILE B 1 220 ? 17.36994 111.82254 36.50950 1.000 45.57089 220 ILE B CA 1
ATOM 6051 C C . ILE B 1 220 ? 16.29826 111.67703 35.43554 1.000 44.26099 220 ILE B C 1
ATOM 6052 O O . ILE B 1 220 ? 16.11983 110.58918 34.87427 1.000 43.53097 220 ILE B O 1
ATOM 6057 N N . ASP B 1 221 ? 15.57827 112.75023 35.11978 1.000 47.08881 221 ASP B N 1
ATOM 6058 C CA . ASP B 1 221 ? 14.51946 112.68987 34.12317 1.000 45.76064 221 ASP B CA 1
ATOM 6059 C C . ASP B 1 221 ? 14.99865 113.07139 32.72748 1.000 45.50980 221 ASP B C 1
ATOM 6060 O O . ASP B 1 221 ? 14.17524 113.19794 31.81611 1.000 44.29087 221 ASP B O 1
ATOM 6065 N N . GLY B 1 222 ? 16.30237 113.25498 32.53941 1.000 45.17601 222 GLY B N 1
ATOM 6066 C CA . GLY B 1 222 ? 16.85678 113.46301 31.22402 1.000 44.77198 222 GLY B CA 1
ATOM 6067 C C . GLY B 1 222 ? 16.74802 114.89365 30.73670 1.000 44.59372 222 GLY B C 1
ATOM 6068 O O . GLY B 1 222 ? 16.60791 115.83313 31.52669 1.000 45.14041 222 GLY B O 1
ATOM 6069 N N . PRO B 1 223 ? 16.80894 115.09126 29.40695 1.000 44.56946 223 PRO B N 1
ATOM 6070 C CA . PRO B 1 223 ? 16.94987 114.04732 28.38014 1.000 43.52364 223 PRO B CA 1
ATOM 6071 C C . PRO B 1 223 ? 18.33429 113.39919 28.34747 1.000 44.43273 223 PRO B C 1
ATOM 6072 O O . PRO B 1 223 ? 19.32789 114.03343 28.70552 1.000 45.71585 223 PRO B O 1
ATOM 6076 N N . TYR B 1 224 ? 18.38633 112.14225 27.91837 1.000 42.19006 224 TYR B N 1
ATOM 6077 C CA . TYR B 1 224 ? 19.60338 111.34593 27.96660 1.000 43.01125 224 TYR B CA 1
ATOM 6078 C C . TYR B 1 224 ? 20.30888 111.35399 26.61656 1.000 42.18444 224 TYR B C 1
ATOM 6079 O O . TYR B 1 224 ? 19.66488 111.30137 25.56419 1.000 40.37136 224 TYR B O 1
ATOM 6088 N N . GLU B 1 225 ? 21.63729 111.42230 26.65891 1.000 44.33075 225 GLU B N 1
ATOM 6089 C CA . GLU B 1 225 ? 22.47508 111.39586 25.46879 1.000 43.63191 225 GLU B CA 1
ATOM 6090 C C . GLU B 1 225 ? 23.12407 110.02551 25.32783 1.000 43.54110 225 GLU B C 1
ATOM 6091 O O . GLU B 1 225 ? 23.54288 109.42076 26.31872 1.000 44.94107 225 GLU B O 1
ATOM 6097 N N . LEU B 1 226 ? 23.20657 109.54245 24.09103 1.000 43.25903 226 LEU B N 1
ATOM 6098 C CA . LEU B 1 226 ? 23.75443 108.21751 23.83930 1.000 42.79220 226 LEU B CA 1
ATOM 6099 C C . LEU B 1 226 ? 25.26889 108.20463 24.00537 1.000 44.23280 226 LEU B C 1
ATOM 6100 O O . LEU B 1 226 ? 25.95700 109.17868 23.68516 1.000 44.45210 226 LEU B O 1
ATOM 6105 N N . HIS B 1 227 ? 25.77936 107.08226 24.51698 1.000 44.47337 227 HIS B N 1
ATOM 6106 C CA . HIS B 1 227 ? 27.19258 106.72319 24.54720 1.000 45.04381 227 HIS B CA 1
ATOM 6107 C C . HIS B 1 227 ? 27.82431 107.03108 23.19386 1.000 43.71414 227 HIS B C 1
ATOM 6108 O O . HIS B 1 227 ? 27.16614 106.86395 22.15825 1.000 42.14570 227 HIS B O 1
ATOM 6115 N N . PRO B 1 228 ? 29.07730 107.49641 23.15379 1.000 46.09050 228 PRO B N 1
ATOM 6116 C CA . PRO B 1 228 ? 29.70023 107.80855 21.85497 1.000 44.87521 228 PRO B CA 1
ATOM 6117 C C . PRO B 1 228 ? 29.66746 106.65269 20.87178 1.000 43.56319 228 PRO B C 1
ATOM 6118 O O . PRO B 1 228 ? 29.54494 106.88079 19.66157 1.000 42.25956 228 PRO B O 1
ATOM 6122 N N . ASP B 1 229 ? 29.75740 105.41580 21.35593 1.000 44.38611 229 ASP B N 1
ATOM 6123 C CA . ASP B 1 229 ? 29.70896 104.23156 20.51159 1.000 43.04113 229 ASP B CA 1
ATOM 6124 C C . ASP B 1 229 ? 28.32321 103.60264 20.45860 1.000 42.02797 229 ASP B C 1
ATOM 6125 O O . ASP B 1 229 ? 28.17143 102.52156 19.88037 1.000 40.66825 229 ASP B O 1
ATOM 6130 N N . VAL B 1 230 ? 27.31642 104.25475 21.04697 1.000 41.74678 230 VAL B N 1
ATOM 6131 C CA . VAL B 1 230 ? 25.95256 103.73717 21.15472 1.000 40.46517 230 VAL B CA 1
ATOM 6132 C C . VAL B 1 230 ? 25.94756 102.45307 21.97620 1.000 40.50702 230 VAL B C 1
ATOM 6133 O O . VAL B 1 230 ? 25.49795 102.44280 23.12739 1.000 41.21882 230 VAL B O 1
ATOM 6137 N N . THR B 1 231 ? 26.44121 101.36370 21.39503 1.000 39.20507 231 THR B N 1
ATOM 6138 C CA . THR B 1 231 ? 26.49742 100.07895 22.08117 1.000 38.94034 231 THR B CA 1
ATOM 6139 C C . THR B 1 231 ? 27.79555 99.96377 22.87148 1.000 41.13530 231 THR B C 1
ATOM 6140 O O . THR B 1 231 ? 28.88475 100.13641 22.31578 1.000 41.65365 231 THR B O 1
ATOM 6144 N N . MET B 1 232 ? 27.67695 99.67674 24.16831 1.000 39.45108 232 MET B N 1
ATOM 6145 C CA . MET B 1 232 ? 28.85566 99.45666 24.99792 1.000 41.49349 232 MET B CA 1
ATOM 6146 C C . MET B 1 232 ? 29.31534 98.00611 24.98370 1.000 40.66878 232 MET B C 1
ATOM 6147 O O . MET B 1 232 ? 30.52142 97.74459 25.06147 1.000 41.08762 232 MET B O 1
ATOM 6152 N N . MET B 1 233 ? 28.38548 97.05959 24.89010 1.000 39.27144 233 MET B N 1
ATOM 6153 C CA . MET B 1 233 ? 28.71277 95.65217 24.72393 1.000 38.41341 233 MET B CA 1
ATOM 6154 C C . MET B 1 233 ? 27.84217 95.05760 23.62874 1.000 36.11135 233 MET B C 1
ATOM 6155 O O . MET B 1 233 ? 26.63624 95.31553 23.57652 1.000 34.80639 233 MET B O 1
ATOM 6160 N N . THR B 1 234 ? 28.46731 94.27913 22.74825 1.000 37.99784 234 THR B N 1
ATOM 6161 C CA . THR B 1 234 ? 27.77457 93.42009 21.79672 1.000 36.20848 234 THR B CA 1
ATOM 6162 C C . THR B 1 234 ? 28.80321 92.51436 21.13839 1.000 36.23276 234 THR B C 1
ATOM 6163 O O . THR B 1 234 ? 29.97187 92.88495 20.99480 1.000 37.17965 234 THR B O 1
ATOM 6167 N N . SER B 1 235 ? 28.35969 91.31582 20.76331 1.000 35.91227 235 SER B N 1
ATOM 6168 C CA . SER B 1 235 ? 29.17786 90.38928 19.99185 1.000 36.31323 235 SER B CA 1
ATOM 6169 C C . SER B 1 235 ? 28.53458 90.03919 18.65760 1.000 36.76101 235 SER B C 1
ATOM 6170 O O . SER B 1 235 ? 28.97780 89.09164 17.99671 1.000 37.25261 235 SER B O 1
ATOM 6173 N N . TRP B 1 236 ? 27.50520 90.78506 18.24521 1.000 34.04976 236 TRP B N 1
ATOM 6174 C CA . TRP B 1 236 ? 26.80748 90.48058 17.00020 1.000 34.47450 236 TRP B CA 1
ATOM 6175 C C . TRP B 1 236 ? 27.75402 90.51552 15.80712 1.000 35.69631 236 TRP B C 1
ATOM 6176 O O . TRP B 1 236 ? 27.65439 89.68090 14.90026 1.000 36.33986 236 TRP B O 1
ATOM 6187 N N . HIS B 1 237 ? 28.68558 91.46887 15.79488 1.000 34.99550 237 HIS B N 1
ATOM 6188 C CA . HIS B 1 237 ? 29.59172 91.63792 14.66668 1.000 36.28919 237 HIS B CA 1
ATOM 6189 C C . HIS B 1 237 ? 30.66887 90.56280 14.59507 1.000 36.81363 237 HIS B C 1
ATOM 6190 O O . HIS B 1 237 ? 31.43145 90.54452 13.62363 1.000 38.03225 237 HIS B O 1
ATOM 6197 N N . LEU B 1 238 ? 30.75634 89.67497 15.58862 1.000 37.61602 238 LEU B N 1
ATOM 6198 C CA . LEU B 1 238 ? 31.74690 88.60006 15.62191 1.000 37.95560 238 LEU B CA 1
ATOM 6199 C C . LEU B 1 238 ? 31.00581 87.26932 15.69597 1.000 37.58338 238 LEU B C 1
ATOM 6200 O O . LEU B 1 238 ? 30.81679 86.71084 16.78731 1.000 36.52944 238 LEU B O 1
ATOM 6205 N N . PRO B 1 239 ? 30.57702 86.72567 14.55173 1.000 37.32145 239 PRO B N 1
ATOM 6206 C CA . PRO B 1 239 ? 29.75231 85.50656 14.57652 1.000 37.21332 239 PRO B CA 1
ATOM 6207 C C . PRO B 1 239 ? 30.50153 84.25266 14.99650 1.000 37.17637 239 PRO B C 1
ATOM 6208 O O . PRO B 1 239 ? 29.85148 83.23284 15.25812 1.000 36.95043 239 PRO B O 1
ATOM 6212 N N . GLU B 1 240 ? 31.83076 84.28249 15.06733 1.000 40.51783 240 GLU B N 1
ATOM 6213 C CA . GLU B 1 240 ? 32.60582 83.13739 15.52525 1.000 40.19718 240 GLU B CA 1
ATOM 6214 C C . GLU B 1 240 ? 33.13125 83.31728 16.94347 1.000 38.82131 240 GLU B C 1
ATOM 6215 O O . GLU B 1 240 ? 33.90950 82.48236 17.41648 1.000 38.44145 240 GLU B O 1
ATOM 6221 N N . ASN B 1 241 ? 32.72485 84.38263 17.62593 1.000 40.42335 241 ASN B N 1
ATOM 6222 C CA . ASN B 1 241 ? 33.10366 84.56119 19.01743 1.000 39.29292 241 ASN B CA 1
ATOM 6223 C C . ASN B 1 241 ? 32.51961 83.42923 19.85884 1.000 38.42776 241 ASN B C 1
ATOM 6224 O O . ASN B 1 241 ? 31.36057 83.04431 19.66128 1.000 38.39326 241 ASN B O 1
ATOM 6229 N N . PRO B 1 242 ? 33.29391 82.86117 20.78737 1.000 38.52640 242 PRO B N 1
ATOM 6230 C CA . PRO B 1 242 ? 32.74393 81.78801 21.63370 1.000 37.77219 242 PRO B CA 1
ATOM 6231 C C . PRO B 1 242 ? 31.51237 82.20773 22.41665 1.000 37.14462 242 PRO B C 1
ATOM 6232 O O . PRO B 1 242 ? 30.57795 81.41111 22.56698 1.000 36.96964 242 PRO B O 1
ATOM 6236 N N . LEU B 1 243 ? 31.47869 83.43905 22.91451 1.000 37.52027 243 LEU B N 1
ATOM 6237 C CA . LEU B 1 243 ? 30.32722 83.96027 23.63753 1.000 36.98616 243 LEU B CA 1
ATOM 6238 C C . LEU B 1 243 ? 29.47931 84.80676 22.69806 1.000 37.38509 243 LEU B C 1
ATOM 6239 O O . LEU B 1 243 ? 29.99466 85.71663 22.03896 1.000 37.93157 243 LEU B O 1
ATOM 6244 N N . GLN B 1 244 ? 28.18573 84.50254 22.63795 1.000 36.06676 244 GLN B N 1
ATOM 6245 C CA . GLN B 1 244 ? 27.23893 85.20455 21.78536 1.000 36.37429 244 GLN B CA 1
ATOM 6246 C C . GLN B 1 244 ? 26.08992 85.74571 22.62605 1.000 35.71208 244 GLN B C 1
ATOM 6247 O O . GLN B 1 244 ? 25.94584 85.41991 23.80714 1.000 35.16102 244 GLN B O 1
ATOM 6253 N N . LYS B 1 245 ? 25.26691 86.58504 21.99080 1.000 35.67906 245 LYS B N 1
ATOM 6254 C CA . LYS B 1 245 ? 24.05122 87.12741 22.60343 1.000 35.16590 245 LYS B CA 1
ATOM 6255 C C . LYS B 1 245 ? 24.35524 87.88090 23.89792 1.000 34.80660 245 LYS B C 1
ATOM 6256 O O . LYS B 1 245 ? 23.57181 87.85445 24.84910 1.000 34.40737 245 LYS B O 1
ATOM 6262 N N . SER B 1 246 ? 25.49587 88.56701 23.93420 1.000 34.73444 246 SER B N 1
ATOM 6263 C CA . SER B 1 246 ? 25.95988 89.23563 25.15016 1.000 34.72629 246 SER B CA 1
ATOM 6264 C C . SER B 1 246 ? 25.20888 90.55112 25.32344 1.000 34.96607 246 SER B C 1
ATOM 6265 O O . SER B 1 246 ? 25.51940 91.55007 24.67159 1.000 35.55443 246 SER B O 1
ATOM 6268 N N . GLY B 1 247 ? 24.22494 90.55647 26.21636 1.000 35.71256 247 GLY B N 1
ATOM 6269 C CA . GLY B 1 247 ? 23.45551 91.74991 26.48562 1.000 36.06141 247 GLY B CA 1
ATOM 6270 C C . GLY B 1 247 ? 22.77500 91.67401 27.83508 1.000 35.94441 247 GLY B C 1
ATOM 6271 O O . GLY B 1 247 ? 22.98509 90.73526 28.60589 1.000 35.60988 247 GLY B O 1
ATOM 6272 N N . HIS B 1 248 ? 21.94276 92.68297 28.10473 1.000 36.05921 248 HIS B N 1
ATOM 6273 C CA . HIS B 1 248 ? 21.23467 92.83777 29.37710 1.000 36.25159 248 HIS B CA 1
ATOM 6274 C C . HIS B 1 248 ? 22.23038 92.93662 30.53760 1.000 36.91037 248 HIS B C 1
ATOM 6275 O O . HIS B 1 248 ? 22.38060 92.03144 31.36038 1.000 36.61730 248 HIS B O 1
ATOM 6282 N N . GLY B 1 249 ? 22.90549 94.08683 30.57934 1.000 35.18222 249 GLY B N 1
ATOM 6283 C CA . GLY B 1 249 ? 23.96701 94.28425 31.53721 1.000 35.95123 249 GLY B CA 1
ATOM 6284 C C . GLY B 1 249 ? 23.47778 94.77865 32.88541 1.000 36.92300 249 GLY B C 1
ATOM 6285 O O . GLY B 1 249 ? 22.40140 95.36067 33.02365 1.000 37.32575 249 GLY B O 1
ATOM 6286 N N . SER B 1 250 ? 24.30577 94.53577 33.90200 1.000 35.61473 250 SER B N 1
ATOM 6287 C CA . SER B 1 250 ? 24.05295 94.99389 35.26866 1.000 36.80039 250 SER B CA 1
ATOM 6288 C C . SER B 1 250 ? 25.37713 95.50954 35.82396 1.000 37.71923 250 SER B C 1
ATOM 6289 O O . SER B 1 250 ? 26.25362 94.72034 36.18732 1.000 37.16202 250 SER B O 1
ATOM 6292 N N . LEU B 1 251 ? 25.51422 96.83056 35.88891 1.000 37.58551 251 LEU B N 1
ATOM 6293 C CA . LEU B 1 251 ? 26.75781 97.45625 36.31294 1.000 38.41345 251 LEU B CA 1
ATOM 6294 C C . LEU B 1 251 ? 26.84098 97.52700 37.83362 1.000 39.36529 251 LEU B C 1
ATOM 6295 O O . LEU B 1 251 ? 25.83271 97.69218 38.52570 1.000 40.15205 251 LEU B O 1
ATOM 6300 N N . LEU B 1 252 ? 28.06177 97.40059 38.35199 1.000 41.34785 252 LEU B N 1
ATOM 6301 C CA . LEU B 1 252 ? 28.29734 97.51959 39.78371 1.000 42.27308 252 LEU B CA 1
ATOM 6302 C C . LEU B 1 252 ? 29.72944 97.96687 40.03621 1.000 42.47828 252 LEU B C 1
ATOM 6303 O O . LEU B 1 252 ? 30.66179 97.49965 39.37598 1.000 41.45298 252 LEU B O 1
ATOM 6308 N N . GLN B 1 253 ? 29.89176 98.87322 40.99555 1.000 43.37867 253 GLN B N 1
ATOM 6309 C CA . GLN B 1 253 ? 31.20104 99.28064 41.48174 1.000 43.58317 253 GLN B CA 1
ATOM 6310 C C . GLN B 1 253 ? 31.52195 98.47166 42.73236 1.000 43.48374 253 GLN B C 1
ATOM 6311 O O . GLN B 1 253 ? 30.74323 98.47052 43.69146 1.000 44.33375 253 GLN B O 1
ATOM 6317 N N . THR B 1 254 ? 32.65842 97.78214 42.71820 1.000 45.19869 254 THR B N 1
ATOM 6318 C CA . THR B 1 254 ? 33.03853 96.94866 43.84598 1.000 45.03200 254 THR B CA 1
ATOM 6319 C C . THR B 1 254 ? 33.45458 97.81214 45.03547 1.000 46.25943 254 THR B C 1
ATOM 6320 O O . THR B 1 254 ? 33.61796 99.03143 44.93308 1.000 47.09197 254 THR B O 1
ATOM 6324 N N . HIS B 1 255 ? 33.62721 97.15696 46.18637 1.000 46.32439 255 HIS B N 1
ATOM 6325 C CA . HIS B 1 255 ? 34.18912 97.83118 47.35054 1.000 47.30751 255 HIS B CA 1
ATOM 6326 C C . HIS B 1 255 ? 35.66365 98.15830 47.16948 1.000 46.83843 255 HIS B C 1
ATOM 6327 O O . HIS B 1 255 ? 36.23352 98.87238 48.00158 1.000 47.57877 255 HIS B O 1
ATOM 6334 N N . THR B 1 256 ? 36.28924 97.65098 46.11362 1.000 47.67711 256 THR B N 1
ATOM 6335 C CA . THR B 1 256 ? 37.65318 97.99938 45.75397 1.000 47.28447 256 THR B CA 1
ATOM 6336 C C . THR B 1 256 ? 37.73041 99.24523 44.88707 1.000 47.75449 256 THR B C 1
ATOM 6337 O O . THR B 1 256 ? 38.83279 99.64361 44.49683 1.000 47.54384 256 THR B O 1
ATOM 6341 N N . GLY B 1 257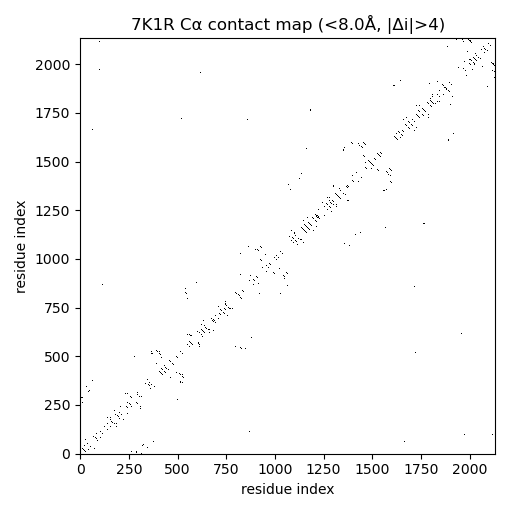 ? 36.59480 99.85685 44.56380 1.000 47.17219 257 GLY B N 1
ATOM 6342 C CA . GLY B 1 257 ? 36.57666 100.96828 43.63755 1.000 47.61401 257 GLY B CA 1
ATOM 6343 C C . GLY B 1 257 ? 36.59795 100.57790 42.17814 1.000 46.70683 257 GLY B C 1
ATOM 6344 O O . GLY B 1 257 ? 36.73442 101.45727 41.31920 1.000 47.07121 257 GLY B O 1
ATOM 6345 N N . GLU B 1 258 ? 36.47003 99.29147 41.87005 1.000 46.79312 258 GLU B N 1
ATOM 6346 C CA . GLU B 1 258 ? 36.48892 98.79118 40.50442 1.000 45.84912 258 GLU B CA 1
ATOM 6347 C C . GLU B 1 258 ? 35.06977 98.52815 40.01260 1.000 45.77820 258 GLU B C 1
ATOM 6348 O O . GLU B 1 258 ? 34.13376 98.36687 40.79896 1.000 46.20624 258 GLU B O 1
ATOM 6354 N N . TRP B 1 259 ? 34.92336 98.47371 38.69010 1.000 41.69481 259 TRP B N 1
ATOM 6355 C CA . TRP B 1 259 ? 33.61823 98.42861 38.04283 1.000 41.66124 259 TRP B CA 1
ATOM 6356 C C . TRP B 1 259 ? 33.47757 97.16101 37.21339 1.000 40.30100 259 TRP B C 1
ATOM 6357 O O . TRP B 1 259 ? 34.36382 96.83095 36.41791 1.000 39.67218 259 TRP B O 1
ATOM 6368 N N . TYR B 1 260 ? 32.35456 96.46665 37.38762 1.000 42.81608 260 TYR B N 1
ATOM 6369 C CA . TYR B 1 260 ? 32.07289 95.25009 36.64295 1.000 41.51884 260 TYR B CA 1
ATOM 6370 C C . TYR B 1 260 ? 30.62665 95.26793 36.17284 1.000 41.46673 260 TYR B C 1
ATOM 6371 O O . TYR B 1 260 ? 29.79614 96.03123 36.67207 1.000 42.45892 260 TYR B O 1
ATOM 6380 N N . MET B 1 261 ? 30.33518 94.41427 35.19459 1.000 38.17207 261 MET B N 1
ATOM 6381 C CA . MET B 1 261 ? 29.00078 94.33041 34.61492 1.000 37.87914 261 MET B CA 1
ATOM 6382 C C . MET B 1 261 ? 28.67499 92.87562 34.32361 1.000 36.54888 261 MET B C 1
ATOM 6383 O O . MET B 1 261 ? 29.35025 92.23709 33.51112 1.000 35.91590 261 MET B O 1
ATOM 6388 N N . ALA B 1 262 ? 27.65034 92.35476 34.98990 1.000 37.23111 262 ALA B N 1
ATOM 6389 C CA . ALA B 1 262 ? 27.11393 91.05196 34.63836 1.000 36.25563 262 ALA B CA 1
ATOM 6390 C C . ALA B 1 262 ? 26.24255 91.17391 33.39528 1.000 35.70322 262 ALA B C 1
ATOM 6391 O O . ALA B 1 262 ? 25.63250 92.21461 33.13842 1.000 36.17218 262 ALA B O 1
ATOM 6393 N N . TYR B 1 263 ? 26.19461 90.09810 32.61690 1.000 37.38321 263 TYR B N 1
ATOM 6394 C CA . TYR B 1 263 ? 25.44696 90.10035 31.36914 1.000 36.94100 263 TYR B CA 1
ATOM 6395 C C . TYR B 1 263 ? 25.08927 88.66587 31.02123 1.000 36.10498 263 TYR B C 1
ATOM 6396 O O . TYR B 1 263 ? 25.80306 87.73065 31.39166 1.000 35.86594 263 TYR B O 1
ATOM 6405 N N . LEU B 1 264 ? 23.97846 88.50032 30.31162 1.000 35.95435 264 LEU B N 1
ATOM 6406 C CA . LEU B 1 264 ? 23.61932 87.18239 29.81684 1.000 35.42370 264 LEU B CA 1
ATOM 6407 C C . LEU B 1 264 ? 24.35337 86.89965 28.51268 1.000 35.39549 264 LEU B C 1
ATOM 6408 O O . LEU B 1 264 ? 24.67151 87.80916 27.74221 1.000 35.68494 264 LEU B O 1
ATOM 6413 N N . THR B 1 265 ? 24.62222 85.62122 28.27275 1.000 35.05717 265 THR B N 1
ATOM 6414 C CA . THR B 1 265 ? 25.38961 85.20722 27.10820 1.000 35.23917 265 THR B CA 1
ATOM 6415 C C . THR B 1 265 ? 25.06021 83.75078 26.81630 1.000 35.23693 265 THR B C 1
ATOM 6416 O O . THR B 1 265 ? 24.46102 83.05307 27.63814 1.000 35.03622 265 THR B O 1
ATOM 6420 N N . SER B 1 266 ? 25.45733 83.29913 25.62762 1.000 35.89716 266 SER B N 1
ATOM 6421 C CA . SER B 1 266 ? 25.13791 81.95432 25.17224 1.000 36.21579 266 SER B CA 1
ATOM 6422 C C . SER B 1 266 ? 26.31349 81.37384 24.39928 1.000 36.65419 266 SER B C 1
ATOM 6423 O O . SER B 1 266 ? 27.06235 82.09820 23.73813 1.000 36.90756 266 SER B O 1
ATOM 6426 N N . ARG B 1 267 ? 26.46163 80.05316 24.48879 1.000 37.65256 267 ARG B N 1
ATOM 6427 C CA . ARG B 1 267 ? 27.53001 79.31774 23.80931 1.000 38.08736 267 ARG B CA 1
ATOM 6428 C C . ARG B 1 267 ? 26.90948 78.33095 22.83194 1.000 38.95036 267 ARG B C 1
ATOM 6429 O O . ARG B 1 267 ? 26.42081 77.26469 23.24706 1.000 38.97663 267 ARG B O 1
ATOM 6437 N N . PRO B 1 268 ? 26.91683 78.62221 21.53477 1.000 37.13014 268 PRO B N 1
ATOM 6438 C CA . PRO B 1 268 ? 26.17380 77.79864 20.57898 1.000 38.19887 268 PRO B CA 1
ATOM 6439 C C . PRO B 1 268 ? 26.97686 76.64598 19.99618 1.000 38.78638 268 PRO B C 1
ATOM 6440 O O . PRO B 1 268 ? 28.19412 76.71279 19.81481 1.000 38.69383 268 PRO B O 1
ATOM 6444 N N . LEU B 1 269 ? 26.25219 75.56890 19.70767 1.000 39.45304 269 LEU B N 1
ATOM 6445 C CA . LEU B 1 269 ? 26.74797 74.45562 18.91344 1.000 40.16189 269 LEU B CA 1
ATOM 6446 C C . LEU B 1 269 ? 26.31581 74.65625 17.46808 1.000 41.55317 269 LEU B C 1
ATOM 6447 O O . LEU B 1 269 ? 25.15860 74.98938 17.20061 1.000 42.12899 269 LEU B O 1
ATOM 6452 N N . ARG B 1 270 ? 27.24352 74.45586 16.53834 1.000 39.78318 270 ARG B N 1
ATOM 6453 C CA . ARG B 1 270 ? 26.98101 74.66235 15.12229 1.000 41.15782 270 ARG B CA 1
ATOM 6454 C C . ARG B 1 270 ? 26.89233 73.31866 14.41563 1.000 41.76197 270 ARG B C 1
ATOM 6455 O O . ARG B 1 270 ? 27.72139 72.43352 14.64663 1.000 41.25315 270 ARG B O 1
ATOM 6463 N N . LEU B 1 271 ? 25.87835 73.16684 13.56937 1.000 41.03665 271 LEU B N 1
ATOM 6464 C CA . LEU B 1 271 ? 25.75540 71.96333 12.77106 1.000 41.59608 271 LEU B CA 1
ATOM 6465 C C . LEU B 1 271 ? 26.78430 71.98525 11.64197 1.000 42.14193 271 LEU B C 1
ATOM 6466 O O . LEU B 1 271 ? 27.17587 73.05600 11.17055 1.000 42.55691 271 LEU B O 1
ATOM 6471 N N . PRO B 1 272 ? 27.24377 70.81819 11.19346 1.000 42.69507 272 PRO B N 1
ATOM 6472 C CA . PRO B 1 272 ? 28.24312 70.79493 10.11931 1.000 43.23238 272 PRO B CA 1
ATOM 6473 C C . PRO B 1 272 ? 27.62962 71.16437 8.77759 1.000 44.39407 272 PRO B C 1
ATOM 6474 O O . PRO B 1 272 ? 26.49006 70.80533 8.47160 1.000 44.80137 272 PRO B O 1
ATOM 6478 N N . GLY B 1 273 ? 28.40293 71.89813 7.97580 1.000 42.59643 273 GLY B N 1
ATOM 6479 C CA . GLY B 1 273 ? 27.99649 72.27389 6.64039 1.000 43.70521 273 GLY B CA 1
ATOM 6480 C C . GLY B 1 273 ? 27.10470 73.49150 6.54416 1.000 44.14027 273 GLY B C 1
ATOM 6481 O O . GLY B 1 273 ? 26.97543 74.05891 5.45246 1.000 44.98302 273 GLY B O 1
ATOM 6482 N N . VAL B 1 274 ? 26.48625 73.91850 7.64064 1.000 42.02897 274 VAL B N 1
ATOM 6483 C CA . VAL B 1 274 ? 25.57372 75.05869 7.60855 1.000 42.43059 274 VAL B CA 1
ATOM 6484 C C . VAL B 1 274 ? 26.38174 76.34759 7.51573 1.000 42.58043 274 VAL B C 1
ATOM 6485 O O . VAL B 1 274 ? 27.25310 76.59269 8.36390 1.000 41.93175 274 VAL B O 1
ATOM 6489 N N . PRO B 1 275 ? 26.13874 77.18325 6.50502 1.000 41.92229 275 PRO B N 1
ATOM 6490 C CA . PRO B 1 275 ? 26.83941 78.47010 6.41720 1.000 42.09736 275 PRO B CA 1
ATOM 6491 C C . PRO B 1 275 ? 26.67310 79.28706 7.69072 1.000 41.50984 275 PRO B C 1
ATOM 6492 O O . PRO B 1 275 ? 25.60765 79.29993 8.30951 1.000 41.29567 275 PRO B O 1
ATOM 6496 N N . LEU B 1 276 ? 27.74815 79.98210 8.06941 1.000 41.93370 276 LEU B N 1
ATOM 6497 C CA . LEU B 1 276 ? 27.81016 80.62724 9.37758 1.000 40.97209 276 LEU B CA 1
ATOM 6498 C C . LEU B 1 276 ? 26.69405 81.64802 9.56460 1.000 40.80927 276 LEU B C 1
ATOM 6499 O O . LEU B 1 276 ? 26.12814 81.76435 10.65760 1.000 39.70678 276 LEU B O 1
ATOM 6504 N N . LEU B 1 277 ? 26.36358 82.40002 8.51745 1.000 40.27740 277 LEU B N 1
ATOM 6505 C CA . LEU B 1 277 ? 25.39093 83.47789 8.62876 1.000 39.42711 277 LEU B CA 1
ATOM 6506 C C . LEU B 1 277 ? 24.05404 83.14258 7.97974 1.000 39.73679 277 LEU B C 1
ATOM 6507 O O . LEU B 1 277 ? 23.17124 84.00514 7.92110 1.000 38.91794 277 LEU B O 1
ATOM 6512 N N . ALA B 1 278 ? 23.87987 81.91737 7.49312 1.000 41.12365 278 ALA B N 1
ATOM 6513 C CA . ALA B 1 278 ? 22.55905 81.47496 7.08373 1.000 41.37168 278 ALA B CA 1
ATOM 6514 C C . ALA B 1 278 ? 21.68305 81.26067 8.31749 1.000 40.66990 278 ALA B C 1
ATOM 6515 O O . ALA B 1 278 ? 22.13855 81.35383 9.46177 1.000 39.94907 278 ALA B O 1
ATOM 6517 N N . SER B 1 279 ? 20.40425 80.98132 8.07795 1.000 43.21410 279 SER B N 1
ATOM 6518 C CA . SER B 1 279 ? 19.49032 80.71415 9.18072 1.000 42.70080 279 SER B CA 1
ATOM 6519 C C . SER B 1 279 ? 19.93862 79.46886 9.93545 1.000 42.93436 279 SER B C 1
ATOM 6520 O O . SER B 1 279 ? 20.19598 78.42181 9.33385 1.000 43.65925 279 SER B O 1
ATOM 6523 N N . GLY B 1 280 ? 20.05025 79.59174 11.25866 1.000 42.93155 280 GLY B N 1
ATOM 6524 C CA . GLY B 1 280 ? 20.56565 78.52381 12.08683 1.000 42.56753 280 GLY B CA 1
ATOM 6525 C C . GLY B 1 280 ? 22.06645 78.34288 12.04061 1.000 42.25503 280 GLY B C 1
ATOM 6526 O O . GLY B 1 280 ? 22.59849 77.52635 12.80397 1.000 41.44692 280 GLY B O 1
ATOM 6527 N N . GLY B 1 281 ? 22.77270 79.08010 11.18092 1.000 41.60057 281 GLY B N 1
ATOM 6528 C CA . GLY B 1 281 ? 24.20662 78.90117 11.04921 1.000 41.46073 281 GLY B CA 1
ATOM 6529 C C . GLY B 1 281 ? 25.01330 79.43845 12.21000 1.000 40.06930 281 GLY B C 1
ATOM 6530 O O . GLY B 1 281 ? 26.15938 79.01848 12.39994 1.000 39.64509 281 GLY B O 1
ATOM 6531 N N . ARG B 1 282 ? 24.45005 80.36295 12.98604 1.000 42.16460 282 ARG B N 1
ATOM 6532 C CA . ARG B 1 282 ? 25.18497 80.91834 14.11269 1.000 40.40941 282 ARG B CA 1
ATOM 6533 C C . ARG B 1 282 ? 25.17782 79.99369 15.32248 1.000 39.35639 282 ARG B C 1
ATOM 6534 O O . ARG B 1 282 ? 25.99468 80.18129 16.23042 1.000 38.15540 282 ARG B O 1
ATOM 6542 N N . GLY B 1 283 ? 24.29118 79.00331 15.35643 1.000 40.71736 283 GLY B N 1
ATOM 6543 C CA . GLY B 1 283 ? 24.39754 77.91561 16.30574 1.000 39.99440 283 GLY B CA 1
ATOM 6544 C C . GLY B 1 283 ? 23.10347 77.65234 17.04672 1.000 39.64498 283 GLY B C 1
ATOM 6545 O O . GLY B 1 283 ? 22.10096 78.34605 16.88594 1.000 39.87516 283 GLY B O 1
ATOM 6546 N N . TYR B 1 284 ? 23.14501 76.60964 17.87858 1.000 38.27763 284 TYR B N 1
ATOM 6547 C CA . TYR B 1 284 ? 22.03940 76.20486 18.73464 1.000 37.99869 284 TYR B CA 1
ATOM 6548 C C . TYR B 1 284 ? 22.55753 76.06984 20.16004 1.000 36.50420 284 TYR B C 1
ATOM 6549 O O . TYR B 1 284 ? 23.66309 75.56927 20.37691 1.000 36.06725 284 TYR B O 1
ATOM 6558 N N . CYS B 1 285 ? 21.76286 76.52039 21.13291 1.000 38.91143 285 CYS B N 1
ATOM 6559 C CA . CYS B 1 285 ? 22.22760 76.72029 22.50320 1.000 37.56057 285 CYS B CA 1
ATOM 6560 C C . CYS B 1 285 ? 21.42446 75.85511 23.47009 1.000 37.51329 285 CYS B C 1
ATOM 6561 O O . CYS B 1 285 ? 20.44926 76.32566 24.07871 1.000 37.29746 285 CYS B O 1
ATOM 6564 N N . PRO B 1 286 ? 21.81529 74.58883 23.65173 1.000 37.15233 286 PRO B N 1
ATOM 6565 C CA . PRO B 1 286 ? 21.09846 73.74216 24.61472 1.000 37.15872 286 PRO B CA 1
ATOM 6566 C C . PRO B 1 286 ? 21.30488 74.16427 26.06098 1.000 36.08455 286 PRO B C 1
ATOM 6567 O O . PRO B 1 286 ? 20.43914 73.89006 26.90217 1.000 36.18007 286 PRO B O 1
ATOM 6571 N N . LEU B 1 287 ? 22.41871 74.81942 26.38305 1.000 38.37057 287 LEU B N 1
ATOM 6572 C CA . LEU B 1 287 ? 22.62940 75.33771 27.72966 1.000 37.53499 287 LEU B CA 1
ATOM 6573 C C . LEU B 1 287 ? 21.92397 76.66746 27.96321 1.000 37.23305 287 LEU B C 1
ATOM 6574 O O . LEU B 1 287 ? 22.03990 77.22887 29.05829 1.000 36.67245 287 LEU B O 1
ATOM 6579 N N . GLY B 1 288 ? 21.20198 77.17976 26.96655 1.000 36.12170 288 GLY B N 1
ATOM 6580 C CA . GLY B 1 288 ? 20.37848 78.35773 27.15593 1.000 35.85878 288 GLY B CA 1
ATOM 6581 C C . GLY B 1 288 ? 21.19948 79.62485 27.31670 1.000 35.08919 288 GLY B C 1
ATOM 6582 O O . GLY B 1 288 ? 22.33939 79.72993 26.85629 1.000 34.98362 288 GLY B O 1
ATOM 6583 N N . ARG B 1 289 ? 20.60120 80.60761 27.98659 1.000 36.20667 289 ARG B N 1
ATOM 6584 C CA . ARG B 1 289 ? 21.24013 81.89492 28.23459 1.000 35.68557 289 ARG B CA 1
ATOM 6585 C C . ARG B 1 289 ? 21.87574 81.85748 29.61996 1.000 35.40118 289 ARG B C 1
ATOM 6586 O O . ARG B 1 289 ? 21.17179 81.83675 30.63517 1.000 35.44445 289 ARG B O 1
ATOM 6594 N N . GLU B 1 290 ? 23.20266 81.84428 29.65509 1.000 35.89869 290 GLU B N 1
ATOM 6595 C CA . GLU B 1 290 ? 23.97249 81.77959 30.88336 1.000 36.79927 290 GLU B CA 1
ATOM 6596 C C . GLU B 1 290 ? 24.44182 83.18501 31.25960 1.000 36.31575 290 GLU B C 1
ATOM 6597 O O . GLU B 1 290 ? 24.06785 84.17571 30.62637 1.000 35.53091 290 GLU B O 1
ATOM 6603 N N . THR B 1 291 ? 25.26697 83.28602 32.29902 1.000 36.84975 291 THR B N 1
ATOM 6604 C CA . THR B 1 291 ? 25.68269 84.57394 32.84069 1.000 35.80785 291 THR B CA 1
ATOM 6605 C C . THR B 1 291 ? 27.19733 84.71186 32.78210 1.000 35.79512 291 THR B C 1
ATOM 6606 O O . THR B 1 291 ? 27.92517 83.81542 33.22022 1.000 36.97922 291 THR B O 1
ATOM 6610 N N . GLY B 1 292 ? 27.66425 85.84019 32.24538 1.000 38.65741 292 GLY B N 1
ATOM 6611 C CA . GLY B 1 292 ? 29.06014 86.20808 32.28285 1.000 38.33344 292 GLY B CA 1
ATOM 6612 C C . GLY B 1 292 ? 29.26298 87.52909 33.00841 1.000 36.86177 292 GLY B C 1
ATOM 6613 O O . GLY B 1 292 ? 28.31033 88.19260 33.42590 1.000 36.13426 292 GLY B O 1
ATOM 6614 N N . ILE B 1 293 ? 30.53385 87.89915 33.15079 1.000 38.68699 293 ILE B N 1
ATOM 6615 C CA . ILE B 1 293 ? 30.91265 89.14403 33.81133 1.000 37.61747 293 ILE B CA 1
ATOM 6616 C C . ILE B 1 293 ? 32.09899 89.74598 33.06935 1.000 38.01376 293 ILE B C 1
ATOM 6617 O O . ILE B 1 293 ? 32.96044 89.02164 32.55877 1.000 39.50545 293 ILE B O 1
ATOM 6622 N N . ALA B 1 294 ? 32.13048 91.07533 32.99034 1.000 39.88848 294 ALA B N 1
ATOM 6623 C CA . ALA B 1 294 ? 33.18293 91.79046 32.28500 1.000 40.38635 294 ALA B CA 1
ATOM 6624 C C . ALA B 1 294 ? 33.66169 92.96874 33.12074 1.000 40.02712 294 ALA B C 1
ATOM 6625 O O . ALA B 1 294 ? 32.89306 93.56973 33.87669 1.000 38.88994 294 ALA B O 1
ATOM 6627 N N . ARG B 1 295 ? 34.94435 93.29202 32.97618 1.000 42.42159 295 ARG B N 1
ATOM 6628 C CA . ARG B 1 295 ? 35.53846 94.42605 33.66848 1.000 42.22561 295 ARG B CA 1
ATOM 6629 C C . ARG B 1 295 ? 35.33028 95.69956 32.86059 1.000 41.34593 295 ARG B C 1
ATOM 6630 O O . ARG B 1 295 ? 35.52259 95.71618 31.64165 1.000 41.73462 295 ARG B O 1
ATOM 6638 N N . ILE B 1 296 ? 34.94250 96.76754 33.55172 1.000 42.57026 296 ILE B N 1
ATOM 6639 C CA . ILE B 1 296 ? 34.56840 98.02994 32.92717 1.000 42.15548 296 ILE B CA 1
ATOM 6640 C C . ILE B 1 296 ? 35.62282 99.07848 33.25034 1.000 42.28353 296 ILE B C 1
ATOM 6641 O O . ILE B 1 296 ? 36.11256 99.15429 34.38325 1.000 41.92667 296 ILE B O 1
ATOM 6646 N N . GLU B 1 297 ? 35.97295 99.88375 32.25011 1.000 45.26553 297 GLU B N 1
ATOM 6647 C CA . GLU B 1 297 ? 36.85294 101.02818 32.42312 1.000 45.33041 297 GLU B CA 1
ATOM 6648 C C . GLU B 1 297 ? 36.10165 102.30242 32.05913 1.000 45.49077 297 GLU B C 1
ATOM 6649 O O . GLU B 1 297 ? 35.14262 102.27617 31.28144 1.000 46.20857 297 GLU B O 1
ATOM 6655 N N . TRP B 1 298 ? 36.54095 103.41990 32.63130 1.000 48.84087 298 TRP B N 1
ATOM 6656 C CA . TRP B 1 298 ? 35.91747 104.71535 32.40359 1.000 49.30677 298 TRP B CA 1
ATOM 6657 C C . TRP B 1 298 ? 36.85714 105.61344 31.61047 1.000 50.66717 298 TRP B C 1
ATOM 6658 O O . TRP B 1 298 ? 38.06942 105.62714 31.84767 1.000 50.33497 298 TRP B O 1
ATOM 6669 N N . ARG B 1 299 ? 36.28623 106.36100 30.66427 1.000 46.94709 299 ARG B N 1
ATOM 6670 C CA . ARG B 1 299 ? 37.07109 107.18050 29.74149 1.000 48.64074 299 ARG B CA 1
ATOM 6671 C C . ARG B 1 299 ? 36.24516 108.42205 29.41506 1.000 50.46096 299 ARG B C 1
ATOM 6672 O O . ARG B 1 299 ? 35.29016 108.34367 28.63609 1.000 52.23948 299 ARG B O 1
ATOM 6680 N N . ASP B 1 300 ? 36.61578 109.55423 30.01648 1.000 48.08958 300 ASP B N 1
ATOM 6681 C CA . ASP B 1 300 ? 35.94864 110.83646 29.77899 1.000 49.96112 300 ASP B CA 1
ATOM 6682 C C . ASP B 1 300 ? 34.46064 110.76600 30.12792 1.000 49.89859 300 ASP B C 1
ATOM 6683 O O . ASP B 1 300 ? 33.59607 111.19968 29.36378 1.000 52.65417 300 ASP B O 1
ATOM 6688 N N . GLY B 1 301 ? 34.16491 110.21422 31.30238 1.000 48.25122 301 GLY B N 1
ATOM 6689 C CA . GLY B 1 301 ? 32.79149 110.15057 31.76163 1.000 46.85053 301 GLY B CA 1
ATOM 6690 C C . GLY B 1 301 ? 31.92588 109.12132 31.07293 1.000 48.25575 301 GLY B C 1
ATOM 6691 O O . GLY B 1 301 ? 30.69883 109.19483 31.17226 1.000 46.84621 301 GLY B O 1
ATOM 6692 N N . TRP B 1 302 ? 32.52614 108.15876 30.37557 1.000 45.00977 302 TRP B N 1
ATOM 6693 C CA . TRP B 1 302 ? 31.77918 107.10412 29.71084 1.000 45.75287 302 TRP B CA 1
ATOM 6694 C C . TRP B 1 302 ? 32.37146 105.74709 30.06532 1.000 43.94014 302 TRP B C 1
ATOM 6695 O O . TRP B 1 302 ? 33.59592 105.61460 30.18535 1.000 43.11521 302 TRP B O 1
ATOM 6706 N N . PRO B 1 303 ? 31.53687 104.72527 30.23944 1.000 44.98458 303 PRO B N 1
ATOM 6707 C CA . PRO B 1 303 ? 32.04930 103.38071 30.51017 1.000 43.83176 303 PRO B CA 1
ATOM 6708 C C . PRO B 1 303 ? 32.33340 102.60056 29.23641 1.000 44.16382 303 PRO B C 1
ATOM 6709 O O . PRO B 1 303 ? 31.65411 102.73667 28.21740 1.000 44.90988 303 PRO B O 1
ATOM 6713 N N . TYR B 1 304 ? 33.37034 101.76910 29.31214 1.000 43.36817 304 TYR B N 1
ATOM 6714 C CA . TYR B 1 304 ? 33.76223 100.90576 28.20859 1.000 43.50530 304 TYR B CA 1
ATOM 6715 C C . TYR B 1 304 ? 34.09899 99.52395 28.74851 1.000 42.42329 304 TYR B C 1
ATOM 6716 O O . TYR B 1 304 ? 34.52185 99.37683 29.89821 1.000 41.75204 304 TYR B O 1
ATOM 6725 N N . VAL B 1 305 ? 33.91176 98.51245 27.90729 1.000 42.90336 305 VAL B N 1
ATOM 6726 C CA . VAL B 1 305 ? 34.29440 97.14541 28.23951 1.000 42.52361 305 VAL B CA 1
ATOM 6727 C C . VAL B 1 305 ? 35.75037 96.94310 27.84506 1.000 43.44785 305 VAL B C 1
ATOM 6728 O O . VAL B 1 305 ? 36.13731 97.21797 26.70236 1.000 44.34722 305 VAL B O 1
ATOM 6732 N N . GLU B 1 306 ? 36.55757 96.46642 28.79182 1.000 44.49633 306 GLU B N 1
ATOM 6733 C CA . GLU B 1 306 ? 37.98326 96.28180 28.55050 1.000 45.58787 306 GLU B CA 1
ATOM 6734 C C . GLU B 1 306 ? 38.21835 95.30931 27.40087 1.000 46.49976 306 GLU B C 1
ATOM 6735 O O . GLU B 1 306 ? 37.67035 94.20349 27.38312 1.000 46.43485 306 GLU B O 1
ATOM 6741 N N . GLY B 1 307 ? 39.03498 95.73019 26.43427 1.000 43.21876 307 GLY B N 1
ATOM 6742 C CA . GLY B 1 307 ? 39.42335 94.88997 25.32457 1.000 44.38290 307 GLY B CA 1
ATOM 6743 C C . GLY B 1 307 ? 38.55268 95.00009 24.08998 1.000 44.52994 307 GLY B C 1
ATOM 6744 O O . GLY B 1 307 ? 39.00021 94.62423 23.00013 1.000 45.78781 307 GLY B O 1
ATOM 6745 N N . GLY B 1 308 ? 37.33575 95.49575 24.22307 1.000 42.82028 308 GLY B N 1
ATOM 6746 C CA . GLY B 1 308 ? 36.43687 95.61597 23.09210 1.000 43.13385 308 GLY B CA 1
ATOM 6747 C C . GLY B 1 308 ? 34.99989 95.43450 23.53603 1.000 41.92396 308 GLY B C 1
ATOM 6748 O O . GLY B 1 308 ? 34.71323 95.13338 24.69037 1.000 40.85735 308 GLY B O 1
ATOM 6749 N N . LYS B 1 309 ? 34.09272 95.62380 22.57342 1.000 39.90259 309 LYS B N 1
ATOM 6750 C CA . LYS B 1 309 ? 32.66446 95.51367 22.85874 1.000 39.06723 309 LYS B CA 1
ATOM 6751 C C . LYS B 1 309 ? 32.24777 94.07909 23.15669 1.000 38.67978 309 LYS B C 1
ATOM 6752 O O . LYS B 1 309 ? 31.26884 93.85736 23.87852 1.000 37.83004 309 LYS B O 1
ATOM 6758 N N . HIS B 1 310 ? 32.96194 93.10168 22.60727 1.000 39.05337 310 HIS B N 1
ATOM 6759 C CA . HIS B 1 310 ? 32.52215 91.71646 22.63865 1.000 39.16657 310 HIS B CA 1
ATOM 6760 C C . HIS B 1 310 ? 32.76552 91.08447 24.00657 1.000 38.42669 310 HIS B C 1
ATOM 6761 O O . HIS B 1 310 ? 33.52502 91.59280 24.83663 1.000 38.00142 310 HIS B O 1
ATOM 6768 N N . ALA B 1 311 ? 32.10189 89.95269 24.22944 1.000 38.80790 311 ALA B N 1
ATOM 6769 C CA . ALA B 1 311 ? 32.24927 89.18901 25.45975 1.000 38.50091 311 ALA B CA 1
ATOM 6770 C C . ALA B 1 311 ? 33.42735 88.23357 25.32720 1.000 39.58890 311 ALA B C 1
ATOM 6771 O O . ALA B 1 311 ? 33.55675 87.53400 24.31784 1.000 40.58506 311 ALA B O 1
ATOM 6773 N N . GLN B 1 312 ? 34.27975 88.20420 26.34517 1.000 40.56038 312 GLN B N 1
ATOM 6774 C CA . GLN B 1 312 ? 35.48426 87.38949 26.33269 1.000 41.77079 312 GLN B CA 1
ATOM 6775 C C . GLN B 1 312 ? 35.36047 86.23621 27.31922 1.000 42.11861 312 GLN B C 1
ATOM 6776 O O . GLN B 1 312 ? 34.68341 86.34352 28.34518 1.000 41.50511 312 GLN B O 1
ATOM 6782 N N . LEU B 1 313 ? 36.02246 85.12396 26.99068 1.000 40.43958 313 LEU B N 1
ATOM 6783 C CA . LEU B 1 313 ? 36.08433 84.00154 27.92014 1.000 40.76120 313 LEU B CA 1
ATOM 6784 C C . LEU B 1 313 ? 36.78419 84.40168 29.20905 1.000 40.99915 313 LEU B C 1
ATOM 6785 O O . LEU B 1 313 ? 36.32269 84.06791 30.30580 1.000 40.79602 313 LEU B O 1
ATOM 6790 N N . THR B 1 314 ? 37.89592 85.12220 29.09649 1.000 41.13904 314 THR B N 1
ATOM 6791 C CA . THR B 1 314 ? 38.74622 85.44666 30.23173 1.000 41.87529 314 THR B CA 1
ATOM 6792 C C . THR B 1 314 ? 38.81290 86.95592 30.41252 1.000 41.25200 314 THR B C 1
ATOM 6793 O O . THR B 1 314 ? 39.13413 87.68696 29.46889 1.000 41.47991 314 THR B O 1
ATOM 6797 N N . VAL B 1 315 ? 38.50444 87.41423 31.62642 1.000 43.57703 315 VAL B N 1
ATOM 6798 C CA . VAL B 1 315 ? 38.57011 88.82125 31.99194 1.000 42.84839 315 VAL B CA 1
ATOM 6799 C C . VAL B 1 315 ? 39.39640 88.94478 33.26631 1.000 43.47847 315 VAL B C 1
ATOM 6800 O O . VAL B 1 315 ? 39.74199 87.95291 33.90885 1.000 44.39716 315 VAL B O 1
ATOM 6804 N N . LYS B 1 316 ? 39.70969 90.18549 33.62990 1.000 45.15126 316 LYS B N 1
ATOM 6805 C CA . LYS B 1 316 ? 40.51336 90.45842 34.81402 1.000 45.75271 316 LYS B CA 1
ATOM 6806 C C . LYS B 1 316 ? 39.61720 90.59135 36.03981 1.000 44.87444 316 LYS B C 1
ATOM 6807 O O . LYS B 1 316 ? 38.62852 91.33143 36.01861 1.000 43.49239 316 LYS B O 1
ATOM 6813 N N . GLY B 1 317 ? 39.97124 89.87675 37.10500 1.000 45.08675 317 GLY B N 1
ATOM 6814 C CA . GLY B 1 317 ? 39.21547 89.91283 38.33606 1.000 44.53873 317 GLY B CA 1
ATOM 6815 C C . GLY B 1 317 ? 39.59334 91.09097 39.20500 1.000 44.24286 317 GLY B C 1
ATOM 6816 O O . GLY B 1 317 ? 40.61132 91.77199 38.99967 1.000 44.90476 317 GLY B O 1
ATOM 6817 N N . PRO B 1 318 ? 38.75389 91.35542 40.21051 1.000 44.46988 318 PRO B N 1
ATOM 6818 C CA . PRO B 1 318 ? 38.96286 92.53788 41.05712 1.000 44.08442 318 PRO B CA 1
ATOM 6819 C C . PRO B 1 318 ? 40.13593 92.37895 42.01306 1.000 46.43318 318 PRO B C 1
ATOM 6820 O O . PRO B 1 318 ? 40.76732 91.32003 42.06594 1.000 47.89971 318 PRO B O 1
ATOM 6824 N N . GLN B 1 319 ? 40.42082 93.42967 42.77813 1.000 45.75582 319 GLN B N 1
ATOM 6825 C CA . GLN B 1 319 ? 41.56887 93.47538 43.68354 1.000 48.16757 319 GLN B CA 1
ATOM 6826 C C . GLN B 1 319 ? 41.27480 92.80344 45.02481 1.000 49.37195 319 GLN B C 1
ATOM 6827 O O . GLN B 1 319 ? 41.47789 93.37033 46.09617 1.000 50.50798 319 GLN B O 1
ATOM 6833 N N . VAL B 1 320 ? 40.79520 91.55992 44.97023 1.000 48.89541 320 VAL B N 1
ATOM 6834 C CA . VAL B 1 320 ? 40.55054 90.76164 46.16471 1.000 50.40928 320 VAL B CA 1
ATOM 6835 C C . VAL B 1 320 ? 41.13828 89.37372 45.95498 1.000 51.99507 320 VAL B C 1
ATOM 6836 O O . VAL B 1 320 ? 41.27813 88.89960 44.82261 1.000 51.23093 320 VAL B O 1
ATOM 6840 N N . ALA B 1 321 ? 41.48762 88.72297 47.06087 1.000 54.42078 321 ALA B N 1
ATOM 6841 C CA . ALA B 1 321 ? 42.02483 87.37296 46.99211 1.000 56.28972 321 ALA B CA 1
ATOM 6842 C C . ALA B 1 321 ? 40.94229 86.38724 46.56741 1.000 54.99382 321 ALA B C 1
ATOM 6843 O O . ALA B 1 321 ? 39.76698 86.52981 46.91606 1.000 53.68541 321 ALA B O 1
ATOM 6845 N N . GLU B 1 322 ? 41.35131 85.38047 45.79965 1.000 55.52000 322 GLU B N 1
ATOM 6846 C CA . GLU B 1 322 ? 40.41270 84.37205 45.32782 1.000 54.52445 322 GLU B CA 1
ATOM 6847 C C . GLU B 1 322 ? 39.90084 83.53498 46.49275 1.000 56.25818 322 GLU B C 1
ATOM 6848 O O . GLU B 1 322 ? 40.66732 83.12042 47.36656 1.000 59.07182 322 GLU B O 1
ATOM 6854 N N . GLN B 1 323 ? 38.59243 83.29149 46.50332 1.000 54.79737 323 GLN B N 1
ATOM 6855 C CA . GLN B 1 323 ? 37.93224 82.56667 47.58967 1.000 56.39513 323 GLN B CA 1
ATOM 6856 C C . GLN B 1 323 ? 36.98201 81.53514 47.00246 1.000 55.55849 323 GLN B C 1
ATOM 6857 O O . GLN B 1 323 ? 35.75996 81.72940 46.98225 1.000 53.94391 323 GLN B O 1
ATOM 6863 N N . PRO B 1 324 ? 37.50985 80.41312 46.51725 1.000 56.79190 324 PRO B N 1
ATOM 6864 C CA . PRO B 1 324 ? 36.63976 79.37127 45.96231 1.000 56.23358 324 PRO B CA 1
ATOM 6865 C C . PRO B 1 324 ? 35.82688 78.68798 47.05220 1.000 57.91603 324 PRO B C 1
ATOM 6866 O O . PRO B 1 324 ? 36.17162 78.71195 48.23622 1.000 60.22919 324 PRO B O 1
ATOM 6870 N N . ALA B 1 325 ? 34.72462 78.07466 46.62739 1.000 56.91414 325 ALA B N 1
ATOM 6871 C CA . ALA B 1 325 ? 33.79946 77.40877 47.54226 1.000 58.44879 325 ALA B CA 1
ATOM 6872 C C . ALA B 1 325 ? 34.48852 76.31006 48.34672 1.000 62.09199 325 ALA B C 1
ATOM 6873 O O . ALA B 1 325 ? 34.84491 75.26151 47.80942 1.000 63.06434 325 ALA B O 1
ATOM 6875 N N . SER B 1 330 ? 30.39104 63.83305 40.14316 1.000 66.42908 330 SER B N 1
ATOM 6876 C CA . SER B 1 330 ? 30.19283 65.18820 40.64321 1.000 64.49045 330 SER B CA 1
ATOM 6877 C C . SER B 1 330 ? 28.87003 65.31267 41.39826 1.000 64.54936 330 SER B C 1
ATOM 6878 O O . SER B 1 330 ? 28.72739 64.79041 42.50468 1.000 67.18676 330 SER B O 1
ATOM 6881 N N . TRP B 1 331 ? 27.90524 65.99246 40.78157 1.000 44.15310 331 TRP B N 1
ATOM 6882 C CA . TRP B 1 331 ? 26.62749 66.24862 41.43109 1.000 44.14842 331 TRP B CA 1
ATOM 6883 C C . TRP B 1 331 ? 25.80206 64.97344 41.54638 1.000 43.62043 331 TRP B C 1
ATOM 6884 O O . TRP B 1 331 ? 25.70497 64.18617 40.60088 1.000 43.15358 331 TRP B O 1
ATOM 6895 N N . ARG B 1 332 ? 25.19660 64.77993 42.71573 1.000 46.93789 332 ARG B N 1
ATOM 6896 C CA . ARG B 1 332 ? 24.28328 63.66922 42.93195 1.000 46.52471 332 ARG B CA 1
ATOM 6897 C C . ARG B 1 332 ? 23.39431 63.99090 44.12449 1.000 46.90360 332 ARG B C 1
ATOM 6898 O O . ARG B 1 332 ? 23.82341 64.64139 45.08161 1.000 47.53546 332 ARG B O 1
ATOM 6906 N N . ASP B 1 333 ? 22.14501 63.54161 44.04324 1.000 45.11400 333 ASP B N 1
ATOM 6907 C CA . ASP B 1 333 ? 21.18412 63.64957 45.13550 1.000 45.41481 333 ASP B CA 1
ATOM 6908 C C . ASP B 1 333 ? 20.76586 62.23748 45.51710 1.000 45.14370 333 ASP B C 1
ATOM 6909 O O . ASP B 1 333 ? 20.04494 61.57341 44.76476 1.000 44.51489 333 ASP B O 1
ATOM 6914 N N . ASP B 1 334 ? 21.21868 61.77996 46.68012 1.000 46.91908 334 ASP B N 1
ATOM 6915 C CA . ASP B 1 334 ? 20.83671 60.46607 47.17547 1.000 46.87342 334 ASP B CA 1
ATOM 6916 C C . ASP B 1 334 ? 19.46639 60.46373 47.83770 1.000 47.00919 334 ASP B C 1
ATOM 6917 O O . ASP B 1 334 ? 19.05175 59.42066 48.35449 1.000 47.07844 334 ASP B O 1
ATOM 6922 N N . PHE B 1 335 ? 18.76338 61.59839 47.83031 1.000 46.69559 335 PHE B N 1
ATOM 6923 C CA . PHE B 1 335 ? 17.41523 61.70226 48.38876 1.000 46.78152 335 PHE B CA 1
ATOM 6924 C C . PHE B 1 335 ? 17.38443 61.23284 49.84162 1.000 47.48613 335 PHE B C 1
ATOM 6925 O O . PHE B 1 335 ? 16.45508 60.55375 50.28373 1.000 47.47563 335 PHE B O 1
ATOM 6933 N N . ASP B 1 336 ? 18.42215 61.60379 50.59017 1.000 48.43334 336 ASP B N 1
ATOM 6934 C CA . ASP B 1 336 ? 18.55558 61.24103 51.99356 1.000 49.32761 336 ASP B CA 1
ATOM 6935 C C . ASP B 1 336 ? 17.87990 62.22464 52.93651 1.000 49.84348 336 ASP B C 1
ATOM 6936 O O . ASP B 1 336 ? 17.69200 61.89798 54.11333 1.000 50.51126 336 ASP B O 1
ATOM 6941 N N . GLY B 1 337 ? 17.51364 63.41705 52.45904 1.000 46.81037 337 GLY B N 1
ATOM 6942 C CA . GLY B 1 337 ? 17.15984 64.51633 53.32550 1.000 47.25117 337 GLY B CA 1
ATOM 6943 C C . GLY B 1 337 ? 15.70441 64.94568 53.21736 1.000 46.83479 337 GLY B C 1
ATOM 6944 O O . GLY B 1 337 ? 14.93426 64.46479 52.37556 1.000 46.23414 337 GLY B O 1
ATOM 6945 N N . SER B 1 338 ? 15.34176 65.87511 54.10341 1.000 46.78341 338 SER B N 1
ATOM 6946 C CA . SER B 1 338 ? 14.01748 66.48146 54.11934 1.000 46.47058 338 SER B CA 1
ATOM 6947 C C . SER B 1 338 ? 13.70445 67.26258 52.85173 1.000 45.91717 338 SER B C 1
ATOM 6948 O O . SER B 1 338 ? 12.53513 67.58743 52.61820 1.000 45.59706 338 SER B O 1
ATOM 6951 N N . THR B 1 339 ? 14.70914 67.57199 52.03635 1.000 47.37250 339 THR B N 1
ATOM 6952 C CA . THR B 1 339 ? 14.54483 68.47776 50.91162 1.000 47.06611 339 THR B CA 1
ATOM 6953 C C . THR B 1 339 ? 15.25183 67.91988 49.68625 1.000 46.70777 339 THR B C 1
ATOM 6954 O O . THR B 1 339 ? 16.24555 67.19652 49.79779 1.000 46.81654 339 THR B O 1
ATOM 6958 N N . LEU B 1 340 ? 14.72388 68.25878 48.51337 1.000 44.01522 340 LEU B N 1
ATOM 6959 C CA . LEU B 1 340 ? 15.45764 68.02625 47.28080 1.000 43.66530 340 LEU B CA 1
ATOM 6960 C C . LEU B 1 340 ? 16.71091 68.89200 47.26070 1.000 44.06973 340 LEU B C 1
ATOM 6961 O O . LEU B 1 340 ? 16.75629 69.97020 47.86109 1.000 44.57244 340 LEU B O 1
ATOM 6966 N N . ASP B 1 341 ? 17.73933 68.40437 46.57636 1.000 42.18312 341 ASP B N 1
ATOM 6967 C CA . ASP B 1 341 ? 18.92332 69.22068 46.36638 1.000 42.56247 341 ASP B CA 1
ATOM 6968 C C . ASP B 1 341 ? 18.52209 70.51524 45.66295 1.000 42.65397 341 ASP B C 1
ATOM 6969 O O . ASP B 1 341 ? 17.72197 70.48513 44.71990 1.000 42.23371 341 ASP B O 1
ATOM 6974 N N . PRO B 1 342 ? 19.03824 71.66769 46.10063 1.000 40.30345 342 PRO B N 1
ATOM 6975 C CA . PRO B 1 342 ? 18.57624 72.94571 45.53156 1.000 40.49692 342 PRO B CA 1
ATOM 6976 C C . PRO B 1 342 ? 18.86719 73.10855 44.04813 1.000 40.24183 342 PRO B C 1
ATOM 6977 O O . PRO B 1 342 ? 18.41431 74.09665 43.45651 1.000 40.45576 342 PRO B O 1
ATOM 6981 N N . GLU B 1 343 ? 19.60449 72.18671 43.42934 1.000 40.43979 343 GLU B N 1
ATOM 6982 C CA . GLU B 1 343 ? 19.76569 72.21266 41.98304 1.000 40.08144 343 GLU B CA 1
ATOM 6983 C C . GLU B 1 343 ? 18.54577 71.67439 41.24965 1.000 39.54075 343 GLU B C 1
ATOM 6984 O O . GLU B 1 343 ? 18.43496 71.87760 40.03565 1.000 39.30469 343 GLU B O 1
ATOM 6990 N N . LEU B 1 344 ? 17.63449 71.00417 41.94942 1.000 38.20399 344 LEU B N 1
ATOM 6991 C CA . LEU B 1 344 ? 16.42824 70.45387 41.34903 1.000 37.74659 344 LEU B CA 1
ATOM 6992 C C . LEU B 1 344 ? 15.26577 71.42249 41.51902 1.000 38.19651 344 LEU B C 1
ATOM 6993 O O . LEU B 1 344 ? 15.09991 72.03365 42.57886 1.000 38.60632 344 LEU B O 1
ATOM 6998 N N . GLN B 1 345 ? 14.46162 71.55364 40.46800 1.000 36.49678 345 GLN B N 1
ATOM 6999 C CA . GLN B 1 345 ? 13.28939 72.41330 40.47419 1.000 36.85336 345 GLN B CA 1
ATOM 7000 C C . GLN B 1 345 ? 12.10086 71.65642 39.90154 1.000 36.40563 345 GLN B C 1
ATOM 7001 O O . GLN B 1 345 ? 12.25444 70.65151 39.20274 1.000 35.70711 345 GLN B O 1
ATOM 7007 N N . THR B 1 346 ? 10.90871 72.15438 40.20769 1.000 38.78824 346 THR B N 1
ATOM 7008 C CA . THR B 1 346 ? 9.67164 71.66010 39.62481 1.000 37.93789 346 THR B CA 1
ATOM 7009 C C . THR B 1 346 ? 9.11637 72.69604 38.65644 1.000 36.99698 346 THR B C 1
ATOM 7010 O O . THR B 1 346 ? 9.63175 73.81058 38.53331 1.000 37.19747 346 THR B O 1
ATOM 7014 N N . LEU B 1 347 ? 8.04905 72.31758 37.96272 1.000 35.94809 347 LEU B N 1
ATOM 7015 C CA . LEU B 1 347 ? 7.43482 73.17097 36.95301 1.000 35.40535 347 LEU B CA 1
ATOM 7016 C C . LEU B 1 347 ? 6.24339 73.89643 37.57040 1.000 35.48075 347 LEU B C 1
ATOM 7017 O O . LEU B 1 347 ? 5.24323 73.26654 37.93138 1.000 35.52886 347 LEU B O 1
ATOM 7022 N N . ARG B 1 348 ? 6.37349 75.21872 37.71426 1.000 34.78326 348 ARG B N 1
ATOM 7023 C CA . ARG B 1 348 ? 5.28586 76.12375 38.08268 1.000 34.78419 348 ARG B CA 1
ATOM 7024 C C . ARG B 1 348 ? 4.82767 75.97881 39.53211 1.000 34.99853 348 ARG B C 1
ATOM 7025 O O . ARG B 1 348 ? 4.68915 76.98202 40.23942 1.000 35.11743 348 ARG B O 1
ATOM 7033 N N . ILE B 1 349 ? 4.58857 74.75377 39.98915 1.000 36.94839 349 ILE B N 1
ATOM 7034 C CA . ILE B 1 349 ? 4.01085 74.53510 41.31424 1.000 37.21053 349 ILE B CA 1
ATOM 7035 C C . ILE B 1 349 ? 5.08176 74.03703 42.27842 1.000 37.69103 349 ILE B C 1
ATOM 7036 O O . ILE B 1 349 ? 6.09203 73.46813 41.84010 1.000 37.89421 349 ILE B O 1
ATOM 7041 N N . PRO B 1 350 ? 4.91181 74.22765 43.58689 1.000 39.01903 350 PRO B N 1
ATOM 7042 C CA . PRO B 1 350 ? 5.91733 73.73899 44.53435 1.000 39.56994 350 PRO B CA 1
ATOM 7043 C C . PRO B 1 350 ? 5.89080 72.22517 44.65258 1.000 39.71775 350 PRO B C 1
ATOM 7044 O O . PRO B 1 350 ? 4.87586 71.57089 44.39909 1.000 39.45296 350 PRO B O 1
ATOM 7048 N N . PHE B 1 351 ? 7.03359 71.67089 45.04518 1.000 40.30122 351 PHE B N 1
ATOM 7049 C CA . PHE B 1 351 ? 7.14493 70.24055 45.30840 1.000 40.35881 351 PHE B CA 1
ATOM 7050 C C . PHE B 1 351 ? 6.50625 69.96001 46.66154 1.000 40.42005 351 PHE B C 1
ATOM 7051 O O . PHE B 1 351 ? 7.09083 70.24444 47.70871 1.000 40.72192 351 PHE B O 1
ATOM 7059 N N . ASP B 1 352 ? 5.29054 69.41561 46.64715 1.000 42.01115 352 ASP B N 1
ATOM 7060 C CA . ASP B 1 352 ? 4.64995 68.99595 47.88755 1.000 42.11102 352 ASP B CA 1
ATOM 7061 C C . ASP B 1 352 ? 4.11957 67.57272 47.75885 1.000 42.05041 352 ASP B C 1
ATOM 7062 O O . ASP B 1 352 ? 4.47009 66.85802 46.81367 1.000 41.92543 352 ASP B O 1
ATOM 7067 N N . ASP B 1 353 ? 3.26458 67.15973 48.69685 1.000 43.02671 353 ASP B N 1
ATOM 7068 C CA . ASP B 1 353 ? 2.84859 65.76367 48.77239 1.000 43.04205 353 ASP B CA 1
ATOM 7069 C C . ASP B 1 353 ? 2.04832 65.31276 47.55699 1.000 42.81863 353 ASP B C 1
ATOM 7070 O O . ASP B 1 353 ? 1.99177 64.10938 47.28423 1.000 42.75204 353 ASP B O 1
ATOM 7075 N N . THR B 1 354 ? 1.42536 66.23568 46.82137 1.000 42.16335 354 THR B N 1
ATOM 7076 C CA . THR B 1 354 ? 0.69284 65.82291 45.62916 1.000 42.08328 354 THR B CA 1
ATOM 7077 C C . THR B 1 354 ? 1.63796 65.38317 44.51787 1.000 41.92844 354 THR B C 1
ATOM 7078 O O . THR B 1 354 ? 1.29606 64.49140 43.73248 1.000 41.78933 354 THR B O 1
ATOM 7082 N N . LEU B 1 355 ? 2.82609 65.98214 44.44164 1.000 40.96688 355 LEU B N 1
ATOM 7083 C CA . LEU B 1 355 ? 3.80958 65.61558 43.42980 1.000 40.83078 355 LEU B CA 1
ATOM 7084 C C . LEU B 1 355 ? 4.68552 64.45254 43.88106 1.000 40.63658 355 LEU B C 1
ATOM 7085 O O . LEU B 1 355 ? 4.86431 63.48002 43.14009 1.000 40.26310 355 LEU B O 1
ATOM 7090 N N . GLY B 1 356 ? 5.23775 64.53810 45.08482 1.000 41.70572 356 GLY B N 1
ATOM 7091 C CA . GLY B 1 356 ? 6.15409 63.52135 45.53995 1.000 41.62518 356 GLY B CA 1
ATOM 7092 C C . GLY B 1 356 ? 6.33102 63.53991 47.04083 1.000 42.02534 356 GLY B C 1
ATOM 7093 O O . GLY B 1 356 ? 5.63291 64.25524 47.76243 1.000 42.27736 356 GLY B O 1
ATOM 7094 N N . SER B 1 357 ? 7.28677 62.73728 47.50277 1.000 42.04088 357 SER B N 1
ATOM 7095 C CA . SER B 1 357 ? 7.51315 62.57636 48.92986 1.000 42.49960 357 SER B CA 1
ATOM 7096 C C . SER B 1 357 ? 8.89154 61.97641 49.15479 1.000 42.60023 357 SER B C 1
ATOM 7097 O O . SER B 1 357 ? 9.28413 61.03043 48.46709 1.000 42.22748 357 SER B O 1
ATOM 7100 N N . LEU B 1 358 ? 9.61712 62.53709 50.11712 1.000 42.07551 358 LEU B N 1
ATOM 7101 C CA . LEU B 1 358 ? 10.87936 61.97714 50.57257 1.000 42.93859 358 LEU B CA 1
ATOM 7102 C C . LEU B 1 358 ? 10.73855 61.22600 51.88930 1.000 44.68277 358 LEU B C 1
ATOM 7103 O O . LEU B 1 358 ? 11.72736 60.67500 52.38335 1.000 45.68655 358 LEU B O 1
ATOM 7108 N N . THR B 1 359 ? 9.53311 61.18736 52.46425 1.000 44.43443 359 THR B N 1
ATOM 7109 C CA . THR B 1 359 ? 9.29211 60.50672 53.72799 1.000 45.37968 359 THR B CA 1
ATOM 7110 C C . THR B 1 359 ? 8.42832 59.26023 53.60412 1.000 45.37278 359 THR B C 1
ATOM 7111 O O . THR B 1 359 ? 8.39570 58.46152 54.54534 1.000 46.50993 359 THR B O 1
ATOM 7115 N N . ALA B 1 360 ? 7.72589 59.07595 52.48289 1.000 45.93047 360 ALA B N 1
ATOM 7116 C CA . ALA B 1 360 ? 6.93977 57.85912 52.30385 1.000 45.81621 360 ALA B CA 1
ATOM 7117 C C . ALA B 1 360 ? 7.83857 56.63092 52.26682 1.000 45.92079 360 ALA B C 1
ATOM 7118 O O . ALA B 1 360 ? 7.53791 55.61066 52.89691 1.000 46.35200 360 ALA B O 1
ATOM 7120 N N . ARG B 1 361 ? 8.94750 56.71203 51.53448 1.000 47.45684 361 ARG B N 1
ATOM 7121 C CA . ARG B 1 361 ? 9.97016 55.66868 51.51228 1.000 47.57032 361 ARG B CA 1
ATOM 7122 C C . ARG B 1 361 ? 11.31000 56.34286 51.76447 1.000 47.81603 361 ARG B C 1
ATOM 7123 O O . ARG B 1 361 ? 11.94259 56.86068 50.83354 1.000 47.29143 361 ARG B O 1
ATOM 7131 N N . PRO B 1 362 ? 11.76622 56.36544 53.01552 1.000 44.95423 362 PRO B N 1
ATOM 7132 C CA . PRO B 1 362 ? 13.03092 57.03885 53.33531 1.000 45.19198 362 PRO B CA 1
ATOM 7133 C C . PRO B 1 362 ? 14.18612 56.48238 52.51664 1.000 44.99433 362 PRO B C 1
ATOM 7134 O O . PRO B 1 362 ? 14.32360 55.26977 52.34254 1.000 45.76644 362 PRO B O 1
ATOM 7138 N N . GLY B 1 363 ? 15.01753 57.38946 52.00878 1.000 47.17976 363 GLY B N 1
ATOM 7139 C CA . GLY B 1 363 ? 16.10160 57.03037 51.12359 1.000 46.80697 363 GLY B CA 1
ATOM 7140 C C . GLY B 1 363 ? 15.76353 57.09436 49.65066 1.000 45.37832 363 GLY B C 1
ATOM 7141 O O . GLY B 1 363 ? 16.67727 57.04061 48.81813 1.000 44.98303 363 GLY B O 1
ATOM 7142 N N . TYR B 1 364 ? 14.48550 57.20364 49.30258 1.000 46.72981 364 TYR B N 1
ATOM 7143 C CA . TYR B 1 364 ? 14.04875 57.32212 47.92220 1.000 45.89101 364 TYR B CA 1
ATOM 7144 C C . TYR B 1 364 ? 13.26532 58.61213 47.73709 1.000 45.80285 364 TYR B C 1
ATOM 7145 O O . TYR B 1 364 ? 12.59211 59.08854 48.65682 1.000 46.24950 364 TYR B O 1
ATOM 7154 N N . LEU B 1 365 ? 13.36420 59.17697 46.53889 1.000 43.50432 365 LEU B N 1
ATOM 7155 C CA . LEU B 1 365 ? 12.42589 60.19627 46.08973 1.000 43.38207 365 LEU B CA 1
ATOM 7156 C C . LEU B 1 365 ? 11.27262 59.47082 45.41124 1.000 42.87705 365 LEU B C 1
ATOM 7157 O O . LEU B 1 365 ? 11.45154 58.86042 44.35254 1.000 42.24808 365 LEU B O 1
ATOM 7162 N N . ARG B 1 366 ? 10.10193 59.50354 46.03469 1.000 41.24191 366 ARG B N 1
ATOM 7163 C CA . ARG B 1 366 ? 8.90466 58.89883 45.47064 1.000 41.04337 366 ARG B CA 1
ATOM 7164 C C . ARG B 1 366 ? 8.13256 59.97423 44.72226 1.000 39.92351 366 ARG B C 1
ATOM 7165 O O . ARG B 1 366 ? 7.80687 61.01665 45.29569 1.000 40.33335 366 ARG B O 1
ATOM 7173 N N . LEU B 1 367 ? 7.85629 59.72804 43.44661 1.000 41.17247 367 LEU B N 1
ATOM 7174 C CA . LEU B 1 367 ? 7.06033 60.62833 42.62577 1.000 41.09569 367 LEU B CA 1
ATOM 7175 C C . LEU B 1 367 ? 5.71146 59.98205 42.34858 1.000 40.95310 367 LEU B C 1
ATOM 7176 O O . LEU B 1 367 ? 5.64466 58.79596 42.00964 1.000 40.61030 367 LEU B O 1
ATOM 7181 N N . TYR B 1 368 ? 4.64478 60.75680 42.49956 1.000 41.22969 368 TYR B N 1
ATOM 7182 C CA . TYR B 1 368 ? 3.29991 60.25088 42.28337 1.000 41.20291 368 TYR B CA 1
ATOM 7183 C C . TYR B 1 368 ? 2.86559 60.48733 40.84039 1.000 40.87798 368 TYR B C 1
ATOM 7184 O O . TYR B 1 368 ? 3.44853 61.29240 40.11183 1.000 40.75428 368 TYR B O 1
ATOM 7193 N N . GLY B 1 369 ? 1.83203 59.75982 40.42887 1.000 40.81165 369 GLY B N 1
ATOM 7194 C CA . GLY B 1 369 ? 1.37858 59.82433 39.05384 1.000 40.57059 369 GLY B CA 1
ATOM 7195 C C . GLY B 1 369 ? 0.32979 60.88380 38.78978 1.000 40.96664 369 GLY B C 1
ATOM 7196 O O . GLY B 1 369 ? -0.83611 60.72107 39.16158 1.000 41.25087 369 GLY B O 1
ATOM 7197 N N . ASN B 1 370 ? 0.73325 61.97439 38.14127 1.000 38.45750 370 ASN B N 1
ATOM 7198 C CA . ASN B 1 370 ? -0.20175 63.03049 37.77794 1.000 38.91351 370 ASN B CA 1
ATOM 7199 C C . ASN B 1 370 ? -0.16959 63.26458 36.27138 1.000 38.70099 370 ASN B C 1
ATOM 7200 O O . ASN B 1 370 ? -0.19246 62.30513 35.49427 1.000 38.40310 370 ASN B O 1
ATOM 7205 N N . ASP B 1 371 ? -0.10824 64.52408 35.84610 1.000 37.53336 371 ASP B N 1
ATOM 7206 C CA . ASP B 1 371 ? -0.15384 64.83371 34.42451 1.000 37.53321 371 ASP B CA 1
ATOM 7207 C C . ASP B 1 371 ? 1.14542 64.41811 33.73268 1.000 37.05383 371 ASP B C 1
ATOM 7208 O O . ASP B 1 371 ? 2.16317 64.13179 34.36956 1.000 36.63722 371 ASP B O 1
ATOM 7213 N N . SER B 1 372 ? 1.09859 64.39367 32.40119 1.000 38.49924 372 SER B N 1
ATOM 7214 C CA . SER B 1 372 ? 2.26133 64.07480 31.58956 1.000 38.32245 372 SER B CA 1
ATOM 7215 C C . SER B 1 372 ? 3.08031 65.33506 31.31822 1.000 38.39035 372 SER B C 1
ATOM 7216 O O . SER B 1 372 ? 2.71180 66.44848 31.70212 1.000 38.58777 372 SER B O 1
ATOM 7219 N N . LEU B 1 373 ? 4.20663 65.15525 30.62495 1.000 38.51879 373 LEU B N 1
ATOM 7220 C CA . LEU B 1 373 ? 5.18629 66.22851 30.50083 1.000 38.46246 373 LEU B CA 1
ATOM 7221 C C . LEU B 1 373 ? 4.68661 67.39254 29.65773 1.000 39.19500 373 LEU B C 1
ATOM 7222 O O . LEU B 1 373 ? 5.30254 68.46320 29.67585 1.000 39.19355 373 LEU B O 1
ATOM 7227 N N . ASN B 1 374 ? 3.59126 67.21923 28.92865 1.000 37.90736 374 ASN B N 1
ATOM 7228 C CA . ASN B 1 374 ? 3.06479 68.27557 28.07859 1.000 38.59543 374 ASN B CA 1
ATOM 7229 C C . ASN B 1 374 ? 2.07684 69.18081 28.80268 1.000 38.71816 374 ASN B C 1
ATOM 7230 O O . ASN B 1 374 ? 1.42747 70.00916 28.15641 1.000 39.29329 374 ASN B O 1
ATOM 7235 N N . SER B 1 375 ? 1.95693 69.05518 30.12019 1.000 38.07456 375 SER B N 1
ATOM 7236 C CA . SER B 1 375 ? 0.93831 69.76682 30.87803 1.000 38.34068 375 SER B CA 1
ATOM 7237 C C . SER B 1 375 ? 1.51590 71.00082 31.55578 1.000 38.19684 375 SER B C 1
ATOM 7238 O O . SER B 1 375 ? 2.63248 70.97242 32.08062 1.000 37.52305 375 SER B O 1
ATOM 7241 N N . THR B 1 376 ? 0.73893 72.08320 31.55125 1.000 36.52326 376 THR B N 1
ATOM 7242 C CA . THR B 1 376 ? 1.09953 73.30480 32.25498 1.000 36.26184 376 THR B CA 1
ATOM 7243 C C . THR B 1 376 ? 0.45447 73.38832 33.63285 1.000 36.18771 376 THR B C 1
ATOM 7244 O O . THR B 1 376 ? 0.36109 74.48142 34.20186 1.000 36.02364 376 THR B O 1
ATOM 7248 N N . PHE B 1 377 ? 0.00886 72.25993 34.18311 1.000 35.47699 377 PHE B N 1
ATOM 7249 C CA . PHE B 1 377 ? -0.70998 72.29587 35.44982 1.000 35.71637 377 PHE B CA 1
ATOM 7250 C C . PHE B 1 377 ? 0.01199 71.51679 36.54370 1.000 35.15429 377 PHE B C 1
ATOM 7251 O O . PHE B 1 377 ? 0.70222 72.11536 37.37452 1.000 34.58798 377 PHE B O 1
ATOM 7259 N N . THR B 1 378 ? -0.12692 70.18878 36.56088 1.000 38.17982 378 THR B N 1
ATOM 7260 C CA . THR B 1 378 ? 0.36603 69.38168 37.68370 1.000 37.99215 378 THR B CA 1
ATOM 7261 C C . THR B 1 378 ? 1.06985 68.12952 37.16282 1.000 37.57333 378 THR B C 1
ATOM 7262 O O . THR B 1 378 ? 0.45630 67.06523 37.06145 1.000 37.65052 378 THR B O 1
ATOM 7266 N N . GLN B 1 379 ? 2.36020 68.25306 36.86050 1.000 38.97919 379 GLN B N 1
ATOM 7267 C CA . GLN B 1 379 ? 3.20353 67.09877 36.58378 1.000 38.46028 379 GLN B CA 1
ATOM 7268 C C . GLN B 1 379 ? 4.15282 66.86965 37.74890 1.000 38.60777 379 GLN B C 1
ATOM 7269 O O . GLN B 1 379 ? 4.67177 67.82370 38.33907 1.000 38.89374 379 GLN B O 1
ATOM 7275 N N . SER B 1 380 ? 4.37824 65.59774 38.07326 1.000 39.21043 380 SER B N 1
ATOM 7276 C CA . SER B 1 380 ? 5.40791 65.22357 39.03984 1.000 39.43359 380 SER B CA 1
ATOM 7277 C C . SER B 1 380 ? 6.72288 65.07111 38.28299 1.000 38.71152 380 SER B C 1
ATOM 7278 O O . SER B 1 380 ? 7.19500 63.97144 37.98550 1.000 38.16532 380 SER B O 1
ATOM 7281 N N . THR B 1 381 ? 7.31263 66.21732 37.95565 1.000 39.92029 381 THR B N 1
ATOM 7282 C CA . THR B 1 381 ? 8.59787 66.29051 37.27389 1.000 39.46368 381 THR B CA 1
ATOM 7283 C C . THR B 1 381 ? 9.57445 67.03702 38.16935 1.000 40.32809 381 THR B C 1
ATOM 7284 O O . THR B 1 381 ? 9.24233 68.09981 38.70458 1.000 41.13043 381 THR B O 1
ATOM 7288 N N . VAL B 1 382 ? 10.76794 66.47744 38.33778 1.000 38.90511 382 VAL B N 1
ATOM 7289 C CA . VAL B 1 382 ? 11.82133 67.08352 39.14188 1.000 39.64077 382 VAL B CA 1
ATOM 7290 C C . VAL B 1 382 ? 13.09860 67.04290 38.31626 1.000 39.25105 382 VAL B C 1
ATOM 7291 O O . VAL B 1 382 ? 13.59576 65.95684 37.99589 1.000 38.68766 382 VAL B O 1
ATOM 7295 N N . ALA B 1 383 ? 13.62451 68.21686 37.96493 1.000 37.34734 383 ALA B N 1
ATOM 7296 C CA . ALA B 1 383 ? 14.68656 68.30538 36.97333 1.000 37.03309 383 ALA B CA 1
ATOM 7297 C C . ALA B 1 383 ? 15.72456 69.34090 37.38245 1.000 37.84705 383 ALA B C 1
ATOM 7298 O O . ALA B 1 383 ? 15.46461 70.23094 38.19574 1.000 38.64437 383 ALA B O 1
ATOM 7300 N N . ARG B 1 384 ? 16.91187 69.21014 36.79047 1.000 37.36954 384 ARG B N 1
ATOM 7301 C CA . ARG B 1 384 ? 18.01728 70.13887 36.97402 1.000 38.03107 384 ARG B CA 1
ATOM 7302 C C . ARG B 1 384 ? 18.55960 70.54366 35.60876 1.000 37.92612 384 ARG B C 1
ATOM 7303 O O . ARG B 1 384 ? 18.23834 69.93893 34.58240 1.000 37.32803 384 ARG B O 1
ATOM 7311 N N . ARG B 1 385 ? 19.40359 71.57123 35.60723 1.000 35.90704 385 ARG B N 1
ATOM 7312 C CA . ARG B 1 385 ? 19.85838 72.18667 34.36883 1.000 36.04800 385 ARG B CA 1
ATOM 7313 C C . ARG B 1 385 ? 20.95157 71.37001 33.69152 1.000 35.94492 385 ARG B C 1
ATOM 7314 O O . ARG B 1 385 ? 21.74589 70.68509 34.34299 1.000 35.98066 385 ARG B O 1
ATOM 7322 N N . TRP B 1 386 ? 20.98345 71.45363 32.36301 1.000 36.82991 386 TRP B N 1
ATOM 7323 C CA . TRP B 1 386 ? 22.20250 71.14511 31.63140 1.000 37.34553 386 TRP B CA 1
ATOM 7324 C C . TRP B 1 386 ? 23.20801 72.25729 31.88924 1.000 38.08098 386 TRP B C 1
ATOM 7325 O O . TRP B 1 386 ? 22.89072 73.43907 31.72747 1.000 38.35269 386 TRP B O 1
ATOM 7336 N N . GLN B 1 387 ? 24.41450 71.88912 32.30590 1.000 39.00856 387 GLN B N 1
ATOM 7337 C CA . GLN B 1 387 ? 25.47407 72.86355 32.51283 1.000 39.69795 387 GLN B CA 1
ATOM 7338 C C . GLN B 1 387 ? 26.72287 72.54727 31.70661 1.000 40.37283 387 GLN B C 1
ATOM 7339 O O . GLN B 1 387 ? 27.70285 73.29768 31.78484 1.000 40.97248 387 GLN B O 1
ATOM 7345 N N . HIS B 1 388 ? 26.71450 71.46235 30.93626 1.000 40.49028 388 HIS B N 1
ATOM 7346 C CA . HIS B 1 388 ? 27.85135 71.07613 30.11773 1.000 41.32046 388 HIS B CA 1
ATOM 7347 C C . HIS B 1 388 ? 27.33182 70.44938 28.83382 1.000 41.64528 388 HIS B C 1
ATOM 7348 O O . HIS B 1 388 ? 26.21205 69.93354 28.78004 1.000 40.93146 388 HIS B O 1
ATOM 7355 N N . PHE B 1 389 ? 28.16152 70.50248 27.79260 1.000 40.24856 389 PHE B N 1
ATOM 7356 C CA . PHE B 1 389 ? 27.78921 69.90889 26.51629 1.000 40.87322 389 PHE B CA 1
ATOM 7357 C C . PHE B 1 389 ? 27.94062 68.39404 26.50861 1.000 40.27846 389 PHE B C 1
ATOM 7358 O O . PHE B 1 389 ? 27.34046 67.72952 25.65664 1.000 40.27289 389 PHE B O 1
ATOM 7366 N N . ILE B 1 390 ? 28.72433 67.83585 27.42857 1.000 43.41441 390 ILE B N 1
ATOM 7367 C CA . ILE B 1 390 ? 28.94364 66.39690 27.51724 1.000 42.77892 390 ILE B CA 1
ATOM 7368 C C . ILE B 1 390 ? 28.80467 65.98578 28.97600 1.000 41.67322 390 ILE B C 1
ATOM 7369 O O . ILE B 1 390 ? 29.58880 66.42657 29.82549 1.000 41.75618 390 ILE B O 1
ATOM 7374 N N . PHE B 1 391 ? 27.81679 65.14358 29.26628 1.000 42.80472 391 PHE B N 1
ATOM 7375 C CA . PHE B 1 391 ? 27.60202 64.67126 30.62669 1.000 41.95287 391 PHE B CA 1
ATOM 7376 C C . PHE B 1 391 ? 26.78068 63.39142 30.58203 1.000 41.11019 391 PHE B C 1
ATOM 7377 O O . PHE B 1 391 ? 26.30111 62.96952 29.52651 1.000 41.10371 391 PHE B O 1
ATOM 7385 N N . ARG B 1 392 ? 26.62826 62.77746 31.75347 1.000 43.19131 392 ARG B N 1
ATOM 7386 C CA . ARG B 1 392 ? 25.79808 61.59451 31.92638 1.000 42.41067 392 ARG B CA 1
ATOM 7387 C C . ARG B 1 392 ? 24.91713 61.78290 33.15073 1.000 41.95937 392 ARG B C 1
ATOM 7388 O O . ARG B 1 392 ? 25.40660 62.16439 34.21891 1.000 42.17144 392 ARG B O 1
ATOM 7396 N N . ALA B 1 393 ? 23.62304 61.52454 32.99092 1.000 43.67074 393 ALA B N 1
ATOM 7397 C CA . ALA B 1 393 ? 22.67961 61.50496 34.09753 1.000 43.27111 393 ALA B CA 1
ATOM 7398 C C . ALA B 1 393 ? 22.15474 60.08869 34.28140 1.000 42.73027 393 ALA B C 1
ATOM 7399 O O . ALA B 1 393 ? 21.85606 59.39614 33.30374 1.000 42.48227 393 ALA B O 1
ATOM 7401 N N . GLU B 1 394 ? 22.04494 59.66222 35.53693 1.000 45.91421 394 GLU B N 1
ATOM 7402 C CA . GLU B 1 394 ? 21.69462 58.28751 35.85645 1.000 45.54981 394 GLU B CA 1
ATOM 7403 C C . GLU B 1 394 ? 20.75540 58.26376 37.05337 1.000 45.47604 394 GLU B C 1
ATOM 7404 O O . GLU B 1 394 ? 20.75750 59.17730 37.88262 1.000 45.83063 394 GLU B O 1
ATOM 7410 N N . THR B 1 395 ? 19.94587 57.20996 37.12955 1.000 44.34386 395 THR B N 1
ATOM 7411 C CA . THR B 1 395 ? 19.04313 57.01323 38.25448 1.000 44.34924 395 THR B CA 1
ATOM 7412 C C . THR B 1 395 ? 18.73192 55.52953 38.37913 1.000 44.11118 395 THR B C 1
ATOM 7413 O O . THR B 1 395 ? 18.87414 54.76237 37.42343 1.000 43.84031 395 THR B O 1
ATOM 7417 N N . ARG B 1 396 ? 18.31414 55.13624 39.57955 1.000 43.91313 396 ARG B N 1
ATOM 7418 C CA . ARG B 1 396 ? 17.84237 53.78538 39.85586 1.000 43.86938 396 ARG B CA 1
ATOM 7419 C C . ARG B 1 396 ? 16.38175 53.87689 40.26853 1.000 43.86381 396 ARG B C 1
ATOM 7420 O O . ARG B 1 396 ? 16.06074 54.49266 41.29043 1.000 44.20677 396 ARG B O 1
ATOM 7428 N N . MET B 1 397 ? 15.50295 53.26921 39.47708 1.000 44.56770 397 MET B N 1
ATOM 7429 C CA . MET B 1 397 ? 14.06539 53.43640 39.62577 1.000 44.54231 397 MET B CA 1
ATOM 7430 C C . MET B 1 397 ? 13.40218 52.11418 39.98779 1.000 44.60730 397 MET B C 1
ATOM 7431 O O . MET B 1 397 ? 13.81931 51.04848 39.52333 1.000 45.07196 397 MET B O 1
ATOM 7436 N N . GLN B 1 398 ? 12.36970 52.19497 40.82620 1.000 44.86503 398 GLN B N 1
ATOM 7437 C CA . GLN B 1 398 ? 11.50322 51.06757 41.14862 1.000 45.31734 398 GLN B CA 1
ATOM 7438 C C . GLN B 1 398 ? 10.07097 51.47700 40.83682 1.000 44.95456 398 GLN B C 1
ATOM 7439 O O . GLN B 1 398 ? 9.56900 52.46097 41.39182 1.000 45.12947 398 GLN B O 1
ATOM 7445 N N . PHE B 1 399 ? 9.41842 50.72537 39.95256 1.000 44.79102 399 PHE B N 1
ATOM 7446 C CA . PHE B 1 399 ? 8.12985 51.13079 39.41037 1.000 44.55201 399 PHE B CA 1
ATOM 7447 C C . PHE B 1 399 ? 7.39525 49.90174 38.89422 1.000 45.01651 399 PHE B C 1
ATOM 7448 O O . PHE B 1 399 ? 7.98559 49.06000 38.21118 1.000 45.35056 399 PHE B O 1
ATOM 7456 N N . SER B 1 400 ? 6.10807 49.80928 39.22552 1.000 46.62596 400 SER B N 1
ATOM 7457 C CA . SER B 1 400 ? 5.25967 48.68640 38.81888 1.000 47.76995 400 SER B CA 1
ATOM 7458 C C . SER B 1 400 ? 3.90854 49.21330 38.35689 1.000 47.76072 400 SER B C 1
ATOM 7459 O O . SER B 1 400 ? 2.93487 49.23499 39.11801 1.000 47.87385 400 SER B O 1
ATOM 7462 N N . PRO B 1 401 ? 3.81135 49.64787 37.10322 1.000 45.50444 401 PRO B N 1
ATOM 7463 C CA . PRO B 1 401 ? 2.52118 50.10599 36.57566 1.000 45.92921 401 PRO B CA 1
ATOM 7464 C C . PRO B 1 401 ? 1.56738 48.94515 36.33030 1.000 47.41477 401 PRO B C 1
ATOM 7465 O O . PRO B 1 401 ? 1.95877 47.77759 36.27502 1.000 48.18020 401 PRO B O 1
ATOM 7469 N N . VAL B 1 402 ? 0.29025 49.28921 36.17799 1.000 45.60490 402 VAL B N 1
ATOM 7470 C CA . VAL B 1 402 ? -0.75303 48.29334 35.97070 1.000 46.95174 402 VAL B CA 1
ATOM 7471 C C . VAL B 1 402 ? -1.47632 48.44621 34.63792 1.000 47.96919 402 VAL B C 1
ATOM 7472 O O . VAL B 1 402 ? -2.18449 47.51090 34.22748 1.000 49.26708 402 VAL B O 1
ATOM 7476 N N . HIS B 1 403 ? -1.35004 49.57736 33.94857 1.000 45.85362 403 HIS B N 1
ATOM 7477 C CA . HIS B 1 403 ? -1.95303 49.75384 32.63193 1.000 48.45606 403 HIS B CA 1
ATOM 7478 C C . HIS B 1 403 ? -1.09658 50.73850 31.84008 1.000 48.55473 403 HIS B C 1
ATOM 7479 O O . HIS B 1 403 ? -0.03388 51.17059 32.29694 1.000 46.50974 403 HIS B O 1
ATOM 7486 N N . PHE B 1 404 ? -1.56911 51.10422 30.64736 1.000 45.07123 404 PHE B N 1
ATOM 7487 C CA . PHE B 1 404 ? -0.75122 51.85589 29.70287 1.000 45.43271 404 PHE B CA 1
ATOM 7488 C C . PHE B 1 404 ? -0.65207 53.34331 30.02153 1.000 44.01561 404 PHE B C 1
ATOM 7489 O O . PHE B 1 404 ? 0.21836 54.01674 29.45979 1.000 43.43661 404 PHE B O 1
ATOM 7497 N N . GLN B 1 405 ? -1.50296 53.87495 30.89469 1.000 46.93147 405 GLN B N 1
ATOM 7498 C CA . GLN B 1 405 ? -1.45550 55.29133 31.23367 1.000 44.30568 405 GLN B CA 1
ATOM 7499 C C . GLN B 1 405 ? -0.56712 55.58809 32.43634 1.000 40.91070 405 GLN B C 1
ATOM 7500 O O . GLN B 1 405 ? -0.49232 56.74567 32.86267 1.000 38.63224 405 GLN B O 1
ATOM 7506 N N . GLN B 1 406 ? 0.10740 54.58151 32.98566 1.000 47.52795 406 GLN B N 1
ATOM 7507 C CA . GLN B 1 406 ? 1.05398 54.75772 34.08016 1.000 44.62096 406 GLN B CA 1
ATOM 7508 C C . GLN B 1 406 ? 2.46520 54.57494 33.53864 1.000 44.21663 406 GLN B C 1
ATOM 7509 O O . GLN B 1 406 ? 2.78102 53.52761 32.96375 1.000 45.80974 406 GLN B O 1
ATOM 7515 N N . SER B 1 407 ? 3.30823 55.58880 33.72467 1.000 43.62127 407 SER B N 1
ATOM 7516 C CA . SER B 1 407 ? 4.67920 55.54446 33.23630 1.000 43.04994 407 SER B CA 1
ATOM 7517 C C . SER B 1 407 ? 5.56196 56.38933 34.14426 1.000 40.21065 407 SER B C 1
ATOM 7518 O O . SER B 1 407 ? 5.08572 57.28035 34.85308 1.000 38.97230 407 SER B O 1
ATOM 7521 N N . ALA B 1 408 ? 6.86089 56.09640 34.11214 1.000 42.27192 408 ALA B N 1
ATOM 7522 C CA . ALA B 1 408 ? 7.83410 56.81629 34.92150 1.000 40.09522 408 ALA B CA 1
ATOM 7523 C C . ALA B 1 408 ? 9.22364 56.58251 34.34649 1.000 39.88068 408 ALA B C 1
ATOM 7524 O O . ALA B 1 408 ? 9.53283 55.47717 33.89813 1.000 41.04581 408 ALA B O 1
ATOM 7526 N N . GLY B 1 409 ? 10.05480 57.61779 34.36774 1.000 41.19414 409 GLY B N 1
ATOM 7527 C CA . GLY B 1 409 ? 11.40531 57.44661 33.86511 1.000 40.95543 409 GLY B CA 1
ATOM 7528 C C . GLY B 1 409 ? 12.18809 58.73972 33.85988 1.000 39.74840 409 GLY B C 1
ATOM 7529 O O . GLY B 1 409 ? 11.99152 59.61178 34.71299 1.000 38.82097 409 GLY B O 1
ATOM 7530 N N . LEU B 1 410 ? 13.06846 58.85053 32.86791 1.000 40.92324 410 LEU B N 1
ATOM 7531 C CA . LEU B 1 410 ? 14.04956 59.91934 32.74283 1.000 40.02757 410 LEU B CA 1
ATOM 7532 C C . LEU B 1 410 ? 13.71652 60.78311 31.53292 1.000 40.41610 410 LEU B C 1
ATOM 7533 O O . LEU B 1 410 ? 13.40042 60.26200 30.45889 1.000 41.75023 410 LEU B O 1
ATOM 7538 N N . THR B 1 411 ? 13.79535 62.10445 31.70186 1.000 38.55179 411 THR B N 1
ATOM 7539 C CA . THR B 1 411 ? 13.41870 63.03943 30.64795 1.000 38.71945 411 THR B CA 1
ATOM 7540 C C . THR B 1 411 ? 14.48215 64.11422 30.47078 1.000 38.17413 411 THR B C 1
ATOM 7541 O O . THR B 1 411 ? 15.11027 64.55498 31.44009 1.000 37.77546 411 THR B O 1
ATOM 7545 N N . CYS B 1 412 ? 14.70161 64.49579 29.21384 1.000 37.92264 412 CYS B N 1
ATOM 7546 C CA . CYS B 1 412 ? 15.42315 65.70887 28.84384 1.000 37.62976 412 CYS B CA 1
ATOM 7547 C C . CYS B 1 412 ? 14.39923 66.68157 28.27883 1.000 37.57207 412 CYS B C 1
ATOM 7548 O O . CYS B 1 412 ? 13.75623 66.39187 27.26385 1.000 38.03153 412 CYS B O 1
ATOM 7551 N N . TYR B 1 413 ? 14.25065 67.82889 28.93294 1.000 34.15645 413 TYR B N 1
ATOM 7552 C CA . TYR B 1 413 ? 13.06653 68.66653 28.78356 1.000 34.42202 413 TYR B CA 1
ATOM 7553 C C . TYR B 1 413 ? 13.47790 70.10913 28.53226 1.000 34.74713 413 TYR B C 1
ATOM 7554 O O . TYR B 1 413 ? 14.31150 70.65315 29.26318 1.000 35.21288 413 TYR B O 1
ATOM 7563 N N . TYR B 1 414 ? 12.88824 70.72810 27.50808 1.000 35.45269 414 TYR B N 1
ATOM 7564 C CA . TYR B 1 414 ? 13.00891 72.16665 27.30225 1.000 35.98284 414 TYR B CA 1
ATOM 7565 C C . TYR B 1 414 ? 11.72147 72.89406 27.66936 1.000 37.01027 414 TYR B C 1
ATOM 7566 O O . TYR B 1 414 ? 11.71974 73.73394 28.57362 1.000 38.30109 414 TYR B O 1
ATOM 7575 N N . ASN B 1 415 ? 10.62258 72.61177 26.97579 1.000 35.05228 415 ASN B N 1
ATOM 7576 C CA . ASN B 1 415 ? 9.32164 73.15109 27.35201 1.000 36.46583 415 ASN B CA 1
ATOM 7577 C C . ASN B 1 415 ? 8.27854 72.06084 27.11682 1.000 36.62004 415 ASN B C 1
ATOM 7578 O O . ASN B 1 415 ? 8.61058 70.92526 26.76437 1.000 35.68894 415 ASN B O 1
ATOM 7583 N N . SER B 1 416 ? 7.00457 72.40974 27.30946 1.000 35.79066 416 SER B N 1
ATOM 7584 C CA . SER B 1 416 ? 5.92002 71.43518 27.23468 1.000 36.34765 416 SER B CA 1
ATOM 7585 C C . SER B 1 416 ? 5.73951 70.83345 25.84479 1.000 35.92825 416 SER B C 1
ATOM 7586 O O . SER B 1 416 ? 5.03030 69.83022 25.71488 1.000 36.18354 416 SER B O 1
ATOM 7589 N N . LYS B 1 417 ? 6.35133 71.41099 24.81159 1.000 36.51474 417 LYS B N 1
ATOM 7590 C CA . LYS B 1 417 ? 6.20947 70.92184 23.44672 1.000 36.47205 417 LYS B CA 1
ATOM 7591 C C . LYS B 1 417 ? 7.52029 70.40262 22.87055 1.000 35.12657 417 LYS B C 1
ATOM 7592 O O . LYS B 1 417 ? 7.56735 70.04145 21.68874 1.000 35.25025 417 LYS B O 1
ATOM 7598 N N . ASN B 1 418 ? 8.58595 70.35522 23.67196 1.000 37.12121 418 ASN B N 1
ATOM 7599 C CA . ASN B 1 418 ? 9.89193 69.92042 23.17916 1.000 36.32820 418 ASN B CA 1
ATOM 7600 C C . ASN B 1 418 ? 10.59871 69.17155 24.30546 1.000 35.96005 418 ASN B C 1
ATOM 7601 O O . ASN B 1 418 ? 11.13208 69.79700 25.22708 1.000 35.52591 418 ASN B O 1
ATOM 7606 N N . TRP B 1 419 ? 10.61136 67.84311 24.21447 1.000 36.56504 419 TRP B N 1
ATOM 7607 C CA . TRP B 1 419 ? 11.27416 67.00918 25.20826 1.000 36.40439 419 TRP B CA 1
ATOM 7608 C C . TRP B 1 419 ? 11.33918 65.57859 24.69529 1.000 37.62285 419 TRP B C 1
ATOM 7609 O O . TRP B 1 419 ? 10.63982 65.20659 23.74920 1.000 38.59650 419 TRP B O 1
ATOM 7620 N N . SER B 1 420 ? 12.19498 64.78291 25.33580 1.000 38.33122 420 SER B N 1
ATOM 7621 C CA . SER B 1 420 ? 12.23576 63.34125 25.14163 1.000 40.11702 420 SER B CA 1
ATOM 7622 C C . SER B 1 420 ? 12.12316 62.66713 26.50177 1.000 39.73888 420 SER B C 1
ATOM 7623 O O . SER B 1 420 ? 12.48447 63.24830 27.52819 1.000 38.09193 420 SER B O 1
ATOM 7626 N N . TYR B 1 421 ? 11.62427 61.42640 26.50160 1.000 40.49271 421 TYR B N 1
ATOM 7627 C CA . TYR B 1 421 ? 11.15915 60.80316 27.74170 1.000 40.16271 421 TYR B CA 1
ATOM 7628 C C . TYR B 1 421 ? 11.22789 59.28239 27.59208 1.000 42.41758 421 TYR B C 1
ATOM 7629 O O . TYR B 1 421 ? 10.37506 58.68496 26.92813 1.000 44.92503 421 TYR B O 1
ATOM 7638 N N . CYS B 1 422 ? 12.24139 58.67951 28.21861 1.000 41.83808 422 CYS B N 1
ATOM 7639 C CA . CYS B 1 422 ? 12.41778 57.22757 28.25909 1.000 43.30905 422 CYS B CA 1
ATOM 7640 C C . CYS B 1 422 ? 11.88589 56.70766 29.58800 1.000 42.41205 422 CYS B C 1
ATOM 7641 O O . CYS B 1 422 ? 12.33870 57.14329 30.65343 1.000 40.29860 422 CYS B O 1
ATOM 7644 N N . PHE B 1 423 ? 10.94921 55.76607 29.53099 1.000 40.71412 423 PHE B N 1
ATOM 7645 C CA . PHE B 1 423 ? 10.18955 55.40278 30.71914 1.000 40.03975 423 PHE B CA 1
ATOM 7646 C C . PHE B 1 423 ? 9.91914 53.90462 30.75466 1.000 41.56704 423 PHE B C 1
ATOM 7647 O O . PHE B 1 423 ? 10.15895 53.17504 29.78842 1.000 43.27171 423 PHE B O 1
ATOM 7655 N N . VAL B 1 424 ? 9.40230 53.45731 31.89477 1.000 43.63740 424 VAL B N 1
ATOM 7656 C CA . VAL B 1 424 ? 8.87388 52.10973 32.06711 1.000 44.93412 424 VAL B CA 1
ATOM 7657 C C . VAL B 1 424 ? 7.35884 52.21731 32.17910 1.000 46.10129 424 VAL B C 1
ATOM 7658 O O . VAL B 1 424 ? 6.84514 53.07493 32.90739 1.000 44.87744 424 VAL B O 1
ATOM 7662 N N . ASP B 1 425 ? 6.64481 51.36409 31.44951 1.000 46.38923 425 ASP B N 1
ATOM 7663 C CA . ASP B 1 425 ? 5.18738 51.36618 31.46962 1.000 47.90329 425 ASP B CA 1
ATOM 7664 C C . ASP B 1 425 ? 4.70930 49.92230 31.58200 1.000 49.02760 425 ASP B C 1
ATOM 7665 O O . ASP B 1 425 ? 5.48833 49.01090 31.87652 1.000 48.25260 425 ASP B O 1
ATOM 7670 N N . TYR B 1 426 ? 3.41435 49.71432 31.35459 1.000 50.92031 426 TYR B N 1
ATOM 7671 C CA . TYR B 1 426 ? 2.82254 48.38419 31.33423 1.000 51.99963 426 TYR B CA 1
ATOM 7672 C C . TYR B 1 426 ? 2.04956 48.21020 30.03644 1.000 54.54838 426 TYR B C 1
ATOM 7673 O O . TYR B 1 426 ? 1.22672 49.06095 29.68303 1.000 55.71798 426 TYR B O 1
ATOM 7682 N N . GLU B 1 427 ? 2.31564 47.11450 29.33094 1.000 55.67850 427 GLU B N 1
ATOM 7683 C CA . GLU B 1 427 ? 1.59465 46.76530 28.11596 1.000 57.61265 427 GLU B CA 1
ATOM 7684 C C . GLU B 1 427 ? 0.69719 45.56422 28.38553 1.000 58.20558 427 GLU B C 1
ATOM 7685 O O . GLU B 1 427 ? 1.07839 44.64461 29.11710 1.000 57.17253 427 GLU B O 1
ATOM 7691 N N . GLU B 1 428 ? -0.49141 45.57490 27.77365 1.000 63.72869 428 GLU B N 1
ATOM 7692 C CA . GLU B 1 428 ? -1.54472 44.63379 28.14711 1.000 64.24704 428 GLU B CA 1
ATOM 7693 C C . GLU B 1 428 ? -1.14655 43.18094 27.90970 1.000 64.07630 428 GLU B C 1
ATOM 7694 O O . GLU B 1 428 ? -1.58428 42.29320 28.65083 1.000 63.77339 428 GLU B O 1
ATOM 7700 N N . GLY B 1 429 ? -0.32759 42.91257 26.89620 1.000 64.35346 429 GLY B N 1
ATOM 7701 C CA . GLY B 1 429 ? -0.01927 41.53909 26.54443 1.000 64.49888 429 GLY B CA 1
ATOM 7702 C C . GLY B 1 429 ? 1.34788 41.04515 26.97395 1.000 63.32963 429 GLY B C 1
ATOM 7703 O O . GLY B 1 429 ? 1.63690 39.84868 26.87367 1.000 63.65595 429 GLY B O 1
ATOM 7704 N N . GLN B 1 430 ? 2.19858 41.94931 27.45840 1.000 63.62892 430 GLN B N 1
ATOM 7705 C CA . GLN B 1 430 ? 3.57735 41.61018 27.79636 1.000 62.40893 430 GLN B CA 1
ATOM 7706 C C . GLN B 1 430 ? 3.86572 41.77662 29.28150 1.000 60.78418 430 GLN B C 1
ATOM 7707 O O . GLN B 1 430 ? 4.29226 40.81836 29.93479 1.000 60.11445 430 GLN B O 1
ATOM 7713 N N . GLY B 1 431 ? 3.64329 42.96548 29.83290 1.000 57.87571 431 GLY B N 1
ATOM 7714 C CA . GLY B 1 431 ? 4.05659 43.28289 31.18386 1.000 56.09641 431 GLY B CA 1
ATOM 7715 C C . GLY B 1 431 ? 4.78158 44.61137 31.20932 1.000 55.08837 431 GLY B C 1
ATOM 7716 O O . GLY B 1 431 ? 4.44349 45.51546 30.43900 1.000 55.95853 431 GLY B O 1
ATOM 7717 N N . ARG B 1 432 ? 5.78326 44.74635 32.07389 1.000 53.64261 432 ARG B N 1
ATOM 7718 C CA . ARG B 1 432 ? 6.54872 45.98457 32.13315 1.000 52.41446 432 ARG B CA 1
ATOM 7719 C C . ARG B 1 432 ? 7.44277 46.11079 30.90572 1.000 52.84741 432 ARG B C 1
ATOM 7720 O O . ARG B 1 432 ? 8.17617 45.17965 30.56026 1.000 53.35119 432 ARG B O 1
ATOM 7728 N N . THR B 1 433 ? 7.37107 47.26007 30.23640 1.000 49.62211 433 THR B N 1
ATOM 7729 C CA . THR B 1 433 ? 8.19222 47.53167 29.06571 1.000 50.04856 433 THR B CA 1
ATOM 7730 C C . THR B 1 433 ? 8.85311 48.89608 29.20226 1.000 48.70028 433 THR B C 1
ATOM 7731 O O . THR B 1 433 ? 8.46579 49.71799 30.03575 1.000 47.65598 433 THR B O 1
ATOM 7735 N N . ILE B 1 434 ? 9.86140 49.12627 28.36396 1.000 48.44225 434 ILE B N 1
ATOM 7736 C CA . ILE B 1 434 ? 10.55750 50.40519 28.27704 1.000 47.33390 434 ILE B CA 1
ATOM 7737 C C . ILE B 1 434 ? 10.25400 51.01676 26.91669 1.000 48.68158 434 ILE B C 1
ATOM 7738 O O . ILE B 1 434 ? 10.42919 50.36068 25.88238 1.000 49.63566 434 ILE B O 1
ATOM 7743 N N . LYS B 1 435 ? 9.79830 52.26872 26.91710 1.000 44.67009 435 LYS B N 1
ATOM 7744 C CA . LYS B 1 435 ? 9.47851 52.99757 25.69722 1.000 45.54735 435 LYS B CA 1
ATOM 7745 C C . LYS B 1 435 ? 10.07852 54.39644 25.76802 1.000 44.29859 435 LYS B C 1
ATOM 7746 O O . LYS B 1 435 ? 10.64443 54.80632 26.78595 1.000 42.62838 435 LYS B O 1
ATOM 7752 N N . VAL B 1 436 ? 9.94832 55.13256 24.66143 1.000 45.04643 436 VAL B N 1
ATOM 7753 C CA . VAL B 1 436 ? 10.42005 56.51023 24.56460 1.000 43.98841 436 VAL B CA 1
ATOM 7754 C C . VAL B 1 436 ? 9.37238 57.35086 23.84699 1.000 43.28471 436 VAL B C 1
ATOM 7755 O O . VAL B 1 436 ? 8.68115 56.87833 22.93933 1.000 43.53959 436 VAL B O 1
ATOM 7759 N N . ILE B 1 437 ? 9.26389 58.61015 24.26194 1.000 44.06232 437 ILE B N 1
ATOM 7760 C CA . ILE B 1 437 ? 8.41292 59.59716 23.60950 1.000 42.33254 437 ILE B CA 1
ATOM 7761 C C . ILE B 1 437 ? 9.24422 60.84856 23.37928 1.000 40.50479 437 ILE B C 1
ATOM 7762 O O . ILE B 1 437 ? 9.92666 61.31741 24.29584 1.000 39.61597 437 ILE B O 1
ATOM 7767 N N . GLN B 1 438 ? 9.19492 61.38640 22.16486 1.000 41.38191 438 GLN B N 1
ATOM 7768 C CA . GLN B 1 438 ? 9.81135 62.67086 21.86824 1.000 39.84899 438 GLN B CA 1
ATOM 7769 C C . GLN B 1 438 ? 8.76014 63.62209 21.32261 1.000 39.03960 438 GLN B C 1
ATOM 7770 O O . GLN B 1 438 ? 8.01497 63.27092 20.40149 1.000 39.72512 438 GLN B O 1
ATOM 7776 N N . LEU B 1 439 ? 8.69824 64.81678 21.89843 1.000 38.37565 439 LEU B N 1
ATOM 7777 C CA . LEU B 1 439 ? 7.95067 65.92395 21.32339 1.000 37.98437 439 LEU B CA 1
ATOM 7778 C C . LEU B 1 439 ? 8.94547 66.84242 20.62524 1.000 37.18352 439 LEU B C 1
ATOM 7779 O O . LEU B 1 439 ? 9.88302 67.34345 21.25523 1.000 36.35645 439 LEU B O 1
ATOM 7784 N N . ASP B 1 440 ? 8.75501 67.03512 19.32264 1.000 39.33779 440 ASP B N 1
ATOM 7785 C CA . ASP B 1 440 ? 9.64666 67.83846 18.49205 1.000 38.68686 440 ASP B CA 1
ATOM 7786 C C . ASP B 1 440 ? 8.78451 68.85598 17.76007 1.000 38.72590 440 ASP B C 1
ATOM 7787 O O . ASP B 1 440 ? 8.03857 68.49218 16.84588 1.000 39.54684 440 ASP B O 1
ATOM 7792 N N . HIS B 1 441 ? 8.89287 70.12616 18.15355 1.000 39.82618 441 HIS B N 1
ATOM 7793 C CA . HIS B 1 441 ? 7.98503 71.16698 17.67170 1.000 39.30248 441 HIS B CA 1
ATOM 7794 C C . HIS B 1 441 ? 6.53437 70.73875 17.87047 1.000 38.44670 441 HIS B C 1
ATOM 7795 O O . HIS B 1 441 ? 5.67637 70.95378 17.01116 1.000 37.59166 441 HIS B O 1
ATOM 7802 N N . ASN B 1 442 ? 6.27220 70.09875 19.01211 1.000 39.87593 442 ASN B N 1
ATOM 7803 C CA . ASN B 1 442 ? 4.97663 69.54948 19.40261 1.000 39.26691 442 ASN B CA 1
ATOM 7804 C C . ASN B 1 442 ? 4.53875 68.37441 18.53599 1.000 39.36614 442 ASN B C 1
ATOM 7805 O O . ASN B 1 442 ? 3.36108 68.00179 18.56820 1.000 39.09767 442 ASN B O 1
ATOM 7810 N N . VAL B 1 443 ? 5.44024 67.77837 17.76938 1.000 39.92825 443 VAL B N 1
ATOM 7811 C CA . VAL B 1 443 ? 5.12946 66.62660 16.92370 1.000 39.59655 443 VAL B CA 1
ATOM 7812 C C . VAL B 1 443 ? 5.57747 65.36353 17.65200 1.000 38.99140 443 VAL B C 1
ATOM 7813 O O . VAL B 1 443 ? 6.71683 65.31729 18.13827 1.000 38.53697 443 VAL B O 1
ATOM 7817 N N . PRO B 1 444 ? 4.73647 64.33754 17.74920 1.000 40.47929 444 PRO B N 1
ATOM 7818 C CA . PRO B 1 444 ? 5.10287 63.15449 18.53053 1.000 39.92658 444 PRO B CA 1
ATOM 7819 C C . PRO B 1 444 ? 5.99611 62.19653 17.76042 1.000 39.16083 444 PRO B C 1
ATOM 7820 O O . PRO B 1 444 ? 5.94211 62.09412 16.53297 1.000 39.20237 444 PRO B O 1
ATOM 7824 N N . SER B 1 445 ? 6.82390 61.48078 18.51816 1.000 43.21072 445 SER B N 1
ATOM 7825 C CA . SER B 1 445 ? 7.73756 60.48049 17.97249 1.000 42.50166 445 SER B CA 1
ATOM 7826 C C . SER B 1 445 ? 7.83360 59.34307 18.98059 1.000 42.45860 445 SER B C 1
ATOM 7827 O O . SER B 1 445 ? 8.36405 59.53343 20.07993 1.000 42.15013 445 SER B O 1
ATOM 7830 N N . TRP B 1 446 ? 7.31427 58.17015 18.61569 1.000 41.28338 446 TRP B N 1
ATOM 7831 C CA . TRP B 1 446 ? 7.32816 56.99278 19.48702 1.000 41.85473 446 TRP B CA 1
ATOM 7832 C C . TRP B 1 446 ? 7.72653 55.76739 18.67650 1.000 41.80672 446 TRP B C 1
ATOM 7833 O O . TRP B 1 446 ? 6.88208 54.94930 18.29072 1.000 42.73417 446 TRP B O 1
ATOM 7844 N N . PRO B 1 447 ? 9.02507 55.59226 18.42007 1.000 42.42353 447 PRO B N 1
ATOM 7845 C CA . PRO B 1 447 ? 9.47792 54.50093 17.54925 1.000 43.08258 447 PRO B CA 1
ATOM 7846 C C . PRO B 1 447 ? 9.49176 53.12727 18.20214 1.000 44.11073 447 PRO B C 1
ATOM 7847 O O . PRO B 1 447 ? 9.83367 52.15025 17.52654 1.000 44.78352 447 PRO B O 1
ATOM 7851 N N . LEU B 1 448 ? 9.13693 53.01133 19.48156 1.000 45.97738 448 LEU B N 1
ATOM 7852 C CA . LEU B 1 448 ? 9.23021 51.74258 20.19033 1.000 46.98551 448 LEU B CA 1
ATOM 7853 C C . LEU B 1 448 ? 7.89227 51.21801 20.69368 1.000 48.64272 448 LEU B C 1
ATOM 7854 O O . LEU B 1 448 ? 7.86335 50.15722 21.32798 1.000 49.65374 448 LEU B O 1
ATOM 7859 N N . HIS B 1 449 ? 6.78595 51.91705 20.43012 1.000 45.47347 449 HIS B N 1
ATOM 7860 C CA . HIS B 1 449 ? 5.49955 51.47884 20.96146 1.000 47.14907 449 HIS B CA 1
ATOM 7861 C C . HIS B 1 449 ? 5.00795 50.20524 20.28569 1.000 47.61994 449 HIS B C 1
ATOM 7862 O O . HIS B 1 449 ? 4.24493 49.44195 20.88953 1.000 48.93112 449 HIS B O 1
ATOM 7869 N N . GLU B 1 450 ? 5.42998 49.95606 19.04446 1.000 49.82470 450 GLU B N 1
ATOM 7870 C CA . GLU B 1 450 ? 5.04090 48.72814 18.36131 1.000 50.22762 450 GLU B CA 1
ATOM 7871 C C . GLU B 1 450 ? 5.89301 47.54083 18.79174 1.000 50.50003 450 GLU B C 1
ATOM 7872 O O . GLU B 1 450 ? 5.41620 46.40044 18.76565 1.000 51.60809 450 GLU B O 1
ATOM 7874 N N . GLN B 1 451 ? 7.14164 47.78277 19.18627 1.000 50.19224 451 GLN B N 1
ATOM 7875 C CA . GLN B 1 451 ? 8.04959 46.72711 19.63827 1.000 50.55919 451 GLN B CA 1
ATOM 7876 C C . GLN B 1 451 ? 8.78577 47.21631 20.87507 1.000 50.43448 451 GLN B C 1
ATOM 7877 O O . GLN B 1 451 ? 9.96697 47.57889 20.81635 1.000 49.40607 451 GLN B O 1
ATOM 7879 N N . PRO B 1 452 ? 8.11586 47.23542 22.02409 1.000 50.55626 452 PRO B N 1
ATOM 7880 C CA . PRO B 1 452 ? 8.74025 47.77471 23.23636 1.000 50.73188 452 PRO B CA 1
ATOM 7881 C C . PRO B 1 452 ? 9.82024 46.84630 23.77128 1.000 50.90276 452 PRO B C 1
ATOM 7882 O O . PRO B 1 452 ? 9.94399 45.68302 23.38216 1.000 51.14500 452 PRO B O 1
ATOM 7886 N N . ILE B 1 453 ? 10.61631 47.39108 24.68411 1.000 49.88534 453 ILE B N 1
ATOM 7887 C CA . ILE B 1 453 ? 11.72993 46.66780 25.28857 1.000 50.06628 453 ILE B CA 1
ATOM 7888 C C . ILE B 1 453 ? 11.21364 45.97202 26.54496 1.000 51.58403 453 ILE B C 1
ATOM 7889 O O . ILE B 1 453 ? 10.79480 46.66084 27.48856 1.000 52.12842 453 ILE B O 1
ATOM 7894 N N . PRO B 1 454 ? 11.23278 44.64109 26.60509 1.000 51.36296 454 PRO B N 1
ATOM 7895 C CA . PRO B 1 454 ? 10.64798 43.94768 27.75926 1.000 52.71178 454 PRO B CA 1
ATOM 7896 C C . PRO B 1 454 ? 11.49086 44.12284 29.01273 1.000 52.86641 454 PRO B C 1
ATOM 7897 O O . PRO B 1 454 ? 12.72203 44.16890 28.95856 1.000 52.39072 454 PRO B O 1
ATOM 7901 N N . VAL B 1 455 ? 10.81097 44.21536 30.14501 1.000 51.82741 455 VAL B N 1
ATOM 7902 C CA . VAL B 1 455 ? 11.43961 44.32636 31.45905 1.000 52.04374 455 VAL B CA 1
ATOM 7903 C C . VAL B 1 455 ? 11.21795 43.01130 32.19368 1.000 53.96350 455 VAL B C 1
ATOM 7904 O O . VAL B 1 455 ? 10.08115 42.52709 32.23856 1.000 54.68366 455 VAL B O 1
ATOM 7908 N N . PRO B 1 456 ? 12.25709 42.39956 32.76157 1.000 54.98278 456 PRO B N 1
ATOM 7909 C CA . PRO B 1 456 ? 12.05856 41.14247 33.49395 1.000 56.71066 456 PRO B CA 1
ATOM 7910 C C . PRO B 1 456 ? 11.12065 41.34260 34.67469 1.000 56.94114 456 PRO B C 1
ATOM 7911 O O . PRO B 1 456 ? 11.21750 42.32858 35.40810 1.000 55.99406 456 PRO B O 1
ATOM 7915 N N . GLU B 1 457 ? 10.19989 40.39071 34.84865 1.000 60.81426 457 GLU B N 1
ATOM 7916 C CA . GLU B 1 457 ? 9.16077 40.54462 35.86166 1.000 61.09699 457 GLU B CA 1
ATOM 7917 C C . GLU B 1 457 ? 9.74343 40.63754 37.26617 1.000 61.19459 457 GLU B C 1
ATOM 7918 O O . GLU B 1 457 ? 9.20317 41.35691 38.11482 1.000 60.67180 457 GLU B O 1
ATOM 7924 N N . GLN B 1 458 ? 10.84125 39.92998 37.53291 1.000 63.34159 458 GLN B N 1
ATOM 7925 C CA . GLN B 1 458 ? 11.46868 39.93890 38.84821 1.000 63.77967 458 GLN B CA 1
ATOM 7926 C C . GLN B 1 458 ? 12.70577 40.83018 38.89612 1.000 62.67422 458 GLN B C 1
ATOM 7927 O O . GLN B 1 458 ? 13.59737 40.61334 39.72384 1.000 63.33332 458 GLN B O 1
ATOM 7933 N N . ALA B 1 459 ? 12.77713 41.82963 38.01963 1.000 60.68676 459 ALA B N 1
ATOM 7934 C CA . ALA B 1 459 ? 13.79291 42.87143 38.11924 1.000 59.53439 459 ALA B CA 1
ATOM 7935 C C . ALA B 1 459 ? 13.28878 43.92401 39.09761 1.000 58.62550 459 ALA B C 1
ATOM 7936 O O . ALA B 1 459 ? 12.37285 44.68903 38.77916 1.000 57.58825 459 ALA B O 1
ATOM 7938 N N . GLU B 1 460 ? 13.87269 43.95471 40.29736 1.000 59.80925 460 GLU B N 1
ATOM 7939 C CA . GLU B 1 460 ? 13.36340 44.84171 41.33696 1.000 59.15122 460 GLU B CA 1
ATOM 7940 C C . GLU B 1 460 ? 13.65332 46.30512 41.02915 1.000 57.83926 460 GLU B C 1
ATOM 7941 O O . GLU B 1 460 ? 12.91586 47.18771 41.48243 1.000 57.03481 460 GLU B O 1
ATOM 7947 N N . SER B 1 461 ? 14.70526 46.58546 40.26303 1.000 53.71419 461 SER B N 1
ATOM 7948 C CA . SER B 1 461 ? 15.06731 47.95476 39.92838 1.000 52.35160 461 SER B CA 1
ATOM 7949 C C . SER B 1 461 ? 15.41039 48.05169 38.45112 1.000 52.03988 461 SER B C 1
ATOM 7950 O O . SER B 1 461 ? 16.02239 47.14185 37.88450 1.000 52.61069 461 SER B O 1
ATOM 7953 N N . VAL B 1 462 ? 15.01362 49.16114 37.83581 1.000 49.27914 462 VAL B N 1
ATOM 7954 C CA . VAL B 1 462 ? 15.34411 49.46482 36.44979 1.000 48.25940 462 VAL B CA 1
ATOM 7955 C C . VAL B 1 462 ? 16.20341 50.72045 36.45604 1.000 47.12519 462 VAL B C 1
ATOM 7956 O O . VAL B 1 462 ? 15.71398 51.81557 36.76252 1.000 45.85604 462 VAL B O 1
ATOM 7960 N N . TRP B 1 463 ? 17.48292 50.56394 36.13213 1.000 47.69489 463 TRP B N 1
ATOM 7961 C CA . TRP B 1 463 ? 18.38137 51.70168 36.01144 1.000 46.96775 463 TRP B CA 1
ATOM 7962 C C . TRP B 1 463 ? 18.13456 52.42372 34.69280 1.000 46.07116 463 TRP B C 1
ATOM 7963 O O . TRP B 1 463 ? 17.90282 51.79270 33.65827 1.000 45.94054 463 TRP B O 1
ATOM 7974 N N . LEU B 1 464 ? 18.18718 53.75240 34.73161 1.000 45.14216 464 LEU B N 1
ATOM 7975 C CA . LEU B 1 464 ? 18.03827 54.57092 33.53737 1.000 44.53904 464 LEU B CA 1
ATOM 7976 C C . LEU B 1 464 ? 19.18435 55.56871 33.45988 1.000 43.98535 464 LEU B C 1
ATOM 7977 O O . LEU B 1 464 ? 19.70200 56.02669 34.48201 1.000 44.11453 464 LEU B O 1
ATOM 7982 N N . ARG B 1 465 ? 19.57028 55.90692 32.23198 1.000 45.70547 465 ARG B N 1
ATOM 7983 C CA . ARG B 1 465 ? 20.77413 56.68853 31.99404 1.000 45.36982 465 ARG B CA 1
ATOM 7984 C C . ARG B 1 465 ? 20.63609 57.44264 30.68079 1.000 44.70270 465 ARG B C 1
ATOM 7985 O O . ARG B 1 465 ? 20.07684 56.91750 29.71508 1.000 44.13501 465 ARG B O 1
ATOM 7993 N N . VAL B 1 466 ? 21.13995 58.67488 30.65313 1.000 43.00979 466 VAL B N 1
ATOM 7994 C CA . VAL B 1 466 ? 21.22597 59.45894 29.42760 1.000 42.62208 466 VAL B CA 1
ATOM 7995 C C . VAL B 1 466 ? 22.65527 59.96649 29.28403 1.000 42.98966 466 VAL B C 1
ATOM 7996 O O . VAL B 1 466 ? 23.24116 60.47679 30.24609 1.000 43.26431 466 VAL B O 1
ATOM 8000 N N . ASP B 1 467 ? 23.22362 59.79489 28.09231 1.000 43.69175 467 ASP B N 1
ATOM 8001 C CA . ASP B 1 467 ? 24.56930 60.25526 27.77069 1.000 44.17499 467 ASP B CA 1
ATOM 8002 C C . ASP B 1 467 ? 24.44117 61.35401 26.72471 1.000 44.48836 467 ASP B C 1
ATOM 8003 O O . ASP B 1 467 ? 23.99907 61.09785 25.59962 1.000 43.92214 467 ASP B O 1
ATOM 8008 N N . VAL B 1 468 ? 24.81982 62.57278 27.09675 1.000 41.85797 468 VAL B N 1
ATOM 8009 C CA . VAL B 1 468 ? 24.76616 63.72462 26.20555 1.000 42.42673 468 VAL B CA 1
ATOM 8010 C C . VAL B 1 468 ? 26.16957 63.98883 25.68368 1.000 42.96816 468 VAL B C 1
ATOM 8011 O O . VAL B 1 468 ? 27.13033 64.03499 26.46120 1.000 43.30366 468 VAL B O 1
ATOM 8015 N N . ASP B 1 469 ? 26.29428 64.14422 24.36560 1.000 43.56652 469 ASP B N 1
ATOM 8016 C CA . ASP B 1 469 ? 27.58146 64.43662 23.72892 1.000 44.18629 469 ASP B CA 1
ATOM 8017 C C . ASP B 1 469 ? 27.34121 65.51505 22.67437 1.000 44.44357 469 ASP B C 1
ATOM 8018 O O . ASP B 1 469 ? 27.07597 65.20820 21.50896 1.000 43.83955 469 ASP B O 1
ATOM 8023 N N . ARG B 1 470 ? 27.43870 66.77507 23.09959 1.000 43.33890 470 ARG B N 1
ATOM 8024 C CA . ARG B 1 470 ? 27.30326 67.92911 22.21826 1.000 43.70600 470 ARG B CA 1
ATOM 8025 C C . ARG B 1 470 ? 26.00141 67.89197 21.42478 1.000 43.33689 470 ARG B C 1
ATOM 8026 O O . ARG B 1 470 ? 24.92553 68.12608 21.98253 1.000 43.35593 470 ARG B O 1
ATOM 8034 N N . LEU B 1 471 ? 26.08316 67.59012 20.12725 1.000 44.52188 471 LEU B N 1
ATOM 8035 C CA . LEU B 1 471 ? 24.91765 67.72650 19.25966 1.000 43.67221 471 LEU B CA 1
ATOM 8036 C C . LEU B 1 471 ? 23.86271 66.65056 19.49417 1.000 42.42285 471 LEU B C 1
ATOM 8037 O O . LEU B 1 471 ? 22.68822 66.88490 19.19022 1.000 41.76551 471 LEU B O 1
ATOM 8042 N N . VAL B 1 472 ? 24.23762 65.48295 20.02050 1.000 43.51214 472 VAL B N 1
ATOM 8043 C CA . VAL B 1 472 ? 23.30153 64.37570 20.16636 1.000 41.96001 472 VAL B CA 1
ATOM 8044 C C . VAL B 1 472 ? 23.36958 63.80949 21.57898 1.000 42.34258 472 VAL B C 1
ATOM 8045 O O . VAL B 1 472 ? 24.33206 64.02401 22.31883 1.000 43.52268 472 VAL B O 1
ATOM 8049 N N . TYR B 1 473 ? 22.32011 63.07260 21.94433 1.000 43.60386 473 TYR B N 1
ATOM 8050 C CA . TYR B 1 473 ? 22.28718 62.34501 23.20565 1.000 43.49301 473 TYR B CA 1
ATOM 8051 C C . TYR B 1 473 ? 21.48428 61.06339 23.02606 1.000 41.76825 473 TYR B C 1
ATOM 8052 O O . TYR B 1 473 ? 20.64688 60.95173 22.12646 1.000 40.63820 473 TYR B O 1
ATOM 8061 N N . ARG B 1 474 ? 21.76613 60.08417 23.88814 1.000 47.81397 474 ARG B N 1
ATOM 8062 C CA . ARG B 1 474 ? 21.12835 58.77620 23.82269 1.000 46.69695 474 ARG B CA 1
ATOM 8063 C C . ARG B 1 474 ? 20.81525 58.28091 25.22644 1.000 47.19998 474 ARG B C 1
ATOM 8064 O O . ARG B 1 474 ? 21.52808 58.58854 26.18532 1.000 48.13516 474 ARG B O 1
ATOM 8072 N N . TYR B 1 475 ? 19.75093 57.49178 25.33226 1.000 43.33865 475 TYR B N 1
ATOM 8073 C CA . TYR B 1 475 ? 19.37098 56.87290 26.59198 1.000 44.02692 475 TYR B CA 1
ATOM 8074 C C . TYR B 1 475 ? 19.94550 55.46503 26.68951 1.000 44.28627 475 TYR B C 1
ATOM 8075 O O . TYR B 1 475 ? 20.19115 54.80036 25.67927 1.000 43.66939 475 TYR B O 1
ATOM 8084 N N . SER B 1 476 ? 20.15693 55.01635 27.92484 1.000 45.80254 476 SER B N 1
ATOM 8085 C CA . SER B 1 476 ? 20.56188 53.64656 28.20183 1.000 46.25465 476 SER B CA 1
ATOM 8086 C C . SER B 1 476 ? 19.82058 53.15826 29.43751 1.000 47.28460 476 SER B C 1
ATOM 8087 O O . SER B 1 476 ? 19.29326 53.95062 30.22232 1.000 47.70477 476 SER B O 1
ATOM 8090 N N . TYR B 1 477 ? 19.78159 51.83734 29.60308 1.000 47.97792 477 TYR B N 1
ATOM 8091 C CA . TYR B 1 477 ? 19.06513 51.22470 30.71159 1.000 49.04588 477 TYR B CA 1
ATOM 8092 C C . TYR B 1 477 ? 19.82698 50.00144 31.20336 1.000 49.69238 477 TYR B C 1
ATOM 8093 O O . TYR B 1 477 ? 20.80065 49.55530 30.58964 1.000 49.70359 477 TYR B O 1
ATOM 8102 N N . SER B 1 478 ? 19.36084 49.45529 32.32501 1.000 48.86206 478 SER B N 1
ATOM 8103 C CA . SER B 1 478 ? 19.94513 48.25379 32.90422 1.000 49.97039 478 SER B CA 1
ATOM 8104 C C . SER B 1 478 ? 18.95382 47.64639 33.88542 1.000 50.83429 478 SER B C 1
ATOM 8105 O O . SER B 1 478 ? 18.01998 48.30879 34.34552 1.000 50.59902 478 SER B O 1
ATOM 8108 N N . PHE B 1 479 ? 19.16962 46.36784 34.19421 1.000 50.10561 479 PHE B N 1
ATOM 8109 C CA . PHE B 1 479 ? 18.38387 45.66448 35.19664 1.000 51.12329 479 PHE B CA 1
ATOM 8110 C C . PHE B 1 479 ? 19.23832 45.10525 36.32356 1.000 52.99209 479 PHE B C 1
ATOM 8111 O O . PHE B 1 479 ? 18.69730 44.46944 37.23574 1.000 54.13471 479 PHE B O 1
ATOM 8119 N N . ASP B 1 480 ? 20.55343 45.32359 36.28840 1.000 52.35676 480 ASP B N 1
ATOM 8120 C CA . ASP B 1 480 ? 21.44258 44.88976 37.35411 1.000 54.21893 480 ASP B CA 1
ATOM 8121 C C . ASP B 1 480 ? 22.38926 45.97709 37.84004 1.000 53.67640 480 ASP B C 1
ATOM 8122 O O . ASP B 1 480 ? 23.02029 45.79120 38.88606 1.000 55.13258 480 ASP B O 1
ATOM 8127 N N . GLY B 1 481 ? 22.51293 47.09402 37.12505 1.000 53.85136 481 GLY B N 1
ATOM 8128 C CA . GLY B 1 481 ? 23.35607 48.19110 37.54818 1.000 53.50551 481 GLY B CA 1
ATOM 8129 C C . GLY B 1 481 ? 24.79249 48.13351 37.07456 1.000 54.42352 481 GLY B C 1
ATOM 8130 O O . GLY B 1 481 ? 25.56713 49.04478 37.39479 1.000 54.30862 481 GLY B O 1
ATOM 8131 N N . GLU B 1 482 ? 25.17477 47.10643 36.32773 1.000 54.42103 482 GLU B N 1
ATOM 8132 C CA . GLU B 1 482 ? 26.55323 46.97261 35.86611 1.000 55.67803 482 GLU B CA 1
ATOM 8133 C C . GLU B 1 482 ? 26.66263 46.76719 34.36263 1.000 55.26559 482 GLU B C 1
ATOM 8134 O O . GLU B 1 482 ? 27.59557 47.28807 33.74524 1.000 55.24678 482 GLU B O 1
ATOM 8136 N N . THR B 1 483 ? 25.74235 46.01932 33.75913 1.000 54.63196 483 THR B N 1
ATOM 8137 C CA . THR B 1 483 ? 25.70043 45.82368 32.31450 1.000 54.24273 483 THR B CA 1
ATOM 8138 C C . THR B 1 483 ? 24.56029 46.66141 31.75075 1.000 51.85074 483 THR B C 1
ATOM 8139 O O . THR B 1 483 ? 23.40726 46.50970 32.17040 1.000 51.24324 483 THR B O 1
ATOM 8143 N N . TRP B 1 484 ? 24.88290 47.54036 30.80543 1.000 51.31083 484 TRP B N 1
ATOM 8144 C CA . TRP B 1 484 ? 23.93958 48.52127 30.29360 1.000 50.81846 484 TRP B CA 1
ATOM 8145 C C . TRP B 1 484 ? 23.64298 48.26801 28.82279 1.000 51.32979 484 TRP B C 1
ATOM 8146 O O . TRP B 1 484 ? 24.47848 47.74233 28.08129 1.000 52.08071 484 TRP B O 1
ATOM 8157 N N . HIS B 1 485 ? 22.43990 48.65359 28.40962 1.000 49.65411 485 HIS B N 1
ATOM 8158 C CA . HIS B 1 485 ? 21.98688 48.50140 27.03568 1.000 50.17959 485 HIS B CA 1
ATOM 8159 C C . HIS B 1 485 ? 21.53949 49.85427 26.50809 1.000 49.86276 485 HIS B C 1
ATOM 8160 O O . HIS B 1 485 ? 20.81453 50.58338 27.19320 1.000 49.20764 485 HIS B O 1
ATOM 8167 N N . ALA B 1 486 ? 21.97119 50.18651 25.29746 1.000 46.48710 486 ALA B N 1
ATOM 8168 C CA . ALA B 1 486 ? 21.51823 51.40765 24.65592 1.000 46.26924 486 ALA B CA 1
ATOM 8169 C C . ALA B 1 486 ? 20.10687 51.22613 24.11218 1.000 46.38730 486 ALA B C 1
ATOM 8170 O O . ALA B 1 486 ? 19.69102 50.12055 23.75472 1.000 47.02772 486 ALA B O 1
ATOM 8172 N N . VAL B 1 487 ? 19.36043 52.32118 24.07369 1.000 44.80679 487 VAL B N 1
ATOM 8173 C CA . VAL B 1 487 ? 18.05673 52.36572 23.41800 1.000 45.08322 487 VAL B CA 1
ATOM 8174 C C . VAL B 1 487 ? 18.27729 52.89877 22.00651 1.000 45.52349 487 VAL B C 1
ATOM 8175 O O . VAL B 1 487 ? 18.74131 54.03967 21.85695 1.000 45.08216 487 VAL B O 1
ATOM 8179 N N . PRO B 1 488 ? 17.96553 52.12933 20.96051 1.000 44.39742 488 PRO B N 1
ATOM 8180 C CA . PRO B 1 488 ? 18.43373 52.48296 19.61186 1.000 44.90650 488 PRO B CA 1
ATOM 8181 C C . PRO B 1 488 ? 17.72172 53.67863 18.99782 1.000 44.60902 488 PRO B C 1
ATOM 8182 O O . PRO B 1 488 ? 17.16248 53.57752 17.90192 1.000 45.26599 488 PRO B O 1
ATOM 8186 N N . VAL B 1 489 ? 17.73974 54.81378 19.69187 1.000 44.77297 489 VAL B N 1
ATOM 8187 C CA . VAL B 1 489 ? 17.23796 56.07650 19.16185 1.000 44.38935 489 VAL B CA 1
ATOM 8188 C C . VAL B 1 489 ? 18.22737 57.16654 19.54399 1.000 43.82805 489 VAL B C 1
ATOM 8189 O O . VAL B 1 489 ? 18.57355 57.31044 20.72112 1.000 43.33034 489 VAL B O 1
ATOM 8193 N N . THR B 1 490 ? 18.69008 57.92504 18.55526 1.000 43.64552 490 THR B N 1
ATOM 8194 C CA . THR B 1 490 ? 19.59626 59.04228 18.78427 1.000 43.49316 490 THR B CA 1
ATOM 8195 C C . THR B 1 490 ? 18.80705 60.34115 18.68041 1.000 42.97950 490 THR B C 1
ATOM 8196 O O . THR B 1 490 ? 18.18060 60.61086 17.65030 1.000 43.06004 490 THR B O 1
ATOM 8200 N N . TYR B 1 491 ? 18.83224 61.13412 19.74563 1.000 43.07687 491 TYR B N 1
ATOM 8201 C CA . TYR B 1 491 ? 18.10471 62.39184 19.80371 1.000 42.63045 491 TYR B CA 1
ATOM 8202 C C . TYR B 1 491 ? 19.05042 63.56499 19.58092 1.000 43.15671 491 TYR B C 1
ATOM 8203 O O . TYR B 1 491 ? 20.25008 63.48238 19.85328 1.000 43.84024 491 TYR B O 1
ATOM 8212 N N . GLU B 1 492 ? 18.49472 64.66262 19.07908 1.000 42.25645 492 GLU B N 1
ATOM 8213 C CA . GLU B 1 492 ? 19.27048 65.85988 18.78582 1.000 42.80030 492 GLU B CA 1
ATOM 8214 C C . GLU B 1 492 ? 19.23163 66.79017 19.99074 1.000 42.77700 492 GLU B C 1
ATOM 8215 O O . GLU B 1 492 ? 18.16290 67.28310 20.36713 1.000 42.07727 492 GLU B O 1
ATOM 8221 N N . ALA B 1 493 ? 20.39671 67.02400 20.59697 1.000 40.66463 493 ALA B N 1
ATOM 8222 C CA . ALA B 1 493 ? 20.46071 67.93612 21.73214 1.000 40.94213 493 ALA B CA 1
ATOM 8223 C C . ALA B 1 493 ? 20.28973 69.38385 21.29630 1.000 40.68595 493 ALA B C 1
ATOM 8224 O O . ALA B 1 493 ? 19.79673 70.20933 22.07342 1.000 40.36800 493 ALA B O 1
ATOM 8226 N N . TRP B 1 494 ? 20.68247 69.70971 20.06248 1.000 41.16560 494 TRP B N 1
ATOM 8227 C CA . TRP B 1 494 ? 20.55885 71.07953 19.58074 1.000 40.87794 494 TRP B CA 1
ATOM 8228 C C . TRP B 1 494 ? 19.10864 71.48944 19.36467 1.000 39.63225 494 TRP B C 1
ATOM 8229 O O . TRP B 1 494 ? 18.82497 72.68798 19.26869 1.000 39.22748 494 TRP B O 1
ATOM 8240 N N . LYS B 1 495 ? 18.18776 70.52842 19.28301 1.000 39.74529 495 LYS B N 1
ATOM 8241 C CA . LYS B 1 495 ? 16.77340 70.85720 19.17646 1.000 38.71434 495 LYS B CA 1
ATOM 8242 C C . LYS B 1 495 ? 16.18319 71.31088 20.50271 1.000 38.27517 495 LYS B C 1
ATOM 8243 O O . LYS B 1 495 ? 15.12984 71.95709 20.50947 1.000 37.38765 495 LYS B O 1
ATOM 8249 N N . LEU B 1 496 ? 16.83598 70.98909 21.61894 1.000 37.98246 496 LEU B N 1
ATOM 8250 C CA . LEU B 1 496 ? 16.39199 71.44697 22.92835 1.000 37.76188 496 LEU B CA 1
ATOM 8251 C C . LEU B 1 496 ? 16.92815 72.84617 23.19631 1.000 38.00261 496 LEU B C 1
ATOM 8252 O O . LEU B 1 496 ? 17.56489 73.09372 24.22549 1.000 38.75819 496 LEU B O 1
ATOM 8257 N N . SER B 1 497 ? 16.67761 73.76455 22.26709 1.000 39.17970 497 SER B N 1
ATOM 8258 C CA . SER B 1 497 ? 17.16002 75.13063 22.37898 1.000 39.50558 497 SER B CA 1
ATOM 8259 C C . SER B 1 497 ? 16.16572 76.05940 21.70355 1.000 38.53253 497 SER B C 1
ATOM 8260 O O . SER B 1 497 ? 15.42410 75.65104 20.80590 1.000 37.79273 497 SER B O 1
ATOM 8263 N N . ASP B 1 498 ? 16.15841 77.31798 22.14631 1.000 41.33908 498 ASP B N 1
ATOM 8264 C CA . ASP B 1 498 ? 15.30561 78.31762 21.51692 1.000 40.57837 498 ASP B CA 1
ATOM 8265 C C . ASP B 1 498 ? 15.73748 78.62315 20.08965 1.000 40.58835 498 ASP B C 1
ATOM 8266 O O . ASP B 1 498 ? 14.92597 79.12553 19.30485 1.000 39.83332 498 ASP B O 1
ATOM 8271 N N . ASP B 1 499 ? 16.99245 78.33151 19.73601 1.000 38.16563 499 ASP B N 1
ATOM 8272 C CA . ASP B 1 499 ? 17.43322 78.52927 18.35928 1.000 38.26883 499 ASP B CA 1
ATOM 8273 C C . ASP B 1 499 ? 16.68306 77.61699 17.39946 1.000 37.58058 499 ASP B C 1
ATOM 8274 O O . ASP B 1 499 ? 16.40233 78.00792 16.26071 1.000 37.24471 499 ASP B O 1
ATOM 8279 N N . TYR B 1 500 ? 16.34840 76.40454 17.83688 1.000 39.60268 500 TYR B N 1
ATOM 8280 C CA . TYR B 1 500 ? 15.58717 75.48396 17.00315 1.000 39.11860 500 TYR B CA 1
ATOM 8281 C C . TYR B 1 500 ? 14.08306 75.66738 17.15908 1.000 38.08949 500 TYR B C 1
ATOM 8282 O O . TYR B 1 500 ? 13.35320 75.66368 16.16300 1.000 37.68171 500 TYR B O 1
ATOM 8291 N N . ILE B 1 501 ? 13.60572 75.83216 18.39331 1.000 38.97910 501 ILE B N 1
ATOM 8292 C CA . ILE B 1 501 ? 12.16793 75.81699 18.64133 1.000 38.19323 501 ILE B CA 1
ATOM 8293 C C . ILE B 1 501 ? 11.50805 77.07453 18.09076 1.000 37.68439 501 ILE B C 1
ATOM 8294 O O . ILE B 1 501 ? 10.42274 77.01263 17.50087 1.000 37.27112 501 ILE B O 1
ATOM 8299 N N . GLY B 1 502 ? 12.14739 78.22964 18.26486 1.000 38.89679 502 GLY B N 1
ATOM 8300 C CA . GLY B 1 502 ? 11.55617 79.46209 17.78380 1.000 38.48370 502 GLY B CA 1
ATOM 8301 C C . GLY B 1 502 ? 10.37386 79.89711 18.63505 1.000 38.04974 502 GLY B C 1
ATOM 8302 O O . GLY B 1 502 ? 10.30360 79.63627 19.84021 1.000 38.22419 502 GLY B O 1
ATOM 8303 N N . GLY B 1 503 ? 9.42511 80.57244 17.98991 1.000 38.60163 503 GLY B N 1
ATOM 8304 C CA . GLY B 1 503 ? 8.26139 81.08850 18.68022 1.000 38.37057 503 GLY B CA 1
ATOM 8305 C C . GLY B 1 503 ? 8.57215 82.34233 19.47640 1.000 38.71389 503 GLY B C 1
ATOM 8306 O O . GLY B 1 503 ? 9.69568 82.84743 19.50732 1.000 39.21953 503 GLY B O 1
ATOM 8307 N N . ARG B 1 504 ? 7.53726 82.85423 20.14142 1.000 37.74400 504 ARG B N 1
ATOM 8308 C CA . ARG B 1 504 ? 7.68365 84.06442 20.93902 1.000 38.21915 504 ARG B CA 1
ATOM 8309 C C . ARG B 1 504 ? 8.27193 83.80021 22.31773 1.000 38.95636 504 ARG B C 1
ATOM 8310 O O . ARG B 1 504 ? 8.59142 84.75846 23.03013 1.000 39.65512 504 ARG B O 1
ATOM 8318 N N . GLY B 1 505 ? 8.42206 82.53742 22.70781 1.000 37.93281 505 GLY B N 1
ATOM 8319 C CA . GLY B 1 505 ? 9.11258 82.23220 23.94201 1.000 38.72232 505 GLY B CA 1
ATOM 8320 C C . GLY B 1 505 ? 10.58657 82.58161 23.86274 1.000 39.45166 505 GLY B C 1
ATOM 8321 O O . GLY B 1 505 ? 11.19060 82.61860 22.78962 1.000 39.22793 505 GLY B O 1
ATOM 8322 N N . PHE B 1 506 ? 11.17284 82.84423 25.02387 1.000 36.87122 506 PHE B N 1
ATOM 8323 C CA . PHE B 1 506 ? 12.56958 83.23689 25.10815 1.000 37.81601 506 PHE B CA 1
ATOM 8324 C C . PHE B 1 506 ? 13.42569 82.08052 25.60943 1.000 38.16357 506 PHE B C 1
ATOM 8325 O O . PHE B 1 506 ? 12.93661 81.12839 26.22354 1.000 37.85687 506 PHE B O 1
ATOM 8333 N N . ALA B 1 507 ? 14.72202 82.17814 25.32510 1.000 35.49456 507 ALA B N 1
ATOM 8334 C CA . ALA B 1 507 ? 15.65082 81.08904 25.59505 1.000 35.82460 507 ALA B CA 1
ATOM 8335 C C . ALA B 1 507 ? 15.79053 80.86471 27.09514 1.000 36.45095 507 ALA B C 1
ATOM 8336 O O . ALA B 1 507 ? 16.17955 81.77421 27.83534 1.000 37.25091 507 ALA B O 1
ATOM 8338 N N . THR B 1 508 ? 15.46641 79.65340 27.54234 1.000 34.58451 508 THR B N 1
ATOM 8339 C CA . THR B 1 508 ? 15.72300 79.26273 28.92113 1.000 35.27485 508 THR B CA 1
ATOM 8340 C C . THR B 1 508 ? 16.95563 78.37022 28.97853 1.000 36.12238 508 THR B C 1
ATOM 8341 O O . THR B 1 508 ? 18.05639 78.84045 29.28403 1.000 37.30613 508 THR B O 1
ATOM 8345 N N . GLY B 1 509 ? 16.78464 77.09683 28.67507 1.000 36.37978 509 GLY B N 1
ATOM 8346 C CA . GLY B 1 509 ? 17.87274 76.13937 28.70166 1.000 37.31139 509 GLY B CA 1
ATOM 8347 C C . GLY B 1 509 ? 17.35217 74.73781 28.93387 1.000 36.85598 509 GLY B C 1
ATOM 8348 O O . GLY B 1 509 ? 16.28499 74.51687 29.50386 1.000 36.10289 509 GLY B O 1
ATOM 8349 N N . ALA B 1 510 ? 18.13287 73.76199 28.48036 1.000 35.02056 510 ALA B N 1
ATOM 8350 C CA . ALA B 1 510 ? 17.71989 72.37106 28.58995 1.000 34.73407 510 ALA B CA 1
ATOM 8351 C C . ALA B 1 510 ? 17.82764 71.88542 30.02977 1.000 35.42320 510 ALA B C 1
ATOM 8352 O O . ALA B 1 510 ? 18.72972 72.28035 30.77442 1.000 36.68882 510 ALA B O 1
ATOM 8354 N N . PHE B 1 511 ? 16.89031 71.02743 30.41855 1.000 35.86590 511 PHE B N 1
ATOM 8355 C CA . PHE B 1 511 ? 16.88202 70.38534 31.72150 1.000 36.06169 511 PHE B CA 1
ATOM 8356 C C . PHE B 1 511 ? 16.94306 68.87443 31.53747 1.000 35.40567 511 PHE B C 1
ATOM 8357 O O . PHE B 1 511 ? 16.70163 68.35055 30.44677 1.000 34.60961 511 PHE B O 1
ATOM 8365 N N . VAL B 1 512 ? 17.27586 68.17491 32.61903 1.000 37.41918 512 VAL B N 1
ATOM 8366 C CA . VAL B 1 512 ? 17.17933 66.72000 32.67724 1.000 36.38314 512 VAL B CA 1
ATOM 8367 C C . VAL B 1 512 ? 16.62832 66.35277 34.04710 1.000 35.92043 512 VAL B C 1
ATOM 8368 O O . VAL B 1 512 ? 17.07622 66.89158 35.06472 1.000 36.92114 512 VAL B O 1
ATOM 8372 N N . GLY B 1 513 ? 15.64326 65.45989 34.07969 1.000 38.29221 513 GLY B N 1
ATOM 8373 C CA . GLY B 1 513 ? 15.02898 65.16584 35.35785 1.000 38.08628 513 GLY B CA 1
ATOM 8374 C C . GLY B 1 513 ? 14.29480 63.84451 35.38598 1.000 37.29094 513 GLY B C 1
ATOM 8375 O O . GLY B 1 513 ? 14.30827 63.06953 34.42668 1.000 36.94866 513 GLY B O 1
ATOM 8376 N N . LEU B 1 514 ? 13.65193 63.60208 36.52530 1.000 39.69944 514 LEU B N 1
ATOM 8377 C CA . LEU B 1 514 ? 12.89321 62.38873 36.78187 1.000 39.37220 514 LEU B CA 1
ATOM 8378 C C . LEU B 1 514 ? 11.40546 62.70324 36.72366 1.000 39.25234 514 LEU B C 1
ATOM 8379 O O . LEU B 1 514 ? 10.97220 63.78256 37.14080 1.000 39.37368 514 LEU B O 1
ATOM 8384 N N . HIS B 1 515 ? 10.62498 61.75950 36.20444 1.000 37.78344 515 HIS B N 1
ATOM 8385 C CA . HIS B 1 515 ? 9.21702 62.01310 35.94496 1.000 38.13002 515 HIS B CA 1
ATOM 8386 C C . HIS B 1 515 ? 8.40640 60.75264 36.19964 1.000 38.75221 515 HIS B C 1
ATOM 8387 O O . HIS B 1 515 ? 8.87851 59.64006 35.95387 1.000 38.79691 515 HIS B O 1
ATOM 8394 N N . CYS B 1 516 ? 7.18850 60.94166 36.70306 1.000 38.50737 516 CYS B N 1
ATOM 8395 C CA . CYS B 1 516 ? 6.19985 59.87995 36.81820 1.000 39.50840 516 CYS B CA 1
ATOM 8396 C C . CYS B 1 516 ? 4.82631 60.47658 36.55787 1.000 40.60110 516 CYS B C 1
ATOM 8397 O O . CYS B 1 516 ? 4.51446 61.56640 37.04671 1.000 40.45702 516 CYS B O 1
ATOM 8400 N N . GLU B 1 517 ? 4.01047 59.76640 35.78332 1.000 37.53764 517 GLU B N 1
ATOM 8401 C CA . GLU B 1 517 ? 2.68408 60.25107 35.43635 1.000 39.04742 517 GLU B CA 1
ATOM 8402 C C . GLU B 1 517 ? 1.68137 59.11027 35.50337 1.000 40.67810 517 GLU B C 1
ATOM 8403 O O . GLU B 1 517 ? 2.03325 57.93670 35.35321 1.000 40.79552 517 GLU B O 1
ATOM 8409 N N . ASP B 1 518 ? 0.42394 59.47552 35.74630 1.000 39.69077 518 ASP B N 1
ATOM 8410 C CA . ASP B 1 518 ? -0.70998 58.55436 35.65697 1.000 41.49982 518 ASP B CA 1
ATOM 8411 C C . ASP B 1 518 ? -1.83468 59.33746 34.98356 1.000 42.26516 518 ASP B C 1
ATOM 8412 O O . ASP B 1 518 ? -2.57616 60.06963 35.64442 1.000 41.93047 518 ASP B O 1
ATOM 8417 N N . ILE B 1 519 ? -1.93959 59.19166 33.65980 1.000 42.33841 519 ILE B N 1
ATOM 8418 C CA . ILE B 1 519 ? -3.00723 59.85905 32.92264 1.000 41.78611 519 ILE B CA 1
ATOM 8419 C C . ILE B 1 519 ? -4.36485 59.34775 33.38065 1.000 42.70573 519 ILE B C 1
ATOM 8420 O O . ILE B 1 519 ? -5.35370 60.08963 33.37180 1.000 42.35981 519 ILE B O 1
ATOM 8425 N N . SER B 1 520 ? -4.43249 58.09222 33.82407 1.000 43.08498 520 SER B N 1
ATOM 8426 C CA . SER B 1 520 ? -5.69354 57.53973 34.30184 1.000 44.01838 520 SER B CA 1
ATOM 8427 C C . SER B 1 520 ? -6.18462 58.20099 35.58374 1.000 43.84649 520 SER B C 1
ATOM 8428 O O . SER B 1 520 ? -7.38431 58.14266 35.87230 1.000 44.25831 520 SER B O 1
ATOM 8431 N N . GLY B 1 521 ? -5.29617 58.81327 36.36301 1.000 43.27274 521 GLY B N 1
ATOM 8432 C CA . GLY B 1 521 ? -5.69721 59.31192 37.66195 1.000 42.99476 521 GLY B CA 1
ATOM 8433 C C . GLY B 1 521 ? -5.99851 58.24165 38.68593 1.000 43.56233 521 GLY B C 1
ATOM 8434 O O . GLY B 1 521 ? -6.51434 58.56097 39.76149 1.000 43.30671 521 GLY B O 1
ATOM 8435 N N . ASP B 1 522 ? -5.69419 56.97630 38.38441 1.000 44.85209 522 ASP B N 1
ATOM 8436 C CA . ASP B 1 522 ? -5.95491 55.90143 39.33664 1.000 44.79635 522 ASP B CA 1
ATOM 8437 C C . ASP B 1 522 ? -5.09378 56.05003 40.58237 1.000 43.26458 522 ASP B C 1
ATOM 8438 O O . ASP B 1 522 ? -5.57026 55.85202 41.70637 1.000 43.15898 522 ASP B O 1
ATOM 8443 N N . GLY B 1 523 ? -3.82364 56.39805 40.40108 1.000 46.37793 523 GLY B N 1
ATOM 8444 C CA . GLY B 1 523 ? -2.88460 56.45311 41.50053 1.000 44.88985 523 GLY B CA 1
ATOM 8445 C C . GLY B 1 523 ? -1.71969 55.50962 41.29707 1.000 44.07201 523 GLY B C 1
ATOM 8446 O O . GLY B 1 523 ? -1.90085 54.28798 41.24248 1.000 44.56842 523 GLY B O 1
ATOM 8447 N N . CYS B 1 524 ? -0.51874 56.06228 41.16675 1.000 45.13041 524 CYS B N 1
ATOM 8448 C CA . CYS B 1 524 ? 0.68411 55.26196 41.00603 1.000 44.20519 524 CYS B CA 1
ATOM 8449 C C . CYS B 1 524 ? 1.83630 56.00129 41.66739 1.000 42.90249 524 CYS B C 1
ATOM 8450 O O . CYS B 1 524 ? 1.69495 57.14334 42.11184 1.000 42.77039 524 CYS B O 1
ATOM 8453 N N . HIS B 1 525 ? 2.98009 55.32795 41.75032 1.000 46.64397 525 HIS B N 1
ATOM 8454 C CA . HIS B 1 525 ? 4.16146 55.95826 42.31773 1.000 45.61617 525 HIS B CA 1
ATOM 8455 C C . HIS B 1 525 ? 5.40496 55.20611 41.87228 1.000 44.97143 525 HIS B C 1
ATOM 8456 O O . HIS B 1 525 ? 5.39005 53.98165 41.72225 1.000 45.20824 525 HIS B O 1
ATOM 8463 N N . ALA B 1 526 ? 6.47943 55.96315 41.66342 1.000 44.58443 526 ALA B N 1
ATOM 8464 C CA . ALA B 1 526 ? 7.78379 55.42222 41.31565 1.000 44.00777 526 ALA B CA 1
ATOM 8465 C C . ALA B 1 526 ? 8.81614 55.95080 42.29739 1.000 43.50266 526 ALA B C 1
ATOM 8466 O O . ALA B 1 526 ? 8.82375 57.14232 42.62230 1.000 43.42635 526 ALA B O 1
ATOM 8468 N N . ASP B 1 527 ? 9.68124 55.06153 42.76879 1.000 44.91609 527 ASP B N 1
ATOM 8469 C CA . ASP B 1 527 ? 10.72430 55.41469 43.71860 1.000 44.77468 527 ASP B CA 1
ATOM 8470 C C . ASP B 1 527 ? 12.06276 55.52393 43.00117 1.000 44.44893 527 ASP B C 1
ATOM 8471 O O . ASP B 1 527 ? 12.38819 54.70092 42.14032 1.000 44.29958 527 ASP B O 1
ATOM 8476 N N . PHE B 1 528 ? 12.83231 56.54847 43.35898 1.000 44.36124 528 PHE B N 1
ATOM 8477 C CA . PHE B 1 528 ? 14.13424 56.81420 42.76052 1.000 44.26951 528 PHE B CA 1
ATOM 8478 C C . PHE B 1 528 ? 15.18072 56.81215 43.86430 1.000 44.68720 528 PHE B C 1
ATOM 8479 O O . PHE B 1 528 ? 15.09313 57.60696 44.80684 1.000 45.10325 528 PHE B O 1
ATOM 8487 N N . ASP B 1 529 ? 16.16697 55.91913 43.74807 1.000 45.71540 529 ASP B N 1
ATOM 8488 C CA . ASP B 1 529 ? 17.17697 55.80243 44.79522 1.000 46.19102 529 ASP B CA 1
ATOM 8489 C C . ASP B 1 529 ? 18.11685 56.99969 44.79610 1.000 46.70976 529 ASP B C 1
ATOM 8490 O O . ASP B 1 529 ? 18.48181 57.50793 45.86252 1.000 47.30297 529 ASP B O 1
ATOM 8495 N N . TYR B 1 530 ? 18.51887 57.46361 43.61575 1.000 44.75689 530 TYR B N 1
ATOM 8496 C CA . TYR B 1 530 ? 19.45377 58.57275 43.50648 1.000 45.45529 530 TYR B CA 1
ATOM 8497 C C . TYR B 1 530 ? 19.24311 59.27215 42.17091 1.000 45.23661 530 TYR B C 1
ATOM 8498 O O . TYR B 1 530 ? 18.44559 58.83931 41.33412 1.000 44.48683 530 TYR B O 1
ATOM 8507 N N . PHE B 1 531 ? 19.97932 60.36424 41.98077 1.000 42.53497 531 PHE B N 1
ATOM 8508 C CA . PHE B 1 531 ? 19.99827 61.09938 40.72033 1.000 42.56118 531 PHE B CA 1
ATOM 8509 C C . PHE B 1 531 ? 21.38921 61.69422 40.56165 1.000 43.79984 531 PHE B C 1
ATOM 8510 O O . PHE B 1 531 ? 21.81215 62.49379 41.40148 1.000 44.78511 531 PHE B O 1
ATOM 8518 N N . THR B 1 532 ? 22.09752 61.29997 39.50378 1.000 42.60055 532 THR B N 1
ATOM 8519 C CA . THR B 1 532 ? 23.47539 61.71167 39.27381 1.000 43.91263 532 THR B CA 1
ATOM 8520 C C . THR B 1 532 ? 23.57170 62.63073 38.06165 1.000 44.45356 532 THR B C 1
ATOM 8521 O O . THR B 1 532 ? 22.82037 62.49546 37.09298 1.000 43.45483 532 THR B O 1
ATOM 8525 N N . TYR B 1 533 ? 24.49560 63.58475 38.14146 1.000 38.52631 533 TYR B N 1
ATOM 8526 C CA . TYR B 1 533 ? 24.87317 64.43745 37.01911 1.000 39.56801 533 TYR B CA 1
ATOM 8527 C C . TYR B 1 533 ? 26.39335 64.50021 37.01628 1.000 41.05063 533 TYR B C 1
ATOM 8528 O O . TYR B 1 533 ? 26.99386 65.05948 37.93951 1.000 42.09401 533 TYR B O 1
ATOM 8537 N N . GLU B 1 534 ? 27.01747 63.90712 36.00197 1.000 41.60331 534 GLU B N 1
ATOM 8538 C CA . GLU B 1 534 ? 28.47294 63.77421 35.95464 1.000 42.77879 534 GLU B CA 1
ATOM 8539 C C . GLU B 1 534 ? 28.99946 64.30194 34.62666 1.000 43.86776 534 GLU B C 1
ATOM 8540 O O . GLU B 1 534 ? 28.88751 63.61697 33.59465 1.000 43.06006 534 GLU B O 1
ATOM 8542 N N . PRO B 1 535 ? 29.57574 65.50111 34.60639 1.000 42.93660 535 PRO B N 1
ATOM 8543 C CA . PRO B 1 535 ? 30.14571 66.02467 33.36076 1.000 44.09728 535 PRO B CA 1
ATOM 8544 C C . PRO B 1 535 ? 31.37862 65.23956 32.93770 1.000 44.15854 535 PRO B C 1
ATOM 8545 O O . PRO B 1 535 ? 31.96931 64.48264 33.71122 1.000 43.83603 535 PRO B O 1
ATOM 8549 N N . ALA B 1 536 ? 31.76454 65.43733 31.67990 1.000 47.66436 536 ALA B N 1
ATOM 8550 C CA . ALA B 1 536 ? 32.89770 64.72367 31.09619 1.000 47.62934 536 ALA B CA 1
ATOM 8551 C C . ALA B 1 536 ? 34.20429 65.03908 31.82031 1.000 49.01047 536 ALA B C 1
ATOM 8552 O O . ALA B 1 536 ? 34.33235 66.07554 32.47190 1.000 50.19539 536 ALA B O 1
ATOM 8554 N N . MET C 1 1 ? 39.42396 67.76308 16.50707 1.000 59.46801 1 MET C N 1
ATOM 8555 C CA . MET C 1 1 ? 40.45849 68.71888 16.89111 1.000 59.28531 1 MET C CA 1
ATOM 8556 C C . MET C 1 1 ? 41.63193 68.70142 15.91216 1.000 59.03635 1 MET C C 1
ATOM 8557 O O . MET C 1 1 ? 41.97160 67.65780 15.35706 1.000 58.67754 1 MET C O 1
ATOM 8562 N N . GLU C 1 2 ? 42.25439 69.86164 15.70675 1.000 55.89481 2 GLU C N 1
ATOM 8563 C CA . GLU C 1 2 ? 43.35840 69.99517 14.75971 1.000 55.79839 2 GLU C CA 1
ATOM 8564 C C . GLU C 1 2 ? 44.44946 70.84619 15.39186 1.000 55.56716 2 GLU C C 1
ATOM 8565 O O . GLU C 1 2 ? 44.26302 72.05009 15.59056 1.000 56.12684 2 GLU C O 1
ATOM 8571 N N . ILE C 1 3 ? 45.58705 70.23025 15.69018 1.000 53.34715 3 ILE C N 1
ATOM 8572 C CA . ILE C 1 3 ? 46.72780 70.93941 16.25619 1.000 53.04306 3 ILE C CA 1
ATOM 8573 C C . ILE C 1 3 ? 47.64922 71.37884 15.12740 1.000 53.30135 3 ILE C C 1
ATOM 8574 O O . ILE C 1 3 ? 47.96151 70.59263 14.22387 1.000 53.11705 3 ILE C O 1
ATOM 8579 N N . THR C 1 4 ? 48.08792 72.63232 15.17940 1.000 49.77210 4 THR C N 1
ATOM 8580 C CA . THR C 1 4 ? 49.05191 73.17172 14.23014 1.000 50.10679 4 THR C CA 1
ATOM 8581 C C . THR C 1 4 ? 50.40360 73.28208 14.92189 1.000 49.38560 4 THR C C 1
ATOM 8582 O O . THR C 1 4 ? 50.51624 73.92024 15.97477 1.000 49.30563 4 THR C O 1
ATOM 8586 N N . ASN C 1 5 ? 51.42869 72.64992 14.32685 1.000 48.94691 5 ASN C N 1
ATOM 8587 C CA . ASN C 1 5 ? 52.78725 72.58332 14.83927 1.000 48.06337 5 ASN C CA 1
ATOM 8588 C C . ASN C 1 5 ? 53.60592 73.77834 14.35830 1.000 48.78234 5 ASN C C 1
ATOM 8589 O O . ASN C 1 5 ? 53.33148 74.33750 13.29135 1.000 49.87180 5 ASN C O 1
ATOM 8594 N N . PRO C 1 6 ? 54.62630 74.20343 15.12389 1.000 46.10722 6 PRO C N 1
ATOM 8595 C CA . PRO C 1 6 ? 55.02851 73.66845 16.43257 1.000 44.79083 6 PRO C CA 1
ATOM 8596 C C . PRO C 1 6 ? 54.10004 74.09963 17.56814 1.000 45.07123 6 PRO C C 1
ATOM 8597 O O . PRO C 1 6 ? 53.54005 75.19463 17.51625 1.000 46.21567 6 PRO C O 1
ATOM 8601 N N . ILE C 1 7 ? 53.93891 73.24119 18.57762 1.000 45.49614 7 ILE C N 1
ATOM 8602 C CA . ILE C 1 7 ? 53.11363 73.59766 19.72844 1.000 45.78645 7 ILE C CA 1
ATOM 8603 C C . ILE C 1 7 ? 53.86648 74.54191 20.65714 1.000 45.77312 7 ILE C C 1
ATOM 8604 O O . ILE C 1 7 ? 53.27726 75.45881 21.23972 1.000 46.62372 7 ILE C O 1
ATOM 8609 N N . LEU C 1 8 ? 55.17033 74.33311 20.81318 1.000 44.13794 8 LEU C N 1
ATOM 8610 C CA . LEU C 1 8 ? 56.04884 75.25659 21.51886 1.000 44.18345 8 LEU C CA 1
ATOM 8611 C C . LEU C 1 8 ? 56.97374 75.89847 20.49420 1.000 44.48387 8 LEU C C 1
ATOM 8612 O O . LEU C 1 8 ? 57.75541 75.20161 19.83753 1.000 43.51408 8 LEU C O 1
ATOM 8617 N N . THR C 1 9 ? 56.87675 77.21474 20.35080 1.000 40.73627 9 THR C N 1
ATOM 8618 C CA . THR C 1 9 ? 57.65913 77.92770 19.35488 1.000 41.30393 9 THR C CA 1
ATOM 8619 C C . THR C 1 9 ? 58.94342 78.47191 19.96907 1.000 40.79397 9 THR C C 1
ATOM 8620 O O . THR C 1 9 ? 59.06067 78.64277 21.18463 1.000 40.58790 9 THR C O 1
ATOM 8624 N N . GLY C 1 10 ? 59.91201 78.74616 19.10500 1.000 41.72989 10 GLY C N 1
ATOM 8625 C CA . GLY C 1 10 ? 61.19390 79.21391 19.57418 1.000 40.84794 10 GLY C CA 1
ATOM 8626 C C . GLY C 1 10 ? 62.01791 78.09512 20.19229 1.000 38.56856 10 GLY C C 1
ATOM 8627 O O . GLY C 1 10 ? 61.65177 76.91773 20.18571 1.000 37.75205 10 GLY C O 1
ATOM 8628 N N . PHE C 1 11 ? 63.16520 78.50299 20.73606 1.000 41.99244 11 PHE C N 1
ATOM 8629 C CA . PHE C 1 11 ? 64.11773 77.60579 21.38047 1.000 39.80538 11 PHE C CA 1
ATOM 8630 C C . PHE C 1 11 ? 63.42915 76.73392 22.42414 1.000 39.69490 11 PHE C C 1
ATOM 8631 O O . PHE C 1 11 ? 63.16075 77.18320 23.54284 1.000 40.50935 11 PHE C O 1
ATOM 8639 N N . ASN C 1 12 ? 63.12758 75.48712 22.05122 1.000 38.74743 12 ASN C N 1
ATOM 8640 C CA . ASN C 1 12 ? 62.46011 74.51501 22.90959 1.000 38.45235 12 ASN C CA 1
ATOM 8641 C C . ASN C 1 12 ? 62.73834 73.09827 22.41664 1.000 37.07116 12 ASN C C 1
ATOM 8642 O O . ASN C 1 12 ? 61.81766 72.41908 21.94571 1.000 37.51097 12 ASN C O 1
ATOM 8647 N N . PRO C 1 13 ? 63.97177 72.61129 22.50812 1.000 40.54967 13 PRO C N 1
ATOM 8648 C CA . PRO C 1 13 ? 64.29974 71.29428 21.96083 1.000 39.54020 13 PRO C CA 1
ATOM 8649 C C . PRO C 1 13 ? 64.07819 70.17573 22.97387 1.000 38.89148 13 PRO C C 1
ATOM 8650 O O . PRO C 1 13 ? 63.80550 70.40821 24.15371 1.000 39.09648 13 PRO C O 1
ATOM 8654 N N . ASP C 1 14 ? 64.20294 68.94857 22.47637 1.000 40.50472 14 ASP C N 1
ATOM 8655 C CA . ASP C 1 14 ? 64.15211 67.74140 23.29335 1.000 39.84812 14 ASP C CA 1
ATOM 8656 C C . ASP C 1 14 ? 62.90088 67.66399 24.17396 1.000 40.62961 14 ASP C C 1
ATOM 8657 O O . ASP C 1 14 ? 63.00443 67.60419 25.40276 1.000 40.36752 14 ASP C O 1
ATOM 8662 N N . PRO C 1 15 ? 61.70746 67.64899 23.57967 1.000 40.97503 15 PRO C N 1
ATOM 8663 C CA . PRO C 1 15 ? 60.48827 67.60114 24.39846 1.000 41.75526 15 PRO C CA 1
ATOM 8664 C C . PRO C 1 15 ? 60.35867 66.26356 25.11479 1.000 41.15338 15 PRO C C 1
ATOM 8665 O O . PRO C 1 15 ? 60.43082 65.19956 24.49545 1.000 40.76921 15 PRO C O 1
ATOM 8669 N N . SER C 1 16 ? 60.18169 66.32754 26.43167 1.000 42.22319 16 SER C N 1
ATOM 8670 C CA . SER C 1 16 ? 59.91922 65.15554 27.25987 1.000 41.92787 16 SER C CA 1
ATOM 8671 C C . SER C 1 16 ? 58.45523 65.20278 27.67771 1.000 43.01044 16 SER C C 1
ATOM 8672 O O . SER C 1 16 ? 58.05471 66.07320 28.45818 1.000 43.71388 16 SER C O 1
ATOM 8675 N N . LEU C 1 17 ? 57.66446 64.26683 27.16256 1.000 43.98237 17 LEU C N 1
ATOM 8676 C CA . LEU C 1 17 ? 56.21874 64.27373 27.33455 1.000 44.99609 17 LEU C CA 1
ATOM 8677 C C . LEU C 1 17 ? 55.81465 63.27297 28.41000 1.000 44.92266 17 LEU C C 1
ATOM 8678 O O . LEU C 1 17 ? 56.21930 62.10625 28.36583 1.000 44.30244 17 LEU C O 1
ATOM 8683 N N . CYS C 1 18 ? 55.02187 63.73705 29.37353 1.000 45.55556 18 CYS C N 1
ATOM 8684 C CA . CYS C 1 18 ? 54.49994 62.89817 30.44094 1.000 45.69332 18 CYS C CA 1
ATOM 8685 C C . CYS C 1 18 ? 53.08379 63.34893 30.76103 1.000 46.79790 18 CYS C C 1
ATOM 8686 O O . CYS C 1 18 ? 52.58667 64.34002 30.21905 1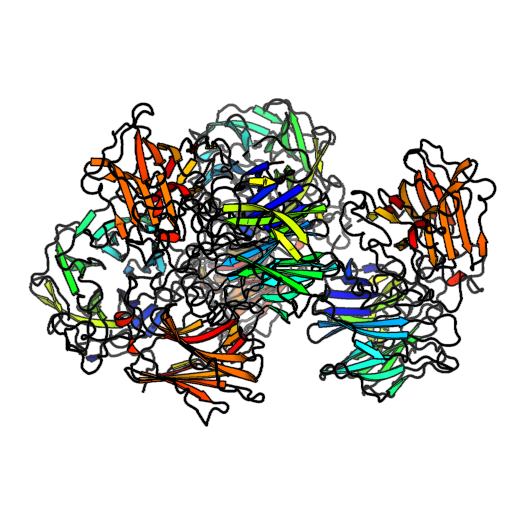.000 47.41723 18 CYS C O 1
ATOM 8689 N N . ARG C 1 19 ? 52.42711 62.61165 31.65198 1.000 49.18005 19 ARG C N 1
ATOM 8690 C CA . ARG C 1 19 ? 51.08378 62.98742 32.06207 1.000 50.21504 19 ARG C CA 1
ATOM 8691 C C . ARG C 1 19 ? 50.81558 62.50859 33.48053 1.000 50.50669 19 ARG C C 1
ATOM 8692 O O . ARG C 1 19 ? 51.24050 61.41807 33.87287 1.000 50.09027 19 ARG C O 1
ATOM 8700 N N . GLN C 1 20 ? 50.12158 63.34731 34.24428 1.000 51.05378 20 GLN C N 1
ATOM 8701 C CA . GLN C 1 20 ? 49.59506 63.00421 35.56209 1.000 51.60842 20 GLN C CA 1
ATOM 8702 C C . GLN C 1 20 ? 48.07480 63.01577 35.43022 1.000 52.74838 20 GLN C C 1
ATOM 8703 O O . GLN C 1 20 ? 47.43039 64.05471 35.58428 1.000 53.39351 20 GLN C O 1
ATOM 8709 N N . GLY C 1 21 ? 47.50688 61.85092 35.13023 1.000 52.51000 21 GLY C N 1
ATOM 8710 C CA . GLY C 1 21 ? 46.08417 61.75103 34.87677 1.000 53.63751 21 GLY C CA 1
ATOM 8711 C C . GLY C 1 21 ? 45.67642 62.45185 33.59733 1.000 53.60947 21 GLY C C 1
ATOM 8712 O O . GLY C 1 21 ? 46.12067 62.07855 32.50676 1.000 53.01967 21 GLY C O 1
ATOM 8713 N N . GLU C 1 22 ? 44.83599 63.47621 33.71692 1.000 53.44307 22 GLU C N 1
ATOM 8714 C CA . GLU C 1 22 ? 44.38040 64.24242 32.56550 1.000 53.54748 22 GLU C CA 1
ATOM 8715 C C . GLU C 1 22 ? 45.22537 65.48318 32.30768 1.000 52.84194 22 GLU C C 1
ATOM 8716 O O . GLU C 1 22 ? 44.92348 66.23786 31.37688 1.000 52.95390 22 GLU C O 1
ATOM 8722 N N . ASP C 1 23 ? 46.26885 65.70972 33.10163 1.000 51.80589 23 ASP C N 1
ATOM 8723 C CA . ASP C 1 23 ? 47.17370 66.83698 32.91969 1.000 51.55242 23 ASP C CA 1
ATOM 8724 C C . ASP C 1 23 ? 48.42254 66.36518 32.18732 1.000 50.57193 23 ASP C C 1
ATOM 8725 O O . ASP C 1 23 ? 49.02712 65.35792 32.56890 1.000 49.91646 23 ASP C O 1
ATOM 8730 N N . TYR C 1 24 ? 48.80652 67.09456 31.14301 1.000 49.28308 24 TYR C N 1
ATOM 8731 C CA . TYR C 1 24 ? 49.90889 66.70917 30.27366 1.000 48.40493 24 TYR C CA 1
ATOM 8732 C C . TYR C 1 24 ? 51.01719 67.74966 30.35099 1.000 48.17562 24 TYR C C 1
ATOM 8733 O O . TYR C 1 24 ? 50.75173 68.95630 30.35681 1.000 48.90850 24 TYR C O 1
ATOM 8742 N N . TYR C 1 25 ? 52.26056 67.27540 30.40822 1.000 46.46126 25 TYR C N 1
ATOM 8743 C CA . TYR C 1 25 ? 53.41319 68.13151 30.64407 1.000 46.15963 25 TYR C CA 1
ATOM 8744 C C . TYR C 1 25 ? 54.51329 67.83409 29.63698 1.000 45.26118 25 TYR C C 1
ATOM 8745 O O . TYR C 1 25 ? 54.72744 66.67863 29.25855 1.000 44.54744 25 TYR C O 1
ATOM 8754 N N . ILE C 1 26 ? 55.20809 68.88699 29.20948 1.000 43.09246 26 ILE C N 1
ATOM 8755 C CA . ILE C 1 26 ? 56.35473 68.78130 28.31388 1.000 42.26086 26 ILE C CA 1
ATOM 8756 C C . ILE C 1 26 ? 57.49722 69.58863 28.91241 1.000 42.01913 26 ILE C C 1
ATOM 8757 O O . ILE C 1 26 ? 57.33957 70.78523 29.18374 1.000 42.92924 26 ILE C O 1
ATOM 8762 N N . ALA C 1 27 ? 58.63897 68.93916 29.11925 1.000 41.68219 27 ALA C N 1
ATOM 8763 C CA . ALA C 1 27 ? 59.86155 69.61086 29.53319 1.000 41.34264 27 ALA C CA 1
ATOM 8764 C C . ALA C 1 27 ? 60.76772 69.80449 28.32528 1.000 40.68819 27 ALA C C 1
ATOM 8765 O O . ALA C 1 27 ? 60.81044 68.95838 27.42776 1.000 40.02644 27 ALA C O 1
ATOM 8767 N N . THR C 1 28 ? 61.48702 70.92462 28.30373 1.000 39.53481 28 THR C N 1
ATOM 8768 C CA . THR C 1 28 ? 62.39870 71.24254 27.21524 1.000 38.92341 28 THR C CA 1
ATOM 8769 C C . THR C 1 28 ? 63.77220 71.58266 27.77385 1.000 38.15307 28 THR C C 1
ATOM 8770 O O . THR C 1 28 ? 63.90656 72.01637 28.92142 1.000 38.65792 28 THR C O 1
ATOM 8774 N N . SER C 1 29 ? 64.79192 71.37802 26.94700 1.000 38.45524 29 SER C N 1
ATOM 8775 C CA . SER C 1 29 ? 66.15704 71.70292 27.32728 1.000 37.54910 29 SER C CA 1
ATOM 8776 C C . SER C 1 29 ? 66.40094 73.20314 27.21382 1.000 38.36462 29 SER C C 1
ATOM 8777 O O . SER C 1 29 ? 65.79582 73.89381 26.38900 1.000 39.29082 29 SER C O 1
ATOM 8780 N N . THR C 1 30 ? 67.30649 73.70443 28.05437 1.000 35.13561 30 THR C N 1
ATOM 8781 C CA . THR C 1 30 ? 67.58542 75.13127 28.12188 1.000 35.93276 30 THR C CA 1
ATOM 8782 C C . THR C 1 30 ? 69.05558 75.48795 27.95208 1.000 34.29514 30 THR C C 1
ATOM 8783 O O . THR C 1 30 ? 69.36645 76.67849 27.82795 1.000 34.51456 30 THR C O 1
ATOM 8787 N N . PHE C 1 31 ? 69.96137 74.50884 27.95540 1.000 36.57172 31 PHE C N 1
ATOM 8788 C CA . PHE C 1 31 ? 71.38600 74.70351 27.66295 1.000 35.09885 31 PHE C CA 1
ATOM 8789 C C . PHE C 1 31 ? 71.96995 75.68311 28.67561 1.000 35.28389 31 PHE C C 1
ATOM 8790 O O . PHE C 1 31 ? 71.87152 75.41666 29.88598 1.000 35.82482 31 PHE C O 1
ATOM 8798 N N . GLU C 1 32 ? 72.57950 76.79105 28.25947 1.000 35.28863 32 GLU C N 1
ATOM 8799 C CA . GLU C 1 32 ? 73.25893 77.69064 29.18257 1.000 35.26760 32 GLU C CA 1
ATOM 8800 C C . GLU C 1 32 ? 72.35068 78.77562 29.74732 1.000 36.74669 32 GLU C C 1
ATOM 8801 O O . GLU C 1 32 ? 72.82875 79.62939 30.50122 1.000 36.80422 32 GLU C O 1
ATOM 8807 N N . TRP C 1 33 ? 71.06386 78.76792 29.41163 1.000 32.63631 33 TRP C N 1
ATOM 8808 C CA . TRP C 1 33 ? 70.13865 79.78917 29.88495 1.000 34.28047 33 TRP C CA 1
ATOM 8809 C C . TRP C 1 33 ? 69.58153 79.39740 31.24863 1.000 35.53867 33 TRP C C 1
ATOM 8810 O O . TRP C 1 33 ? 69.15460 78.25558 31.44844 1.000 36.07106 33 TRP C O 1
ATOM 8821 N N . PHE C 1 34 ? 69.58929 80.35238 32.18701 1.000 35.70602 34 PHE C N 1
ATOM 8822 C CA . PHE C 1 34 ? 69.14173 80.14199 33.55585 1.000 36.82903 34 PHE C CA 1
ATOM 8823 C C . PHE C 1 34 ? 67.82092 80.86204 33.80899 1.000 38.38623 34 PHE C C 1
ATOM 8824 O O . PHE C 1 34 ? 67.64247 81.99776 33.35514 1.000 38.43635 34 PHE C O 1
ATOM 8832 N N . PRO C 1 35 ? 66.87404 80.24016 34.53473 1.000 38.08675 35 PRO C N 1
ATOM 8833 C CA . PRO C 1 35 ? 66.96742 78.90690 35.14662 1.000 38.19535 35 PRO C CA 1
ATOM 8834 C C . PRO C 1 35 ? 66.84986 77.76814 34.14006 1.000 38.22884 35 PRO C C 1
ATOM 8835 O O . PRO C 1 35 ? 66.49082 78.00154 32.98724 1.000 38.35812 35 PRO C O 1
ATOM 8839 N N . GLY C 1 36 ? 67.15683 76.55070 34.58162 1.000 38.95143 36 GLY C N 1
ATOM 8840 C CA . GLY C 1 36 ? 67.21078 75.41310 33.68741 1.000 38.49340 36 GLY C CA 1
ATOM 8841 C C . GLY C 1 36 ? 65.89116 74.67082 33.57714 1.000 38.20878 36 GLY C C 1
ATOM 8842 O O . GLY C 1 36 ? 65.13435 74.56666 34.53927 1.000 38.60572 36 GLY C O 1
ATOM 8843 N N . VAL C 1 37 ? 65.63562 74.15957 32.36921 1.000 38.15164 37 VAL C N 1
ATOM 8844 C CA . VAL C 1 37 ? 64.46899 73.34451 32.03115 1.000 37.82637 37 VAL C CA 1
ATOM 8845 C C . VAL C 1 37 ? 63.19829 74.18524 32.05622 1.000 39.27741 37 VAL C C 1
ATOM 8846 O O . VAL C 1 37 ? 62.94937 74.93897 33.00328 1.000 40.26492 37 VAL C O 1
ATOM 8850 N N . ARG C 1 38 ? 62.38700 74.06127 31.00869 1.000 37.82279 38 ARG C N 1
ATOM 8851 C CA . ARG C 1 38 ? 61.09636 74.73120 30.91933 1.000 39.08133 38 ARG C CA 1
ATOM 8852 C C . ARG C 1 38 ? 60.01228 73.67464 30.77423 1.000 38.72833 38 ARG C C 1
ATOM 8853 O O . ARG C 1 38 ? 60.05995 72.85398 29.85142 1.000 37.91526 38 ARG C O 1
ATOM 8861 N N . ILE C 1 39 ? 59.04289 73.69529 31.68410 1.000 41.38222 39 ILE C N 1
ATOM 8862 C CA . ILE C 1 39 ? 57.97018 72.70893 31.72827 1.000 41.22360 39 ILE C CA 1
ATOM 8863 C C . ILE C 1 39 ? 56.67253 73.40178 31.33822 1.000 42.37783 39 ILE C C 1
ATOM 8864 O O . ILE C 1 39 ? 56.28408 74.40205 31.95394 1.000 43.29266 39 ILE C O 1
ATOM 8869 N N . TYR C 1 40 ? 56.00689 72.87436 30.31531 1.000 42.39889 40 TYR C N 1
ATOM 8870 C CA . TYR C 1 40 ? 54.75051 73.41716 29.82384 1.000 43.46774 40 TYR C CA 1
ATOM 8871 C C . TYR C 1 40 ? 53.61403 72.45737 30.14917 1.000 43.45043 40 TYR C C 1
ATOM 8872 O O . TYR C 1 40 ? 53.79646 71.23742 30.16065 1.000 42.58211 40 TYR C O 1
ATOM 8881 N N . HIS C 1 41 ? 52.43617 73.01720 30.41416 1.000 46.74567 41 HIS C N 1
ATOM 8882 C CA . HIS C 1 41 ? 51.27233 72.23556 30.80312 1.000 46.89311 41 HIS C CA 1
ATOM 8883 C C . HIS C 1 41 ? 50.16468 72.38039 29.76980 1.000 47.57352 41 HIS C C 1
ATOM 8884 O O . HIS C 1 41 ? 49.98734 73.44287 29.16642 1.000 48.31010 41 HIS C O 1
ATOM 8891 N N . SER C 1 42 ? 49.41544 71.29730 29.57760 1.000 48.95532 42 SER C N 1
A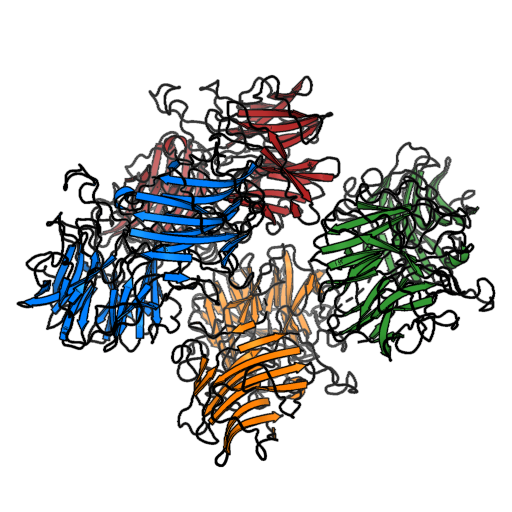TOM 8892 C CA . SER C 1 42 ? 48.28054 71.30593 28.66975 1.000 49.60360 42 SER C CA 1
ATOM 8893 C C . SER C 1 42 ? 47.24631 70.30051 29.14732 1.000 49.64186 42 SER C C 1
ATOM 8894 O O . SER C 1 42 ? 47.55479 69.35966 29.88302 1.000 49.01455 42 SER C O 1
ATOM 8897 N N . ARG C 1 43 ? 46.00592 70.51488 28.71252 1.000 52.31997 43 ARG C N 1
ATOM 8898 C CA . ARG C 1 43 ? 44.93393 69.55443 28.91500 1.000 52.49700 43 ARG C CA 1
ATOM 8899 C C . ARG C 1 43 ? 44.29569 69.09194 27.61324 1.000 52.71510 43 ARG C C 1
ATOM 8900 O O . ARG C 1 43 ? 43.45842 68.18334 27.64444 1.000 52.88000 43 ARG C O 1
ATOM 8908 N N . ASP C 1 44 ? 44.67304 69.68002 26.47677 1.000 51.74020 44 ASP C N 1
ATOM 8909 C CA . ASP C 1 44 ? 44.13832 69.31119 25.17369 1.000 51.98400 44 ASP C CA 1
ATOM 8910 C C . ASP C 1 44 ? 45.24028 68.97016 24.17685 1.000 51.36105 44 ASP C C 1
ATOM 8911 O O . ASP C 1 44 ? 44.94619 68.72267 23.00018 1.000 51.60384 44 ASP C O 1
ATOM 8916 N N . LEU C 1 45 ? 46.50127 68.97251 24.61895 1.000 51.14877 45 LEU C N 1
ATOM 8917 C CA . LEU C 1 45 ? 47.67081 68.64631 23.80647 1.000 50.51230 45 LEU C CA 1
ATOM 8918 C C . LEU C 1 45 ? 47.92507 69.69006 22.72526 1.000 51.08550 45 LEU C C 1
ATOM 8919 O O . LEU C 1 45 ? 48.90859 69.58682 21.98446 1.000 50.66485 45 LEU C O 1
ATOM 8924 N N . LYS C 1 46 ? 47.07483 70.70943 22.63784 1.000 50.95209 46 LYS C N 1
ATOM 8925 C CA . LYS C 1 46 ? 47.20194 71.74483 21.62125 1.000 51.64468 46 LYS C CA 1
ATOM 8926 C C . LYS C 1 46 ? 47.70969 73.06417 22.17952 1.000 52.02699 46 LYS C C 1
ATOM 8927 O O . LYS C 1 46 ? 48.60220 73.68608 21.59276 1.000 52.13837 46 LYS C O 1
ATOM 8933 N N . ASN C 1 47 ? 47.14975 73.51512 23.29640 1.000 51.57520 47 ASN C N 1
ATOM 8934 C CA . ASN C 1 47 ? 47.50258 74.78876 23.90552 1.000 52.04839 47 ASN C CA 1
ATOM 8935 C C . ASN C 1 47 ? 48.33535 74.53437 25.15347 1.000 51.31747 47 ASN C C 1
ATOM 8936 O O . ASN C 1 47 ? 47.91887 73.78054 26.03911 1.000 50.93542 47 ASN C O 1
ATOM 8941 N N . TRP C 1 48 ? 49.50437 75.16569 25.22171 1.000 50.24179 48 TRP C N 1
ATOM 8942 C CA . TRP C 1 48 ? 50.47073 74.91523 26.27897 1.000 49.47783 48 TRP C CA 1
ATOM 8943 C C . TRP C 1 48 ? 50.82255 76.21185 26.99651 1.000 50.07343 48 TRP C C 1
ATOM 8944 O O . TRP C 1 48 ? 50.76615 77.29950 26.41445 1.000 50.91799 48 TRP C O 1
ATOM 8955 N N . THR C 1 49 ? 51.19107 76.08427 28.27073 1.000 46.47499 49 THR C N 1
ATOM 8956 C CA . THR C 1 49 ? 51.47059 77.23531 29.11940 1.000 46.98355 49 THR C CA 1
ATOM 8957 C C . THR C 1 49 ? 52.63195 76.91467 30.04790 1.000 46.17787 49 THR C C 1
ATOM 8958 O O . THR C 1 49 ? 52.65070 75.85385 30.67932 1.000 45.42166 49 THR C O 1
ATOM 8962 N N . LEU C 1 50 ? 53.59275 77.83455 30.12515 1.000 44.40893 50 LEU C N 1
ATOM 8963 C CA . LEU C 1 50 ? 54.74625 77.67345 31.00242 1.000 43.70122 50 LEU C CA 1
ATOM 8964 C C . LEU C 1 50 ? 54.30355 77.61240 32.45967 1.000 43.72518 50 LEU C C 1
ATOM 8965 O O . LEU C 1 50 ? 53.70298 78.56081 32.97508 1.000 44.49002 50 LEU C O 1
ATOM 8970 N N . VAL C 1 51 ? 54.60115 76.49837 33.12553 1.000 44.49931 51 VAL C N 1
ATOM 8971 C CA . VAL C 1 51 ? 54.19480 76.31168 34.51235 1.000 44.58109 51 VAL C CA 1
ATOM 8972 C C . VAL C 1 51 ? 55.36558 76.11698 35.46496 1.000 43.97695 51 VAL C C 1
ATOM 8973 O O . VAL C 1 51 ? 55.20319 76.36087 36.67192 1.000 44.26780 51 VAL C O 1
ATOM 8977 N N . SER C 1 52 ? 56.53587 75.68958 34.99684 1.000 43.44511 52 SER C N 1
ATOM 8978 C CA . SER C 1 52 ? 57.63917 75.43404 35.91044 1.000 42.89120 52 SER C CA 1
ATOM 8979 C C . SER C 1 52 ? 58.97361 75.70517 35.23284 1.000 42.43384 52 SER C C 1
ATOM 8980 O O . SER C 1 52 ? 59.18498 75.33314 34.07495 1.000 42.08039 52 SER C O 1
ATOM 8983 N N . THR C 1 53 ? 59.86391 76.36914 35.97345 1.000 41.17869 53 THR C N 1
ATOM 8984 C CA . THR C 1 53 ? 61.28035 76.49882 35.64012 1.000 40.69190 53 THR C CA 1
ATOM 8985 C C . THR C 1 53 ? 62.03168 75.91350 36.83109 1.000 40.19100 53 THR C C 1
ATOM 8986 O O . THR C 1 53 ? 62.56277 76.65364 37.67311 1.000 40.40969 53 THR C O 1
ATOM 8990 N N . PRO C 1 54 ? 62.09816 74.58213 36.92991 1.000 41.61542 54 PRO C N 1
ATOM 8991 C CA . PRO C 1 54 ? 62.41589 73.95746 38.22559 1.000 41.35399 54 PRO C CA 1
ATOM 8992 C C . PRO C 1 54 ? 63.85133 74.14460 38.68774 1.000 41.05119 54 PRO C C 1
ATOM 8993 O O . PRO C 1 54 ? 64.08219 74.21815 39.89960 1.000 41.21724 54 PRO C O 1
ATOM 8997 N N . LEU C 1 55 ? 64.82388 74.21710 37.78202 1.000 40.62881 55 LEU C N 1
ATOM 8998 C CA . LEU C 1 55 ? 66.22874 74.32398 38.18311 1.000 40.38504 55 LEU C CA 1
ATOM 8999 C C . LEU C 1 55 ? 66.61403 75.79720 38.33428 1.000 40.90281 55 LEU C C 1
ATOM 9000 O O . LEU C 1 55 ? 67.32512 76.38142 37.51435 1.000 40.70741 55 LEU C O 1
ATOM 9005 N N . ASP C 1 56 ? 66.13235 76.39899 39.42691 1.000 40.29382 56 ASP C N 1
ATOM 9006 C CA . ASP C 1 56 ? 66.33908 77.82324 39.67419 1.000 40.48528 56 ASP C CA 1
ATOM 9007 C C . ASP C 1 56 ? 67.17254 78.09493 40.92547 1.000 40.29381 56 ASP C C 1
ATOM 9008 O O . ASP C 1 56 ? 67.08821 79.18801 41.49445 1.000 40.42875 56 ASP C O 1
ATOM 9013 N N . ARG C 1 57 ? 67.97234 77.12644 41.36791 1.000 42.03651 57 ARG C N 1
ATOM 9014 C CA . ARG C 1 57 ? 68.92960 77.32526 42.44739 1.000 41.87608 57 ARG C CA 1
ATOM 9015 C C . ARG C 1 57 ? 70.30197 76.87696 41.97109 1.000 41.28939 57 ARG C C 1
ATOM 9016 O O . ARG C 1 57 ? 70.41874 75.88652 41.24327 1.000 41.15627 57 ARG C O 1
ATOM 9024 N N . VAL C 1 58 ? 71.33968 77.61314 42.37950 1.000 40.23834 58 VAL C N 1
ATOM 9025 C CA . VAL C 1 58 ? 72.70318 77.22997 42.02101 1.000 39.51372 58 VAL C CA 1
ATOM 9026 C C . VAL C 1 58 ? 73.04137 75.86341 42.59580 1.000 39.96175 58 VAL C C 1
ATOM 9027 O O . VAL C 1 58 ? 73.80506 75.09720 41.99478 1.000 39.58510 58 VAL C O 1
ATOM 9031 N N . SER C 1 59 ? 72.47222 75.52801 43.75649 1.000 42.25135 59 SER C N 1
ATOM 9032 C CA . SER C 1 59 ? 72.67412 74.20576 44.33406 1.000 42.45359 59 SER C CA 1
ATOM 9033 C C . SER C 1 59 ? 72.11243 73.10213 43.44831 1.000 42.21416 59 SER C C 1
ATOM 9034 O O . SER C 1 59 ? 72.48399 71.93574 43.61880 1.000 41.88805 59 SER C O 1
ATOM 9037 N N . MET C 1 60 ? 71.22653 73.43994 42.51323 1.000 41.55203 60 MET C N 1
ATOM 9038 C CA . MET C 1 60 ? 70.71108 72.48687 41.53878 1.000 41.03265 60 MET C CA 1
ATOM 9039 C C . MET C 1 60 ? 71.44689 72.54870 40.20729 1.000 40.62624 60 MET C C 1
ATOM 9040 O O . MET C 1 60 ? 71.66703 71.50963 39.57689 1.000 39.43470 60 MET C O 1
ATOM 9045 N N . LEU C 1 61 ? 71.83946 73.74348 39.76912 1.000 40.24087 61 LEU C N 1
ATOM 9046 C CA . LEU C 1 61 ? 72.44133 73.91960 38.45045 1.000 38.88993 61 LEU C CA 1
ATOM 9047 C C . LEU C 1 61 ? 73.44215 75.06380 38.53300 1.000 37.91066 61 LEU C C 1
ATOM 9048 O O . LEU C 1 61 ? 73.04768 76.22503 38.68005 1.000 38.13318 61 LEU C O 1
ATOM 9053 N N . ASP C 1 62 ? 74.72901 74.73567 38.43255 1.000 41.08102 62 ASP C N 1
ATOM 9054 C CA . ASP C 1 62 ? 75.82318 75.69875 38.56278 1.000 40.00685 62 ASP C CA 1
ATOM 9055 C C . ASP C 1 62 ? 76.53793 75.78357 37.21726 1.000 38.03285 62 ASP C C 1
ATOM 9056 O O . ASP C 1 62 ? 77.41299 74.96464 36.91954 1.000 36.98626 62 ASP C O 1
ATOM 9061 N N . MET C 1 63 ? 76.18142 76.78410 36.41275 1.000 36.99835 63 MET C N 1
ATOM 9062 C CA . MET C 1 63 ? 76.62351 76.85678 35.02630 1.000 35.57022 63 MET C CA 1
ATOM 9063 C C . MET C 1 63 ? 77.58366 78.00724 34.75113 1.000 34.84229 63 MET C C 1
ATOM 9064 O O . MET C 1 63 ? 77.85235 78.30218 33.58240 1.000 34.04120 63 MET C O 1
ATOM 9069 N N . LYS C 1 64 ? 78.10664 78.66656 35.78168 1.000 36.27204 64 LYS C N 1
ATOM 9070 C CA . LYS C 1 64 ? 79.08028 79.72298 35.54273 1.000 35.67913 64 LYS C CA 1
ATOM 9071 C C . LYS C 1 64 ? 80.32520 79.14044 34.88571 1.000 34.76211 64 LYS C C 1
ATOM 9072 O O . LYS C 1 64 ? 80.84742 78.10904 35.31939 1.000 34.68651 64 LYS C O 1
ATOM 9078 N N . GLY C 1 65 ? 80.79039 79.79738 33.82334 1.000 35.57625 65 GLY C N 1
ATOM 9079 C CA . GLY C 1 65 ? 81.91471 79.30924 33.05603 1.000 35.04722 65 GLY C CA 1
ATOM 9080 C C . GLY C 1 65 ? 81.59254 78.21562 32.06153 1.000 34.62097 65 GLY C C 1
ATOM 9081 O O . GLY C 1 65 ? 82.48327 77.81790 31.29928 1.000 34.39285 65 GLY C O 1
ATOM 9082 N N . ASN C 1 66 ? 80.36051 77.71293 32.04419 1.000 35.56027 66 ASN C N 1
ATOM 9083 C CA . ASN C 1 66 ? 79.98417 76.68962 31.08128 1.000 35.14880 66 ASN C CA 1
ATOM 9084 C C . ASN C 1 66 ? 80.18046 77.21258 29.66086 1.000 34.94927 66 ASN C C 1
ATOM 9085 O O . ASN C 1 66 ? 79.96386 78.40194 29.39995 1.000 35.23337 66 ASN C O 1
ATOM 9090 N N . PRO C 1 67 ? 80.58635 76.36348 28.72483 1.000 35.03963 67 PRO C N 1
ATOM 9091 C CA . PRO C 1 67 ? 80.73828 76.80848 27.33893 1.000 35.17299 67 PRO C CA 1
ATOM 9092 C C . PRO C 1 67 ? 79.38967 76.96919 26.65349 1.000 35.30006 67 PRO C C 1
ATOM 9093 O O . PRO C 1 67 ? 78.36930 76.43021 27.08653 1.000 35.31276 67 PRO C O 1
ATOM 9097 N N . ASP C 1 68 ? 79.40429 77.73902 25.56520 1.000 34.58873 68 ASP C N 1
ATOM 9098 C CA . ASP C 1 68 ? 78.22179 77.86298 24.72354 1.000 34.94183 68 ASP C CA 1
ATOM 9099 C C . ASP C 1 68 ? 77.73638 76.48279 24.30487 1.000 34.81193 68 ASP C C 1
ATOM 9100 O O . ASP C 1 68 ? 78.53459 75.57465 24.05753 1.000 34.57820 68 ASP C O 1
ATOM 9105 N N . SER C 1 69 ? 76.41737 76.32721 24.24715 1.000 35.70025 69 SER C N 1
ATOM 9106 C CA . SER C 1 69 ? 75.74801 75.06656 23.93934 1.000 35.73289 69 SER C CA 1
ATOM 9107 C C . SER C 1 69 ? 76.05361 73.97175 24.95957 1.000 35.15655 69 SER C C 1
ATOM 9108 O O . SER C 1 69 ? 75.80874 72.79142 24.68914 1.000 35.06550 69 SER C O 1
ATOM 9111 N N . GLY C 1 70 ? 76.58426 74.32778 26.12584 1.000 34.89384 70 GLY C N 1
ATOM 9112 C CA . GLY C 1 70 ? 76.71568 73.40527 27.23228 1.000 34.63602 70 GLY C CA 1
ATOM 9113 C C . GLY C 1 70 ? 75.49854 73.48060 28.12415 1.000 35.29997 70 GLY C C 1
ATOM 9114 O O . GLY C 1 70 ? 74.44134 73.98239 27.73601 1.000 35.98025 70 GLY C O 1
ATOM 9115 N N . GLY C 1 71 ? 75.65258 72.98608 29.34373 1.000 35.81431 71 GLY C N 1
ATOM 9116 C CA . GLY C 1 71 ? 74.56763 73.13910 30.29798 1.000 36.87770 71 GLY C CA 1
ATOM 9117 C C . GLY C 1 71 ? 73.51421 72.07951 30.05785 1.000 37.22188 71 GLY C C 1
ATOM 9118 O O . GLY C 1 71 ? 73.82460 70.91284 29.79622 1.000 36.52255 71 GLY C O 1
ATOM 9119 N N . ILE C 1 72 ? 72.25149 72.49269 30.11577 1.000 34.87796 72 ILE C N 1
ATOM 9120 C CA . ILE C 1 72 ? 71.11799 71.57108 30.14153 1.000 35.47454 72 ILE C CA 1
ATOM 9121 C C . ILE C 1 72 ? 70.86341 71.03560 28.73563 1.000 34.81403 72 ILE C C 1
ATOM 9122 O O . ILE C 1 72 ? 70.36008 71.75021 27.86546 1.000 35.25746 72 ILE C O 1
ATOM 9127 N N . TRP C 1 73 ? 71.20282 69.77147 28.51429 1.000 37.89701 73 TRP C N 1
ATOM 9128 C CA . TRP C 1 73 ? 70.81850 69.07948 27.29398 1.000 37.66288 73 TRP C CA 1
ATOM 9129 C C . TRP C 1 73 ? 69.43853 68.45381 27.51061 1.000 38.46325 73 TRP C C 1
ATOM 9130 O O . TRP C 1 73 ? 68.66493 68.91856 28.35181 1.000 39.40721 73 TRP C O 1
ATOM 9141 N N . ALA C 1 74 ? 69.12079 67.39848 26.77068 1.000 38.40480 74 ALA C N 1
ATOM 9142 C CA . ALA C 1 74 ? 67.79392 66.79622 26.81396 1.000 39.14096 74 ALA C CA 1
ATOM 9143 C C . ALA C 1 74 ? 67.43635 66.33976 28.22521 1.000 39.41184 74 ALA C C 1
ATOM 9144 O O . ALA C 1 74 ? 68.14343 65.49334 28.79227 1.000 38.77855 74 ALA C O 1
ATOM 9146 N N . PRO C 1 75 ? 66.37672 66.86876 28.82582 1.000 38.59395 75 PRO C N 1
ATOM 9147 C CA . PRO C 1 75 ? 65.88314 66.32932 30.09081 1.000 39.03764 75 PRO C CA 1
ATOM 9148 C C . PRO C 1 75 ? 64.83248 65.25378 29.83849 1.000 39.23367 75 PRO C C 1
ATOM 9149 O O . PRO C 1 75 ? 64.34099 65.07212 28.72349 1.000 39.27955 75 PRO C O 1
ATOM 9153 N N . CYS C 1 76 ? 64.50439 64.52883 30.90524 1.000 41.15051 76 CYS C N 1
ATOM 9154 C CA . CYS C 1 76 ? 63.41550 63.55394 30.88540 1.000 41.51877 76 CYS C CA 1
ATOM 9155 C C . CYS C 1 76 ? 62.56221 63.77457 32.12449 1.000 42.44669 76 CYS C C 1
ATOM 9156 O O . CYS C 1 76 ? 63.03075 63.57001 33.24901 1.000 42.45069 76 CYS C O 1
ATOM 9159 N N . LEU C 1 77 ? 61.31852 64.19561 31.91890 1.000 43.92670 77 LEU C N 1
ATOM 9160 C CA . LEU C 1 77 ? 60.35861 64.39080 32.99702 1.000 44.87935 77 LEU C CA 1
ATOM 9161 C C . LEU C 1 77 ? 59.31756 63.28412 32.93041 1.000 45.11094 77 LEU C C 1
ATOM 9162 O O . LEU C 1 77 ? 58.71627 63.05407 31.87550 1.000 45.19139 77 LEU C O 1
ATOM 9167 N N . SER C 1 78 ? 59.11984 62.59465 34.04930 1.000 46.94354 78 SER C N 1
ATOM 9168 C CA . SER C 1 78 ? 58.15277 61.51240 34.12815 1.000 47.24646 78 SER C CA 1
ATOM 9169 C C . SER C 1 78 ? 57.38993 61.62351 35.43887 1.000 48.07911 78 SER C C 1
ATOM 9170 O O . SER C 1 78 ? 57.83324 62.27696 36.38583 1.000 48.27976 78 SER C O 1
ATOM 9173 N N . TYR C 1 79 ? 56.22699 60.98044 35.47959 1.000 48.60393 79 TYR C N 1
ATOM 9174 C CA . TYR C 1 79 ? 55.39944 60.92411 36.67464 1.000 49.45516 79 TYR C CA 1
ATOM 9175 C C . TYR C 1 79 ? 55.17975 59.46837 37.05136 1.000 49.46725 79 TYR C C 1
ATOM 9176 O O . TYR C 1 79 ? 54.76795 58.66299 36.20976 1.000 49.39069 79 TYR C O 1
ATOM 9185 N N . ALA C 1 80 ? 55.45579 59.13621 38.31028 1.000 51.76981 80 ALA C N 1
ATOM 9186 C CA . ALA C 1 80 ? 55.28207 57.77897 38.80849 1.000 51.92375 80 ALA C CA 1
ATOM 9187 C C . ALA C 1 80 ? 55.34607 57.80184 40.32659 1.000 52.64890 80 ALA C C 1
ATOM 9188 O O . ALA C 1 80 ? 56.03662 58.63890 40.91661 1.000 52.28826 80 ALA C O 1
ATOM 9190 N N . ASP C 1 81 ? 54.61727 56.86993 40.94451 1.000 55.01860 81 ASP C N 1
ATOM 9191 C CA . ASP C 1 81 ? 54.57689 56.72349 42.40078 1.000 56.12856 81 ASP C CA 1
ATOM 9192 C C . ASP C 1 81 ? 54.16452 58.02759 43.08050 1.000 56.27409 81 ASP C C 1
ATOM 9193 O O . ASP C 1 81 ? 54.65849 58.37960 44.15387 1.000 56.43162 81 ASP C O 1
ATOM 9198 N N . GLY C 1 82 ? 53.25263 58.75613 42.43984 1.000 54.33480 82 GLY C N 1
ATOM 9199 C CA . GLY C 1 82 ? 52.69574 59.95856 43.02582 1.000 54.65145 82 GLY C CA 1
ATOM 9200 C C . GLY C 1 82 ? 53.59896 61.16977 43.04563 1.000 53.56106 82 GLY C C 1
ATOM 9201 O O . GLY C 1 82 ? 53.32421 62.11461 43.79193 1.000 54.19041 82 GLY C O 1
ATOM 9202 N N . LYS C 1 83 ? 54.66645 61.18295 42.24964 1.000 52.30265 83 LYS C N 1
ATOM 9203 C CA . LYS C 1 83 ? 55.56075 62.33098 42.21545 1.000 51.99460 83 LYS C CA 1
ATOM 9204 C C . LYS C 1 83 ? 56.23286 62.41349 40.85250 1.000 51.10909 83 LYS C C 1
ATOM 9205 O O . LYS C 1 83 ? 56.29022 61.43478 40.10272 1.000 50.59647 83 LYS C O 1
ATOM 9211 N N . PHE C 1 84 ? 56.73805 63.60504 40.54139 1.000 49.46823 84 PHE C N 1
ATOM 9212 C CA . PHE C 1 84 ? 57.41999 63.85996 39.28148 1.000 48.76492 84 PHE C CA 1
ATOM 9213 C C . PHE C 1 84 ? 58.91069 63.58034 39.42404 1.000 47.93161 84 PHE C C 1
ATOM 9214 O O . PHE C 1 84 ? 59.52441 63.92506 40.43630 1.000 48.11998 84 PHE C O 1
ATOM 9222 N N . TRP C 1 85 ? 59.48735 62.95306 38.40341 1.000 49.04858 85 TRP C N 1
ATOM 9223 C CA . TRP C 1 85 ? 60.91241 62.65829 38.35376 1.000 48.15727 85 TRP C CA 1
ATOM 9224 C C . TRP C 1 85 ? 61.53265 63.44584 37.20874 1.000 47.66766 85 TRP C C 1
ATOM 9225 O O . TRP C 1 85 ? 60.97828 63.48136 36.10554 1.000 47.57125 85 TRP C O 1
ATOM 9236 N N . LEU C 1 86 ? 62.67869 64.07363 37.46859 1.000 44.31154 86 LEU C N 1
ATOM 9237 C CA . LEU C 1 86 ? 63.33059 64.94632 36.49662 1.000 43.96242 86 LEU C CA 1
ATOM 9238 C C . LEU C 1 86 ? 64.81331 64.60707 36.43361 1.000 43.03526 86 LEU C C 1
ATOM 9239 O O . LEU C 1 86 ? 65.53991 64.80009 37.41384 1.000 43.20791 86 LEU C O 1
ATOM 9244 N N . LEU C 1 87 ? 65.25871 64.10766 35.28388 1.000 44.28604 87 LEU C N 1
ATOM 9245 C CA . LEU C 1 87 ? 66.66956 63.86166 35.02213 1.000 43.30047 87 LEU C CA 1
ATOM 9246 C C . LEU C 1 87 ? 67.20320 64.94271 34.09301 1.000 43.03340 87 LEU C C 1
ATOM 9247 O O . LEU C 1 87 ? 66.54159 65.31531 33.11972 1.000 43.16051 87 LEU C O 1
ATOM 9252 N N . TYR C 1 88 ? 68.39920 65.44791 34.39024 1.000 40.52488 88 TYR C N 1
ATOM 9253 C CA . TYR C 1 88 ? 68.98161 66.47545 33.53900 1.000 40.21801 88 TYR C CA 1
ATOM 9254 C C . TYR C 1 88 ? 70.49859 66.36015 33.53956 1.000 39.26997 88 TYR C C 1
ATOM 9255 O O . TYR C 1 88 ? 71.10607 65.83559 34.47622 1.000 39.24183 88 TYR C O 1
ATOM 9264 N N . THR C 1 89 ? 71.10067 66.86414 32.46398 1.000 40.67223 89 THR C N 1
ATOM 9265 C CA . THR C 1 89 ? 72.54078 66.81350 32.25245 1.000 39.68939 89 THR C CA 1
ATOM 9266 C C . THR C 1 89 ? 73.09973 68.22824 32.20385 1.000 39.80643 89 THR C C 1
ATOM 9267 O O . THR C 1 89 ? 72.58500 69.07689 31.46961 1.000 40.02372 89 THR C O 1
ATOM 9271 N N . ASP C 1 90 ? 74.14756 68.47767 32.98718 1.000 38.64276 90 ASP C N 1
ATOM 9272 C CA . ASP C 1 90 ? 74.88660 69.73829 32.95178 1.000 38.56401 90 ASP C CA 1
ATOM 9273 C C . ASP C 1 90 ? 76.20720 69.46066 32.24092 1.000 37.30213 90 ASP C C 1
ATOM 9274 O O . ASP C 1 90 ? 77.13415 68.89927 32.82961 1.000 37.05556 90 ASP C O 1
ATOM 9279 N N . VAL C 1 91 ? 76.28999 69.85515 30.97266 1.000 37.57119 91 VAL C N 1
ATOM 9280 C CA . VAL C 1 91 ? 77.44308 69.54993 30.13204 1.000 36.77947 91 VAL C CA 1
ATOM 9281 C C . VAL C 1 91 ? 78.50871 70.62021 30.32880 1.000 36.68647 91 VAL C C 1
ATOM 9282 O O . VAL C 1 91 ? 78.21712 71.82115 30.27100 1.000 36.94984 91 VAL C O 1
ATOM 9286 N N . LYS C 1 92 ? 79.75159 70.18355 30.54639 1.000 35.76813 92 LYS C N 1
ATOM 9287 C CA . LYS C 1 92 ? 80.85026 71.08340 30.86578 1.000 35.85049 92 LYS C CA 1
ATOM 9288 C C . LYS C 1 92 ? 81.88147 71.22228 29.75330 1.000 35.78599 92 LYS C C 1
ATOM 9289 O O . LYS C 1 92 ? 82.72222 72.12535 29.82748 1.000 36.03645 92 LYS C O 1
ATOM 9295 N N . ILE C 1 93 ? 81.85806 70.35317 28.74240 1.000 36.72803 93 ILE C N 1
ATOM 9296 C CA . ILE C 1 93 ? 82.74288 70.45404 27.58694 1.000 37.14462 93 ILE C CA 1
ATOM 9297 C C . ILE C 1 93 ? 81.90070 70.33972 26.32614 1.000 37.25359 93 ILE C C 1
ATOM 9298 O O . ILE C 1 93 ? 80.95098 69.55028 26.27368 1.000 37.00770 93 ILE C O 1
ATOM 9303 N N . VAL C 1 94 ? 82.25343 71.12174 25.30623 1.000 38.49740 94 VAL C N 1
ATOM 9304 C CA . VAL C 1 94 ? 81.53487 71.09154 24.03606 1.000 38.86185 94 VAL C CA 1
ATOM 9305 C C . VAL C 1 94 ? 82.51949 70.95359 22.88151 1.000 39.98651 94 VAL C C 1
ATOM 9306 O O . VAL C 1 94 ? 82.55074 69.92403 22.19792 1.000 40.54505 94 VAL C O 1
ATOM 9310 N N . ASP C 1 95 ? 83.33499 71.98256 22.65373 1.000 42.38234 95 ASP C N 1
ATOM 9311 C CA . ASP C 1 95 ? 84.23634 71.99326 21.50089 1.000 43.85112 95 ASP C CA 1
ATOM 9312 C C . ASP C 1 95 ? 85.46797 71.14930 21.82021 1.000 44.62645 95 ASP C C 1
ATOM 9313 O O . ASP C 1 95 ? 86.55639 71.64913 22.11810 1.000 45.34599 95 ASP C O 1
ATOM 9318 N N . SER C 1 96 ? 85.28305 69.83434 21.72653 1.000 41.12196 96 SER C N 1
ATOM 9319 C CA . SER C 1 96 ? 86.32790 68.85929 22.00192 1.000 41.76683 96 SER C CA 1
ATOM 9320 C C . SER C 1 96 ? 85.92736 67.55457 21.33572 1.000 42.00417 96 SER C C 1
ATOM 9321 O O . SER C 1 96 ? 84.73225 67.32289 21.12068 1.000 41.29154 96 SER C O 1
ATOM 9324 N N . PRO C 1 97 ? 86.88606 66.69240 20.98436 1.000 41.50336 97 PRO C N 1
ATOM 9325 C CA . PRO C 1 97 ? 86.51518 65.40337 20.37627 1.000 41.59005 97 PRO C CA 1
ATOM 9326 C C . PRO C 1 97 ? 85.57951 64.57204 21.23732 1.000 39.87995 97 PRO C C 1
ATOM 9327 O O . PRO C 1 97 ? 84.89575 63.68792 20.70711 1.000 39.76674 97 PRO C O 1
ATOM 9331 N N . TRP C 1 98 ? 85.53429 64.81897 22.54379 1.000 41.56887 98 TRP C N 1
ATOM 9332 C CA . TRP C 1 98 ? 84.55465 64.19520 23.41933 1.000 40.20741 98 TRP C CA 1
ATOM 9333 C C . TRP C 1 98 ? 84.22112 65.17553 24.53466 1.000 39.31598 98 TRP C C 1
ATOM 9334 O O . TRP C 1 98 ? 84.90681 66.18238 24.72929 1.000 39.65404 98 TRP C O 1
ATOM 9345 N N . LYS C 1 99 ? 83.15363 64.87317 25.26997 1.000 38.87874 99 LYS C N 1
ATOM 9346 C CA . LYS C 1 99 ? 82.57990 65.81884 26.21428 1.000 38.22043 99 LYS C CA 1
ATOM 9347 C C . LYS C 1 99 ? 82.46252 65.19650 27.59867 1.000 37.68010 99 LYS C C 1
ATOM 9348 O O . LYS C 1 99 ? 82.49900 63.97429 27.76357 1.000 37.63987 99 LYS C O 1
ATOM 9354 N N . ASN C 1 100 ? 82.32340 66.07058 28.59576 1.000 37.20165 100 ASN C N 1
ATOM 9355 C CA . ASN C 1 100 ? 82.07022 65.68541 29.97561 1.000 37.02364 100 ASN C CA 1
ATOM 9356 C C . ASN C 1 100 ? 80.83332 66.41757 30.47894 1.000 36.98169 100 ASN C C 1
ATOM 9357 O O . ASN C 1 100 ? 80.46763 67.48294 29.97512 1.000 37.00153 100 ASN C O 1
ATOM 9362 N N . GLY C 1 101 ? 80.19521 65.83754 31.48786 1.000 38.06194 101 GLY C N 1
ATOM 9363 C CA . GLY C 1 101 ? 78.99922 66.42455 32.04371 1.000 38.43929 101 GLY C CA 1
ATOM 9364 C C . GLY C 1 101 ? 78.66727 65.82375 33.39081 1.000 38.99386 101 GLY C C 1
ATOM 9365 O O . GLY C 1 101 ? 79.47549 65.11573 33.99440 1.000 39.00156 101 GLY C O 1
ATOM 9366 N N . ARG C 1 102 ? 77.46174 66.13160 33.86487 1.000 38.67334 102 ARG C N 1
ATOM 9367 C CA . ARG C 1 102 ? 76.95776 65.59872 35.12361 1.000 39.49736 102 ARG C CA 1
ATOM 9368 C C . ARG C 1 102 ? 75.46325 65.35544 34.98596 1.000 39.96141 102 ARG C C 1
ATOM 9369 O O . ARG C 1 102 ? 74.73432 66.23080 34.51053 1.000 40.23296 102 ARG C O 1
ATOM 9377 N N . ASN C 1 103 ? 75.01152 64.17214 35.39285 1.000 40.96245 103 ASN C N 1
ATOM 9378 C CA . ASN C 1 103 ? 73.59919 63.81991 35.36736 1.000 41.46100 103 ASN C CA 1
ATOM 9379 C C . ASN C 1 103 ? 73.03712 63.85521 36.78200 1.000 42.60787 103 ASN C C 1
ATOM 9380 O O . ASN C 1 103 ? 73.66747 63.36340 37.72335 1.000 42.80397 103 ASN C O 1
ATOM 9385 N N . PHE C 1 104 ? 71.85037 64.43936 36.92719 1.000 40.47928 104 PHE C N 1
ATOM 9386 C CA . PHE C 1 104 ? 71.21680 64.60239 38.22520 1.000 41.68440 104 PHE C CA 1
ATOM 9387 C C . PHE C 1 104 ? 69.75512 64.18850 38.14691 1.000 42.03844 104 PHE C C 1
ATOM 9388 O O . PHE C 1 104 ? 69.15389 64.14840 37.07128 1.000 41.67136 104 PHE C O 1
ATOM 9396 N N . LEU C 1 105 ? 69.18826 63.88295 39.31220 1.000 43.08987 105 LEU C N 1
ATOM 9397 C CA . LEU C 1 105 ? 67.76913 63.58645 39.44698 1.000 43.59052 105 LEU C CA 1
ATOM 9398 C C . LEU C 1 105 ? 67.21184 64.36806 40.62486 1.000 44.84236 105 LEU C C 1
ATOM 9399 O O . LEU C 1 105 ? 67.74833 64.28860 41.73452 1.000 45.26533 105 LEU C O 1
ATOM 9404 N N . VAL C 1 106 ? 66.14965 65.13374 40.37996 1.000 43.13009 106 VAL C N 1
ATOM 9405 C CA . VAL C 1 106 ? 65.37722 65.76790 41.44217 1.000 44.27154 106 VAL C CA 1
ATOM 9406 C C . VAL C 1 106 ? 63.91648 65.38330 41.25971 1.000 44.49312 106 VAL C C 1
ATOM 9407 O O . VAL C 1 106 ? 63.44779 65.16018 40.13834 1.000 43.98685 106 VAL C O 1
ATOM 9411 N N . THR C 1 107 ? 63.19466 65.30555 42.37325 1.000 45.67034 107 THR C N 1
ATOM 9412 C CA . THR C 1 107 ? 61.79128 64.92444 42.36045 1.000 46.04031 107 THR C CA 1
ATOM 9413 C C . THR C 1 107 ? 60.96410 65.99215 43.06393 1.000 47.07898 107 THR C C 1
ATOM 9414 O O . THR C 1 107 ? 61.49365 66.87129 43.74859 1.000 47.49534 107 THR C O 1
ATOM 9418 N N . ALA C 1 108 ? 59.64247 65.90602 42.88509 1.000 48.37838 108 ALA C N 1
ATOM 9419 C CA . ALA C 1 108 ? 58.72644 66.85730 43.49685 1.000 49.37957 108 ALA C CA 1
ATOM 9420 C C . ALA C 1 108 ? 57.33937 66.24572 43.56539 1.000 49.82158 108 ALA C C 1
ATOM 9421 O O . ALA C 1 108 ? 56.93850 65.55231 42.61811 1.000 49.43999 108 ALA C O 1
ATOM 9423 N N . PRO C 1 109 ? 56.58380 66.47053 44.64753 1.000 49.17632 109 PRO C N 1
ATOM 9424 C CA . PRO C 1 109 ? 55.21493 65.93927 44.72046 1.000 50.05350 109 PRO C CA 1
ATOM 9425 C C . PRO C 1 109 ? 54.22585 66.71303 43.87094 1.000 50.33534 109 PRO C C 1
ATOM 9426 O O . PRO C 1 109 ? 53.02412 66.41872 43.90900 1.000 51.16728 109 PRO C O 1
ATOM 9430 N N . SER C 1 110 ? 54.70340 67.69038 43.10997 1.000 51.06155 110 SER C N 1
ATOM 9431 C CA . SER C 1 110 ? 53.84521 68.56902 42.33889 1.000 51.63013 110 SER C CA 1
ATOM 9432 C C . SER C 1 110 ? 54.69222 69.23418 41.26638 1.000 51.15029 110 SER C C 1
ATOM 9433 O O . SER C 1 110 ? 55.91204 69.36929 41.40518 1.000 50.65302 110 SER C O 1
ATOM 9436 N N . ILE C 1 111 ? 54.02655 69.64322 40.18387 1.000 50.21431 111 ILE C N 1
ATOM 9437 C CA . ILE C 1 111 ? 54.74442 70.26655 39.07988 1.000 49.86631 111 ILE C CA 1
ATOM 9438 C C . ILE C 1 111 ? 55.27228 71.63982 39.46847 1.000 50.34939 111 ILE C C 1
ATOM 9439 O O . ILE C 1 111 ? 56.22926 72.13031 38.85398 1.000 49.98776 111 ILE C O 1
ATOM 9444 N N . GLU C 1 112 ? 54.69476 72.26776 40.48878 1.000 53.43225 112 GLU C N 1
ATOM 9445 C CA . GLU C 1 112 ? 55.15670 73.56228 40.96482 1.000 53.86241 112 GLU C CA 1
ATOM 9446 C C . GLU C 1 112 ? 56.28585 73.45205 41.98163 1.000 53.36278 112 GLU C C 1
ATOM 9447 O O . GLU C 1 112 ? 56.84456 74.47987 42.37903 1.000 53.63225 112 GLU C O 1
ATOM 9453 N N . GLY C 1 113 ? 56.63949 72.24162 42.40365 1.000 49.45631 113 GLY C N 1
ATOM 9454 C CA . GLY C 1 113 ? 57.61827 72.05515 43.44635 1.000 49.26499 113 GLY C CA 1
ATOM 9455 C C . GLY C 1 113 ? 56.95931 71.63463 44.74483 1.000 50.14382 113 GLY C C 1
ATOM 9456 O O . GLY C 1 113 ? 55.75948 71.34911 44.78528 1.000 50.83832 113 GLY C O 1
ATOM 9457 N N . PRO C 1 114 ? 57.72987 71.59076 45.84427 1.000 48.66875 114 PRO C N 1
ATOM 9458 C CA . PRO C 1 114 ? 59.16069 71.90881 45.88401 1.000 48.10976 114 PRO C CA 1
ATOM 9459 C C . PRO C 1 114 ? 60.02885 70.77741 45.34518 1.000 47.18407 114 PRO C C 1
ATOM 9460 O O . PRO C 1 114 ? 59.72900 69.60425 45.56944 1.000 46.94685 114 PRO C O 1
ATOM 9464 N N . TRP C 1 115 ? 61.09431 71.13603 44.63598 1.000 47.28870 115 TRP C N 1
ATOM 9465 C CA . TRP C 1 115 ? 61.97239 70.15801 44.01202 1.000 46.37366 115 TRP C CA 1
ATOM 9466 C C . TRP C 1 115 ? 63.11612 69.81109 44.95451 1.000 46.15603 115 TRP C C 1
ATOM 9467 O O . TRP C 1 115 ? 63.75226 70.70261 45.52569 1.000 46.49346 115 TRP C O 1
ATOM 9478 N N . SER C 1 116 ? 63.37087 68.51413 45.11091 1.000 46.12175 116 SER C N 1
ATOM 9479 C CA . SER C 1 116 ? 64.41646 68.04362 46.00297 1.000 45.94616 116 SER C CA 1
ATOM 9480 C C . SER C 1 116 ? 65.78918 68.51188 45.52017 1.000 45.59036 116 SER C C 1
ATOM 9481 O O . SER C 1 116 ? 65.95742 69.00687 44.40349 1.000 45.34755 116 SER C O 1
ATOM 9484 N N . GLU C 1 117 ? 66.78074 68.35482 46.39191 1.000 47.07009 117 GLU C N 1
ATOM 9485 C CA . GLU C 1 117 ? 68.15163 68.61708 45.99462 1.000 46.76111 117 GLU C CA 1
ATOM 9486 C C . GLU C 1 117 ? 68.64669 67.49041 45.08654 1.000 45.78285 117 GLU C C 1
ATOM 9487 O O . GLU C 1 117 ? 68.20681 66.34415 45.21155 1.000 45.37902 117 GLU C O 1
ATOM 9493 N N . PRO C 1 118 ? 69.54601 67.79331 44.15267 1.000 45.66537 118 PRO C N 1
ATOM 9494 C CA . PRO C 1 118 ? 69.89329 66.80789 43.12133 1.000 44.53399 118 PRO C CA 1
ATOM 9495 C C . PRO C 1 118 ? 70.59666 65.57948 43.67448 1.000 44.01954 118 PRO C C 1
ATOM 9496 O O . PRO C 1 118 ? 71.37159 65.64431 44.63184 1.000 44.44493 118 PRO C O 1
ATOM 9500 N N . ILE C 1 119 ? 70.30088 64.44776 43.05070 1.000 46.31991 119 ILE C N 1
ATOM 9501 C CA . ILE C 1 119 ? 70.96802 63.17362 43.29492 1.000 45.68889 119 ILE C CA 1
ATOM 9502 C C . ILE C 1 119 ? 71.85603 62.88336 42.08997 1.000 44.55988 119 ILE C C 1
ATOM 9503 O O . ILE C 1 119 ? 71.35103 62.82049 40.96092 1.000 43.98306 119 ILE C O 1
ATOM 9508 N N . PRO C 1 120 ? 73.16578 62.71166 42.26931 1.000 45.21335 120 PRO C N 1
ATOM 9509 C CA . PRO C 1 120 ? 74.03406 62.42246 41.11853 1.000 44.03932 120 PRO C CA 1
ATOM 9510 C C . PRO C 1 120 ? 73.71067 61.06015 40.51983 1.000 43.23266 120 PRO C C 1
ATOM 9511 O O . PRO C 1 120 ? 73.61486 60.05869 41.23229 1.000 43.40042 120 PRO C O 1
ATOM 9515 N N . MET C 1 121 ? 73.53633 61.03251 39.19949 1.000 44.92832 121 MET C N 1
ATOM 9516 C CA . MET C 1 121 ? 73.20386 59.81219 38.47716 1.000 44.29316 121 MET C CA 1
ATOM 9517 C C . MET C 1 121 ? 74.33581 59.33785 37.57479 1.000 43.29750 121 MET C C 1
ATOM 9518 O O . MET C 1 121 ? 74.11180 58.47824 36.71574 1.000 42.80089 121 MET C O 1
ATOM 9523 N N . GLY C 1 122 ? 75.54053 59.86829 37.74902 1.000 43.45322 122 GLY C N 1
ATOM 9524 C CA . GLY C 1 122 ? 76.66889 59.51885 36.91275 1.000 42.60420 122 GLY C CA 1
ATOM 9525 C C . GLY C 1 122 ? 76.97811 60.59707 35.88799 1.000 42.10954 122 GLY C C 1
ATOM 9526 O O . GLY C 1 122 ? 76.22618 61.55295 35.68402 1.000 42.35236 122 GLY C O 1
ATOM 9527 N N . ASN C 1 123 ? 78.12721 60.43004 35.23262 1.000 41.98818 123 ASN C N 1
ATOM 9528 C CA . ASN C 1 123 ? 78.59790 61.38840 34.24135 1.000 41.54039 123 ASN C CA 1
ATOM 9529 C C . ASN C 1 123 ? 78.93898 60.72726 32.91209 1.000 41.01287 123 ASN C C 1
ATOM 9530 O O . ASN C 1 123 ? 79.55892 61.36908 32.05542 1.000 40.74436 123 ASN C O 1
ATOM 9535 N N . GLY C 1 124 ? 78.54965 59.46912 32.71587 1.000 42.82104 124 GLY C N 1
ATOM 9536 C CA . GLY C 1 124 ? 79.03924 58.68715 31.59552 1.000 42.58867 124 GLY C CA 1
ATOM 9537 C C . GLY C 1 124 ? 78.48249 59.07632 30.24319 1.000 42.48557 124 GLY C C 1
ATOM 9538 O O . GLY C 1 124 ? 78.99093 58.58430 29.23052 1.000 42.45388 124 GLY C O 1
ATOM 9539 N N . GLY C 1 125 ? 77.46640 59.92783 30.19427 1.000 41.60480 125 GLY C N 1
ATOM 9540 C CA . GLY C 1 125 ? 76.89614 60.30509 28.91644 1.000 41.60943 125 GLY C CA 1
ATOM 9541 C C . GLY C 1 125 ? 75.77623 61.30626 29.07251 1.000 41.81811 125 GLY C C 1
ATOM 9542 O O . GLY C 1 125 ? 75.68356 62.00257 30.08477 1.000 41.93442 125 GLY C O 1
ATOM 9543 N N . PHE C 1 126 ? 74.91975 61.37278 28.05347 1.000 40.48538 126 PHE C N 1
ATOM 9544 C CA . PHE C 1 126 ? 73.84084 62.35027 28.00879 1.000 40.82467 126 PHE C CA 1
ATOM 9545 C C . PHE C 1 126 ? 72.53976 61.67424 27.58796 1.000 41.30874 126 PHE C C 1
ATOM 9546 O O . PHE C 1 126 ? 72.48525 60.46416 27.34575 1.000 41.33935 126 PHE C O 1
ATOM 9554 N N . ASP C 1 127 ? 71.48262 62.48550 27.50700 1.000 41.15821 127 ASP C N 1
ATOM 9555 C CA . ASP C 1 127 ? 70.10750 62.05429 27.27947 1.000 41.79278 127 ASP C CA 1
ATOM 9556 C C . ASP C 1 127 ? 69.69664 60.99156 28.29455 1.000 41.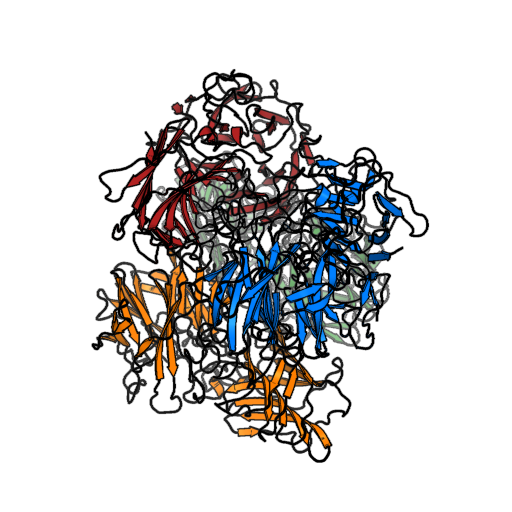93615 127 ASP C C 1
ATOM 9557 O O . ASP C 1 127 ? 69.44076 59.84014 27.91849 1.000 42.00942 127 ASP C O 1
ATOM 9562 N N . PRO C 1 128 ? 69.61645 61.33166 29.57924 1.000 41.77011 128 PRO C N 1
ATOM 9563 C CA . PRO C 1 128 ? 69.17238 60.35253 30.57376 1.000 42.07018 128 PRO C CA 1
ATOM 9564 C C . PRO C 1 128 ? 67.66595 60.15378 30.53249 1.000 42.82878 128 PRO C C 1
ATOM 9565 O O . PRO C 1 128 ? 66.90475 61.03490 30.12600 1.000 43.28961 128 PRO C O 1
ATOM 9569 N N . SER C 1 129 ? 67.24131 58.96909 30.96930 1.000 45.98572 129 SER C N 1
ATOM 9570 C CA . SER C 1 129 ? 65.83375 58.59533 30.92493 1.000 45.60943 129 SER C CA 1
ATOM 9571 C C . SER C 1 129 ? 65.54621 57.57770 32.01759 1.000 46.47811 129 SER C C 1
ATOM 9572 O O . SER C 1 129 ? 66.30133 56.61550 32.18565 1.000 47.32762 129 SER C O 1
ATOM 9575 N N . LEU C 1 130 ? 64.45654 57.79396 32.75279 1.000 46.56952 130 LEU C N 1
ATOM 9576 C CA . LEU C 1 130 ? 64.02785 56.90194 33.82552 1.000 47.44019 130 LEU C CA 1
ATOM 9577 C C . LEU C 1 130 ? 62.76965 56.17280 33.37169 1.000 47.24337 130 LEU C C 1
ATOM 9578 O O . LEU C 1 130 ? 61.71369 56.79141 33.19660 1.000 46.58586 130 LEU C O 1
ATOM 9583 N N . PHE C 1 131 ? 62.88702 54.86233 33.18368 1.000 47.79397 131 PHE C N 1
ATOM 9584 C CA . PHE C 1 131 ? 61.77567 54.01909 32.76690 1.000 48.94241 131 PHE C CA 1
ATOM 9585 C C . PHE C 1 131 ? 61.17550 53.35167 33.99700 1.000 50.86622 131 PHE C C 1
ATOM 9586 O O . PHE C 1 131 ? 61.88434 52.67182 34.74691 1.000 51.58403 131 PHE C O 1
ATOM 9594 N N . HIS C 1 132 ? 59.87630 53.54957 34.20210 1.000 51.45392 132 HIS C N 1
ATOM 9595 C CA . HIS C 1 132 ? 59.15517 52.96378 35.32675 1.000 52.55867 132 HIS C CA 1
ATOM 9596 C C . HIS C 1 132 ? 58.40466 51.73331 34.83004 1.000 53.13516 132 HIS C C 1
ATOM 9597 O O . HIS C 1 132 ? 57.38652 51.85461 34.14152 1.000 52.92663 132 HIS C O 1
ATOM 9604 N N . ASP C 1 133 ? 58.90773 50.55397 35.18158 1.000 57.11783 133 ASP C N 1
ATOM 9605 C CA . ASP C 1 133 ? 58.31456 49.30333 34.73849 1.000 57.59987 133 ASP C CA 1
ATOM 9606 C C . ASP C 1 133 ? 57.08636 48.95751 35.57905 1.000 58.56686 133 ASP C C 1
ATOM 9607 O O . ASP C 1 133 ? 56.93602 49.39704 36.72274 1.000 59.08165 133 ASP C O 1
ATOM 9612 N N . ASP C 1 134 ? 56.20110 48.14607 34.99227 1.000 59.18515 134 ASP C N 1
ATOM 9613 C CA . ASP C 1 134 ? 54.95228 47.79251 35.65972 1.000 61.34063 134 ASP C CA 1
ATOM 9614 C C . ASP C 1 134 ? 55.16745 46.93655 36.90112 1.000 63.28777 134 ASP C C 1
ATOM 9615 O O . ASP C 1 134 ? 54.25709 46.83540 37.73016 1.000 65.09480 134 ASP C O 1
ATOM 9620 N N . ASP C 1 135 ? 56.33672 46.31929 37.05133 1.000 61.71977 135 ASP C N 1
ATOM 9621 C CA . ASP C 1 135 ? 56.61239 45.46327 38.19663 1.000 63.63075 135 ASP C CA 1
ATOM 9622 C C . ASP C 1 135 ? 57.28203 46.20704 39.34716 1.000 63.20758 135 ASP C C 1
ATOM 9623 O O . ASP C 1 135 ? 57.81011 45.56419 40.26021 1.000 64.47657 135 ASP C O 1
ATOM 9628 N N . GLY C 1 136 ? 57.27494 47.53928 39.32429 1.000 63.43662 136 GLY C N 1
ATOM 9629 C CA . GLY C 1 136 ? 57.85385 48.32946 40.38729 1.000 63.10781 136 GLY C CA 1
ATOM 9630 C C . GLY C 1 136 ? 59.32384 48.65042 40.22843 1.000 61.29931 136 GLY C C 1
ATOM 9631 O O . GLY C 1 136 ? 59.85012 49.46159 41.00166 1.000 60.79780 136 GLY C O 1
ATOM 9632 N N . ARG C 1 137 ? 60.00535 48.04603 39.26158 1.000 60.75074 137 ARG C N 1
ATOM 9633 C CA . ARG C 1 137 ? 61.41837 48.31078 39.04376 1.000 60.05365 137 ARG C CA 1
ATOM 9634 C C . ARG C 1 137 ? 61.59728 49.51553 38.12950 1.000 58.60968 137 ARG C C 1
ATOM 9635 O O . ARG C 1 137 ? 60.72283 49.84659 37.32455 1.000 57.87303 137 ARG C O 1
ATOM 9643 N N . LYS C 1 138 ? 62.74369 50.17704 38.26946 1.000 55.82817 138 LYS C N 1
ATOM 9644 C CA . LYS C 1 138 ? 63.04638 51.38803 37.52255 1.000 54.50934 138 LYS C CA 1
ATOM 9645 C C . LYS C 1 138 ? 64.43298 51.27455 36.90879 1.000 54.39172 138 LYS C C 1
ATOM 9646 O O . LYS C 1 138 ? 65.36958 50.79164 37.55258 1.000 55.16720 138 LYS C O 1
ATOM 9652 N N . TYR C 1 139 ? 64.55865 51.72515 35.66243 1.000 52.03676 139 TYR C N 1
ATOM 9653 C CA . TYR C 1 139 ? 65.78368 51.56660 34.89429 1.000 50.86867 139 TYR C CA 1
ATOM 9654 C C . TYR C 1 139 ? 66.24655 52.91563 34.36373 1.000 48.94538 139 TYR C C 1
ATOM 9655 O O . TYR C 1 139 ? 65.44352 53.71031 33.86499 1.000 48.30820 139 TYR C O 1
ATOM 9664 N N . TYR C 1 140 ? 67.54882 53.16082 34.47461 1.000 47.93843 140 TYR C N 1
ATOM 9665 C CA . TYR C 1 140 ? 68.17421 54.41228 34.06928 1.000 47.41534 140 TYR C CA 1
ATOM 9666 C C . TYR C 1 140 ? 68.92291 54.18227 32.76301 1.000 47.19889 140 TYR C C 1
ATOM 9667 O O . TYR C 1 140 ? 69.84718 53.36345 32.71054 1.000 47.78809 140 TYR C O 1
ATOM 9676 N N . LEU C 1 141 ? 68.51797 54.89595 31.71479 1.000 47.08724 141 LEU C N 1
ATOM 9677 C CA . LEU C 1 141 ? 69.11641 54.77909 30.39340 1.000 46.86051 141 LEU C CA 1
ATOM 9678 C C . LEU C 1 141 ? 69.91223 56.03231 30.05910 1.000 46.65634 141 LEU C C 1
ATOM 9679 O O . LEU C 1 141 ? 69.55920 57.14028 30.47065 1.000 46.13745 141 LEU C O 1
ATOM 9684 N N . TYR C 1 142 ? 70.98512 55.84804 29.29625 1.000 45.39722 142 TYR C N 1
ATOM 9685 C CA . TYR C 1 142 ? 71.72892 56.97506 28.75157 1.000 45.14664 142 TYR C CA 1
ATOM 9686 C C . TYR C 1 142 ? 72.63140 56.47749 27.63862 1.000 44.46164 142 TYR C C 1
ATOM 9687 O O . TYR C 1 142 ? 72.79092 55.27388 27.42253 1.000 44.42651 142 TYR C O 1
ATOM 9696 N N . ARG C 1 143 ? 73.22946 57.43234 26.94122 1.000 48.01462 143 ARG C N 1
ATOM 9697 C CA . ARG C 1 143 ? 74.15190 57.13953 25.86039 1.000 46.80748 143 ARG C CA 1
ATOM 9698 C C . ARG C 1 143 ? 75.56236 57.49652 26.30386 1.000 46.56019 143 ARG C C 1
ATOM 9699 O O . ARG C 1 143 ? 75.84378 58.68437 26.53044 1.000 45.95070 143 ARG C O 1
ATOM 9707 N N . PRO C 1 144 ? 76.46754 56.52878 26.45581 1.000 44.37035 144 PRO C N 1
ATOM 9708 C CA . PRO C 1 144 ? 77.83749 56.86725 26.85781 1.000 44.37286 144 PRO C CA 1
ATOM 9709 C C . PRO C 1 144 ? 78.53845 57.74835 25.83411 1.000 43.16427 144 PRO C C 1
ATOM 9710 O O . PRO C 1 144 ? 78.35629 57.59776 24.62464 1.000 42.51226 144 PRO C O 1
ATOM 9714 N N . TRP C 1 145 ? 79.35772 58.66913 26.33619 1.000 41.80154 145 TRP C N 1
ATOM 9715 C CA . TRP C 1 145 ? 80.26021 59.47273 25.52516 1.000 41.30077 145 TRP C CA 1
ATOM 9716 C C . TRP C 1 145 ? 81.69150 59.25236 26.00526 1.000 42.12012 145 TRP C C 1
ATOM 9717 O O . TRP C 1 145 ? 81.95881 58.44193 26.89621 1.000 42.93862 145 TRP C O 1
ATOM 9728 N N . GLY C 1 146 ? 82.61622 59.99399 25.40738 1.000 42.61640 146 GLY C N 1
ATOM 9729 C CA . GLY C 1 146 ? 84.01926 59.82717 25.69045 1.000 43.55198 146 GLY C CA 1
ATOM 9730 C C . GLY C 1 146 ? 84.79515 59.54037 24.42445 1.000 43.68669 146 GLY C C 1
ATOM 9731 O O . GLY C 1 146 ? 84.25960 59.61799 23.31310 1.000 43.09003 146 GLY C O 1
ATOM 9732 N N . PRO C 1 147 ? 86.07981 59.22346 24.56614 1.000 42.95352 147 PRO C N 1
ATOM 9733 C CA . PRO C 1 147 ? 86.89169 58.89331 23.38951 1.000 43.22306 147 PRO C CA 1
ATOM 9734 C C . PRO C 1 147 ? 86.27074 57.76054 22.58547 1.000 42.53542 147 PRO C C 1
ATOM 9735 O O . PRO C 1 147 ? 85.88708 56.72241 23.13115 1.000 42.40096 147 PRO C O 1
ATOM 9739 N N . ARG C 1 148 ? 86.15106 57.98438 21.27618 1.000 45.56084 148 ARG C N 1
ATOM 9740 C CA . ARG C 1 148 ? 85.62377 57.03848 20.29547 1.000 45.09482 148 ARG C CA 1
ATOM 9741 C C . ARG C 1 148 ? 84.14876 56.71989 20.49873 1.000 44.30568 148 ARG C C 1
ATOM 9742 O O . ARG C 1 148 ? 83.63072 55.79508 19.85823 1.000 44.11480 148 ARG C O 1
ATOM 9750 N N . HIS C 1 149 ? 83.45237 57.45703 21.35837 1.000 43.53937 149 HIS C N 1
ATOM 9751 C CA . HIS C 1 149 ? 82.03318 57.24116 21.60906 1.000 42.92362 149 HIS C CA 1
ATOM 9752 C C . HIS C 1 149 ? 81.21865 58.47248 21.23498 1.000 42.35833 149 HIS C C 1
ATOM 9753 O O . HIS C 1 149 ? 80.25140 58.83563 21.90612 1.000 41.99028 149 HIS C O 1
ATOM 9760 N N . HIS C 1 150 ? 81.61978 59.13124 20.15267 1.000 42.47434 150 HIS C N 1
ATOM 9761 C CA . HIS C 1 150 ? 80.82613 60.16675 19.50536 1.000 42.09789 150 HIS C CA 1
ATOM 9762 C C . HIS C 1 150 ? 80.60251 59.79446 18.04869 1.000 42.12274 150 HIS C C 1
ATOM 9763 O O . HIS C 1 150 ? 80.90462 60.55385 17.12645 1.000 42.43407 150 HIS C O 1
ATOM 9770 N N . SER C 1 151 ? 80.06144 58.59149 17.84373 1.000 43.20393 151 SER C N 1
ATOM 9771 C CA . SER C 1 151 ? 79.91050 57.97783 16.52108 1.000 43.42710 151 SER C CA 1
ATOM 9772 C C . SER C 1 151 ? 81.23982 57.89968 15.77464 1.000 44.04338 151 SER C C 1
ATOM 9773 O O . SER C 1 151 ? 81.27583 57.92899 14.54334 1.000 44.30906 151 SER C O 1
ATOM 9776 N N . ASN C 1 152 ? 82.33659 57.76242 16.51633 1.000 41.90657 152 ASN C N 1
ATOM 9777 C CA . ASN C 1 152 ? 83.67065 57.60915 15.93559 1.000 42.59398 152 ASN C CA 1
ATOM 9778 C C . ASN C 1 152 ? 84.38957 56.41761 16.56211 1.000 42.85567 152 ASN C C 1
ATOM 9779 O O . ASN C 1 152 ? 85.47070 56.56403 17.14012 1.000 43.31308 152 ASN C O 1
ATOM 9784 N N . PRO C 1 153 ? 83.83451 55.19808 16.42928 1.000 44.65301 153 PRO C N 1
ATOM 9785 C CA . PRO C 1 153 ? 82.62891 54.79975 15.69493 1.000 44.37220 153 PRO C CA 1
ATOM 9786 C C . PRO C 1 153 ? 81.38479 54.55398 16.55912 1.000 43.93671 153 PRO C C 1
ATOM 9787 O O . PRO C 1 153 ? 80.32134 54.27792 16.00384 1.000 43.83738 153 PRO C O 1
ATOM 9791 N N . HIS C 1 154 ? 81.50546 54.66390 17.88019 1.000 44.29770 154 HIS C N 1
ATOM 9792 C CA . HIS C 1 154 ? 80.50596 54.11434 18.78782 1.000 44.16777 154 HIS C CA 1
ATOM 9793 C C . HIS C 1 154 ? 79.38898 55.10242 19.10419 1.000 43.63249 154 HIS C C 1
ATOM 9794 O O . HIS C 1 154 ? 79.63244 56.28841 19.34441 1.000 43.35003 154 HIS C O 1
ATOM 9801 N N . ASN C 1 155 ? 78.15584 54.59260 19.10391 1.000 46.14705 155 ASN C N 1
ATOM 9802 C CA . ASN C 1 155 ? 77.01804 55.29136 19.70042 1.000 45.84342 155 ASN C CA 1
ATOM 9803 C C . ASN C 1 155 ? 76.12106 54.21590 20.30921 1.000 46.36122 155 ASN C C 1
ATOM 9804 O O . ASN C 1 155 ? 75.38180 53.53866 19.58934 1.000 46.54903 155 ASN C O 1
ATOM 9809 N N . THR C 1 156 ? 76.20249 54.05407 21.62492 1.000 44.80953 156 THR C N 1
ATOM 9810 C CA . THR C 1 156 ? 75.52804 52.96592 22.31429 1.000 45.58375 156 THR C CA 1
ATOM 9811 C C . THR C 1 156 ? 74.44275 53.49711 23.24143 1.000 45.90396 156 THR C C 1
ATOM 9812 O O . THR C 1 156 ? 74.43663 54.66721 23.62905 1.000 45.62995 156 THR C O 1
ATOM 9816 N N . ILE C 1 157 ? 73.51643 52.60969 23.59188 1.000 47.09863 157 ILE C N 1
ATOM 9817 C CA . ILE C 1 157 ? 72.48932 52.87806 24.59094 1.000 47.73420 157 ILE C CA 1
ATOM 9818 C C . ILE C 1 157 ? 72.65483 51.85003 25.69998 1.000 48.69951 157 ILE C C 1
ATOM 9819 O O . ILE C 1 157 ? 72.51804 50.64321 25.45948 1.000 48.89888 157 ILE C O 1
ATOM 9824 N N . VAL C 1 158 ? 72.95342 52.32260 26.90845 1.000 47.87681 158 VAL C N 1
ATOM 9825 C CA . VAL C 1 158 ? 73.22039 51.44511 28.03802 1.000 48.82792 158 VAL C CA 1
ATOM 9826 C C . VAL C 1 158 ? 72.16076 51.67104 29.10735 1.000 49.46620 158 VAL C C 1
ATOM 9827 O O . VAL C 1 158 ? 71.50398 52.71417 29.16325 1.000 49.27609 158 VAL C O 1
ATOM 9831 N N . MET C 1 159 ? 72.00505 50.66866 29.96893 1.000 51.73721 159 MET C N 1
ATOM 9832 C CA . MET C 1 159 ? 70.96081 50.66997 30.98037 1.000 52.12845 159 MET C CA 1
ATOM 9833 C C . MET C 1 159 ? 71.52659 50.20233 32.31166 1.000 53.06764 159 MET C C 1
ATOM 9834 O O . MET C 1 159 ? 72.31874 49.25683 32.36274 1.000 53.44251 159 MET C O 1
ATOM 9839 N N . GLN C 1 160 ? 71.11617 50.87704 33.38368 1.000 50.66871 160 GLN C N 1
ATOM 9840 C CA . GLN C 1 160 ? 71.42569 50.47647 34.74694 1.000 51.55692 160 GLN C CA 1
ATOM 9841 C C . GLN C 1 160 ? 70.13220 50.38190 35.53882 1.000 51.67202 160 GLN C C 1
ATOM 9842 O O . GLN C 1 160 ? 69.21858 51.18893 35.34526 1.000 51.05379 160 GLN C O 1
ATOM 9848 N N . GLU C 1 161 ? 70.05408 49.39948 36.42983 1.000 54.31552 161 GLU C N 1
ATOM 9849 C CA . GLU C 1 161 ? 68.92190 49.33524 37.34040 1.000 54.60195 161 GLU C CA 1
ATOM 9850 C C . GLU C 1 161 ? 69.06402 50.40051 38.41968 1.000 54.79403 161 GLU C C 1
ATOM 9851 O O . GLU C 1 161 ? 70.14196 50.59237 38.98935 1.000 55.25643 161 GLU C O 1
ATOM 9857 N N . PHE C 1 162 ? 67.96942 51.10405 38.68951 1.000 55.36315 162 PHE C N 1
ATOM 9858 C CA . PHE C 1 162 ? 67.93144 52.15736 39.69327 1.000 55.43177 162 PHE C CA 1
ATOM 9859 C C . PHE C 1 162 ? 67.15255 51.66678 40.90425 1.000 56.19240 162 PHE C C 1
ATOM 9860 O O . PHE C 1 162 ? 66.02610 51.17879 40.76607 1.000 56.14626 162 PHE C O 1
ATOM 9868 N N . ASP C 1 163 ? 67.75888 51.78165 42.08226 1.000 57.45987 163 ASP C N 1
ATOM 9869 C CA . ASP C 1 163 ? 67.07209 51.45581 43.32454 1.000 58.28791 163 ASP C CA 1
ATOM 9870 C C . ASP C 1 163 ? 66.44839 52.72736 43.88551 1.000 57.96250 163 ASP C C 1
ATOM 9871 O O . ASP C 1 163 ? 67.15728 53.57039 44.45057 1.000 58.05286 163 ASP C O 1
ATOM 9876 N N . PRO C 1 164 ? 65.13020 52.90193 43.75331 1.000 59.52183 164 PRO C N 1
ATOM 9877 C CA . PRO C 1 164 ? 64.51002 54.15358 44.21351 1.000 59.19975 164 PRO C CA 1
ATOM 9878 C C . PRO C 1 164 ? 64.50002 54.30825 45.72133 1.000 60.26932 164 PRO C C 1
ATOM 9879 O O . PRO C 1 164 ? 64.39252 55.44105 46.20641 1.000 60.13453 164 PRO C O 1
ATOM 9883 N N . GLN C 1 165 ? 64.60953 53.21351 46.47751 1.000 60.03895 165 GLN C N 1
ATOM 9884 C CA . GLN C 1 165 ? 64.62231 53.31056 47.93210 1.000 61.36558 165 GLN C CA 1
ATOM 9885 C C . GLN C 1 165 ? 65.94752 53.83500 48.46532 1.000 61.37953 165 GLN C C 1
ATOM 9886 O O . GLN C 1 165 ? 65.99982 54.30633 49.60582 1.000 62.24621 165 GLN C O 1
ATOM 9892 N N . THR C 1 166 ? 67.01443 53.76517 47.67090 1.000 59.73515 166 THR C N 1
ATOM 9893 C CA . THR C 1 166 ? 68.32566 54.22784 48.09224 1.000 59.74506 166 THR C CA 1
ATOM 9894 C C . THR C 1 166 ? 68.89763 55.32811 47.21251 1.000 58.34129 166 THR C C 1
ATOM 9895 O O . THR C 1 166 ? 69.91287 55.92621 47.58734 1.000 58.31142 166 THR C O 1
ATOM 9899 N N . GLY C 1 167 ? 68.28796 55.61219 46.06329 1.000 57.89133 167 GLY C N 1
ATOM 9900 C CA . GLY C 1 167 ? 68.83389 56.57748 45.13515 1.000 56.90353 167 GLY C CA 1
ATOM 9901 C C . GLY C 1 167 ? 70.09020 56.13869 44.41895 1.000 56.83892 167 GLY C C 1
ATOM 9902 O O . GLY C 1 167 ? 70.61425 56.90419 43.60167 1.000 56.08780 167 GLY C O 1
ATOM 9903 N N . THR C 1 168 ? 70.58631 54.93593 44.68844 1.000 55.96882 168 THR C N 1
ATOM 9904 C CA . THR C 1 168 ? 71.81522 54.44561 44.08667 1.000 56.07008 168 THR C CA 1
ATOM 9905 C C . THR C 1 168 ? 71.52886 53.72761 42.77130 1.000 55.56031 168 THR C C 1
ATOM 9906 O O . THR C 1 168 ? 70.42333 53.23971 42.52350 1.000 55.36959 168 THR C O 1
ATOM 9910 N N . LEU C 1 169 ? 72.55225 53.66937 41.92538 1.000 53.50964 169 LEU C N 1
ATOM 9911 C CA . LEU C 1 169 ? 72.49156 52.97123 40.65220 1.000 53.12011 169 LEU C CA 1
ATOM 9912 C C . LEU C 1 169 ? 73.36950 51.72781 40.69989 1.000 53.83689 169 LEU C C 1
ATOM 9913 O O . LEU C 1 169 ? 74.39555 51.69663 41.38539 1.000 54.49019 169 LEU C O 1
ATOM 9918 N N . SER C 1 170 ? 72.95540 50.70157 39.96730 1.000 53.61624 170 SER C N 1
ATOM 9919 C CA . SER C 1 170 ? 73.76124 49.49194 39.89702 1.000 54.14466 170 SER C CA 1
ATOM 9920 C C . SER C 1 170 ? 74.97264 49.71881 38.99320 1.000 53.82367 170 SER C C 1
ATOM 9921 O O . SER C 1 170 ? 74.86778 50.40648 37.97391 1.000 53.07029 170 SER C O 1
ATOM 9924 N N . PRO C 1 171 ? 76.13465 49.16470 39.34809 1.000 53.56984 171 PRO C N 1
ATOM 9925 C CA . PRO C 1 171 ? 77.31561 49.33582 38.48883 1.000 53.28053 171 PRO C CA 1
ATOM 9926 C C . PRO C 1 171 ? 77.21696 48.60377 37.16180 1.000 52.61413 171 PRO C C 1
ATOM 9927 O O . PRO C 1 171 ? 77.90772 48.99278 36.21145 1.000 52.06061 171 PRO C O 1
ATOM 9931 N N . GLU C 1 172 ? 76.39043 47.56513 37.05982 1.000 54.90109 172 GLU C N 1
ATOM 9932 C CA . GLU C 1 172 ? 76.29278 46.81372 35.81540 1.000 54.31779 172 GLU C CA 1
ATOM 9933 C C . GLU C 1 172 ? 75.61626 47.65072 34.73729 1.000 53.44474 172 GLU C C 1
ATOM 9934 O O . GLU C 1 172 ? 74.54318 48.22089 34.95716 1.000 53.34763 172 GLU C O 1
ATOM 9940 N N . ARG C 1 173 ? 76.25150 47.72676 33.57265 1.000 51.48819 173 ARG C N 1
ATOM 9941 C CA . ARG C 1 173 ? 75.67931 48.36486 32.39679 1.000 50.57380 173 ARG C CA 1
ATOM 9942 C C . ARG C 1 173 ? 75.26262 47.28552 31.40910 1.000 50.15802 173 ARG C C 1
ATOM 9943 O O . ARG C 1 173 ? 76.03341 46.36016 31.13468 1.000 50.21267 173 ARG C O 1
ATOM 9951 N N . LYS C 1 174 ? 74.04621 47.39749 30.88555 1.000 54.15479 174 LYS C N 1
ATOM 9952 C CA . LYS C 1 174 ? 73.54901 46.48388 29.86682 1.000 53.81169 174 LYS C CA 1
ATOM 9953 C C . LYS C 1 174 ? 73.30800 47.27680 28.59240 1.000 52.81240 174 LYS C C 1
ATOM 9954 O O . LYS C 1 174 ? 72.56837 48.26678 28.60261 1.000 52.52623 174 LYS C O 1
ATOM 9960 N N . THR C 1 175 ? 73.94201 46.85012 27.50441 1.000 52.02816 175 THR C N 1
ATOM 9961 C CA . THR C 1 175 ? 73.81999 47.54668 26.23311 1.000 51.09589 175 THR C CA 1
ATOM 9962 C C . THR C 1 175 ? 72.55017 47.10575 25.51762 1.000 50.95532 175 THR C C 1
ATOM 9963 O O . THR C 1 175 ? 72.32519 45.90938 25.31121 1.000 51.39018 175 THR C O 1
ATOM 9967 N N . LEU C 1 176 ? 71.72065 48.07623 25.14125 1.000 50.40632 176 LEU C N 1
ATOM 9968 C CA . LEU C 1 176 ? 70.45515 47.79763 24.47663 1.000 50.25403 176 LEU C CA 1
ATOM 9969 C C . LEU C 1 176 ? 70.52949 47.91221 22.96357 1.000 49.65804 176 LEU C C 1
ATOM 9970 O O . LEU C 1 176 ? 69.80563 47.19473 22.26587 1.000 49.81918 176 LEU C O 1
ATOM 9975 N N . PHE C 1 177 ? 71.38141 48.79243 22.44048 1.000 49.40170 177 PHE C N 1
ATOM 9976 C CA . PHE C 1 177 ? 71.39952 49.08118 21.01310 1.000 48.87178 177 PHE C CA 1
ATOM 9977 C C . PHE C 1 177 ? 72.70664 49.77866 20.65593 1.000 48.35984 177 PHE C C 1
ATOM 9978 O O . PHE C 1 177 ? 73.18516 50.62526 21.41364 1.000 48.16698 177 PHE C O 1
ATOM 9986 N N . THR C 1 178 ? 73.27698 49.42130 19.49983 1.000 48.19223 178 THR C N 1
ATOM 9987 C CA . THR C 1 178 ? 74.53778 49.99734 19.04698 1.000 47.74750 178 THR C CA 1
ATOM 9988 C C . THR C 1 178 ? 74.37291 50.89696 17.83577 1.000 47.24122 178 THR C C 1
ATOM 9989 O O . THR C 1 178 ? 75.31257 51.61675 17.47825 1.000 46.82271 178 THR C O 1
ATOM 9993 N N . GLY C 1 179 ? 73.21851 50.87984 17.20718 1.000 47.75884 179 GLY C N 1
ATOM 9994 C CA . GLY C 1 179 ? 72.93113 51.92162 16.24824 1.000 47.36072 179 GLY C CA 1
ATOM 9995 C C . GLY C 1 179 ? 72.79056 51.37788 14.84312 1.000 47.78557 179 GLY C C 1
ATOM 9996 O O . GLY C 1 179 ? 73.33016 50.32118 14.49861 1.000 48.23821 179 GLY C O 1
ATOM 9997 N N . THR C 1 180 ? 72.03025 52.10582 14.01927 1.000 48.02552 180 THR C N 1
ATOM 9998 C CA . THR C 1 180 ? 71.78946 52.01365 12.58881 1.000 48.53390 180 THR C CA 1
ATOM 9999 C C . THR C 1 180 ? 72.88291 52.78694 11.85892 1.000 48.35691 180 THR C C 1
ATOM 10000 O O . THR C 1 180 ? 73.46293 53.71978 12.42152 1.000 47.73006 180 THR C O 1
ATOM 10004 N N . PRO C 1 181 ? 73.23579 52.39104 10.61750 1.000 47.89801 181 PRO C N 1
ATOM 10005 C CA . PRO C 1 181 ? 74.19236 53.18132 9.82602 1.000 47.92981 181 PRO C CA 1
ATOM 10006 C C . PRO C 1 181 ? 73.97391 54.69158 9.85711 1.000 47.44396 181 PRO C C 1
ATOM 10007 O O . PRO C 1 181 ? 74.90922 55.45192 9.59162 1.000 47.30384 181 PRO C O 1
ATOM 10011 N N . LEU C 1 182 ? 72.75537 55.14148 10.17202 1.000 47.56962 182 LEU C N 1
ATOM 10012 C CA . LEU C 1 182 ? 72.51745 56.56696 10.37252 1.000 47.11811 182 LEU C CA 1
ATOM 10013 C C . LEU C 1 182 ? 73.23609 57.10990 11.60267 1.000 46.28575 182 LEU C C 1
ATOM 10014 O O . LEU C 1 182 ? 73.49483 58.31707 11.66685 1.000 45.89803 182 LEU C O 1
ATOM 10019 N N . CYS C 1 183 ? 73.54037 56.25332 12.58255 1.000 46.73585 183 CYS C N 1
ATOM 10020 C CA . CYS C 1 183 ? 74.34662 56.60719 13.74957 1.000 46.14735 183 CYS C CA 1
ATOM 10021 C C . CYS C 1 183 ? 73.76420 57.75893 14.56092 1.000 45.62970 183 CYS C C 1
ATOM 10022 O O . CYS C 1 183 ? 72.57829 58.08172 14.43442 1.000 45.74846 183 CYS C O 1
ATOM 10025 N N . TYR C 1 184 ? 74.59967 58.37782 15.40189 1.000 44.73385 184 TYR C N 1
ATOM 10026 C CA . TYR C 1 184 ? 74.16608 59.43278 16.32316 1.000 44.28046 184 TYR C CA 1
ATOM 10027 C C . TYR C 1 184 ? 73.01868 58.95605 17.20855 1.000 44.42639 184 TYR C C 1
ATOM 10028 O O . TYR C 1 184 ? 72.12885 59.73048 17.57198 1.000 44.34996 184 TYR C O 1
ATOM 10037 N N . THR C 1 185 ? 73.03687 57.67068 17.55588 1.000 44.07862 185 THR C N 1
ATOM 10038 C CA . THR C 1 185 ? 71.97587 57.08989 18.36727 1.000 44.50536 185 THR C CA 1
ATOM 10039 C C . THR C 1 185 ? 71.96581 57.72049 19.75234 1.000 44.44819 185 THR C C 1
ATOM 10040 O O . THR C 1 185 ? 72.99826 57.78545 20.42437 1.000 44.29066 185 THR C O 1
ATOM 10044 N N . GLU C 1 186 ? 70.79318 58.18392 20.17682 1.000 44.82418 186 GLU C N 1
ATOM 10045 C CA . GLU C 1 186 ? 70.66362 58.94882 21.40995 1.000 44.99370 186 GLU C CA 1
ATOM 10046 C C . GLU C 1 186 ? 69.19151 58.99909 21.80039 1.000 45.65914 186 GLU C C 1
ATOM 10047 O O . GLU C 1 186 ? 68.33229 58.40831 21.14044 1.000 45.67419 186 GLU C O 1
ATOM 10053 N N . GLY C 1 187 ? 68.91124 59.71589 22.88818 1.000 46.02004 187 GLY C N 1
ATOM 10054 C CA . GLY C 1 187 ? 67.54286 59.99690 23.29550 1.000 45.67241 187 GLY C CA 1
ATOM 10055 C C . GLY C 1 187 ? 66.69920 58.77603 23.58180 1.000 45.86591 187 GLY C C 1
ATOM 10056 O O . GLY C 1 187 ? 65.49221 58.78948 23.31661 1.000 45.15313 187 GLY C O 1
ATOM 10057 N N . ALA C 1 188 ? 67.29635 57.72410 24.13365 1.000 46.71836 188 ALA C N 1
ATOM 10058 C CA . ALA C 1 188 ? 66.58129 56.46969 24.32027 1.000 46.89719 188 ALA C CA 1
ATOM 10059 C C . ALA C 1 188 ? 65.46447 56.61123 25.34941 1.000 46.72133 188 ALA C C 1
ATOM 10060 O O . ALA C 1 188 ? 65.63071 57.24982 26.39259 1.000 46.85430 188 ALA C O 1
ATOM 10062 N N . HIS C 1 189 ? 64.31774 56.00532 25.04223 1.000 49.44723 189 HIS C N 1
ATOM 10063 C CA . HIS C 1 189 ? 63.16920 55.96276 25.93526 1.000 49.26809 189 HIS C CA 1
ATOM 10064 C C . HIS C 1 189 ? 62.51914 54.59193 25.82956 1.000 49.68407 189 HIS C C 1
ATOM 10065 O O . HIS C 1 189 ? 62.39482 54.04099 24.73197 1.000 49.61628 189 HIS C O 1
ATOM 10072 N N . LEU C 1 190 ? 62.10210 54.04774 26.96885 1.000 50.67571 190 LEU C N 1
ATOM 10073 C CA . LEU C 1 190 ? 61.50893 52.72042 27.03334 1.000 51.19563 190 LEU C CA 1
ATOM 10074 C C . LEU C 1 190 ? 60.01401 52.82258 27.30367 1.000 50.82571 190 LEU C C 1
ATOM 10075 O O . LEU C 1 190 ? 59.56809 53.68174 28.07106 1.000 50.51713 190 LEU C O 1
ATOM 10080 N N . TYR C 1 191 ? 59.24489 51.94013 26.66695 1.000 53.28607 191 TYR C N 1
ATOM 10081 C CA . TYR C 1 191 ? 57.80259 51.88098 26.84978 1.000 53.08708 191 TYR C CA 1
ATOM 10082 C C . TYR C 1 191 ? 57.35880 50.42658 26.86929 1.000 53.94899 191 TYR C C 1
ATOM 10083 O O . TYR C 1 191 ? 57.93695 49.57607 26.18821 1.000 54.34046 191 TYR C O 1
ATOM 10092 N N . ARG C 1 192 ? 56.32574 50.14845 27.65974 1.000 55.98036 192 ARG C N 1
ATOM 10093 C CA . ARG C 1 192 ? 55.73846 48.81407 27.75617 1.000 56.92595 192 ARG C CA 1
ATOM 10094 C C . ARG C 1 192 ? 54.29654 48.90162 27.26601 1.000 57.05123 192 ARG C C 1
ATOM 10095 O O . ARG C 1 192 ? 53.41584 49.38562 27.98385 1.000 57.47145 192 ARG C O 1
ATOM 10103 N N . HIS C 1 193 ? 54.06126 48.44399 26.03920 1.000 58.39015 193 HIS C N 1
ATOM 10104 C CA . HIS C 1 193 ? 52.73129 48.41313 25.45187 1.000 59.25600 193 HIS C CA 1
ATOM 10105 C C . HIS C 1 193 ? 52.47179 47.02817 24.88019 1.000 60.94554 193 HIS C C 1
ATOM 10106 O O . HIS C 1 193 ? 53.39286 46.35659 24.40503 1.000 60.81565 193 HIS C O 1
ATOM 10113 N N . ALA C 1 194 ? 51.20227 46.61571 24.91892 1.000 61.45981 194 ALA C N 1
ATOM 10114 C CA . ALA C 1 194 ? 50.82089 45.25106 24.57772 1.000 63.55333 194 ALA C CA 1
ATOM 10115 C C . ALA C 1 194 ? 51.69777 44.27992 25.35356 1.000 64.34869 194 ALA C C 1
ATOM 10116 O O . ALA C 1 194 ? 51.70677 44.29837 26.58886 1.000 64.86424 194 ALA C O 1
ATOM 10118 N N . GLY C 1 195 ? 52.45729 43.44975 24.64901 1.000 61.28457 195 GLY C N 1
ATOM 10119 C CA . GLY C 1 195 ? 53.34977 42.53233 25.32689 1.000 62.05783 195 GLY C CA 1
ATOM 10120 C C . GLY C 1 195 ? 54.80459 42.93230 25.21830 1.000 60.08394 195 GLY C C 1
ATOM 10121 O O . GLY C 1 195 ? 55.66959 42.31903 25.85065 1.000 60.48431 195 GLY C O 1
ATOM 10122 N N . TRP C 1 196 ? 55.09233 43.97076 24.44304 1.000 59.83578 196 TRP C N 1
ATOM 10123 C CA . TRP C 1 196 ? 56.45989 44.29149 24.06772 1.000 58.10049 196 TRP C CA 1
ATOM 10124 C C . TRP C 1 196 ? 57.01697 45.46549 24.86086 1.000 56.42773 196 TRP C C 1
ATOM 10125 O O . TRP C 1 196 ? 56.29353 46.38894 25.24213 1.000 55.87983 196 TRP C O 1
ATOM 10136 N N . TYR C 1 197 ? 58.32531 45.41240 25.10294 1.000 57.20238 197 TYR C N 1
ATOM 10137 C CA . TYR C 1 197 ? 59.09229 46.60668 25.42011 1.000 55.17169 197 TYR C CA 1
ATOM 10138 C C . TYR C 1 197 ? 59.42043 47.32314 24.11846 1.000 53.58652 197 TYR C C 1
ATOM 10139 O O . TYR C 1 197 ? 59.83335 46.68848 23.14412 1.000 53.83358 197 TYR C O 1
ATOM 10148 N N . TYR C 1 198 ? 59.23690 48.63880 24.09525 1.000 55.42783 198 TYR C N 1
ATOM 10149 C CA . TYR C 1 198 ? 59.56222 49.44691 22.92817 1.000 54.78588 198 TYR C CA 1
ATOM 10150 C C . TYR C 1 198 ? 60.66441 50.42795 23.29423 1.000 54.48053 198 TYR C C 1
ATOM 10151 O O . TYR C 1 198 ? 60.57910 51.10771 24.32237 1.000 54.29671 198 TYR C O 1
ATOM 10160 N N . LEU C 1 199 ? 61.69924 50.49156 22.45889 1.000 50.77005 199 LEU C N 1
ATOM 10161 C CA . LEU C 1 199 ? 62.83190 51.38805 22.66784 1.000 50.55958 199 LEU C CA 1
ATOM 10162 C C . LEU C 1 199 ? 62.85265 52.40707 21.53660 1.000 49.91133 199 LEU C C 1
ATOM 10163 O O . LEU C 1 199 ? 63.07315 52.04951 20.37415 1.000 49.98768 199 LEU C O 1
ATOM 10168 N N . MET C 1 200 ? 62.62146 53.66996 21.87876 1.000 49.00987 200 MET C N 1
ATOM 10169 C CA . MET C 1 200 ? 62.62449 54.76443 20.91908 1.000 48.38793 200 MET C CA 1
ATOM 10170 C C . MET C 1 200 ? 63.90354 55.57340 21.08232 1.000 48.42021 200 MET C C 1
ATOM 10171 O O . MET C 1 200 ? 64.23468 56.00044 22.19287 1.000 48.49505 200 MET C O 1
ATOM 10176 N N . VAL C 1 201 ? 64.62570 55.77210 19.97901 1.000 46.64061 201 VAL C N 1
ATOM 10177 C CA . VAL C 1 201 ? 65.87388 56.52107 19.99189 1.000 46.66797 201 VAL C CA 1
ATOM 10178 C C . VAL C 1 201 ? 65.86242 57.53393 18.85582 1.000 46.33438 201 VAL C C 1
ATOM 10179 O O . VAL C 1 201 ? 65.11554 57.40992 17.88252 1.000 46.27634 201 VAL C O 1
ATOM 10183 N N . ALA C 1 202 ? 66.70664 58.54970 18.99952 1.000 44.83875 202 ALA C N 1
ATOM 10184 C CA . ALA C 1 202 ? 66.93652 59.53942 17.95914 1.000 44.69510 202 ALA C CA 1
ATOM 10185 C C . ALA C 1 202 ? 68.19659 59.17070 17.18948 1.000 44.74409 202 ALA C C 1
ATOM 10186 O O . ALA C 1 202 ? 69.16493 58.66995 17.76934 1.000 44.53414 202 ALA C O 1
ATOM 10188 N N . GLU C 1 203 ? 68.18078 59.41609 15.88135 1.000 46.11961 203 GLU C N 1
ATOM 10189 C CA . GLU C 1 203 ? 69.28796 59.00103 15.03525 1.000 46.01370 203 GLU C CA 1
ATOM 10190 C C . GLU C 1 203 ? 69.44896 59.97506 13.87866 1.000 46.10799 203 GLU C C 1
ATOM 10191 O O . GLU C 1 203 ? 68.55589 60.77222 13.57854 1.000 46.43876 203 GLU C O 1
ATOM 10197 N N . GLY C 1 204 ? 70.61296 59.89505 13.23079 1.000 45.17313 204 GLY C N 1
ATOM 10198 C CA . GLY C 1 204 ? 70.95506 60.76451 12.12729 1.000 45.23236 204 GLY C CA 1
ATOM 10199 C C . GLY C 1 204 ? 71.52265 62.11124 12.51646 1.000 44.38797 204 GLY C C 1
ATOM 10200 O O . GLY C 1 204 ? 71.96420 62.85635 11.63167 1.000 44.28796 204 GLY C O 1
ATOM 10201 N N . GLY C 1 205 ? 71.54751 62.44369 13.80147 1.000 44.17590 205 GLY C N 1
ATOM 10202 C CA . GLY C 1 205 ? 71.91835 63.77067 14.24183 1.000 43.39621 205 GLY C CA 1
ATOM 10203 C C . GLY C 1 205 ? 70.73553 64.72291 14.21876 1.000 42.81187 205 GLY C C 1
ATOM 10204 O O . GLY C 1 205 ? 69.76492 64.54186 13.48774 1.000 43.08566 205 GLY C O 1
ATOM 10205 N N . THR C 1 206 ? 70.82524 65.76467 15.04194 1.000 41.86817 206 THR C N 1
ATOM 10206 C CA . THR C 1 206 ? 69.69864 66.67369 15.21008 1.000 40.83306 206 THR C CA 1
ATOM 10207 C C . THR C 1 206 ? 69.61752 67.74366 14.11891 1.000 39.95661 206 THR C C 1
ATOM 10208 O O . THR C 1 206 ? 68.91807 68.74839 14.30439 1.000 38.85443 206 THR C O 1
ATOM 10212 N N . SER C 1 207 ? 70.29986 67.55123 12.98890 1.000 42.51106 207 SER C N 1
ATOM 10213 C CA . SER C 1 207 ? 70.15278 68.45055 11.85036 1.000 41.81856 207 SER C CA 1
ATOM 10214 C C . SER C 1 207 ? 69.12535 67.89047 10.87261 1.000 42.17152 207 SER C C 1
ATOM 10215 O O . SER C 1 207 ? 68.18012 67.20978 11.28442 1.000 42.43980 207 SER C O 1
ATOM 10218 N N . TYR C 1 208 ? 69.30291 68.16068 9.57642 1.000 43.27569 208 TYR C N 1
ATOM 10219 C CA . TYR C 1 208 ? 68.31311 67.76908 8.57752 1.000 43.82989 208 TYR C CA 1
ATOM 10220 C C . TYR C 1 208 ? 68.22606 66.26257 8.37865 1.000 45.81645 208 TYR C C 1
ATOM 10221 O O . TYR C 1 208 ? 67.30045 65.79729 7.70563 1.000 46.76457 208 TYR C O 1
ATOM 10230 N N . GLU C 1 209 ? 69.15161 65.49746 8.94508 1.000 42.41965 209 GLU C N 1
ATOM 10231 C CA . GLU C 1 209 ? 69.13992 64.04620 8.84714 1.000 44.14509 209 GLU C CA 1
ATOM 10232 C C . GLU C 1 209 ? 68.39058 63.38790 9.99683 1.000 44.47041 209 GLU C C 1
ATOM 10233 O O . GLU C 1 209 ? 68.36571 62.15492 10.07356 1.000 45.64663 209 GLU C O 1
ATOM 10239 N N . HIS C 1 210 ? 67.77397 64.18129 10.87321 1.000 44.54603 210 HIS C N 1
ATOM 10240 C CA . HIS C 1 210 ? 67.16220 63.66757 12.09239 1.000 44.66881 210 HIS C CA 1
ATOM 10241 C C . HIS C 1 210 ? 66.09204 62.62847 11.78276 1.000 46.34072 210 HIS C C 1
ATOM 10242 O O . HIS C 1 210 ? 65.40827 62.68875 10.75728 1.000 46.77243 210 HIS C O 1
ATOM 10249 N N . ALA C 1 211 ? 65.95186 61.66684 12.69154 1.000 44.83375 211 ALA C N 1
ATOM 10250 C CA . ALA C 1 211 ? 64.97078 60.60445 12.53521 1.000 45.10961 211 ALA C CA 1
ATOM 10251 C C . ALA C 1 211 ? 64.67133 59.99849 13.89759 1.000 44.23459 211 ALA C C 1
ATOM 10252 O O . ALA C 1 211 ? 65.44588 60.13898 14.84791 1.000 43.97736 211 ALA C O 1
ATOM 10254 N N . VAL C 1 212 ? 63.52693 59.32684 13.97645 1.000 46.91586 212 VAL C N 1
ATOM 10255 C CA . VAL C 1 212 ? 63.11190 58.58627 15.16122 1.000 46.41351 212 VAL C CA 1
ATOM 10256 C C . VAL C 1 212 ? 63.12786 57.10740 14.80216 1.000 47.24164 212 VAL C C 1
ATOM 10257 O O . VAL C 1 212 ? 62.38867 56.66939 13.91141 1.000 47.63945 212 VAL C O 1
ATOM 10261 N N . VAL C 1 213 ? 63.97668 56.34162 15.48021 1.000 47.96192 213 VAL C N 1
ATOM 10262 C CA . VAL C 1 213 ? 64.10702 54.90817 15.25119 1.000 48.48737 213 VAL C CA 1
ATOM 10263 C C . VAL C 1 213 ? 63.45636 54.18167 16.41806 1.000 48.34265 213 VAL C C 1
ATOM 10264 O O . VAL C 1 213 ? 63.67273 54.54251 17.58157 1.000 48.02410 213 VAL C O 1
ATOM 10268 N N . VAL C 1 214 ? 62.65406 53.16781 16.10749 1.000 50.79796 214 VAL C N 1
ATOM 10269 C CA . VAL C 1 214 ? 61.90433 52.41510 17.10381 1.000 50.81856 214 VAL C CA 1
ATOM 10270 C C . VAL C 1 214 ? 62.33847 50.95856 17.03864 1.000 51.52660 214 VAL C C 1
ATOM 10271 O O . VAL C 1 214 ? 62.43491 50.38079 15.94990 1.000 51.97058 214 VAL C O 1
ATOM 10275 N N . LEU C 1 215 ? 62.60954 50.37429 18.19956 1.000 52.70914 215 LEU C N 1
ATOM 10276 C CA . LEU C 1 215 ? 62.88953 48.95425 18.32598 1.000 53.40298 215 LEU C CA 1
ATOM 10277 C C . LEU C 1 215 ? 61.91834 48.34131 19.32505 1.000 53.63964 215 LEU C C 1
ATOM 10278 O O . LEU C 1 215 ? 61.21902 49.04384 20.05936 1.000 53.24401 215 LEU C O 1
ATOM 10283 N N . ARG C 1 216 ? 61.87353 47.01193 19.34501 1.000 55.84754 216 ARG C N 1
ATOM 10284 C CA . ARG C 1 216 ? 60.99770 46.31644 20.27285 1.000 56.28155 216 ARG C CA 1
ATOM 10285 C C . ARG C 1 216 ? 61.63698 45.00158 20.69018 1.000 57.13663 216 ARG C C 1
ATOM 10286 O O . ARG C 1 216 ? 62.49778 44.45194 19.99753 1.000 57.44166 216 ARG C O 1
ATOM 10294 N N . ALA C 1 217 ? 61.20306 44.51421 21.84774 1.000 55.80656 217 ALA C N 1
ATOM 10295 C CA . ALA C 1 217 ? 61.63173 43.22948 22.37861 1.000 57.10184 217 ALA C CA 1
ATOM 10296 C C . ALA C 1 217 ? 60.59865 42.79126 23.40471 1.000 58.24507 217 ALA C C 1
ATOM 10297 O O . ALA C 1 217 ? 59.73336 43.57014 23.81146 1.000 57.80924 217 ALA C O 1
ATOM 10299 N N . LYS C 1 218 ? 60.68676 41.52459 23.80980 1.000 57.15141 218 LYS C N 1
ATOM 10300 C CA . LYS C 1 218 ? 59.81152 41.01201 24.85462 1.000 58.85089 218 LYS C CA 1
ATOM 10301 C C . LYS C 1 218 ? 60.46860 40.99430 26.22503 1.000 58.86891 218 LYS C C 1
ATOM 10302 O O . LYS C 1 218 ? 59.75798 41.02676 27.23521 1.000 59.72827 218 LYS C O 1
ATOM 10308 N N . THR C 1 219 ? 61.79432 40.94568 26.28301 1.000 58.92158 219 THR C N 1
ATOM 10309 C CA . THR C 1 219 ? 62.53990 41.17583 27.50925 1.000 58.54429 219 THR C CA 1
ATOM 10310 C C . THR C 1 219 ? 63.21375 42.53977 27.42614 1.000 56.04415 219 THR C C 1
ATOM 10311 O O . THR C 1 219 ? 63.62341 42.98135 26.34865 1.000 54.74869 219 THR C O 1
ATOM 10315 N N . ILE C 1 220 ? 63.31793 43.21076 28.57530 1.000 57.96354 220 ILE C N 1
ATOM 10316 C CA . ILE C 1 220 ? 63.78432 44.59460 28.57668 1.000 56.77774 220 ILE C CA 1
ATOM 10317 C C . ILE C 1 220 ? 65.24677 44.69042 28.15271 1.000 56.58378 220 ILE C C 1
ATOM 10318 O O . ILE C 1 220 ? 65.65102 45.67584 27.52317 1.000 55.81237 220 ILE C O 1
ATOM 10323 N N . ASP C 1 221 ? 66.05846 43.68120 28.46428 1.000 58.78461 221 ASP C N 1
ATOM 10324 C CA . ASP C 1 221 ? 67.47939 43.71723 28.14610 1.000 58.65008 221 ASP C CA 1
ATOM 10325 C C . ASP C 1 221 ? 67.78693 43.21338 26.73994 1.000 58.35198 221 ASP C C 1
ATOM 10326 O O . ASP C 1 221 ? 68.95425 42.95764 26.42763 1.000 58.33232 221 ASP C O 1
ATOM 10331 N N . GLY C 1 222 ? 66.77281 43.05923 25.89334 1.000 58.32409 222 GLY C N 1
ATOM 10332 C CA . GLY C 1 222 ? 66.98320 42.73273 24.50457 1.000 58.07466 222 GLY C CA 1
ATOM 10333 C C . GLY C 1 222 ? 67.29779 41.27103 24.25834 1.000 58.87534 222 GLY C C 1
ATOM 10334 O O . GLY C 1 222 ? 67.06187 40.41044 25.11203 1.000 59.65973 222 GLY C O 1
ATOM 10335 N N . PRO C 1 223 ? 67.84002 40.95496 23.06773 1.000 58.59942 223 PRO C N 1
ATOM 10336 C CA . PRO C 1 223 ? 68.14890 41.88533 21.97038 1.000 57.77893 223 PRO C CA 1
ATOM 10337 C C . PRO C 1 223 ? 66.90538 42.50553 21.33251 1.000 57.41249 223 PRO C C 1
ATOM 10338 O O . PRO C 1 223 ? 65.82152 41.92784 21.40695 1.000 57.88110 223 PRO C O 1
ATOM 10342 N N . TYR C 1 224 ? 67.06282 43.67601 20.72426 1.000 56.54198 224 TYR C N 1
ATOM 10343 C CA . TYR C 1 224 ? 65.93368 44.43796 20.21403 1.000 56.14295 224 TYR C CA 1
ATOM 10344 C C . TYR C 1 224 ? 65.81942 44.29399 18.70301 1.000 56.14626 224 TYR C C 1
ATOM 10345 O O . TYR C 1 224 ? 66.82236 44.31028 17.98357 1.000 56.03794 224 TYR C O 1
ATOM 10354 N N . GLU C 1 225 ? 64.58465 44.15052 18.23585 1.000 57.54734 225 GLU C N 1
ATOM 10355 C CA . GLU C 1 225 ? 64.26622 44.00759 16.82402 1.000 57.76014 225 GLU C CA 1
ATOM 10356 C C . GLU C 1 225 ? 63.86647 45.36406 16.25833 1.000 57.06686 225 GLU C C 1
ATOM 10357 O O . GLU C 1 225 ? 63.21465 46.16072 16.93821 1.000 56.58896 225 GLU C O 1
ATOM 10363 N N . LEU C 1 226 ? 64.26270 45.62600 15.01671 1.000 56.31247 226 LEU C N 1
ATOM 10364 C CA . LEU C 1 226 ? 64.04981 46.93787 14.42425 1.000 55.78588 226 LEU C CA 1
ATOM 10365 C C . LEU C 1 226 ? 62.63950 47.07312 13.85935 1.000 55.94133 226 LEU C C 1
ATOM 10366 O O . LEU C 1 226 ? 62.04591 46.10847 13.36671 1.000 56.61612 226 LEU C O 1
ATOM 10371 N N . HIS C 1 227 ? 62.10703 48.28912 13.95281 1.000 55.99496 227 HIS C N 1
ATOM 10372 C CA . HIS C 1 227 ? 60.85777 48.63610 13.29117 1.000 56.05052 227 HIS C CA 1
ATOM 10373 C C . HIS C 1 227 ? 60.95655 48.29848 11.80413 1.000 56.79609 227 HIS C C 1
ATOM 10374 O O . HIS C 1 227 ? 62.00761 48.52481 11.19020 1.000 56.92708 227 HIS C O 1
ATOM 10381 N N . PRO C 1 228 ? 59.90026 47.75017 11.19524 1.000 54.37895 228 PRO C N 1
ATOM 10382 C CA . PRO C 1 228 ? 60.00462 47.32502 9.78733 1.000 55.32255 228 PRO C CA 1
ATOM 10383 C C . PRO C 1 228 ? 60.38733 48.44372 8.83192 1.000 54.01555 228 PRO C C 1
ATOM 10384 O O . PRO C 1 228 ? 60.86394 48.15516 7.72805 1.000 54.60016 228 PRO C O 1
ATOM 10388 N N . ASP C 1 229 ? 60.20311 49.70374 9.21860 1.000 55.19814 229 ASP C N 1
ATOM 10389 C CA . ASP C 1 229 ? 60.63729 50.84360 8.42382 1.000 55.27565 229 ASP C CA 1
ATOM 10390 C C . ASP C 1 229 ? 61.90614 51.48940 8.95987 1.000 54.70360 229 ASP C C 1
ATOM 10391 O O . ASP C 1 229 ? 62.33022 52.51896 8.42343 1.000 54.77041 229 ASP C O 1
ATOM 10396 N N . VAL C 1 230 ? 62.51206 50.91259 10.00216 1.000 53.74581 230 VAL C N 1
ATOM 10397 C CA . VAL C 1 230 ? 63.69151 51.46236 10.67220 1.000 53.13827 230 VAL C CA 1
ATOM 10398 C C . VAL C 1 230 ? 63.33841 52.80495 11.29911 1.000 52.49249 230 VAL C C 1
ATOM 10399 O O . VAL C 1 230 ? 63.23150 52.92215 12.52528 1.000 51.89278 230 VAL C O 1
ATOM 10403 N N . THR C 1 231 ? 63.16376 53.82429 10.46601 1.000 50.57196 231 THR C N 1
ATOM 10404 C CA . THR C 1 231 ? 62.76454 55.14242 10.93266 1.000 50.00514 231 THR C CA 1
ATOM 10405 C C . THR C 1 231 ? 61.24570 55.21344 11.02307 1.000 49.69283 231 THR C C 1
ATOM 10406 O O . THR C 1 231 ? 60.53960 54.80045 10.09703 1.000 50.30674 231 THR C O 1
ATOM 10410 N N . MET C 1 232 ? 60.74933 55.72363 12.14590 1.000 53.24349 232 MET C N 1
ATOM 10411 C CA . MET C 1 232 ? 59.31981 55.93991 12.31708 1.000 52.53726 232 MET C CA 1
ATOM 10412 C C . MET C 1 232 ? 58.90991 57.36006 11.95979 1.000 51.77802 232 MET C C 1
ATOM 10413 O O . MET C 1 232 ? 57.78328 57.57793 11.50030 1.000 51.40763 232 MET C O 1
ATOM 10418 N N . MET C 1 233 ? 59.80485 58.32560 12.15372 1.000 48.80439 233 MET C N 1
ATOM 10419 C CA . MET C 1 233 ? 59.57924 59.70111 11.74271 1.000 47.96408 233 MET C CA 1
ATOM 10420 C C . MET C 1 233 ? 60.87969 60.28450 11.21550 1.000 48.83467 233 MET C C 1
ATOM 10421 O O . MET C 1 233 ? 61.94275 60.08273 11.80886 1.000 49.28146 233 MET C O 1
ATOM 10426 N N . THR C 1 234 ? 60.78377 60.99285 10.09251 1.000 44.56896 234 THR C N 1
ATOM 10427 C CA . THR C 1 234 ? 61.86028 61.80744 9.54362 1.000 45.12940 234 THR C CA 1
ATOM 10428 C C . THR C 1 234 ? 61.30595 62.58641 8.36255 1.000 44.87041 234 THR C C 1
ATOM 10429 O O . THR C 1 234 ? 60.36273 62.14372 7.69882 1.000 45.46365 234 THR C O 1
ATOM 10433 N N . SER C 1 235 ? 61.89416 63.75896 8.12058 1.000 46.08712 235 SER C N 1
ATOM 10434 C CA . SER C 1 235 ? 61.54177 64.59388 6.97730 1.000 45.60378 235 SER C CA 1
ATOM 10435 C C . SER C 1 235 ? 62.75509 64.90019 6.11062 1.000 46.71751 235 SER C C 1
ATOM 10436 O O . SER C 1 235 ? 62.71109 65.81938 5.28600 1.000 45.91237 235 SER C O 1
ATOM 10439 N N . TRP C 1 236 ? 63.82944 64.12297 6.27009 1.000 42.87122 236 TRP C N 1
ATOM 10440 C CA . TRP C 1 236 ? 65.04637 64.36072 5.50286 1.000 43.33459 236 TRP C CA 1
ATOM 10441 C C . TRP C 1 236 ? 64.79168 64.23452 4.00748 1.000 44.99933 236 TRP C C 1
ATOM 10442 O O . TRP C 1 236 ? 65.38319 64.96712 3.20601 1.000 44.29850 236 TRP C O 1
ATOM 10453 N N . HIS C 1 237 ? 63.90561 63.32078 3.61446 1.000 44.08884 237 HIS C N 1
ATOM 10454 C CA . HIS C 1 237 ? 63.62931 63.06489 2.20697 1.000 46.20466 237 HIS C CA 1
ATOM 10455 C C . HIS C 1 237 ? 62.65723 64.06488 1.59320 1.000 44.95043 237 HIS C C 1
ATOM 10456 O O . HIS C 1 237 ? 62.39742 63.98726 0.38773 1.000 46.71647 237 HIS C O 1
ATOM 10463 N N . LEU C 1 238 ? 62.11599 64.99680 2.38105 1.000 48.54405 238 LEU C N 1
ATOM 10464 C CA . LEU C 1 238 ? 61.21523 66.03900 1.89260 1.000 46.67939 238 LEU C CA 1
ATOM 10465 C C . LEU C 1 238 ? 61.85944 67.38892 2.18838 1.000 43.89708 238 LEU C C 1
ATOM 10466 O O . LEU C 1 238 ? 61.49943 68.06136 3.16657 1.000 41.50090 238 LEU C O 1
ATOM 10471 N N . PRO C 1 239 ? 62.81721 67.81965 1.36162 1.000 47.36068 239 PRO C N 1
ATOM 10472 C CA . PRO C 1 239 ? 63.54549 69.06346 1.66548 1.000 44.98376 239 PRO C CA 1
ATOM 10473 C C . PRO C 1 239 ? 62.68246 70.31315 1.62313 1.000 42.89022 239 PRO C C 1
ATOM 10474 O O . PRO C 1 239 ? 63.08116 71.33511 2.19644 1.000 41.07407 239 PRO C O 1
ATOM 10478 N N . GLU C 1 240 ? 61.52349 70.27312 0.96913 1.000 45.79520 240 GLU C N 1
ATOM 10479 C CA . GLU C 1 240 ? 60.60147 71.39928 0.95292 1.000 43.97118 240 GLU C CA 1
ATOM 10480 C C . GLU C 1 240 ? 59.49717 71.26208 1.99442 1.000 42.93631 240 GLU C C 1
ATOM 10481 O O . GLU C 1 240 ? 58.56570 72.07406 2.00769 1.000 41.71273 240 GLU C O 1
ATOM 10487 N N . ASN C 1 241 ? 59.58129 70.25895 2.86242 1.000 44.46673 241 ASN C N 1
ATOM 10488 C CA . ASN C 1 241 ? 58.60210 70.11005 3.92923 1.000 43.40044 241 ASN C CA 1
ATOM 10489 C C . ASN C 1 241 ? 58.70912 71.29151 4.88838 1.000 41.36785 241 ASN C C 1
ATOM 10490 O O . ASN C 1 241 ? 59.82603 71.68985 5.24868 1.000 41.06683 241 ASN C O 1
ATOM 10495 N N . PRO C 1 242 ? 57.58785 71.89103 5.30100 1.000 43.85377 242 PRO C N 1
ATOM 10496 C CA . PRO C 1 242 ? 57.66569 73.01841 6.24960 1.000 42.48377 242 PRO C CA 1
ATOM 10497 C C . PRO C 1 242 ? 58.44574 72.70598 7.51771 1.000 42.32234 242 PRO C C 1
ATOM 10498 O O . PRO C 1 242 ? 59.30556 73.49719 7.92381 1.000 41.93965 242 PRO C O 1
ATOM 10502 N N . LEU C 1 243 ? 58.17339 71.57177 8.15456 1.000 42.34185 243 LEU C N 1
ATOM 10503 C CA . LEU C 1 243 ? 58.89258 71.17060 9.35525 1.000 42.41428 243 LEU C CA 1
ATOM 10504 C C . LEU C 1 243 ? 60.07994 70.29761 8.97089 1.000 43.60657 243 LEU C C 1
ATOM 10505 O O . LEU C 1 243 ? 59.94508 69.37734 8.15735 1.000 44.85091 243 LEU C O 1
ATOM 10510 N N . GLN C 1 244 ? 61.23960 70.59116 9.55509 1.000 40.15969 244 GLN C N 1
ATOM 10511 C CA . GLN C 1 244 ? 62.47088 69.87991 9.25008 1.000 41.35845 244 GLN C CA 1
ATOM 10512 C C . GLN C 1 244 ? 63.14418 69.43435 10.54126 1.000 41.58251 244 GLN C C 1
ATOM 10513 O O . GLN C 1 244 ? 62.82593 69.91568 11.63221 1.000 40.77173 244 GLN C O 1
ATOM 10519 N N . LYS C 1 245 ? 64.08759 68.49922 10.39389 1.000 41.55529 245 LYS C N 1
ATOM 10520 C CA . LYS C 1 245 ? 64.87943 67.97627 11.51020 1.000 42.07236 245 LYS C CA 1
ATOM 10521 C C . LYS C 1 245 ? 63.99154 67.32740 12.57083 1.000 42.06225 245 LYS C C 1
ATOM 10522 O O . LYS C 1 245 ? 64.23960 67.44858 13.77199 1.000 41.82637 245 LYS C O 1
ATOM 10528 N N . SER C 1 246 ? 62.95382 66.62295 12.12396 1.000 42.46649 246 SER C N 1
ATOM 10529 C CA . SER C 1 246 ? 61.98424 66.01014 13.02897 1.000 42.33361 246 SER C CA 1
ATOM 10530 C C . SER C 1 246 ? 62.60086 64.76302 13.64877 1.000 43.83088 246 SER C C 1
ATOM 10531 O O . SER C 1 246 ? 62.71842 63.72151 12.99824 1.000 45.48180 246 SER C O 1
ATOM 10534 N N . GLY C 1 247 ? 62.99155 64.86680 14.91351 1.000 42.41450 247 GLY C N 1
ATOM 10535 C CA . GLY C 1 247 ? 63.54572 63.74083 15.62862 1.000 43.73705 247 GLY C CA 1
ATOM 10536 C C . GLY C 1 247 ? 63.43706 63.94398 17.12347 1.000 43.15073 247 GLY C C 1
ATOM 10537 O O . GLY C 1 247 ? 62.82477 64.90448 17.59592 1.000 41.94702 247 GLY C O 1
ATOM 10538 N N . HIS C 1 248 ? 64.04999 63.01812 17.86458 1.000 41.73609 248 HIS C N 1
ATOM 10539 C CA . HIS C 1 248 ? 64.04157 63.01794 19.32790 1.000 41.64539 248 HIS C CA 1
ATOM 10540 C C . HIS C 1 248 ? 62.60395 62.97167 19.85771 1.000 40.94437 248 HIS C C 1
ATOM 10541 O O . HIS C 1 248 ? 62.07492 63.92970 20.42547 1.000 40.10158 248 HIS C O 1
ATOM 10548 N N . GLY C 1 249 ? 61.98650 61.80864 19.65090 1.000 43.21218 249 GLY C N 1
ATOM 10549 C CA . GLY C 1 249 ? 60.59919 61.62102 20.00739 1.000 42.70764 249 GLY C CA 1
ATOM 10550 C C . GLY C 1 249 ? 60.38618 61.25465 21.46697 1.000 43.10462 249 GLY C C 1
ATOM 10551 O O . GLY C 1 249 ? 61.30318 60.83725 22.17170 1.000 43.93290 249 GLY C O 1
ATOM 10552 N N . SER C 1 250 ? 59.13939 61.42898 21.91046 1.000 45.31167 250 SER C N 1
ATOM 10553 C CA . SER C 1 250 ? 58.72960 61.04712 23.26147 1.000 45.78723 250 SER C CA 1
ATOM 10554 C C . SER C 1 250 ? 57.29328 60.54072 23.16491 1.000 45.60179 250 SER C C 1
ATOM 10555 O O . SER C 1 250 ? 56.35810 61.33860 23.05142 1.000 44.85248 250 SER C O 1
ATOM 10558 N N . LEU C 1 251 ? 57.13034 59.22210 23.21176 1.000 48.40322 251 LEU C N 1
ATOM 10559 C CA . LEU C 1 251 ? 55.82133 58.60819 23.04344 1.000 48.39891 251 LEU C CA 1
ATOM 10560 C C . LEU C 1 251 ? 55.05876 58.59584 24.36203 1.000 48.61774 251 LEU C C 1
ATOM 10561 O O . LEU C 1 251 ? 55.63244 58.34940 25.42600 1.000 49.27176 251 LEU C O 1
ATOM 10566 N N . LEU C 1 252 ? 53.75793 58.86840 24.28857 1.000 49.97489 252 LEU C N 1
ATOM 10567 C CA . LEU C 1 252 ? 52.91690 58.87107 25.47815 1.000 50.42534 252 LEU C CA 1
ATOM 10568 C C . LEU C 1 252 ? 51.50624 58.45208 25.09926 1.000 50.71062 252 LEU C C 1
ATOM 10569 O O . LEU C 1 252 ? 50.96575 58.92660 24.09588 1.000 50.23357 252 LEU C O 1
ATOM 10574 N N . GLN C 1 253 ? 50.91915 57.56578 25.89975 1.000 51.47669 253 GLN C N 1
ATOM 10575 C CA . GLN C 1 253 ? 49.52233 57.18803 25.74177 1.000 52.99605 253 GLN C CA 1
ATOM 10576 C C . GLN C 1 253 ? 48.66749 58.10491 26.60699 1.000 53.57932 253 GLN C C 1
ATOM 10577 O O . GLN C 1 253 ? 48.87487 58.19165 27.82252 1.000 54.02476 253 GLN C O 1
ATOM 10583 N N . THR C 1 254 ? 47.71627 58.79091 25.98009 1.000 53.85636 254 THR C N 1
ATOM 10584 C CA . THR C 1 254 ? 46.80916 59.66114 26.70811 1.000 54.63976 254 THR C CA 1
ATOM 10585 C C . THR C 1 254 ? 45.90656 58.84071 27.62769 1.000 56.81523 254 THR C C 1
ATOM 10586 O O . THR C 1 254 ? 45.87171 57.60751 27.57974 1.000 57.75891 254 THR C O 1
ATOM 10590 N N . HIS C 1 255 ? 45.15997 59.54669 28.47732 1.000 53.83848 255 HIS C N 1
ATOM 10591 C CA . HIS C 1 255 ? 44.12267 58.88290 29.25693 1.000 56.12341 255 HIS C CA 1
ATOM 10592 C C . HIS C 1 255 ? 42.92244 58.48982 28.40648 1.000 57.31344 255 HIS C C 1
ATOM 10593 O O . HIS C 1 255 ? 41.99265 57.86102 28.92509 1.000 59.37000 255 HIS C O 1
ATOM 10600 N N . THR C 1 256 ? 42.92528 58.84196 27.12273 1.000 57.07826 256 THR C N 1
ATOM 10601 C CA . THR C 1 256 ? 41.88754 58.44887 26.18118 1.000 58.11031 256 THR C CA 1
ATOM 10602 C C . THR C 1 256 ? 42.21343 57.15373 25.45168 1.000 58.29623 256 THR C C 1
ATOM 10603 O O . THR C 1 256 ? 41.42578 56.72245 24.60300 1.000 59.21104 256 THR C O 1
ATOM 10607 N N . GLY C 1 257 ? 43.35005 56.52815 25.75490 1.000 58.56897 257 GLY C N 1
ATOM 10608 C CA . GLY C 1 257 ? 43.81813 55.38640 25.00251 1.000 58.59265 257 GLY C CA 1
ATOM 10609 C C . GLY C 1 257 ? 44.54284 55.72816 23.72082 1.000 56.77532 257 GLY C C 1
ATOM 10610 O O . GLY C 1 257 ? 45.11396 54.82746 23.09209 1.000 56.65813 257 GLY C O 1
ATOM 10611 N N . GLU C 1 258 ? 44.54136 56.99410 23.31219 1.000 59.01602 258 GLU C N 1
ATOM 10612 C CA . GLU C 1 258 ? 45.22680 57.42321 22.10654 1.000 57.35426 258 GLU C CA 1
ATOM 10613 C C . GLU C 1 258 ? 46.72807 57.54131 22.36454 1.000 55.67998 258 GLU C C 1
ATOM 10614 O O . GLU C 1 258 ? 47.19915 57.48241 23.50306 1.000 55.68316 258 GLU C O 1
ATOM 10620 N N . TRP C 1 259 ? 47.48697 57.70853 21.28402 1.000 55.06309 259 TRP C N 1
ATOM 10621 C CA . TRP C 1 259 ? 48.94159 57.73528 21.35322 1.000 53.56654 259 TRP C CA 1
ATOM 10622 C C . TRP C 1 259 ? 49.46875 58.96342 20.62920 1.000 52.12892 259 TRP C C 1
ATOM 10623 O O . TRP C 1 259 ? 49.08801 59.22497 19.48373 1.000 52.41975 259 TRP C O 1
ATOM 10634 N N . TYR C 1 260 ? 50.34429 59.71054 21.29801 1.000 51.59118 260 TYR C N 1
ATOM 10635 C CA . TYR C 1 260 ? 50.93081 60.91458 20.73171 1.000 50.18973 260 TYR C CA 1
ATOM 10636 C C . TYR C 1 260 ? 52.41964 60.94228 21.03853 1.000 49.55288 260 TYR C C 1
ATOM 10637 O O . TYR C 1 260 ? 52.86797 60.43000 22.06771 1.000 49.16197 260 TYR C O 1
ATOM 10646 N N . MET C 1 261 ? 53.18376 61.54268 20.12868 1.000 47.53334 261 MET C N 1
ATOM 10647 C CA . MET C 1 261 ? 54.63191 61.63443 20.26121 1.000 47.03457 261 MET C CA 1
ATOM 10648 C C . MET C 1 261 ? 55.06079 63.07934 20.06827 1.000 46.81726 261 MET C C 1
ATOM 10649 O O . MET C 1 261 ? 54.81857 63.66532 19.00788 1.000 47.38674 261 MET C O 1
ATOM 10654 N N . ALA C 1 262 ? 55.69299 63.64874 21.09003 1.000 45.02752 262 ALA C N 1
ATOM 10655 C CA . ALA C 1 262 ? 56.31276 64.95704 20.96015 1.000 44.81567 262 ALA C CA 1
ATOM 10656 C C . ALA C 1 262 ? 57.70517 64.80622 20.36340 1.000 45.15608 262 ALA C C 1
ATOM 10657 O O . ALA C 1 262 ? 58.42061 63.84420 20.65502 1.000 45.13354 262 ALA C O 1
ATOM 10659 N N . TYR C 1 263 ? 58.08382 65.75942 19.51692 1.000 42.80855 263 TYR C N 1
ATOM 10660 C CA . TYR C 1 263 ? 59.37238 65.71802 18.84331 1.000 43.28523 263 TYR C CA 1
ATOM 10661 C C . TYR C 1 263 ? 59.87332 67.14156 18.66683 1.000 43.08799 263 TYR C C 1
ATOM 10662 O O . TYR C 1 263 ? 59.11610 68.10517 18.80537 1.000 42.77638 263 TYR C O 1
ATOM 10671 N N . LEU C 1 264 ? 61.15887 67.26843 18.35638 1.000 40.81277 264 LEU C N 1
ATOM 10672 C CA . LEU C 1 264 ? 61.73279 68.56634 18.04272 1.000 40.68190 264 LEU C CA 1
ATOM 10673 C C . LEU C 1 264 ? 61.78141 68.76059 16.53310 1.000 41.93351 264 LEU C C 1
ATOM 10674 O O . LEU C 1 264 ? 61.90224 67.80156 15.76692 1.000 42.79768 264 LEU C O 1
ATOM 10679 N N . THR C 1 265 ? 61.68514 70.01972 16.11501 1.000 39.91180 265 THR C N 1
ATOM 10680 C CA . THR C 1 265 ? 61.61176 70.35875 14.70174 1.000 41.15601 265 THR C CA 1
ATOM 10681 C C . THR C 1 265 ? 62.08814 71.79194 14.52549 1.000 40.93358 265 THR C C 1
ATOM 10682 O O . THR C 1 265 ? 62.13019 72.57246 15.48024 1.000 39.67982 265 THR C O 1
ATOM 10686 N N . SER C 1 266 ? 62.45604 72.12763 13.29090 1.000 39.96840 266 SER C N 1
ATOM 10687 C CA . SER C 1 266 ? 62.94199 73.46400 12.97443 1.000 39.90155 266 SER C CA 1
ATOM 10688 C C . SER C 1 266 ? 62.33162 73.93645 11.66496 1.000 41.32299 266 SER C C 1
ATOM 10689 O O . SER C 1 266 ? 62.11726 73.14030 10.74736 1.000 42.11666 266 SER C O 1
ATOM 10692 N N . ARG C 1 267 ? 62.05879 75.23726 11.58527 1.000 41.16423 267 ARG C N 1
ATOM 10693 C CA . ARG C 1 267 ? 61.46775 75.84025 10.39551 1.000 42.02527 267 ARG C CA 1
ATOM 10694 C C . ARG C 1 267 ? 62.50551 76.71068 9.70254 1.000 42.35528 267 ARG C C 1
ATOM 10695 O O . ARG C 1 267 ? 62.86960 77.77245 10.23302 1.000 41.98053 267 ARG C O 1
ATOM 10703 N N . PRO C 1 268 ? 63.00224 76.31866 8.53253 1.000 42.93571 268 PRO C N 1
ATOM 10704 C CA . PRO C 1 268 ? 64.14748 77.01045 7.93512 1.000 41.83248 268 PRO C CA 1
ATOM 10705 C C . PRO C 1 268 ? 63.78848 78.21685 7.08101 1.000 41.50104 268 PRO C C 1
ATOM 10706 O O . PRO C 1 268 ? 62.73645 78.28874 6.44299 1.000 41.99769 268 PRO C O 1
ATOM 10710 N N . LEU C 1 269 ? 64.70688 79.17948 7.08764 1.000 42.13499 269 LEU C N 1
ATOM 10711 C CA . LEU C 1 269 ? 64.69640 80.30439 6.16293 1.000 41.61506 269 LEU C CA 1
ATOM 10712 C C . LEU C 1 269 ? 65.70032 80.01781 5.05697 1.000 40.77671 269 LEU C C 1
ATOM 10713 O O . LEU C 1 269 ? 66.86395 79.71351 5.33784 1.000 39.80277 269 LEU C O 1
ATOM 10718 N N . ARG C 1 270 ? 65.25582 80.11029 3.80948 1.000 42.14653 270 ARG C N 1
ATOM 10719 C CA . ARG C 1 270 ? 66.11144 79.82552 2.66819 1.000 41.53193 270 ARG C CA 1
ATOM 10720 C C . ARG C 1 270 ? 66.55771 81.12128 2.00545 1.000 40.75919 270 ARG C C 1
ATOM 10721 O O . ARG C 1 270 ? 65.77256 82.06366 1.86500 1.000 41.07292 270 ARG C O 1
ATOM 10729 N N . LEU C 1 271 ? 67.83409 81.16457 1.61265 1.000 41.46499 271 LEU C N 1
ATOM 10730 C CA . LEU C 1 271 ? 68.37281 82.29932 0.87693 1.000 40.76974 271 LEU C CA 1
ATOM 10731 C C . LEU C 1 271 ? 68.05575 82.15069 -0.61062 1.000 41.18021 271 LEU C C 1
ATOM 10732 O O . LEU C 1 271 ? 68.06399 81.03492 -1.13820 1.000 41.51181 271 LEU C O 1
ATOM 10737 N N . PRO C 1 272 ? 67.77144 83.24881 -1.30631 1.000 40.86503 272 PRO C N 1
ATOM 10738 C CA . PRO C 1 272 ? 67.42100 83.14567 -2.72656 1.000 41.23708 272 PRO C CA 1
ATOM 10739 C C . PRO C 1 272 ? 68.60825 82.71762 -3.57491 1.000 40.57532 272 PRO C C 1
ATOM 10740 O O . PRO C 1 272 ? 69.76271 83.04511 -3.28924 1.000 39.66916 272 PRO C O 1
ATOM 10744 N N . GLY C 1 273 ? 68.30567 81.96464 -4.63354 1.000 42.31152 273 GLY C N 1
ATOM 10745 C CA . GLY C 1 273 ? 69.30641 81.51315 -5.57467 1.000 42.04862 273 GLY C CA 1
ATOM 10746 C C . GLY C 1 273 ? 70.09844 80.29513 -5.15449 1.000 41.70313 273 GLY C C 1
ATOM 10747 O O . GLY C 1 273 ? 70.65298 79.60808 -6.02109 1.000 41.86635 273 GLY C O 1
ATOM 10748 N N . VAL C 1 274 ? 70.17168 79.99917 -3.86423 1.000 40.14811 274 VAL C N 1
ATOM 10749 C CA . VAL C 1 274 ? 70.96016 78.84923 -3.40760 1.000 39.88062 274 VAL C CA 1
ATOM 10750 C C . VAL C 1 274 ? 70.22121 77.56213 -3.75895 1.000 40.78570 274 VAL C C 1
ATOM 10751 O O . VAL C 1 274 ? 69.03052 77.42410 -3.42421 1.000 41.64783 274 VAL C O 1
ATOM 10755 N N . PRO C 1 275 ? 70.86589 76.60915 -4.43392 1.000 40.90311 275 PRO C N 1
ATOM 10756 C CA . PRO C 1 275 ? 70.20147 75.33488 -4.73229 1.000 41.76523 275 PRO C CA 1
ATOM 10757 C C . PRO C 1 275 ? 69.75747 74.62702 -3.46120 1.000 41.85145 275 PRO C C 1
ATOM 10758 O O . PRO C 1 275 ? 70.38775 74.74011 -2.40803 1.000 41.13843 275 PRO C O 1
ATOM 10762 N N . LEU C 1 276 ? 68.65942 73.87542 -3.58121 1.000 42.09358 276 LEU C N 1
ATOM 10763 C CA . LEU C 1 276 ? 67.97943 73.34301 -2.40221 1.000 42.33013 276 LEU C CA 1
ATOM 10764 C C . LEU C 1 276 ? 68.86283 72.37957 -1.61928 1.000 41.98584 276 LEU C C 1
ATOM 10765 O O . LEU C 1 276 ? 68.90072 72.42682 -0.38382 1.000 41.85983 276 LEU C O 1
ATOM 10770 N N . LEU C 1 277 ? 69.57297 71.49329 -2.31332 1.000 42.68393 277 LEU C N 1
ATOM 10771 C CA . LEU C 1 277 ? 70.36120 70.46083 -1.65630 1.000 42.52349 277 LEU C CA 1
ATOM 10772 C C . LEU C 1 277 ? 71.85441 70.75930 -1.66064 1.000 41.65586 277 LEU C C 1
ATOM 10773 O O . LEU C 1 277 ? 72.65475 69.86858 -1.35835 1.000 41.59278 277 LEU C O 1
ATOM 10778 N N . ALA C 1 278 ? 72.24652 71.98584 -1.99148 1.000 43.92947 278 ALA C N 1
ATOM 10779 C CA . ALA C 1 278 ? 73.61642 72.41210 -1.77386 1.000 42.91200 278 ALA C CA 1
ATOM 10780 C C . ALA C 1 278 ? 73.81779 72.75346 -0.30015 1.000 42.61749 278 ALA C C 1
ATOM 10781 O O . ALA C 1 278 ? 72.86239 72.88617 0.46961 1.000 43.16667 278 ALA C O 1
ATOM 10783 N N . SER C 1 279 ? 75.08060 72.88203 0.09718 1.000 46.04891 279 SER C N 1
ATOM 10784 C CA . SER C 1 279 ? 75.38907 73.24112 1.47561 1.000 45.63502 279 SER C CA 1
ATOM 10785 C C . SER C 1 279 ? 74.78828 74.60204 1.80301 1.000 45.31653 279 SER C C 1
ATOM 10786 O O . SER C 1 279 ? 75.06262 75.59256 1.11931 1.000 44.74163 279 SER C O 1
ATOM 10789 N N . GLY C 1 280 ? 73.95423 74.64567 2.84118 1.000 43.33886 280 GLY C N 1
ATOM 10790 C CA . GLY C 1 280 ? 73.22924 75.84910 3.18292 1.000 43.20961 280 GLY C CA 1
ATOM 10791 C C . GLY C 1 280 ? 71.92495 76.04175 2.44288 1.000 44.16805 280 GLY C C 1
ATOM 10792 O O . GLY C 1 280 ? 71.12549 76.89647 2.84454 1.000 44.37170 280 GLY C O 1
ATOM 10793 N N . GLY C 1 281 ? 71.67391 75.27018 1.38373 1.000 41.40662 281 GLY C N 1
ATOM 10794 C CA . GLY C 1 281 ? 70.44982 75.41381 0.61874 1.000 42.29017 281 GLY C CA 1
ATOM 10795 C C . GLY C 1 281 ? 69.19246 74.98506 1.34527 1.000 43.39628 281 GLY C C 1
ATOM 10796 O O . GLY C 1 281 ? 68.10737 75.47071 1.01028 1.000 44.02297 281 GLY C O 1
ATOM 10797 N N . ARG C 1 282 ? 69.30722 74.09306 2.33446 1.000 41.59817 282 ARG C N 1
ATOM 10798 C CA . ARG C 1 282 ? 68.12065 73.58337 3.01206 1.000 42.74128 282 ARG C CA 1
ATOM 10799 C C . ARG C 1 282 ? 67.54029 74.57278 4.01418 1.000 42.85571 282 ARG C C 1
ATOM 10800 O O . ARG C 1 282 ? 66.36811 74.44050 4.38061 1.000 43.88865 282 ARG C O 1
ATOM 10808 N N . GLY C 1 283 ? 68.31734 75.55210 4.45877 1.000 41.37954 283 GLY C N 1
ATOM 10809 C CA . GLY C 1 283 ? 67.78056 76.68529 5.18278 1.000 41.35304 283 GLY C CA 1
ATOM 10810 C C . GLY C 1 283 ? 68.55180 76.98691 6.45256 1.000 40.30003 283 GLY C C 1
ATOM 10811 O O . GLY C 1 283 ? 69.40734 76.22704 6.90262 1.000 39.75333 283 GLY C O 1
ATOM 10812 N N . TYR C 1 284 ? 68.21768 78.14187 7.02223 1.000 40.43106 284 TYR C N 1
ATOM 10813 C CA . TYR C 1 284 ? 68.72778 78.61195 8.29932 1.000 39.28475 284 TYR C CA 1
ATOM 10814 C C . TYR C 1 284 ? 67.54024 78.87120 9.21367 1.000 40.18243 284 TYR C C 1
ATOM 10815 O O . TYR C 1 284 ? 66.50855 79.39046 8.77143 1.000 41.43035 284 TYR C O 1
ATOM 10824 N N . CYS C 1 285 ? 67.67928 78.50275 10.48971 1.000 38.04890 285 CYS C N 1
ATOM 10825 C CA . CYS C 1 285 ? 66.55915 78.48191 11.43297 1.000 38.79007 285 CYS C CA 1
ATOM 10826 C C . CYS C 1 285 ? 66.84817 79.37750 12.62857 1.000 37.10331 285 CYS C C 1
ATOM 10827 O O . CYS C 1 285 ? 67.35343 78.90745 13.65520 1.000 35.92687 285 CYS C O 1
ATOM 10830 N N . PRO C 1 286 ? 66.50767 80.66719 12.55704 1.000 38.41354 286 PRO C N 1
ATOM 10831 C CA . PRO C 1 286 ? 66.75101 81.55411 13.71032 1.000 36.88675 286 PRO C CA 1
ATOM 10832 C C . PRO C 1 286 ? 65.88438 81.23183 14.91369 1.000 36.72267 286 PRO C C 1
ATOM 10833 O O . PRO C 1 286 ? 66.27442 81.56286 16.03744 1.000 35.27063 286 PRO C O 1
ATOM 10837 N N . LEU C 1 287 ? 64.72568 80.60278 14.71967 1.000 38.20287 287 LEU C N 1
ATOM 10838 C CA . LEU C 1 287 ? 63.90268 80.18109 15.84421 1.000 37.71453 287 LEU C CA 1
ATOM 10839 C C . LEU C 1 287 ? 64.41677 78.90595 16.49818 1.000 37.04330 287 LEU C C 1
ATOM 10840 O O . LEU C 1 287 ? 63.78854 78.41587 17.44266 1.000 36.67841 287 LEU C O 1
ATOM 10845 N N . GLY C 1 288 ? 65.53364 78.36219 16.01681 1.000 37.76467 288 GLY C N 1
ATOM 10846 C CA . GLY C 1 288 ? 66.15775 77.21267 16.63042 1.000 37.25506 288 GLY C CA 1
ATOM 10847 C C . GLY C 1 288 ? 65.33062 75.94458 16.49371 1.000 38.45874 288 GLY C C 1
ATOM 10848 O O . GLY C 1 288 ? 64.51896 75.77691 15.57822 1.000 39.92042 288 GLY C O 1
ATOM 10849 N N . ARG C 1 289 ? 65.55696 75.03494 17.43571 1.000 37.68596 289 ARG C N 1
ATOM 10850 C CA . ARG C 1 289 ? 64.85184 73.76061 17.47281 1.000 38.59502 289 ARG C CA 1
ATOM 10851 C C . ARG C 1 289 ? 63.61251 73.91979 18.34510 1.000 38.18836 289 ARG C C 1
ATOM 10852 O O . ARG C 1 289 ? 63.71740 74.08731 19.56428 1.000 37.06884 289 ARG C O 1
ATOM 10860 N N . GLU C 1 290 ? 62.44146 73.88732 17.71341 1.000 40.28529 290 GLU C N 1
ATOM 10861 C CA . GLU C 1 290 ? 61.16024 74.00488 18.38805 1.000 40.02489 290 GLU C CA 1
ATOM 10862 C C . GLU C 1 290 ? 60.55637 72.61487 18.57629 1.000 40.42812 290 GLU C C 1
ATOM 10863 O O . GLU C 1 290 ? 61.13664 71.60172 18.18210 1.000 40.95444 290 GLU C O 1
ATOM 10869 N N . THR C 1 291 ? 59.37450 72.56370 19.18679 1.000 42.69212 291 THR C N 1
ATOM 10870 C CA . THR C 1 291 ? 58.73503 71.30278 19.54105 1.000 42.84270 291 THR C CA 1
ATOM 10871 C C . THR C 1 291 ? 57.39198 71.16968 18.83867 1.000 43.64157 291 THR C C 1
ATOM 10872 O O . THR C 1 291 ? 56.53739 72.05558 18.94722 1.000 43.50766 291 THR C O 1
ATOM 10876 N N . GLY C 1 292 ? 57.21092 70.05401 18.13045 1.000 44.53484 292 GLY C N 1
ATOM 10877 C CA . GLY C 1 292 ? 55.93000 69.66400 17.59076 1.000 45.12000 292 GLY C CA 1
ATOM 10878 C C . GLY C 1 292 ? 55.44371 68.37162 18.22569 1.000 44.86462 292 GLY C C 1
ATOM 10879 O O . GLY C 1 292 ? 56.11885 67.76572 19.06219 1.000 44.29920 292 GLY C O 1
ATOM 10880 N N . ILE C 1 293 ? 54.24910 67.95870 17.80511 1.000 46.80166 293 ILE C N 1
ATOM 10881 C CA . ILE C 1 293 ? 53.61947 66.74656 18.31559 1.000 46.68100 293 ILE C CA 1
ATOM 10882 C C . ILE C 1 293 ? 52.83285 66.09383 17.18504 1.000 47.55611 293 ILE C C 1
ATOM 10883 O O . ILE C 1 293 ? 52.27343 66.77340 16.31866 1.000 48.05289 293 ILE C O 1
ATOM 10888 N N . ALA C 1 294 ? 52.80485 64.76162 17.18761 1.000 48.99905 294 ALA C N 1
ATOM 10889 C CA . ALA C 1 294 ? 52.14968 64.00266 16.13256 1.000 49.72015 294 ALA C CA 1
ATOM 10890 C C . ALA C 1 294 ? 51.33304 62.87233 16.73922 1.000 49.51090 294 ALA C C 1
ATOM 10891 O O . ALA C 1 294 ? 51.67307 62.33884 17.79847 1.000 48.98982 294 ALA C O 1
ATOM 10893 N N . ARG C 1 295 ? 50.24890 62.51528 16.05406 1.000 52.52906 295 ARG C N 1
ATOM 10894 C CA . ARG C 1 295 ? 49.40566 61.40854 16.48118 1.000 52.88620 295 ARG C CA 1
ATOM 10895 C C . ARG C 1 295 ? 49.96197 60.08898 15.96233 1.000 53.29297 295 ARG C C 1
ATOM 10896 O O . ARG C 1 295 ? 50.50947 60.01914 14.85828 1.000 53.67011 295 ARG C O 1
ATOM 10904 N N . ILE C 1 296 ? 49.81319 59.03788 16.76505 1.000 53.05350 296 ILE C N 1
ATOM 10905 C CA . ILE C 1 296 ? 50.40087 57.73426 16.48455 1.000 53.59712 296 ILE C CA 1
ATOM 10906 C C . ILE C 1 296 ? 49.29062 56.69648 16.38963 1.000 55.53882 296 ILE C C 1
ATOM 10907 O O . ILE C 1 296 ? 48.34338 56.71114 17.18389 1.000 56.28926 296 ILE C O 1
ATOM 10912 N N . GLU C 1 297 ? 49.40915 55.79940 15.41245 1.000 56.31006 297 GLU C N 1
ATOM 10913 C CA . GLU C 1 297 ? 48.53777 54.64193 15.28375 1.000 57.78509 297 GLU C CA 1
ATOM 10914 C C . GLU C 1 297 ? 49.38081 53.37305 15.31839 1.000 58.11440 297 GLU C C 1
ATOM 10915 O O . GLU C 1 297 ? 50.59926 53.40783 15.12436 1.000 57.20561 297 GLU C O 1
ATOM 10921 N N . TRP C 1 298 ? 48.72083 52.24475 15.56898 1.000 58.55222 298 TRP C N 1
ATOM 10922 C CA . TRP C 1 298 ? 49.39924 50.97636 15.80385 1.000 59.08443 298 TRP C CA 1
ATOM 10923 C C . TRP C 1 298 ? 48.97078 49.94817 14.76673 1.000 60.82370 298 TRP C C 1
ATOM 10924 O O . TRP C 1 298 ? 47.77213 49.73285 14.55632 1.000 62.28996 298 TRP C O 1
ATOM 10935 N N . ARG C 1 299 ? 49.95455 49.31707 14.12469 1.000 61.45876 299 ARG C N 1
ATOM 10936 C CA . ARG C 1 299 ? 49.72198 48.27051 13.13500 1.000 63.11810 299 ARG C CA 1
ATOM 10937 C C . ARG C 1 299 ? 50.66602 47.11137 13.41932 1.000 63.43059 299 ARG C C 1
ATOM 10938 O O . ARG C 1 299 ? 51.88892 47.27844 13.35739 1.000 62.19637 299 ARG C O 1
ATOM 10946 N N . ASP C 1 300 ? 50.09740 45.94414 13.73653 1.000 63.39414 300 ASP C N 1
ATOM 10947 C CA . ASP C 1 300 ? 50.86223 44.70618 13.92424 1.000 64.09131 300 ASP C CA 1
ATOM 10948 C C . ASP C 1 300 ? 51.92076 44.85282 15.01533 1.000 62.67825 300 ASP C C 1
ATOM 10949 O O . ASP C 1 300 ? 53.04773 44.37099 14.88147 1.000 62.36538 300 ASP C O 1
ATOM 10954 N N . GLY C 1 301 ? 51.55453 45.51851 16.10802 1.000 62.96787 301 GLY C N 1
ATOM 10955 C CA . GLY C 1 301 ? 52.48519 45.70914 17.20216 1.000 61.72048 301 GLY C CA 1
ATOM 10956 C C . GLY C 1 301 ? 53.60800 46.67841 16.91861 1.000 59.76305 301 GLY C C 1
ATOM 10957 O O . GLY C 1 301 ? 54.66525 46.58698 17.54753 1.000 58.93090 301 GLY C O 1
ATOM 10958 N N . TRP C 1 302 ? 53.41271 47.60493 15.98154 1.000 59.67417 302 TRP C N 1
ATOM 10959 C CA . TRP C 1 302 ? 54.39933 48.62098 15.65677 1.000 57.87044 302 TRP C CA 1
ATOM 10960 C C . TRP C 1 302 ? 53.72500 49.98384 15.58242 1.000 56.96298 302 TRP C C 1
ATOM 10961 O O . TRP C 1 302 ? 52.59393 50.09241 15.09298 1.000 57.90103 302 TRP C O 1
ATOM 10972 N N . PRO C 1 303 ? 54.38301 51.03616 16.06021 1.000 56.05461 303 PRO C N 1
ATOM 10973 C CA . PRO C 1 303 ? 53.80854 52.37969 15.96415 1.000 55.39762 303 PRO C CA 1
ATOM 10974 C C . PRO C 1 303 ? 54.17401 53.07785 14.66335 1.000 55.24239 303 PRO C C 1
ATOM 10975 O O . PRO C 1 303 ? 55.23421 52.85743 14.07513 1.000 55.27694 303 PRO C O 1
ATOM 10979 N N . TYR C 1 304 ? 53.25760 53.93403 14.21314 1.000 54.09087 304 TYR C N 1
ATOM 10980 C CA . TYR C 1 304 ? 53.43957 54.70560 12.99209 1.000 53.63045 304 TYR C CA 1
ATOM 10981 C C . TYR C 1 304 ? 52.89482 56.11056 13.19541 1.000 52.76237 304 TYR C C 1
ATOM 10982 O O . TYR C 1 304 ? 51.93491 56.31831 13.94178 1.000 53.16339 304 TYR C O 1
ATOM 10991 N N . VAL C 1 305 ? 53.51493 57.07314 12.52112 1.000 53.50726 305 VAL C N 1
ATOM 10992 C CA . VAL C 1 305 ? 52.99420 58.43456 12.49094 1.000 52.83122 305 VAL C CA 1
ATOM 10993 C C . VAL C 1 305 ? 51.87968 58.50243 11.45690 1.000 54.14288 305 VAL C C 1
ATOM 10994 O O . VAL C 1 305 ? 52.03263 58.01438 10.33078 1.000 54.87707 305 VAL C O 1
ATOM 10998 N N . GLU C 1 306 ? 50.75253 59.10033 11.83866 1.000 55.76530 306 GLU C N 1
ATOM 10999 C CA . GLU C 1 306 ? 49.60465 59.17609 10.94405 1.000 56.50828 306 GLU C CA 1
ATOM 11000 C C . GLU C 1 306 ? 49.93813 60.00420 9.71029 1.000 56.78582 306 GLU C C 1
ATOM 11001 O O . GLU C 1 306 ? 50.43226 61.13027 9.81665 1.000 56.69354 306 GLU C O 1
ATOM 11007 N N . GLY C 1 307 ? 49.67059 59.43730 8.53533 1.000 54.93688 307 GLY C N 1
ATOM 11008 C CA . GLY C 1 307 ? 49.85092 60.14083 7.28453 1.000 55.28609 307 GLY C CA 1
ATOM 11009 C C . GLY C 1 307 ? 51.22189 60.02549 6.65557 1.000 55.12521 307 GLY C C 1
ATOM 11010 O O . GLY C 1 307 ? 51.41212 60.52102 5.53736 1.000 55.45794 307 GLY C O 1
ATOM 11011 N N . GLY C 1 308 ? 52.17890 59.39926 7.32460 1.000 53.53472 308 GLY C N 1
ATOM 11012 C CA . GLY C 1 308 ? 53.51178 59.24506 6.79022 1.000 53.40677 308 GLY C CA 1
ATOM 11013 C C . GLY C 1 308 ? 54.54885 59.53452 7.85102 1.000 52.64042 308 GLY C C 1
ATOM 11014 O O . GLY C 1 308 ? 54.23155 59.74865 9.01979 1.000 52.18648 308 GLY C O 1
ATOM 11015 N N . LYS C 1 309 ? 55.81274 59.54884 7.42548 1.000 49.56160 309 LYS C N 1
ATOM 11016 C CA . LYS C 1 309 ? 56.93511 59.71105 8.34001 1.000 48.13188 309 LYS C CA 1
ATOM 11017 C C . LYS C 1 309 ? 57.31386 61.16441 8.58703 1.000 46.63204 309 LYS C C 1
ATOM 11018 O O . LYS C 1 309 ? 57.94269 61.45899 9.60971 1.000 45.48753 309 LYS C O 1
ATOM 11024 N N . HIS C 1 310 ? 56.95870 62.07276 7.68453 1.000 46.51212 310 HIS C N 1
ATOM 11025 C CA . HIS C 1 310 ? 57.37410 63.45873 7.82365 1.000 45.17648 310 HIS C CA 1
ATOM 11026 C C . HIS C 1 310 ? 56.57999 64.15930 8.92249 1.000 44.72954 310 HIS C C 1
ATOM 11027 O O . HIS C 1 310 ? 55.48930 63.73408 9.31355 1.000 45.64946 310 HIS C O 1
ATOM 11034 N N . ALA C 1 311 ? 57.15080 65.25209 9.42376 1.000 46.66935 311 ALA C N 1
ATOM 11035 C CA . ALA C 1 311 ? 56.48983 66.07652 10.42833 1.000 46.19108 311 ALA C CA 1
ATOM 11036 C C . ALA C 1 311 ? 55.49353 66.99264 9.72988 1.000 46.48186 311 ALA C C 1
ATOM 11037 O O . ALA C 1 311 ? 55.88629 67.90613 8.99630 1.000 46.82051 311 ALA C O 1
ATOM 11039 N N . GLN C 1 312 ? 54.20666 66.74748 9.94989 1.000 49.60042 312 GLN C N 1
ATOM 11040 C CA . GLN C 1 312 ? 53.15612 67.55167 9.34828 1.000 49.85085 312 GLN C CA 1
ATOM 11041 C C . GLN C 1 312 ? 52.85370 68.77034 10.20886 1.000 49.37556 312 GLN C C 1
ATOM 11042 O O . GLN C 1 312 ? 52.97139 68.73497 11.43668 1.000 48.73816 312 GLN C O 1
ATOM 11048 N N . LEU C 1 313 ? 52.46140 69.85983 9.54564 1.000 49.32208 313 LEU C N 1
ATOM 11049 C CA . LEU C 1 313 ? 51.97323 71.02104 10.27807 1.000 48.88636 313 LEU C CA 1
ATOM 11050 C C . LEU C 1 313 ? 50.65279 70.72217 10.97268 1.000 48.51293 313 LEU C C 1
ATOM 11051 O O . LEU C 1 313 ? 50.36993 71.28921 12.03331 1.000 47.92598 313 LEU C O 1
ATOM 11056 N N . THR C 1 314 ? 49.84362 69.83276 10.40074 1.000 52.21748 314 THR C N 1
ATOM 11057 C CA . THR C 1 314 ? 48.48730 69.57418 10.86747 1.000 52.06957 314 THR C CA 1
ATOM 11058 C C . THR C 1 314 ? 48.38424 68.14383 11.37456 1.000 51.93669 314 THR C C 1
ATOM 11059 O O . THR C 1 314 ? 48.61650 67.19415 10.61873 1.000 52.40832 314 THR C O 1
ATOM 11063 N N . VAL C 1 315 ? 48.03397 67.99527 12.65160 1.000 53.64504 315 VAL C N 1
ATOM 11064 C CA . VAL C 1 315 ? 47.73107 66.70250 13.24574 1.000 53.44066 315 VAL C CA 1
ATOM 11065 C C . VAL C 1 315 ? 46.36152 66.79695 13.90290 1.000 53.20640 315 VAL C C 1
ATOM 11066 O O . VAL C 1 315 ? 45.88656 67.87997 14.25171 1.000 52.98122 315 VAL C O 1
ATOM 11070 N N . LYS C 1 316 ? 45.72037 65.64166 14.05940 1.000 57.45381 316 LYS C N 1
ATOM 11071 C CA . LYS C 1 316 ? 44.41407 65.56934 14.70134 1.000 57.26163 316 LYS C CA 1
ATOM 11072 C C . LYS C 1 316 ? 44.58279 65.39855 16.20660 1.000 56.44412 316 LYS C C 1
ATOM 11073 O O . LYS C 1 316 ? 45.38471 64.57531 16.66128 1.000 56.09616 316 LYS C O 1
ATOM 11079 N N . GLY C 1 317 ? 43.82118 66.17645 16.97191 1.000 56.30997 317 GLY C N 1
ATOM 11080 C CA . GLY C 1 317 ? 43.93738 66.19704 18.41045 1.000 55.79725 317 GLY C CA 1
ATOM 11081 C C . GLY C 1 317 ? 43.15360 65.11171 19.11519 1.000 56.98906 317 GLY C C 1
ATOM 11082 O O . GLY C 1 317 ? 42.29104 64.45003 18.53006 1.000 58.53461 317 GLY C O 1
ATOM 11083 N N . PRO C 1 318 ? 43.44699 64.90578 20.40655 1.000 56.75056 318 PRO C N 1
ATOM 11084 C CA . PRO C 1 318 ? 42.79982 63.81381 21.14943 1.000 58.13576 318 PRO C CA 1
ATOM 11085 C C . PRO C 1 318 ? 41.30834 64.02736 21.34083 1.000 59.85971 318 PRO C C 1
ATOM 11086 O O . PRO C 1 318 ? 40.76172 65.07443 20.97847 1.000 59.97075 318 PRO C O 1
ATOM 11090 N N . GLN C 1 319 ? 40.64351 63.02783 21.91613 1.000 59.82494 319 GLN C N 1
ATOM 11091 C CA . GLN C 1 319 ? 39.19856 63.08087 22.13624 1.000 61.69815 319 GLN C CA 1
ATOM 11092 C C . GLN C 1 319 ? 38.88431 63.72117 23.49031 1.000 61.70516 319 GLN C C 1
ATOM 11093 O O . GLN C 1 319 ? 38.24276 63.13717 24.36291 1.000 62.96601 319 GLN C O 1
ATOM 11099 N N . VAL C 1 320 ? 39.37297 64.95041 23.65708 1.000 60.00336 320 VAL C N 1
ATOM 11100 C CA . VAL C 1 320 ? 39.06320 65.77854 24.81399 1.000 59.99431 320 VAL C CA 1
ATOM 11101 C C . VAL C 1 320 ? 38.65378 67.15827 24.31351 1.000 59.80028 320 VAL C C 1
ATOM 11102 O O . VAL C 1 320 ? 38.84845 67.50638 23.14829 1.000 59.33726 320 VAL C O 1
ATOM 11106 N N . ALA C 1 321 ? 38.08230 67.94713 25.21799 1.000 60.31324 321 ALA C N 1
ATOM 11107 C CA . ALA C 1 321 ? 37.58911 69.26576 24.84944 1.000 60.37185 321 ALA C CA 1
ATOM 11108 C C . ALA C 1 321 ? 38.74244 70.23055 24.60615 1.000 58.31331 321 ALA C C 1
ATOM 11109 O O . ALA C 1 321 ? 39.76443 70.19396 25.29804 1.000 56.96879 321 ALA C O 1
ATOM 11111 N N . GLU C 1 322 ? 38.57425 71.09369 23.60749 1.000 61.61793 322 GLU C N 1
ATOM 11112 C CA . GLU C 1 322 ? 39.51086 72.18406 23.39718 1.000 60.28963 322 GLU C CA 1
ATOM 11113 C C . GLU C 1 322 ? 39.40970 73.18922 24.54093 1.000 60.00135 322 GLU C C 1
ATOM 11114 O O . GLU C 1 322 ? 38.40564 73.26327 25.25482 1.000 61.03063 322 GLU C O 1
ATOM 11120 N N . GLN C 1 323 ? 40.46783 73.96854 24.70956 1.000 60.64237 323 GLN C N 1
ATOM 11121 C CA . GLN C 1 323 ? 40.54485 74.99934 25.72901 1.000 60.22693 323 GLN C CA 1
ATOM 11122 C C . GLN C 1 323 ? 40.70824 76.36316 25.07107 1.000 59.78478 323 GLN C C 1
ATOM 11123 O O . GLN C 1 323 ? 41.04299 76.45081 23.88358 1.000 59.51516 323 GLN C O 1
ATOM 11129 N N . PRO C 1 324 ? 40.45116 77.45822 25.80659 1.000 60.45305 324 PRO C N 1
ATOM 11130 C CA . PRO C 1 324 ? 40.73208 78.78761 25.25235 1.000 59.98137 324 PRO C CA 1
ATOM 11131 C C . PRO C 1 324 ? 42.22611 79.01817 25.04700 1.000 58.49185 324 PRO C C 1
ATOM 11132 O O . PRO C 1 324 ? 42.74718 78.67242 23.98692 1.000 58.31473 324 PRO C O 1
ATOM 11136 N N . SER C 1 330 ? 51.55307 91.60919 22.03893 1.000 46.48177 330 SER C N 1
ATOM 11137 C CA . SER C 1 330 ? 51.35706 90.20785 22.39001 1.000 46.49526 330 SER C CA 1
ATOM 11138 C C . SER C 1 330 ? 52.15260 89.82593 23.64132 1.000 45.79209 330 SER C C 1
ATOM 11139 O O . SER C 1 330 ? 51.67523 89.04693 24.46552 1.000 45.63940 330 SER C O 1
ATOM 11142 N N . TRP C 1 331 ? 53.36053 90.37242 23.78672 1.000 42.02842 331 TRP C N 1
ATOM 11143 C CA . TRP C 1 331 ? 54.15369 90.19024 24.99533 1.000 41.29289 331 TRP C CA 1
ATOM 11144 C C . TRP C 1 331 ? 54.76027 91.51714 25.42395 1.000 40.98847 331 TRP C C 1
ATOM 11145 O O . TRP C 1 331 ? 55.17354 92.32220 24.58421 1.000 41.18111 331 TRP C O 1
ATOM 11156 N N . ARG C 1 332 ? 54.82375 91.72859 26.73895 1.000 40.77472 332 ARG C N 1
ATOM 11157 C CA . ARG C 1 332 ? 55.36572 92.95760 27.30382 1.000 40.55571 332 ARG C CA 1
ATOM 11158 C C . ARG C 1 332 ? 55.62544 92.79743 28.79705 1.000 40.17331 332 ARG C C 1
ATOM 11159 O O . ARG C 1 332 ? 54.77247 92.28617 29.52994 1.000 40.33188 332 ARG C O 1
ATOM 11167 N N . ASP C 1 333 ? 56.80201 93.21947 29.25305 1.000 41.12053 333 ASP C N 1
ATOM 11168 C CA . ASP C 1 333 ? 57.12074 93.30492 30.67283 1.000 40.88941 333 ASP C CA 1
ATOM 11169 C C . ASP C 1 333 ? 57.31372 94.77275 31.02723 1.000 41.00504 333 ASP C C 1
ATOM 11170 O O . ASP C 1 333 ? 58.23720 95.42083 30.52241 1.000 40.86229 333 ASP C O 1
ATOM 11175 N N . ASP C 1 334 ? 56.44275 95.29199 31.88814 1.000 42.66785 334 ASP C N 1
ATOM 11176 C CA . ASP C 1 334 ? 56.53459 96.66994 32.34730 1.000 42.86358 334 ASP C CA 1
ATOM 11177 C C . ASP C 1 334 ? 57.36931 96.81552 33.61173 1.000 42.66765 334 ASP C C 1
ATOM 11178 O O . ASP C 1 334 ? 57.50570 97.93420 34.11878 1.000 42.87900 334 ASP C O 1
ATOM 11183 N N . PHE C 1 335 ? 57.92016 95.71553 34.13063 1.000 42.05583 335 PHE C N 1
ATOM 11184 C CA . PHE C 1 335 ? 58.79890 95.73378 35.30123 1.000 41.89246 335 PHE C CA 1
ATOM 11185 C C . PHE C 1 335 ? 58.13537 96.40185 36.50342 1.000 42.22948 335 PHE C C 1
ATOM 11186 O O . PHE C 1 335 ? 58.80073 97.05014 37.31533 1.000 42.31471 335 PHE C O 1
ATOM 11194 N N . ASP C 1 336 ? 56.81465 96.24512 36.62233 1.000 46.14719 336 ASP C N 1
ATOM 11195 C CA . ASP C 1 336 ? 56.07619 96.78745 37.75516 1.000 46.45359 336 ASP C CA 1
ATOM 11196 C C . ASP C 1 336 ? 56.14880 95.89460 38.98625 1.000 46.23124 336 ASP C C 1
ATOM 11197 O O . ASP C 1 336 ? 55.94542 96.38441 40.10246 1.000 46.37885 336 ASP C O 1
ATOM 11202 N N . GLY C 1 337 ? 56.43159 94.60789 38.81203 1.000 47.14908 337 GLY C N 1
ATOM 11203 C CA . GLY C 1 337 ? 56.36223 93.64340 39.88833 1.000 46.86174 337 GLY C CA 1
ATOM 11204 C C . GLY C 1 337 ? 57.67262 93.45619 40.62321 1.000 46.55800 337 GLY C C 1
ATOM 11205 O O . GLY C 1 337 ? 58.58471 94.28484 40.56071 1.000 46.63806 337 GLY C O 1
ATOM 11206 N N . SER C 1 338 ? 57.75623 92.34160 41.34361 1.000 46.50210 338 SER C N 1
ATOM 11207 C CA . SER C 1 338 ? 58.93167 92.01205 42.13076 1.000 46.27561 338 SER C CA 1
ATOM 11208 C C . SER C 1 338 ? 59.79080 90.93903 41.48016 1.000 45.87769 338 SER C C 1
ATOM 11209 O O . SER C 1 338 ? 60.85791 90.61064 42.00984 1.000 45.67402 338 SER C O 1
ATOM 11212 N N . THR C 1 339 ? 59.35479 90.38349 40.35221 1.000 44.61906 339 THR C N 1
ATOM 11213 C CA . THR C 1 339 ? 60.10397 89.35884 39.64271 1.000 44.27930 339 THR C CA 1
ATOM 11214 C C . THR C 1 339 ? 60.05940 89.65110 38.15181 1.000 44.41819 339 THR C C 1
ATOM 11215 O O . THR C 1 339 ? 59.12423 90.28419 37.65603 1.000 44.75502 339 THR C O 1
ATOM 11219 N N . LEU C 1 340 ? 61.08581 89.19276 37.44244 1.000 40.47559 340 LEU C N 1
ATOM 11220 C CA . LEU C 1 340 ? 61.08474 89.30006 35.99283 1.000 40.54279 340 LEU C CA 1
ATOM 11221 C C . LEU C 1 340 ? 59.99861 88.40862 35.40380 1.000 40.70016 340 LEU C C 1
ATOM 11222 O O . LEU C 1 340 ? 59.63981 87.37252 35.97101 1.000 40.56014 340 LEU C O 1
ATOM 11227 N N . ASP C 1 341 ? 59.46303 88.83148 34.26335 1.000 40.06837 341 ASP C N 1
ATOM 11228 C CA . ASP C 1 341 ? 58.50996 88.00024 33.54650 1.000 40.33747 341 ASP C CA 1
ATOM 11229 C C . ASP C 1 341 ? 59.15105 86.64958 33.23194 1.000 40.02810 341 ASP C C 1
ATOM 11230 O O . ASP C 1 341 ? 60.33006 86.59487 32.86169 1.000 39.77218 341 ASP C O 1
ATOM 11235 N N . PRO C 1 342 ? 58.41835 85.54308 33.38855 1.000 40.76389 342 PRO C N 1
ATOM 11236 C CA . PRO C 1 342 ? 59.03850 84.21725 33.20894 1.000 40.44831 342 PRO C CA 1
ATOM 11237 C C . PRO C 1 342 ? 59.57676 83.95910 31.80920 1.000 40.53689 342 PRO C C 1
ATOM 11238 O O . PRO C 1 342 ? 60.38523 83.03750 31.63883 1.000 40.30780 342 PRO C O 1
ATOM 11242 N N . GLU C 1 343 ? 59.16333 84.73116 30.80210 1.000 40.30272 343 GLU C N 1
ATOM 11243 C CA . GLU C 1 343 ? 59.74981 84.57189 29.47710 1.000 40.34277 343 GLU C CA 1
ATOM 11244 C C . GLU C 1 343 ? 61.17633 85.09912 29.40411 1.000 39.95990 343 GLU C C 1
ATOM 11245 O O . GLU C 1 343 ? 61.85476 84.86145 28.39914 1.000 39.87712 343 GLU C O 1
ATOM 11251 N N . LEU C 1 344 ? 61.64473 85.79594 30.43656 1.000 37.51115 344 LEU C N 1
ATOM 11252 C CA . LEU C 1 344 ? 62.98920 86.35303 30.47115 1.000 37.04812 344 LEU C CA 1
ATOM 11253 C C . LEU C 1 344 ? 63.92312 85.39671 31.20023 1.000 36.80661 344 LEU C C 1
ATOM 11254 O O . LEU C 1 344 ? 63.59006 84.89770 32.28059 1.000 36.83776 344 LEU C O 1
ATOM 11259 N N . GLN C 1 345 ? 65.08841 85.14720 30.60726 1.000 36.08829 345 GLN C N 1
ATOM 11260 C CA . GLN C 1 345 ? 66.10442 84.28818 31.19298 1.000 35.86705 345 GLN C CA 1
ATOM 11261 C C . GLN C 1 345 ? 67.44211 85.01218 31.17882 1.000 35.53767 345 GLN C C 1
ATOM 11262 O O . GLN C 1 345 ? 67.66663 85.93221 30.38829 1.000 35.41078 345 GLN C O 1
ATOM 11268 N N . THR C 1 346 ? 68.33078 84.58874 32.06873 1.000 34.85428 346 THR C N 1
ATOM 11269 C CA . THR C 1 346 ? 69.69843 85.08099 32.10650 1.000 34.79203 346 THR C CA 1
ATOM 11270 C C . THR C 1 346 ? 70.63665 84.01353 31.55305 1.000 34.80948 346 THR C C 1
ATOM 11271 O O . THR C 1 346 ? 70.21352 82.92861 31.14159 1.000 34.88870 346 THR C O 1
ATOM 11275 N N . LEU C 1 347 ? 71.92712 84.33253 31.54505 1.000 34.08201 347 LEU C N 1
ATOM 11276 C CA . LEU C 1 347 ? 72.94978 83.45179 30.99430 1.000 34.26125 347 LEU C CA 1
ATOM 11277 C C . LEU C 1 347 ? 73.71773 82.80134 32.14183 1.000 34.73337 347 LEU C C 1
ATOM 11278 O O . LEU C 1 347 ? 74.45125 83.47870 32.87078 1.000 35.01243 347 LEU C O 1
ATOM 11283 N N . ARG C 1 348 ? 73.51136 81.49175 32.31326 1.000 34.29830 348 ARG C N 1
ATOM 11284 C CA . ARG C 1 348 ? 74.28564 80.63171 33.20572 1.000 34.77540 348 ARG C CA 1
ATOM 11285 C C . ARG C 1 348 ? 73.97868 80.85510 34.68289 1.000 34.76475 348 ARG C C 1
ATOM 11286 O O . ARG C 1 348 ? 73.69831 79.89346 35.40609 1.000 34.84038 348 ARG C O 1
ATOM 11294 N N . ILE C 1 349 ? 74.02665 82.10064 35.14566 1.000 34.60600 349 ILE C N 1
ATOM 11295 C CA . ILE C 1 349 ? 73.90518 82.38951 36.57434 1.000 34.72383 349 ILE C CA 1
ATOM 11296 C C . ILE C 1 349 ? 72.52089 82.95143 36.88186 1.000 34.36911 349 ILE C C 1
ATOM 11297 O O . ILE C 1 349 ? 71.85515 83.48316 35.98137 1.000 34.09487 349 ILE C O 1
ATOM 11302 N N . PRO C 1 350 ? 72.04446 82.85184 38.12372 1.000 36.29186 350 PRO C N 1
ATOM 11303 C CA . PRO C 1 350 ? 70.71611 83.38300 38.44435 1.000 36.05230 350 PRO C CA 1
ATOM 11304 C C . PRO C 1 350 ? 70.69222 84.90110 38.44730 1.000 36.18568 350 PRO C C 1
ATOM 11305 O O . PRO C 1 350 ? 71.70901 85.56780 38.65675 1.000 36.53252 350 PRO C O 1
ATOM 11309 N N . PHE C 1 351 ? 69.50044 85.44200 38.21137 1.000 36.50534 351 PHE C N 1
ATOM 11310 C CA . PHE C 1 351 ? 69.27569 86.87781 38.29452 1.000 36.69749 351 PHE C CA 1
ATOM 11311 C C . PHE C 1 351 ? 69.17693 87.28079 39.76106 1.000 36.97906 351 PHE C C 1
ATOM 11312 O O . PHE C 1 351 ? 68.30540 86.78933 40.48592 1.000 36.85138 351 PHE C O 1
ATOM 11320 N N . ASP C 1 352 ? 70.07660 88.15520 40.20318 1.000 36.27667 352 ASP C N 1
ATOM 11321 C CA . ASP C 1 352 ? 70.04133 88.67080 41.56690 1.000 36.61729 352 ASP C CA 1
ATOM 11322 C C . ASP C 1 352 ? 70.61598 90.08444 41.56575 1.000 37.17228 352 ASP C C 1
ATOM 11323 O O . ASP C 1 352 ? 70.81875 90.69006 40.50892 1.000 37.24197 352 ASP C O 1
ATOM 11328 N N . ASP C 1 353 ? 70.89530 90.60297 42.76518 1.000 38.29595 353 ASP C N 1
ATOM 11329 C CA . ASP C 1 353 ? 71.32919 91.98841 42.91426 1.000 38.93624 353 ASP C CA 1
ATOM 11330 C C . ASP C 1 353 ? 72.65422 92.27434 42.21778 1.000 39.36261 353 ASP C C 1
ATOM 11331 O O . ASP C 1 353 ? 72.94273 93.43828 41.91954 1.000 39.89027 353 ASP C O 1
ATOM 11336 N N . THR C 1 354 ? 73.47070 91.25135 41.95664 1.000 36.65021 354 THR C N 1
ATOM 11337 C CA . THR C 1 354 ? 74.72534 91.49087 41.25267 1.000 37.09453 354 THR C CA 1
ATOM 11338 C C . THR C 1 354 ? 74.48858 91.82874 39.78726 1.000 36.86121 354 THR C C 1
ATOM 11339 O O . THR C 1 354 ? 75.31550 92.50803 39.16858 1.000 37.37392 354 THR C O 1
ATOM 11343 N N . LEU C 1 355 ? 73.37226 91.37326 39.22043 1.000 35.78846 355 LEU C N 1
ATOM 11344 C CA . LEU C 1 355 ? 73.03372 91.65528 37.83184 1.000 35.43801 355 LEU C CA 1
ATOM 11345 C C . LEU C 1 355 ? 72.05719 92.81057 37.67342 1.000 35.51948 355 LEU C C 1
ATOM 11346 O O . LEU C 1 355 ? 72.15281 93.55608 36.69379 1.000 35.60356 355 LEU C O 1
ATOM 11351 N N . GLY C 1 356 ? 71.12616 92.98105 38.60266 1.000 37.34232 356 GLY C N 1
ATOM 11352 C CA . GLY C 1 356 ? 70.15762 94.05108 38.46944 1.000 37.46770 356 GLY C CA 1
ATOM 11353 C C . GLY C 1 356 ? 69.16348 94.02833 39.60692 1.000 37.43755 356 GLY C C 1
ATOM 11354 O O . GLY C 1 356 ? 69.26570 93.22553 40.53917 1.000 37.32806 356 GLY C O 1
ATOM 11355 N N . SER C 1 357 ? 68.18243 94.92477 39.51104 1.000 37.52989 357 SER C N 1
ATOM 11356 C CA . SER C 1 357 ? 67.21780 95.10389 40.58368 1.000 37.60136 357 SER C CA 1
ATOM 11357 C C . SER C 1 357 ? 65.88635 95.57909 40.02145 1.000 37.51495 357 SER C C 1
ATOM 11358 O O . SER C 1 357 ? 65.83407 96.30037 39.02100 1.000 37.62309 357 SER C O 1
ATOM 11361 N N . LEU C 1 358 ? 64.80836 95.15947 40.68220 1.000 39.49679 358 LEU C N 1
ATOM 11362 C CA . LEU C 1 358 ? 63.48017 95.70515 40.45054 1.000 39.60309 358 LEU C CA 1
ATOM 11363 C C . LEU C 1 358 ? 63.00670 96.57256 41.60781 1.000 40.02943 358 LEU C C 1
ATOM 11364 O O . LEU C 1 358 ? 61.89578 97.11151 41.55123 1.000 40.20432 358 LEU C O 1
ATOM 11369 N N . THR C 1 359 ? 63.82052 96.71931 42.65562 1.000 39.00034 359 THR C N 1
ATOM 11370 C CA . THR C 1 359 ? 63.47788 97.53468 43.81088 1.000 39.46422 359 THR C CA 1
ATOM 11371 C C . THR C 1 359 ? 64.34116 98.77870 43.95986 1.000 40.03280 359 THR C C 1
ATOM 11372 O O . THR C 1 359 ? 63.94624 99.69710 44.68569 1.000 40.47882 359 THR C O 1
ATOM 11376 N N . ALA C 1 360 ? 65.50472 98.82933 43.30475 1.000 39.27491 360 ALA C N 1
ATOM 11377 C CA . ALA C 1 360 ? 66.34707 100.01818 43.38819 1.000 39.92965 360 ALA C CA 1
ATOM 11378 C C . ALA C 1 360 ? 65.61782 101.24236 42.85323 1.000 40.18510 360 ALA C C 1
ATOM 11379 O O . ALA C 1 360 ? 65.71147 102.33344 43.42785 1.000 40.71562 360 ALA C O 1
ATOM 11381 N N . ARG C 1 361 ? 64.88061 101.07703 41.75678 1.000 39.97760 361 ARG C N 1
ATOM 11382 C CA . ARG C 1 361 ? 64.06922 102.14698 41.18090 1.000 40.19746 361 ARG C CA 1
ATOM 11383 C C . ARG C 1 361 ? 62.75176 101.52955 40.73762 1.000 39.77073 361 ARG C C 1
ATOM 11384 O O . ARG C 1 361 ? 62.64234 100.99491 39.62628 1.000 39.42080 361 ARG C O 1
ATOM 11392 N N . PRO C 1 362 ? 61.72694 101.57686 41.59088 1.000 40.85595 362 PRO C N 1
ATOM 11393 C CA . PRO C 1 362 ? 60.47316 100.87593 41.28317 1.000 40.58105 362 PRO C CA 1
ATOM 11394 C C . PRO C 1 362 ? 59.84711 101.37849 39.99118 1.000 40.62935 362 PRO C C 1
ATOM 11395 O O . PRO C 1 362 ? 59.81115 102.58035 39.71886 1.000 40.99860 362 PRO C O 1
ATOM 11399 N N . GLY C 1 363 ? 59.35023 100.43645 39.19187 1.000 40.96954 363 GLY C N 1
ATOM 11400 C CA . GLY C 1 363 ? 58.80846 100.73399 37.88536 1.000 40.98673 363 GLY C CA 1
ATOM 11401 C C . GLY C 1 363 ? 59.77509 100.51543 36.74223 1.000 40.65484 363 GLY C C 1
ATOM 11402 O O . GLY C 1 363 ? 59.33895 100.45591 35.58643 1.000 40.57165 363 GLY C O 1
ATOM 11403 N N . TYR C 1 364 ? 61.06793 100.39530 37.03122 1.000 39.68081 364 TYR C N 1
ATOM 11404 C CA . TYR C 1 364 ? 62.08742 100.13191 36.03075 1.000 39.44459 364 TYR C CA 1
ATOM 11405 C C . TYR C 1 364 ? 62.79322 98.82306 36.35043 1.000 39.01528 364 TYR C C 1
ATOM 11406 O O . TYR C 1 364 ? 62.75282 98.32951 37.48089 1.000 38.97897 364 TYR C O 1
ATOM 11415 N N . LEU C 1 365 ? 63.45062 98.26614 35.33955 1.000 39.05589 365 LEU C N 1
ATOM 11416 C CA . LEU C 1 365 ? 64.42544 97.20237 35.53922 1.000 38.70431 365 LEU C CA 1
ATOM 11417 C C . LEU C 1 365 ? 65.80594 97.84250 35.50230 1.000 38.98978 365 LEU C C 1
ATOM 11418 O O . LEU C 1 365 ? 66.25994 98.29648 34.44673 1.000 39.02382 365 LEU C O 1
ATOM 11423 N N . ARG C 1 366 ? 66.45893 97.90212 36.65590 1.000 36.64889 366 ARG C N 1
ATOM 11424 C CA . ARG C 1 366 ? 67.82420 98.39415 36.73886 1.000 37.09841 366 ARG C CA 1
ATOM 11425 C C . ARG C 1 366 ? 68.77790 97.24455 36.44911 1.000 36.74531 366 ARG C C 1
ATOM 11426 O O . ARG C 1 366 ? 68.63138 96.15761 37.01277 1.000 36.36093 366 ARG C O 1
ATOM 11434 N N . LEU C 1 367 ? 69.73332 97.47722 35.55418 1.000 35.27829 367 LEU C N 1
ATOM 11435 C CA . LEU C 1 367 ? 70.77384 96.50738 35.24129 1.000 35.04654 367 LEU C CA 1
ATOM 11436 C C . LEU C 1 367 ? 72.12654 97.12253 35.56322 1.000 35.93520 367 LEU C C 1
ATOM 11437 O O . LEU C 1 367 ? 72.45222 98.20483 35.06594 1.000 36.51734 367 LEU C O 1
ATOM 11442 N N . TYR C 1 368 ? 72.90632 96.43943 36.39385 1.000 35.20690 368 TYR C N 1
ATOM 11443 C CA . TYR C 1 368 ? 74.22382 96.92523 36.77300 1.000 36.21799 368 TYR C CA 1
ATOM 11444 C C . TYR C 1 368 ? 75.26492 96.48859 35.74996 1.000 36.28226 368 TYR C C 1
ATOM 11445 O O . TYR C 1 368 ? 75.09485 95.48888 35.04705 1.000 35.39433 368 TYR C O 1
ATOM 11454 N N . GLY C 1 369 ? 76.34743 97.25723 35.66798 1.000 34.17278 369 GLY C N 1
ATOM 11455 C CA . GLY C 1 369 ? 77.37590 97.00576 34.67784 1.000 34.38813 369 GLY C CA 1
ATOM 11456 C C . GLY C 1 369 ? 78.39478 95.95917 35.07926 1.000 34.35123 369 GLY C C 1
ATOM 11457 O O . GLY C 1 369 ? 79.14942 96.15131 36.03720 1.000 35.23137 369 GLY C O 1
ATOM 11458 N N . ASN C 1 370 ? 78.43040 94.84672 34.34426 1.000 34.61651 370 ASN C N 1
ATOM 11459 C CA . ASN C 1 370 ? 79.40880 93.79417 34.59150 1.000 34.54031 370 ASN C CA 1
ATOM 11460 C C . ASN C 1 370 ? 80.14007 93.42130 33.30426 1.000 34.17910 370 ASN C C 1
ATOM 11461 O O . ASN C 1 370 ? 80.66900 94.29874 32.61406 1.000 34.57784 370 ASN C O 1
ATOM 11466 N N . ASP C 1 371 ? 80.17263 92.13195 32.96967 1.000 33.34899 371 ASP C N 1
ATOM 11467 C CA . ASP C 1 371 ? 80.92139 91.66226 31.81278 1.000 33.05296 371 ASP C CA 1
ATOM 11468 C C . ASP C 1 371 ? 80.19275 91.98950 30.51145 1.000 32.34603 371 ASP C C 1
ATOM 11469 O O . ASP C 1 371 ? 79.00210 92.31390 30.49370 1.000 31.90176 371 ASP C O 1
ATOM 11474 N N . SER C 1 372 ? 80.92985 91.88627 29.40793 1.000 33.14075 372 SER C N 1
ATOM 11475 C CA . SER C 1 372 ? 80.36100 92.10470 28.08814 1.000 32.40737 372 SER C CA 1
ATOM 11476 C C . SER C 1 372 ? 79.68953 90.82536 27.58687 1.000 31.47301 372 SER C C 1
ATOM 11477 O O . SER C 1 372 ? 79.71135 89.77801 28.24069 1.000 31.55565 372 SER C O 1
ATOM 11480 N N . LEU C 1 373 ? 79.08435 90.91171 26.39939 1.000 32.94871 373 LEU C N 1
ATOM 11481 C CA . LEU C 1 373 ? 78.24684 89.82617 25.90185 1.000 32.05450 373 LEU C CA 1
ATOM 11482 C C . LEU C 1 373 ? 79.03874 88.57117 25.55250 1.000 32.20158 373 LEU C C 1
ATOM 11483 O O . LEU C 1 373 ? 78.44196 87.49478 25.43873 1.000 31.84411 373 LEU C O 1
ATOM 11488 N N . ASN C 1 374 ? 80.35534 88.67543 25.38720 1.000 31.50239 374 ASN C N 1
ATOM 11489 C CA . ASN C 1 374 ? 81.18189 87.53185 25.01948 1.000 31.94786 374 ASN C CA 1
ATOM 11490 C C . ASN C 1 374 ? 81.66049 86.72390 26.22059 1.000 32.88590 374 ASN C C 1
ATOM 11491 O O . ASN C 1 374 ? 82.42140 85.76753 26.04092 1.000 33.50855 374 ASN C O 1
ATOM 11496 N N . SER C 1 375 ? 81.23056 87.07126 27.43008 1.000 32.53271 375 SER C N 1
ATOM 11497 C CA . SER C 1 375 ? 81.72435 86.42129 28.63628 1.000 33.10788 375 SER C CA 1
ATOM 11498 C C . SER C 1 375 ? 80.82215 85.26806 29.04843 1.000 32.78404 375 SER C C 1
ATOM 11499 O O . SER C 1 375 ? 79.59363 85.38341 29.02528 1.000 32.05400 375 SER C O 1
ATOM 11502 N N . THR C 1 376 ? 81.44391 84.15802 29.44249 1.000 34.03786 376 THR C N 1
ATOM 11503 C CA . THR C 1 376 ? 80.73413 83.00875 29.98483 1.000 33.90972 376 THR C CA 1
ATOM 11504 C C . THR C 1 376 ? 80.63314 83.05024 31.50445 1.000 33.96512 376 THR C C 1
ATOM 11505 O O . THR C 1 376 ? 80.40411 82.01036 32.13098 1.000 34.01758 376 THR C O 1
ATOM 11509 N N . PHE C 1 377 ? 80.79752 84.22400 32.11095 1.000 33.10159 377 PHE C N 1
ATOM 11510 C CA . PHE C 1 377 ? 80.79617 84.30205 33.56519 1.000 33.28546 377 PHE C CA 1
ATOM 11511 C C . PHE C 1 377 ? 79.64031 85.14645 34.09212 1.000 32.91942 377 PHE C C 1
ATOM 11512 O O . PHE C 1 377 ? 78.59315 84.60196 34.45545 1.000 32.48932 377 PHE C O 1
ATOM 11520 N N . THR C 1 378 ? 79.80553 86.47205 34.14049 1.000 33.11108 378 THR C N 1
ATOM 11521 C CA . THR C 1 378 ? 78.85220 87.35093 34.82760 1.000 32.96883 378 THR C CA 1
ATOM 11522 C C . THR C 1 378 ? 78.45260 88.51404 33.91878 1.000 32.78486 378 THR C C 1
ATOM 11523 O O . THR C 1 378 ? 79.01493 89.60610 34.01207 1.000 33.38738 378 THR C O 1
ATOM 11527 N N . GLN C 1 379 ? 77.46640 88.28582 33.05386 1.000 34.49543 379 GLN C N 1
ATOM 11528 C CA . GLN C 1 379 ? 76.83168 89.36658 32.31211 1.000 34.18666 379 GLN C CA 1
ATOM 11529 C C . GLN C 1 379 ? 75.46504 89.66748 32.90899 1.000 33.88240 379 GLN C C 1
ATOM 11530 O O . GLN C 1 379 ? 74.73201 88.75510 33.30322 1.000 33.48447 379 GLN C O 1
ATOM 11536 N N . SER C 1 380 ? 75.12513 90.95296 32.96284 1.000 32.85857 380 SER C N 1
ATOM 11537 C CA . SER C 1 380 ? 73.77177 91.38479 33.30169 1.000 32.62575 380 SER C CA 1
ATOM 11538 C C . SER C 1 380 ? 72.97777 91.40561 32.00260 1.000 31.98648 380 SER C C 1
ATOM 11539 O O . SER C 1 380 ? 72.85528 92.43274 31.33283 1.000 32.17077 380 SER C O 1
ATOM 11542 N N . THR C 1 381 ? 72.44213 90.24199 31.64014 1.000 34.78653 381 THR C N 1
ATOM 11543 C CA . THR C 1 381 ? 71.75015 90.04325 30.37398 1.000 34.27005 381 THR C CA 1
ATOM 11544 C C . THR C 1 381 ? 70.39868 89.40835 30.65901 1.000 34.10170 381 THR C C 1
ATOM 11545 O O . THR C 1 381 ? 70.33255 88.33356 31.26302 1.000 34.06100 381 THR C O 1
ATOM 11549 N N . VAL C 1 382 ? 69.32841 90.07151 30.23202 1.000 33.12337 382 VAL C N 1
ATOM 11550 C CA . VAL C 1 382 ? 67.96937 89.56173 30.36464 1.000 33.15523 382 VAL C CA 1
ATOM 11551 C C . VAL C 1 382 ? 67.39666 89.41243 28.96284 1.000 33.11326 382 VAL C C 1
ATOM 11552 O O . VAL C 1 382 ? 67.20117 90.41066 28.26031 1.000 33.31777 382 VAL C O 1
ATOM 11556 N N . ALA C 1 383 ? 67.12845 88.17353 28.55365 1.000 34.11717 383 ALA C N 1
ATOM 11557 C CA . ALA C 1 383 ? 66.73227 87.89055 27.18315 1.000 34.27173 383 ALA C CA 1
ATOM 11558 C C . ALA C 1 383 ? 65.52589 86.96541 27.14392 1.000 34.65654 383 ALA C C 1
ATOM 11559 O O . ALA C 1 383 ? 65.27739 86.19210 28.07227 1.000 34.69129 383 ALA C O 1
ATOM 11561 N N . ARG C 1 384 ? 64.78120 87.05904 26.04491 1.000 35.70902 384 ARG C N 1
ATOM 11562 C CA . ARG C 1 384 ? 63.65664 86.18396 25.76321 1.000 36.25486 384 ARG C CA 1
ATOM 11563 C C . ARG C 1 384 ? 63.78208 85.66875 24.33587 1.000 36.66910 384 ARG C C 1
ATOM 11564 O O . ARG C 1 384 ? 64.53906 86.20619 23.52368 1.000 36.60857 384 ARG C O 1
ATOM 11572 N N . ARG C 1 385 ? 63.01650 84.62417 24.03594 1.000 37.59519 385 ARG C N 1
ATOM 11573 C CA . ARG C 1 385 ? 63.17913 83.89091 22.78926 1.000 38.16671 385 ARG C CA 1
ATOM 11574 C C . ARG C 1 385 ? 62.60002 84.64089 21.59812 1.000 39.03143 385 ARG C C 1
ATOM 11575 O O . ARG C 1 385 ? 61.58711 85.33779 21.71086 1.000 39.40545 385 ARG C O 1
ATOM 11583 N N . TRP C 1 386 ? 63.25896 84.49119 20.45091 1.000 35.77855 386 TRP C N 1
ATOM 11584 C CA . TRP C 1 386 ? 62.59066 84.69611 19.17436 1.000 37.12366 386 TRP C CA 1
ATOM 11585 C C . TRP C 1 386 ? 61.56423 83.58851 18.98313 1.000 37.91551 386 TRP C C 1
ATOM 11586 O O . TRP C 1 386 ? 61.89492 82.40295 19.08396 1.000 37.79932 386 TRP C O 1
ATOM 11597 N N . GLN C 1 387 ? 60.31931 83.96378 18.70610 1.000 40.04711 387 GLN C N 1
ATOM 11598 C CA . GLN C 1 387 ? 59.28372 82.97461 18.45706 1.000 40.80712 387 GLN C CA 1
ATOM 11599 C C . GLN C 1 387 ? 58.56544 83.17774 17.13170 1.000 42.22708 387 GLN C C 1
ATOM 11600 O O . GLN C 1 387 ? 57.69396 82.37063 16.79013 1.000 42.89104 387 GLN C O 1
ATOM 11606 N N . HIS C 1 388 ? 58.90506 84.22137 16.37776 1.000 39.59640 388 HIS C N 1
ATOM 11607 C CA . HIS C 1 388 ? 58.31659 84.47282 15.07135 1.000 40.88162 388 HIS C CA 1
ATOM 11608 C C . HIS C 1 388 ? 59.38439 85.05220 14.15540 1.000 41.49353 388 HIS C C 1
ATOM 11609 O O . HIS C 1 388 ? 60.36361 85.64774 14.60980 1.000 40.82843 388 HIS C O 1
ATOM 11616 N N . PHE C 1 389 ? 59.18616 84.87086 12.84989 1.000 39.19046 389 PHE C N 1
ATOM 11617 C CA . PHE C 1 389 ? 60.13962 85.38882 11.87694 1.000 39.80490 389 PHE C CA 1
ATOM 11618 C C . PHE C 1 389 ? 60.02143 86.89414 11.68155 1.000 39.36630 389 PHE C C 1
ATOM 11619 O O . PHE C 1 389 ? 60.98386 87.52481 11.22963 1.000 39.36544 389 PHE C O 1
ATOM 11627 N N . ILE C 1 390 ? 58.87332 87.48011 12.01112 1.000 41.33888 390 ILE C N 1
ATOM 11628 C CA . ILE C 1 390 ? 58.61968 88.90384 11.82422 1.000 40.92055 390 ILE C CA 1
ATOM 11629 C C . ILE C 1 390 ? 58.08389 89.45090 13.13996 1.000 40.06653 390 ILE C C 1
ATOM 11630 O O . ILE C 1 390 ? 56.96401 89.11360 13.54473 1.000 39.98765 390 ILE C O 1
ATOM 11635 N N . PHE C 1 391 ? 58.87185 90.29205 13.80622 1.000 41.95418 391 PHE C N 1
ATOM 11636 C CA . PHE C 1 391 ? 58.43359 90.89907 15.05609 1.000 41.04817 391 PHE C CA 1
ATOM 11637 C C . PHE C 1 391 ? 59.23123 92.17118 15.30630 1.000 40.47422 391 PHE C C 1
ATOM 11638 O O . PHE C 1 391 ? 60.18656 92.48621 14.59168 1.000 40.71047 391 PHE C O 1
ATOM 11646 N N . ARG C 1 392 ? 58.81522 92.90102 16.34081 1.000 41.07317 392 ARG C N 1
ATOM 11647 C CA . ARG C 1 392 ? 59.50046 94.10114 16.79993 1.000 40.47903 392 ARG C CA 1
ATOM 11648 C C . ARG C 1 392 ? 59.65147 94.03550 18.31150 1.000 39.62265 392 ARG C C 1
ATOM 11649 O O . ARG C 1 392 ? 58.67393 93.78934 19.02526 1.000 39.47450 392 ARG C O 1
ATOM 11657 N N . ALA C 1 393 ? 60.87321 94.24886 18.79128 1.000 38.92377 393 ALA C N 1
ATOM 11658 C CA . ALA C 1 393 ? 61.16605 94.34833 20.21281 1.000 38.03487 393 ALA C CA 1
ATOM 11659 C C . ALA C 1 393 ? 61.61431 95.76813 20.52651 1.000 37.81448 393 ALA C C 1
ATOM 11660 O O . ALA C 1 393 ? 62.32033 96.39202 19.72859 1.000 38.08185 393 ALA C O 1
ATOM 11662 N N . GLU C 1 394 ? 61.20638 96.27707 21.68822 1.000 38.84492 394 GLU C N 1
ATOM 11663 C CA . GLU C 1 394 ? 61.38584 97.69035 21.98869 1.000 38.80326 394 GLU C CA 1
ATOM 11664 C C . GLU C 1 394 ? 61.58994 97.89283 23.48415 1.000 38.28365 394 GLU C C 1
ATOM 11665 O O . GLU C 1 394 ? 61.06476 97.13834 24.30805 1.000 38.03817 394 GLU C O 1
ATOM 11671 N N . THR C 1 395 ? 62.35449 98.93001 23.82360 1.000 37.89622 395 THR C N 1
ATOM 11672 C CA . THR C 1 395 ? 62.59607 99.29142 25.21239 1.000 37.62523 395 THR C CA 1
ATOM 11673 C C . THR C 1 395 ? 62.83930 100.79072 25.30517 1.000 37.88140 395 THR C C 1
ATOM 11674 O O . THR C 1 395 ? 63.21034 101.44293 24.32574 1.000 38.09547 395 THR C O 1
ATOM 11678 N N . ARG C 1 396 ? 62.61257 101.33224 26.50010 1.000 37.14015 396 ARG C N 1
ATOM 11679 C CA . ARG C 1 396 ? 62.95308 102.71190 26.82858 1.000 37.40497 396 ARG C CA 1
ATOM 11680 C C . ARG C 1 396 ? 64.00450 102.68771 27.92800 1.000 37.32395 396 ARG C C 1
ATOM 11681 O O . ARG C 1 396 ? 63.75490 102.15690 29.01512 1.000 37.18606 396 ARG C O 1
ATOM 11689 N N . MET C 1 397 ? 65.17021 103.26511 27.64857 1.000 37.39808 397 MET C N 1
ATOM 11690 C CA . MET C 1 397 ? 66.33188 103.15250 28.51641 1.000 37.44375 397 MET C CA 1
ATOM 11691 C C . MET C 1 397 ? 66.74635 104.52043 29.04554 1.000 37.93370 397 MET C C 1
ATOM 11692 O O . MET C 1 397 ? 66.57940 105.54167 28.37275 1.000 38.11413 397 MET C O 1
ATOM 11697 N N . GLN C 1 398 ? 67.28073 104.53001 30.26686 1.000 37.54435 398 GLN C N 1
ATOM 11698 C CA . GLN C 1 398 ? 67.88101 105.71646 30.86510 1.000 38.12497 398 GLN C CA 1
ATOM 11699 C C . GLN C 1 398 ? 69.25672 105.32630 31.37881 1.000 38.41315 398 GLN C C 1
ATOM 11700 O O . GLN C 1 398 ? 69.38676 104.37086 32.15087 1.000 38.31066 398 GLN C O 1
ATOM 11706 N N . PHE C 1 399 ? 70.27830 106.05875 30.94644 1.000 35.39467 399 PHE C N 1
ATOM 11707 C CA . PHE C 1 399 ? 71.65278 105.61119 31.11063 1.000 35.71839 399 PHE C CA 1
ATOM 11708 C C . PHE C 1 399 ? 72.57125 106.78981 30.85521 1.000 36.19706 399 PHE C C 1
ATOM 11709 O O . PHE C 1 399 ? 72.40440 107.50323 29.85908 1.000 35.93379 399 PHE C O 1
ATOM 11717 N N . SER C 1 400 ? 73.52738 106.99170 31.75927 1.000 35.87921 400 SER C N 1
ATOM 11718 C CA . SER C 1 400 ? 74.54171 108.04044 31.63960 1.000 36.37988 400 SER C CA 1
ATOM 11719 C C . SER C 1 400 ? 75.90981 107.44756 31.94423 1.000 36.90373 400 SER C C 1
ATOM 11720 O O . SER C 1 400 ? 76.40502 107.53959 33.07463 1.000 37.67452 400 SER C O 1
ATOM 11723 N N . PRO C 1 401 ? 76.55740 106.84535 30.95125 1.000 35.67628 401 PRO C N 1
ATOM 11724 C CA . PRO C 1 401 ? 77.92683 106.36058 31.14711 1.000 36.16770 401 PRO C CA 1
ATOM 11725 C C . PRO C 1 401 ? 78.91330 107.51764 31.17795 1.000 36.74932 401 PRO C C 1
ATOM 11726 O O . PRO C 1 401 ? 78.64735 108.61261 30.67814 1.000 36.56775 401 PRO C O 1
ATOM 11730 N N . VAL C 1 402 ? 80.07490 107.25986 31.77490 1.000 36.05427 402 VAL C N 1
ATOM 11731 C CA . VAL C 1 402 ? 81.09671 108.28756 31.94475 1.000 36.75921 402 VAL C CA 1
ATOM 11732 C C . VAL C 1 402 ? 82.38640 107.98432 31.19723 1.000 36.92861 402 VAL C C 1
ATOM 11733 O O . VAL C 1 402 ? 83.25240 108.86880 31.11387 1.000 37.51189 402 VAL C O 1
ATOM 11737 N N . HIS C 1 403 ? 82.55720 106.78217 30.65047 1.000 35.46103 403 HIS C N 1
ATOM 11738 C CA . HIS C 1 403 ? 83.73215 106.47600 29.84573 1.000 35.61994 403 HIS C CA 1
ATOM 11739 C C . HIS C 1 403 ? 83.38418 105.36583 28.86046 1.000 34.54731 403 HIS C C 1
ATOM 11740 O O . HIS C 1 403 ? 82.26128 104.85322 28.83680 1.000 33.72653 403 HIS C O 1
ATOM 11747 N N . PHE C 1 404 ? 84.37275 104.98916 28.04719 1.000 35.33406 404 PHE C N 1
ATOM 11748 C CA . PHE C 1 404 ? 84.12984 104.15098 26.87959 1.000 34.15258 404 PHE C CA 1
ATOM 11749 C C . PHE C 1 404 ? 83.85890 102.69060 27.21853 1.000 33.62857 404 PHE C C 1
ATOM 11750 O O . PHE C 1 404 ? 83.48142 101.93108 26.31954 1.000 32.59134 404 PHE C O 1
ATOM 11758 N N . GLN C 1 405 ? 84.04016 102.27319 28.46850 1.000 33.94113 405 GLN C N 1
ATOM 11759 C CA . GLN C 1 405 ? 83.82838 100.88260 28.84534 1.000 33.42971 405 GLN C CA 1
ATOM 11760 C C . GLN C 1 405 ? 82.46572 100.63930 29.48302 1.000 32.93317 405 GLN C C 1
ATOM 11761 O O . GLN C 1 405 ? 82.15334 99.49497 29.82724 1.000 32.48196 405 GLN C O 1
ATOM 11767 N N . GLN C 1 406 ? 81.64661 101.67720 29.63426 1.000 33.83497 406 GLN C N 1
ATOM 11768 C CA . GLN C 1 406 ? 80.28694 101.54653 30.14439 1.000 33.65571 406 GLN C CA 1
ATOM 11769 C C . GLN C 1 406 ? 79.30970 101.66273 28.98021 1.000 32.64305 406 GLN C C 1
ATOM 11770 O O . GLN C 1 406 ? 79.32735 102.65849 28.24882 1.000 32.50423 406 GLN C O 1
ATOM 11776 N N . SER C 1 407 ? 78.46048 100.65143 28.80997 1.000 34.10418 407 SER C N 1
ATOM 11777 C CA . SER C 1 407 ? 77.48387 100.66744 27.73103 1.000 33.36747 407 SER C CA 1
ATOM 11778 C C . SER C 1 407 ? 76.25095 99.87738 28.14723 1.000 33.33283 407 SER C C 1
ATOM 11779 O O . SER C 1 407 ? 76.28568 99.07451 29.08419 1.000 33.54347 407 SER C O 1
ATOM 11782 N N . ALA C 1 408 ? 75.15490 100.12197 27.43223 1.000 33.82031 408 ALA C N 1
ATOM 11783 C CA . ALA C 1 408 ? 73.87695 99.49112 27.72332 1.000 33.23810 408 ALA C CA 1
ATOM 11784 C C . ALA C 1 408 ? 72.97336 99.63076 26.50957 1.000 32.79115 408 ALA C C 1
ATOM 11785 O O . ALA C 1 408 ? 73.02457 100.63656 25.79800 1.000 33.05151 408 ALA C O 1
ATOM 11787 N N . GLY C 1 409 ? 72.13897 98.62051 26.28555 1.000 34.32209 409 GLY C N 1
ATOM 11788 C CA . GLY C 1 409 ? 71.20240 98.70604 25.17687 1.000 34.20735 409 GLY C CA 1
ATOM 11789 C C . GLY C 1 409 ? 70.53627 97.38242 24.87204 1.000 33.55367 409 GLY C C 1
ATOM 11790 O O . GLY C 1 409 ? 70.27993 96.57246 25.77024 1.000 33.03581 409 GLY C O 1
ATOM 11791 N N . LEU C 1 410 ? 70.26610 97.17777 23.58545 1.000 34.40817 410 LEU C N 1
ATOM 11792 C CA . LEU C 1 410 ? 69.47513 96.06294 23.08511 1.000 34.09183 410 LEU C CA 1
ATOM 11793 C C . LEU C 1 410 ? 70.36380 95.10486 22.30397 1.000 33.67822 410 LEU C C 1
ATOM 11794 O O . LEU C 1 410 ? 71.19284 95.53591 21.49550 1.000 34.03006 410 LEU C O 1
ATOM 11799 N N . THR C 1 411 ? 70.18372 93.80472 22.53946 1.000 33.36024 411 THR C N 1
ATOM 11800 C CA . THR C 1 411 ? 70.98718 92.77908 21.88725 1.000 32.77072 411 THR C CA 1
ATOM 11801 C C . THR C 1 411 ? 70.09800 91.71404 21.26019 1.000 32.86844 411 THR C C 1
ATOM 11802 O O . THR C 1 411 ? 69.05621 91.34749 21.81475 1.000 32.98034 411 THR C O 1
ATOM 11806 N N . CYS C 1 412 ? 70.51123 91.24738 20.08390 1.000 32.84099 412 CYS C N 1
ATOM 11807 C CA . CYS C 1 412 ? 70.02412 90.01390 19.47834 1.000 32.95991 412 CYS C CA 1
ATOM 11808 C C . CYS C 1 412 ? 71.14401 88.99119 19.60960 1.000 32.00350 412 CYS C C 1
ATOM 11809 O O . CYS C 1 412 ? 72.22892 89.18109 19.04976 1.000 31.67499 412 CYS C O 1
ATOM 11812 N N . TYR C 1 413 ? 70.88963 87.92321 20.36162 1.000 33.75185 413 TYR C N 1
ATOM 11813 C CA . TYR C 1 413 ? 71.94896 87.07839 20.90054 1.000 33.13761 413 TYR C CA 1
ATOM 11814 C C . TYR C 1 413 ? 71.69342 85.62172 20.54674 1.000 33.46228 413 TYR C C 1
ATOM 11815 O O . TYR C 1 413 ? 70.57115 85.13115 20.70567 1.000 33.95075 413 TYR C O 1
ATOM 11824 N N . TYR C 1 414 ? 72.73451 84.93265 20.07619 1.000 33.32338 414 TYR C N 1
ATOM 11825 C CA . TYR C 1 414 ? 72.69740 83.48387 19.91776 1.000 33.85732 414 TYR C CA 1
ATOM 11826 C C . TYR C 1 414 ? 73.64228 82.78695 20.88952 1.000 33.70663 414 TYR C C 1
ATOM 11827 O O . TYR C 1 414 ? 73.19498 81.98609 21.71587 1.000 34.03982 414 TYR C O 1
ATOM 11836 N N . ASN C 1 415 ? 74.94679 83.05218 20.79808 1.000 33.68311 415 ASN C N 1
ATOM 11837 C CA . ASN C 1 415 ? 75.90943 82.61851 21.80296 1.000 33.87959 415 ASN C CA 1
ATOM 11838 C C . ASN C 1 415 ? 76.95961 83.70921 21.97034 1.000 33.59014 415 ASN C C 1
ATOM 11839 O O . ASN C 1 415 ? 76.86544 84.78702 21.37484 1.000 33.13416 415 ASN C O 1
ATOM 11844 N N . SER C 1 416 ? 77.97756 83.42197 22.78435 1.000 33.60844 416 SER C N 1
ATOM 11845 C CA . SER C 1 416 ? 78.94930 84.45090 23.13808 1.000 33.73492 416 SER C CA 1
ATOM 11846 C C . SER C 1 416 ? 79.79547 84.89746 21.95177 1.000 33.56339 416 SER C C 1
ATOM 11847 O O . SER C 1 416 ? 80.40434 85.97067 22.01425 1.000 33.53686 416 SER C O 1
ATOM 11850 N N . LYS C 1 417 ? 79.84346 84.11321 20.87600 1.000 33.35301 417 LYS C N 1
ATOM 11851 C CA . LYS C 1 417 ? 80.61309 84.46680 19.69155 1.000 33.13107 417 LYS C CA 1
ATOM 11852 C C . LYS C 1 417 ? 79.74535 84.91100 18.52333 1.000 32.51013 417 LYS C C 1
ATOM 11853 O O . LYS C 1 417 ? 80.28117 85.18784 17.44520 1.000 32.39668 417 LYS C O 1
ATOM 11859 N N . ASN C 1 418 ? 78.42719 84.98474 18.70050 1.000 32.31681 418 ASN C N 1
ATOM 11860 C CA . ASN C 1 418 ? 77.51671 85.35124 17.61832 1.000 32.22049 418 ASN C CA 1
ATOM 11861 C C . ASN C 1 418 ? 76.37868 86.17921 18.19620 1.000 32.07384 418 ASN C C 1
ATOM 11862 O O . ASN C 1 418 ? 75.48559 85.63147 18.85124 1.000 32.23961 418 ASN C O 1
ATOM 11867 N N . TRP C 1 419 ? 76.40526 87.48703 17.94519 1.000 31.18555 419 TRP C N 1
ATOM 11868 C CA . TRP C 1 419 ? 75.35377 88.38865 18.40113 1.000 31.31483 419 TRP C CA 1
ATOM 11869 C C . TRP C 1 419 ? 75.57412 89.75800 17.77465 1.000 31.50293 419 TRP C C 1
ATOM 11870 O O . TRP C 1 419 ? 76.62345 90.03656 17.18871 1.000 31.37113 419 TRP C O 1
ATOM 11881 N N . SER C 1 420 ? 74.55847 90.60853 17.90490 1.000 31.14549 420 SER C N 1
ATOM 11882 C CA . SER C 1 420 ? 74.66589 92.02822 17.60999 1.000 31.61982 420 SER C CA 1
ATOM 11883 C C . SER C 1 420 ? 74.18315 92.80552 18.82729 1.000 31.95899 420 SER C C 1
ATOM 11884 O O . SER C 1 420 ? 73.46207 92.27826 19.67855 1.000 31.85682 420 SER C O 1
ATOM 11887 N N . TYR C 1 421 ? 74.58399 94.07253 18.90162 1.000 31.61831 421 TYR C N 1
ATOM 11888 C CA . TYR C 1 421 ? 74.42958 94.84783 20.12836 1.000 32.07739 421 TYR C CA 1
ATOM 11889 C C . TYR C 1 421 ? 74.38695 96.32578 19.77533 1.000 33.11258 421 TYR C C 1
ATOM 11890 O O . TYR C 1 421 ? 75.36685 96.86301 19.25265 1.000 32.95764 421 TYR C O 1
ATOM 11899 N N . CYS C 1 422 ? 73.25575 96.97441 20.04970 1.000 32.87587 422 CYS C N 1
ATOM 11900 C CA . CYS C 1 422 ? 73.06916 98.40400 19.80865 1.000 33.49819 422 CYS C CA 1
ATOM 11901 C C . CYS C 1 422 ? 72.92515 99.10029 21.15466 1.000 33.68652 422 CYS C C 1
ATOM 11902 O O . CYS C 1 422 ? 72.00860 98.78671 21.92279 1.000 33.64576 422 CYS C O 1
ATOM 11905 N N . PHE C 1 423 ? 73.81737 100.04858 21.43426 1.000 33.55073 423 PHE C N 1
ATOM 11906 C CA . PHE C 1 423 ? 74.00414 100.49582 22.80623 1.000 33.73773 423 PHE C CA 1
ATOM 11907 C C . PHE C 1 423 ? 74.34524 101.97819 22.86033 1.000 33.86599 423 PHE C C 1
ATOM 11908 O O . PHE C 1 423 ? 74.78820 102.57806 21.87696 1.000 33.73391 423 PHE C O 1
ATOM 11916 N N . VAL C 1 424 ? 74.14413 102.55089 24.04495 1.000 33.78882 424 VAL C N 1
ATOM 11917 C CA . VAL C 1 424 ? 74.60991 103.88924 24.38721 1.000 34.13021 424 VAL C CA 1
ATOM 11918 C C . VAL C 1 424 ? 75.90412 103.74300 25.17505 1.000 34.45189 424 VAL C C 1
ATOM 11919 O O . VAL C 1 424 ? 75.99432 102.90270 26.07781 1.000 34.63302 424 VAL C O 1
ATOM 11923 N N . ASP C 1 425 ? 76.91481 104.53749 24.82589 1.000 33.80169 425 ASP C N 1
ATOM 11924 C CA . ASP C 1 425 ? 78.14868 104.59079 25.59686 1.000 34.33918 425 ASP C CA 1
ATOM 11925 C C . ASP C 1 425 ? 78.56278 106.04824 25.73874 1.000 34.91294 425 ASP C C 1
ATOM 11926 O O . ASP C 1 425 ? 77.86450 106.95895 25.28434 1.000 34.78752 425 ASP C O 1
ATOM 11931 N N . TYR C 1 426 ? 79.70563 106.27364 26.37695 1.000 35.94900 426 TYR C N 1
ATOM 11932 C CA . TYR C 1 426 ? 80.28904 107.60313 26.47176 1.000 36.59952 426 TYR C CA 1
ATOM 11933 C C . TYR C 1 426 ? 81.53396 107.66567 25.60187 1.000 36.74572 426 TYR C C 1
ATOM 11934 O O . TYR C 1 426 ? 82.42798 106.82157 25.72628 1.000 36.98356 426 TYR C O 1
ATOM 11943 N N . GLU C 1 427 ? 81.58272 108.66302 24.72466 1.000 38.70141 427 GLU C N 1
ATOM 11944 C CA . GLU C 1 427 ? 82.71567 108.89852 23.84026 1.000 38.86655 427 GLU C CA 1
ATOM 11945 C C . GLU C 1 427 ? 83.41964 110.16882 24.29549 1.000 39.74868 427 GLU C C 1
ATOM 11946 O O . GLU C 1 427 ? 82.82227 111.25131 24.27769 1.000 39.70384 427 GLU C O 1
ATOM 11952 N N . GLU C 1 428 ? 84.67823 110.03187 24.71111 1.000 41.01775 428 GLU C N 1
ATOM 11953 C CA . GLU C 1 428 ? 85.43025 111.17343 25.21560 1.000 41.93090 428 GLU C CA 1
ATOM 11954 C C . GLU C 1 428 ? 85.53395 112.25725 24.15075 1.000 41.60625 428 GLU C C 1
ATOM 11955 O O . GLU C 1 428 ? 85.84945 111.97979 22.98998 1.000 41.08922 428 GLU C O 1
ATOM 11961 N N . GLY C 1 429 ? 85.25787 113.49619 24.54984 1.000 40.32927 429 GLY C N 1
ATOM 11962 C CA . GLY C 1 429 ? 85.26375 114.61011 23.62917 1.000 40.06744 429 GLY C CA 1
ATOM 11963 C C . GLY C 1 429 ? 83.98053 114.81300 22.85694 1.000 39.19321 429 GLY C C 1
ATOM 11964 O O . GLY C 1 429 ? 83.87285 115.80191 22.12045 1.000 39.01820 429 GLY C O 1
ATOM 11965 N N . GLN C 1 430 ? 83.00762 113.92209 22.99900 1.000 40.20090 430 GLN C N 1
ATOM 11966 C CA . GLN C 1 430 ? 81.74025 114.02464 22.28383 1.000 39.44860 430 GLN C CA 1
ATOM 11967 C C . GLN C 1 430 ? 80.52721 113.90013 23.19448 1.000 39.33473 430 GLN C C 1
ATOM 11968 O O . GLN C 1 430 ? 79.55945 114.64588 23.02185 1.000 39.12383 430 GLN C O 1
ATOM 11974 N N . GLY C 1 431 ? 80.55541 112.98325 24.16369 1.000 37.77550 431 GLY C N 1
ATOM 11975 C CA . GLY C 1 431 ? 79.43842 112.75870 25.05790 1.000 37.66453 431 GLY C CA 1
ATOM 11976 C C . GLY C 1 431 ? 78.84036 111.37508 24.86199 1.000 37.07278 431 GLY C C 1
ATOM 11977 O O . GLY C 1 431 ? 79.52830 110.43708 24.44106 1.000 36.90690 431 GLY C O 1
ATOM 11978 N N . ARG C 1 432 ? 77.55268 111.25952 25.17560 1.000 35.13253 432 ARG C N 1
ATOM 11979 C CA . ARG C 1 432 ? 76.84175 110.01257 24.93171 1.000 34.57160 432 ARG C CA 1
ATOM 11980 C C . ARG C 1 432 ? 76.65174 109.79820 23.43437 1.000 33.97154 432 ARG C C 1
ATOM 11981 O O . ARG C 1 432 ? 76.28574 110.72013 22.69896 1.000 33.90824 432 ARG C O 1
ATOM 11989 N N . THR C 1 433 ? 76.92587 108.57661 22.97777 1.000 35.55597 433 THR C N 1
ATOM 11990 C CA . THR C 1 433 ? 76.72759 108.21222 21.58232 1.000 35.03000 433 THR C CA 1
ATOM 11991 C C . THR C 1 433 ? 76.07771 106.83916 21.50279 1.000 34.61944 433 THR C C 1
ATOM 11992 O O . THR C 1 433 ? 76.06801 106.07355 22.46967 1.000 34.69773 433 THR C O 1
ATOM 11996 N N . ILE C 1 434 ? 75.53599 106.53757 20.32581 1.000 34.46506 434 ILE C N 1
ATOM 11997 C CA . ILE C 1 434 ? 74.97521 105.22941 20.01117 1.000 34.15440 434 ILE C CA 1
ATOM 11998 C C . ILE C 1 434 ? 75.92498 104.53047 19.04841 1.000 33.85327 434 ILE C C 1
ATOM 11999 O O . ILE C 1 434 ? 76.35852 105.12494 18.05340 1.000 33.80940 434 ILE C O 1
ATOM 12004 N N . LYS C 1 435 ? 76.25946 103.27718 19.35189 1.000 33.97401 435 LYS C N 1
ATOM 12005 C CA . LYS C 1 435 ? 77.11572 102.46747 18.49828 1.000 33.61388 435 LYS C CA 1
ATOM 12006 C C . LYS C 1 435 ? 76.50779 101.07913 18.36185 1.000 33.34775 435 LYS C C 1
ATOM 12007 O O . LYS C 1 435 ? 75.51677 100.74122 19.01534 1.000 33.57136 435 LYS C O 1
ATOM 12013 N N . VAL C 1 436 ? 77.11846 100.26807 17.50266 1.000 33.98209 436 VAL C N 1
ATOM 12014 C CA . VAL C 1 436 ? 76.68670 98.89395 17.27870 1.000 33.61748 436 VAL C CA 1
ATOM 12015 C C . VAL C 1 436 ? 77.91716 98.00478 17.17130 1.000 32.99692 436 VAL C C 1
ATOM 12016 O O . VAL C 1 436 ? 78.93497 98.39922 16.59274 1.000 32.91234 436 VAL C O 1
ATOM 12020 N N . ILE C 1 437 ? 77.82299 96.80310 17.73387 1.000 32.64886 437 ILE C N 1
ATOM 12021 C CA . ILE C 1 437 ? 78.86588 95.79171 17.62289 1.000 32.01741 437 ILE C CA 1
ATOM 12022 C C . ILE C 1 437 ? 78.20401 94.47697 17.23802 1.000 31.43889 437 ILE C C 1
ATOM 12023 O O . ILE C 1 437 ? 77.17852 94.10103 17.81599 1.000 31.47293 437 ILE C O 1
ATOM 12028 N N . GLN C 1 438 ? 78.77461 93.79168 16.25056 1.000 33.01076 438 GLN C N 1
ATOM 12029 C CA . GLN C 1 438 ? 78.29381 92.48317 15.83282 1.000 32.63859 438 GLN C CA 1
ATOM 12030 C C . GLN C 1 438 ? 79.44743 91.49583 15.86202 1.000 32.26480 438 GLN C C 1
ATOM 12031 O O . GLN C 1 438 ? 80.52536 91.77920 15.32884 1.000 32.30476 438 GLN C O 1
ATOM 12037 N N . LEU C 1 439 ? 79.22164 90.34661 16.48964 1.000 31.96004 439 LEU C N 1
ATOM 12038 C CA . LEU C 1 439 ? 80.14283 89.22246 16.41700 1.000 31.86351 439 LEU C CA 1
ATOM 12039 C C . LEU C 1 439 ? 79.55867 88.19440 15.45726 1.000 31.90295 439 LEU C C 1
ATOM 12040 O O . LEU C 1 439 ? 78.46342 87.67247 15.69031 1.000 31.99573 439 LEU C O 1
ATOM 12045 N N . ASP C 1 440 ? 80.27622 87.92974 14.37021 1.000 32.62389 440 ASP C N 1
ATOM 12046 C CA . ASP C 1 440 ? 79.87425 86.95620 13.36105 1.000 32.92356 440 ASP C CA 1
ATOM 12047 C C . ASP C 1 440 ? 81.02483 85.97160 13.20979 1.000 33.01112 440 ASP C C 1
ATOM 12048 O O . ASP C 1 440 ? 82.09149 86.33434 12.70200 1.000 32.93019 440 ASP C O 1
ATOM 12053 N N . HIS C 1 441 ? 80.80544 84.73010 13.64516 1.000 34.00709 441 HIS C N 1
ATOM 12054 C CA . HIS C 1 441 ? 81.87010 83.72955 13.71042 1.000 34.31997 441 HIS C CA 1
ATOM 12055 C C . HIS C 1 441 ? 83.04013 84.25303 14.53898 1.000 34.20616 441 HIS C C 1
ATOM 12056 O O . HIS C 1 441 ? 84.20845 84.10961 14.16783 1.000 34.35165 441 HIS C O 1
ATOM 12063 N N . ASN C 1 442 ? 82.71357 84.89293 15.66209 1.000 32.95122 442 ASN C N 1
ATOM 12064 C CA . ASN C 1 442 ? 83.66949 85.49426 16.58777 1.000 33.12341 442 ASN C CA 1
ATOM 12065 C C . ASN C 1 442 ? 84.45445 86.64664 15.96723 1.000 32.91284 442 ASN C C 1
ATOM 12066 O O . ASN C 1 442 ? 85.44478 87.09961 16.55351 1.000 33.23898 442 ASN C O 1
ATOM 12071 N N . VAL C 1 443 ? 84.04094 87.13584 14.80681 1.000 33.50469 443 VAL C N 1
ATOM 12072 C CA . VAL C 1 443 ? 84.74459 88.19986 14.09140 1.000 33.42992 443 VAL C CA 1
ATOM 12073 C C . VAL C 1 443 ? 84.02234 89.51637 14.35784 1.000 33.34100 443 VAL C C 1
ATOM 12074 O O . VAL C 1 443 ? 82.79702 89.57918 14.18440 1.000 33.19809 443 VAL C O 1
ATOM 12078 N N . PRO C 1 444 ? 84.72459 90.57053 14.76687 1.000 33.12465 444 PRO C N 1
ATOM 12079 C CA . PRO C 1 444 ? 84.04379 91.79583 15.19315 1.000 33.26011 444 PRO C CA 1
ATOM 12080 C C . PRO C 1 444 ? 83.62822 92.68449 14.03017 1.000 33.22663 444 PRO C C 1
ATOM 12081 O O . PRO C 1 444 ? 84.21258 92.65875 12.94455 1.000 33.16936 444 PRO C O 1
ATOM 12085 N N . SER C 1 445 ? 82.60054 93.49194 14.28867 1.000 33.21785 445 SER C N 1
ATOM 12086 C CA . SER C 1 445 ? 82.04288 94.40180 13.29127 1.000 33.39673 445 SER C CA 1
ATOM 12087 C C . SER C 1 445 ? 81.50220 95.61813 14.03095 1.000 33.85103 445 SER C C 1
ATOM 12088 O O . SER C 1 445 ? 80.49323 95.51326 14.73429 1.000 33.90426 445 SER C O 1
ATOM 12091 N N . TRP C 1 446 ? 82.16960 96.76223 13.88398 1.000 33.14077 446 TRP C N 1
ATOM 12092 C CA . TRP C 1 446 ? 81.79755 97.98934 14.59195 1.000 33.73020 446 TRP C CA 1
ATOM 12093 C C . TRP C 1 446 ? 81.89521 99.17032 13.63590 1.000 34.03441 446 TRP C C 1
ATOM 12094 O O . TRP C 1 446 ? 82.83606 99.97125 13.69809 1.000 34.40578 446 TRP C O 1
ATOM 12105 N N . PRO C 1 447 ? 80.91802 99.32195 12.73732 1.000 34.97841 447 PRO C N 1
ATOM 12106 C CA . PRO C 1 447 ? 81.04632 100.34244 11.68534 1.000 35.22418 447 PRO C CA 1
ATOM 12107 C C . PRO C 1 447 ? 80.81966 101.76429 12.16735 1.000 35.74133 447 PRO C C 1
ATOM 12108 O O . PRO C 1 447 ? 81.18917 102.70302 11.45191 1.000 35.93965 447 PRO C O 1
ATOM 12112 N N . LEU C 1 448 ? 80.23203 101.96237 13.34386 1.000 36.35112 448 LEU C N 1
ATOM 12113 C CA . LEU C 1 448 ? 79.92551 103.29903 13.83341 1.000 36.83388 448 LEU C CA 1
ATOM 12114 C C . LEU C 1 448 ? 80.94195 103.82012 14.83923 1.000 37.19454 448 LEU C C 1
ATOM 12115 O O . LEU C 1 448 ? 80.77665 104.93477 15.33824 1.000 37.61515 448 LEU C O 1
ATOM 12120 N N . HIS C 1 449 ? 81.99197 103.05649 15.14371 1.000 36.35355 449 HIS C N 1
ATOM 12121 C CA . HIS C 1 449 ? 82.89537 103.46414 16.21505 1.000 36.92462 449 HIS C CA 1
ATOM 12122 C C . HIS C 1 449 ? 83.72455 104.68609 15.83653 1.000 37.37110 449 HIS C C 1
ATOM 12123 O O . HIS C 1 449 ? 84.13436 105.44832 16.71961 1.000 38.01194 449 HIS C O 1
ATOM 12130 N N . GLU C 1 450 ? 83.97745 104.89694 14.54489 1.000 43.19290 450 GLU C N 1
ATOM 12131 C CA . GLU C 1 450 ? 84.76683 106.04199 14.11119 1.000 43.54192 450 GLU C CA 1
ATOM 12132 C C . GLU C 1 450 ? 83.92490 107.28153 13.84054 1.000 43.70818 450 GLU C C 1
ATOM 12133 O O . GLU C 1 450 ? 84.48042 108.38247 13.75089 1.000 44.09249 450 GLU C O 1
ATOM 12139 N N . GLN C 1 451 ? 82.60911 107.13272 13.69872 1.000 44.19501 451 GLN C N 1
ATOM 12140 C CA . GLN C 1 451 ? 81.69605 108.27606 13.66270 1.000 44.37291 451 GLN C CA 1
ATOM 12141 C C . GLN C 1 451 ? 80.36147 107.81069 14.21336 1.000 44.23860 451 GLN C C 1
ATOM 12142 O O . GLN C 1 451 ? 79.45475 107.42747 13.46044 1.000 43.98110 451 GLN C O 1
ATOM 12148 N N . PRO C 1 452 ? 80.20516 107.82151 15.53114 1.000 38.80018 452 PRO C N 1
ATOM 12149 C CA . PRO C 1 452 ? 78.98665 107.28834 16.13955 1.000 38.66910 452 PRO C CA 1
ATOM 12150 C C . PRO C 1 452 ? 77.83823 108.28210 16.09046 1.000 38.81827 452 PRO C C 1
ATOM 12151 O O . PRO C 1 452 ? 78.01781 109.48664 15.89972 1.000 39.07249 452 PRO C O 1
ATOM 12155 N N . ILE C 1 453 ? 76.63796 107.74032 16.26653 1.000 35.91143 453 ILE C N 1
ATOM 12156 C CA . ILE C 1 453 ? 75.41912 108.53955 16.31271 1.000 36.07075 453 ILE C CA 1
ATOM 12157 C C . ILE C 1 453 ? 75.39741 109.29259 17.63616 1.000 36.37599 453 ILE C C 1
ATOM 12158 O O . ILE C 1 453 ? 75.32807 108.66607 18.70322 1.000 36.40403 453 ILE C O 1
ATOM 12163 N N . PRO C 1 454 ? 75.45662 110.62100 17.62098 1.000 36.21412 454 PRO C N 1
ATOM 12164 C CA . PRO C 1 454 ? 75.49845 111.36530 18.88331 1.000 36.57440 454 PRO C CA 1
ATOM 12165 C C . PRO C 1 454 ? 74.14302 111.37109 19.57115 1.000 36.61257 454 PRO C C 1
ATOM 12166 O O . PRO C 1 454 ? 73.09478 111.43093 18.92394 1.000 36.49401 454 PRO C O 1
ATOM 12170 N N . VAL C 1 455 ? 74.17567 111.30559 20.89559 1.000 36.71483 455 VAL C N 1
ATOM 12171 C CA . VAL C 1 455 ? 72.97842 111.39367 21.72608 1.000 36.82099 455 VAL C CA 1
ATOM 12172 C C . VAL C 1 455 ? 72.91349 112.80412 22.30117 1.000 37.24354 455 VAL C C 1
ATOM 12173 O O . VAL C 1 455 ? 73.88586 113.24410 22.93399 1.000 37.59761 455 VAL C O 1
ATOM 12177 N N . PRO C 1 456 ? 71.82124 113.54085 22.10151 1.000 38.54869 456 PRO C N 1
ATOM 12178 C CA . PRO C 1 456 ? 71.71633 114.87545 22.70296 1.000 38.95142 456 PRO C CA 1
ATOM 12179 C C . PRO C 1 456 ? 71.80565 114.80188 24.21993 1.000 39.30877 456 PRO C C 1
ATOM 12180 O O . PRO C 1 456 ? 71.30430 113.86472 24.84504 1.000 39.19871 456 PRO C O 1
ATOM 12184 N N . GLU C 1 457 ? 72.46694 115.80489 24.80551 1.000 40.61172 457 GLU C N 1
ATOM 12185 C CA . GLU C 1 457 ? 72.65125 115.83783 26.25369 1.000 41.05184 457 GLU C CA 1
ATOM 12186 C C . GLU C 1 457 ? 71.31794 115.79729 26.98754 1.000 41.07404 457 GLU C C 1
ATOM 12187 O O . GLU C 1 457 ? 71.17450 115.09320 27.99367 1.000 41.20678 457 GLU C O 1
ATOM 12193 N N . GLN C 1 458 ? 70.33148 116.54492 26.49900 1.000 41.91935 458 GLN C N 1
ATOM 12194 C CA . GLN C 1 458 ? 69.06740 116.71445 27.20201 1.000 42.05174 458 GLN C CA 1
ATOM 12195 C C . GLN C 1 458 ? 68.08833 115.57191 26.97056 1.000 41.67152 458 GLN C C 1
ATOM 12196 O O . GLN C 1 458 ? 66.95014 115.65162 27.44587 1.000 41.78353 458 GLN C O 1
ATOM 12202 N N . ALA C 1 459 ? 68.48765 114.52383 26.25611 1.000 40.41341 459 ALA C N 1
ATOM 12203 C CA . ALA C 1 459 ? 67.63608 113.35098 26.09998 1.000 40.09465 459 ALA C CA 1
ATOM 12204 C C . ALA C 1 459 ? 67.57116 112.60915 27.42862 1.000 40.22920 459 ALA C C 1
ATOM 12205 O O . ALA C 1 459 ? 68.55582 111.99926 27.85768 1.000 40.27364 459 ALA C O 1
ATOM 12207 N N . GLU C 1 460 ? 66.41683 112.67321 28.09450 1.000 43.69455 460 GLU C N 1
ATOM 12208 C CA . GLU C 1 460 ? 66.27144 111.98537 29.37239 1.000 43.81365 460 GLU C CA 1
ATOM 12209 C C . GLU C 1 460 ? 66.20592 110.47694 29.19262 1.000 43.40559 460 GLU C C 1
ATOM 12210 O O . GLU C 1 460 ? 66.65059 109.72747 30.06999 1.000 43.43089 460 GLU C O 1
ATOM 12216 N N . SER C 1 461 ? 65.65530 110.01776 28.07389 1.000 40.52315 461 SER C N 1
ATOM 12217 C CA . SER C 1 461 ? 65.56516 108.60221 27.75789 1.000 40.15090 461 SER C CA 1
ATOM 12218 C C . SER C 1 461 ? 66.00265 108.38709 26.31806 1.000 39.93408 461 SER C C 1
ATOM 12219 O O . SER C 1 461 ? 65.89106 109.28322 25.47562 1.000 40.00928 461 SER C O 1
ATOM 12222 N N . VAL C 1 462 ? 66.51275 107.19208 26.04383 1.000 38.54575 462 VAL C N 1
ATOM 12223 C CA . VAL C 1 462 ? 66.79860 106.75515 24.68294 1.000 38.33552 462 VAL C CA 1
ATOM 12224 C C . VAL C 1 462 ? 65.97900 105.50024 24.42460 1.000 38.09086 462 VAL C C 1
ATOM 12225 O O . VAL C 1 462 ? 66.17112 104.47713 25.09501 1.000 37.86057 462 VAL C O 1
ATOM 12229 N N . TRP C 1 463 ? 65.05532 105.58601 23.47355 1.000 38.84715 463 TRP C N 1
ATOM 12230 C CA . TRP C 1 463 ? 64.29013 104.42421 23.04408 1.000 38.76293 463 TRP C CA 1
ATOM 12231 C C . TRP C 1 463 ? 65.12487 103.60524 22.06705 1.000 38.65397 463 TRP C C 1
ATOM 12232 O O . TRP C 1 463 ? 65.76415 104.16489 21.17144 1.000 38.68756 463 TRP C O 1
ATOM 12243 N N . LEU C 1 464 ? 65.12536 102.28813 22.23932 1.000 36.83226 464 LEU C N 1
ATOM 12244 C CA . LEU C 1 464 ? 65.80381 101.38388 21.32276 1.000 36.82578 464 LEU C CA 1
ATOM 12245 C C . LEU C 1 464 ? 64.82022 100.33981 20.81191 1.000 37.00417 464 LEU C C 1
ATOM 12246 O O . LEU C 1 464 ? 63.89561 99.93372 21.52194 1.000 36.90738 464 LEU C O 1
ATOM 12251 N N . ARG C 1 465 ? 65.02734 99.90381 19.57232 1.000 37.45427 465 ARG C N 1
ATOM 12252 C CA . ARG C 1 465 ? 64.07309 99.01975 18.92153 1.000 37.83106 465 ARG C CA 1
ATOM 12253 C C . ARG C 1 465 ? 64.78479 98.23848 17.82795 1.000 38.20898 465 ARG C C 1
ATOM 12254 O O . ARG C 1 465 ? 65.65071 98.77998 17.13688 1.000 38.24257 465 ARG C O 1
ATOM 12262 N N . VAL C 1 466 ? 64.43081 96.96241 17.69372 1.000 36.95318 466 VAL C N 1
ATOM 12263 C CA . VAL C 1 466 ? 64.91452 96.11450 16.61130 1.000 37.56603 466 VAL C CA 1
ATOM 12264 C C . VAL C 1 466 ? 63.70467 95.55554 15.87651 1.000 38.20923 466 VAL C C 1
ATOM 12265 O O . VAL C 1 466 ? 62.73844 95.11217 16.50825 1.000 38.06375 466 VAL C O 1
ATOM 12269 N N . ASP C 1 467 ? 63.74907 95.59534 14.54855 1.000 37.76189 467 ASP C N 1
ATOM 12270 C CA . ASP C 1 467 ? 62.65959 95.11583 13.71035 1.000 38.41289 467 ASP C CA 1
ATOM 12271 C C . ASP C 1 467 ? 63.14529 93.91654 12.91128 1.000 39.07104 467 ASP C C 1
ATOM 12272 O O . ASP C 1 467 ? 64.15819 94.00223 12.21141 1.000 38.91715 467 ASP C O 1
ATOM 12277 N N . VAL C 1 468 ? 62.41902 92.80812 13.01561 1.000 39.20118 468 VAL C N 1
ATOM 12278 C CA . VAL C 1 468 ? 62.81676 91.53098 12.44128 1.000 39.95004 468 VAL C CA 1
ATOM 12279 C C . VAL C 1 468 ? 61.88444 91.21212 11.28245 1.000 40.54855 468 VAL C C 1
ATOM 12280 O O . VAL C 1 468 ? 60.65939 91.28849 11.42424 1.000 40.65906 468 VAL C O 1
ATOM 12284 N N . ASP C 1 469 ? 62.46519 90.86676 10.12895 1.000 39.88211 469 ASP C N 1
ATOM 12285 C CA . ASP C 1 469 ? 61.69560 90.53092 8.92924 1.000 40.38126 469 ASP C CA 1
ATOM 12286 C C . ASP C 1 469 ? 62.42472 89.39871 8.20782 1.000 40.66866 469 ASP C C 1
ATOM 12287 O O . ASP C 1 469 ? 63.23385 89.64285 7.30778 1.000 40.15811 469 ASP C O 1
ATOM 12292 N N . ARG C 1 470 ? 62.12423 88.16190 8.61115 1.000 40.44150 470 ARG C N 1
ATOM 12293 C CA . ARG C 1 470 ? 62.68526 86.95999 8.00188 1.000 40.72103 470 ARG C CA 1
ATOM 12294 C C . ARG C 1 470 ? 64.21019 86.97223 8.01156 1.000 39.69029 470 ARG C C 1
ATOM 12295 O O . ARG C 1 470 ? 64.83150 86.73364 9.05141 1.000 39.27780 470 ARG C O 1
ATOM 12303 N N . LEU C 1 471 ? 64.82305 87.25299 6.86003 1.000 39.62657 471 LEU C N 1
ATOM 12304 C CA . LEU C 1 471 ? 66.26724 87.10319 6.72372 1.000 38.40600 471 LEU C CA 1
ATOM 12305 C C . LEU C 1 471 ? 67.05391 88.27428 7.29820 1.000 37.32671 471 LEU C C 1
ATOM 12306 O O . LEU C 1 471 ? 68.24250 88.11349 7.59581 1.000 36.17777 471 LEU C O 1
ATOM 12311 N N . VAL C 1 472 ? 66.43073 89.43854 7.46699 1.000 37.78192 472 VAL C N 1
ATOM 12312 C CA . VAL C 1 472 ? 67.13802 90.63252 7.90638 1.000 36.83695 472 VAL C CA 1
ATOM 12313 C C . VAL C 1 472 ? 66.52525 91.14543 9.20365 1.000 37.17341 472 VAL C C 1
ATOM 12314 O O . VAL C 1 472 ? 65.40276 90.79481 9.57760 1.000 38.20798 472 VAL C O 1
ATOM 12318 N N . TYR C 1 473 ? 67.29411 91.98258 9.89903 1.000 38.47936 473 TYR C N 1
ATOM 12319 C CA . TYR C 1 473 ? 66.76921 92.76534 11.00783 1.000 38.71609 473 TYR C CA 1
ATOM 12320 C C . TYR C 1 473 ? 67.59055 94.04027 11.14544 1.000 37.76310 473 TYR C C 1
ATOM 12321 O O . TYR C 1 473 ? 68.75964 94.08983 10.75165 1.000 36.83760 473 TYR C O 1
ATOM 12330 N N . ARG C 1 474 ? 66.95368 95.07844 11.68976 1.000 39.60458 474 ARG C N 1
ATOM 12331 C CA . ARG C 1 474 ? 67.53948 96.40900 11.77232 1.000 38.88855 474 ARG C CA 1
ATOM 12332 C C . ARG C 1 474 ? 67.22302 97.03056 13.12377 1.000 38.83304 474 ARG C C 1
ATOM 12333 O O . ARG C 1 474 ? 66.16183 96.78677 13.70278 1.000 39.26653 474 ARG C O 1
ATOM 12341 N N . TYR C 1 475 ? 68.14920 97.85011 13.61193 1.000 37.11818 475 TYR C N 1
ATOM 12342 C CA . TYR C 1 475 ? 67.97065 98.58602 14.85416 1.000 36.93640 475 TYR C CA 1
ATOM 12343 C C . TYR C 1 475 ? 67.48272 100.00078 14.56852 1.000 36.81067 475 TYR C C 1
ATOM 12344 O O . TYR C 1 475 ? 67.77280 100.57928 13.51837 1.000 36.70133 475 TYR C O 1
ATOM 12353 N N . SER C 1 476 ? 66.73403 100.55230 15.52082 1.000 37.35317 476 SER C N 1
ATOM 12354 C CA . SER C 1 476 ? 66.25593 101.92365 15.44156 1.000 37.26682 476 SER C CA 1
ATOM 12355 C C . SER C 1 476 ? 66.26467 102.53067 16.83671 1.000 37.00402 476 SER C C 1
ATOM 12356 O O . SER C 1 476 ? 66.22203 101.82165 17.84484 1.000 36.93551 476 SER C O 1
ATOM 12359 N N . TYR C 1 477 ? 66.31905 103.86000 16.88456 1.000 39.00112 477 TYR C N 1
ATOM 12360 C CA . TYR C 1 477 ? 66.41085 104.58111 18.14451 1.000 38.83868 477 TYR C CA 1
ATOM 12361 C C . TYR C 1 477 ? 65.53019 105.82118 18.09238 1.000 38.99892 477 TYR C C 1
ATOM 12362 O O . TYR C 1 477 ? 65.10947 106.26846 17.02232 1.000 39.16625 477 TYR C O 1
ATOM 12371 N N . SER C 1 478 ? 65.26037 106.37565 19.27301 1.000 40.44566 478 SER C N 1
ATOM 12372 C CA . SER C 1 478 ? 64.46862 107.58994 19.39725 1.000 40.62845 478 SER C CA 1
ATOM 12373 C C . SER C 1 478 ? 64.83155 108.29373 20.69647 1.000 40.61491 478 SER C C 1
ATOM 12374 O O . SER C 1 478 ? 65.20309 107.65481 21.68536 1.000 40.50015 478 SER C O 1
ATOM 12377 N N . PHE C 1 479 ? 64.71975 109.62047 20.68038 1.000 41.41152 479 PHE C N 1
ATOM 12378 C CA . PHE C 1 479 ? 65.00444 110.44686 21.84305 1.000 41.53443 479 PHE C CA 1
ATOM 12379 C C . PHE C 1 479 ? 63.75052 111.05682 22.44848 1.000 41.78268 479 PHE C C 1
ATOM 12380 O O . PHE C 1 479 ? 63.83781 111.71381 23.49193 1.000 41.94501 479 PHE C O 1
ATOM 12388 N N . ASP C 1 480 ? 62.58894 110.85792 21.82370 1.000 44.65218 480 ASP C N 1
ATOM 12389 C CA . ASP C 1 480 ? 61.33174 111.32085 22.39001 1.000 44.88681 480 ASP C CA 1
ATOM 12390 C C . ASP C 1 480 ? 60.21310 110.28760 22.33628 1.000 44.89696 480 ASP C C 1
ATOM 12391 O O . ASP C 1 480 ? 59.08112 110.62231 22.69813 1.000 45.11234 480 ASP C O 1
ATOM 12396 N N . GLY C 1 481 ? 60.47947 109.05790 21.89413 1.000 44.12628 481 GLY C N 1
ATOM 12397 C CA . GLY C 1 481 ? 59.45512 108.03559 21.80357 1.000 44.20361 481 GLY C CA 1
ATOM 12398 C C . GLY C 1 481 ? 58.46239 108.19792 20.67356 1.000 44.48132 481 GLY C C 1
ATOM 12399 O O . GLY C 1 481 ? 57.61614 107.31537 20.48807 1.000 44.57731 481 GLY C O 1
ATOM 12400 N N . GLU C 1 482 ? 58.53073 109.28975 19.91352 1.000 48.23180 482 GLU C N 1
ATOM 12401 C CA . GLU C 1 482 ? 57.61680 109.53863 18.80630 1.000 48.53844 482 GLU C CA 1
ATOM 12402 C C . GLU C 1 482 ? 58.29942 109.45562 17.44920 1.000 48.52056 482 GLU C C 1
ATOM 12403 O O . GLU C 1 482 ? 57.80756 108.76511 16.55119 1.000 48.75584 482 GLU C O 1
ATOM 12409 N N . THR C 1 483 ? 59.42362 110.14740 17.27231 1.000 44.75929 483 THR C N 1
ATOM 12410 C CA . THR C 1 483 ? 60.16713 110.13964 16.01710 1.000 44.72706 483 THR C CA 1
ATOM 12411 C C . THR C 1 483 ? 61.30717 109.13298 16.11771 1.000 44.42852 483 THR C C 1
ATOM 12412 O O . THR C 1 483 ? 62.15752 109.24031 17.00794 1.000 44.17632 483 THR C O 1
ATOM 12416 N N . TRP C 1 484 ? 61.33058 108.16996 15.20082 1.000 41.26238 484 TRP C N 1
ATOM 12417 C CA . TRP C 1 484 ? 62.31639 107.09884 15.20558 1.000 41.04736 484 TRP C CA 1
ATOM 12418 C C . TRP C 1 484 ? 63.26258 107.23668 14.02006 1.000 40.99273 484 TRP C C 1
ATOM 12419 O O . TRP C 1 484 ? 62.84366 107.59586 12.91485 1.000 41.23478 484 TRP C O 1
ATOM 12430 N N . HIS C 1 485 ? 64.53908 106.94781 14.25842 1.000 40.09313 485 HIS C N 1
ATOM 12431 C CA . HIS C 1 485 ? 65.55813 106.92246 13.22005 1.000 39.97402 485 HIS C CA 1
ATOM 12432 C C . HIS C 1 485 ? 66.23963 105.56276 13.22684 1.000 39.84424 485 HIS C C 1
ATOM 12433 O O . HIS C 1 485 ? 66.44393 104.96630 14.28854 1.000 39.71710 485 HIS C O 1
ATOM 12440 N N . ALA C 1 486 ? 66.59149 105.07762 12.04151 1.000 37.21284 486 ALA C N 1
ATOM 12441 C CA . ALA C 1 486 ? 67.16913 103.75072 11.89640 1.000 37.15520 486 ALA C CA 1
ATOM 12442 C C . ALA C 1 486 ? 68.68682 103.80389 11.99924 1.000 36.68067 486 ALA C C 1
ATOM 12443 O O . ALA C 1 486 ? 69.32362 104.74827 11.52223 1.000 36.50680 486 ALA C O 1
ATOM 12445 N N . VAL C 1 487 ? 69.25856 102.78911 12.64133 1.000 36.74463 487 VAL C N 1
ATOM 12446 C CA . VAL C 1 487 ? 70.70018 102.55856 12.59690 1.000 36.27517 487 VAL C CA 1
ATOM 12447 C C . VAL C 1 487 ? 71.00172 101.93179 11.24039 1.000 36.26194 487 VAL C C 1
ATOM 12448 O O . VAL C 1 487 ? 70.52627 100.82393 10.95036 1.000 36.50124 487 VAL C O 1
ATOM 12452 N N . PRO C 1 488 ? 71.78597 102.60115 10.37624 1.000 36.18265 488 PRO C N 1
ATOM 12453 C CA . PRO C 1 488 ? 71.95898 102.17904 8.97981 1.000 36.23412 488 PRO C CA 1
ATOM 12454 C C . PRO C 1 488 ? 72.87091 100.96625 8.78859 1.000 35.84981 488 PRO C C 1
ATOM 12455 O O . PRO C 1 488 ? 73.81468 100.99381 7.99507 1.000 35.56756 488 PRO C O 1
ATOM 12459 N N . VAL C 1 489 ? 72.58693 99.89308 9.52331 1.000 36.38824 489 VAL C N 1
ATOM 12460 C CA . VAL C 1 489 ? 73.27224 98.61791 9.35688 1.000 36.00243 489 VAL C CA 1
ATOM 12461 C C . VAL C 1 489 ? 72.21972 97.52115 9.29354 1.000 36.50786 489 VAL C C 1
ATOM 12462 O O . VAL C 1 489 ? 71.40179 97.38794 10.21165 1.000 36.88198 489 VAL C O 1
ATOM 12466 N N . THR C 1 490 ? 72.23738 96.74432 8.21377 1.000 38.17841 490 THR C N 1
ATOM 12467 C CA . THR C 1 490 ? 71.31067 95.63725 8.02000 1.000 38.79400 490 THR C CA 1
ATOM 12468 C C . THR C 1 490 ? 71.99411 94.34072 8.43453 1.000 38.27163 490 THR C C 1
ATOM 12469 O O . THR C 1 490 ? 72.98779 93.93348 7.82233 1.000 37.72508 490 THR C O 1
ATOM 12473 N N . TYR C 1 491 ? 71.46124 93.69834 9.46778 1.000 36.80861 491 TYR C N 1
ATOM 12474 C CA . TYR C 1 491 ? 72.02513 92.46944 10.00065 1.000 36.20880 491 TYR C CA 1
ATOM 12475 C C . TYR C 1 491 ? 71.29620 91.25657 9.43795 1.000 36.92425 491 TYR C C 1
ATOM 12476 O O . TYR C 1 491 ? 70.12179 91.32692 9.06648 1.000 38.02566 491 TYR C O 1
ATOM 12485 N N . GLU C 1 492 ? 72.01240 90.13814 9.38072 1.000 36.36337 492 GLU C N 1
ATOM 12486 C CA . GLU C 1 492 ? 71.48700 88.89722 8.82412 1.000 37.04660 492 GLU C CA 1
ATOM 12487 C C . GLU C 1 492 ? 70.88172 88.06966 9.95223 1.000 37.23622 492 GLU C C 1
ATOM 12488 O O . GLU C 1 492 ? 71.60263 87.57376 10.82488 1.000 36.25564 492 GLU C O 1
ATOM 12494 N N . ALA C 1 493 ? 69.55387 87.92572 9.93851 1.000 35.40195 493 ALA C N 1
ATOM 12495 C CA . ALA C 1 493 ? 68.89616 87.09884 10.94439 1.000 35.79191 493 ALA C CA 1
ATOM 12496 C C . ALA C 1 493 ? 69.20158 85.62222 10.73929 1.000 35.67439 493 ALA C C 1
ATOM 12497 O O . ALA C 1 493 ? 69.21212 84.85230 11.70638 1.000 35.26308 493 ALA C O 1
ATOM 12499 N N . TRP C 1 494 ? 69.45926 85.21003 9.49573 1.000 35.67290 494 TRP C N 1
ATOM 12500 C CA . TRP C 1 494 ? 69.78939 83.81583 9.23030 1.000 35.73803 494 TRP C CA 1
ATOM 12501 C C . TRP C 1 494 ? 71.14422 83.42412 9.80277 1.000 34.31620 494 TRP C C 1
ATOM 12502 O O . TRP C 1 494 ? 71.42308 82.22810 9.93475 1.000 34.37714 494 TRP C O 1
ATOM 12513 N N . LYS C 1 495 ? 71.98735 84.39886 10.14769 1.000 36.21106 495 LYS C N 1
ATOM 12514 C CA . LYS C 1 495 ? 73.27569 84.09868 10.75798 1.000 35.12670 495 LYS C CA 1
ATOM 12515 C C . LYS C 1 495 ? 73.16270 83.78799 12.24371 1.000 34.63353 495 LYS C C 1
ATOM 12516 O O . LYS C 1 495 ? 74.07771 83.17565 12.80523 1.000 34.14035 495 LYS C O 1
ATOM 12522 N N . LEU C 1 496 ? 72.06932 84.19168 12.89053 1.000 35.49539 496 LEU C N 1
ATOM 12523 C CA . LEU C 1 496 ? 71.83464 83.82592 14.28142 1.000 35.07134 496 LEU C CA 1
ATOM 12524 C C . LEU C 1 496 ? 71.21141 82.43808 14.35324 1.000 35.87696 496 LEU C C 1
ATOM 12525 O O . LEU C 1 496 ? 70.16240 82.25064 14.97875 1.000 36.31675 496 LEU C O 1
ATOM 12530 N N . SER C 1 497 ? 71.84756 81.46206 13.71018 1.000 34.96200 497 SER C N 1
ATOM 12531 C CA . SER C 1 497 ? 71.33664 80.10141 13.67690 1.000 35.83644 497 SER C CA 1
ATOM 12532 C C . SER C 1 497 ? 72.50895 79.13370 13.66702 1.000 35.63738 497 SER C C 1
ATOM 12533 O O . SER C 1 497 ? 73.61199 79.47704 13.23350 1.000 35.09049 497 SER C O 1
ATOM 12536 N N . ASP C 1 498 ? 72.25864 77.91687 14.15550 1.000 36.25236 498 ASP C N 1
ATOM 12537 C CA . ASP C 1 498 ? 73.29068 76.88672 14.12091 1.000 36.44993 498 ASP C CA 1
ATOM 12538 C C . ASP C 1 498 ? 73.61070 76.46411 12.69448 1.000 37.08938 498 ASP C C 1
ATOM 12539 O O . ASP C 1 498 ? 74.72777 76.00880 12.42239 1.000 37.00828 498 ASP C O 1
ATOM 12544 N N . ASP C 1 499 ? 72.64768 76.60230 11.77773 1.000 36.48013 499 ASP C N 1
ATOM 12545 C CA . ASP C 1 499 ? 72.89997 76.27651 10.37714 1.000 37.03737 499 ASP C CA 1
ATOM 12546 C C . ASP C 1 499 ? 74.08481 77.06321 9.83490 1.000 35.97923 499 ASP C C 1
ATOM 12547 O O . ASP C 1 499 ? 74.89353 76.53275 9.06416 1.000 36.05670 499 ASP C O 1
ATOM 12552 N N . TYR C 1 500 ? 74.20829 78.32790 10.23348 1.000 37.79502 500 TYR C N 1
ATOM 12553 C CA . TYR C 1 500 ? 75.30444 79.17124 9.77727 1.000 36.90706 500 TYR C CA 1
ATOM 12554 C C . TYR C 1 500 ? 76.51427 79.09871 10.69887 1.000 36.13516 500 TYR C C 1
ATOM 12555 O O . TYR C 1 500 ? 77.65527 79.09851 10.22364 1.000 35.77822 500 TYR C O 1
ATOM 12564 N N . ILE C 1 501 ? 76.28491 79.04332 12.01173 1.000 35.97523 501 ILE C N 1
ATOM 12565 C CA . ILE C 1 501 ? 77.39181 79.06279 12.96137 1.000 35.40351 501 ILE C CA 1
ATOM 12566 C C . ILE C 1 501 ? 78.17588 77.75837 12.90083 1.000 36.05510 501 ILE C C 1
ATOM 12567 O O . ILE C 1 501 ? 79.41216 77.75963 12.93802 1.000 35.83934 501 ILE C O 1
ATOM 12572 N N . GLY C 1 502 ? 77.47756 76.62953 12.79413 1.000 37.33239 502 GLY C N 1
ATOM 12573 C CA . GLY C 1 502 ? 78.16463 75.35523 12.76571 1.000 38.21258 502 GLY C CA 1
ATOM 12574 C C . GLY C 1 502 ? 78.81812 75.03599 14.10024 1.000 38.42181 502 GLY C C 1
ATOM 12575 O O . GLY C 1 502 ? 78.31273 75.37596 15.17463 1.000 38.19138 502 GLY C O 1
ATOM 12576 N N . GLY C 1 503 ? 79.96726 74.37012 14.02585 1.000 39.22244 503 GLY C N 1
ATOM 12577 C CA . GLY C 1 503 ? 80.70260 73.99955 15.21589 1.000 39.80250 503 GLY C CA 1
ATOM 12578 C C . GLY C 1 503 ? 80.09130 72.81108 15.93306 1.000 41.19273 503 GLY C C 1
ATOM 12579 O O . GLY C 1 503 ? 79.06175 72.25664 15.54478 1.000 41.68147 503 GLY C O 1
ATOM 12580 N N . ARG C 1 504 ? 80.75463 72.41746 17.02214 1.000 40.73646 504 ARG C N 1
ATOM 12581 C CA . ARG C 1 504 ? 80.30812 71.26059 17.78841 1.000 42.13015 504 ARG C CA 1
ATOM 12582 C C . ARG C 1 504 ? 79.05570 71.54852 18.60586 1.000 41.89621 504 ARG C C 1
ATOM 12583 O O . ARG C 1 504 ? 78.41218 70.60617 19.08001 1.000 42.59476 504 ARG C O 1
ATOM 12591 N N . GLY C 1 505 ? 78.69837 72.81795 18.78456 1.000 41.09302 505 GLY C N 1
ATOM 12592 C CA . GLY C 1 505 ? 77.49023 73.14402 19.50955 1.000 40.24650 505 GLY C CA 1
ATOM 12593 C C . GLY C 1 505 ? 76.23875 72.74060 18.75466 1.000 40.28117 505 GLY C C 1
ATOM 12594 O O . GLY C 1 505 ? 76.24049 72.54030 17.53933 1.000 40.62910 505 GLY C O 1
ATOM 12595 N N . PHE C 1 506 ? 75.14438 72.61810 19.49848 1.000 38.15033 506 PHE C N 1
ATOM 12596 C CA . PHE C 1 506 ? 73.86440 72.20952 18.94300 1.000 38.42996 506 PHE C CA 1
ATOM 12597 C C . PHE C 1 506 ? 72.90182 73.38864 18.91442 1.000 37.25099 506 PHE C C 1
ATOM 12598 O O . PHE C 1 506 ? 73.00881 74.32000 19.71815 1.000 36.20940 506 PHE C O 1
ATOM 12606 N N . ALA C 1 507 ? 71.95971 73.33317 17.97422 1.000 36.80222 507 ALA C N 1
ATOM 12607 C CA . ALA C 1 507 ? 71.04497 74.44374 17.74944 1.000 36.15072 507 ALA C CA 1
ATOM 12608 C C . ALA C 1 507 ? 70.24089 74.75968 19.00160 1.000 35.49401 507 ALA C C 1
ATOM 12609 O O . ALA C 1 507 ? 69.57559 73.88736 19.56819 1.000 35.94806 507 ALA C O 1
ATOM 12611 N N . THR C 1 508 ? 70.30709 76.01742 19.43346 1.000 36.05205 508 THR C N 1
ATOM 12612 C CA . THR C 1 508 ? 69.43656 76.48947 20.49911 1.000 35.51636 508 THR C CA 1
ATOM 12613 C C . THR C 1 508 ? 68.36148 77.40131 19.93528 1.000 35.63610 508 THR C C 1
ATOM 12614 O O . THR C 1 508 ? 67.24220 76.95032 19.66060 1.000 36.40621 508 THR C O 1
ATOM 12618 N N . GLY C 1 509 ? 68.67929 78.67175 19.75250 1.000 35.31252 509 GLY C N 1
ATOM 12619 C CA . GLY C 1 509 ? 67.74506 79.61051 19.16682 1.000 35.59589 509 GLY C CA 1
ATOM 12620 C C . GLY C 1 509 ? 68.12821 81.03461 19.47748 1.000 34.75740 509 GLY C C 1
ATOM 12621 O O . GLY C 1 509 ? 68.89262 81.32287 20.39816 1.000 33.93592 509 GLY C O 1
ATOM 12622 N N . ALA C 1 510 ? 67.57014 81.94839 18.68924 1.000 35.12814 510 ALA C N 1
ATOM 12623 C CA . ALA C 1 510 ? 67.89942 83.35892 18.82173 1.000 34.49916 510 ALA C CA 1
ATOM 12624 C C . ALA C 1 510 ? 67.10057 84.00347 19.94679 1.000 34.20776 510 ALA C C 1
ATOM 12625 O O . ALA C 1 510 ? 65.90635 83.73896 20.11656 1.000 34.84465 510 ALA C O 1
ATOM 12627 N N . PHE C 1 511 ? 67.77425 84.85404 20.71557 1.000 35.21468 511 PHE C N 1
ATOM 12628 C CA . PHE C 1 511 ? 67.16574 85.61726 21.79182 1.000 34.96999 511 PHE C CA 1
ATOM 12629 C C . PHE C 1 511 ? 67.25875 87.10575 21.48257 1.000 35.01608 511 PHE C C 1
ATOM 12630 O O . PHE C 1 511 ? 68.13430 87.55611 20.73833 1.000 34.91185 511 PHE C O 1
ATOM 12638 N N . VAL C 1 512 ? 66.33830 87.86827 22.06436 1.000 35.54812 512 VAL C N 1
ATOM 12639 C CA . VAL C 1 512 ? 66.41587 89.32286 22.09457 1.000 35.67047 512 VAL C CA 1
ATOM 12640 C C . VAL C 1 512 ? 66.35003 89.75337 23.55204 1.000 35.15282 512 VAL C C 1
ATOM 12641 O O . VAL C 1 512 ? 65.55021 89.21972 24.32981 1.000 35.15065 512 VAL C O 1
ATOM 12645 N N . GLY C 1 513 ? 67.20755 90.69564 23.93384 1.000 34.55880 513 GLY C N 1
ATOM 12646 C CA . GLY C 1 513 ? 67.24491 91.03644 25.34232 1.000 34.28417 513 GLY C CA 1
ATOM 12647 C C . GLY C 1 513 ? 67.86743 92.38183 25.63120 1.000 34.44327 513 GLY C C 1
ATOM 12648 O O . GLY C 1 513 ? 68.40830 93.05507 24.75134 1.000 34.70898 513 GLY C O 1
ATOM 12649 N N . LEU C 1 514 ? 67.77198 92.76107 26.90268 1.000 33.46316 514 LEU C N 1
ATOM 12650 C CA . LEU C 1 514 ? 68.36302 93.97921 27.43054 1.000 33.79548 514 LEU C CA 1
ATOM 12651 C C . LEU C 1 514 ? 69.68875 93.65741 28.10890 1.000 33.57290 514 LEU C C 1
ATOM 12652 O O . LEU C 1 514 ? 69.87727 92.57091 28.66201 1.000 33.18503 514 LEU C O 1
ATOM 12657 N N . HIS C 1 515 ? 70.60868 94.61800 28.06768 1.000 31.89439 515 HIS C N 1
ATOM 12658 C CA . HIS C 1 515 ? 71.96957 94.37204 28.51705 1.000 31.94457 515 HIS C CA 1
ATOM 12659 C C . HIS C 1 515 ? 72.61165 95.68107 28.94885 1.000 32.86161 515 HIS C C 1
ATOM 12660 O O . HIS C 1 515 ? 72.29988 96.75104 28.41798 1.000 33.32105 515 HIS C O 1
ATOM 12667 N N . CYS C 1 516 ? 73.50622 95.57900 29.92971 1.000 31.66457 516 CYS C N 1
ATOM 12668 C CA . CYS C 1 516 ? 74.33753 96.69225 30.36918 1.000 32.81832 516 CYS C CA 1
ATOM 12669 C C . CYS C 1 516 ? 75.63112 96.11975 30.92661 1.000 33.25888 516 CYS C C 1
ATOM 12670 O O . CYS C 1 516 ? 75.60885 95.13042 31.66355 1.000 32.87652 516 CYS C O 1
ATOM 12673 N N . GLU C 1 517 ? 76.75317 96.73723 30.56879 1.000 32.64853 517 GLU C N 1
ATOM 12674 C CA . GLU C 1 517 ? 78.05728 96.24810 30.98837 1.000 33.09819 517 GLU C CA 1
ATOM 12675 C C . GLU C 1 517 ? 78.91373 97.41293 31.45959 1.000 34.42163 517 GLU C C 1
ATOM 12676 O O . GLU C 1 517 ? 78.64662 98.57661 31.14712 1.000 34.90858 517 GLU C O 1
ATOM 12682 N N . ASP C 1 518 ? 79.94898 97.07925 32.23049 1.000 32.97456 518 ASP C N 1
ATOM 12683 C CA . ASP C 1 518 ? 80.99954 98.02679 32.61542 1.000 34.05030 518 ASP C CA 1
ATOM 12684 C C . ASP C 1 518 ? 82.30309 97.23170 32.64797 1.000 34.03328 518 ASP C C 1
ATOM 12685 O O . ASP C 1 518 ? 82.63620 96.60542 33.65849 1.000 34.40049 518 ASP C O 1
ATOM 12690 N N . ILE C 1 519 ? 83.03170 97.26218 31.52908 1.000 33.69304 519 ILE C N 1
ATOM 12691 C CA . ILE C 1 519 ? 84.31033 96.56398 31.44313 1.000 34.01233 519 ILE C CA 1
ATOM 12692 C C . ILE C 1 519 ? 85.28397 97.08982 32.48894 1.000 35.48263 519 ILE C C 1
ATOM 12693 O O . ILE C 1 519 ? 86.10881 96.33417 33.01563 1.000 35.74761 519 ILE C O 1
ATOM 12698 N N . SER C 1 520 ? 85.18990 98.37915 32.82822 1.000 34.22966 520 SER C N 1
ATOM 12699 C CA . SER C 1 520 ? 86.11443 98.96712 33.79398 1.000 35.67878 520 SER C CA 1
ATOM 12700 C C . SER C 1 520 ? 85.92715 98.39315 35.19091 1.000 35.94672 520 SER C C 1
ATOM 12701 O O . SER C 1 520 ? 86.89008 98.32474 35.96295 1.000 36.80744 520 SER C O 1
ATOM 12704 N N . GLY C 1 521 ? 84.70877 97.98204 35.53495 1.000 35.82142 521 GLY C N 1
ATOM 12705 C CA . GLY C 1 521 ? 84.40530 97.55309 36.88205 1.000 35.95066 521 GLY C CA 1
ATOM 12706 C C . GLY C 1 521 ? 84.11346 98.67334 37.85532 1.000 37.14904 521 GLY C C 1
ATOM 12707 O O . GLY C 1 521 ? 83.88951 98.39667 39.04073 1.000 36.98330 521 GLY C O 1
ATOM 12708 N N . ASP C 1 522 ? 84.10680 99.92875 37.39456 1.000 37.54128 522 ASP C N 1
ATOM 12709 C CA . ASP C 1 522 ? 83.84588 101.05416 38.28701 1.000 38.63359 522 ASP C CA 1
ATOM 12710 C C . ASP C 1 522 ? 82.44330 100.99660 38.87253 1.000 37.61773 522 ASP C C 1
ATOM 12711 O O . ASP C 1 522 ? 82.22899 101.41591 40.01548 1.000 37.52509 522 ASP C O 1
ATOM 12716 N N . GLY C 1 523 ? 81.48043 100.49044 38.10990 1.000 38.02507 523 GLY C N 1
ATOM 12717 C CA . GLY C 1 523 ? 80.10408 100.46235 38.55480 1.000 36.99843 523 GLY C CA 1
ATOM 12718 C C . GLY C 1 523 ? 79.22537 101.41015 37.76882 1.000 36.82873 523 GLY C C 1
ATOM 12719 O O . GLY C 1 523 ? 79.51941 102.60551 37.66698 1.000 37.46673 523 GLY C O 1
ATOM 12720 N N . CYS C 1 524 ? 78.14787 100.88449 37.19735 1.000 38.18231 524 CYS C N 1
ATOM 12721 C CA . CYS C 1 524 ? 77.18577 101.69194 36.46524 1.000 37.65974 524 CYS C CA 1
ATOM 12722 C C . CYS C 1 524 ? 75.84078 100.98367 36.51450 1.000 36.36243 524 CYS C C 1
ATOM 12723 O O . CYS C 1 524 ? 75.72871 99.85380 36.99641 1.000 35.79399 524 CYS C O 1
ATOM 12726 N N . HIS C 1 525 ? 74.80948 101.66771 36.02616 1.000 38.76660 525 HIS C N 1
ATOM 12727 C CA . HIS C 1 525 ? 73.48784 101.06622 35.95373 1.000 37.67265 525 HIS C CA 1
ATOM 12728 C C . HIS C 1 525 ? 72.68020 101.74256 34.85704 1.000 37.28168 525 HIS C C 1
ATOM 12729 O O . HIS C 1 525 ? 72.84569 102.93445 34.58463 1.000 37.79068 525 HIS C O 1
ATOM 12736 N N . ALA C 1 526 ? 71.80685 100.95939 34.22897 1.000 37.88674 526 ALA C N 1
ATOM 12737 C CA . ALA C 1 526 ? 70.88880 101.44410 33.20915 1.000 37.48291 526 ALA C CA 1
ATOM 12738 C C . ALA C 1 526 ? 69.48761 100.97642 33.56100 1.000 36.86826 526 ALA C C 1
ATOM 12739 O O . ALA C 1 526 ? 69.28784 99.80448 33.89637 1.000 36.34091 526 ALA C O 1
ATOM 12741 N N . ASP C 1 527 ? 68.52509 101.88670 33.48488 1.000 37.71963 527 ASP C N 1
ATOM 12742 C CA . ASP C 1 527 ? 67.14310 101.58555 33.82077 1.000 37.34933 527 ASP C CA 1
ATOM 12743 C C . ASP C 1 527 ? 66.31730 101.43467 32.55078 1.000 36.96786 527 ASP C C 1
ATOM 12744 O O . ASP C 1 527 ? 66.44818 102.22620 31.61267 1.000 37.16922 527 ASP C O 1
ATOM 12749 N N . PHE C 1 528 ? 65.47267 100.40708 32.52554 1.000 37.98204 528 PHE C N 1
ATOM 12750 C CA . PHE C 1 528 ? 64.58538 100.13458 31.40237 1.000 37.73681 528 PHE C CA 1
ATOM 12751 C C . PHE C 1 528 ? 63.14790 100.22820 31.89027 1.000 37.83804 528 PHE C C 1
ATOM 12752 O O . PHE C 1 528 ? 62.74604 99.48499 32.79225 1.000 37.68106 528 PHE C O 1
ATOM 12760 N N . ASP C 1 529 ? 62.37911 101.14576 31.30039 1.000 40.04855 529 ASP C N 1
ATOM 12761 C CA . ASP C 1 529 ? 60.98307 101.29678 31.69532 1.000 40.23347 529 ASP C CA 1
ATOM 12762 C C . ASP C 1 529 ? 60.18260 100.04288 31.37076 1.000 39.97184 529 ASP C C 1
ATOM 12763 O O . ASP C 1 529 ? 59.39668 99.56689 32.19727 1.000 39.96729 529 ASP C O 1
ATOM 12768 N N . TYR C 1 530 ? 60.37794 99.48392 30.18235 1.000 39.20472 530 TYR C N 1
ATOM 12769 C CA . TYR C 1 530 ? 59.58253 98.34672 29.74710 1.000 39.09194 530 TYR C CA 1
ATOM 12770 C C . TYR C 1 530 ? 60.37959 97.54904 28.72375 1.000 38.80038 530 TYR C C 1
ATOM 12771 O O . TYR C 1 530 ? 61.50894 97.89797 28.36910 1.000 38.68893 530 TYR C O 1
ATOM 12780 N N . PHE C 1 531 ? 59.76005 96.47587 28.23882 1.000 38.21700 531 PHE C N 1
ATOM 12781 C CA . PHE C 1 531 ? 60.34908 95.60514 27.22611 1.000 38.04689 531 PHE C CA 1
ATOM 12782 C C . PHE C 1 531 ? 59.20157 94.90133 26.52241 1.000 38.39746 531 PHE C C 1
ATOM 12783 O O . PHE C 1 531 ? 58.44588 94.16519 27.16583 1.000 38.37189 531 PHE C O 1
ATOM 12791 N N . THR C 1 532 ? 59.05640 95.13182 25.21967 1.000 38.92596 532 THR C N 1
ATOM 12792 C CA . THR C 1 532 ? 57.93656 94.59737 24.45802 1.000 39.44378 532 THR C CA 1
ATOM 12793 C C . THR C 1 532 ? 58.42676 93.67640 23.34870 1.000 39.62859 532 THR C C 1
ATOM 12794 O O . THR C 1 532 ? 59.52796 93.84346 22.81841 1.000 39.52954 532 THR C O 1
ATOM 12798 N N . TYR C 1 533 ? 57.58529 92.70269 23.00525 1.000 39.77272 533 TYR C N 1
ATOM 12799 C CA . TYR C 1 533 ? 57.82926 91.77812 21.90049 1.000 40.18737 533 TYR C CA 1
ATOM 12800 C C . TYR C 1 533 ? 56.52010 91.66114 21.13317 1.000 40.96220 533 TYR C C 1
ATOM 12801 O O . TYR C 1 533 ? 55.56284 91.05844 21.62919 1.000 40.97944 533 TYR C O 1
ATOM 12810 N N . GLU C 1 534 ? 56.46982 92.24605 19.93928 1.000 43.08539 534 GLU C N 1
ATOM 12811 C CA . GLU C 1 534 ? 55.23051 92.34810 19.16766 1.000 43.79022 534 GLU C CA 1
ATOM 12812 C C . GLU C 1 534 ? 55.36455 91.61171 17.84287 1.000 44.54445 534 GLU C C 1
ATOM 12813 O O . GLU C 1 534 ? 56.01465 92.11781 16.91048 1.000 44.89269 534 GLU C O 1
ATOM 12819 N N . PRO C 1 535 ? 54.77708 90.42368 17.70764 1.000 43.37281 535 PRO C N 1
ATOM 12820 C CA . PRO C 1 535 ? 54.77573 89.74250 16.40909 1.000 44.22984 535 PRO C CA 1
ATOM 12821 C C . PRO C 1 535 ? 53.99221 90.53102 15.37088 1.000 44.79851 535 PRO C C 1
ATOM 12822 O O . PRO C 1 535 ? 53.19216 91.41352 15.69020 1.000 44.57826 535 PRO C O 1
ATOM 12826 N N . ALA C 1 536 ? 54.23572 90.19581 14.10743 1.000 44.76347 536 ALA C N 1
ATOM 12827 C CA . ALA C 1 536 ? 53.54818 90.83714 12.99208 1.000 45.24738 536 ALA C CA 1
ATOM 12828 C C . ALA C 1 536 ? 52.05126 90.55037 13.03350 1.000 45.50392 536 ALA C C 1
ATOM 12829 O O . ALA C 1 536 ? 51.63466 89.39740 13.14501 1.000 45.77881 536 ALA C O 1
ATOM 12831 N N . MET D 1 1 ? 62.12127 113.08347 69.05798 1.000 58.94700 1 MET D N 1
ATOM 12832 C CA . MET D 1 1 ? 63.40486 113.00093 69.74517 1.000 59.52421 1 MET D CA 1
ATOM 12833 C C . MET D 1 1 ? 63.23187 112.41305 71.14381 1.000 58.61833 1 MET D C 1
ATOM 12834 O O . MET D 1 1 ? 64.13089 111.75183 71.66459 1.000 58.30513 1 MET D O 1
ATOM 12839 N N . GLU D 1 2 ? 62.07209 112.66071 71.74979 1.000 57.18871 2 GLU D N 1
ATOM 12840 C CA . GLU D 1 2 ? 61.69843 112.05558 73.02338 1.000 56.27823 2 GLU D CA 1
ATOM 12841 C C . GLU D 1 2 ? 60.42179 111.25321 72.82204 1.000 54.55301 2 GLU D C 1
ATOM 12842 O O . GLU D 1 2 ? 59.39746 111.80540 72.40659 1.000 54.82302 2 GLU D O 1
ATOM 12848 N N . ILE D 1 3 ? 60.48683 109.95756 73.11758 1.000 52.83690 3 ILE D N 1
ATOM 12849 C CA . ILE D 1 3 ? 59.36164 109.04234 72.97322 1.000 51.37150 3 ILE D CA 1
ATOM 12850 C C . ILE D 1 3 ? 58.86849 108.67086 74.36375 1.000 51.28875 3 ILE D C 1
ATOM 12851 O O . ILE D 1 3 ? 59.65453 108.22966 75.20995 1.000 51.10182 3 ILE D O 1
ATOM 12856 N N . THR D 1 4 ? 57.57342 108.85897 74.60319 1.000 50.34384 4 THR D N 1
ATOM 12857 C CA . THR D 1 4 ? 56.95575 108.52976 75.88077 1.000 50.01284 4 THR D CA 1
ATOM 12858 C C . THR D 1 4 ? 56.15093 107.24552 75.72852 1.000 48.66449 4 THR D C 1
ATOM 12859 O O . THR D 1 4 ? 55.23990 107.17228 74.89674 1.000 48.68446 4 THR D O 1
ATOM 12863 N N . ASN D 1 5 ? 56.49268 106.23637 76.53293 1.000 47.29857 5 ASN D N 1
ATOM 12864 C CA . ASN D 1 5 ? 55.89911 104.91105 76.57980 1.000 46.13942 5 ASN D CA 1
ATOM 12865 C C . ASN D 1 5 ? 54.75873 104.86990 77.59320 1.000 46.67500 5 ASN D C 1
ATOM 12866 O O . ASN D 1 5 ? 54.79414 105.57903 78.60433 1.000 47.19803 5 ASN D O 1
ATOM 12871 N N . PRO D 1 6 ? 53.71734 104.05346 77.35178 1.000 44.57608 6 PRO D N 1
ATOM 12872 C CA . PRO D 1 6 ? 53.51790 103.22112 76.15759 1.000 44.03107 6 PRO D CA 1
ATOM 12873 C C . PRO D 1 6 ? 53.16273 104.03153 74.91317 1.000 44.18306 6 PRO D C 1
ATOM 12874 O O . PRO D 1 6 ? 52.51864 105.07498 75.02137 1.000 45.09282 6 PRO D O 1
ATOM 12878 N N . ILE D 1 7 ? 53.59221 103.55348 73.74687 1.000 44.68877 7 ILE D N 1
ATOM 12879 C CA . ILE D 1 7 ? 53.24101 104.21249 72.49495 1.000 44.88437 7 ILE D CA 1
ATOM 12880 C C . ILE D 1 7 ? 51.88940 103.73549 71.97255 1.000 45.03607 7 ILE D C 1
ATOM 12881 O O . ILE D 1 7 ? 51.16140 104.51166 71.34549 1.000 45.54313 7 ILE D O 1
ATOM 12886 N N . LEU D 1 8 ? 51.54260 102.47452 72.21018 1.000 42.33033 8 LEU D N 1
ATOM 12887 C CA . LEU D 1 8 ? 50.21344 101.94055 71.92888 1.000 42.80530 8 LEU D CA 1
ATOM 12888 C C . LEU D 1 8 ? 49.56909 101.63966 73.27699 1.000 43.24253 8 LEU D C 1
ATOM 12889 O O . LEU D 1 8 ? 49.89331 100.63647 73.91899 1.000 43.10804 8 LEU D O 1
ATOM 12894 N N . THR D 1 9 ? 48.66682 102.51374 73.70945 1.000 42.48884 9 THR D N 1
ATOM 12895 C CA . THR D 1 9 ? 48.01623 102.33855 74.99751 1.000 42.58475 9 THR D CA 1
ATOM 12896 C C . THR D 1 9 ? 46.82458 101.39841 74.87517 1.000 41.92201 9 THR D C 1
ATOM 12897 O O . THR D 1 9 ? 46.18438 101.30112 73.82424 1.000 41.91144 9 THR D O 1
ATOM 12901 N N . GLY D 1 10 ? 46.53054 100.70740 75.96898 1.000 41.58972 10 GLY D N 1
ATOM 12902 C CA . GLY D 1 10 ? 45.44061 99.75867 75.99267 1.000 41.04792 10 GLY D CA 1
ATOM 12903 C C . GLY D 1 10 ? 45.87934 98.36673 75.59180 1.000 39.75864 10 GLY D C 1
ATOM 12904 O O . GLY D 1 10 ? 47.06543 98.06255 75.43148 1.000 39.22545 10 GLY D O 1
ATOM 12905 N N . PHE D 1 11 ? 44.87789 97.50043 75.43520 1.000 40.04762 11 PHE D N 1
ATOM 12906 C CA . PHE D 1 11 ? 45.08115 96.12261 75.00296 1.000 38.77882 11 PHE D CA 1
ATOM 12907 C C . PHE D 1 11 ? 45.86006 96.08275 73.69222 1.000 38.34703 11 PHE D C 1
ATOM 12908 O O . PHE D 1 11 ? 45.28359 96.25177 72.61250 1.000 38.64935 11 PHE D O 1
ATOM 12916 N N . ASN D 1 12 ? 47.17397 95.86610 73.78113 1.000 40.80821 12 ASN D N 1
ATOM 12917 C CA . ASN D 1 12 ? 48.04614 95.89552 72.61312 1.000 40.13162 12 ASN D CA 1
ATOM 12918 C C . ASN D 1 12 ? 49.33319 95.12105 72.87632 1.000 39.56564 12 ASN D C 1
ATOM 12919 O O . ASN D 1 12 ? 50.41366 95.72150 72.94202 1.000 39.17228 12 ASN D O 1
ATOM 12924 N N . PRO D 1 13 ? 49.26892 93.79422 73.02357 1.000 39.59444 13 PRO D N 1
ATOM 12925 C CA . PRO D 1 13 ? 50.47772 93.03616 73.36528 1.000 39.09646 13 PRO D CA 1
ATOM 12926 C C . PRO D 1 13 ? 51.19118 92.47024 72.14777 1.000 38.15369 13 PRO D C 1
ATOM 12927 O O . PRO D 1 13 ? 50.73317 92.63525 71.01216 1.000 38.08532 13 PRO D O 1
ATOM 12931 N N . ASP D 1 14 ? 52.31925 91.80317 72.38860 1.000 41.08126 14 ASP D N 1
ATOM 12932 C CA . ASP D 1 14 ? 53.07129 91.09257 71.36104 1.000 39.62287 14 ASP D CA 1
ATOM 12933 C C . ASP D 1 14 ? 53.41080 91.96269 70.14813 1.000 39.61627 14 ASP D C 1
ATOM 12934 O O . ASP D 1 14 ? 53.15490 91.56833 69.00541 1.000 39.42920 14 ASP D O 1
ATOM 12939 N N . PRO D 1 15 ? 54.01070 93.13565 70.35617 1.000 41.04816 15 PRO D N 1
ATOM 12940 C CA . PRO D 1 15 ? 54.20525 94.06191 69.23422 1.000 41.05262 15 PRO D CA 1
ATOM 12941 C C . PRO D 1 15 ? 55.26587 93.58244 68.25708 1.000 39.93470 15 PRO D C 1
ATOM 12942 O O . PRO D 1 15 ? 56.46152 93.63357 68.55586 1.000 39.06227 15 PRO D O 1
ATOM 12946 N N . SER D 1 16 ? 54.83893 93.11206 67.08749 1.000 41.61688 16 SER D N 1
ATOM 12947 C CA . SER D 1 16 ? 55.75768 92.67076 66.04450 1.000 40.68696 16 SER D CA 1
ATOM 12948 C C . SER D 1 16 ? 56.11556 93.87682 65.18513 1.000 40.92304 16 SER D C 1
ATOM 12949 O O . SER D 1 16 ? 55.25690 94.42712 64.48888 1.000 41.69239 16 SER D O 1
ATOM 12952 N N . LEU D 1 17 ? 57.38110 94.28102 65.22553 1.000 43.67507 17 LEU D N 1
ATOM 12953 C CA . LEU D 1 17 ? 57.83354 95.51254 64.59102 1.000 43.86311 17 LEU D CA 1
ATOM 12954 C C . LEU D 1 17 ? 58.54617 95.19939 63.28093 1.000 43.34149 17 LEU D C 1
ATOM 12955 O O . LEU D 1 17 ? 59.40047 94.30869 63.22797 1.000 42.45803 17 LEU D O 1
ATOM 12960 N N . CYS D 1 18 ? 58.18637 95.92922 62.22849 1.000 47.14216 18 CYS D N 1
ATOM 12961 C CA . CYS D 1 18 ? 58.82586 95.78303 60.93043 1.000 46.86722 18 CYS D CA 1
ATOM 12962 C C . CYS D 1 18 ? 58.83088 97.13779 60.23997 1.000 47.46975 18 CYS D C 1
ATOM 12963 O O . CYS D 1 18 ? 58.20918 98.09790 60.70272 1.000 48.05339 18 CYS D O 1
ATOM 12966 N N . ARG D 1 19 ? 59.53299 97.20573 59.11245 1.000 47.86340 19 ARG D N 1
ATOM 12967 C CA . ARG D 1 19 ? 59.60791 98.43863 58.34831 1.000 48.46730 19 ARG D CA 1
ATOM 12968 C C . ARG D 1 19 ? 59.63216 98.12251 56.86082 1.000 48.70120 19 ARG D C 1
ATOM 12969 O O . ARG D 1 19 ? 60.14003 97.08167 56.43385 1.000 48.24457 19 ARG D O 1
ATOM 12977 N N . GLN D 1 20 ? 59.04620 99.02700 56.08129 1.000 48.79879 20 GLN D N 1
ATOM 12978 C CA . GLN D 1 20 ? 59.11188 99.00419 54.62269 1.000 49.21942 20 GLN D CA 1
ATOM 12979 C C . GLN D 1 20 ? 59.65889 100.36195 54.20044 1.000 50.04211 20 GLN D C 1
ATOM 12980 O O . GLN D 1 20 ? 58.93289 101.36136 54.21053 1.000 50.83354 20 GLN D O 1
ATOM 12986 N N . GLY D 1 21 ? 60.93517 100.39875 53.84564 1.000 48.77199 21 GLY D N 1
ATOM 12987 C CA . GLY D 1 21 ? 61.56543 101.66955 53.53856 1.000 50.48823 21 GLY D CA 1
ATOM 12988 C C . GLY D 1 21 ? 61.60248 102.53636 54.78020 1.000 50.39644 21 GLY D C 1
ATOM 12989 O O . GLY D 1 21 ? 62.16078 102.15534 55.81648 1.000 49.51161 21 GLY D O 1
ATOM 12990 N N . GLU D 1 22 ? 60.98957 103.71420 54.69239 1.000 51.42404 22 GLU D N 1
ATOM 12991 C CA . GLU D 1 22 ? 60.92759 104.64506 55.80918 1.000 51.57846 22 GLU D CA 1
ATOM 12992 C C . GLU D 1 22 ? 59.60468 104.58146 56.56091 1.000 50.51207 22 GLU D C 1
ATOM 12993 O O . GLU D 1 22 ? 59.39543 105.37010 57.48761 1.000 50.70499 22 GLU D O 1
ATOM 12999 N N . ASP D 1 23 ? 58.71320 103.66774 56.18999 1.000 50.11515 23 ASP D N 1
ATOM 13000 C CA . ASP D 1 23 ? 57.45071 103.47114 56.88846 1.000 49.12240 23 ASP D CA 1
ATOM 13001 C C . ASP D 1 23 ? 57.60110 102.31890 57.87231 1.000 47.33946 23 ASP D C 1
ATOM 13002 O O . ASP D 1 23 ? 58.15176 101.26880 57.52540 1.000 46.65522 23 ASP D O 1
ATOM 13007 N N . TYR D 1 24 ? 57.11374 102.51701 59.09391 1.000 48.41137 24 TYR D N 1
ATOM 13008 C CA . TYR D 1 24 ? 57.28103 101.55396 60.17161 1.000 47.58202 24 TYR D CA 1
ATOM 13009 C C . TYR D 1 24 ? 55.92101 101.04970 60.62957 1.000 47.63022 24 TYR D C 1
ATOM 13010 O O . TYR D 1 24 ? 54.95625 101.81708 60.70847 1.000 48.30262 24 TYR D O 1
ATOM 13019 N N . TYR D 1 25 ? 55.85147 99.75476 60.92944 1.000 45.26167 25 TYR D N 1
ATOM 13020 C CA . TYR D 1 25 ? 54.59267 99.10169 61.25156 1.000 45.63377 25 TYR D CA 1
ATOM 13021 C C . TYR D 1 25 ? 54.77247 98.18633 62.45172 1.000 45.24537 25 TYR D C 1
ATOM 13022 O O . TYR D 1 25 ? 55.81912 97.55089 62.60920 1.000 44.51117 25 TYR D O 1
ATOM 13031 N N . ILE D 1 26 ? 53.74537 98.12829 63.29656 1.000 42.67935 26 ILE D N 1
ATOM 13032 C CA . ILE D 1 26 ? 53.70580 97.22514 64.44077 1.000 42.50848 26 ILE D CA 1
ATOM 13033 C C . ILE D 1 26 ? 52.36019 96.51392 64.44391 1.000 43.00189 26 ILE D C 1
ATOM 13034 O O . ILE D 1 26 ? 51.31210 97.15919 64.33096 1.000 43.64841 26 ILE D O 1
ATOM 13039 N N . ALA D 1 27 ? 52.39099 95.18959 64.56402 1.000 40.54980 27 ALA D N 1
ATOM 13040 C CA . ALA D 1 27 ? 51.18901 94.37288 64.66092 1.000 40.89921 27 ALA D CA 1
ATOM 13041 C C . ALA D 1 27 ? 51.04364 93.86850 66.08902 1.000 41.03785 27 ALA D C 1
ATOM 13042 O O . ALA D 1 27 ? 52.01578 93.39069 66.68350 1.000 40.56607 27 ALA D O 1
ATOM 13044 N N . THR D 1 28 ? 49.83577 93.97908 66.63551 1.000 39.32440 28 THR D N 1
ATOM 13045 C CA . THR D 1 28 ? 49.54976 93.56131 67.99903 1.000 39.62001 28 THR D CA 1
ATOM 13046 C C . THR D 1 28 ? 48.51633 92.44120 67.99701 1.000 39.62000 28 THR D C 1
ATOM 13047 O O . THR D 1 28 ? 47.72418 92.29685 67.06115 1.000 39.52810 28 THR D O 1
ATOM 13051 N N . SER D 1 29 ? 48.53580 91.64315 69.06080 1.000 37.85365 29 SER D N 1
ATOM 13052 C CA . SER D 1 29 ? 47.60016 90.53691 69.19676 1.000 37.28835 29 SER D CA 1
ATOM 13053 C C . SER D 1 29 ? 46.24302 91.03502 69.67943 1.000 37.75765 29 SER D C 1
ATOM 13054 O O . SER D 1 29 ? 46.13861 92.05310 70.36935 1.000 38.53381 29 SER D O 1
ATOM 13057 N N . THR D 1 30 ? 45.19325 90.29815 69.31017 1.000 36.04582 30 THR D N 1
ATOM 13058 C CA . THR D 1 30 ? 43.82852 90.69388 69.62845 1.000 36.57011 30 THR D CA 1
ATOM 13059 C C . THR D 1 30 ? 43.00967 89.61659 70.32635 1.000 36.62127 30 THR D C 1
ATOM 13060 O O . THR D 1 30 ? 41.90884 89.92246 70.79917 1.000 37.22238 30 THR D O 1
ATOM 13064 N N . PHE D 1 31 ? 43.49763 88.38062 70.39845 1.000 35.87127 31 PHE D N 1
ATOM 13065 C CA . PHE D 1 31 ? 42.85514 87.28195 71.13734 1.000 35.92872 31 PHE D CA 1
ATOM 13066 C C . PHE D 1 31 ? 41.45901 87.05724 70.55569 1.000 35.41570 31 PHE D C 1
ATOM 13067 O O . PHE D 1 31 ? 41.33541 86.89275 69.33156 1.000 34.15592 31 PHE D O 1
ATOM 13075 N N . GLU D 1 32 ? 40.39926 87.03469 71.36279 1.000 35.49591 32 GLU D N 1
ATOM 13076 C CA . GLU D 1 32 ? 39.07701 86.65313 70.87826 1.000 34.67785 32 GLU D CA 1
ATOM 13077 C C . GLU D 1 32 ? 38.30151 87.80723 70.25307 1.000 34.80900 32 GLU D C 1
ATOM 13078 O O . GLU D 1 32 ? 37.18461 87.59073 69.77195 1.000 34.12666 32 GLU D O 1
ATOM 13084 N N . TRP D 1 33 ? 38.85584 89.01562 70.23800 1.000 35.30799 33 TRP D N 1
ATOM 13085 C CA . TRP D 1 33 ? 38.17002 90.14833 69.63251 1.000 35.40395 33 TRP D CA 1
ATOM 13086 C C . TRP D 1 33 ? 38.38551 90.15866 68.12316 1.000 34.46722 33 TRP D C 1
ATOM 13087 O O . TRP D 1 33 ? 39.50021 89.94537 67.63721 1.000 34.06527 33 TRP D O 1
ATOM 13098 N N . PHE D 1 34 ? 37.29588 90.40608 67.37791 1.000 37.82106 34 PHE D N 1
ATOM 13099 C CA . PHE D 1 34 ? 37.24433 90.39167 65.92319 1.000 37.01949 34 PHE D CA 1
ATOM 13100 C C . PHE D 1 34 ? 37.02995 91.80048 65.37863 1.000 37.53647 34 PHE D C 1
ATOM 13101 O O . PHE D 1 34 ? 36.25769 92.57257 65.95815 1.000 38.17751 34 PHE D O 1
ATOM 13109 N N . PRO D 1 35 ? 37.69169 92.17468 64.26884 1.000 37.40201 35 PRO D N 1
ATOM 13110 C CA . PRO D 1 35 ? 38.65273 91.38695 63.48385 1.000 36.62796 35 PRO D CA 1
ATOM 13111 C C . PRO D 1 35 ? 40.00100 91.19751 64.17708 1.000 36.76465 35 PRO D C 1
ATOM 13112 O O . PRO D 1 35 ? 40.30547 91.90450 65.13583 1.000 37.59464 35 PRO D O 1
ATOM 13116 N N . GLY D 1 36 ? 40.79412 90.24624 63.68851 1.000 36.73779 36 GLY D N 1
ATOM 13117 C CA . GLY D 1 36 ? 42.04632 89.90060 64.33004 1.000 36.74046 36 GLY D CA 1
ATOM 13118 C C . GLY D 1 36 ? 43.23144 90.69877 63.81360 1.000 37.03579 36 GLY D C 1
ATOM 13119 O O . GLY D 1 36 ? 43.26755 91.11569 62.65889 1.000 36.89701 36 GLY D O 1
ATOM 13120 N N . VAL D 1 37 ? 44.20337 90.89879 64.70910 1.000 37.69004 37 VAL D N 1
ATOM 13121 C CA . VAL D 1 37 ? 45.45310 91.61231 64.44942 1.000 38.07955 37 VAL D CA 1
ATOM 13122 C C . VAL D 1 37 ? 45.18088 93.09500 64.22326 1.000 38.72956 37 VAL D C 1
ATOM 13123 O O . VAL D 1 37 ? 44.24587 93.47200 63.50843 1.000 38.61879 37 VAL D O 1
ATOM 13127 N N . ARG D 1 38 ? 45.99287 93.94682 64.84410 1.000 39.55913 38 ARG D N 1
ATOM 13128 C CA . ARG D 1 38 ? 45.91694 95.38646 64.64907 1.000 39.97805 38 ARG D CA 1
ATOM 13129 C C . ARG D 1 38 ? 47.28875 95.89598 64.24172 1.000 40.02193 38 ARG D C 1
ATOM 13130 O O . ARG D 1 38 ? 48.28177 95.62738 64.92458 1.000 40.18405 38 ARG D O 1
ATOM 13138 N N . ILE D 1 39 ? 47.34075 96.62235 63.12911 1.000 42.38110 39 ILE D N 1
ATOM 13139 C CA . ILE D 1 39 ? 48.58993 97.09689 62.54678 1.000 42.43022 39 ILE D CA 1
ATOM 13140 C C . ILE D 1 39 ? 48.60097 98.61640 62.61978 1.000 42.84097 39 ILE D C 1
ATOM 13141 O O . ILE D 1 39 ? 47.69246 99.27533 62.09805 1.000 42.90104 39 ILE D O 1
ATOM 13146 N N . TYR D 1 40 ? 49.62297 99.16784 63.26808 1.000 42.71063 40 TYR D N 1
ATOM 13147 C CA . TYR D 1 40 ? 49.79569 100.60496 63.41068 1.000 43.08391 40 TYR D CA 1
ATOM 13148 C C . TYR D 1 40 ? 50.96392 101.07108 62.54988 1.000 43.11995 40 TYR D C 1
ATOM 13149 O O . TYR D 1 40 ? 51.90625 100.31763 62.29428 1.000 42.93335 40 TYR D O 1
ATOM 13158 N N . HIS D 1 41 ? 50.89759 102.32320 62.10713 1.000 45.18871 41 HIS D N 1
ATOM 13159 C CA . HIS D 1 41 ? 51.89696 102.89631 61.21853 1.000 45.64203 41 HIS D CA 1
ATOM 13160 C C . HIS D 1 41 ? 52.55701 104.09825 61.88190 1.000 46.40810 41 HIS D C 1
ATOM 13161 O O . HIS D 1 41 ? 51.94252 104.79177 62.69794 1.000 46.68873 41 HIS D O 1
ATOM 13168 N N . SER D 1 42 ? 53.82007 104.33475 61.53067 1.000 48.00649 42 SER D N 1
ATOM 13169 C CA . SER D 1 42 ? 54.55289 105.48183 62.04800 1.000 48.81204 42 SER D CA 1
ATOM 13170 C C . SER D 1 42 ? 55.76033 105.75092 61.16444 1.000 49.31457 42 SER D C 1
ATOM 13171 O O . SER D 1 42 ? 56.29930 104.83978 60.53091 1.000 48.95987 42 SER D O 1
ATOM 13174 N N . ARG D 1 43 ? 56.17720 107.01719 61.13598 1.000 48.85669 43 ARG D N 1
ATOM 13175 C CA . ARG D 1 43 ? 57.37933 107.43198 60.42896 1.000 49.90401 43 ARG D CA 1
ATOM 13176 C C . ARG D 1 43 ? 58.42472 108.03724 61.35316 1.000 51.22739 43 ARG D C 1
ATOM 13177 O O . ARG D 1 43 ? 59.50020 108.42394 60.88012 1.000 52.87415 43 ARG D O 1
ATOM 13185 N N . ASP D 1 44 ? 58.14117 108.13518 62.65261 1.000 50.94511 44 ASP D N 1
ATOM 13186 C CA . ASP D 1 44 ? 59.10222 108.63799 63.62065 1.000 52.28358 44 ASP D CA 1
ATOM 13187 C C . ASP D 1 44 ? 59.26522 107.72580 64.82796 1.000 51.10487 44 ASP D C 1
ATOM 13188 O O . ASP D 1 44 ? 60.03259 108.06404 65.73580 1.000 52.16874 44 ASP D O 1
ATOM 13193 N N . LEU D 1 45 ? 58.56072 106.59445 64.86775 1.000 50.11525 45 LEU D N 1
ATOM 13194 C CA . LEU D 1 45 ? 58.53963 105.64502 65.97850 1.000 49.60833 45 LEU D CA 1
ATOM 13195 C C . LEU D 1 45 ? 57.96189 106.24064 67.25803 1.000 49.92099 45 LEU D C 1
ATOM 13196 O O . LEU D 1 45 ? 57.97926 105.58159 68.30492 1.000 49.70620 45 LEU D O 1
ATOM 13201 N N . LYS D 1 46 ? 57.43780 107.46404 67.20179 1.000 49.14182 46 LYS D N 1
ATOM 13202 C CA . LYS D 1 46 ? 56.82328 108.11793 68.34953 1.000 49.47838 46 LYS D CA 1
ATOM 13203 C C . LYS D 1 46 ? 55.30910 108.20213 68.23638 1.000 48.41738 46 LYS D C 1
ATOM 13204 O O . LYS D 1 46 ? 54.59570 107.79191 69.15662 1.000 47.43462 46 LYS D O 1
ATOM 13210 N N . ASN D 1 47 ? 54.79762 108.72518 67.12523 1.000 51.79865 47 ASN D N 1
ATOM 13211 C CA . ASN D 1 47 ? 53.36556 108.90285 66.92192 1.000 51.49869 47 ASN D CA 1
ATOM 13212 C C . ASN D 1 47 ? 52.84362 107.78149 66.03165 1.000 50.62415 47 ASN D C 1
ATOM 13213 O O . ASN D 1 47 ? 53.28222 107.63876 64.88519 1.000 50.55248 47 ASN D O 1
ATOM 13218 N N . TRP D 1 48 ? 51.90397 106.99817 66.55672 1.000 48.35021 48 TRP D N 1
ATOM 13219 C CA . TRP D 1 48 ? 51.38947 105.81478 65.88328 1.000 47.75485 48 TRP D CA 1
ATOM 13220 C C . TRP D 1 48 ? 49.88737 105.93882 65.66609 1.000 47.70565 48 TRP D C 1
ATOM 13221 O O . TRP D 1 48 ? 49.16235 106.42945 66.53750 1.000 47.91269 48 TRP D O 1
ATOM 13232 N N . THR D 1 49 ? 49.42685 105.50020 64.49232 1.000 46.05214 49 THR D N 1
ATOM 13233 C CA . THR D 1 49 ? 48.00970 105.46567 64.15487 1.000 45.90307 49 THR D CA 1
ATOM 13234 C C . THR D 1 49 ? 47.66882 104.11807 63.53136 1.000 45.13301 49 THR D C 1
ATOM 13235 O O . THR D 1 49 ? 48.44317 103.57803 62.73567 1.000 44.85797 49 THR D O 1
ATOM 13239 N N . LEU D 1 50 ? 46.50764 103.58032 63.89949 1.000 44.52473 50 LEU D N 1
ATOM 13240 C CA . LEU D 1 50 ? 46.04389 102.31603 63.34077 1.000 44.10122 50 LEU D CA 1
ATOM 13241 C C . LEU D 1 50 ? 45.76215 102.46172 61.84953 1.000 43.91112 50 LEU D C 1
ATOM 13242 O O . LEU D 1 50 ? 45.17565 103.45375 61.40806 1.000 44.27841 50 LEU D O 1
ATOM 13247 N N . VAL D 1 51 ? 46.17716 101.46348 61.06619 1.000 43.64533 51 VAL D N 1
ATOM 13248 C CA . VAL D 1 51 ? 46.03349 101.55487 59.61521 1.000 43.54844 51 VAL D CA 1
ATOM 13249 C C . VAL D 1 51 ? 45.43410 100.29181 59.00751 1.000 43.06856 51 VAL D C 1
ATOM 13250 O O . VAL D 1 51 ? 45.04645 100.29275 57.83347 1.000 43.00174 51 VAL D O 1
ATOM 13254 N N . SER D 1 52 ? 45.35085 99.20735 59.77699 1.000 42.62449 52 SER D N 1
ATOM 13255 C CA . SER D 1 52 ? 44.84015 97.97097 59.19829 1.000 42.11043 52 SER D CA 1
ATOM 13256 C C . SER D 1 52 ? 44.37357 97.01000 60.28322 1.000 41.87210 52 SER D C 1
ATOM 13257 O O . SER D 1 52 ? 45.02643 96.85999 61.31895 1.000 42.02526 52 SER D O 1
ATOM 13260 N N . THR D 1 53 ? 43.23899 96.35650 60.01930 1.000 39.77081 53 THR D N 1
ATOM 13261 C CA . THR D 1 53 ? 42.72875 95.23540 60.80530 1.000 39.46624 53 THR D CA 1
ATOM 13262 C C . THR D 1 53 ? 42.59350 94.06605 59.83605 1.000 38.74516 53 THR D C 1
ATOM 13263 O O . THR D 1 53 ? 41.49522 93.78337 59.33261 1.000 38.51804 53 THR D O 1
ATOM 13267 N N . PRO D 1 54 ? 43.69064 93.35551 59.56253 1.000 39.08406 54 PRO D N 1
ATOM 13268 C CA . PRO D 1 54 ? 43.73135 92.51414 58.35313 1.000 38.58466 54 PRO D CA 1
ATOM 13269 C C . PRO D 1 54 ? 42.82175 91.29523 58.38806 1.000 37.97354 54 PRO D C 1
ATOM 13270 O O . PRO D 1 54 ? 42.24952 90.94068 57.35047 1.000 37.79906 54 PRO D O 1
ATOM 13274 N N . LEU D 1 55 ? 42.67505 90.62654 59.53217 1.000 37.81222 55 LEU D N 1
ATOM 13275 C CA . LEU D 1 55 ? 41.90777 89.37846 59.58890 1.000 37.14757 55 LEU D CA 1
ATOM 13276 C C . LEU D 1 55 ? 40.43889 89.70388 59.85010 1.000 37.31862 55 LEU D C 1
ATOM 13277 O O . LEU D 1 55 ? 39.92155 89.55800 60.95924 1.000 37.39357 55 LEU D O 1
ATOM 13282 N N . ASP D 1 56 ? 39.74539 90.12583 58.78908 1.000 38.44810 56 ASP D N 1
ATOM 13283 C CA . ASP D 1 56 ? 38.40015 90.67595 58.91757 1.000 38.75925 56 ASP D CA 1
ATOM 13284 C C . ASP D 1 56 ? 37.34436 89.85366 58.17942 1.000 38.42432 56 ASP D C 1
ATOM 13285 O O . ASP D 1 56 ? 36.30145 90.38587 57.79376 1.000 38.74253 56 ASP D O 1
ATOM 13290 N N . ARG D 1 57 ? 37.58633 88.56009 57.97679 1.000 38.69585 57 ARG D N 1
ATOM 13291 C CA . ARG D 1 57 ? 36.55573 87.69136 57.42428 1.000 38.55891 57 ARG D CA 1
ATOM 13292 C C . ARG D 1 57 ? 36.72969 86.28721 57.98432 1.000 38.06348 57 ARG D C 1
ATOM 13293 O O . ARG D 1 57 ? 37.83179 85.88575 58.36700 1.000 37.74796 57 ARG D O 1
ATOM 13301 N N . VAL D 1 58 ? 35.61881 85.54585 58.02262 1.000 36.82083 58 VAL D N 1
ATOM 13302 C CA . VAL D 1 58 ? 35.57850 84.25989 58.71574 1.000 36.47457 58 VAL D CA 1
ATOM 13303 C C . VAL D 1 58 ? 36.53636 83.25775 58.08588 1.000 36.39147 58 VAL D C 1
ATOM 13304 O O . VAL D 1 58 ? 37.12111 82.42261 58.78778 1.000 36.00939 58 VAL D O 1
ATOM 13308 N N . SER D 1 59 ? 36.72407 83.32254 56.76447 1.000 37.19191 59 SER D N 1
ATOM 13309 C CA . SER D 1 59 ? 37.62930 82.39019 56.10078 1.000 37.32343 59 SER D CA 1
ATOM 13310 C C . SER D 1 59 ? 39.07571 82.57768 56.53916 1.000 36.83463 59 SER D C 1
ATOM 13311 O O . SER D 1 59 ? 39.86712 81.63378 56.44006 1.000 36.78260 59 SER D O 1
ATOM 13314 N N . MET D 1 60 ? 39.43725 83.76825 57.01590 1.000 36.53310 60 MET D N 1
ATOM 13315 C CA . MET D 1 60 ? 40.76358 83.99354 57.57390 1.000 36.23048 60 MET D CA 1
ATOM 13316 C C . MET D 1 60 ? 40.82701 83.69352 59.06345 1.000 35.69004 60 MET D C 1
ATOM 13317 O O . MET D 1 60 ? 41.87379 83.25658 59.55550 1.000 35.35558 60 MET D O 1
ATOM 13322 N N . LEU D 1 61 ? 39.73081 83.91013 59.78821 1.000 34.34041 61 LEU D N 1
ATOM 13323 C CA . LEU D 1 61 ? 39.73083 83.78794 61.24352 1.000 34.09333 61 LEU D CA 1
ATOM 13324 C C . LEU D 1 61 ? 38.31760 83.44084 61.69094 1.000 34.22659 61 LEU D C 1
ATOM 13325 O O . LEU D 1 61 ? 37.40315 84.25843 61.54905 1.000 34.66346 61 LEU D O 1
ATOM 13330 N N . ASP D 1 62 ? 38.14496 82.23683 62.23343 1.000 33.11424 62 ASP D N 1
ATOM 13331 C CA . ASP D 1 62 ? 36.84252 81.70937 62.63940 1.000 33.29647 62 ASP D CA 1
ATOM 13332 C C . ASP D 1 62 ? 36.91967 81.37589 64.12700 1.000 33.18287 62 ASP D C 1
ATOM 13333 O O . ASP D 1 62 ? 37.36144 80.28563 64.50420 1.000 32.90357 62 ASP D O 1
ATOM 13338 N N . MET D 1 63 ? 36.47553 82.30713 64.97125 1.000 32.77242 63 MET D N 1
ATOM 13339 C CA . MET D 1 63 ? 36.69074 82.21737 66.40977 1.000 33.02278 63 MET D CA 1
ATOM 13340 C C . MET D 1 63 ? 35.41349 81.97612 67.20641 1.000 33.27363 63 MET D C 1
ATOM 13341 O O . MET D 1 63 ? 35.44055 82.08847 68.43595 1.000 33.73614 63 MET D O 1
ATOM 13346 N N . LYS D 1 64 ? 34.30000 81.65111 66.55293 1.000 34.39633 64 LYS D N 1
ATOM 13347 C CA . LYS D 1 64 ? 33.07613 81.37415 67.29480 1.000 34.52211 64 LYS D CA 1
ATOM 13348 C C . LYS D 1 64 ? 33.26811 80.15275 68.18392 1.000 34.33546 64 LYS D C 1
ATOM 13349 O O . LYS D 1 64 ? 33.69375 79.09045 67.72002 1.000 34.03329 64 LYS D O 1
ATOM 13355 N N . GLY D 1 65 ? 32.95762 80.30969 69.46915 1.000 34.25710 65 GLY D N 1
ATOM 13356 C CA . GLY D 1 65 ? 33.16692 79.25407 70.43487 1.000 34.18239 65 GLY D CA 1
ATOM 13357 C C . GLY D 1 65 ? 34.55950 79.19038 71.01846 1.000 34.40259 65 GLY D C 1
ATOM 13358 O O . GLY D 1 65 ? 34.80611 78.34796 71.89164 1.000 34.45097 65 GLY D O 1
ATOM 13359 N N . ASN D 1 66 ? 35.47481 80.04228 70.56341 1.000 33.50436 66 ASN D N 1
ATOM 13360 C CA . ASN D 1 66 ? 36.81664 80.06547 71.12267 1.000 33.91690 66 ASN D CA 1
ATOM 13361 C C . ASN D 1 66 ? 36.74938 80.35239 72.62045 1.000 34.93054 66 ASN D C 1
ATOM 13362 O O . ASN D 1 66 ? 35.88777 81.11888 73.06964 1.000 35.39639 66 ASN D O 1
ATOM 13367 N N . PRO D 1 67 ? 37.63007 79.75930 73.41923 1.000 32.77922 67 PRO D N 1
ATOM 13368 C CA . PRO D 1 67 ? 37.64776 80.07198 74.84869 1.000 33.96659 67 PRO D CA 1
ATOM 13369 C C . PRO D 1 67 ? 38.15909 81.48243 75.08659 1.000 35.38260 67 PRO D C 1
ATOM 13370 O O . PRO D 1 67 ? 38.80768 82.09127 74.23256 1.000 35.51366 67 PRO D O 1
ATOM 13374 N N . ASP D 1 68 ? 37.84257 82.00395 76.27065 1.000 34.05769 68 ASP D N 1
ATOM 13375 C CA . ASP D 1 68 ? 38.39550 83.28420 76.68849 1.000 36.14201 68 ASP D CA 1
ATOM 13376 C C . ASP D 1 68 ? 39.91671 83.23218 76.63658 1.000 37.31900 68 ASP D C 1
ATOM 13377 O O . ASP D 1 68 ? 40.53170 82.21952 76.98290 1.000 36.96947 68 ASP D O 1
ATOM 13382 N N . SER D 1 69 ? 40.52075 84.32474 76.17766 1.000 37.11840 69 SER D N 1
ATOM 13383 C CA . SER D 1 69 ? 41.96336 84.45391 75.99247 1.000 37.74312 69 SER D CA 1
ATOM 13384 C C . SER D 1 69 ? 42.51558 83.47849 74.95841 1.000 35.82213 69 SER D C 1
ATOM 13385 O O . SER D 1 69 ? 43.73599 83.29253 74.87840 1.000 35.32510 69 SER D O 1
ATOM 13388 N N . GLY D 1 70 ? 41.65137 82.84343 74.17145 1.000 36.88656 70 GLY D N 1
ATOM 13389 C CA . GLY D 1 70 ? 42.07594 82.12381 72.99090 1.000 34.50844 70 GLY D CA 1
ATOM 13390 C C . GLY D 1 70 ? 42.19928 83.08147 71.82453 1.000 34.27337 70 GLY D C 1
ATOM 13391 O O . GLY D 1 70 ? 42.33310 84.29540 71.99499 1.000 35.98927 70 GLY D O 1
ATOM 13392 N N . GLY D 1 71 ? 42.14473 82.52547 70.61811 1.000 35.18461 71 GLY D N 1
ATOM 13393 C CA . GLY D 1 71 ? 42.17525 83.34993 69.42608 1.000 35.10869 71 GLY D CA 1
ATOM 13394 C C . GLY D 1 71 ? 43.56551 83.78017 69.00411 1.000 35.01778 71 GLY D C 1
ATOM 13395 O O . GLY D 1 71 ? 44.50094 82.97364 69.01122 1.000 33.83919 71 GLY D O 1
ATOM 13396 N N . ILE D 1 72 ? 43.71550 85.05322 68.64629 1.000 34.28511 72 ILE D N 1
ATOM 13397 C CA . ILE D 1 72 ? 44.95450 85.55371 68.05696 1.000 34.33091 72 ILE D CA 1
ATOM 13398 C C . ILE D 1 72 ? 45.96883 85.80840 69.16835 1.000 35.19420 72 ILE D C 1
ATOM 13399 O O . ILE D 1 72 ? 45.82276 86.74571 69.95669 1.000 37.09630 72 ILE D O 1
ATOM 13404 N N . TRP D 1 73 ? 47.00616 84.97367 69.22897 1.000 36.03149 73 TRP D N 1
ATOM 13405 C CA . TRP D 1 73 ? 48.13227 85.23456 70.11628 1.000 36.67696 73 TRP D CA 1
ATOM 13406 C C . TRP D 1 73 ? 49.14966 86.09542 69.37628 1.000 37.36522 73 TRP D C 1
ATOM 13407 O O . TRP D 1 73 ? 48.77254 86.86672 68.48890 1.000 38.22135 73 TRP D O 1
ATOM 13418 N N . ALA D 1 74 ? 50.42760 85.97374 69.71904 1.000 36.82972 74 ALA D N 1
ATOM 13419 C CA . ALA D 1 74 ? 51.45203 86.84104 69.14505 1.000 37.91783 74 ALA D CA 1
ATOM 13420 C C . ALA D 1 74 ? 51.48904 86.72797 67.62583 1.000 37.63988 74 ALA D C 1
ATOM 13421 O O . ALA D 1 74 ? 51.73494 85.63218 67.09944 1.000 35.95989 74 ALA D O 1
ATOM 13423 N N . PRO D 1 75 ? 51.25820 87.81014 66.89277 1.000 36.74330 75 PRO D N 1
ATOM 13424 C CA . PRO D 1 75 ? 51.45781 87.79218 65.44501 1.000 37.11152 75 PRO D CA 1
ATOM 13425 C C . PRO D 1 75 ? 52.89722 88.15968 65.10402 1.000 37.76525 75 PRO D C 1
ATOM 13426 O O . PRO D 1 75 ? 53.68380 88.56910 65.95922 1.000 37.72443 75 PRO D O 1
ATOM 13430 N N . CYS D 1 76 ? 53.23126 87.99779 63.82672 1.000 39.40077 76 CYS D N 1
ATOM 13431 C CA . CYS D 1 76 ? 54.49106 88.50955 63.29851 1.000 39.48878 76 CYS D CA 1
ATOM 13432 C C . CYS D 1 76 ? 54.23074 89.11387 61.93040 1.000 40.12844 76 CYS D C 1
ATOM 13433 O O . CYS D 1 76 ? 53.72516 88.43338 61.03250 1.000 39.69670 76 CYS D O 1
ATOM 13436 N N . LEU D 1 77 ? 54.56962 90.38892 61.78159 1.000 40.91331 77 LEU D N 1
ATOM 13437 C CA . LEU D 1 77 ? 54.44352 91.10378 60.52172 1.000 41.37715 77 LEU D CA 1
ATOM 13438 C C . LEU D 1 77 ? 55.83566 91.45459 60.01878 1.000 41.57641 77 LEU D C 1
ATOM 13439 O O . LEU D 1 77 ? 56.63736 92.03724 60.75633 1.000 41.91420 77 LEU D O 1
ATOM 13444 N N . SER D 1 78 ? 56.12421 91.08422 58.77454 1.000 43.57758 78 SER D N 1
ATOM 13445 C CA . SER D 1 78 ? 57.41751 91.35571 58.16831 1.000 43.78091 78 SER D CA 1
ATOM 13446 C C . SER D 1 78 ? 57.21148 91.80397 56.72976 1.000 44.27678 78 SER D C 1
ATOM 13447 O O . SER D 1 78 ? 56.13270 91.64213 56.15480 1.000 44.20962 78 SER D O 1
ATOM 13450 N N . TYR D 1 79 ? 58.26435 92.37548 56.15188 1.000 43.87011 79 TYR D N 1
ATOM 13451 C CA . TYR D 1 79 ? 58.24799 92.81346 54.76376 1.000 44.48663 79 TYR D CA 1
ATOM 13452 C C . TYR D 1 79 ? 59.44466 92.21929 54.03953 1.000 44.95473 79 TYR D C 1
ATOM 13453 O O . TYR D 1 79 ? 60.58046 92.33906 54.50999 1.000 45.81167 79 TYR D O 1
ATOM 13462 N N . ALA D 1 80 ? 59.18737 91.58623 52.89813 1.000 44.94556 80 ALA D N 1
ATOM 13463 C CA . ALA D 1 80 ? 60.24045 90.97625 52.09973 1.000 45.95085 80 ALA D CA 1
ATOM 13464 C C . ALA D 1 80 ? 59.68999 90.65373 50.72026 1.000 46.30275 80 ALA D C 1
ATOM 13465 O O . ALA D 1 80 ? 58.51160 90.31512 50.57394 1.000 45.07256 80 ALA D O 1
ATOM 13467 N N . ASP D 1 81 ? 60.56163 90.76860 49.71617 1.000 48.15036 81 ASP D N 1
ATOM 13468 C CA . ASP D 1 81 ? 60.23940 90.42413 48.32942 1.000 48.84805 81 ASP D CA 1
ATOM 13469 C C . ASP D 1 81 ? 58.98069 91.14324 47.84675 1.000 48.89573 81 ASP D C 1
ATOM 13470 O O . ASP D 1 81 ? 58.17429 90.59519 47.09157 1.000 48.46688 81 ASP D O 1
ATOM 13475 N N . GLY D 1 82 ? 58.80775 92.38387 48.29848 1.000 49.54833 82 GLY D N 1
ATOM 13476 C CA . GLY D 1 82 ? 57.74898 93.23355 47.79145 1.000 50.08251 82 GLY D CA 1
ATOM 13477 C C . GLY D 1 82 ? 56.37518 93.02573 48.38711 1.000 48.23127 82 GLY D C 1
ATOM 13478 O O . GLY D 1 82 ? 55.38859 93.46476 47.78802 1.000 48.62076 82 GLY D O 1
ATOM 13479 N N . LYS D 1 83 ? 56.26908 92.38518 49.55018 1.000 47.40527 83 LYS D N 1
ATOM 13480 C CA . LYS D 1 83 ? 54.96116 92.16510 50.15468 1.000 46.82477 83 LYS D CA 1
ATOM 13481 C C . LYS D 1 83 ? 55.11186 91.98659 51.65813 1.000 46.26898 83 LYS D C 1
ATOM 13482 O O . LYS D 1 83 ? 56.20602 91.73071 52.16796 1.000 46.12004 83 LYS D O 1
ATOM 13488 N N . PHE D 1 84 ? 53.98787 92.12485 52.35918 1.000 45.14355 84 PHE D N 1
ATOM 13489 C CA . PHE D 1 84 ? 53.93490 91.92123 53.80051 1.000 44.74015 84 PHE D CA 1
ATOM 13490 C C . PHE D 1 84 ? 53.56493 90.47756 54.11191 1.000 43.67434 84 PHE D C 1
ATOM 13491 O O . PHE D 1 84 ? 52.66412 89.90696 53.49152 1.000 43.24215 84 PHE D O 1
ATOM 13499 N N . TRP D 1 85 ? 54.26604 89.89072 55.07599 1.000 43.41236 85 TRP D N 1
ATOM 13500 C CA . TRP D 1 85 ? 53.99875 88.53376 55.53238 1.000 42.46495 85 TRP D CA 1
ATOM 13501 C C . TRP D 1 85 ? 53.46642 88.59339 56.95598 1.000 42.29809 85 TRP D C 1
ATOM 13502 O O . TRP D 1 85 ? 54.09434 89.19877 57.83102 1.000 42.69680 85 TRP D O 1
ATOM 13513 N N . LEU D 1 86 ? 52.31324 87.96838 57.18540 1.000 40.67813 86 LEU D N 1
ATOM 13514 C CA . LEU D 1 86 ? 51.64420 88.00982 58.48253 1.000 40.47527 86 LEU D CA 1
ATOM 13515 C C . LEU D 1 86 ? 51.37133 86.58634 58.95039 1.000 39.42555 86 LEU D C 1
ATOM 13516 O O . LEU D 1 86 ? 50.50404 85.90146 58.39847 1.000 38.60227 86 LEU D O 1
ATOM 13521 N N . LEU D 1 87 ? 52.11177 86.14444 59.96174 1.000 39.76683 87 LEU D N 1
ATOM 13522 C CA . LEU D 1 87 ? 51.87119 84.86779 60.61898 1.000 38.75428 87 LEU D CA 1
ATOM 13523 C C . LEU D 1 87 ? 51.03521 85.09504 61.87010 1.000 37.85317 87 LEU D C 1
ATOM 13524 O O . LEU D 1 87 ? 51.25486 86.06203 62.60526 1.000 38.86313 87 LEU D O 1
ATOM 13529 N N . TYR D 1 88 ? 50.07903 84.20236 62.11411 1.000 37.18860 88 TYR D N 1
ATOM 13530 C CA . TYR D 1 88 ? 49.23752 84.33825 63.29252 1.000 36.34245 88 TYR D CA 1
ATOM 13531 C C . TYR D 1 88 ? 48.72869 82.97292 63.72908 1.000 34.37574 88 TYR D C 1
ATOM 13532 O O . TYR D 1 88 ? 48.70339 82.01468 62.95220 1.000 33.68270 88 TYR D O 1
ATOM 13541 N N . THR D 1 89 ? 48.32105 82.90374 64.99469 1.000 35.57593 89 THR D N 1
ATOM 13542 C CA . THR D 1 89 ? 47.83483 81.68054 65.61439 1.000 34.11976 89 THR D CA 1
ATOM 13543 C C . THR D 1 89 ? 46.40549 81.88774 66.09099 1.000 34.36664 89 THR D C 1
ATOM 13544 O O . THR D 1 89 ? 46.08869 82.92472 66.68106 1.000 35.63259 89 THR D O 1
ATOM 13548 N N . ASP D 1 90 ? 45.54884 80.90545 65.83049 1.000 33.77563 90 ASP D N 1
ATOM 13549 C CA . ASP D 1 90 ? 44.18807 80.86676 66.36005 1.000 33.99716 90 ASP D CA 1
ATOM 13550 C C . ASP D 1 90 ? 44.16377 79.76976 67.41978 1.000 33.32912 90 ASP D C 1
ATOM 13551 O O . ASP D 1 90 ? 44.13083 78.58083 67.09190 1.000 32.27518 90 ASP D O 1
ATOM 13556 N N . VAL D 1 91 ? 44.18463 80.17123 68.68789 1.000 32.87080 91 VAL D N 1
ATOM 13557 C CA . VAL D 1 91 ? 44.31470 79.23779 69.80243 1.000 32.71565 91 VAL D CA 1
ATOM 13558 C C . VAL D 1 91 ? 42.93209 78.73843 70.20183 1.000 32.93386 91 VAL D C 1
ATOM 13559 O O . VAL D 1 91 ? 42.00596 79.53425 70.40121 1.000 34.03300 91 VAL D O 1
ATOM 13563 N N . LYS D 1 92 ? 42.79380 77.41434 70.32936 1.000 32.26552 92 LYS D N 1
ATOM 13564 C CA . LYS D 1 92 ? 41.49620 76.78964 70.54455 1.000 32.20196 92 LYS D CA 1
ATOM 13565 C C . LYS D 1 92 ? 41.29660 76.21056 71.93915 1.000 32.81337 92 LYS D C 1
ATOM 13566 O O . LYS D 1 92 ? 40.15327 75.92560 72.30615 1.000 32.84845 92 LYS D O 1
ATOM 13572 N N . ILE D 1 93 ? 42.36244 76.01455 72.71456 1.000 32.27151 93 ILE D N 1
ATOM 13573 C CA . ILE D 1 93 ? 42.26596 75.52038 74.08474 1.000 33.18801 93 ILE D CA 1
ATOM 13574 C C . ILE D 1 93 ? 43.09783 76.42605 74.98001 1.000 35.15532 93 ILE D C 1
ATOM 13575 O O . ILE D 1 93 ? 44.23076 76.77551 74.63174 1.000 35.16182 93 ILE D O 1
ATOM 13580 N N . VAL D 1 94 ? 42.54780 76.79334 76.13650 1.000 31.60568 94 VAL D N 1
ATOM 13581 C CA . VAL D 1 94 ? 43.27908 77.63617 77.07590 1.000 34.11705 94 VAL D CA 1
ATOM 13582 C C . VAL D 1 94 ? 43.35587 76.96128 78.44035 1.000 34.92606 94 VAL D C 1
ATOM 13583 O O . VAL D 1 94 ? 44.45091 76.69774 78.94934 1.000 36.02982 94 VAL D O 1
ATOM 13587 N N . ASP D 1 95 ? 42.20145 76.67268 79.04443 1.000 35.75075 95 ASP D N 1
ATOM 13588 C CA . ASP D 1 95 ? 42.16428 76.11435 80.39792 1.000 35.83509 95 ASP D CA 1
ATOM 13589 C C . ASP D 1 95 ? 42.34796 74.60039 80.32409 1.000 34.26355 95 ASP D C 1
ATOM 13590 O O . ASP D 1 95 ? 41.40349 73.81270 80.42330 1.000 32.58695 95 ASP D O 1
ATOM 13595 N N . SER D 1 96 ? 43.60338 74.19324 80.16912 1.000 34.26255 96 SER D N 1
ATOM 13596 C CA . SER D 1 96 ? 43.96777 72.78894 80.05306 1.000 33.03317 96 SER D CA 1
ATOM 13597 C C . SER D 1 96 ? 45.46065 72.66481 80.31681 1.000 34.29244 96 SER D C 1
ATOM 13598 O O . SER D 1 96 ? 46.20459 73.63627 80.13526 1.000 35.08369 96 SER D O 1
ATOM 13601 N N . PRO D 1 97 ? 45.92783 71.49185 80.75932 1.000 34.35254 97 PRO D N 1
ATOM 13602 C CA . PRO D 1 97 ? 47.37708 71.30806 80.95934 1.000 34.37283 97 PRO D CA 1
ATOM 13603 C C . PRO D 1 97 ? 48.20697 71.62011 79.72706 1.000 33.75705 97 PRO D C 1
ATOM 13604 O O . PRO D 1 97 ? 49.38842 71.96668 79.85559 1.000 33.17422 97 PRO D O 1
ATOM 13608 N N . TRP D 1 98 ? 47.62631 71.50172 78.53514 1.000 36.13049 98 TRP D N 1
ATOM 13609 C CA . TRP D 1 98 ? 48.27726 71.93229 77.30772 1.000 34.68245 98 TRP D CA 1
ATOM 13610 C C . TRP D 1 98 ? 47.20511 72.42355 76.34511 1.000 33.88568 98 TRP D C 1
ATOM 13611 O O . TRP D 1 98 ? 46.01120 72.18489 76.53961 1.000 33.84649 98 TRP D O 1
ATOM 13622 N N . LYS D 1 99 ? 47.64331 73.11280 75.29531 1.000 33.30835 99 LYS D N 1
ATOM 13623 C CA . LYS D 1 99 ? 46.74215 73.82645 74.40532 1.000 32.64102 99 LYS D CA 1
ATOM 13624 C C . LYS D 1 99 ? 46.85012 73.30685 72.97642 1.000 30.64041 99 LYS D C 1
ATOM 13625 O O . LYS D 1 99 ? 47.80450 72.61681 72.60857 1.000 29.80741 99 LYS D O 1
ATOM 13631 N N . ASN D 1 100 ? 45.84105 73.64678 72.17538 1.000 33.47212 100 ASN D N 1
ATOM 13632 C CA . ASN D 1 100 ? 45.83220 73.38955 70.74308 1.000 32.18007 100 ASN D CA 1
ATOM 13633 C C . ASN D 1 100 ? 45.54210 74.69204 70.01064 1.000 32.33272 100 ASN D C 1
ATOM 13634 O O . ASN D 1 100 ? 45.01568 75.64894 70.58526 1.000 33.34014 100 ASN D O 1
ATOM 13639 N N . GLY D 1 101 ? 45.88414 74.71599 68.72992 1.000 33.10017 101 GLY D N 1
ATOM 13640 C CA . GLY D 1 101 ? 45.66182 75.90283 67.93149 1.000 33.43067 101 GLY D CA 1
ATOM 13641 C C . GLY D 1 101 ? 45.99658 75.64444 66.48126 1.000 33.02452 101 GLY D C 1
ATOM 13642 O O . GLY D 1 101 ? 46.24190 74.50783 66.07537 1.000 32.56129 101 GLY D O 1
ATOM 13643 N N . ARG D 1 102 ? 45.99377 76.72191 65.69615 1.000 32.98184 102 ARG D N 1
ATOM 13644 C CA . ARG D 1 102 ? 46.31101 76.64576 64.27483 1.000 33.22679 102 ARG D CA 1
ATOM 13645 C C . ARG D 1 102 ? 47.10941 77.87495 63.86825 1.000 34.00799 102 ARG D C 1
ATOM 13646 O O . ARG D 1 102 ? 46.73273 78.99995 64.20964 1.000 34.61709 102 ARG D O 1
ATOM 13654 N N . ASN D 1 103 ? 48.20398 77.65928 63.14140 1.000 33.44728 103 ASN D N 1
ATOM 13655 C CA . ASN D 1 103 ? 49.00774 78.74146 62.59254 1.000 34.64598 103 ASN D CA 1
ATOM 13656 C C . ASN D 1 103 ? 48.67838 78.94541 61.11907 1.000 35.87967 103 ASN D C 1
ATOM 13657 O O . ASN D 1 103 ? 48.36977 77.99551 60.39521 1.000 35.89353 103 ASN D O 1
ATOM 13662 N N . PHE D 1 104 ? 48.75329 80.19978 60.67874 1.000 35.50313 104 PHE D N 1
ATOM 13663 C CA . PHE D 1 104 ? 48.43451 80.55519 59.30470 1.000 36.67941 104 PHE D CA 1
ATOM 13664 C C . PHE D 1 104 ? 49.37231 81.65354 58.82752 1.000 38.29086 104 PHE D C 1
ATOM 13665 O O . PHE D 1 104 ? 49.97861 82.37405 59.62405 1.000 38.70534 104 PHE D O 1
ATOM 13673 N N . LEU D 1 105 ? 49.47494 81.77696 57.50548 1.000 37.53440 105 LEU D N 1
ATOM 13674 C CA . LEU D 1 105 ? 50.22640 82.84606 56.86195 1.000 38.73532 105 LEU D CA 1
ATOM 13675 C C . LEU D 1 105 ? 49.34516 83.51245 55.81712 1.000 38.97673 105 LEU D C 1
ATOM 13676 O O . LEU D 1 105 ? 48.76575 82.83182 54.96481 1.000 38.71329 105 LEU D O 1
ATOM 13681 N N . VAL D 1 106 ? 49.23916 84.83658 55.88792 1.000 39.68249 106 VAL D N 1
ATOM 13682 C CA . VAL D 1 106 ? 48.58678 85.62424 54.85021 1.000 40.19160 106 VAL D CA 1
ATOM 13683 C C . VAL D 1 106 ? 49.56064 86.69555 54.37920 1.000 41.27908 106 VAL D C 1
ATOM 13684 O O . VAL D 1 106 ? 50.42223 87.15626 55.13588 1.000 41.66088 106 VAL D O 1
ATOM 13688 N N . THR D 1 107 ? 49.42152 87.08581 53.11593 1.000 40.82992 107 THR D N 1
ATOM 13689 C CA . THR D 1 107 ? 50.29421 88.06347 52.48511 1.000 41.80520 107 THR D CA 1
ATOM 13690 C C . THR D 1 107 ? 49.46679 89.22609 51.95133 1.000 42.44725 107 THR D C 1
ATOM 13691 O O . THR D 1 107 ? 48.23757 89.15868 51.86726 1.000 42.12848 107 THR D O 1
ATOM 13695 N N . ALA D 1 108 ? 50.16238 90.30888 51.58683 1.000 43.48233 108 ALA D N 1
ATOM 13696 C CA . ALA D 1 108 ? 49.50354 91.48538 51.03574 1.000 44.25085 108 ALA D CA 1
ATOM 13697 C C . ALA D 1 108 ? 50.52493 92.33790 50.30722 1.000 45.23821 108 ALA D C 1
ATOM 13698 O O . ALA D 1 108 ? 51.63754 92.51967 50.82098 1.000 45.42856 108 ALA D O 1
ATOM 13700 N N . PRO D 1 109 ? 50.19233 92.88077 49.13272 1.000 44.43942 109 PRO D N 1
ATOM 13701 C CA . PRO D 1 109 ? 51.14224 93.76474 48.44051 1.000 46.05450 109 PRO D CA 1
ATOM 13702 C C . PRO D 1 109 ? 51.29786 95.11248 49.11470 1.000 46.94334 109 PRO D C 1
ATOM 13703 O O . PRO D 1 109 ? 52.26204 95.83031 48.82016 1.000 48.48362 109 PRO D O 1
ATOM 13707 N N . SER D 1 110 ? 50.37835 95.47401 50.00489 1.000 47.76960 110 SER D N 1
ATOM 13708 C CA . SER D 1 110 ? 50.41786 96.74421 50.71144 1.000 48.52641 110 SER D CA 1
ATOM 13709 C C . SER D 1 110 ? 49.64688 96.57265 52.01183 1.000 47.91746 110 SER D C 1
ATOM 13710 O O . SER D 1 110 ? 48.80435 95.68004 52.13638 1.000 47.06281 110 SER D O 1
ATOM 13713 N N . ILE D 1 111 ? 49.94304 97.44604 52.97938 1.000 48.17436 111 ILE D N 1
ATOM 13714 C CA . ILE D 1 111 ? 49.50316 97.21650 54.35566 1.000 47.74934 111 ILE D CA 1
ATOM 13715 C C . ILE D 1 111 ? 47.98254 97.18855 54.46750 1.000 47.51087 111 ILE D C 1
ATOM 13716 O O . ILE D 1 111 ? 47.43048 96.49913 55.33402 1.000 46.81307 111 ILE D O 1
ATOM 13721 N N . GLU D 1 112 ? 47.28147 97.91011 53.59724 1.000 51.17752 112 GLU D N 1
ATOM 13722 C CA . GLU D 1 112 ? 45.82572 97.97032 53.63801 1.000 51.05989 112 GLU D CA 1
ATOM 13723 C C . GLU D 1 112 ? 45.16519 96.82173 52.88875 1.000 50.13644 112 GLU D C 1
ATOM 13724 O O . GLU D 1 112 ? 43.94839 96.85787 52.67436 1.000 50.02896 112 GLU D O 1
ATOM 13730 N N . GLY D 1 113 ? 45.93176 95.81078 52.49087 1.000 46.57514 113 GLY D N 1
ATOM 13731 C CA . GLY D 1 113 ? 45.40790 94.72364 51.70347 1.000 45.82274 113 GLY D CA 1
ATOM 13732 C C . GLY D 1 113 ? 45.69113 94.91394 50.22675 1.000 46.39498 113 GLY D C 1
ATOM 13733 O O . GLY D 1 113 ? 46.42955 95.82021 49.82804 1.000 47.31563 113 GLY D O 1
ATOM 13734 N N . PRO D 1 114 ? 45.10742 94.05418 49.37551 1.000 45.14089 114 PRO D N 1
ATOM 13735 C CA . PRO D 1 114 ? 44.24314 92.93545 49.77128 1.000 44.06335 114 PRO D CA 1
ATOM 13736 C C . PRO D 1 114 ? 45.02988 91.77025 50.36115 1.000 43.14513 114 PRO D C 1
ATOM 13737 O O . PRO D 1 114 ? 46.09520 91.42010 49.85323 1.000 43.28382 114 PRO D O 1
ATOM 13741 N N . TRP D 1 115 ? 44.50958 91.18431 51.43360 1.000 42.44913 115 TRP D N 1
ATOM 13742 C CA . TRP D 1 115 ? 45.19181 90.09452 52.11083 1.000 41.59529 115 TRP D CA 1
ATOM 13743 C C . TRP D 1 115 ? 44.74986 88.75699 51.53494 1.000 40.82202 115 TRP D C 1
ATOM 13744 O O . TRP D 1 115 ? 43.58792 88.57740 51.16066 1.000 40.66555 115 TRP D O 1
ATOM 13755 N N . SER D 1 116 ? 45.69369 87.82325 51.46263 1.000 42.85893 116 SER D N 1
ATOM 13756 C CA . SER D 1 116 ? 45.45586 86.52314 50.85840 1.000 42.34561 116 SER D CA 1
ATOM 13757 C C . SER D 1 116 ? 44.49933 85.70004 51.71859 1.000 41.33176 116 SER D C 1
ATOM 13758 O O . SER D 1 116 ? 44.04893 86.12223 52.78814 1.000 41.00867 116 SER D O 1
ATOM 13761 N N . GLU D 1 117 ? 44.17655 84.50807 51.22861 1.000 43.15898 117 GLU D N 1
ATOM 13762 C CA . GLU D 1 117 ? 43.58464 83.50386 52.09174 1.000 42.16996 117 GLU D CA 1
ATOM 13763 C C . GLU D 1 117 ? 44.68668 82.85046 52.92512 1.000 41.66466 117 GLU D C 1
ATOM 13764 O O . GLU D 1 117 ? 45.84899 82.82225 52.51087 1.000 42.15192 117 GLU D O 1
ATOM 13770 N N . PRO D 1 118 ? 44.35794 82.33695 54.10990 1.000 40.81446 118 PRO D N 1
ATOM 13771 C CA . PRO D 1 118 ? 45.40537 81.79036 54.98076 1.000 40.38782 118 PRO D CA 1
ATOM 13772 C C . PRO D 1 118 ? 46.03680 80.53531 54.39986 1.000 40.48946 118 PRO D C 1
ATOM 13773 O O . PRO D 1 118 ? 45.35981 79.68236 53.82133 1.000 40.43014 118 PRO D O 1
ATOM 13777 N N . ILE D 1 119 ? 47.35096 80.43943 54.55363 1.000 40.01555 119 ILE D N 1
ATOM 13778 C CA . ILE D 1 119 ? 48.10578 79.23037 54.23869 1.000 40.17913 119 ILE D CA 1
ATOM 13779 C C . ILE D 1 119 ? 48.41043 78.52517 55.55598 1.000 39.47576 119 ILE D C 1
ATOM 13780 O O . ILE D 1 119 ? 49.04064 79.13279 56.43518 1.000 39.39677 119 ILE D O 1
ATOM 13785 N N . PRO D 1 120 ? 47.97918 77.27773 55.74452 1.000 38.68953 120 PRO D N 1
ATOM 13786 C CA . PRO D 1 120 ? 48.23035 76.59493 57.02219 1.000 37.82610 120 PRO D CA 1
ATOM 13787 C C . PRO D 1 120 ? 49.71580 76.32536 57.21893 1.000 38.53262 120 PRO D C 1
ATOM 13788 O O . PRO D 1 120 ? 50.37480 75.73703 56.35900 1.000 38.96008 120 PRO D O 1
ATOM 13792 N N . MET D 1 121 ? 50.23974 76.76577 58.36396 1.000 37.85159 121 MET D N 1
ATOM 13793 C CA . MET D 1 121 ? 51.65020 76.61226 58.69710 1.000 37.52381 121 MET D CA 1
ATOM 13794 C C . MET D 1 121 ? 51.87315 75.60834 59.82205 1.000 35.23208 121 MET D C 1
ATOM 13795 O O . MET D 1 121 ? 52.93667 75.61000 60.45090 1.000 34.31137 121 MET D O 1
ATOM 13800 N N . GLY D 1 122 ? 50.89546 74.75354 60.08907 1.000 37.81366 122 GLY D N 1
ATOM 13801 C CA . GLY D 1 122 ? 51.00374 73.77578 61.14895 1.000 36.09266 122 GLY D CA 1
ATOM 13802 C C . GLY D 1 122 ? 50.33550 74.24369 62.42917 1.000 35.05730 122 GLY D C 1
ATOM 13803 O O . GLY D 1 122 ? 49.94237 75.40185 62.58785 1.000 35.41289 122 GLY D O 1
ATOM 13804 N N . ASN D 1 123 ? 50.21065 73.30446 63.36257 1.000 34.78019 123 ASN D N 1
ATOM 13805 C CA . ASN D 1 123 ? 49.52586 73.54918 64.62063 1.000 34.21404 123 ASN D CA 1
ATOM 13806 C C . ASN D 1 123 ? 50.38938 73.27049 65.84076 1.000 33.65193 123 ASN D C 1
ATOM 13807 O O . ASN D 1 123 ? 49.88354 73.34478 66.96632 1.000 33.59417 123 ASN D O 1
ATOM 13812 N N . GLY D 1 124 ? 51.67409 72.96831 65.65427 1.000 35.16506 124 GLY D N 1
ATOM 13813 C CA . GLY D 1 124 ? 52.51437 72.43607 66.71524 1.000 34.79406 124 GLY D CA 1
ATOM 13814 C C . GLY D 1 124 ? 52.84803 73.40201 67.83419 1.000 35.12148 124 GLY D C 1
ATOM 13815 O O . GLY D 1 124 ? 53.45178 72.97337 68.82343 1.000 35.14365 124 GLY D O 1
ATOM 13816 N N . GLY D 1 125 ? 52.48490 74.67221 67.71732 1.000 33.85585 125 GLY D N 1
ATOM 13817 C CA . GLY D 1 125 ? 52.79721 75.60264 68.78312 1.000 34.44391 125 GLY D CA 1
ATOM 13818 C C . GLY D 1 125 ? 52.32239 77.00732 68.49804 1.000 35.21440 125 GLY D C 1
ATOM 13819 O O . GLY D 1 125 ? 51.40152 77.22322 67.70747 1.000 35.29088 125 GLY D O 1
ATOM 13820 N N . PHE D 1 126 ? 52.96859 77.96623 69.16502 1.000 33.48578 126 PHE D N 1
ATOM 13821 C CA . PHE D 1 126 ? 52.56247 79.36372 69.12291 1.000 34.59578 126 PHE D CA 1
ATOM 13822 C C . PHE D 1 126 ? 53.79474 80.24826 68.97000 1.000 35.34563 126 PHE D C 1
ATOM 13823 O O . PHE D 1 126 ? 54.93015 79.76754 68.88036 1.000 34.91258 126 PHE D O 1
ATOM 13831 N N . ASP D 1 127 ? 53.55102 81.55595 68.96123 1.000 36.07410 127 ASP D N 1
ATOM 13832 C CA . ASP D 1 127 ? 54.55774 82.56379 68.64575 1.000 37.17212 127 ASP D CA 1
ATOM 13833 C C . ASP D 1 127 ? 55.29566 82.26327 67.33849 1.000 36.92387 127 ASP D C 1
ATOM 13834 O O . ASP D 1 127 ? 56.53062 82.17926 67.32134 1.000 36.90023 127 ASP D O 1
ATOM 13839 N N . PRO D 1 128 ? 54.57940 82.11524 66.22414 1.000 35.84603 128 PRO D N 1
ATOM 13840 C CA . PRO D 1 128 ? 55.25929 81.85191 64.95342 1.000 36.08746 128 PRO D CA 1
ATOM 13841 C C . PRO D 1 128 ? 56.00793 83.08152 64.46486 1.000 37.72180 128 PRO D C 1
ATOM 13842 O O . PRO D 1 128 ? 55.62713 84.22261 64.73970 1.000 39.01783 128 PRO D O 1
ATOM 13846 N N . SER D 1 129 ? 57.09389 82.83319 63.73488 1.000 39.76149 129 SER D N 1
ATOM 13847 C CA . SER D 1 129 ? 57.93144 83.90363 63.21398 1.000 40.54923 129 SER D CA 1
ATOM 13848 C C . SER D 1 129 ? 58.55020 83.45747 61.89695 1.000 40.76875 129 SER D C 1
ATOM 13849 O O . SER D 1 129 ? 58.99625 82.31375 61.76639 1.000 39.95263 129 SER D O 1
ATOM 13852 N N . LEU D 1 130 ? 58.56350 84.36560 60.92519 1.000 40.33342 130 LEU D N 1
ATOM 13853 C CA . LEU D 1 130 ? 59.14252 84.12147 59.61077 1.000 40.68940 130 LEU D CA 1
ATOM 13854 C C . LEU D 1 130 ? 60.42578 84.92896 59.48724 1.000 40.69448 130 LEU D C 1
ATOM 13855 O O . LEU D 1 130 ? 60.41367 86.15213 59.66615 1.000 41.28664 130 LEU D O 1
ATOM 13860 N N . PHE D 1 131 ? 61.52414 84.24591 59.18412 1.000 43.15538 131 PHE D N 1
ATOM 13861 C CA . PHE D 1 131 ? 62.83138 84.87033 59.03963 1.000 43.20966 131 PHE D CA 1
ATOM 13862 C C . PHE D 1 131 ? 63.25384 84.79992 57.57988 1.000 43.98547 131 PHE D C 1
ATOM 13863 O O . PHE D 1 131 ? 63.31253 83.71086 56.99824 1.000 43.81182 131 PHE D O 1
ATOM 13871 N N . HIS D 1 132 ? 63.54143 85.95809 56.99468 1.000 44.23656 132 HIS D N 1
ATOM 13872 C CA . HIS D 1 132 ? 64.05270 86.05264 55.63292 1.000 45.10811 132 HIS D CA 1
ATOM 13873 C C . HIS D 1 132 ? 65.55961 86.26770 55.70839 1.000 44.99115 132 HIS D C 1
ATOM 13874 O O . HIS D 1 132 ? 66.02042 87.36337 56.04456 1.000 45.30257 132 HIS D O 1
ATOM 13881 N N . ASP D 1 133 ? 66.32407 85.22375 55.40463 1.000 49.46319 133 ASP D N 1
ATOM 13882 C CA . ASP D 1 133 ? 67.77187 85.33545 55.42725 1.000 50.41998 133 ASP D CA 1
ATOM 13883 C C . ASP D 1 133 ? 68.26936 86.06117 54.17883 1.000 52.30167 133 ASP D C 1
ATOM 13884 O O . ASP D 1 133 ? 67.54825 86.23079 53.19148 1.000 52.83579 133 ASP D O 1
ATOM 13889 N N . ASP D 1 134 ? 69.53269 86.48985 54.23276 1.000 53.75805 134 ASP D N 1
ATOM 13890 C CA . ASP D 1 134 ? 70.10619 87.27595 53.14648 1.000 56.08156 134 ASP D CA 1
ATOM 13891 C C . ASP D 1 134 ? 70.26454 86.47535 51.85967 1.000 57.41164 134 ASP D C 1
ATOM 13892 O O . ASP D 1 134 ? 70.32382 87.07264 50.77947 1.000 59.17635 134 ASP D O 1
ATOM 13897 N N . ASP D 1 135 ? 70.33215 85.14626 51.94327 1.000 55.90199 135 ASP D N 1
ATOM 13898 C CA . ASP D 1 135 ? 70.52878 84.30635 50.77025 1.000 57.29455 135 ASP D CA 1
ATOM 13899 C C . ASP D 1 135 ? 69.21556 83.87251 50.12454 1.000 56.26443 135 ASP D C 1
ATOM 13900 O O . ASP D 1 135 ? 69.20809 82.91870 49.33735 1.000 56.97552 135 ASP D O 1
ATOM 13905 N N . GLY D 1 136 ? 68.10979 84.54961 50.43566 1.000 55.97989 136 GLY D N 1
ATOM 13906 C CA . GLY D 1 136 ? 66.83243 84.25727 49.82169 1.000 55.63165 136 GLY D CA 1
ATOM 13907 C C . GLY D 1 136 ? 66.04333 83.13598 50.45894 1.000 53.91534 136 GLY D C 1
ATOM 13908 O O . GLY D 1 136 ? 64.84903 82.99755 50.16249 1.000 53.46690 136 GLY D O 1
ATOM 13909 N N . ARG D 1 137 ? 66.65815 82.33190 51.32024 1.000 51.94692 137 ARG D N 1
ATOM 13910 C CA . ARG D 1 137 ? 65.94978 81.23846 51.96560 1.000 50.40604 137 ARG D CA 1
ATOM 13911 C C . ARG D 1 137 ? 65.19916 81.73918 53.19461 1.000 48.90868 137 ARG D C 1
ATOM 13912 O O . ARG D 1 137 ? 65.61129 82.69615 53.85664 1.000 48.80905 137 ARG D O 1
ATOM 13920 N N . LYS D 1 138 ? 64.08085 81.08249 53.49062 1.000 45.77822 138 LYS D N 1
ATOM 13921 C CA . LYS D 1 138 ? 63.16646 81.51251 54.53831 1.000 43.94990 138 LYS D CA 1
ATOM 13922 C C . LYS D 1 138 ? 63.01895 80.42014 55.58766 1.000 42.54252 138 LYS D C 1
ATOM 13923 O O . LYS D 1 138 ? 63.00536 79.22882 55.26087 1.000 42.61792 138 LYS D O 1
ATOM 13929 N N . TYR D 1 139 ? 62.90059 80.83331 56.84903 1.000 43.58347 139 TYR D N 1
ATOM 13930 C CA . TYR D 1 139 ? 62.85295 79.91202 57.97498 1.000 42.37487 139 TYR D CA 1
ATOM 13931 C C . TYR D 1 139 ? 61.69675 80.27673 58.89449 1.000 42.14909 139 TYR D C 1
ATOM 13932 O O . TYR D 1 139 ? 61.41122 81.45789 59.11339 1.000 42.63981 139 TYR D O 1
ATOM 13941 N N . TYR D 1 140 ? 61.04289 79.24997 59.43379 1.000 39.73352 140 TYR D N 1
ATOM 13942 C CA . TYR D 1 140 ? 59.83305 79.38646 60.23474 1.000 39.62527 140 TYR D CA 1
ATOM 13943 C C . TYR D 1 140 ? 60.10844 78.87056 61.64068 1.000 38.29592 140 TYR D C 1
ATOM 13944 O O . TYR D 1 140 ? 60.57354 77.73868 61.80755 1.000 37.54027 140 TYR D O 1
ATOM 13953 N N . LEU D 1 141 ? 59.83549 79.70242 62.64553 1.000 39.97355 141 LEU D N 1
ATOM 13954 C CA . LEU D 1 141 ? 60.09678 79.37349 64.04123 1.000 38.95820 141 LEU D CA 1
ATOM 13955 C C . LEU D 1 141 ? 58.79425 79.33258 64.82838 1.000 38.84970 141 LEU D C 1
ATOM 13956 O O . LEU D 1 141 ? 57.82119 80.00621 64.47580 1.000 39.62727 141 LEU D O 1
ATOM 13961 N N . TYR D 1 142 ? 58.78770 78.54984 65.90819 1.000 37.11597 142 TYR D N 1
ATOM 13962 C CA . TYR D 1 142 ? 57.66486 78.55261 66.84101 1.000 37.08631 142 TYR D CA 1
ATOM 13963 C C . TYR D 1 142 ? 58.05029 77.80835 68.11265 1.000 36.51163 142 TYR D C 1
ATOM 13964 O O . TYR D 1 142 ? 59.04731 77.08159 68.15491 1.000 36.02997 142 TYR D O 1
ATOM 13973 N N . ARG D 1 143 ? 57.23941 78.01850 69.15479 1.000 35.51429 143 ARG D N 1
ATOM 13974 C CA . ARG D 1 143 ? 57.36694 77.30168 70.41770 1.000 35.45807 143 ARG D CA 1
ATOM 13975 C C . ARG D 1 143 ? 56.45530 76.08589 70.37724 1.000 35.45528 143 ARG D C 1
ATOM 13976 O O . ARG D 1 143 ? 55.22940 76.25076 70.43138 1.000 35.91602 143 ARG D O 1
ATOM 13984 N N . PRO D 1 144 ? 56.98175 74.86639 70.29152 1.000 33.79044 144 PRO D N 1
ATOM 13985 C CA . PRO D 1 144 ? 56.10446 73.69256 70.36954 1.000 34.04950 144 PRO D CA 1
ATOM 13986 C C . PRO D 1 144 ? 55.42103 73.60512 71.72695 1.000 34.96334 144 PRO D C 1
ATOM 13987 O O . PRO D 1 144 ? 56.02752 73.86504 72.76803 1.000 35.32087 144 PRO D O 1
ATOM 13991 N N . TRP D 1 145 ? 54.14145 73.25060 71.70507 1.000 32.31638 145 TRP D N 1
ATOM 13992 C CA . TRP D 1 145 ? 53.35953 73.02219 72.91237 1.000 33.63730 145 TRP D CA 1
ATOM 13993 C C . TRP D 1 145 ? 52.83452 71.58873 72.91249 1.000 34.11706 145 TRP D C 1
ATOM 13994 O O . TRP D 1 145 ? 53.12904 70.79257 72.01748 1.000 33.34656 145 TRP D O 1
ATOM 14005 N N . GLY D 1 146 ? 52.04258 71.26645 73.92977 1.000 33.13092 146 GLY D N 1
ATOM 14006 C CA . GLY D 1 146 ? 51.51746 69.93331 74.09129 1.000 33.94693 146 GLY D CA 1
ATOM 14007 C C . GLY D 1 146 ? 51.87346 69.36393 75.44758 1.000 35.32688 146 GLY D C 1
ATOM 14008 O O . GLY D 1 146 ? 52.39996 70.06577 76.31839 1.000 35.61912 146 GLY D O 1
ATOM 14009 N N . PRO D 1 147 ? 51.57796 68.08181 75.65940 1.000 35.95882 147 PRO D N 1
ATOM 14010 C CA . PRO D 1 147 ? 51.92287 67.44775 76.93864 1.000 37.28490 147 PRO D CA 1
ATOM 14011 C C . PRO D 1 147 ? 53.41062 67.57785 77.23115 1.000 36.19086 147 PRO D C 1
ATOM 14012 O O . PRO D 1 147 ? 54.25705 67.28534 76.38231 1.000 34.73929 147 PRO D O 1
ATOM 14016 N N . ARG D 1 148 ? 53.71831 68.05062 78.43859 1.000 39.46843 148 ARG D N 1
ATOM 14017 C CA . ARG D 1 148 ? 55.08544 68.25468 78.91328 1.000 38.59181 148 ARG D CA 1
ATOM 14018 C C . ARG D 1 148 ? 55.84169 69.30252 78.10359 1.000 37.00523 148 ARG D C 1
ATOM 14019 O O . ARG D 1 148 ? 57.07629 69.33266 78.12783 1.000 36.07060 148 ARG D O 1
ATOM 14027 N N . HIS D 1 149 ? 55.13388 70.17400 77.38314 1.000 36.74751 149 HIS D N 1
ATOM 14028 C CA . HIS D 1 149 ? 55.78667 71.22461 76.61135 1.000 35.35800 149 HIS D CA 1
ATOM 14029 C C . HIS D 1 149 ? 55.19081 72.59220 76.92345 1.000 35.94919 149 HIS D C 1
ATOM 14030 O O . HIS D 1 149 ? 55.20151 73.49441 76.08142 1.000 35.11306 149 HIS D O 1
ATOM 14037 N N . HIS D 1 150 ? 54.66264 72.75241 78.13412 1.000 34.83812 150 HIS D N 1
ATOM 14038 C CA . HIS D 1 150 ? 54.34771 74.06810 78.66940 1.000 35.65284 150 HIS D CA 1
ATOM 14039 C C . HIS D 1 150 ? 55.21401 74.29694 79.90109 1.000 36.18320 150 HIS D C 1
ATOM 14040 O O . HIS D 1 150 ? 54.70360 74.51181 81.00641 1.000 37.80957 150 HIS D O 1
ATOM 14047 N N . SER D 1 151 ? 56.53311 74.22242 79.70669 1.000 37.49776 151 SER D N 1
ATOM 14048 C CA . SER D 1 151 ? 57.51807 74.38306 80.77523 1.000 37.80987 151 SER D CA 1
ATOM 14049 C C . SER D 1 151 ? 57.33676 73.34339 81.87750 1.000 38.96649 151 SER D C 1
ATOM 14050 O O . SER D 1 151 ? 57.57300 73.62270 83.05522 1.000 39.97285 151 SER D O 1
ATOM 14053 N N . ASN D 1 152 ? 56.92335 72.13196 81.50608 1.000 36.54963 152 ASN D N 1
ATOM 14054 C CA . ASN D 1 152 ? 56.71559 71.04737 82.46752 1.000 37.63792 152 ASN D CA 1
ATOM 14055 C C . ASN D 1 152 ? 57.23032 69.73209 81.89120 1.000 36.75144 152 ASN D C 1
ATOM 14056 O O . ASN D 1 152 ? 56.47101 68.77678 81.70920 1.000 37.28417 152 ASN D O 1
ATOM 14061 N N . PRO D 1 153 ? 58.54556 69.63233 81.62687 1.000 39.95180 153 PRO D N 1
ATOM 14062 C CA . PRO D 1 153 ? 59.60252 70.62322 81.84585 1.000 39.33918 153 PRO D CA 1
ATOM 14063 C C . PRO D 1 153 ? 60.05276 71.38176 80.58947 1.000 37.88288 153 PRO D C 1
ATOM 14064 O O . PRO D 1 153 ? 60.87298 72.29145 80.71183 1.000 37.46368 153 PRO D O 1
ATOM 14068 N N . HIS D 1 154 ? 59.52713 71.03615 79.41556 1.000 39.19404 154 HIS D N 1
ATOM 14069 C CA . HIS D 1 154 ? 60.10479 71.49105 78.15478 1.000 37.76298 154 HIS D CA 1
ATOM 14070 C C . HIS D 1 154 ? 59.53360 72.82963 77.69546 1.000 37.69034 154 HIS D C 1
ATOM 14071 O O . HIS D 1 154 ? 58.33359 73.09076 77.82466 1.000 38.49620 154 HIS D O 1
ATOM 14078 N N . ASN D 1 155 ? 60.41847 73.67779 77.15749 1.000 38.52352 155 ASN D N 1
ATOM 14079 C CA . ASN D 1 155 ? 60.02834 74.88571 76.42417 1.000 38.25542 155 ASN D CA 1
ATOM 14080 C C . ASN D 1 155 ? 61.08638 75.11329 75.34556 1.000 37.08245 155 ASN D C 1
ATOM 14081 O O . ASN D 1 155 ? 62.16234 75.64558 75.62796 1.000 36.93952 155 ASN D O 1
ATOM 14086 N N . THR D 1 156 ? 60.77953 74.71280 74.11834 1.000 37.28312 156 THR D N 1
ATOM 14087 C CA . THR D 1 156 ? 61.78076 74.69266 73.06717 1.000 36.47066 156 THR D CA 1
ATOM 14088 C C . THR D 1 156 ? 61.45970 75.70492 71.97687 1.000 36.33554 156 THR D C 1
ATOM 14089 O O . THR D 1 156 ? 60.33208 76.18409 71.84308 1.000 36.70332 156 THR D O 1
ATOM 14093 N N . ILE D 1 157 ? 62.48691 76.02978 71.19895 1.000 38.14114 157 ILE D N 1
ATOM 14094 C CA . ILE D 1 157 ? 62.36653 76.88923 70.03156 1.000 39.01655 157 ILE D CA 1
ATOM 14095 C C . ILE D 1 157 ? 62.88363 76.09080 68.84453 1.000 40.64332 157 ILE D C 1
ATOM 14096 O O . ILE D 1 157 ? 64.07735 75.76608 68.78030 1.000 41.06586 157 ILE D O 1
ATOM 14101 N N . VAL D 1 158 ? 61.99548 75.77488 67.90419 1.000 38.01633 158 VAL D N 1
ATOM 14102 C CA . VAL D 1 158 ? 62.33660 74.92966 66.76888 1.000 39.05342 158 VAL D CA 1
ATOM 14103 C C . VAL D 1 158 ? 62.20241 75.73293 65.48157 1.000 38.77039 158 VAL D C 1
ATOM 14104 O O . VAL D 1 158 ? 61.56071 76.78600 65.43627 1.000 37.35369 158 VAL D O 1
ATOM 14108 N N . MET D 1 159 ? 62.81640 75.21000 64.42064 1.000 41.15119 159 MET D N 1
ATOM 14109 C CA . MET D 1 159 ? 62.90224 75.90992 63.14757 1.000 40.73695 159 MET D CA 1
ATOM 14110 C C . MET D 1 159 ? 62.65887 74.94531 61.99631 1.000 41.46012 159 MET D C 1
ATOM 14111 O O . MET D 1 159 ? 63.19232 73.83245 61.98284 1.000 42.38086 159 MET D O 1
ATOM 14116 N N . GLN D 1 160 ? 61.85006 75.38401 61.03377 1.000 41.37421 160 GLN D N 1
ATOM 14117 C CA . GLN D 1 160 ? 61.58890 74.65260 59.80214 1.000 41.99660 160 GLN D CA 1
ATOM 14118 C C . GLN D 1 160 ? 61.92784 75.54021 58.61413 1.000 41.48928 160 GLN D C 1
ATOM 14119 O O . GLN D 1 160 ? 61.69471 76.75255 58.65119 1.000 40.29608 160 GLN D O 1
ATOM 14125 N N . GLU D 1 161 ? 62.46878 74.94039 57.55733 1.000 46.43858 161 GLU D N 1
ATOM 14126 C CA . GLU D 1 161 ? 62.70705 75.68506 56.32964 1.000 46.11320 161 GLU D CA 1
ATOM 14127 C C . GLU D 1 161 ? 61.40577 75.83824 55.55418 1.000 45.39444 161 GLU D C 1
ATOM 14128 O O . GLU D 1 161 ? 60.60748 74.90135 55.45720 1.000 45.78692 161 GLU D O 1
ATOM 14134 N N . PHE D 1 162 ? 61.19609 77.03058 55.00346 1.000 46.22922 162 PHE D N 1
ATOM 14135 C CA . PHE D 1 162 ? 59.95897 77.38357 54.32245 1.000 45.25309 162 PHE D CA 1
ATOM 14136 C C . PHE D 1 162 ? 60.24273 77.63917 52.85016 1.000 45.52165 162 PHE D C 1
ATOM 14137 O O . PHE D 1 162 ? 61.14446 78.41346 52.51293 1.000 45.57065 162 PHE D O 1
ATOM 14145 N N . ASP D 1 163 ? 59.47607 76.98288 51.97727 1.000 44.90988 163 ASP D N 1
ATOM 14146 C CA . ASP D 1 163 ? 59.56737 77.21303 50.54306 1.000 45.11910 163 ASP D CA 1
ATOM 14147 C C . ASP D 1 163 ? 58.46542 78.18382 50.13961 1.000 43.92421 163 ASP D C 1
ATOM 14148 O O . ASP D 1 163 ? 57.30063 77.77483 50.01504 1.000 43.49686 163 ASP D O 1
ATOM 14153 N N . PRO D 1 164 ? 58.76995 79.46714 49.92487 1.000 45.86951 164 PRO D N 1
ATOM 14154 C CA . PRO D 1 164 ? 57.69529 80.43219 49.64335 1.000 44.51955 164 PRO D CA 1
ATOM 14155 C C . PRO D 1 164 ? 56.98839 80.18882 48.32314 1.000 44.81482 164 PRO D C 1
ATOM 14156 O O . PRO D 1 164 ? 55.80858 80.54016 48.19839 1.000 44.01519 164 PRO D O 1
ATOM 14160 N N . GLN D 1 165 ? 57.66804 79.59421 47.33776 1.000 45.43423 165 GLN D N 1
ATOM 14161 C CA . GLN D 1 165 ? 57.05203 79.38838 46.03036 1.000 46.41853 165 GLN D CA 1
ATOM 14162 C C . GLN D 1 165 ? 55.83962 78.46981 46.11282 1.000 45.74238 165 GLN D C 1
ATOM 14163 O O . GLN D 1 165 ? 54.88308 78.63684 45.34750 1.000 46.07160 165 GLN D O 1
ATOM 14165 N N . THR D 1 166 ? 55.85524 77.50072 47.02782 1.000 46.38219 166 THR D N 1
ATOM 14166 C CA . THR D 1 166 ? 54.74349 76.57562 47.19273 1.000 46.22534 166 THR D CA 1
ATOM 14167 C C . THR D 1 166 ? 54.12594 76.61267 48.58437 1.000 45.32266 166 THR D C 1
ATOM 14168 O O . THR D 1 166 ? 53.19027 75.84809 48.84806 1.000 45.42261 166 THR D O 1
ATOM 14172 N N . GLY D 1 167 ? 54.61260 77.47140 49.47832 1.000 45.16416 167 GLY D N 1
ATOM 14173 C CA . GLY D 1 167 ? 54.07563 77.52188 50.82401 1.000 44.48508 167 GLY D CA 1
ATOM 14174 C C . GLY D 1 167 ? 54.33122 76.28362 51.65058 1.000 45.57686 167 GLY D C 1
ATOM 14175 O O . GLY D 1 167 ? 53.61193 76.03742 52.62244 1.000 45.29792 167 GLY D O 1
ATOM 14176 N N . THR D 1 168 ? 55.34550 75.49962 51.29716 1.000 44.21432 168 THR D N 1
ATOM 14177 C CA . THR D 1 168 ? 55.60402 74.22109 51.94074 1.000 45.42671 168 THR D CA 1
ATOM 14178 C C . THR D 1 168 ? 56.60975 74.37776 53.07345 1.000 45.61246 168 THR D C 1
ATOM 14179 O O . THR D 1 168 ? 57.61020 75.08941 52.94188 1.000 45.45495 168 THR D O 1
ATOM 14183 N N . LEU D 1 169 ? 56.32630 73.71719 54.19212 1.000 44.03949 169 LEU D N 1
ATOM 14184 C CA . LEU D 1 169 ? 57.26949 73.58204 55.29090 1.000 44.53989 169 LEU D CA 1
ATOM 14185 C C . LEU D 1 169 ? 57.92453 72.20872 55.22777 1.000 46.08515 169 LEU D C 1
ATOM 14186 O O . LEU D 1 169 ? 57.25463 71.19933 54.98690 1.000 46.73343 169 LEU D O 1
ATOM 14191 N N . SER D 1 170 ? 59.23604 72.17797 55.43342 1.000 44.03168 170 SER D N 1
ATOM 14192 C CA . SER D 1 170 ? 59.94642 70.90832 55.48879 1.000 45.20463 170 SER D CA 1
ATOM 14193 C C . SER D 1 170 ? 59.64100 70.19974 56.80841 1.000 45.55794 170 SER D C 1
ATOM 14194 O O . SER D 1 170 ? 59.51890 70.85034 57.85026 1.000 45.10983 170 SER D O 1
ATOM 14197 N N . PRO D 1 171 ? 59.49568 68.87060 56.79649 1.000 44.39844 171 PRO D N 1
ATOM 14198 C CA . PRO D 1 171 ? 59.10115 68.17147 58.03383 1.000 44.63114 171 PRO D CA 1
ATOM 14199 C C . PRO D 1 171 ? 60.14243 68.24882 59.13650 1.000 44.54841 171 PRO D C 1
ATOM 14200 O O . PRO D 1 171 ? 59.77605 68.19008 60.31637 1.000 44.40747 171 PRO D O 1
ATOM 14204 N N . GLU D 1 172 ? 61.42233 68.38243 58.79507 1.000 45.83839 172 GLU D N 1
ATOM 14205 C CA . GLU D 1 172 ? 62.46997 68.38275 59.80711 1.000 45.69366 172 GLU D CA 1
ATOM 14206 C C . GLU D 1 172 ? 62.41148 69.65693 60.63999 1.000 45.07661 172 GLU D C 1
ATOM 14207 O O . GLU D 1 172 ? 62.28277 70.76071 60.10117 1.000 44.75189 172 GLU D O 1
ATOM 14213 N N . ARG D 1 173 ? 62.49995 69.49755 61.95759 1.000 41.69009 173 ARG D N 1
ATOM 14214 C CA . ARG D 1 173 ? 62.58992 70.60901 62.89160 1.000 41.05782 173 ARG D CA 1
ATOM 14215 C C . ARG D 1 173 ? 63.99624 70.66987 63.47046 1.000 40.85853 173 ARG D C 1
ATOM 14216 O O . ARG D 1 173 ? 64.61556 69.63381 63.73392 1.000 41.01452 173 ARG D O 1
ATOM 14224 N N . LYS D 1 174 ? 64.49759 71.88582 63.66511 1.000 42.65069 174 LYS D N 1
ATOM 14225 C CA . LYS D 1 174 ? 65.80694 72.11023 64.26260 1.000 42.51896 174 LYS D CA 1
ATOM 14226 C C . LYS D 1 174 ? 65.62335 72.90676 65.54483 1.000 41.80034 174 LYS D C 1
ATOM 14227 O O . LYS D 1 174 ? 65.14321 74.04449 65.50705 1.000 41.52586 174 LYS D O 1
ATOM 14233 N N . THR D 1 175 ? 65.99706 72.30734 66.67307 1.000 41.82398 175 THR D N 1
ATOM 14234 C CA . THR D 1 175 ? 65.92614 72.99751 67.95254 1.000 40.99911 175 THR D CA 1
ATOM 14235 C C . THR D 1 175 ? 67.02047 74.05473 68.02391 1.000 41.05083 175 THR D C 1
ATOM 14236 O O . THR D 1 175 ? 68.20274 73.74948 67.83595 1.000 41.45104 175 THR D O 1
ATOM 14240 N N . LEU D 1 176 ? 66.62878 75.29977 68.28532 1.000 42.06297 176 LEU D N 1
ATOM 14241 C CA . LEU D 1 176 ? 67.58703 76.38799 68.42029 1.000 42.03695 176 LEU D CA 1
ATOM 14242 C C . LEU D 1 176 ? 67.96766 76.67576 69.86417 1.000 41.41763 176 LEU D C 1
ATOM 14243 O O . LEU D 1 176 ? 69.11964 77.03691 70.12717 1.000 41.60703 176 LEU D O 1
ATOM 14248 N N . PHE D 1 177 ? 67.03712 76.51391 70.80287 1.000 42.80291 177 PHE D N 1
ATOM 14249 C CA . PHE D 1 177 ? 67.26708 76.89431 72.18869 1.000 42.00552 177 PHE D CA 1
ATOM 14250 C C . PHE D 1 177 ? 66.25763 76.17503 73.07360 1.000 40.95562 177 PHE D C 1
ATOM 14251 O O . PHE D 1 177 ? 65.08393 76.06001 72.71210 1.000 40.67934 177 PHE D O 1
ATOM 14259 N N . THR D 1 178 ? 66.71929 75.69577 74.23039 1.000 41.25770 178 THR D N 1
ATOM 14260 C CA . THR D 1 178 ? 65.87059 74.96018 75.16053 1.000 40.13160 178 THR D CA 1
ATOM 14261 C C . THR D 1 178 ? 65.55739 75.73254 76.43636 1.000 39.08151 178 THR D C 1
ATOM 14262 O O . THR D 1 178 ? 64.85379 75.20408 77.30358 1.000 38.08175 178 THR D O 1
ATOM 14266 N N . GLY D 1 179 ? 66.06068 76.95210 76.58249 1.000 41.41466 179 GLY D N 1
ATOM 14267 C CA . GLY D 1 179 ? 65.65252 77.81371 77.67003 1.000 40.63334 179 GLY D CA 1
ATOM 14268 C C . GLY D 1 179 ? 66.64578 77.82762 78.82201 1.000 40.71913 179 GLY D C 1
ATOM 14269 O O . GLY D 1 179 ? 67.48505 76.93725 78.98046 1.000 40.97919 179 GLY D O 1
ATOM 14270 N N . THR D 1 180 ? 66.53734 78.86766 79.63545 1.000 42.02563 180 THR D N 1
ATOM 14271 C CA . THR D 1 180 ? 67.26690 79.04646 80.87898 1.000 42.14056 180 THR D CA 1
ATOM 14272 C C . THR D 1 180 ? 66.32989 78.82224 82.06479 1.000 41.21750 180 THR D C 1
ATOM 14273 O O . THR D 1 180 ? 65.11595 78.67223 81.88889 1.000 40.43605 180 THR D O 1
ATOM 14277 N N . PRO D 1 181 ? 66.86790 78.77525 83.30990 1.000 42.71010 181 PRO D N 1
ATOM 14278 C CA . PRO D 1 181 ? 66.00039 78.58426 84.48635 1.000 42.09093 181 PRO D CA 1
ATOM 14279 C C . PRO D 1 181 ? 64.79102 79.50936 84.57748 1.000 41.78098 181 PRO D C 1
ATOM 14280 O O . PRO D 1 181 ? 63.87165 79.24042 85.35769 1.000 41.27798 181 PRO D O 1
ATOM 14284 N N . LEU D 1 182 ? 64.77271 80.59900 83.80512 1.000 42.59149 182 LEU D N 1
ATOM 14285 C CA . LEU D 1 182 ? 63.59032 81.45348 83.78336 1.000 42.32501 182 LEU D CA 1
ATOM 14286 C C . LEU D 1 182 ? 62.41817 80.77007 83.09048 1.000 41.23309 182 LEU D C 1
ATOM 14287 O O . LEU D 1 182 ? 61.25967 81.04114 83.42854 1.000 40.71403 182 LEU D O 1
ATOM 14292 N N . CYS D 1 183 ? 62.70051 79.89646 82.11989 1.000 42.10788 183 CYS D N 1
ATOM 14293 C CA . CYS D 1 183 ? 61.69356 79.10560 81.41779 1.000 41.24012 183 CYS D CA 1
ATOM 14294 C C . CYS D 1 183 ? 60.69389 79.98145 80.67079 1.000 40.77754 183 CYS D C 1
ATOM 14295 O O . CYS D 1 183 ? 60.91522 81.18605 80.50767 1.000 41.26661 183 CYS D O 1
ATOM 14298 N N . TYR D 1 184 ? 59.59366 79.37786 80.21308 1.000 39.76437 184 TYR D N 1
ATOM 14299 C CA . TYR D 1 184 ? 58.60358 80.05210 79.37051 1.000 39.20555 184 TYR D CA 1
ATOM 14300 C C . TYR D 1 184 ? 59.24126 80.63461 78.11251 1.000 39.83006 184 TYR D C 1
ATOM 14301 O O . TYR D 1 184 ? 58.81398 81.67879 77.61424 1.000 39.70162 184 TYR D O 1
ATOM 14310 N N . THR D 1 185 ? 60.27094 79.96559 77.59839 1.000 39.51067 185 THR D N 1
ATOM 14311 C CA . THR D 1 185 ? 60.97352 80.44302 76.41453 1.000 40.58159 185 THR D CA 1
ATOM 14312 C C . THR D 1 185 ? 60.02719 80.48726 75.22450 1.000 40.02177 185 THR D C 1
ATOM 14313 O O . THR D 1 185 ? 59.48511 79.45707 74.81903 1.000 39.65940 185 THR D O 1
ATOM 14317 N N . GLU D 1 186 ? 59.82963 81.67809 74.66565 1.000 41.44480 186 GLU D N 1
ATOM 14318 C CA . GLU D 1 186 ? 58.84816 81.87577 73.60631 1.000 40.49433 186 GLU D CA 1
ATOM 14319 C C . GLU D 1 186 ? 59.21959 83.12829 72.82042 1.000 40.93931 186 GLU D C 1
ATOM 14320 O O . GLU D 1 186 ? 60.23184 83.78026 73.09273 1.000 42.22532 186 GLU D O 1
ATOM 14326 N N . GLY D 1 187 ? 58.38129 83.46053 71.83798 1.000 39.04052 187 GLY D N 1
ATOM 14327 C CA . GLY D 1 187 ? 58.54781 84.66612 71.04668 1.000 39.04798 187 GLY D CA 1
ATOM 14328 C C . GLY D 1 187 ? 59.87128 84.75462 70.31551 1.000 40.58947 187 GLY D C 1
ATOM 14329 O O . GLY D 1 187 ? 60.54360 85.78926 70.35796 1.000 41.21205 187 GLY D O 1
ATOM 14330 N N . ALA D 1 188 ? 60.24892 83.67842 69.63239 1.000 40.39805 188 ALA D N 1
ATOM 14331 C CA . ALA D 1 188 ? 61.55244 83.61922 68.98769 1.000 42.10092 188 ALA D CA 1
ATOM 14332 C C . ALA D 1 188 ? 61.58786 84.48633 67.73621 1.000 41.60836 188 ALA D C 1
ATOM 14333 O O . ALA D 1 188 ? 60.62981 84.52888 66.95985 1.000 40.42904 188 ALA D O 1
ATOM 14335 N N . HIS D 1 189 ? 62.70861 85.17736 67.54240 1.000 43.76086 189 HIS D N 1
ATOM 14336 C CA . HIS D 1 189 ? 62.93856 85.97909 66.35061 1.000 43.35532 189 HIS D CA 1
ATOM 14337 C C . HIS D 1 189 ? 64.40050 85.86599 65.95171 1.000 44.73829 189 HIS D C 1
ATOM 14338 O O . HIS D 1 189 ? 65.28885 85.88195 66.80858 1.000 45.47437 189 HIS D O 1
ATOM 14345 N N . LEU D 1 190 ? 64.64217 85.74438 64.65066 1.000 42.55388 190 LEU D N 1
ATOM 14346 C CA . LEU D 1 190 ? 65.98763 85.65871 64.10519 1.000 43.61799 190 LEU D CA 1
ATOM 14347 C C . LEU D 1 190 ? 66.35213 86.96978 63.42414 1.000 42.80730 190 LEU D C 1
ATOM 14348 O O . LEU D 1 190 ? 65.52346 87.57805 62.73950 1.000 41.77083 190 LEU D O 1
ATOM 14353 N N . TYR D 1 191 ? 67.59235 87.40490 63.62769 1.000 47.38709 191 TYR D N 1
ATOM 14354 C CA . TYR D 1 191 ? 68.13875 88.56570 62.94350 1.000 46.91767 191 TYR D CA 1
ATOM 14355 C C . TYR D 1 191 ? 69.57179 88.26086 62.54053 1.000 48.03138 191 TYR D C 1
ATOM 14356 O O . TYR D 1 191 ? 70.27736 87.51329 63.22232 1.000 48.94190 191 TYR D O 1
ATOM 14365 N N . ARG D 1 192 ? 69.99600 88.83968 61.42165 1.000 50.35671 192 ARG D N 1
ATOM 14366 C CA . ARG D 1 192 ? 71.36518 88.70027 60.94565 1.000 51.33532 192 ARG D CA 1
ATOM 14367 C C . ARG D 1 192 ? 72.00120 90.07895 60.87940 1.000 50.93432 192 ARG D C 1
ATOM 14368 O O . ARG D 1 192 ? 71.56012 90.93498 60.10507 1.000 50.25996 192 ARG D O 1
ATOM 14376 N N . HIS D 1 193 ? 73.03194 90.28764 61.69338 1.000 53.02304 193 HIS D N 1
ATOM 14377 C CA . HIS D 1 193 ? 73.73780 91.55653 61.75491 1.000 52.83747 193 HIS D CA 1
ATOM 14378 C C . HIS D 1 193 ? 75.20294 91.27136 62.04352 1.000 53.84214 193 HIS D C 1
ATOM 14379 O O . HIS D 1 193 ? 75.53407 90.29450 62.72226 1.000 54.42929 193 HIS D O 1
ATOM 14386 N N . ALA D 1 194 ? 76.07516 92.13563 61.52425 1.000 54.19204 194 ALA D N 1
ATOM 14387 C CA . ALA D 1 194 ? 77.52801 91.92764 61.56293 1.000 55.17255 194 ALA D CA 1
ATOM 14388 C C . ALA D 1 194 ? 77.78978 90.54762 60.95852 1.000 55.99971 194 ALA D C 1
ATOM 14389 O O . ALA D 1 194 ? 77.27326 90.25659 59.87082 1.000 56.03050 194 ALA D O 1
ATOM 14391 N N . GLY D 1 195 ? 78.54987 89.67726 61.61370 1.000 53.83979 195 GLY D N 1
ATOM 14392 C CA . GLY D 1 195 ? 78.72023 88.32597 61.12011 1.000 54.51877 195 GLY D CA 1
ATOM 14393 C C . GLY D 1 195 ? 78.02657 87.30562 61.99738 1.000 54.32803 195 GLY D C 1
ATOM 14394 O O . GLY D 1 195 ? 78.49503 86.17138 62.13119 1.000 55.09305 195 GLY D O 1
ATOM 14395 N N . TRP D 1 196 ? 76.90186 87.69215 62.59515 1.000 50.89713 196 TRP D N 1
ATOM 14396 C CA . TRP D 1 196 ? 76.23327 86.86982 63.59136 1.000 50.76761 196 TRP D CA 1
ATOM 14397 C C . TRP D 1 196 ? 74.74687 86.75424 63.29571 1.000 50.09781 196 TRP D C 1
ATOM 14398 O O . TRP D 1 196 ? 74.11386 87.71503 62.84847 1.000 49.27113 196 TRP D O 1
ATOM 14409 N N . TYR D 1 197 ? 74.19744 85.57177 63.55346 1.000 49.12474 197 TYR D N 1
ATOM 14410 C CA . TYR D 1 197 ? 72.76239 85.41188 63.72079 1.000 48.23307 197 TYR D CA 1
ATOM 14411 C C . TYR D 1 197 ? 72.41335 85.70439 65.17195 1.000 47.66349 197 TYR D C 1
ATOM 14412 O O . TYR D 1 197 ? 73.11820 85.27134 66.08608 1.000 48.08431 197 TYR D O 1
ATOM 14421 N N . TYR D 1 198 ? 71.33217 86.44709 65.38325 1.000 48.68332 198 TYR D N 1
ATOM 14422 C CA . TYR D 1 198 ? 70.86363 86.76944 66.72419 1.000 48.19006 198 TYR D CA 1
ATOM 14423 C C . TYR D 1 198 ? 69.47216 86.18769 66.92196 1.000 47.91002 198 TYR D C 1
ATOM 14424 O O . TYR D 1 198 ? 68.56417 86.45177 66.12623 1.000 47.24691 198 TYR D O 1
ATOM 14433 N N . LEU D 1 199 ? 69.31300 85.39140 67.97495 1.000 45.15098 199 LEU D N 1
ATOM 14434 C CA . LEU D 1 199 ? 68.03477 84.79047 68.33024 1.000 44.99007 199 LEU D CA 1
ATOM 14435 C C . LEU D 1 199 ? 67.51198 85.48104 69.58267 1.000 44.23173 199 LEU D C 1
ATOM 14436 O O . LEU D 1 199 ? 68.16622 85.45070 70.63029 1.000 44.45986 199 LEU D O 1
ATOM 14441 N N . MET D 1 200 ? 66.34390 86.10716 69.46932 1.000 45.73848 200 MET D N 1
ATOM 14442 C CA . MET D 1 200 ? 65.71886 86.83068 70.56857 1.000 44.96523 200 MET D CA 1
ATOM 14443 C C . MET D 1 200 ? 64.49881 86.05227 71.04498 1.000 44.67296 200 MET D C 1
ATOM 14444 O O . MET D 1 200 ? 63.60890 85.74070 70.24617 1.000 43.90444 200 MET D O 1
ATOM 14449 N N . VAL D 1 201 ? 64.46027 85.74654 72.34235 1.000 42.24483 201 VAL D N 1
ATOM 14450 C CA . VAL D 1 201 ? 63.36749 85.00501 72.95479 1.000 41.48600 201 VAL D CA 1
ATOM 14451 C C . VAL D 1 201 ? 62.80282 85.82197 74.11466 1.000 40.42058 201 VAL D C 1
ATOM 14452 O O . VAL D 1 201 ? 63.40152 86.79360 74.57636 1.000 41.15679 201 VAL D O 1
ATOM 14456 N N . ALA D 1 202 ? 61.61454 85.42369 74.55997 1.000 41.49898 202 ALA D N 1
ATOM 14457 C CA . ALA D 1 202 ? 61.01358 85.91833 75.78830 1.000 40.43817 202 ALA D CA 1
ATOM 14458 C C . ALA D 1 202 ? 61.04458 84.80626 76.82568 1.000 39.88552 202 ALA D C 1
ATOM 14459 O O . ALA D 1 202 ? 60.85408 83.63256 76.49226 1.000 39.68639 202 ALA D O 1
ATOM 14461 N N . GLU D 1 203 ? 61.29628 85.17343 78.08030 1.000 41.71796 203 GLU D N 1
ATOM 14462 C CA . GLU D 1 203 ? 61.40506 84.19759 79.15374 1.000 41.06248 203 GLU D CA 1
ATOM 14463 C C . GLU D 1 203 ? 60.73084 84.74020 80.40454 1.000 40.16892 203 GLU D C 1
ATOM 14464 O O . GLU D 1 203 ? 60.44151 85.93464 80.51350 1.000 40.40649 203 GLU D O 1
ATOM 14470 N N . GLY D 1 204 ? 60.47776 83.83567 81.35019 1.000 41.86368 204 GLY D N 1
ATOM 14471 C CA . GLY D 1 204 ? 59.90426 84.18848 82.63082 1.000 41.28936 204 GLY D CA 1
ATOM 14472 C C . GLY D 1 204 ? 58.40028 84.35118 82.65730 1.000 40.37991 204 GLY D C 1
ATOM 14473 O O . GLY D 1 204 ? 57.84569 84.60538 83.73344 1.000 40.15349 204 GLY D O 1
ATOM 14474 N N . GLY D 1 205 ? 57.72060 84.20769 81.52682 1.000 39.98877 205 GLY D N 1
ATOM 14475 C CA . GLY D 1 205 ? 56.29201 84.42937 81.46862 1.000 39.19378 205 GLY D CA 1
ATOM 14476 C C . GLY D 1 205 ? 55.94655 85.90044 81.31454 1.000 39.61530 205 GLY D C 1
ATOM 14477 O O . GLY D 1 205 ? 56.71906 86.79351 81.65246 1.000 40.63011 205 GLY D O 1
ATOM 14478 N N . THR D 1 206 ? 54.74411 86.15156 80.79713 1.000 39.48382 206 THR D N 1
ATOM 14479 C CA . THR D 1 206 ? 54.33834 87.50388 80.43218 1.000 39.96618 206 THR D CA 1
ATOM 14480 C C . THR D 1 206 ? 53.80810 88.32420 81.61364 1.000 40.77893 206 THR D C 1
ATOM 14481 O O . THR D 1 206 ? 53.15055 89.35117 81.39457 1.000 41.28865 206 THR D O 1
ATOM 14485 N N . SER D 1 207 ? 54.08473 87.91440 82.85159 1.000 39.03575 207 SER D N 1
ATOM 14486 C CA . SER D 1 207 ? 53.71147 88.71800 84.01006 1.000 40.18300 207 SER D CA 1
ATOM 14487 C C . SER D 1 207 ? 54.91826 89.50629 84.51125 1.000 41.36365 207 SER D C 1
ATOM 14488 O O . SER D 1 207 ? 55.79056 89.87726 83.71865 1.000 41.70887 207 SER D O 1
ATOM 14491 N N . TYR D 1 208 ? 54.98658 89.75651 85.82317 1.000 39.69176 208 TYR D N 1
ATOM 14492 C CA . TYR D 1 208 ? 56.01400 90.63319 86.38183 1.000 40.66922 208 TYR D CA 1
ATOM 14493 C C . TYR D 1 208 ? 57.42483 90.08311 86.22414 1.000 40.27661 208 TYR D C 1
ATOM 14494 O O . TYR D 1 208 ? 58.38914 90.83149 86.41894 1.000 40.94340 208 TYR D O 1
ATOM 14503 N N . GLU D 1 209 ? 57.57193 88.81025 85.87798 1.000 41.77196 209 GLU D N 1
ATOM 14504 C CA . GLU D 1 209 ? 58.87719 88.20248 85.67610 1.000 41.62848 209 GLU D CA 1
ATOM 14505 C C . GLU D 1 209 ? 59.31446 88.23702 84.21751 1.000 41.80887 209 GLU D C 1
ATOM 14506 O O . GLU D 1 209 ? 60.32310 87.61558 83.87017 1.000 41.85922 209 GLU D O 1
ATOM 14512 N N . HIS D 1 210 ? 58.58332 88.95844 83.36917 1.000 41.12977 210 HIS D N 1
ATOM 14513 C CA . HIS D 1 210 ? 58.85853 88.98030 81.93850 1.000 41.35026 210 HIS D CA 1
ATOM 14514 C C . HIS D 1 210 ? 60.26558 89.48758 81.65460 1.000 42.54075 210 HIS D C 1
ATOM 14515 O O . HIS D 1 210 ? 60.76109 90.39949 82.32025 1.000 43.19740 210 HIS D O 1
ATOM 14522 N N . ALA D 1 211 ? 60.90633 88.89430 80.64921 1.000 40.65191 211 ALA D N 1
ATOM 14523 C CA . ALA D 1 211 ? 62.25665 89.28223 80.27350 1.000 41.75426 211 ALA D CA 1
ATOM 14524 C C . ALA D 1 211 ? 62.46980 89.02637 78.78847 1.000 42.41099 211 ALA D C 1
ATOM 14525 O O . ALA D 1 211 ? 61.80263 88.18081 78.18612 1.000 41.76634 211 ALA D O 1
ATOM 14527 N N . VAL D 1 212 ? 63.40422 89.77431 78.20494 1.000 42.11820 212 VAL D N 1
ATOM 14528 C CA . VAL D 1 212 ? 63.88184 89.54571 76.84503 1.000 42.56935 212 VAL D CA 1
ATOM 14529 C C . VAL D 1 212 ? 65.28077 88.95369 76.94237 1.000 42.98441 212 VAL D C 1
ATOM 14530 O O . VAL D 1 212 ? 66.11834 89.44974 77.70580 1.000 42.89973 212 VAL D O 1
ATOM 14534 N N . VAL D 1 213 ? 65.53039 87.88917 76.18401 1.000 42.33986 213 VAL D N 1
ATOM 14535 C CA . VAL D 1 213 ? 66.79246 87.16191 76.23954 1.000 42.75212 213 VAL D CA 1
ATOM 14536 C C . VAL D 1 213 ? 67.31912 86.99296 74.82053 1.000 43.41372 213 VAL D C 1
ATOM 14537 O O . VAL D 1 213 ? 66.56072 86.66279 73.90233 1.000 43.55743 213 VAL D O 1
ATOM 14541 N N . VAL D 1 214 ? 68.61794 87.22881 74.63977 1.000 44.94094 214 VAL D N 1
ATOM 14542 C CA . VAL D 1 214 ? 69.24537 87.25142 73.32388 1.000 45.38847 214 VAL D CA 1
ATOM 14543 C C . VAL D 1 214 ? 70.37592 86.23096 73.28721 1.000 46.11562 214 VAL D C 1
ATOM 14544 O O . VAL D 1 214 ? 71.13548 86.09396 74.25258 1.000 46.10762 214 VAL D O 1
ATOM 14548 N N . LEU D 1 215 ? 70.47556 85.50825 72.17288 1.000 45.52000 215 LEU D N 1
ATOM 14549 C CA . LEU D 1 215 ? 71.57608 84.59424 71.90624 1.000 46.30616 215 LEU D CA 1
ATOM 14550 C C . LEU D 1 215 ? 72.17491 84.93131 70.54771 1.000 46.66550 215 LEU D C 1
ATOM 14551 O O . LEU D 1 215 ? 71.61528 85.71430 69.77557 1.000 46.24407 215 LEU D O 1
ATOM 14556 N N . ARG D 1 216 ? 73.32672 84.33320 70.25191 1.000 47.81511 216 ARG D N 1
ATOM 14557 C CA . ARG D 1 216 ? 73.95912 84.55094 68.96041 1.000 48.24087 216 ARG D CA 1
ATOM 14558 C C . ARG D 1 216 ? 74.71542 83.29862 68.54238 1.000 49.20296 216 ARG D C 1
ATOM 14559 O O . ARG D 1 216 ? 75.12236 82.48972 69.38027 1.000 49.48103 216 ARG D O 1
ATOM 14567 N N . ALA D 1 217 ? 74.88156 83.14325 67.23034 1.000 48.54000 217 ALA D N 1
ATOM 14568 C CA . ALA D 1 217 ? 75.59449 82.01031 66.65858 1.000 49.51891 217 ALA D CA 1
ATOM 14569 C C . ALA D 1 217 ? 76.12584 82.41140 65.29174 1.000 49.81062 217 ALA D C 1
ATOM 14570 O O . ALA D 1 217 ? 75.57682 83.30159 64.63702 1.000 49.22236 217 ALA D O 1
ATOM 14572 N N . LYS D 1 218 ? 77.20483 81.74656 64.86993 1.000 50.83916 218 LYS D N 1
ATOM 14573 C CA . LYS D 1 218 ? 77.76815 82.02965 63.55311 1.000 51.28255 218 LYS D CA 1
ATOM 14574 C C . LYS D 1 218 ? 76.89759 81.44538 62.44658 1.000 51.46881 218 LYS D C 1
ATOM 14575 O O . LYS D 1 218 ? 76.68429 82.08832 61.41226 1.000 51.29978 218 LYS D O 1
ATOM 14581 N N . THR D 1 219 ? 76.38163 80.23784 62.64823 1.000 49.46096 219 THR D N 1
ATOM 14582 C CA . THR D 1 219 ? 75.46788 79.59868 61.71526 1.000 49.66984 219 THR D CA 1
ATOM 14583 C C . THR D 1 219 ? 74.04170 79.67039 62.24904 1.000 49.00433 219 THR D C 1
ATOM 14584 O O . THR D 1 219 ? 73.80770 79.90579 63.43750 1.000 48.49975 219 THR D O 1
ATOM 14588 N N . ILE D 1 220 ? 73.08154 79.45781 61.34577 1.000 48.18147 220 ILE D N 1
ATOM 14589 C CA . ILE D 1 220 ? 71.68060 79.65367 61.70466 1.000 47.24295 220 ILE D CA 1
ATOM 14590 C C . ILE D 1 220 ? 71.17458 78.53081 62.60413 1.000 47.44259 220 ILE D C 1
ATOM 14591 O O . ILE D 1 220 ? 70.30541 78.75716 63.45479 1.000 46.84832 220 ILE D O 1
ATOM 14596 N N . ASP D 1 221 ? 71.70348 77.31776 62.45433 1.000 48.06927 221 ASP D N 1
ATOM 14597 C CA . ASP D 1 221 ? 71.20077 76.17618 63.20738 1.000 48.52791 221 ASP D CA 1
ATOM 14598 C C . ASP D 1 221 ? 71.86997 76.01063 64.56652 1.000 48.29618 221 ASP D C 1
ATOM 14599 O O . ASP D 1 221 ? 71.46554 75.13124 65.33423 1.000 48.45585 221 ASP D O 1
ATOM 14604 N N . GLY D 1 222 ? 72.87030 76.82775 64.88647 1.000 48.23779 222 GLY D N 1
ATOM 14605 C CA . GLY D 1 222 ? 73.47224 76.80745 66.19811 1.000 47.90430 222 GLY D CA 1
ATOM 14606 C C . GLY D 1 222 ? 74.83333 76.14208 66.22398 1.000 48.62892 222 GLY D C 1
ATOM 14607 O O . GLY D 1 222 ? 75.43213 75.86020 65.18103 1.000 49.36160 222 GLY D O 1
ATOM 14608 N N . PRO D 1 223 ? 75.35267 75.86705 67.43248 1.000 46.72671 223 PRO D N 1
ATOM 14609 C CA . PRO D 1 223 ? 74.69001 76.12949 68.71632 1.000 45.45064 223 PRO D CA 1
ATOM 14610 C C . PRO D 1 223 ? 74.77453 77.58881 69.16269 1.000 44.97492 223 PRO D C 1
ATOM 14611 O O . PRO D 1 223 ? 75.82151 78.22174 69.03015 1.000 46.05812 223 PRO D O 1
ATOM 14615 N N . TYR D 1 224 ? 73.67026 78.10907 69.68991 1.000 46.67408 224 TYR D N 1
ATOM 14616 C CA . TYR D 1 224 ? 73.61649 79.49649 70.12513 1.000 45.85532 224 TYR D CA 1
ATOM 14617 C C . TYR D 1 224 ? 74.17449 79.64000 71.53428 1.000 45.91919 224 TYR D C 1
ATOM 14618 O O . TYR D 1 224 ? 73.88605 78.82874 72.41898 1.000 45.60902 224 TYR D O 1
ATOM 14627 N N . GLU D 1 225 ? 74.97899 80.67846 71.73820 1.000 48.74017 225 GLU D N 1
ATOM 14628 C CA . GLU D 1 225 ? 75.50721 81.00924 73.05120 1.000 48.28703 225 GLU D CA 1
ATOM 14629 C C . GLU D 1 225 ? 74.80628 82.25066 73.59007 1.000 47.42756 225 GLU D C 1
ATOM 14630 O O . GLU D 1 225 ? 74.39980 83.13764 72.83300 1.000 47.24794 225 GLU D O 1
ATOM 14636 N N . LEU D 1 226 ? 74.66421 82.29745 74.91026 1.000 48.39452 226 LEU D N 1
ATOM 14637 C CA . LEU D 1 226 ? 73.83135 83.29713 75.55893 1.000 47.53563 226 LEU D CA 1
ATOM 14638 C C . LEU D 1 226 ? 74.53159 84.64845 75.64607 1.000 47.40897 226 LEU D C 1
ATOM 14639 O O . LEU D 1 226 ? 75.76257 84.74008 75.65919 1.000 47.84622 226 LEU D O 1
ATOM 14644 N N . HIS D 1 227 ? 73.71735 85.70517 75.71028 1.000 49.21104 227 HIS D N 1
ATOM 14645 C CA . HIS D 1 227 ? 74.12948 87.07567 75.99049 1.000 48.95503 227 HIS D CA 1
ATOM 14646 C C . HIS D 1 227 ? 74.95879 87.10061 77.26976 1.000 48.89697 227 HIS D C 1
ATOM 14647 O O . HIS D 1 227 ? 74.74900 86.25935 78.15323 1.000 48.66483 227 HIS D O 1
ATOM 14654 N N . PRO D 1 228 ? 75.92033 88.02133 77.40222 1.000 48.19835 228 PRO D N 1
ATOM 14655 C CA . PRO D 1 228 ? 76.68909 88.08461 78.65867 1.000 48.24052 228 PRO D CA 1
ATOM 14656 C C . PRO D 1 228 ? 75.82015 88.27084 79.89052 1.000 47.51795 228 PRO D C 1
ATOM 14657 O O . PRO D 1 228 ? 76.10330 87.68001 80.94005 1.000 47.53628 228 PRO D O 1
ATOM 14661 N N . ASP D 1 229 ? 74.76577 89.07639 79.79148 1.000 49.85622 229 ASP D N 1
ATOM 14662 C CA . ASP D 1 229 ? 73.83698 89.29373 80.88964 1.000 49.21104 229 ASP D CA 1
ATOM 14663 C C . ASP D 1 229 ? 72.58931 88.42963 80.77430 1.000 48.74698 229 ASP D C 1
ATOM 14664 O O . ASP D 1 229 ? 71.63998 88.63358 81.53963 1.000 48.15886 229 ASP D O 1
ATOM 14669 N N . VAL D 1 230 ? 72.57250 87.47510 79.83629 1.000 47.18113 230 VAL D N 1
ATOM 14670 C CA . VAL D 1 230 ? 71.41411 86.63079 79.55818 1.000 46.86408 230 VAL D CA 1
ATOM 14671 C C . VAL D 1 230 ? 70.22796 87.52350 79.24231 1.000 46.55004 230 VAL D C 1
ATOM 14672 O O . VAL D 1 230 ? 69.77550 87.60791 78.09504 1.000 46.80373 230 VAL D O 1
ATOM 14676 N N . THR D 1 231 ? 69.72696 88.19948 80.26592 1.000 47.60538 231 THR D N 1
ATOM 14677 C CA . THR D 1 231 ? 68.60167 89.09720 80.10378 1.000 47.36233 231 THR D CA 1
ATOM 14678 C C . THR D 1 231 ? 69.05622 90.40856 79.48163 1.000 47.62393 231 THR D C 1
ATOM 14679 O O . THR D 1 231 ? 69.87121 91.12798 80.07120 1.000 47.74518 231 THR D O 1
ATOM 14683 N N . MET D 1 232 ? 68.48853 90.75038 78.32038 1.000 46.37501 232 MET D N 1
ATOM 14684 C CA . MET D 1 232 ? 68.71457 92.07466 77.76338 1.000 46.28825 232 MET D CA 1
ATOM 14685 C C . MET D 1 232 ? 67.70270 93.10619 78.25115 1.000 45.80455 232 MET D C 1
ATOM 14686 O O . MET D 1 232 ? 68.03928 94.29708 78.34691 1.000 45.73567 232 MET D O 1
ATOM 14691 N N . MET D 1 233 ? 66.47566 92.69131 78.55232 1.000 44.28562 233 MET D N 1
ATOM 14692 C CA . MET D 1 233 ? 65.48448 93.59046 79.12786 1.000 43.88271 233 MET D CA 1
ATOM 14693 C C . MET D 1 233 ? 64.61845 92.83788 80.12860 1.000 43.70030 233 MET D C 1
ATOM 14694 O O . MET D 1 233 ? 64.16482 91.72802 79.83854 1.000 43.67167 233 MET D O 1
ATOM 14699 N N . THR D 1 234 ? 64.41276 93.43901 81.30297 1.000 42.65481 234 THR D N 1
ATOM 14700 C CA . THR D 1 234 ? 63.36655 93.07130 82.25476 1.000 42.35502 234 THR D CA 1
ATOM 14701 C C . THR D 1 234 ? 63.31475 94.13552 83.33742 1.000 42.42317 234 THR D C 1
ATOM 14702 O O . THR D 1 234 ? 64.33065 94.75791 83.66112 1.000 42.67644 234 THR D O 1
ATOM 14706 N N . SER D 1 235 ? 62.12707 94.31725 83.91111 1.000 42.71688 235 SER D N 1
ATOM 14707 C CA . SER D 1 235 ? 61.93432 95.22152 85.03650 1.000 42.91355 235 SER D CA 1
ATOM 14708 C C . SER D 1 235 ? 61.52482 94.47701 86.30190 1.000 42.77905 235 SER D C 1
ATOM 14709 O O . SER D 1 235 ? 60.98974 95.08783 87.23233 1.000 42.97261 235 SER D O 1
ATOM 14712 N N . TRP D 1 236 ? 61.77745 93.16604 86.35484 1.000 43.65699 236 TRP D N 1
ATOM 14713 C CA . TRP D 1 236 ? 61.33656 92.36918 87.49469 1.000 43.27532 236 TRP D CA 1
ATOM 14714 C C . TRP D 1 236 ? 62.03204 92.80119 88.77880 1.000 43.59216 236 TRP D C 1
ATOM 14715 O O . TRP D 1 236 ? 61.42715 92.78294 89.85723 1.000 43.64213 236 TRP D O 1
ATOM 14726 N N . HIS D 1 237 ? 63.30008 93.19544 88.68415 1.000 42.99878 237 HIS D N 1
ATOM 14727 C CA . HIS D 1 237 ? 64.09008 93.55311 89.85516 1.000 43.31797 237 HIS D CA 1
ATOM 14728 C C . HIS D 1 237 ? 63.80333 94.95937 90.36787 1.000 43.88374 237 HIS D C 1
ATOM 14729 O O . HIS D 1 237 ? 64.38802 95.36068 91.38041 1.000 44.25192 237 HIS D O 1
ATOM 14736 N N . LEU D 1 238 ? 62.92850 95.71682 89.70161 1.000 43.91391 238 LEU D N 1
ATOM 14737 C CA . LEU D 1 238 ? 62.53204 97.05685 90.13144 1.000 44.39909 238 LEU D CA 1
ATOM 14738 C C . LEU D 1 238 ? 61.01714 97.06705 90.30294 1.000 44.42557 238 LEU D C 1
ATOM 14739 O O . LEU D 1 238 ? 60.28285 97.52960 89.41597 1.000 44.34767 238 LEU D O 1
ATOM 14744 N N . PRO D 1 239 ? 60.51250 96.57727 91.44005 1.000 45.34066 239 PRO D N 1
ATOM 14745 C CA . PRO D 1 239 ? 59.05756 96.45423 91.61685 1.000 45.46412 239 PRO D CA 1
ATOM 14746 C C . PRO D 1 239 ? 58.32375 97.78168 91.70966 1.000 46.04507 239 PRO D C 1
ATOM 14747 O O . PRO D 1 239 ? 57.09075 97.77798 91.80030 1.000 46.26013 239 PRO D O 1
ATOM 14751 N N . GLU D 1 240 ? 59.02731 98.91195 91.69099 1.000 47.09824 240 GLU D N 1
ATOM 14752 C CA . GLU D 1 240 ? 58.39201 100.22056 91.66622 1.000 47.53104 240 GLU D CA 1
ATOM 14753 C C . GLU D 1 240 ? 58.61374 100.95692 90.35327 1.000 47.17303 240 GLU D C 1
ATOM 14754 O O . GLU D 1 240 ? 58.19856 102.11502 90.23023 1.000 47.41975 240 GLU D O 1
ATOM 14760 N N . ASN D 1 241 ? 59.25941 100.32299 89.37920 1.000 46.75612 241 ASN D N 1
ATOM 14761 C CA . ASN D 1 241 ? 59.39281 100.92351 88.06246 1.000 46.39287 241 ASN D CA 1
ATOM 14762 C C . ASN D 1 241 ? 58.00683 101.19778 87.48361 1.000 46.17948 241 ASN D C 1
ATOM 14763 O O . ASN D 1 241 ? 57.09164 100.38318 87.65630 1.000 46.13791 241 ASN D O 1
ATOM 14768 N N . PRO D 1 242 ? 57.80668 102.34197 86.82265 1.000 45.65039 242 PRO D N 1
ATOM 14769 C CA . PRO D 1 242 ? 56.47930 102.61934 86.24278 1.000 45.37691 242 PRO D CA 1
ATOM 14770 C C . PRO D 1 242 ? 56.00805 101.54183 85.28092 1.000 44.75173 242 PRO D C 1
ATOM 14771 O O . PRO D 1 242 ? 54.86114 101.08516 85.37733 1.000 44.73484 242 PRO D O 1
ATOM 14775 N N . LEU D 1 243 ? 56.86604 101.11286 84.35936 1.000 44.35632 243 LEU D N 1
ATOM 14776 C CA . LEU D 1 243 ? 56.52045 100.06616 83.40836 1.000 43.81428 243 LEU D CA 1
ATOM 14777 C C . LEU D 1 243 ? 56.96622 98.71201 83.94594 1.000 44.08757 243 LEU D C 1
ATOM 14778 O O . LEU D 1 243 ? 58.11079 98.55560 84.38361 1.000 44.36416 243 LEU D O 1
ATOM 14783 N N . GLN D 1 244 ? 56.06014 97.74023 83.91282 1.000 42.84787 244 GLN D N 1
ATOM 14784 C CA . GLN D 1 244 ? 56.31766 96.39583 84.40381 1.000 43.07247 244 GLN D CA 1
ATOM 14785 C C . GLN D 1 244 ? 56.10728 95.38327 83.28496 1.000 42.71485 244 GLN D C 1
ATOM 14786 O O . GLN D 1 244 ? 55.62085 95.71139 82.19968 1.000 42.11858 244 GLN D O 1
ATOM 14792 N N . LYS D 1 245 ? 56.48834 94.13484 83.56902 1.000 41.93843 245 LYS D N 1
ATOM 14793 C CA . LYS D 1 245 ? 56.25223 93.00094 82.67194 1.000 41.75285 245 LYS D CA 1
ATOM 14794 C C . LYS D 1 245 ? 56.89444 93.20905 81.30171 1.000 41.44418 245 LYS D C 1
ATOM 14795 O O . LYS D 1 245 ? 56.39259 92.71473 80.28907 1.000 40.39185 245 LYS D O 1
ATOM 14801 N N . SER D 1 246 ? 58.01540 93.92808 81.26374 1.000 41.41734 246 SER D N 1
ATOM 14802 C CA . SER D 1 246 ? 58.66764 94.28530 80.00665 1.000 41.00947 246 SER D CA 1
ATOM 14803 C C . SER D 1 246 ? 59.31337 93.05294 79.38366 1.000 41.22223 246 SER D C 1
ATOM 14804 O O . SER D 1 246 ? 60.31997 92.54617 79.88931 1.000 41.81657 246 SER D O 1
ATOM 14807 N N . GLY D 1 247 ? 58.74644 92.57895 78.28159 1.000 42.57995 247 GLY D N 1
ATOM 14808 C CA . GLY D 1 247 ? 59.29753 91.42459 77.60365 1.000 42.54378 247 GLY D CA 1
ATOM 14809 C C . GLY D 1 247 ? 58.67246 91.24312 76.23877 1.000 41.04464 247 GLY D C 1
ATOM 14810 O O . GLY D 1 247 ? 57.89349 92.07842 75.77537 1.000 40.16412 247 GLY D O 1
ATOM 14811 N N . HIS D 1 248 ? 59.02475 90.12235 75.60246 1.000 42.89895 248 HIS D N 1
ATOM 14812 C CA . HIS D 1 248 ? 58.56525 89.77756 74.25578 1.000 41.81048 248 HIS D CA 1
ATOM 14813 C C . HIS D 1 248 ? 58.98927 90.85731 73.25439 1.000 41.85861 248 HIS D C 1
ATOM 14814 O O . HIS D 1 248 ? 58.18387 91.62974 72.73038 1.000 40.90215 248 HIS D O 1
ATOM 14821 N N . GLY D 1 249 ? 60.29762 90.87996 73.00320 1.000 40.68867 249 GLY D N 1
ATOM 14822 C CA . GLY D 1 249 ? 60.88270 91.95122 72.23021 1.000 40.69862 249 GLY D CA 1
ATOM 14823 C C . GLY D 1 249 ? 60.78876 91.74086 70.73069 1.000 40.19317 249 GLY D C 1
ATOM 14824 O O . GLY D 1 249 ? 60.65764 90.62448 70.22839 1.000 40.28253 249 GLY D O 1
ATOM 14825 N N . SER D 1 250 ? 60.86627 92.85847 70.00795 1.000 42.75224 250 SER D N 1
ATOM 14826 C CA . SER D 1 250 ? 60.83373 92.87129 68.54601 1.000 42.38390 250 SER D CA 1
ATOM 14827 C C . SER D 1 250 ? 61.91020 93.84495 68.07500 1.000 42.85033 250 SER D C 1
ATOM 14828 O O . SER D 1 250 ? 61.70269 95.06127 68.09484 1.000 42.43232 250 SER D O 1
ATOM 14831 N N . LEU D 1 251 ? 63.05222 93.30976 67.65103 1.000 43.67667 251 LEU D N 1
ATOM 14832 C CA . LEU D 1 251 ? 64.19639 94.12524 67.26523 1.000 44.17352 251 LEU D CA 1
ATOM 14833 C C . LEU D 1 251 ? 64.09653 94.53969 65.80205 1.000 43.73783 251 LEU D C 1
ATOM 14834 O O . LEU D 1 251 ? 63.65770 93.76119 64.95173 1.000 43.59133 251 LEU D O 1
ATOM 14839 N N . LEU D 1 252 ? 64.51093 95.77197 65.51141 1.000 48.38463 252 LEU D N 1
ATOM 14840 C CA . LEU D 1 252 ? 64.48431 96.27439 64.14548 1.000 48.06750 252 LEU D CA 1
ATOM 14841 C C . LEU D 1 252 ? 65.54525 97.34946 63.96798 1.000 48.45269 252 LEU D C 1
ATOM 14842 O O . LEU D 1 252 ? 65.69633 98.22918 64.81980 1.000 48.42450 252 LEU D O 1
ATOM 14847 N N . GLN D 1 253 ? 66.27175 97.27418 62.85536 1.000 48.38859 253 GLN D N 1
ATOM 14848 C CA . GLN D 1 253 ? 67.19206 98.33129 62.46371 1.000 48.74485 253 GLN D CA 1
ATOM 14849 C C . GLN D 1 253 ? 66.48027 99.29998 61.52775 1.000 48.12278 253 GLN D C 1
ATOM 14850 O O . GLN D 1 253 ? 65.87599 98.88412 60.53380 1.000 47.86536 253 GLN D O 1
ATOM 14856 N N . THR D 1 254 ? 66.55562 100.58801 61.84940 1.000 49.17486 254 THR D N 1
ATOM 14857 C CA . THR D 1 254 ? 65.87331 101.60697 61.06961 1.000 49.45247 254 THR D CA 1
ATOM 14858 C C . THR D 1 254 ? 66.60887 101.86473 59.75454 1.000 50.70346 254 THR D C 1
ATOM 14859 O O . THR D 1 254 ? 67.73269 101.40375 59.53248 1.000 51.46782 254 THR D O 1
ATOM 14863 N N . HIS D 1 255 ? 65.95426 102.62409 58.87194 1.000 48.24310 255 HIS D N 1
ATOM 14864 C CA . HIS D 1 255 ? 66.58762 103.03997 57.62598 1.000 50.04813 255 HIS D CA 1
ATOM 14865 C C . HIS D 1 255 ? 67.72447 104.02606 57.85083 1.000 51.61209 255 HIS D C 1
ATOM 14866 O O . HIS D 1 255 ? 68.47543 104.30325 56.91019 1.000 53.26495 255 HIS D O 1
ATOM 14873 N N . THR D 1 256 ? 67.86043 104.56383 59.06198 1.000 51.74215 256 THR D N 1
ATOM 14874 C CA . THR D 1 256 ? 68.96050 105.45061 59.41176 1.000 53.23474 256 THR D CA 1
ATOM 14875 C C . THR D 1 256 ? 70.17253 104.70621 59.95386 1.000 53.29554 256 THR D C 1
ATOM 14876 O O . THR D 1 256 ? 71.22819 105.32219 60.13508 1.000 54.74416 256 THR D O 1
ATOM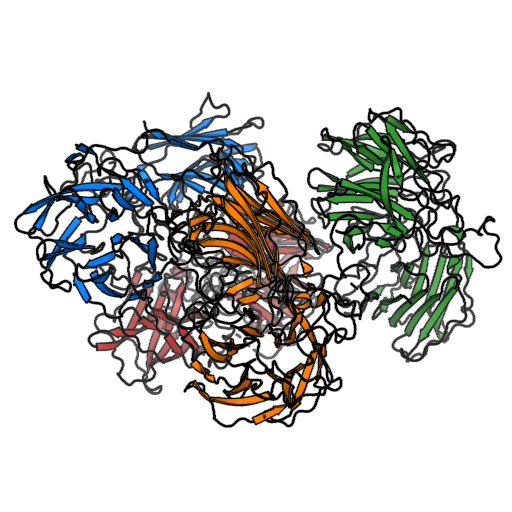 14880 N N . GLY D 1 257 ? 70.05068 103.40616 60.21113 1.000 52.27502 257 GLY D N 1
ATOM 14881 C CA . GLY D 1 257 ? 71.11750 102.63533 60.81011 1.000 52.27146 257 GLY D CA 1
ATOM 14882 C C . GLY D 1 257 ? 71.00314 102.44841 62.30645 1.000 51.06020 257 GLY D C 1
ATOM 14883 O O . GLY D 1 257 ? 71.86362 101.78423 62.89682 1.000 51.06229 257 GLY D O 1
ATOM 14884 N N . GLU D 1 258 ? 69.97596 103.01060 62.93578 1.000 52.83909 258 GLU D N 1
ATOM 14885 C CA . GLU D 1 258 ? 69.76195 102.86217 64.36532 1.000 52.09835 258 GLU D CA 1
ATOM 14886 C C . GLU D 1 258 ? 68.98777 101.58034 64.65853 1.000 50.78687 258 GLU D C 1
ATOM 14887 O O . GLU D 1 258 ? 68.41347 100.95102 63.76844 1.000 50.38135 258 GLU D O 1
ATOM 14893 N N . TRP D 1 259 ? 68.96811 101.20199 65.93447 1.000 48.68767 259 TRP D N 1
ATOM 14894 C CA . TRP D 1 259 ? 68.36236 99.95431 66.37972 1.000 48.50389 259 TRP D CA 1
ATOM 14895 C C . TRP D 1 259 ? 67.29987 100.24285 67.42834 1.000 47.98168 259 TRP D C 1
ATOM 14896 O O . TRP D 1 259 ? 67.55664 100.96603 68.39677 1.000 48.25221 259 TRP D O 1
ATOM 14907 N N . TYR D 1 260 ? 66.11258 99.67281 67.23697 1.000 47.88524 260 TYR D N 1
ATOM 14908 C CA . TYR D 1 260 ? 65.00376 99.88423 68.15295 1.000 47.39133 260 TYR D CA 1
ATOM 14909 C C . TYR D 1 260 ? 64.28184 98.56895 68.39261 1.000 47.20452 260 TYR D C 1
ATOM 14910 O O . TYR D 1 260 ? 64.18729 97.72188 67.50098 1.000 47.10008 260 TYR D O 1
ATOM 14919 N N . MET D 1 261 ? 63.77938 98.40421 69.61400 1.000 43.70431 261 MET D N 1
ATOM 14920 C CA . MET D 1 261 ? 63.07888 97.19056 70.01209 1.000 43.56946 261 MET D CA 1
ATOM 14921 C C . MET D 1 261 ? 61.71565 97.55858 70.57335 1.000 42.84715 261 MET D C 1
ATOM 14922 O O . MET D 1 261 ? 61.62313 98.33941 71.52660 1.000 43.04538 261 MET D O 1
ATOM 14927 N N . ALA D 1 262 ? 60.66491 97.00101 69.98043 1.000 42.07102 262 ALA D N 1
ATOM 14928 C CA . ALA D 1 262 ? 59.32977 97.08355 70.54678 1.000 41.44527 262 ALA D CA 1
ATOM 14929 C C . ALA D 1 262 ? 59.12738 95.93398 71.52319 1.000 41.73541 262 ALA D C 1
ATOM 14930 O O . ALA D 1 262 ? 59.62470 94.82490 71.30791 1.000 42.07064 262 ALA D O 1
ATOM 14932 N N . TYR D 1 263 ? 58.39866 96.20884 72.60095 1.000 40.47993 263 TYR D N 1
ATOM 14933 C CA . TYR D 1 263 ? 58.16320 95.22558 73.64660 1.000 40.84073 263 TYR D CA 1
ATOM 14934 C C . TYR D 1 263 ? 56.79874 95.49376 74.26087 1.000 40.33135 263 TYR D C 1
ATOM 14935 O O . TYR D 1 263 ? 56.20170 96.55307 74.05699 1.000 39.97905 263 TYR D O 1
ATOM 14944 N N . LEU D 1 264 ? 56.31038 94.52437 75.02705 1.000 40.04791 264 LEU D N 1
ATOM 14945 C CA . LEU D 1 264 ? 55.06206 94.68513 75.75559 1.000 39.78956 264 LEU D CA 1
ATOM 14946 C C . LEU D 1 264 ? 55.34464 95.00103 77.21955 1.000 41.01062 264 LEU D C 1
ATOM 14947 O O . LEU D 1 264 ? 56.37174 94.60330 77.77581 1.000 41.92593 264 LEU D O 1
ATOM 14952 N N . THR D 1 265 ? 54.41430 95.72430 77.83797 1.000 40.89493 265 THR D N 1
ATOM 14953 C CA . THR D 1 265 ? 54.58454 96.18668 79.20750 1.000 42.01367 265 THR D CA 1
ATOM 14954 C C . THR D 1 265 ? 53.22346 96.57947 79.76380 1.000 42.01395 265 THR D C 1
ATOM 14955 O O . THR D 1 265 ? 52.26525 96.79111 79.01561 1.000 41.18340 265 THR D O 1
ATOM 14959 N N . SER D 1 266 ? 53.15145 96.67598 81.09133 1.000 41.56343 266 SER D N 1
ATOM 14960 C CA . SER D 1 266 ? 51.91494 97.00859 81.78395 1.000 41.84554 266 SER D CA 1
ATOM 14961 C C . SER D 1 266 ? 52.17480 98.06692 82.84615 1.000 42.65992 266 SER D C 1
ATOM 14962 O O . SER D 1 266 ? 53.27399 98.16107 83.39801 1.000 43.08879 266 SER D O 1
ATOM 14965 N N . ARG D 1 267 ? 51.14295 98.86366 83.12654 1.000 42.28951 267 ARG D N 1
ATOM 14966 C CA . ARG D 1 267 ? 51.20325 99.91713 84.13616 1.000 43.03749 267 ARG D CA 1
ATOM 14967 C C . ARG D 1 267 ? 50.24910 99.57766 85.27407 1.000 43.84516 267 ARG D C 1
ATOM 14968 O O . ARG D 1 267 ? 49.03758 99.82391 85.16376 1.000 43.89717 267 ARG D O 1
ATOM 14976 N N . PRO D 1 268 ? 50.73464 99.02458 86.38039 1.000 42.82866 268 PRO D N 1
ATOM 14977 C CA . PRO D 1 268 ? 49.82971 98.52070 87.41675 1.000 43.63930 268 PRO D CA 1
ATOM 14978 C C . PRO D 1 268 ? 49.32446 99.60119 88.36098 1.000 44.44827 268 PRO D C 1
ATOM 14979 O O . PRO D 1 268 ? 50.01697 100.57136 88.67869 1.000 44.58656 268 PRO D O 1
ATOM 14983 N N . LEU D 1 269 ? 48.08472 99.41018 88.80553 1.000 43.07291 269 LEU D N 1
ATOM 14984 C CA . LEU D 1 269 ? 47.50091 100.17483 89.89879 1.000 44.13483 269 LEU D CA 1
ATOM 14985 C C . LEU D 1 269 ? 47.59784 99.34697 91.17272 1.000 44.96122 269 LEU D C 1
ATOM 14986 O O . LEU D 1 269 ? 47.18150 98.18381 91.19422 1.000 45.05147 269 LEU D O 1
ATOM 14991 N N . ARG D 1 270 ? 48.14341 99.94232 92.22667 1.000 47.11185 270 ARG D N 1
ATOM 14992 C CA . ARG D 1 270 ? 48.35557 99.24300 93.48445 1.000 47.74687 270 ARG D CA 1
ATOM 14993 C C . ARG D 1 270 ? 47.23770 99.56256 94.46606 1.000 48.95531 270 ARG D C 1
ATOM 14994 O O . ARG D 1 270 ? 46.80221 100.71237 94.57671 1.000 49.39264 270 ARG D O 1
ATOM 15002 N N . LEU D 1 271 ? 46.77150 98.53461 95.16979 1.000 46.50988 271 LEU D N 1
ATOM 15003 C CA . LEU D 1 271 ? 45.79831 98.74698 96.23019 1.000 47.72138 271 LEU D CA 1
ATOM 15004 C C . LEU D 1 271 ? 46.49815 99.29551 97.47170 1.000 48.06345 271 LEU D C 1
ATOM 15005 O O . LEU D 1 271 ? 47.63282 98.90952 97.76510 1.000 47.48824 271 LEU D O 1
ATOM 15010 N N . PRO D 1 272 ? 45.85469 100.19516 98.21044 1.000 48.80915 272 PRO D N 1
ATOM 15011 C CA . PRO D 1 272 ? 46.49264 100.74585 99.40968 1.000 49.13162 272 PRO D CA 1
ATOM 15012 C C . PRO D 1 272 ? 46.65016 99.69038 100.49259 1.000 49.33149 272 PRO D C 1
ATOM 15013 O O . PRO D 1 272 ? 45.84211 98.76696 100.61955 1.000 49.68485 272 PRO D O 1
ATOM 15017 N N . GLY D 1 273 ? 47.72410 99.83225 101.27139 1.000 48.92285 273 GLY D N 1
ATOM 15018 C CA . GLY D 1 273 ? 47.98843 98.96302 102.39687 1.000 48.99300 273 GLY D CA 1
ATOM 15019 C C . GLY D 1 273 ? 48.62352 97.63012 102.06651 1.000 48.06317 273 GLY D C 1
ATOM 15020 O O . GLY D 1 273 ? 49.14442 96.96951 102.97347 1.000 47.81704 273 GLY D O 1
ATOM 15021 N N . VAL D 1 274 ? 48.60359 97.20906 100.81024 1.000 48.28895 274 VAL D N 1
ATOM 15022 C CA . VAL D 1 274 ? 49.14434 95.89782 100.44748 1.000 47.32379 274 VAL D CA 1
ATOM 15023 C C . VAL D 1 274 ? 50.66034 96.01013 100.31063 1.000 46.40617 274 VAL D C 1
ATOM 15024 O O . VAL D 1 274 ? 51.14270 96.88043 99.56821 1.000 46.21209 274 VAL D O 1
ATOM 15028 N N . PRO D 1 275 ? 51.43345 95.17721 101.01010 1.000 47.46127 275 PRO D N 1
ATOM 15029 C CA . PRO D 1 275 ? 52.88781 95.19063 100.82111 1.000 46.62819 275 PRO D CA 1
ATOM 15030 C C . PRO D 1 275 ? 53.25197 94.94415 99.36380 1.000 45.76190 275 PRO D C 1
ATOM 15031 O O . PRO D 1 275 ? 52.58325 94.19055 98.65219 1.000 45.42444 275 PRO D O 1
ATOM 15035 N N . LEU D 1 276 ? 54.34061 95.58932 98.93101 1.000 46.89844 276 LEU D N 1
ATOM 15036 C CA . LEU D 1 276 ? 54.65324 95.66667 97.50697 1.000 46.26245 276 LEU D CA 1
ATOM 15037 C C . LEU D 1 276 ? 54.99357 94.29951 96.92625 1.000 45.23307 276 LEU D C 1
ATOM 15038 O O . LEU D 1 276 ? 54.63293 93.99601 95.78316 1.000 44.81484 276 LEU D O 1
ATOM 15043 N N . LEU D 1 277 ? 55.70381 93.46837 97.68337 1.000 46.40420 277 LEU D N 1
ATOM 15044 C CA . LEU D 1 277 ? 56.14202 92.17095 97.18756 1.000 45.31565 277 LEU D CA 1
ATOM 15045 C C . LEU D 1 277 ? 55.26498 91.01829 97.65980 1.000 45.03783 277 LEU D C 1
ATOM 15046 O O . LEU D 1 277 ? 55.54182 89.86676 97.31083 1.000 44.04399 277 LEU D O 1
ATOM 15051 N N . ALA D 1 278 ? 54.22161 91.29190 98.43806 1.000 44.11824 278 ALA D N 1
ATOM 15052 C CA . ALA D 1 278 ? 53.22019 90.27540 98.70902 1.000 43.80247 278 ALA D CA 1
ATOM 15053 C C . ALA D 1 278 ? 52.32767 90.08262 97.48090 1.000 42.39707 278 ALA D C 1
ATOM 15054 O O . ALA D 1 278 ? 52.41871 90.81626 96.49181 1.000 42.48574 278 ALA D O 1
ATOM 15056 N N . SER D 1 279 ? 51.45499 89.07535 97.55396 1.000 44.38269 279 SER D N 1
ATOM 15057 C CA . SER D 1 279 ? 50.58462 88.73563 96.43093 1.000 44.17015 279 SER D CA 1
ATOM 15058 C C . SER D 1 279 ? 49.70210 89.91872 96.05464 1.000 45.48600 279 SER D C 1
ATOM 15059 O O . SER D 1 279 ? 49.10297 90.56337 96.91817 1.000 46.74086 279 SER D O 1
ATOM 15062 N N . GLY D 1 280 ? 49.62172 90.20371 94.75940 1.000 44.19899 280 GLY D N 1
ATOM 15063 C CA . GLY D 1 280 ? 48.94108 91.40142 94.31723 1.000 45.42182 280 GLY D CA 1
ATOM 15064 C C . GLY D 1 280 ? 49.54915 92.71809 94.75573 1.000 46.03022 280 GLY D C 1
ATOM 15065 O O . GLY D 1 280 ? 48.92279 93.75783 94.55121 1.000 46.89888 280 GLY D O 1
ATOM 15066 N N . GLY D 1 281 ? 50.74816 92.73026 95.34369 1.000 45.72394 281 GLY D N 1
ATOM 15067 C CA . GLY D 1 281 ? 51.29694 93.99507 95.80715 1.000 46.23532 281 GLY D CA 1
ATOM 15068 C C . GLY D 1 281 ? 51.93761 94.80939 94.70486 1.000 45.88724 281 GLY D C 1
ATOM 15069 O O . GLY D 1 281 ? 52.09593 96.02868 94.83330 1.000 46.36259 281 GLY D O 1
ATOM 15070 N N . ARG D 1 282 ? 52.33089 94.15487 93.62042 1.000 45.83687 282 ARG D N 1
ATOM 15071 C CA . ARG D 1 282 ? 52.94144 94.87592 92.51956 1.000 45.47472 282 ARG D CA 1
ATOM 15072 C C . ARG D 1 282 ? 51.91871 95.59426 91.65308 1.000 45.82209 282 ARG D C 1
ATOM 15073 O O . ARG D 1 282 ? 52.30843 96.45828 90.86250 1.000 45.56881 282 ARG D O 1
ATOM 15081 N N . GLY D 1 283 ? 50.63433 95.27450 91.78230 1.000 43.76243 283 GLY D N 1
ATOM 15082 C CA . GLY D 1 283 ? 49.58256 96.08127 91.20082 1.000 44.16588 283 GLY D CA 1
ATOM 15083 C C . GLY D 1 283 ? 48.64927 95.27857 90.32016 1.000 44.00160 283 GLY D C 1
ATOM 15084 O O . GLY D 1 283 ? 48.82400 94.08216 90.09550 1.000 43.58944 283 GLY D O 1
ATOM 15085 N N . TYR D 1 284 ? 47.62632 95.97323 89.82122 1.000 41.79445 284 TYR D N 1
ATOM 15086 C CA . TYR D 1 284 ? 46.64506 95.42145 88.89881 1.000 41.52740 284 TYR D CA 1
ATOM 15087 C C . TYR D 1 284 ? 46.60892 96.30008 87.65815 1.000 40.52068 284 TYR D C 1
ATOM 15088 O O . TYR D 1 284 ? 46.73881 97.52232 87.75563 1.000 40.55933 284 TYR D O 1
ATOM 15097 N N . CYS D 1 285 ? 46.43332 95.67831 86.49079 1.000 43.33677 285 CYS D N 1
ATOM 15098 C CA . CYS D 1 285 ? 46.60789 96.34734 85.20455 1.000 42.12481 285 CYS D CA 1
ATOM 15099 C C . CYS D 1 285 ? 45.31615 96.27152 84.39636 1.000 41.54490 285 CYS D C 1
ATOM 15100 O O . CYS D 1 285 ? 45.15179 95.38063 83.54694 1.000 40.58120 285 CYS D O 1
ATOM 15103 N N . PRO D 1 286 ? 44.37960 97.19929 84.62432 1.000 42.54308 286 PRO D N 1
ATOM 15104 C CA . PRO D 1 286 ? 43.14601 97.20535 83.82545 1.000 42.09618 286 PRO D CA 1
ATOM 15105 C C . PRO D 1 286 ? 43.36195 97.60191 82.37511 1.000 40.69429 286 PRO D C 1
ATOM 15106 O O . PRO D 1 286 ? 42.51384 97.28324 81.53085 1.000 40.09079 286 PRO D O 1
ATOM 15110 N N . LEU D 1 287 ? 44.45359 98.28943 82.05595 1.000 42.23542 287 LEU D N 1
ATOM 15111 C CA . LEU D 1 287 ? 44.78187 98.61833 80.67658 1.000 41.01590 287 LEU D CA 1
ATOM 15112 C C . LEU D 1 287 ? 45.52434 97.49161 79.97098 1.000 40.05000 287 LEU D C 1
ATOM 15113 O O . LEU D 1 287 ? 45.93064 97.66148 78.81634 1.000 39.05953 287 LEU D O 1
ATOM 15118 N N . GLY D 1 288 ? 45.71237 96.35362 80.64032 1.000 39.50708 288 GLY D N 1
ATOM 15119 C CA . GLY D 1 288 ? 46.24862 95.16424 80.00971 1.000 38.53140 288 GLY D CA 1
ATOM 15120 C C . GLY D 1 288 ? 47.72334 95.27870 79.66487 1.000 38.21259 288 GLY D C 1
ATOM 15121 O O . GLY D 1 288 ? 48.48734 96.02717 80.28143 1.000 39.04225 288 GLY D O 1
ATOM 15122 N N . ARG D 1 289 ? 48.12663 94.50748 78.65875 1.000 40.71582 289 ARG D N 1
ATOM 15123 C CA . ARG D 1 289 ? 49.49861 94.49942 78.16691 1.000 40.44845 289 ARG D CA 1
ATOM 15124 C C . ARG D 1 289 ? 49.58311 95.45464 76.98196 1.000 39.85967 289 ARG D C 1
ATOM 15125 O O . ARG D 1 289 ? 49.00468 95.19321 75.92180 1.000 38.91528 289 ARG D O 1
ATOM 15133 N N . GLU D 1 290 ? 50.29450 96.56289 77.16874 1.000 39.52892 290 GLU D N 1
ATOM 15134 C CA . GLU D 1 290 ? 50.43697 97.59588 76.15655 1.000 39.64204 290 GLU D CA 1
ATOM 15135 C C . GLU D 1 290 ? 51.80181 97.47464 75.48143 1.000 39.59398 290 GLU D C 1
ATOM 15136 O O . GLU D 1 290 ? 52.57998 96.56043 75.75840 1.000 39.49412 290 GLU D O 1
ATOM 15142 N N . THR D 1 291 ? 52.09773 98.41328 74.58478 1.000 40.52301 291 THR D N 1
ATOM 15143 C CA . THR D 1 291 ? 53.30348 98.36450 73.76814 1.000 40.51024 291 THR D CA 1
ATOM 15144 C C . THR D 1 291 ? 54.20155 99.55417 74.07440 1.000 41.78672 291 THR D C 1
ATOM 15145 O O . THR D 1 291 ? 53.74977 100.70381 74.04956 1.000 42.28233 291 THR D O 1
ATOM 15149 N N . GLY D 1 292 ? 55.47637 99.27038 74.35651 1.000 41.61083 292 GLY D N 1
ATOM 15150 C CA . GLY D 1 292 ? 56.49602 100.28720 74.45764 1.000 42.65914 292 GLY D CA 1
ATOM 15151 C C . GLY D 1 292 ? 57.59839 100.03010 73.44024 1.000 42.53604 292 GLY D C 1
ATOM 15152 O O . GLY D 1 292 ? 57.61568 99.00528 72.74932 1.000 41.68527 292 GLY D O 1
ATOM 15153 N N . ILE D 1 293 ? 58.52417 100.98201 73.35240 1.000 45.26760 293 ILE D N 1
ATOM 15154 C CA . ILE D 1 293 ? 59.65744 100.87464 72.44258 1.000 45.36203 293 ILE D CA 1
ATOM 15155 C C . ILE D 1 293 ? 60.87682 101.49666 73.10975 1.000 46.56078 293 ILE D C 1
ATOM 15156 O O . ILE D 1 293 ? 60.76572 102.44779 73.88938 1.000 47.21283 293 ILE D O 1
ATOM 15161 N N . ALA D 1 294 ? 62.04885 100.93813 72.81359 1.000 45.67375 294 ALA D N 1
ATOM 15162 C CA . ALA D 1 294 ? 63.28857 101.38350 73.43039 1.000 46.76995 294 ALA D CA 1
ATOM 15163 C C . ALA D 1 294 ? 64.39816 101.42440 72.39061 1.000 46.97296 294 ALA D C 1
ATOM 15164 O O . ALA D 1 294 ? 64.39547 100.65736 71.42402 1.000 46.35589 294 ALA D O 1
ATOM 15166 N N . ARG D 1 295 ? 65.34677 102.33391 72.60024 1.000 48.63329 295 ARG D N 1
ATOM 15167 C CA . ARG D 1 295 ? 66.52331 102.41768 71.74847 1.000 49.01202 295 ARG D CA 1
ATOM 15168 C C . ARG D 1 295 ? 67.56091 101.39665 72.19547 1.000 49.47521 295 ARG D C 1
ATOM 15169 O O . ARG D 1 295 ? 67.74635 101.16216 73.39274 1.000 49.94404 295 ARG D O 1
ATOM 15177 N N . ILE D 1 296 ? 68.23923 100.78893 71.22586 1.000 50.07773 296 ILE D N 1
ATOM 15178 C CA . ILE D 1 296 ? 69.19563 99.71854 71.47928 1.000 49.87768 296 ILE D CA 1
ATOM 15179 C C . ILE D 1 296 ? 70.57414 100.17652 71.02519 1.000 51.80448 296 ILE D C 1
ATOM 15180 O O . ILE D 1 296 ? 70.72778 100.68532 69.90902 1.000 52.60924 296 ILE D O 1
ATOM 15185 N N . GLU D 1 297 ? 71.56958 100.00076 71.88969 1.000 52.65733 297 GLU D N 1
ATOM 15186 C CA . GLU D 1 297 ? 72.96191 100.24744 71.54953 1.000 53.51610 297 GLU D CA 1
ATOM 15187 C C . GLU D 1 297 ? 73.71636 98.92520 71.47859 1.000 53.67379 297 GLU D C 1
ATOM 15188 O O . GLU D 1 297 ? 73.28822 97.90871 72.03249 1.000 53.33236 297 GLU D O 1
ATOM 15194 N N . TRP D 1 298 ? 74.84978 98.94759 70.78176 1.000 53.41832 298 TRP D N 1
ATOM 15195 C CA . TRP D 1 298 ? 75.63827 97.75078 70.52601 1.000 53.63857 298 TRP D CA 1
ATOM 15196 C C . TRP D 1 298 ? 77.03050 97.89767 71.12197 1.000 54.76012 298 TRP D C 1
ATOM 15197 O O . TRP D 1 298 ? 77.67150 98.94351 70.97755 1.000 55.97984 298 TRP D O 1
ATOM 15208 N N . ARG D 1 299 ? 77.49230 96.84217 71.79110 1.000 55.29621 299 ARG D N 1
ATOM 15209 C CA . ARG D 1 299 ? 78.84040 96.79366 72.34360 1.000 56.31848 299 ARG D CA 1
ATOM 15210 C C . ARG D 1 299 ? 79.35786 95.36705 72.23983 1.000 56.37997 299 ARG D C 1
ATOM 15211 O O . ARG D 1 299 ? 78.69811 94.43493 72.71009 1.000 55.81439 299 ARG D O 1
ATOM 15219 N N . ASP D 1 300 ? 80.53074 95.20538 71.62149 1.000 58.66025 300 ASP D N 1
ATOM 15220 C CA . ASP D 1 300 ? 81.19630 93.90620 71.49423 1.000 58.87692 300 ASP D CA 1
ATOM 15221 C C . ASP D 1 300 ? 80.32384 92.87936 70.77658 1.000 57.99379 300 ASP D C 1
ATOM 15222 O O . ASP D 1 300 ? 80.36874 91.68693 71.08878 1.000 57.92547 300 ASP D O 1
ATOM 15227 N N . GLY D 1 301 ? 79.52561 93.32719 69.81097 1.000 55.61154 301 GLY D N 1
ATOM 15228 C CA . GLY D 1 301 ? 78.65088 92.42961 69.08620 1.000 54.80283 301 GLY D CA 1
ATOM 15229 C C . GLY D 1 301 ? 77.41160 91.99288 69.83196 1.000 54.04851 301 GLY D C 1
ATOM 15230 O O . GLY D 1 301 ? 76.69018 91.11823 69.34042 1.000 53.43795 301 GLY D O 1
ATOM 15231 N N . TRP D 1 302 ? 77.14141 92.56470 71.00389 1.000 51.71191 302 TRP D N 1
ATOM 15232 C CA . TRP D 1 302 ? 75.93955 92.25403 71.75329 1.000 51.01228 302 TRP D CA 1
ATOM 15233 C C . TRP D 1 302 ? 75.06284 93.49375 71.87875 1.000 50.63855 302 TRP D C 1
ATOM 15234 O O . TRP D 1 302 ? 75.58124 94.60542 72.02832 1.000 51.16793 302 TRP D O 1
ATOM 15245 N N . PRO D 1 303 ? 73.74337 93.34144 71.81650 1.000 51.18065 303 PRO D N 1
ATOM 15246 C CA . PRO D 1 303 ? 72.84923 94.48885 71.98423 1.000 50.78967 303 PRO D CA 1
ATOM 15247 C C . PRO D 1 303 ? 72.51073 94.75186 73.44280 1.000 50.92751 303 PRO D C 1
ATOM 15248 O O . PRO D 1 303 ? 72.46879 93.84812 74.27975 1.000 50.93493 303 PRO D O 1
ATOM 15252 N N . TYR D 1 304 ? 72.26771 96.02767 73.73954 1.000 50.14827 304 TYR D N 1
ATOM 15253 C CA . TYR D 1 304 ? 71.91897 96.45626 75.08605 1.000 50.31539 304 TYR D CA 1
ATOM 15254 C C . TYR D 1 304 ? 70.84404 97.53021 75.02154 1.000 49.88969 304 TYR D C 1
ATOM 15255 O O . TYR D 1 304 ? 70.76172 98.29391 74.05584 1.000 49.72464 304 TYR D O 1
ATOM 15264 N N . VAL D 1 305 ? 70.02100 97.57896 76.06336 1.000 48.91389 305 VAL D N 1
ATOM 15265 C CA . VAL D 1 305 ? 69.04678 98.65199 76.22029 1.000 48.64812 305 VAL D CA 1
ATOM 15266 C C . VAL D 1 305 ? 69.73746 99.84248 76.87170 1.000 49.51190 305 VAL D C 1
ATOM 15267 O O . VAL D 1 305 ? 70.49379 99.68454 77.83775 1.000 50.12614 305 VAL D O 1
ATOM 15271 N N . GLU D 1 306 ? 69.48418 101.03613 76.34002 1.000 50.35023 306 GLU D N 1
ATOM 15272 C CA . GLU D 1 306 ? 70.13290 102.23899 76.84523 1.000 51.29059 306 GLU D CA 1
ATOM 15273 C C . GLU D 1 306 ? 69.73893 102.50281 78.29324 1.000 51.60541 306 GLU D C 1
ATOM 15274 O O . GLU D 1 306 ? 68.55240 102.58196 78.62440 1.000 51.09093 306 GLU D O 1
ATOM 15280 N N . GLY D 1 307 ? 70.74241 102.63653 79.15754 1.000 49.40410 307 GLY D N 1
ATOM 15281 C CA . GLY D 1 307 ? 70.51867 103.02147 80.53397 1.000 49.89478 307 GLY D CA 1
ATOM 15282 C C . GLY D 1 307 ? 70.17871 101.89860 81.48885 1.000 48.81614 307 GLY D C 1
ATOM 15283 O O . GLY D 1 307 ? 69.99015 102.16508 82.68244 1.000 49.22139 307 GLY D O 1
ATOM 15284 N N . GLY D 1 308 ? 70.09158 100.65831 81.01594 1.000 49.17779 308 GLY D N 1
ATOM 15285 C CA . GLY D 1 308 ? 69.77736 99.54946 81.89553 1.000 48.74694 308 GLY D CA 1
ATOM 15286 C C . GLY D 1 308 ? 68.79434 98.56817 81.29356 1.000 47.71762 308 GLY D C 1
ATOM 15287 O O . GLY D 1 308 ? 68.26792 98.80012 80.20180 1.000 47.31008 308 GLY D O 1
ATOM 15288 N N . LYS D 1 309 ? 68.53258 97.46708 82.00272 1.000 48.54133 309 LYS D N 1
ATOM 15289 C CA . LYS D 1 309 ? 67.65066 96.43497 81.46702 1.000 47.67122 309 LYS D CA 1
ATOM 15290 C C . LYS D 1 309 ? 66.18583 96.85307 81.50866 1.000 47.18030 309 LYS D C 1
ATOM 15291 O O . LYS D 1 309 ? 65.39353 96.40252 80.67418 1.000 46.56097 309 LYS D O 1
ATOM 15297 N N . HIS D 1 310 ? 65.80790 97.70472 82.45910 1.000 45.97281 310 HIS D N 1
ATOM 15298 C CA . HIS D 1 310 ? 64.40203 97.99557 82.69553 1.000 45.57016 310 HIS D CA 1
ATOM 15299 C C . HIS D 1 310 ? 63.81455 98.83219 81.55864 1.000 45.39901 310 HIS D C 1
ATOM 15300 O O . HIS D 1 310 ? 64.52278 99.34906 80.69009 1.000 45.64646 310 HIS D O 1
ATOM 15307 N N . ALA D 1 311 ? 62.48943 98.95544 81.57568 1.000 44.76067 311 ALA D N 1
ATOM 15308 C CA . ALA D 1 311 ? 61.74967 99.72815 80.58602 1.000 44.42875 311 ALA D CA 1
ATOM 15309 C C . ALA D 1 311 ? 61.46158 101.11217 81.15391 1.000 45.01897 311 ALA D C 1
ATOM 15310 O O . ALA D 1 311 ? 60.86517 101.23369 82.22937 1.000 45.25597 311 ALA D O 1
ATOM 15312 N N . GLN D 1 312 ? 61.88035 102.14737 80.43391 1.000 45.61485 312 GLN D N 1
ATOM 15313 C CA . GLN D 1 312 ? 61.74691 103.52073 80.89488 1.000 46.30971 312 GLN D CA 1
ATOM 15314 C C . GLN D 1 312 ? 60.57527 104.21489 80.21116 1.000 45.88887 312 GLN D C 1
ATOM 15315 O O . GLN D 1 312 ? 60.20784 103.89000 79.07850 1.000 45.08625 312 GLN D O 1
ATOM 15321 N N . LEU D 1 313 ? 59.99342 105.18697 80.91899 1.000 44.49830 313 LEU D N 1
ATOM 15322 C CA . LEU D 1 313 ? 58.87644 105.94289 80.36319 1.000 44.63580 313 LEU D CA 1
ATOM 15323 C C . LEU D 1 313 ? 59.29899 106.76386 79.15219 1.000 45.79641 313 LEU D C 1
ATOM 15324 O O . LEU D 1 313 ? 58.50738 106.94610 78.22082 1.000 45.49125 313 LEU D O 1
ATOM 15329 N N . THR D 1 314 ? 60.53095 107.26665 79.14285 1.000 45.68387 314 THR D N 1
ATOM 15330 C CA . THR D 1 314 ? 61.02771 108.10543 78.06235 1.000 47.02343 314 THR D CA 1
ATOM 15331 C C . THR D 1 314 ? 62.29674 107.50501 77.47380 1.000 47.08574 314 THR D C 1
ATOM 15332 O O . THR D 1 314 ? 63.16602 107.02236 78.20696 1.000 47.17189 314 THR D O 1
ATOM 15336 N N . VAL D 1 315 ? 62.39441 107.53818 76.14324 1.000 49.30850 315 VAL D N 1
ATOM 15337 C CA . VAL D 1 315 ? 63.54815 107.03021 75.41024 1.000 49.30078 315 VAL D CA 1
ATOM 15338 C C . VAL D 1 315 ? 63.88684 108.01295 74.29511 1.000 50.86470 315 VAL D C 1
ATOM 15339 O O . VAL D 1 315 ? 63.09883 108.89545 73.95088 1.000 51.47625 315 VAL D O 1
ATOM 15343 N N . LYS D 1 316 ? 65.07877 107.84616 73.72550 1.000 51.13961 316 LYS D N 1
ATOM 15344 C CA . LYS D 1 316 ? 65.55118 108.74048 72.67645 1.000 52.78421 316 LYS D CA 1
ATOM 15345 C C . LYS D 1 316 ? 65.01519 108.29746 71.31998 1.000 51.91355 316 LYS D C 1
ATOM 15346 O O . LYS D 1 316 ? 65.18661 107.14123 70.92017 1.000 50.58790 316 LYS D O 1
ATOM 15352 N N . GLY D 1 317 ? 64.37068 109.22251 70.61238 1.000 52.49625 317 GLY D N 1
ATOM 15353 C CA . GLY D 1 317 ? 63.78735 108.93481 69.32382 1.000 51.93151 317 GLY D CA 1
ATOM 15354 C C . GLY D 1 317 ? 64.82020 108.86007 68.21806 1.000 52.84818 317 GLY D C 1
ATOM 15355 O O . GLY D 1 317 ? 65.94013 109.36601 68.34485 1.000 54.37313 317 GLY D O 1
ATOM 15356 N N . PRO D 1 318 ? 64.45904 108.22391 67.10565 1.000 52.32258 318 PRO D N 1
ATOM 15357 C CA . PRO D 1 318 ? 65.41348 108.04968 66.00421 1.000 53.13938 318 PRO D CA 1
ATOM 15358 C C . PRO D 1 318 ? 65.75783 109.37664 65.34432 1.000 55.42710 318 PRO D C 1
ATOM 15359 O O . PRO D 1 318 ? 65.19117 110.42965 65.64250 1.000 56.37391 318 PRO D O 1
ATOM 15363 N N . GLN D 1 319 ? 66.71305 109.30638 64.41934 1.000 54.42271 319 GLN D N 1
ATOM 15364 C CA . GLN D 1 319 ? 67.21899 110.49513 63.73192 1.000 56.75458 319 GLN D CA 1
ATOM 15365 C C . GLN D 1 319 ? 66.37750 110.80239 62.49207 1.000 57.06191 319 GLN D C 1
ATOM 15366 O O . GLN D 1 319 ? 66.85859 110.83978 61.35976 1.000 58.01350 319 GLN D O 1
ATOM 15372 N N . VAL D 1 320 ? 65.08546 111.02008 62.73198 1.000 55.81397 320 VAL D N 1
ATOM 15373 C CA . VAL D 1 320 ? 64.14626 111.42082 61.69549 1.000 56.25780 320 VAL D CA 1
ATOM 15374 C C . VAL D 1 320 ? 63.30672 112.57329 62.23125 1.000 57.17555 320 VAL D C 1
ATOM 15375 O O . VAL D 1 320 ? 63.32634 112.88834 63.42192 1.000 57.10368 320 VAL D O 1
ATOM 15379 N N . ALA D 1 321 ? 62.55772 113.19860 61.32794 1.000 58.28564 321 ALA D N 1
ATOM 15380 C CA . ALA D 1 321 ? 61.73644 114.34099 61.69974 1.000 59.41190 321 ALA D CA 1
ATOM 15381 C C . ALA D 1 321 ? 60.51328 113.89426 62.49138 1.000 57.67173 321 ALA D C 1
ATOM 15382 O O . ALA D 1 321 ? 59.89600 112.86849 62.19068 1.000 55.94375 321 ALA D O 1
ATOM 15384 N N . GLU D 1 322 ? 60.16578 114.67562 63.51081 1.000 61.03507 322 GLU D N 1
ATOM 15385 C CA . GLU D 1 322 ? 58.98848 114.38309 64.31637 1.000 59.65129 322 GLU D CA 1
ATOM 15386 C C . GLU D 1 322 ? 57.72099 114.75238 63.55529 1.000 60.08850 322 GLU D C 1
ATOM 15387 O O . GLU D 1 322 ? 57.58943 115.87176 63.05070 1.000 62.11442 322 GLU D O 1
ATOM 15393 N N . GLN D 1 323 ? 56.79135 113.80857 63.46889 1.000 60.91938 323 GLN D N 1
ATOM 15394 C CA . GLN D 1 323 ? 55.48465 114.08458 62.90007 1.000 61.25616 323 GLN D CA 1
ATOM 15395 C C . GLN D 1 323 ? 54.59439 114.75230 63.94380 1.000 61.54402 323 GLN D C 1
ATOM 15396 O O . GLN D 1 323 ? 54.87410 114.68602 65.14359 1.000 60.92280 323 GLN D O 1
ATOM 15402 N N . PRO D 1 324 ? 53.52331 115.42232 63.51585 1.000 63.04894 324 PRO D N 1
ATOM 15403 C CA . PRO D 1 324 ? 52.57363 115.97125 64.49086 1.000 63.27782 324 PRO D CA 1
ATOM 15404 C C . PRO D 1 324 ? 51.90831 114.86394 65.29615 1.000 60.95417 324 PRO D C 1
ATOM 15405 O O . PRO D 1 324 ? 51.76455 113.72833 64.83674 1.000 59.33672 324 PRO D O 1
ATOM 15409 N N . ALA D 1 325 ? 51.51100 115.20641 66.51788 1.000 63.53677 325 ALA D N 1
ATOM 15410 C CA . ALA D 1 325 ? 50.87180 114.24806 67.41378 1.000 61.52554 325 ALA D CA 1
ATOM 15411 C C . ALA D 1 325 ? 49.35473 114.39443 67.37471 1.000 61.64497 325 ALA D C 1
ATOM 15412 O O . ALA D 1 325 ? 48.82643 115.30933 66.74090 1.000 63.40798 325 ALA D O 1
ATOM 15414 N N . GLN D 1 328 ? 45.47791 106.82624 71.76098 1.000 53.82893 328 GLN D N 1
ATOM 15415 C CA . GLN D 1 328 ? 45.32917 107.46786 73.06265 1.000 54.89761 328 GLN D CA 1
ATOM 15416 C C . GLN D 1 328 ? 44.85600 108.90779 72.91027 1.000 55.85964 328 GLN D C 1
ATOM 15417 O O . GLN D 1 328 ? 45.66647 109.82360 72.76051 1.000 56.34160 328 GLN D O 1
ATOM 15419 N N . GLY D 1 329 ? 43.54396 109.10332 72.94863 1.000 55.18824 329 GLY D N 1
ATOM 15420 C CA . GLY D 1 329 ? 42.99202 110.43863 72.82008 1.000 56.16480 329 GLY D CA 1
ATOM 15421 C C . GLY D 1 329 ? 41.48213 110.39836 72.87403 1.000 56.47040 329 GLY D C 1
ATOM 15422 O O . GLY D 1 329 ? 40.86563 109.33724 73.02410 1.000 55.93516 329 GLY D O 1
ATOM 15423 N N . SER D 1 330 ? 40.89226 111.58493 72.75277 1.000 56.16316 330 SER D N 1
ATOM 15424 C CA . SER D 1 330 ? 39.44158 111.70632 72.76070 1.000 56.65255 330 SER D CA 1
ATOM 15425 C C . SER D 1 330 ? 38.84834 111.05136 71.52093 1.000 56.14609 330 SER D C 1
ATOM 15426 O O . SER D 1 330 ? 39.34820 111.22348 70.40530 1.000 56.28814 330 SER D O 1
ATOM 15429 N N . TRP D 1 331 ? 37.76632 110.30493 71.72127 1.000 49.51256 331 TRP D N 1
ATOM 15430 C CA . TRP D 1 331 ? 37.19127 109.47912 70.67213 1.000 50.07129 331 TRP D CA 1
ATOM 15431 C C . TRP D 1 331 ? 35.67487 109.50929 70.77556 1.000 50.21193 331 TRP D C 1
ATOM 15432 O O . TRP D 1 331 ? 35.11409 109.59408 71.87162 1.000 49.72251 331 TRP D O 1
ATOM 15443 N N . ARG D 1 332 ? 35.01663 109.44277 69.62120 1.000 51.25147 332 ARG D N 1
ATOM 15444 C CA . ARG D 1 332 ? 33.56787 109.31580 69.58787 1.000 51.52979 332 ARG D CA 1
ATOM 15445 C C . ARG D 1 332 ? 33.14499 108.80000 68.22025 1.000 52.73250 332 ARG D C 1
ATOM 15446 O O . ARG D 1 332 ? 33.76934 109.10891 67.20176 1.000 53.80135 332 ARG D O 1
ATOM 15454 N N . ASP D 1 333 ? 32.09112 107.98904 68.21874 1.000 50.67010 333 ASP D N 1
ATOM 15455 C CA . ASP D 1 333 ? 31.47957 107.47538 67.00088 1.000 51.84834 333 ASP D CA 1
ATOM 15456 C C . ASP D 1 333 ? 30.01866 107.89428 67.00251 1.000 52.56072 333 ASP D C 1
ATOM 15457 O O . ASP D 1 333 ? 29.26728 107.52916 67.91277 1.000 51.59796 333 ASP D O 1
ATOM 15462 N N . ASP D 1 334 ? 29.62277 108.66482 65.99467 1.000 54.20297 334 ASP D N 1
ATOM 15463 C CA . ASP D 1 334 ? 28.23391 109.06853 65.83735 1.000 55.03981 334 ASP D CA 1
ATOM 15464 C C . ASP D 1 334 ? 27.44766 108.12018 64.94474 1.000 55.81843 334 ASP D C 1
ATOM 15465 O O . ASP D 1 334 ? 26.27807 108.39360 64.65452 1.000 56.82744 334 ASP D O 1
ATOM 15470 N N . PHE D 1 335 ? 28.06690 107.02235 64.50384 1.000 54.44075 335 PHE D N 1
ATOM 15471 C CA . PHE D 1 335 ? 27.39137 105.97814 63.73230 1.000 55.06664 335 PHE D CA 1
ATOM 15472 C C . PHE D 1 335 ? 26.73508 106.54365 62.47498 1.000 57.21976 335 PHE D C 1
ATOM 15473 O O . PHE D 1 335 ? 25.60692 106.18945 62.12587 1.000 57.92940 335 PHE D O 1
ATOM 15481 N N . ASP D 1 336 ? 27.45328 107.43119 61.78673 1.000 58.63431 336 ASP D N 1
ATOM 15482 C CA . ASP D 1 336 ? 26.95956 108.03279 60.55345 1.000 61.04438 336 ASP D CA 1
ATOM 15483 C C . ASP D 1 336 ? 27.22473 107.16050 59.33340 1.000 62.07350 336 ASP D C 1
ATOM 15484 O O . ASP D 1 336 ? 26.36764 107.05771 58.45014 1.000 63.67793 336 ASP D O 1
ATOM 15489 N N . GLY D 1 337 ? 28.39486 106.52910 59.26482 1.000 59.05544 337 GLY D N 1
ATOM 15490 C CA . GLY D 1 337 ? 28.76271 105.74386 58.10904 1.000 60.05697 337 GLY D CA 1
ATOM 15491 C C . GLY D 1 337 ? 28.23129 104.32480 58.15966 1.000 59.18890 337 GLY D C 1
ATOM 15492 O O . GLY D 1 337 ? 27.61247 103.88223 59.12703 1.000 57.69680 337 GLY D O 1
ATOM 15493 N N . SER D 1 338 ? 28.48622 103.59913 57.07359 1.000 59.24527 338 SER D N 1
ATOM 15494 C CA . SER D 1 338 ? 28.08837 102.20441 56.94450 1.000 58.72864 338 SER D CA 1
ATOM 15495 C C . SER D 1 338 ? 29.13504 101.24308 57.49170 1.000 56.92212 338 SER D C 1
ATOM 15496 O O . SER D 1 338 ? 29.01990 100.03181 57.27977 1.000 56.59140 338 SER D O 1
ATOM 15499 N N . THR D 1 339 ? 30.14935 101.75322 58.18477 1.000 56.99818 339 THR D N 1
ATOM 15500 C CA . THR D 1 339 ? 31.19674 100.93232 58.77135 1.000 55.40844 339 THR D CA 1
ATOM 15501 C C . THR D 1 339 ? 31.38695 101.32416 60.22662 1.000 53.78300 339 THR D C 1
ATOM 15502 O O . THR D 1 339 ? 31.36844 102.51162 60.56533 1.000 53.89185 339 THR D O 1
ATOM 15506 N N . LEU D 1 340 ? 31.55768 100.32182 61.08448 1.000 52.04055 340 LEU D N 1
ATOM 15507 C CA . LEU D 1 340 ? 31.91802 100.59106 62.46753 1.000 50.51915 340 LEU D CA 1
ATOM 15508 C C . LEU D 1 340 ? 33.26898 101.29226 62.52159 1.000 50.23349 340 LEU D C 1
ATOM 15509 O O . LEU D 1 340 ? 34.15026 101.05276 61.69138 1.000 50.75945 340 LEU D O 1
ATOM 15514 N N . ASP D 1 341 ? 33.42227 102.17808 63.49747 1.000 49.52037 341 ASP D N 1
ATOM 15515 C CA . ASP D 1 341 ? 34.71311 102.81123 63.71316 1.000 49.15560 341 ASP D CA 1
ATOM 15516 C C . ASP D 1 341 ? 35.75870 101.73379 63.98375 1.000 48.28420 341 ASP D C 1
ATOM 15517 O O . ASP D 1 341 ? 35.50990 100.82691 64.79100 1.000 47.73212 341 ASP D O 1
ATOM 15522 N N . PRO D 1 342 ? 36.92082 101.77949 63.32461 1.000 46.81675 342 PRO D N 1
ATOM 15523 C CA . PRO D 1 342 ? 37.94090 100.74081 63.55331 1.000 46.11383 342 PRO D CA 1
ATOM 15524 C C . PRO D 1 342 ? 38.40132 100.63662 64.99897 1.000 45.00202 342 PRO D C 1
ATOM 15525 O O . PRO D 1 342 ? 39.06442 99.65057 65.34544 1.000 44.40038 342 PRO D O 1
ATOM 15529 N N . GLU D 1 343 ? 38.07434 101.61306 65.84863 1.000 47.82083 343 GLU D N 1
ATOM 15530 C CA . GLU D 1 343 ? 38.36568 101.49300 67.27117 1.000 46.88273 343 GLU D CA 1
ATOM 15531 C C . GLU D 1 343 ? 37.47204 100.46816 67.95653 1.000 46.58030 343 GLU D C 1
ATOM 15532 O O . GLU D 1 343 ? 37.81029 100.00114 69.04926 1.000 45.77266 343 GLU D O 1
ATOM 15538 N N . LEU D 1 344 ? 36.34949 100.10878 67.34241 1.000 43.68328 344 LEU D N 1
ATOM 15539 C CA . LEU D 1 344 ? 35.39416 99.18160 67.92727 1.000 43.55523 344 LEU D CA 1
ATOM 15540 C C . LEU D 1 344 ? 35.59362 97.77984 67.36519 1.000 43.57334 344 LEU D C 1
ATOM 15541 O O . LEU D 1 344 ? 35.94148 97.59965 66.19505 1.000 44.12891 344 LEU D O 1
ATOM 15546 N N . GLN D 1 345 ? 35.36534 96.78574 68.21881 1.000 39.15916 345 GLN D N 1
ATOM 15547 C CA . GLN D 1 345 ? 35.48322 95.38836 67.83722 1.000 39.12364 345 GLN D CA 1
ATOM 15548 C C . GLN D 1 345 ? 34.29428 94.61639 68.38653 1.000 39.24652 345 GLN D C 1
ATOM 15549 O O . GLN D 1 345 ? 33.58167 95.08175 69.27980 1.000 39.11949 345 GLN D O 1
ATOM 15555 N N . THR D 1 346 ? 34.09038 93.42708 67.83571 1.000 36.86189 346 THR D N 1
ATOM 15556 C CA . THR D 1 346 ? 33.11100 92.47132 68.32376 1.000 37.02404 346 THR D CA 1
ATOM 15557 C C . THR D 1 346 ? 33.84091 91.29370 68.96130 1.000 36.06220 346 THR D C 1
ATOM 15558 O O . THR D 1 346 ? 35.07224 91.20854 68.94228 1.000 35.31101 346 THR D O 1
ATOM 15562 N N . LEU D 1 347 ? 33.07157 90.37495 69.53218 1.000 36.65263 347 LEU D N 1
ATOM 15563 C CA . LEU D 1 347 ? 33.62675 89.19523 70.18388 1.000 35.76311 347 LEU D CA 1
ATOM 15564 C C . LEU D 1 347 ? 33.51654 88.00826 69.23187 1.000 36.50883 347 LEU D C 1
ATOM 15565 O O . LEU D 1 347 ? 32.40971 87.57175 68.89812 1.000 37.54545 347 LEU D O 1
ATOM 15570 N N . ARG D 1 348 ? 34.67129 87.52032 68.76965 1.000 35.74511 348 ARG D N 1
ATOM 15571 C CA . ARG D 1 348 ? 34.80839 86.25733 68.04701 1.000 36.38790 348 ARG D CA 1
ATOM 15572 C C . ARG D 1 348 ? 34.24780 86.29113 66.62783 1.000 38.00304 348 ARG D C 1
ATOM 15573 O O . ARG D 1 348 ? 34.93176 85.87899 65.68561 1.000 38.56116 348 ARG D O 1
ATOM 15581 N N . ILE D 1 349 ? 33.01758 86.76556 66.45611 1.000 35.61906 349 ILE D N 1
ATOM 15582 C CA . ILE D 1 349 ? 32.35633 86.71768 65.15252 1.000 37.14419 349 ILE D CA 1
ATOM 15583 C C . ILE D 1 349 ? 32.31734 88.11237 64.53696 1.000 37.44466 349 ILE D C 1
ATOM 15584 O O . ILE D 1 349 ? 32.38981 89.11169 65.26737 1.000 36.69142 349 ILE D O 1
ATOM 15589 N N . PRO D 1 350 ? 32.21040 88.23233 63.21385 1.000 38.01703 350 PRO D N 1
ATOM 15590 C CA . PRO D 1 350 ? 32.16043 89.56035 62.59136 1.000 38.35404 350 PRO D CA 1
ATOM 15591 C C . PRO D 1 350 ? 30.85689 90.27855 62.90195 1.000 38.67535 350 PRO D C 1
ATOM 15592 O O . PRO D 1 350 ? 29.89064 89.70720 63.41034 1.000 38.87151 350 PRO D O 1
ATOM 15596 N N . PHE D 1 351 ? 30.84712 91.56851 62.57824 1.000 42.34799 351 PHE D N 1
ATOM 15597 C CA . PHE D 1 351 ? 29.66105 92.40698 62.73115 1.000 42.72894 351 PHE D CA 1
ATOM 15598 C C . PHE D 1 351 ? 28.90010 92.39313 61.41101 1.000 44.08983 351 PHE D C 1
ATOM 15599 O O . PHE D 1 351 ? 29.24122 93.12232 60.47716 1.000 44.54557 351 PHE D O 1
ATOM 15607 N N . ASP D 1 352 ? 27.87732 91.54850 61.32517 1.000 43.35042 352 ASP D N 1
ATOM 15608 C CA . ASP D 1 352 ? 26.97147 91.50693 60.18394 1.000 44.61843 352 ASP D CA 1
ATOM 15609 C C . ASP D 1 352 ? 25.54299 91.73762 60.68112 1.000 44.84254 352 ASP D C 1
ATOM 15610 O O . ASP D 1 352 ? 25.32274 92.12393 61.83258 1.000 44.06012 352 ASP D O 1
ATOM 15615 N N . ASP D 1 353 ? 24.56336 91.48419 59.80911 1.000 45.97274 353 ASP D N 1
ATOM 15616 C CA . ASP D 1 353 ? 23.17749 91.75383 60.18178 1.000 46.23726 353 ASP D CA 1
ATOM 15617 C C . ASP D 1 353 ? 22.64059 90.79574 61.23982 1.000 45.88024 353 ASP D C 1
ATOM 15618 O O . ASP D 1 353 ? 21.50071 90.97719 61.68156 1.000 46.00616 353 ASP D O 1
ATOM 15623 N N . THR D 1 354 ? 23.41333 89.79104 61.65877 1.000 45.90963 354 THR D N 1
ATOM 15624 C CA . THR D 1 354 ? 23.00062 88.98361 62.80243 1.000 45.42546 354 THR D CA 1
ATOM 15625 C C . THR D 1 354 ? 23.15765 89.76372 64.10114 1.000 44.33588 354 THR D C 1
ATOM 15626 O O . THR D 1 354 ? 22.32619 89.64624 65.00939 1.000 44.14246 354 THR D O 1
ATOM 15630 N N . LEU D 1 355 ? 24.21150 90.57420 64.20088 1.000 43.21509 355 LEU D N 1
ATOM 15631 C CA . LEU D 1 355 ? 24.46577 91.36399 65.39755 1.000 42.21651 355 LEU D CA 1
ATOM 15632 C C . LEU D 1 355 ? 23.81841 92.74169 65.33193 1.000 42.39427 355 LEU D C 1
ATOM 15633 O O . LEU D 1 355 ? 23.32644 93.24036 66.35004 1.000 41.96725 355 LEU D O 1
ATOM 15638 N N . GLY D 1 356 ? 23.80207 93.36746 64.16163 1.000 42.09794 356 GLY D N 1
ATOM 15639 C CA . GLY D 1 356 ? 23.19874 94.67947 64.04972 1.000 43.27108 356 GLY D CA 1
ATOM 15640 C C . GLY D 1 356 ? 23.32109 95.22275 62.64442 1.000 45.51939 356 GLY D C 1
ATOM 15641 O O . GLY D 1 356 ? 23.62873 94.49459 61.69907 1.000 46.34948 356 GLY D O 1
ATOM 15642 N N . SER D 1 357 ? 23.07547 96.52515 62.52046 1.000 46.31554 357 SER D N 1
ATOM 15643 C CA . SER D 1 357 ? 23.14230 97.18501 61.22574 1.000 48.54487 357 SER D CA 1
ATOM 15644 C C . SER D 1 357 ? 23.31442 98.68313 61.42617 1.000 49.01231 357 SER D C 1
ATOM 15645 O O . SER D 1 357 ? 22.65952 99.28109 62.28412 1.000 48.46412 357 SER D O 1
ATOM 15648 N N . LEU D 1 358 ? 24.20558 99.27561 60.63430 1.000 51.45179 358 LEU D N 1
ATOM 15649 C CA . LEU D 1 358 ? 24.33049 100.72194 60.53562 1.000 52.41552 358 LEU D CA 1
ATOM 15650 C C . LEU D 1 358 ? 23.54151 101.28547 59.36574 1.000 54.92017 358 LEU D C 1
ATOM 15651 O O . LEU D 1 358 ? 23.54966 102.50128 59.15222 1.000 56.00670 358 LEU D O 1
ATOM 15656 N N . THR D 1 359 ? 22.86087 100.42692 58.60955 1.000 53.10639 359 THR D N 1
ATOM 15657 C CA . THR D 1 359 ? 22.05891 100.82582 57.46227 1.000 55.55175 359 THR D CA 1
ATOM 15658 C C . THR D 1 359 ? 20.56132 100.79327 57.72158 1.000 56.00297 359 THR D C 1
ATOM 15659 O O . THR D 1 359 ? 19.81937 101.51068 57.04859 1.000 57.92245 359 THR D O 1
ATOM 15663 N N . ALA D 1 360 ? 20.10166 99.97736 58.67579 1.000 54.42620 360 ALA D N 1
ATOM 15664 C CA . ALA D 1 360 ? 18.66963 99.86543 58.93558 1.000 54.85547 360 ALA D CA 1
ATOM 15665 C C . ALA D 1 360 ? 18.08633 101.16958 59.46040 1.000 55.18426 360 ALA D C 1
ATOM 15666 O O . ALA D 1 360 ? 16.93200 101.49605 59.16301 1.000 56.58064 360 ALA D O 1
ATOM 15668 N N . ARG D 1 361 ? 18.85765 101.92031 60.24411 1.000 58.12007 361 ARG D N 1
ATOM 15669 C CA . ARG D 1 361 ? 18.43270 103.22319 60.75292 1.000 58.42462 361 ARG D CA 1
ATOM 15670 C C . ARG D 1 361 ? 19.62863 104.16430 60.68169 1.000 58.41256 361 ARG D C 1
ATOM 15671 O O . ARG D 1 361 ? 20.50585 104.13094 61.56044 1.000 56.58820 361 ARG D O 1
ATOM 15679 N N . PRO D 1 362 ? 19.70197 105.01000 59.65367 1.000 58.38773 362 PRO D N 1
ATOM 15680 C CA . PRO D 1 362 ? 20.89411 105.84771 59.46649 1.000 58.55346 362 PRO D CA 1
ATOM 15681 C C . PRO D 1 362 ? 21.10970 106.79956 60.63444 1.000 57.35338 362 PRO D C 1
ATOM 15682 O O . PRO D 1 362 ? 20.16522 107.38345 61.17069 1.000 57.48950 362 PRO D O 1
ATOM 15686 N N . GLY D 1 363 ? 22.37554 106.95444 61.02031 1.000 60.37040 363 GLY D N 1
ATOM 15687 C CA . GLY D 1 363 ? 22.74183 107.76371 62.16148 1.000 59.10868 363 GLY D CA 1
ATOM 15688 C C . GLY D 1 363 ? 22.69600 107.04493 63.49079 1.000 56.70950 363 GLY D C 1
ATOM 15689 O O . GLY D 1 363 ? 23.04713 107.64613 64.51453 1.000 55.53119 363 GLY D O 1
ATOM 15690 N N . TYR D 1 364 ? 22.27876 105.78174 63.51015 1.000 56.09897 364 TYR D N 1
ATOM 15691 C CA . TYR D 1 364 ? 22.16201 105.00614 64.73382 1.000 54.46548 364 TYR D CA 1
ATOM 15692 C C . TYR D 1 364 ? 22.85317 103.66373 64.55827 1.000 53.82917 364 TYR D C 1
ATOM 15693 O O . TYR D 1 364 ? 22.86013 103.08843 63.46665 1.000 54.84303 364 TYR D O 1
ATOM 15702 N N . LEU D 1 365 ? 23.43268 103.16634 65.64587 1.000 50.52975 365 LEU D N 1
ATOM 15703 C CA . LEU D 1 365 ? 23.90628 101.78907 65.70236 1.000 49.31352 365 LEU D CA 1
ATOM 15704 C C . LEU D 1 365 ? 22.75953 100.92275 66.20670 1.000 48.64739 365 LEU D C 1
ATOM 15705 O O . LEU D 1 365 ? 22.35511 101.03015 67.36900 1.000 47.83308 365 LEU D O 1
ATOM 15710 N N . ARG D 1 366 ? 22.22343 100.08019 65.33118 1.000 47.15465 366 ARG D N 1
ATOM 15711 C CA . ARG D 1 366 ? 21.19242 99.12928 65.71602 1.000 46.61805 366 ARG D CA 1
ATOM 15712 C C . ARG D 1 366 ? 21.85583 97.82782 66.14372 1.000 44.89305 366 ARG D C 1
ATOM 15713 O O . ARG D 1 366 ? 22.70416 97.29493 65.42375 1.000 45.12684 366 ARG D O 1
ATOM 15721 N N . LEU D 1 367 ? 21.48670 97.33446 67.32323 1.000 44.83404 367 LEU D N 1
ATOM 15722 C CA . LEU D 1 367 ? 22.01110 96.08586 67.86089 1.000 44.53678 367 LEU D CA 1
ATOM 15723 C C . LEU D 1 367 ? 20.85086 95.13815 68.12108 1.000 44.96850 367 LEU D C 1
ATOM 15724 O O . LEU D 1 367 ? 19.89052 95.50278 68.80658 1.000 44.86596 367 LEU D O 1
ATOM 15729 N N . TYR D 1 368 ? 20.93866 93.93009 67.57319 1.000 41.83540 368 TYR D N 1
ATOM 15730 C CA . TYR D 1 368 ? 19.87343 92.94691 67.70199 1.000 42.28156 368 TYR D CA 1
ATOM 15731 C C . TYR D 1 368 ? 20.11472 92.06753 68.92114 1.000 41.66134 368 TYR D C 1
ATOM 15732 O O . TYR D 1 368 ? 21.25819 91.75899 69.26173 1.000 41.09971 368 TYR D O 1
ATOM 15741 N N . GLY D 1 369 ? 19.03014 91.66580 69.57848 1.000 39.93487 369 GLY D N 1
ATOM 15742 C CA . GLY D 1 369 ? 19.14580 90.89716 70.80309 1.000 40.78858 369 GLY D CA 1
ATOM 15743 C C . GLY D 1 369 ? 19.52523 89.44372 70.60154 1.000 40.75801 369 GLY D C 1
ATOM 15744 O O . GLY D 1 369 ? 18.76091 88.67503 70.01134 1.000 40.61070 369 GLY D O 1
ATOM 15745 N N . ASN D 1 370 ? 20.70136 89.05263 71.09490 1.000 38.34592 370 ASN D N 1
ATOM 15746 C CA . ASN D 1 370 ? 21.14591 87.66615 71.01275 1.000 38.44872 370 ASN D CA 1
ATOM 15747 C C . ASN D 1 370 ? 21.54878 87.14818 72.39008 1.000 39.47026 370 ASN D C 1
ATOM 15748 O O . ASN D 1 370 ? 20.77134 87.24918 73.34473 1.000 40.28555 370 ASN D O 1
ATOM 15753 N N . ASP D 1 371 ? 22.75938 86.60692 72.50946 1.000 35.28392 371 ASP D N 1
ATOM 15754 C CA . ASP D 1 371 ? 23.19737 85.99517 73.75522 1.000 36.33063 371 ASP D CA 1
ATOM 15755 C C . ASP D 1 371 ? 23.63055 87.05115 74.76839 1.000 36.86423 371 ASP D C 1
ATOM 15756 O O . ASP D 1 371 ? 23.91016 88.20443 74.42990 1.000 36.21778 371 ASP D O 1
ATOM 15761 N N . SER D 1 372 ? 23.69826 86.63152 76.02980 1.000 35.86362 372 SER D N 1
ATOM 15762 C CA . SER D 1 372 ? 24.17437 87.49639 77.09648 1.000 36.43228 372 SER D CA 1
ATOM 15763 C C . SER D 1 372 ? 25.69928 87.57951 77.05936 1.000 35.78921 372 SER D C 1
ATOM 15764 O O . SER D 1 372 ? 26.36921 86.91692 76.26161 1.000 35.06926 372 SER D O 1
ATOM 15767 N N . LEU D 1 373 ? 26.25940 88.40250 77.94767 1.000 37.68407 373 LEU D N 1
ATOM 15768 C CA . LEU D 1 373 ? 27.68392 88.70977 77.90214 1.000 36.80321 373 LEU D CA 1
ATOM 15769 C C . LEU D 1 373 ? 28.56556 87.55610 78.36164 1.000 36.87312 373 LEU D C 1
ATOM 15770 O O . LEU D 1 373 ? 29.79274 87.66651 78.26458 1.000 36.03459 373 LEU D O 1
ATOM 15775 N N . ASN D 1 374 ? 27.98528 86.46308 78.85002 1.000 33.44542 374 ASN D N 1
ATOM 15776 C CA . ASN D 1 374 ? 28.75205 85.30144 79.27781 1.000 33.35010 374 ASN D CA 1
ATOM 15777 C C . ASN D 1 374 ? 28.87604 84.24262 78.18874 1.000 32.86081 374 ASN D C 1
ATOM 15778 O O . ASN D 1 374 ? 29.34522 83.13510 78.46907 1.000 32.77351 374 ASN D O 1
ATOM 15783 N N . SER D 1 375 ? 28.47712 84.55627 76.96026 1.000 34.94872 375 SER D N 1
ATOM 15784 C CA . SER D 1 375 ? 28.44525 83.58522 75.87586 1.000 34.67538 375 SER D CA 1
ATOM 15785 C C . SER D 1 375 ? 29.67110 83.71919 74.98491 1.000 33.33295 375 SER D C 1
ATOM 15786 O O . SER D 1 375 ? 30.12272 84.82949 74.68922 1.000 32.40296 375 SER D O 1
ATOM 15789 N N . THR D 1 376 ? 30.19813 82.57588 74.55075 1.000 34.65909 376 THR D N 1
ATOM 15790 C CA . THR D 1 376 ? 31.30647 82.52561 73.60907 1.000 33.56830 376 THR D CA 1
ATOM 15791 C C . THR D 1 376 ? 30.83666 82.30636 72.17792 1.000 33.18371 376 THR D C 1
ATOM 15792 O O . THR D 1 376 ? 31.63527 81.90808 71.32508 1.000 32.65319 376 THR D O 1
ATOM 15796 N N . PHE D 1 377 ? 29.55990 82.55991 71.89476 1.000 34.43741 377 PHE D N 1
ATOM 15797 C CA . PHE D 1 377 ? 29.04189 82.31016 70.55649 1.000 33.92551 377 PHE D CA 1
ATOM 15798 C C . PHE D 1 377 ? 28.56690 83.59443 69.88538 1.000 33.02524 377 PHE D C 1
ATOM 15799 O O . PHE D 1 377 ? 29.32632 84.21440 69.13392 1.000 32.10578 377 PHE D O 1
ATOM 15807 N N . THR D 1 378 ? 27.32966 84.01250 70.14322 1.000 35.35727 378 THR D N 1
ATOM 15808 C CA . THR D 1 378 ? 26.72462 85.13207 69.42081 1.000 34.65440 378 THR D CA 1
ATOM 15809 C C . THR D 1 378 ? 26.25972 86.20995 70.39841 1.000 35.03727 378 THR D C 1
ATOM 15810 O O . THR D 1 378 ? 25.09847 86.22830 70.81127 1.000 35.64000 378 THR D O 1
ATOM 15814 N N . GLN D 1 379 ? 27.16716 87.11751 70.75048 1.000 36.75951 379 GLN D N 1
ATOM 15815 C CA . GLN D 1 379 ? 26.82711 88.33502 71.47555 1.000 37.03262 379 GLN D CA 1
ATOM 15816 C C . GLN D 1 379 ? 26.76604 89.49952 70.49973 1.000 36.10185 379 GLN D C 1
ATOM 15817 O O . GLN D 1 379 ? 27.68476 89.68533 69.69469 1.000 35.20052 379 GLN D O 1
ATOM 15823 N N . SER D 1 380 ? 25.70007 90.29405 70.58556 1.000 39.25761 380 SER D N 1
ATOM 15824 C CA . SER D 1 380 ? 25.66961 91.59404 69.91666 1.000 38.58444 380 SER D CA 1
ATOM 15825 C C . SER D 1 380 ? 26.34558 92.59631 70.84525 1.000 38.79474 380 SER D C 1
ATOM 15826 O O . SER D 1 380 ? 25.70854 93.31693 71.61734 1.000 39.51563 380 SER D O 1
ATOM 15829 N N . THR D 1 381 ? 27.67393 92.62448 70.77559 1.000 38.62861 381 THR D N 1
ATOM 15830 C CA . THR D 1 381 ? 28.48510 93.45319 71.65719 1.000 38.79737 381 THR D CA 1
ATOM 15831 C C . THR D 1 381 ? 29.52517 94.19486 70.83265 1.000 37.76398 381 THR D C 1
ATOM 15832 O O . THR D 1 381 ? 30.28564 93.57603 70.08116 1.000 37.05966 381 THR D O 1
ATOM 15836 N N . VAL D 1 382 ? 29.55184 95.51575 70.97600 1.000 41.13118 382 VAL D N 1
ATOM 15837 C CA . VAL D 1 382 ? 30.47990 96.38427 70.26197 1.000 40.27813 382 VAL D CA 1
ATOM 15838 C C . VAL D 1 382 ? 31.22749 97.19185 71.31306 1.000 40.66025 382 VAL D C 1
ATOM 15839 O O . VAL D 1 382 ? 30.63027 98.03530 71.99411 1.000 41.31744 382 VAL D O 1
ATOM 15843 N N . ALA D 1 383 ? 32.52823 96.94135 71.44869 1.000 41.22746 383 ALA D N 1
ATOM 15844 C CA . ALA D 1 383 ? 33.31690 97.52270 72.52361 1.000 41.71792 383 ALA D CA 1
ATOM 15845 C C . ALA D 1 383 ? 34.63283 98.06977 71.98822 1.000 40.99013 383 ALA D C 1
ATOM 15846 O O . ALA D 1 383 ? 35.14033 97.63401 70.95172 1.000 40.15954 383 ALA D O 1
ATOM 15848 N N . ARG D 1 384 ? 35.18025 99.03852 72.71909 1.000 44.29911 384 ARG D N 1
ATOM 15849 C CA . ARG D 1 384 ? 36.48000 99.62171 72.42546 1.000 43.86140 384 ARG D CA 1
ATOM 15850 C C . ARG D 1 384 ? 37.35660 99.53516 73.66800 1.000 44.58846 384 ARG D C 1
ATOM 15851 O O . ARG D 1 384 ? 36.89401 99.20215 74.76233 1.000 45.45756 384 ARG D O 1
ATOM 15859 N N . ARG D 1 385 ? 38.63397 99.85849 73.49080 1.000 41.76752 385 ARG D N 1
ATOM 15860 C CA . ARG D 1 385 ? 39.63437 99.61248 74.52019 1.000 42.42230 385 ARG D CA 1
ATOM 15861 C C . ARG D 1 385 ? 39.59582 100.66160 75.62323 1.000 43.35341 385 ARG D C 1
ATOM 15862 O O . ARG D 1 385 ? 39.38169 101.85014 75.36732 1.000 43.23589 385 ARG D O 1
ATOM 15870 N N . TRP D 1 386 ? 39.80512 100.20752 76.85833 1.000 41.15039 386 TRP D N 1
ATOM 15871 C CA . TRP D 1 386 ? 40.26733 101.09347 77.91847 1.000 42.04011 386 TRP D CA 1
ATOM 15872 C C . TRP D 1 386 ? 41.68759 101.53026 77.58602 1.000 41.75942 386 TRP D C 1
ATOM 15873 O O . TRP D 1 386 ? 42.57783 100.68707 77.43544 1.000 41.61619 386 TRP D O 1
ATOM 15884 N N . GLN D 1 387 ? 41.90938 102.83567 77.46132 1.000 46.19057 387 GLN D N 1
ATOM 15885 C CA . GLN D 1 387 ? 43.23648 103.34299 77.14627 1.000 45.99319 387 GLN D CA 1
ATOM 15886 C C . GLN D 1 387 ? 43.75914 104.33321 78.17489 1.000 46.83690 387 GLN D C 1
ATOM 15887 O O . GLN D 1 387 ? 44.88970 104.81359 78.03139 1.000 46.79521 387 GLN D O 1
ATOM 15893 N N . HIS D 1 388 ? 42.97714 104.64859 79.20429 1.000 46.05981 388 HIS D N 1
ATOM 15894 C CA . HIS D 1 388 ? 43.40520 105.54344 80.26719 1.000 46.87982 388 HIS D CA 1
ATOM 15895 C C . HIS D 1 388 ? 42.82853 105.05201 81.58589 1.000 47.96944 388 HIS D C 1
ATOM 15896 O O . HIS D 1 388 ? 41.82100 104.34159 81.62041 1.000 48.04419 388 HIS D O 1
ATOM 15903 N N . PHE D 1 389 ? 43.48466 105.43778 82.67986 1.000 43.53885 389 PHE D N 1
ATOM 15904 C CA . PHE D 1 389 ? 42.98819 105.08721 84.00286 1.000 44.68896 389 PHE D CA 1
ATOM 15905 C C . PHE D 1 389 ? 41.80073 105.94011 84.42433 1.000 44.98395 389 PHE D C 1
ATOM 15906 O O . PHE D 1 389 ? 41.02439 105.51535 85.28666 1.000 45.82287 389 PHE D O 1
ATOM 15914 N N . ILE D 1 390 ? 41.64261 107.12481 83.83830 1.000 46.86672 390 ILE D N 1
ATOM 15915 C CA . ILE D 1 390 ? 40.57396 108.05316 84.18805 1.000 47.09599 390 ILE D CA 1
ATOM 15916 C C . ILE D 1 390 ? 39.91482 108.51762 82.89719 1.000 46.02672 390 ILE D C 1
ATOM 15917 O O . ILE D 1 390 ? 40.55449 109.18929 82.07904 1.000 45.29054 390 ILE D O 1
ATOM 15922 N N . PHE D 1 391 ? 38.64383 108.16886 82.71533 1.000 47.67935 391 PHE D N 1
ATOM 15923 C CA . PHE D 1 391 ? 37.90930 108.56924 81.52205 1.000 46.74299 391 PHE D CA 1
ATOM 15924 C C . PHE D 1 391 ? 36.41542 108.44632 81.79603 1.000 47.08812 391 PHE D C 1
ATOM 15925 O O . PHE D 1 391 ? 35.99034 108.03462 82.87924 1.000 48.03013 391 PHE D O 1
ATOM 15933 N N . ARG D 1 392 ? 35.61950 108.80853 80.79077 1.000 48.98178 392 ARG D N 1
ATOM 15934 C CA . ARG D 1 392 ? 34.17181 108.65773 80.83435 1.000 49.18755 392 ARG D CA 1
ATOM 15935 C C . ARG D 1 392 ? 33.68526 108.15446 79.48486 1.000 48.31843 392 ARG D C 1
ATOM 15936 O O . ARG D 1 392 ? 34.06762 108.69624 78.44356 1.000 47.51860 392 ARG D O 1
ATOM 15944 N N . ALA D 1 393 ? 32.85298 107.11811 79.50756 1.000 48.94366 393 ALA D N 1
ATOM 15945 C CA . ALA D 1 393 ? 32.19089 106.60536 78.31912 1.000 48.23748 393 ALA D CA 1
ATOM 15946 C C . ALA D 1 393 ? 30.70039 106.90306 78.40479 1.000 48.57528 393 ALA D C 1
ATOM 15947 O O . ALA D 1 393 ? 30.11484 106.90140 79.49064 1.000 49.49392 393 ALA D O 1
ATOM 15949 N N . GLU D 1 394 ? 30.08727 107.16075 77.25154 1.000 49.98799 394 GLU D N 1
ATOM 15950 C CA . GLU D 1 394 ? 28.70607 107.61820 77.23032 1.000 50.25842 394 GLU D CA 1
ATOM 15951 C C . GLU D 1 394 ? 28.03745 107.20076 75.92891 1.000 49.59637 394 GLU D C 1
ATOM 15952 O O . GLU D 1 394 ? 28.70039 106.99755 74.90777 1.000 48.77893 394 GLU D O 1
ATOM 15958 N N . THR D 1 395 ? 26.71198 107.07944 75.98130 1.000 49.89025 395 THR D N 1
ATOM 15959 C CA . THR D 1 395 ? 25.91240 106.74392 74.81162 1.000 49.39288 395 THR D CA 1
ATOM 15960 C C . THR D 1 395 ? 24.46689 107.13909 75.07934 1.000 49.95293 395 THR D C 1
ATOM 15961 O O . THR D 1 395 ? 24.04022 107.26377 76.23077 1.000 50.72924 395 THR D O 1
ATOM 15965 N N . ARG D 1 396 ? 23.72305 107.34970 73.99543 1.000 51.37036 396 ARG D N 1
ATOM 15966 C CA . ARG D 1 396 ? 22.29036 107.61599 74.05170 1.000 51.84365 396 ARG D CA 1
ATOM 15967 C C . ARG D 1 396 ? 21.57148 106.45860 73.37742 1.000 51.63762 396 ARG D C 1
ATOM 15968 O O . ARG D 1 396 ? 21.81579 106.17539 72.19976 1.000 50.95580 396 ARG D O 1
ATOM 15976 N N . MET D 1 397 ? 20.68839 105.79690 74.11889 1.000 49.58757 397 MET D N 1
ATOM 15977 C CA . MET D 1 397 ? 20.07703 104.55022 73.68480 1.000 49.49491 397 MET D CA 1
ATOM 15978 C C . MET D 1 397 ? 18.56180 104.68447 73.62712 1.000 49.94148 397 MET D C 1
ATOM 15979 O O . MET D 1 397 ? 17.95440 105.36490 74.46006 1.000 50.57698 397 MET D O 1
ATOM 15984 N N . GLN D 1 398 ? 17.96027 104.03716 72.63107 1.000 49.85718 398 GLN D N 1
ATOM 15985 C CA . GLN D 1 398 ? 16.51527 103.87595 72.53747 1.000 50.25373 398 GLN D CA 1
ATOM 15986 C C . GLN D 1 398 ? 16.19854 102.38719 72.54611 1.000 50.27814 398 GLN D C 1
ATOM 15987 O O . GLN D 1 398 ? 16.74217 101.62704 71.73754 1.000 49.68771 398 GLN D O 1
ATOM 15993 N N . PHE D 1 399 ? 15.33166 101.97587 73.46821 1.000 46.67698 399 PHE D N 1
ATOM 15994 C CA . PHE D 1 399 ? 15.06617 100.56591 73.70976 1.000 46.54022 399 PHE D CA 1
ATOM 15995 C C . PHE D 1 399 ? 13.74190 100.44715 74.44614 1.000 47.25629 399 PHE D C 1
ATOM 15996 O O . PHE D 1 399 ? 13.47439 101.21325 75.37548 1.000 47.83736 399 PHE D O 1
ATOM 16004 N N . SER D 1 400 ? 12.91386 99.49813 74.02037 1.000 47.70107 400 SER D N 1
ATOM 16005 C CA . SER D 1 400 ? 11.62608 99.23394 74.66379 1.000 48.31830 400 SER D CA 1
ATOM 16006 C C . SER D 1 400 ? 11.38763 97.73378 74.68430 1.000 48.07993 400 SER D C 1
ATOM 16007 O O . SER D 1 400 ? 10.69637 97.18072 73.82070 1.000 47.87283 400 SER D O 1
ATOM 16010 N N . PRO D 1 401 ? 11.94878 97.03831 75.66836 1.000 46.89353 401 PRO D N 1
ATOM 16011 C CA . PRO D 1 401 ? 11.73816 95.59151 75.77376 1.000 46.46969 401 PRO D CA 1
ATOM 16012 C C . PRO D 1 401 ? 10.33238 95.28024 76.26429 1.000 47.10937 401 PRO D C 1
ATOM 16013 O O . PRO D 1 401 ? 9.57197 96.15942 76.67402 1.000 47.93727 401 PRO D O 1
ATOM 16017 N N . VAL D 1 402 ? 9.99020 93.99459 76.22026 1.000 46.43472 402 VAL D N 1
ATOM 16018 C CA . VAL D 1 402 ? 8.64978 93.54327 76.57704 1.000 46.78434 402 VAL D CA 1
ATOM 16019 C C . VAL D 1 402 ? 8.63781 92.49802 77.68295 1.000 46.96390 402 VAL D C 1
ATOM 16020 O O . VAL D 1 402 ? 7.56623 92.24544 78.25498 1.000 47.32425 402 VAL D O 1
ATOM 16024 N N . HIS D 1 403 ? 9.76965 91.87565 78.00968 1.000 43.38490 403 HIS D N 1
ATOM 16025 C CA . HIS D 1 403 ? 9.82435 90.94738 79.13215 1.000 43.63538 403 HIS D CA 1
ATOM 16026 C C . HIS D 1 403 ? 11.22676 90.96864 79.72936 1.000 43.97327 403 HIS D C 1
ATOM 16027 O O . HIS D 1 403 ? 12.10410 91.71470 79.28487 1.000 43.86089 403 HIS D O 1
ATOM 16034 N N . PHE D 1 404 ? 11.43370 90.12531 80.74564 1.000 37.55198 404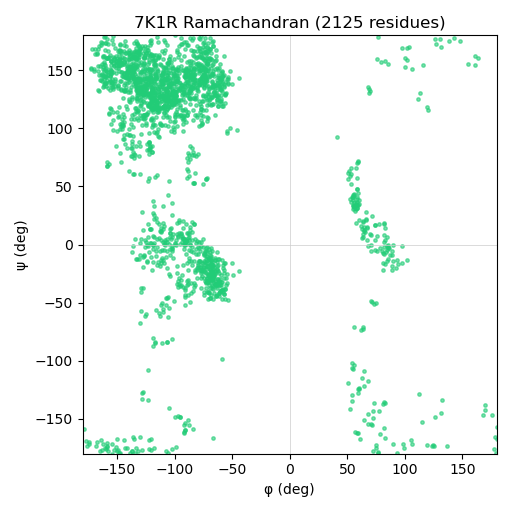 PHE D N 1
ATOM 16035 C CA . PHE D 1 404 ? 12.63858 90.21524 81.56329 1.000 36.89369 404 PHE D CA 1
ATOM 16036 C C . PHE D 1 404 ? 13.88900 89.73111 80.84290 1.000 36.57224 404 PHE D C 1
ATOM 16037 O O . PHE D 1 404 ? 14.99757 90.07189 81.26849 1.000 36.84151 404 PHE D O 1
ATOM 16045 N N . GLN D 1 405 ? 13.74770 88.95245 79.77459 1.000 41.45498 405 GLN D N 1
ATOM 16046 C CA . GLN D 1 405 ? 14.90481 88.40017 79.08420 1.000 40.44853 405 GLN D CA 1
ATOM 16047 C C . GLN D 1 405 ? 15.42064 89.29968 77.96844 1.000 40.43267 405 GLN D C 1
ATOM 16048 O O . GLN D 1 405 ? 16.36601 88.91699 77.27168 1.000 39.69696 405 GLN D O 1
ATOM 16054 N N . GLN D 1 406 ? 14.83422 90.47927 77.78812 1.000 44.22433 406 GLN D N 1
ATOM 16055 C CA . GLN D 1 406 ? 15.31829 91.47080 76.83650 1.000 42.30778 406 GLN D CA 1
ATOM 16056 C C . GLN D 1 406 ? 15.96399 92.60957 77.61335 1.000 41.63741 406 GLN D C 1
ATOM 16057 O O . GLN D 1 406 ? 15.32878 93.20467 78.49049 1.000 42.50674 406 GLN D O 1
ATOM 16063 N N . SER D 1 407 ? 17.22113 92.90625 77.29367 1.000 43.48667 407 SER D N 1
ATOM 16064 C CA . SER D 1 407 ? 17.94932 93.96992 77.96694 1.000 42.71646 407 SER D CA 1
ATOM 16065 C C . SER D 1 407 ? 18.96511 94.56268 77.00228 1.000 40.30174 407 SER D C 1
ATOM 16066 O O . SER D 1 407 ? 19.34096 93.94015 76.00587 1.000 39.16687 407 SER D O 1
ATOM 16069 N N . ALA D 1 408 ? 19.41013 95.77823 77.31468 1.000 44.65207 408 ALA D N 1
ATOM 16070 C CA . ALA D 1 408 ? 20.33748 96.49639 76.45288 1.000 42.48699 408 ALA D CA 1
ATOM 16071 C C . ALA D 1 408 ? 20.95646 97.64392 77.23443 1.000 42.22715 408 ALA D C 1
ATOM 16072 O O . ALA D 1 408 ? 20.27312 98.30140 78.02315 1.000 43.40324 408 ALA D O 1
ATOM 16074 N N . GLY D 1 409 ? 22.24426 97.88596 77.00433 1.000 43.50558 409 GLY D N 1
ATOM 16075 C CA . GLY D 1 409 ? 22.90140 98.99018 77.67211 1.000 43.35874 409 GLY D CA 1
ATOM 16076 C C . GLY D 1 409 ? 24.40891 99.04762 77.53471 1.000 42.04346 409 GLY D C 1
ATOM 16077 O O . GLY D 1 409 ? 24.96119 98.80628 76.45706 1.000 40.52774 409 GLY D O 1
ATOM 16078 N N . LEU D 1 410 ? 25.08034 99.36874 78.63791 1.000 42.38807 410 LEU D N 1
ATOM 16079 C CA . LEU D 1 410 ? 26.50676 99.65452 78.66596 1.000 41.45852 410 LEU D CA 1
ATOM 16080 C C . LEU D 1 410 ? 27.22099 98.61521 79.51819 1.000 41.92279 410 LEU D C 1
ATOM 16081 O O . LEU D 1 410 ? 26.69137 98.17156 80.54279 1.000 43.42703 410 LEU D O 1
ATOM 16086 N N . THR D 1 411 ? 28.42622 98.22870 79.09823 1.000 41.66197 411 THR D N 1
ATOM 16087 C CA . THR D 1 411 ? 29.18348 97.20507 79.80572 1.000 41.97276 411 THR D CA 1
ATOM 16088 C C . THR D 1 411 ? 30.66079 97.56673 79.86052 1.000 41.42582 411 THR D C 1
ATOM 16089 O O . THR D 1 411 ? 31.20863 98.15186 78.92046 1.000 40.32930 411 THR D O 1
ATOM 16093 N N . CYS D 1 412 ? 31.28480 97.24232 80.99156 1.000 39.98812 412 CYS D N 1
ATOM 16094 C CA . CYS D 1 412 ? 32.73638 97.21387 81.14140 1.000 39.82217 412 CYS D CA 1
ATOM 16095 C C . CYS D 1 412 ? 33.13959 95.75172 81.26334 1.000 39.57931 412 CYS D C 1
ATOM 16096 O O . CYS D 1 412 ? 32.72959 95.06870 82.20736 1.000 40.64591 412 CYS D O 1
ATOM 16099 N N . TYR D 1 413 ? 33.93425 95.27456 80.31040 1.000 40.12410 413 TYR D N 1
ATOM 16100 C CA . TYR D 1 413 ? 34.06127 93.84724 80.04057 1.000 39.32187 413 TYR D CA 1
ATOM 16101 C C . TYR D 1 413 ? 35.52924 93.46449 79.93446 1.000 39.20815 413 TYR D C 1
ATOM 16102 O O . TYR D 1 413 ? 36.30242 94.15062 79.25889 1.000 38.89590 413 TYR D O 1
ATOM 16111 N N . TYR D 1 414 ? 35.90990 92.37253 80.59752 1.000 35.71810 414 TYR D N 1
ATOM 16112 C CA . TYR D 1 414 ? 37.22843 91.77440 80.41731 1.000 35.75792 414 TYR D CA 1
ATOM 16113 C C . TYR D 1 414 ? 37.16655 90.41628 79.73353 1.000 34.19275 414 TYR D C 1
ATOM 16114 O O . TYR D 1 414 ? 37.88453 90.18485 78.75588 1.000 33.38790 414 TYR D O 1
ATOM 16123 N N . ASN D 1 415 ? 36.34533 89.49759 80.23847 1.000 35.74610 415 ASN D N 1
ATOM 16124 C CA . ASN D 1 415 ? 36.05804 88.25267 79.53981 1.000 33.93898 415 ASN D CA 1
ATOM 16125 C C . ASN D 1 415 ? 34.67164 87.77473 79.95783 1.000 33.94303 415 ASN D C 1
ATOM 16126 O O . ASN D 1 415 ? 33.97321 88.43402 80.73270 1.000 35.56752 415 ASN D O 1
ATOM 16131 N N . SER D 1 416 ? 34.28304 86.60478 79.44580 1.000 33.75704 416 SER D N 1
ATOM 16132 C CA . SER D 1 416 ? 32.92927 86.09450 79.63517 1.000 33.95216 416 SER D CA 1
ATOM 16133 C C . SER D 1 416 ? 32.56454 85.86214 81.09719 1.000 35.78011 416 SER D C 1
ATOM 16134 O O . SER D 1 416 ? 31.38233 85.65614 81.39152 1.000 36.83967 416 SER D O 1
ATOM 16137 N N . LYS D 1 417 ? 33.53307 85.88300 82.01431 1.000 34.41707 417 LYS D N 1
ATOM 16138 C CA . LYS D 1 417 ? 33.26786 85.64340 83.42862 1.000 36.05892 417 LYS D CA 1
ATOM 16139 C C . LYS D 1 417 ? 33.61047 86.84023 84.30679 1.000 38.53917 417 LYS D C 1
ATOM 16140 O O . LYS D 1 417 ? 33.54332 86.72951 85.53735 1.000 40.18269 417 LYS D O 1
ATOM 16146 N N . ASN D 1 418 ? 33.97592 87.97809 83.71479 1.000 35.10344 418 ASN D N 1
ATOM 16147 C CA . ASN D 1 418 ? 34.39426 89.14577 84.48986 1.000 36.94605 418 ASN D CA 1
ATOM 16148 C C . ASN D 1 418 ? 33.94842 90.39236 83.73107 1.000 36.60055 418 ASN D C 1
ATOM 16149 O O . ASN D 1 418 ? 34.59879 90.79417 82.76109 1.000 35.31812 418 ASN D O 1
ATOM 16154 N N . TRP D 1 419 ? 32.85173 90.99709 84.18138 1.000 38.05313 419 TRP D N 1
ATOM 16155 C CA . TRP D 1 419 ? 32.31442 92.19526 83.54838 1.000 37.72281 419 TRP D CA 1
ATOM 16156 C C . TRP D 1 419 ? 31.22781 92.78076 84.44094 1.000 39.47335 419 TRP D C 1
ATOM 16157 O O . TRP D 1 419 ? 30.77394 92.14985 85.39967 1.000 40.83353 419 TRP D O 1
ATOM 16168 N N . SER D 1 420 ? 30.82341 94.00749 84.11085 1.000 40.25499 420 SER D N 1
ATOM 16169 C CA . SER D 1 420 ? 29.66928 94.65989 84.71086 1.000 41.61130 420 SER D CA 1
ATOM 16170 C C . SER D 1 420 ? 28.79077 95.20989 83.59569 1.000 40.86937 420 SER D C 1
ATOM 16171 O O . SER D 1 420 ? 29.27139 95.50675 82.49941 1.000 39.20038 420 SER D O 1
ATOM 16174 N N . TYR D 1 421 ? 27.49783 95.35004 83.88400 1.000 41.39338 421 TYR D N 1
ATOM 16175 C CA . TYR D 1 421 ? 26.50442 95.58741 82.83781 1.000 40.97536 421 TYR D CA 1
ATOM 16176 C C . TYR D 1 421 ? 25.36378 96.40646 83.42525 1.000 42.26556 421 TYR D C 1
ATOM 16177 O O . TYR D 1 421 ? 24.64507 95.92346 84.30390 1.000 43.86039 421 TYR D O 1
ATOM 16186 N N . CYS D 1 422 ? 25.20645 97.64129 82.94953 1.000 41.98138 422 CYS D N 1
ATOM 16187 C CA . CYS D 1 422 ? 24.10751 98.51973 83.34308 1.000 42.88298 422 CYS D CA 1
ATOM 16188 C C . CYS D 1 422 ? 23.16211 98.65121 82.15811 1.000 42.38890 422 CYS D C 1
ATOM 16189 O O . CYS D 1 422 ? 23.55963 99.14454 81.09657 1.000 40.91475 422 CYS D O 1
ATOM 16192 N N . PHE D 1 423 ? 21.91490 98.22307 82.34107 1.000 41.69549 423 PHE D N 1
ATOM 16193 C CA . PHE D 1 423 ? 21.02698 97.97852 81.21370 1.000 41.43349 423 PHE D CA 1
ATOM 16194 C C . PHE D 1 423 ? 19.60447 98.41212 81.53502 1.000 42.63523 423 PHE D C 1
ATOM 16195 O O . PHE D 1 423 ? 19.23824 98.63122 82.69255 1.000 43.81889 423 PHE D O 1
ATOM 16203 N N . VAL D 1 424 ? 18.80271 98.51755 80.47899 1.000 44.58765 424 VAL D N 1
ATOM 16204 C CA . VAL D 1 424 ? 17.36376 98.72676 80.57590 1.000 45.66048 424 VAL D CA 1
ATOM 16205 C C . VAL D 1 424 ? 16.67709 97.42470 80.18745 1.000 46.56735 424 VAL D C 1
ATOM 16206 O O . VAL D 1 424 ? 17.04176 96.80187 79.18305 1.000 45.83951 424 VAL D O 1
ATOM 16210 N N . ASP D 1 425 ? 15.69737 97.00532 80.98434 1.000 47.00776 425 ASP D N 1
ATOM 16211 C CA . ASP D 1 425 ? 14.91160 95.81717 80.67379 1.000 48.06668 425 ASP D CA 1
ATOM 16212 C C . ASP D 1 425 ? 13.44402 96.13569 80.93663 1.000 49.03851 425 ASP D C 1
ATOM 16213 O O . ASP D 1 425 ? 13.05766 97.29937 81.08257 1.000 48.70952 425 ASP D O 1
ATOM 16218 N N . TYR D 1 426 ? 12.61886 95.09405 80.99705 1.000 50.26815 426 TYR D N 1
ATOM 16219 C CA . TYR D 1 426 ? 11.20306 95.23767 81.29452 1.000 51.26088 426 TYR D CA 1
ATOM 16220 C C . TYR D 1 426 ? 10.84540 94.42847 82.53344 1.000 52.64069 426 TYR D C 1
ATOM 16221 O O . TYR D 1 426 ? 11.42783 93.37218 82.79898 1.000 53.05220 426 TYR D O 1
ATOM 16230 N N . GLU D 1 427 ? 9.88484 94.94784 83.29436 1.000 57.16653 427 GLU D N 1
ATOM 16231 C CA . GLU D 1 427 ? 9.31121 94.26095 84.44319 1.000 58.32352 427 GLU D CA 1
ATOM 16232 C C . GLU D 1 427 ? 7.79708 94.30352 84.30338 1.000 59.13269 427 GLU D C 1
ATOM 16233 O O . GLU D 1 427 ? 7.23220 95.35956 84.00036 1.000 58.85592 427 GLU D O 1
ATOM 16239 N N . GLU D 1 428 ? 7.14720 93.15748 84.52650 1.000 60.91366 428 GLU D N 1
ATOM 16240 C CA . GLU D 1 428 ? 5.74004 93.00603 84.16042 1.000 61.78148 428 GLU D CA 1
ATOM 16241 C C . GLU D 1 428 ? 4.85812 94.03007 84.86735 1.000 62.15618 428 GLU D C 1
ATOM 16242 O O . GLU D 1 428 ? 4.00933 94.67474 84.23882 1.000 62.31707 428 GLU D O 1
ATOM 16244 N N . GLY D 1 429 ? 5.04240 94.19423 86.17632 1.000 63.71502 429 GLY D N 1
ATOM 16245 C CA . GLY D 1 429 ? 4.20322 95.09334 86.94344 1.000 64.19759 429 GLY D CA 1
ATOM 16246 C C . GLY D 1 429 ? 4.65688 96.53221 87.00280 1.000 63.35028 429 GLY D C 1
ATOM 16247 O O . GLY D 1 429 ? 3.89108 97.39441 87.44389 1.000 65.04977 429 GLY D O 1
ATOM 16248 N N . GLN D 1 430 ? 5.88238 96.82117 86.56671 1.000 63.75707 430 GLN D N 1
ATOM 16249 C CA . GLN D 1 430 ? 6.44499 98.16316 86.63912 1.000 62.92806 430 GLN D CA 1
ATOM 16250 C C . GLN D 1 430 ? 6.59306 98.79917 85.26305 1.000 62.01253 430 GLN D C 1
ATOM 16251 O O . GLN D 1 430 ? 6.07570 99.89462 85.02346 1.000 61.85563 430 GLN D O 1
ATOM 16257 N N . GLY D 1 431 ? 7.29015 98.13240 84.34748 1.000 58.69493 431 GLY D N 1
ATOM 16258 C CA . GLY D 1 431 ? 7.60939 98.70516 83.05579 1.000 57.61661 431 GLY D CA 1
ATOM 16259 C C . GLY D 1 431 ? 9.09828 98.64706 82.78919 1.000 56.44982 431 GLY D C 1
ATOM 16260 O O . GLY D 1 431 ? 9.77810 97.72912 83.25770 1.000 56.61980 431 GLY D O 1
ATOM 16261 N N . ARG D 1 432 ? 9.62225 99.61676 82.04542 1.000 53.72931 432 ARG D N 1
ATOM 16262 C CA . ARG D 1 432 ? 11.05470 99.65854 81.78709 1.000 51.28705 432 ARG D CA 1
ATOM 16263 C C . ARG D 1 432 ? 11.80227 100.03684 83.05956 1.000 50.86949 432 ARG D C 1
ATOM 16264 O O . ARG D 1 432 ? 11.43478 100.99528 83.74574 1.000 52.58166 432 ARG D O 1
ATOM 16272 N N . THR D 1 433 ? 12.84459 99.27394 83.38481 1.000 51.16608 433 THR D N 1
ATOM 16273 C CA . THR D 1 433 ? 13.66053 99.53636 84.56087 1.000 50.94877 433 THR D CA 1
ATOM 16274 C C . THR D 1 433 ? 15.13688 99.44275 84.20225 1.000 49.61825 433 THR D C 1
ATOM 16275 O O . THR D 1 433 ? 15.51810 98.85313 83.18822 1.000 48.98434 433 THR D O 1
ATOM 16279 N N . ILE D 1 434 ? 15.96620 100.03478 85.05883 1.000 49.44337 434 ILE D N 1
ATOM 16280 C CA . ILE D 1 434 ? 17.41821 99.99888 84.92674 1.000 48.52938 434 ILE D CA 1
ATOM 16281 C C . ILE D 1 434 ? 17.97417 99.11321 86.03264 1.000 49.29389 434 ILE D C 1
ATOM 16282 O O . ILE D 1 434 ? 17.65365 99.30736 87.21174 1.000 50.09638 434 ILE D O 1
ATOM 16287 N N . LYS D 1 435 ? 18.80050 98.14103 85.65361 1.000 45.58919 435 LYS D N 1
ATOM 16288 C CA . LYS D 1 435 ? 19.42871 97.22713 86.59580 1.000 46.20393 435 LYS D CA 1
ATOM 16289 C C . LYS D 1 435 ? 20.91366 97.11134 86.27648 1.000 45.16121 435 LYS D C 1
ATOM 16290 O O . LYS D 1 435 ? 21.39891 97.62100 85.26236 1.000 43.93459 435 LYS D O 1
ATOM 16296 N N . VAL D 1 436 ? 21.63912 96.43030 87.16020 1.000 44.08474 436 VAL D N 1
ATOM 16297 C CA . VAL D 1 436 ? 23.06654 96.19380 86.99197 1.000 43.19410 436 VAL D CA 1
ATOM 16298 C C . VAL D 1 436 ? 23.36430 94.73581 87.30855 1.000 43.77761 436 VAL D C 1
ATOM 16299 O O . VAL D 1 436 ? 22.79259 94.16065 88.24141 1.000 44.73901 436 VAL D O 1
ATOM 16303 N N . ILE D 1 437 ? 24.25477 94.13741 86.52328 1.000 41.86524 437 ILE D N 1
ATOM 16304 C CA . ILE D 1 437 ? 24.73721 92.78315 86.75693 1.000 42.22867 437 ILE D CA 1
ATOM 16305 C C . ILE D 1 437 ? 26.25502 92.80919 86.66840 1.000 41.00224 437 ILE D C 1
ATOM 16306 O O . ILE D 1 437 ? 26.81592 93.39500 85.73530 1.000 39.59393 437 ILE D O 1
ATOM 16311 N N . GLN D 1 438 ? 26.91749 92.19542 87.64526 1.000 41.94906 438 GLN D N 1
ATOM 16312 C CA . GLN D 1 438 ? 28.36705 92.07203 87.64055 1.000 40.68149 438 GLN D CA 1
ATOM 16313 C C . GLN D 1 438 ? 28.74379 90.61035 87.80779 1.000 40.33924 438 GLN D C 1
ATOM 16314 O O . GLN D 1 438 ? 28.19304 89.91777 88.66938 1.000 40.87029 438 GLN D O 1
ATOM 16320 N N . LEU D 1 439 ? 29.67071 90.14528 86.97766 1.000 40.49724 439 LEU D N 1
ATOM 16321 C CA . LEU D 1 439 ? 30.30574 88.84698 87.14889 1.000 39.94975 439 LEU D CA 1
ATOM 16322 C C . LEU D 1 439 ? 31.71370 89.08358 87.67621 1.000 39.30225 439 LEU D C 1
ATOM 16323 O O . LEU D 1 439 ? 32.51008 89.78348 87.04105 1.000 38.58163 439 LEU D O 1
ATOM 16328 N N . ASP D 1 440 ? 32.00507 88.52063 88.84504 1.000 39.52148 440 ASP D N 1
ATOM 16329 C CA . ASP D 1 440 ? 33.30708 88.64251 89.49161 1.000 39.03985 440 ASP D CA 1
ATOM 16330 C C . ASP D 1 440 ? 33.76907 87.23052 89.82028 1.000 37.50199 440 ASP D C 1
ATOM 16331 O O . ASP D 1 440 ? 33.18533 86.57348 90.68767 1.000 36.60204 440 ASP D O 1
ATOM 16336 N N . HIS D 1 441 ? 34.81366 86.76845 89.12874 1.000 40.43225 441 HIS D N 1
ATOM 16337 C CA . HIS D 1 441 ? 35.27723 85.38456 89.23914 1.000 37.97225 441 HIS D CA 1
ATOM 16338 C C . HIS D 1 441 ? 34.13932 84.41146 88.94504 1.000 36.60261 441 HIS D C 1
ATOM 16339 O O . HIS D 1 441 ? 34.00696 83.36917 89.59035 1.000 34.93228 441 HIS D O 1
ATOM 16346 N N . ASN D 1 442 ? 33.30346 84.77199 87.96949 1.000 37.64117 442 ASN D N 1
ATOM 16347 C CA . ASN D 1 442 ? 32.10322 84.04580 87.56313 1.000 36.88154 442 ASN D CA 1
ATOM 16348 C C . ASN D 1 442 ? 31.01694 84.04970 88.63159 1.000 38.08617 442 ASN D C 1
ATOM 16349 O O . ASN D 1 442 ? 30.06456 83.26827 88.53304 1.000 37.50232 442 ASN D O 1
ATOM 16354 N N . VAL D 1 443 ? 31.12378 84.89977 89.64261 1.000 35.18973 443 VAL D N 1
ATOM 16355 C CA . VAL D 1 443 ? 30.12351 85.00476 90.70439 1.000 35.82474 443 VAL D CA 1
ATOM 16356 C C . VAL D 1 443 ? 29.24247 86.21421 90.40985 1.000 38.32127 443 VAL D C 1
ATOM 16357 O O . VAL D 1 443 ? 29.77587 87.30111 90.14558 1.000 39.31141 443 VAL D O 1
ATOM 16361 N N . PRO D 1 444 ? 27.91706 86.07489 90.43735 1.000 36.35109 444 PRO D N 1
ATOM 16362 C CA . PRO D 1 444 ? 27.04366 87.18040 90.03013 1.000 38.51690 444 PRO D CA 1
ATOM 16363 C C . PRO D 1 444 ? 26.65937 88.12002 91.16318 1.000 38.95399 444 PRO D C 1
ATOM 16364 O O . PRO D 1 444 ? 26.46858 87.72008 92.31371 1.000 38.19745 444 PRO D O 1
ATOM 16368 N N . SER D 1 445 ? 26.54623 89.39892 90.81089 1.000 40.40058 445 SER D N 1
ATOM 16369 C CA . SER D 1 445 ? 25.98604 90.42582 91.67849 1.000 40.99617 445 SER D CA 1
ATOM 16370 C C . SER D 1 445 ? 24.89046 91.14694 90.91073 1.000 42.29087 445 SER D C 1
ATOM 16371 O O . SER D 1 445 ? 25.10577 91.56761 89.76977 1.000 42.45241 445 SER D O 1
ATOM 16374 N N . TRP D 1 446 ? 23.71579 91.27903 91.52848 1.000 41.68445 446 TRP D N 1
ATOM 16375 C CA . TRP D 1 446 ? 22.59313 91.99980 90.92516 1.000 42.72715 446 TRP D CA 1
ATOM 16376 C C . TRP D 1 446 ? 21.79400 92.67858 92.02883 1.000 43.09334 446 TRP D C 1
ATOM 16377 O O . TRP D 1 446 ? 20.66534 92.28313 92.34203 1.000 43.67507 446 TRP D O 1
ATOM 16388 N N . PRO D 1 447 ? 22.35336 93.73058 92.63654 1.000 46.12105 447 PRO D N 1
ATOM 16389 C CA . PRO D 1 447 ? 21.70373 94.33863 93.80983 1.000 46.49394 447 PRO D CA 1
ATOM 16390 C C . PRO D 1 447 ? 20.43871 95.11724 93.49000 1.000 47.27768 447 PRO D C 1
ATOM 16391 O O . PRO D 1 447 ? 19.68728 95.43945 94.41958 1.000 47.72547 447 PRO D O 1
ATOM 16395 N N . LEU D 1 448 ? 20.17288 95.42641 92.22262 1.000 49.06697 448 LEU D N 1
ATOM 16396 C CA . LEU D 1 448 ? 19.03713 96.25646 91.84778 1.000 49.52380 448 LEU D CA 1
ATOM 16397 C C . LEU D 1 448 ? 17.87205 95.45707 91.27837 1.000 50.13028 448 LEU D C 1
ATOM 16398 O O . LEU D 1 448 ? 16.96644 96.04733 90.68485 1.000 50.36531 448 LEU D O 1
ATOM 16403 N N . HIS D 1 449 ? 17.86338 94.13522 91.44628 1.000 48.06625 449 HIS D N 1
ATOM 16404 C CA . HIS D 1 449 ? 16.79882 93.34193 90.84284 1.000 48.72839 449 HIS D CA 1
ATOM 16405 C C . HIS D 1 449 ? 15.52672 93.34107 91.67952 1.000 49.38464 449 HIS D C 1
ATOM 16406 O O . HIS D 1 449 ? 14.42654 93.32371 91.11627 1.000 49.95392 449 HIS D O 1
ATOM 16413 N N . GLU D 1 450 ? 15.64645 93.36409 93.00792 1.000 56.09534 450 GLU D N 1
ATOM 16414 C CA . GLU D 1 450 ? 14.46631 93.40914 93.86127 1.000 56.71803 450 GLU D CA 1
ATOM 16415 C C . GLU D 1 450 ? 13.92699 94.82112 94.05566 1.000 57.04733 450 GLU D C 1
ATOM 16416 O O . GLU D 1 450 ? 12.79700 94.97327 94.53161 1.000 57.75177 450 GLU D O 1
ATOM 16422 N N . GLN D 1 451 ? 14.69354 95.84893 93.69882 1.000 58.39397 451 GLN D N 1
ATOM 16423 C CA . GLN D 1 451 ? 14.21197 97.23142 93.73214 1.000 58.60050 451 GLN D CA 1
ATOM 16424 C C . GLN D 1 451 ? 14.88722 98.00939 92.61444 1.000 57.89774 451 GLN D C 1
ATOM 16425 O O . GLN D 1 451 ? 15.83753 98.76822 92.84132 1.000 57.35293 451 GLN D O 1
ATOM 16431 N N . PRO D 1 452 ? 14.41629 97.84632 91.38200 1.000 55.27425 452 PRO D N 1
ATOM 16432 C CA . PRO D 1 452 ? 15.07562 98.48106 90.23785 1.000 54.41640 452 PRO D CA 1
ATOM 16433 C C . PRO D 1 452 ? 14.68175 99.94539 90.08594 1.000 54.30233 452 PRO D C 1
ATOM 16434 O O . PRO D 1 452 ? 13.72765 100.43780 90.68916 1.000 55.01166 452 PRO D O 1
ATOM 16438 N N . ILE D 1 453 ? 15.44871 100.63493 89.24868 1.000 54.21541 453 ILE D N 1
ATOM 16439 C CA . ILE D 1 453 ? 15.24864 102.05559 88.98246 1.000 53.94228 453 ILE D CA 1
ATOM 16440 C C . ILE D 1 453 ? 14.22713 102.18542 87.85596 1.000 53.81993 453 ILE D C 1
ATOM 16441 O O . ILE D 1 453 ? 14.47189 101.66723 86.75570 1.000 53.15187 453 ILE D O 1
ATOM 16446 N N . PRO D 1 454 ? 13.10151 102.86107 88.07442 1.000 54.78837 454 PRO D N 1
ATOM 16447 C CA . PRO D 1 454 ? 12.07908 102.95214 87.02670 1.000 55.00202 454 PRO D CA 1
ATOM 16448 C C . PRO D 1 454 ? 12.47857 103.90531 85.91133 1.000 54.25940 454 PRO D C 1
ATOM 16449 O O . PRO D 1 454 ? 13.21507 104.87388 86.11513 1.000 54.12504 454 PRO D O 1
ATOM 16453 N N . VAL D 1 455 ? 11.97117 103.61742 84.72261 1.000 57.16871 455 VAL D N 1
ATOM 16454 C CA . VAL D 1 455 ? 12.15640 104.45226 83.53781 1.000 56.10222 455 VAL D CA 1
ATOM 16455 C C . VAL D 1 455 ? 10.79316 105.00108 83.13963 1.000 57.30460 455 VAL D C 1
ATOM 16456 O O . VAL D 1 455 ? 9.82484 104.23409 83.08297 1.000 57.99102 455 VAL D O 1
ATOM 16460 N N . PRO D 1 456 ? 10.66593 106.30192 82.87785 1.000 58.91738 456 PRO D N 1
ATOM 16461 C CA . PRO D 1 456 ? 9.35919 106.84839 82.49682 1.000 61.59330 456 PRO D CA 1
ATOM 16462 C C . PRO D 1 456 ? 8.85128 106.21286 81.21100 1.000 61.21063 456 PRO D C 1
ATOM 16463 O O . PRO D 1 456 ? 9.62814 105.77602 80.35807 1.000 59.13223 456 PRO D O 1
ATOM 16467 N N . GLU D 1 457 ? 7.52089 106.16156 81.08528 1.000 66.05957 457 GLU D N 1
ATOM 16468 C CA . GLU D 1 457 ? 6.90600 105.44560 79.97250 1.000 66.04809 457 GLU D CA 1
ATOM 16469 C C . GLU D 1 457 ? 7.16961 106.14853 78.64931 1.000 66.14605 457 GLU D C 1
ATOM 16470 O O . GLU D 1 457 ? 7.48420 105.49752 77.64492 1.000 64.68863 457 GLU D O 1
ATOM 16476 N N . GLN D 1 458 ? 7.04156 107.47167 78.62190 1.000 66.96748 458 GLN D N 1
ATOM 16477 C CA . GLN D 1 458 ? 7.40762 108.20506 77.41974 1.000 67.14398 458 GLN D CA 1
ATOM 16478 C C . GLN D 1 458 ? 8.73556 108.92602 77.61234 1.000 65.84192 458 GLN D C 1
ATOM 16479 O O . GLN D 1 458 ? 8.82719 110.14273 77.42572 1.000 67.43928 458 GLN D O 1
ATOM 16485 N N . ALA D 1 459 ? 9.76331 108.17471 77.99795 1.000 64.36223 459 ALA D N 1
ATOM 16486 C CA . ALA D 1 459 ? 11.14790 108.62970 77.93880 1.000 62.83466 459 ALA D CA 1
ATOM 16487 C C . ALA D 1 459 ? 11.75975 108.01356 76.68734 1.000 61.01633 459 ALA D C 1
ATOM 16488 O O . ALA D 1 459 ? 12.19594 106.85769 76.69536 1.000 58.84026 459 ALA D O 1
ATOM 16490 N N . GLU D 1 460 ? 11.77044 108.79542 75.60779 1.000 63.87868 460 GLU D N 1
ATOM 16491 C CA . GLU D 1 460 ? 12.20117 108.31727 74.29793 1.000 62.73352 460 GLU D CA 1
ATOM 16492 C C . GLU D 1 460 ? 13.60579 107.72123 74.28451 1.000 60.01668 460 GLU D C 1
ATOM 16493 O O . GLU D 1 460 ? 13.89080 106.83852 73.47015 1.000 58.62197 460 GLU D O 1
ATOM 16499 N N . SER D 1 461 ? 14.47351 108.17664 75.17293 1.000 58.52801 461 SER D N 1
ATOM 16500 C CA . SER D 1 461 ? 15.88309 107.83332 75.11684 1.000 56.39372 461 SER D CA 1
ATOM 16501 C C . SER D 1 461 ? 16.43045 107.76985 76.53121 1.000 55.58795 461 SER D C 1
ATOM 16502 O O . SER D 1 461 ? 16.06442 108.58239 77.38470 1.000 57.15919 461 SER D O 1
ATOM 16505 N N . VAL D 1 462 ? 17.29401 106.79452 76.77942 1.000 53.88742 462 VAL D N 1
ATOM 16506 C CA . VAL D 1 462 ? 17.97687 106.65759 78.05689 1.000 53.62795 462 VAL D CA 1
ATOM 16507 C C . VAL D 1 462 ? 19.46112 106.83678 77.78810 1.000 52.64296 462 VAL D C 1
ATOM 16508 O O . VAL D 1 462 ? 20.04342 106.09737 76.98541 1.000 51.48677 462 VAL D O 1
ATOM 16512 N N . TRP D 1 463 ? 20.05915 107.84339 78.41597 1.000 52.42839 463 TRP D N 1
ATOM 16513 C CA . TRP D 1 463 ? 21.49489 108.05841 78.32692 1.000 51.67403 463 TRP D CA 1
ATOM 16514 C C . TRP D 1 463 ? 22.18617 107.20035 79.37568 1.000 51.56198 463 TRP D C 1
ATOM 16515 O O . TRP D 1 463 ? 21.75903 107.16472 80.53300 1.000 52.65228 463 TRP D O 1
ATOM 16526 N N . LEU D 1 464 ? 23.24837 106.51316 78.97316 1.000 49.35222 464 LEU D N 1
ATOM 16527 C CA . LEU D 1 464 ? 24.05133 105.72274 79.89115 1.000 48.73296 464 LEU D CA 1
ATOM 16528 C C . LEU D 1 464 ? 25.48438 106.23319 79.87544 1.000 48.04421 464 LEU D C 1
ATOM 16529 O O . LEU D 1 464 ? 25.99153 106.68000 78.84161 1.000 48.00687 464 LEU D O 1
ATOM 16534 N N . ARG D 1 465 ? 26.12934 106.17231 81.03705 1.000 48.41993 465 ARG D N 1
ATOM 16535 C CA . ARG D 1 465 ? 27.45239 106.75123 81.20622 1.000 47.98494 465 ARG D CA 1
ATOM 16536 C C . ARG D 1 465 ? 28.17658 106.02581 82.32814 1.000 48.46601 465 ARG D C 1
ATOM 16537 O O . ARG D 1 465 ? 27.57774 105.70756 83.35867 1.000 49.52988 465 ARG D O 1
ATOM 16545 N N . VAL D 1 466 ? 29.46255 105.75958 82.11463 1.000 47.15809 466 VAL D N 1
ATOM 16546 C CA . VAL D 1 466 ? 30.33085 105.18519 83.13291 1.000 46.34818 466 VAL D CA 1
ATOM 16547 C C . VAL D 1 466 ? 31.54231 106.09266 83.28719 1.000 47.16187 466 VAL D C 1
ATOM 16548 O O . VAL D 1 466 ? 32.16243 106.48607 82.29276 1.000 47.38033 466 VAL D O 1
ATOM 16552 N N . ASP D 1 467 ? 31.86119 106.44507 84.52690 1.000 47.43028 467 ASP D N 1
ATOM 16553 C CA . ASP D 1 467 ? 33.05168 107.22053 84.84431 1.000 47.39128 467 ASP D CA 1
ATOM 16554 C C . ASP D 1 467 ? 34.04800 106.30088 85.53435 1.000 47.48365 467 ASP D C 1
ATOM 16555 O O . ASP D 1 467 ? 33.73809 105.71795 86.57830 1.000 48.15621 467 ASP D O 1
ATOM 16560 N N . VAL D 1 468 ? 35.23168 106.16295 84.94533 1.000 47.31036 468 VAL D N 1
ATOM 16561 C CA . VAL D 1 468 ? 36.30358 105.34663 85.50279 1.000 47.43616 468 VAL D CA 1
ATOM 16562 C C . VAL D 1 468 ? 37.32456 106.27000 86.14898 1.000 47.67473 468 VAL D C 1
ATOM 16563 O O . VAL D 1 468 ? 37.82356 107.20196 85.50680 1.000 47.35157 468 VAL D O 1
ATOM 16567 N N . ASP D 1 469 ? 37.63012 106.01903 87.42227 1.000 46.09094 469 ASP D N 1
ATOM 16568 C CA . ASP D 1 469 ? 38.59478 106.81290 88.18354 1.000 46.38246 469 ASP D CA 1
ATOM 16569 C C . ASP D 1 469 ? 39.56045 105.84675 88.86316 1.000 46.52237 469 ASP D C 1
ATOM 16570 O O . ASP D 1 469 ? 39.34083 105.44263 90.00823 1.000 46.92576 469 ASP D O 1
ATOM 16575 N N . ARG D 1 470 ? 40.62632 105.48687 88.14658 1.000 44.80597 470 ARG D N 1
ATOM 16576 C CA . ARG D 1 470 ? 41.67518 104.60628 88.65012 1.000 44.96311 470 ARG D CA 1
ATOM 16577 C C . ARG D 1 470 ? 41.11619 103.29056 89.18250 1.000 45.07312 470 ARG D C 1
ATOM 16578 O O . ARG D 1 470 ? 40.77373 102.39777 88.40190 1.000 44.79631 470 ARG D O 1
ATOM 16586 N N . LEU D 1 471 ? 41.01704 103.16086 90.50721 1.000 44.34892 471 LEU D N 1
ATOM 16587 C CA . LEU D 1 471 ? 40.65523 101.88436 91.11190 1.000 44.43148 471 LEU D CA 1
ATOM 16588 C C . LEU D 1 471 ? 39.16925 101.56321 91.00731 1.000 44.45443 471 LEU D C 1
ATOM 16589 O O . LEU D 1 471 ? 38.80353 100.38344 91.05771 1.000 44.43644 471 LEU D O 1
ATOM 16594 N N . VAL D 1 472 ? 38.30501 102.56916 90.86641 1.000 45.23396 472 VAL D N 1
ATOM 16595 C CA . VAL D 1 472 ? 36.86561 102.35080 90.87975 1.000 45.44160 472 VAL D CA 1
ATOM 16596 C C . VAL D 1 472 ? 36.23579 102.95094 89.62960 1.000 45.24891 472 VAL D C 1
ATOM 16597 O O . VAL D 1 472 ? 36.82446 103.79045 88.94436 1.000 44.93818 472 VAL D O 1
ATOM 16601 N N . TYR D 1 473 ? 35.01765 102.49550 89.33710 1.000 45.78781 473 TYR D N 1
ATOM 16602 C CA . TYR D 1 473 ? 34.21144 103.06865 88.26972 1.000 45.58950 473 TYR D CA 1
ATOM 16603 C C . TYR D 1 473 ? 32.74030 102.94137 88.63881 1.000 46.23414 473 TYR D C 1
ATOM 16604 O O . TYR D 1 473 ? 32.34577 102.02983 89.37092 1.000 46.69570 473 TYR D O 1
ATOM 16613 N N . ARG D 1 474 ? 31.93373 103.87428 88.13140 1.000 49.05931 474 ARG D N 1
ATOM 16614 C CA . ARG D 1 474 ? 30.52755 103.97164 88.49720 1.000 49.80165 474 ARG D CA 1
ATOM 16615 C C . ARG D 1 474 ? 29.68534 104.28980 87.27202 1.000 49.46741 474 ARG D C 1
ATOM 16616 O O . ARG D 1 474 ? 30.07594 105.10668 86.43315 1.000 48.73999 474 ARG D O 1
ATOM 16624 N N . TYR D 1 475 ? 28.52502 103.64912 87.18453 1.000 46.97852 475 TYR D N 1
ATOM 16625 C CA . TYR D 1 475 ? 27.57048 103.91462 86.12106 1.000 46.74430 475 TYR D CA 1
ATOM 16626 C C . TYR D 1 475 ? 26.64266 105.06058 86.51199 1.000 47.36195 475 TYR D C 1
ATOM 16627 O O . TYR D 1 475 ? 26.45198 105.36966 87.69065 1.000 48.14362 475 TYR D O 1
ATOM 16636 N N . SER D 1 476 ? 26.06401 105.69233 85.49548 1.000 49.95591 476 SER D N 1
ATOM 16637 C CA . SER D 1 476 ? 25.09220 106.75422 85.70049 1.000 50.46028 476 SER D CA 1
ATOM 16638 C C . SER D 1 476 ? 24.18114 106.80830 84.48588 1.000 50.08338 476 SER D C 1
ATOM 16639 O O . SER D 1 476 ? 24.55025 106.37866 83.38995 1.000 49.17384 476 SER D O 1
ATOM 16642 N N . TYR D 1 477 ? 22.98184 107.34224 84.68954 1.000 50.09223 477 TYR D N 1
ATOM 16643 C CA . TYR D 1 477 ? 21.97624 107.36971 83.64289 1.000 50.58380 477 TYR D CA 1
ATOM 16644 C C . TYR D 1 477 ? 21.35764 108.75573 83.54334 1.000 52.88397 477 TYR D C 1
ATOM 16645 O O . TYR D 1 477 ? 21.50817 109.60123 84.42937 1.000 54.15525 477 TYR D O 1
ATOM 16654 N N . SER D 1 478 ? 20.64651 108.97004 82.43954 1.000 54.21017 478 SER D N 1
ATOM 16655 C CA . SER D 1 478 ? 19.95155 110.21775 82.18019 1.000 55.69940 478 SER D CA 1
ATOM 16656 C C . SER D 1 478 ? 18.67684 109.91017 81.41003 1.000 56.24501 478 SER D C 1
ATOM 16657 O O . SER D 1 478 ? 18.57399 108.88106 80.73809 1.000 54.83033 478 SER D O 1
ATOM 16660 N N . PHE D 1 479 ? 17.69640 110.80371 81.53265 1.000 56.56492 479 PHE D N 1
ATOM 16661 C CA . PHE D 1 479 ? 16.47074 110.72194 80.75292 1.000 57.53495 479 PHE D CA 1
ATOM 16662 C C . PHE D 1 479 ? 16.26487 111.93870 79.86508 1.000 59.42890 479 PHE D C 1
ATOM 16663 O O . PHE D 1 479 ? 15.29743 111.97161 79.09402 1.000 60.41296 479 PHE D O 1
ATOM 16671 N N . ASP D 1 480 ? 17.15104 112.93210 79.94981 1.000 59.30821 480 ASP D N 1
ATOM 16672 C CA . ASP D 1 480 ? 17.02227 114.18442 79.22112 1.000 61.33464 480 ASP D CA 1
ATOM 16673 C C . ASP D 1 480 ? 18.30523 114.63228 78.53648 1.000 60.76998 480 ASP D C 1
ATOM 16674 O O . ASP D 1 480 ? 18.25156 115.55911 77.72021 1.000 62.31073 480 ASP D O 1
ATOM 16679 N N . GLY D 1 481 ? 19.44826 114.02066 78.84371 1.000 60.44394 481 GLY D N 1
ATOM 16680 C CA . GLY D 1 481 ? 20.73062 114.53743 78.41808 1.000 60.18636 481 GLY D CA 1
ATOM 16681 C C . GLY D 1 481 ? 21.24829 115.69800 79.23941 1.000 61.70122 481 GLY D C 1
ATOM 16682 O O . GLY D 1 481 ? 22.36818 116.16256 78.98791 1.000 61.62274 481 GLY D O 1
ATOM 16683 N N . GLU D 1 482 ? 20.47698 116.17471 80.21828 1.000 61.20959 482 GLU D N 1
ATOM 16684 C CA . GLU D 1 482 ? 20.83618 117.34106 81.01464 1.000 62.95573 482 GLU D CA 1
ATOM 16685 C C . GLU D 1 482 ? 21.18476 116.97517 82.45218 1.000 62.24732 482 GLU D C 1
ATOM 16686 O O . GLU D 1 482 ? 22.28779 117.27784 82.91496 1.000 61.96677 482 GLU D O 1
ATOM 16688 N N . THR D 1 483 ? 20.27129 116.33577 83.17861 1.000 61.85300 483 THR D N 1
ATOM 16689 C CA . THR D 1 483 ? 20.48588 115.97139 84.57357 1.000 61.38259 483 THR D CA 1
ATOM 16690 C C . THR D 1 483 ? 20.71184 114.46933 84.67786 1.000 58.80550 483 THR D C 1
ATOM 16691 O O . THR D 1 483 ? 19.95060 113.67993 84.10782 1.000 58.08506 483 THR D O 1
ATOM 16695 N N . TRP D 1 484 ? 21.75197 114.08077 85.41014 1.000 59.87114 484 TRP D N 1
ATOM 16696 C CA . TRP D 1 484 ? 22.17277 112.69267 85.50508 1.000 57.44597 484 TRP D CA 1
ATOM 16697 C C . TRP D 1 484 ? 22.02737 112.18842 86.93387 1.000 57.25920 484 TRP D C 1
ATOM 16698 O O . TRP D 1 484 ? 22.06838 112.96394 87.89344 1.000 58.72722 484 TRP D O 1
ATOM 16709 N N . HIS D 1 485 ? 21.86067 110.87503 87.06409 1.000 54.21791 485 HIS D N 1
ATOM 16710 C CA . HIS D 1 485 ? 21.69219 110.22846 88.35589 1.000 54.29059 485 HIS D CA 1
ATOM 16711 C C . HIS D 1 485 ? 22.64277 109.04738 88.45578 1.000 53.76296 485 HIS D C 1
ATOM 16712 O O . HIS D 1 485 ? 22.88202 108.34514 87.46905 1.000 53.17933 485 HIS D O 1
ATOM 16719 N N . ALA D 1 486 ? 23.18163 108.83405 89.65049 1.000 52.71443 486 ALA D N 1
ATOM 16720 C CA . ALA D 1 486 ? 24.15757 107.78028 89.87365 1.000 52.41428 486 ALA D CA 1
ATOM 16721 C C . ALA D 1 486 ? 23.46332 106.46717 90.20044 1.000 52.90503 486 ALA D C 1
ATOM 16722 O O . ALA D 1 486 ? 22.50093 106.43236 90.97302 1.000 53.66150 486 ALA D O 1
ATOM 16724 N N . VAL D 1 487 ? 23.95030 105.38965 89.59432 1.000 50.51321 487 VAL D N 1
ATOM 16725 C CA . VAL D 1 487 ? 23.56232 104.04279 89.99883 1.000 51.03508 487 VAL D CA 1
ATOM 16726 C C . VAL D 1 487 ? 24.35353 103.72525 91.26139 1.000 51.16690 487 VAL D C 1
ATOM 16727 O O . VAL D 1 487 ? 25.58793 103.62860 91.20724 1.000 50.52962 487 VAL D O 1
ATOM 16731 N N . PRO D 1 488 ? 23.69789 103.56261 92.41305 1.000 50.64281 488 PRO D N 1
ATOM 16732 C CA . PRO D 1 488 ? 24.43773 103.48417 93.68178 1.000 50.64759 488 PRO D CA 1
ATOM 16733 C C . PRO D 1 488 ? 25.20709 102.18513 93.86839 1.000 50.40224 488 PRO D C 1
ATOM 16734 O O . PRO D 1 488 ? 24.99325 101.46630 94.84987 1.000 50.65823 488 PRO D O 1
ATOM 16738 N N . VAL D 1 489 ? 26.10316 101.87514 92.93296 1.000 51.13084 489 VAL D N 1
ATOM 16739 C CA . VAL D 1 489 ? 26.98920 100.71902 93.02917 1.000 50.76862 489 VAL D CA 1
ATOM 16740 C C . VAL D 1 489 ? 28.38194 101.15383 92.59547 1.000 49.86113 489 VAL D C 1
ATOM 16741 O O . VAL D 1 489 ? 28.55423 101.68858 91.49472 1.000 49.42447 489 VAL D O 1
ATOM 16745 N N . THR D 1 490 ? 29.37296 100.92806 93.45441 1.000 48.05769 490 THR D N 1
ATOM 16746 C CA . THR D 1 490 ? 30.76607 101.21484 93.13578 1.000 47.24592 490 THR D CA 1
ATOM 16747 C C . THR D 1 490 ? 31.46160 99.91272 92.75901 1.000 46.74984 490 THR D C 1
ATOM 16748 O O . THR D 1 490 ? 31.45314 98.95253 93.53727 1.000 46.72669 490 THR D O 1
ATOM 16752 N N . TYR D 1 491 ? 32.06103 99.88374 91.57249 1.000 45.55302 491 TYR D N 1
ATOM 16753 C CA . TYR D 1 491 ? 32.71133 98.69348 91.04714 1.000 45.06836 491 TYR D CA 1
ATOM 16754 C C . TYR D 1 491 ? 34.22553 98.85428 91.07652 1.000 44.47376 491 TYR D C 1
ATOM 16755 O O . TYR D 1 491 ? 34.75293 99.96606 90.98259 1.000 44.35901 491 TYR D O 1
ATOM 16764 N N . GLU D 1 492 ? 34.91875 97.72488 91.19967 1.000 44.60792 492 GLU D N 1
ATOM 16765 C CA . GLU D 1 492 ? 36.37437 97.70129 91.27638 1.000 44.25499 492 GLU D CA 1
ATOM 16766 C C . GLU D 1 492 ? 36.93561 97.57703 89.86410 1.000 43.93844 492 GLU D C 1
ATOM 16767 O O . GLU D 1 492 ? 36.72798 96.56155 89.19120 1.000 43.73519 492 GLU D O 1
ATOM 16773 N N . ALA D 1 493 ? 37.64471 98.61369 89.41270 1.000 43.81906 493 ALA D N 1
ATOM 16774 C CA . ALA D 1 493 ? 38.26992 98.56630 88.09699 1.000 43.37284 493 ALA D CA 1
ATOM 16775 C C . ALA D 1 493 ? 39.49042 97.65698 88.07423 1.000 43.42876 493 ALA D C 1
ATOM 16776 O O . ALA D 1 493 ? 39.85930 97.16127 87.00368 1.000 43.11004 493 ALA D O 1
ATOM 16778 N N . TRP D 1 494 ? 40.12179 97.42505 89.22785 1.000 42.11604 494 TRP D N 1
ATOM 16779 C CA . TRP D 1 494 ? 41.26968 96.53000 89.28943 1.000 42.23500 494 TRP D CA 1
ATOM 16780 C C . TRP D 1 494 ? 40.87783 95.06318 89.18123 1.000 42.17999 494 TRP D C 1
ATOM 16781 O O . TRP D 1 494 ? 41.76584 94.20918 89.08977 1.000 42.23171 494 TRP D O 1
ATOM 16792 N N . LYS D 1 495 ? 39.58414 94.75005 89.19357 1.000 40.79813 495 LYS D N 1
ATOM 16793 C CA . LYS D 1 495 ? 39.12866 93.38429 88.98459 1.000 40.65616 495 LYS D CA 1
ATOM 16794 C C . LYS D 1 495 ? 38.97203 93.03541 87.51059 1.000 40.37331 495 LYS D C 1
ATOM 16795 O O . LYS D 1 495 ? 38.85948 91.85057 87.17934 1.000 40.16871 495 LYS D O 1
ATOM 16801 N N . LEU D 1 496 ? 38.96577 94.03033 86.62413 1.000 40.36236 496 LEU D N 1
ATOM 16802 C CA . LEU D 1 496 ? 39.01833 93.78936 85.18189 1.000 39.48200 496 LEU D CA 1
ATOM 16803 C C . LEU D 1 496 ? 40.47505 93.71090 84.72188 1.000 39.76119 496 LEU D C 1
ATOM 16804 O O . LEU D 1 496 ? 40.96714 94.52423 83.94015 1.000 39.40662 496 LEU D O 1
ATOM 16809 N N . SER D 1 497 ? 41.16929 92.70281 85.24136 1.000 40.49041 497 SER D N 1
ATOM 16810 C CA . SER D 1 497 ? 42.59010 92.54363 84.97731 1.000 41.07306 497 SER D CA 1
ATOM 16811 C C . SER D 1 497 ? 42.97634 91.09375 85.21751 1.000 40.77184 497 SER D C 1
ATOM 16812 O O . SER D 1 497 ? 42.39223 90.41386 86.06589 1.000 40.31005 497 SER D O 1
ATOM 16815 N N . ASP D 1 498 ? 43.97160 90.63188 84.45705 1.000 42.07568 498 ASP D N 1
ATOM 16816 C CA . ASP D 1 498 ? 44.47607 89.27544 84.63930 1.000 41.08999 498 ASP D CA 1
ATOM 16817 C C . ASP D 1 498 ? 45.13282 89.10311 86.00293 1.000 40.96092 498 ASP D C 1
ATOM 16818 O O . ASP D 1 498 ? 45.18306 87.98565 86.53051 1.000 39.73174 498 ASP D O 1
ATOM 16823 N N . ASP D 1 499 ? 45.63491 90.19482 86.58892 1.000 41.31064 499 ASP D N 1
ATOM 16824 C CA . ASP D 1 499 ? 46.23272 90.11714 87.91850 1.000 41.04078 499 ASP D CA 1
ATOM 16825 C C . ASP D 1 499 ? 45.22472 89.62339 88.94731 1.000 40.27050 499 ASP D C 1
ATOM 16826 O O . ASP D 1 499 ? 45.58317 88.90024 89.88407 1.000 39.39160 499 ASP D O 1
ATOM 16831 N N . TYR D 1 500 ? 43.95868 90.00269 88.78845 1.000 40.67656 500 TYR D N 1
ATOM 16832 C CA . TYR D 1 500 ? 42.91701 89.59715 89.72068 1.000 40.02353 500 TYR D CA 1
ATOM 16833 C C . TYR D 1 500 ? 42.20954 88.32138 89.28202 1.000 38.72822 500 TYR D C 1
ATOM 16834 O O . TYR D 1 500 ? 41.84601 87.49487 90.12418 1.000 37.42900 500 TYR D O 1
ATOM 16843 N N . ILE D 1 501 ? 42.00461 88.14192 87.97877 1.000 41.46852 501 ILE D N 1
ATOM 16844 C CA . ILE D 1 501 ? 41.25799 86.98275 87.50316 1.000 39.71030 501 ILE D CA 1
ATOM 16845 C C . ILE D 1 501 ? 42.09641 85.71465 87.60428 1.000 37.89451 501 ILE D C 1
ATOM 16846 O O . ILE D 1 501 ? 41.60528 84.66712 88.03951 1.000 36.09598 501 ILE D O 1
ATOM 16851 N N . GLY D 1 502 ? 43.36806 85.78888 87.21439 1.000 40.48073 502 GLY D N 1
ATOM 16852 C CA . GLY D 1 502 ? 44.21898 84.61589 87.21956 1.000 39.24334 502 GLY D CA 1
ATOM 16853 C C . GLY D 1 502 ? 43.86264 83.63001 86.11727 1.000 37.68813 502 GLY D C 1
ATOM 16854 O O . GLY D 1 502 ? 43.50063 84.00577 84.99838 1.000 37.89979 502 GLY D O 1
ATOM 16855 N N . GLY D 1 503 ? 43.97145 82.34740 86.44644 1.000 38.13614 503 GLY D N 1
ATOM 16856 C CA . GLY D 1 503 ? 43.70825 81.29491 85.48491 1.000 36.52477 503 GLY D CA 1
ATOM 16857 C C . GLY D 1 503 ? 44.80476 81.20278 84.43759 1.000 37.80887 503 GLY D C 1
ATOM 16858 O O . GLY D 1 503 ? 45.80096 81.92328 84.45730 1.000 39.87542 503 GLY D O 1
ATOM 16859 N N . ARG D 1 504 ? 44.59710 80.28633 83.49266 1.000 39.49015 504 ARG D N 1
ATOM 16860 C CA . ARG D 1 504 ? 45.59430 80.02693 82.46303 1.000 40.77459 504 ARG D CA 1
ATOM 16861 C C . ARG D 1 504 ? 45.51061 80.99362 81.29038 1.000 41.73529 504 ARG D C 1
ATOM 16862 O O . ARG D 1 504 ? 46.37879 80.94996 80.41225 1.000 43.03252 504 ARG D O 1
ATOM 16870 N N . GLY D 1 505 ? 44.49484 81.85100 81.24710 1.000 37.42195 505 GLY D N 1
ATOM 16871 C CA . GLY D 1 505 ? 44.46662 82.89960 80.25370 1.000 38.37780 505 GLY D CA 1
ATOM 16872 C C . GLY D 1 505 ? 45.48651 83.98136 80.54733 1.000 41.17720 505 GLY D C 1
ATOM 16873 O O . GLY D 1 505 ? 45.92070 84.18203 81.68231 1.000 42.00886 505 GLY D O 1
ATOM 16874 N N . PHE D 1 506 ? 45.87988 84.68991 79.49607 1.000 36.37191 506 PHE D N 1
ATOM 16875 C CA . PHE D 1 506 ? 46.88390 85.73511 79.59768 1.000 39.25266 506 PHE D CA 1
ATOM 16876 C C . PHE D 1 506 ? 46.22625 87.10688 79.53549 1.000 39.90050 506 PHE D C 1
ATOM 16877 O O . PHE D 1 506 ? 45.09776 87.26134 79.06091 1.000 37.88815 506 PHE D O 1
ATOM 16885 N N . ALA D 1 507 ? 46.95596 88.10536 80.02894 1.000 39.00024 507 ALA D N 1
ATOM 16886 C CA . ALA D 1 507 ? 46.41529 89.45264 80.14282 1.000 39.14572 507 ALA D CA 1
ATOM 16887 C C . ALA D 1 507 ? 46.05411 90.01817 78.77584 1.000 37.88542 507 ALA D C 1
ATOM 16888 O O . ALA D 1 507 ? 46.87569 90.03313 77.85401 1.000 38.13872 507 ALA D O 1
ATOM 16890 N N . THR D 1 508 ? 44.80904 90.48285 78.64823 1.000 39.81913 508 THR D N 1
ATOM 16891 C CA . THR D 1 508 ? 44.37660 91.17480 77.44842 1.000 38.11392 508 THR D CA 1
ATOM 16892 C C . THR D 1 508 ? 44.16431 92.62906 77.82063 1.000 38.38290 508 THR D C 1
ATOM 16893 O O . THR D 1 508 ? 45.08400 93.45292 77.64668 1.000 39.13365 508 THR D O 1
ATOM 16897 N N . GLY D 1 509 ? 43.00085 93.00833 78.33974 1.000 39.23454 509 GLY D N 1
ATOM 16898 C CA . GLY D 1 509 ? 42.73967 94.38370 78.70928 1.000 39.48935 509 GLY D CA 1
ATOM 16899 C C . GLY D 1 509 ? 41.25776 94.66110 78.82740 1.000 38.46220 509 GLY D C 1
ATOM 16900 O O . GLY D 1 509 ? 40.43909 93.97704 78.20662 1.000 37.03950 509 GLY D O 1
ATOM 16901 N N . ALA D 1 510 ? 40.89939 95.66331 79.62281 1.000 40.92602 510 ALA D N 1
ATOM 16902 C CA . ALA D 1 510 ? 39.49581 95.98369 79.82415 1.000 40.39558 510 ALA D CA 1
ATOM 16903 C C . ALA D 1 510 ? 38.92475 96.70433 78.60782 1.000 39.10824 510 ALA D C 1
ATOM 16904 O O . ALA D 1 510 ? 39.61336 97.46929 77.92698 1.000 38.93265 510 ALA D O 1
ATOM 16906 N N . PHE D 1 511 ? 37.65047 96.44050 78.33420 1.000 42.10392 511 PHE D N 1
ATOM 16907 C CA . PHE D 1 511 ? 36.90984 97.09725 77.26978 1.000 41.06002 511 PHE D CA 1
ATOM 16908 C C . PHE D 1 511 ? 35.68316 97.78471 77.85489 1.000 41.75385 511 PHE D C 1
ATOM 16909 O O . PHE D 1 511 ? 35.19976 97.42991 78.93321 1.000 42.74242 511 PHE D O 1
ATOM 16917 N N . VAL D 1 512 ? 35.18503 98.78229 77.13129 1.000 42.69207 512 VAL D N 1
ATOM 16918 C CA . VAL D 1 512 ? 33.89721 99.40105 77.41746 1.000 43.27666 512 VAL D CA 1
ATOM 16919 C C . VAL D 1 512 ? 33.10343 99.41303 76.11987 1.000 42.12530 512 VAL D C 1
ATOM 16920 O O . VAL D 1 512 ? 33.63896 99.77307 75.06542 1.000 41.12677 512 VAL D O 1
ATOM 16924 N N . GLY D 1 513 ? 31.84305 98.99361 76.18290 1.000 41.96175 513 GLY D N 1
ATOM 16925 C CA . GLY D 1 513 ? 31.10201 98.88360 74.94269 1.000 40.89084 513 GLY D CA 1
ATOM 16926 C C . GLY D 1 513 ? 29.60182 98.85211 75.13099 1.000 41.67499 513 GLY D C 1
ATOM 16927 O O . GLY D 1 513 ? 29.08310 98.90527 76.24852 1.000 43.14229 513 GLY D O 1
ATOM 16928 N N . LEU D 1 514 ? 28.91113 98.76518 73.99800 1.000 41.67579 514 LEU D N 1
ATOM 16929 C CA . LEU D 1 514 ? 27.46028 98.70440 73.93859 1.000 42.39044 514 LEU D CA 1
ATOM 16930 C C . LEU D 1 514 ? 27.00729 97.27038 73.69796 1.000 41.96716 514 LEU D C 1
ATOM 16931 O O . LEU D 1 514 ? 27.68462 96.49004 73.02450 1.000 40.44891 514 LEU D O 1
ATOM 16936 N N . HIS D 1 515 ? 25.84367 96.93221 74.24803 1.000 38.45018 515 HIS D N 1
ATOM 16937 C CA . HIS D 1 515 ? 25.36008 95.56099 74.21485 1.000 38.48100 515 HIS D CA 1
ATOM 16938 C C . HIS D 1 515 ? 23.83929 95.55684 74.21914 1.000 39.90290 515 HIS D C 1
ATOM 16939 O O . HIS D 1 515 ? 23.20021 96.48164 74.72909 1.000 41.22913 515 HIS D O 1
ATOM 16946 N N . CYS D 1 516 ? 23.27031 94.50770 73.62948 1.000 39.57168 516 CYS D N 1
ATOM 16947 C CA . CYS D 1 516 ? 21.83657 94.25630 73.67206 1.000 41.14200 516 CYS D CA 1
ATOM 16948 C C . CYS D 1 516 ? 21.61895 92.76387 73.47820 1.000 41.11908 516 CYS D C 1
ATOM 16949 O O . CYS D 1 516 ? 22.26769 92.14613 72.63051 1.000 39.10770 516 CYS D O 1
ATOM 16952 N N . GLU D 1 517 ? 20.71244 92.18837 74.26470 1.000 37.17494 517 GLU D N 1
ATOM 16953 C CA . GLU D 1 517 ? 20.50899 90.74737 74.25833 1.000 37.56859 517 GLU D CA 1
ATOM 16954 C C . GLU D 1 517 ? 19.02834 90.42662 74.39536 1.000 39.70182 517 GLU D C 1
ATOM 16955 O O . GLU D 1 517 ? 18.23733 91.23006 74.89801 1.000 41.07176 517 GLU D O 1
ATOM 16961 N N . ASP D 1 518 ? 18.66461 89.22836 73.93730 1.000 37.08059 518 ASP D N 1
ATOM 16962 C CA . ASP D 1 518 ? 17.32406 88.66978 74.13400 1.000 38.90763 518 ASP D CA 1
ATOM 16963 C C . ASP D 1 518 ? 17.51497 87.17793 74.39881 1.000 39.45079 518 ASP D C 1
ATOM 16964 O O . ASP D 1 518 ? 17.62233 86.37839 73.46479 1.000 38.08833 518 ASP D O 1
ATOM 16969 N N . ILE D 1 519 ? 17.55773 86.81334 75.68250 1.000 37.93926 519 ILE D N 1
ATOM 16970 C CA . ILE D 1 519 ? 17.70096 85.41019 76.05395 1.000 38.15427 519 ILE D CA 1
ATOM 16971 C C . ILE D 1 519 ? 16.52586 84.59573 75.53139 1.000 37.81932 519 ILE D C 1
ATOM 16972 O O . ILE D 1 519 ? 16.64459 83.38428 75.31364 1.000 36.75594 519 ILE D O 1
ATOM 16977 N N . SER D 1 520 ? 15.38316 85.24303 75.30015 1.000 38.98624 520 SER D N 1
ATOM 16978 C CA . SER D 1 520 ? 14.19330 84.52222 74.86803 1.000 38.72406 520 SER D CA 1
ATOM 16979 C C . SER D 1 520 ? 14.24580 84.13897 73.39609 1.000 37.32277 520 SER D C 1
ATOM 16980 O O . SER D 1 520 ? 13.56261 83.19256 72.99040 1.000 36.90290 520 SER D O 1
ATOM 16983 N N . GLY D 1 521 ? 15.03673 84.84755 72.59322 1.000 39.58980 521 GLY D N 1
ATOM 16984 C CA . GLY D 1 521 ? 15.04623 84.64843 71.16240 1.000 37.88564 521 GLY D CA 1
ATOM 16985 C C . GLY D 1 521 ? 13.80426 85.11628 70.43878 1.000 37.83788 521 GLY D C 1
ATOM 16986 O O . GLY D 1 521 ? 13.66540 84.83202 69.24363 1.000 36.61251 521 GLY D O 1
ATOM 16987 N N . ASP D 1 522 ? 12.88730 85.80750 71.12267 1.000 37.67787 522 ASP D N 1
ATOM 16988 C CA . ASP D 1 522 ? 11.72279 86.36705 70.44362 1.000 37.63776 522 ASP D CA 1
ATOM 16989 C C . ASP D 1 522 ? 12.14097 87.38160 69.38880 1.000 36.89217 522 ASP D C 1
ATOM 16990 O O . ASP D 1 522 ? 11.58472 87.41037 68.28457 1.000 37.65349 522 ASP D O 1
ATOM 16995 N N . GLY D 1 523 ? 13.11645 88.22374 69.71168 1.000 40.85375 523 GLY D N 1
ATOM 16996 C CA . GLY D 1 523 ? 13.52903 89.27288 68.80519 1.000 39.44111 523 GLY D CA 1
ATOM 16997 C C . GLY D 1 523 ? 13.34234 90.66112 69.37713 1.000 40.05861 523 GLY D C 1
ATOM 16998 O O . GLY D 1 523 ? 12.22166 91.06908 69.69915 1.000 41.15213 523 GLY D O 1
ATOM 16999 N N . CYS D 1 524 ? 14.43765 91.39761 69.51840 1.000 44.31834 524 CYS D N 1
ATOM 17000 C CA . CYS D 1 524 ? 14.37968 92.78502 69.94886 1.000 44.61771 524 CYS D CA 1
ATOM 17001 C C . CYS D 1 524 ? 15.51527 93.53171 69.26489 1.000 42.80092 524 CYS D C 1
ATOM 17002 O O . CYS D 1 524 ? 16.27017 92.95792 68.47426 1.000 41.25920 524 CYS D O 1
ATOM 17005 N N . HIS D 1 525 ? 15.62472 94.82562 69.56090 1.000 47.85996 525 HIS D N 1
ATOM 17006 C CA . HIS D 1 525 ? 16.73054 95.61585 69.03738 1.000 46.22461 525 HIS D CA 1
ATOM 17007 C C . HIS D 1 525 ? 16.83138 96.92325 69.80654 1.000 46.94639 525 HIS D C 1
ATOM 17008 O O . HIS D 1 525 ? 15.81329 97.52286 70.16039 1.000 48.10976 525 HIS D O 1
ATOM 17015 N N . ALA D 1 526 ? 18.06272 97.35536 70.05472 1.000 46.70977 526 ALA D N 1
ATOM 17016 C CA . ALA D 1 526 ? 18.34205 98.63975 70.67437 1.000 47.17429 526 ALA D CA 1
ATOM 17017 C C . ALA D 1 526 ? 19.07423 99.53731 69.68649 1.000 45.61800 526 ALA D C 1
ATOM 17018 O O . ALA D 1 526 ? 19.81973 99.06219 68.82448 1.000 44.50464 526 ALA D O 1
ATOM 17020 N N . ASP D 1 527 ? 18.85352 100.84218 69.81674 1.000 47.48510 527 ASP D N 1
ATOM 17021 C CA . ASP D 1 527 ? 19.46761 101.83426 68.94557 1.000 47.99604 527 ASP D CA 1
ATOM 17022 C C . ASP D 1 527 ? 20.31566 102.78013 69.78105 1.000 48.30840 527 ASP D C 1
ATOM 17023 O O . ASP D 1 527 ? 19.85713 103.28503 70.81032 1.000 49.04067 527 ASP D O 1
ATOM 17028 N N . PHE D 1 528 ? 21.54804 103.01493 69.33692 1.000 49.08296 528 PHE D N 1
ATOM 17029 C CA . PHE D 1 528 ? 22.48898 103.88894 70.02671 1.000 49.39954 528 PHE D CA 1
ATOM 17030 C C . PHE D 1 528 ? 22.86655 105.03226 69.09738 1.000 50.87466 528 PHE D C 1
ATOM 17031 O O . PHE D 1 528 ? 23.38717 104.79846 68.00099 1.000 50.61666 528 PHE D O 1
ATOM 17039 N N . ASP D 1 529 ? 22.60654 106.26510 69.53739 1.000 51.80729 529 ASP D N 1
ATOM 17040 C CA . ASP D 1 529 ? 22.89840 107.42438 68.70116 1.000 53.46270 529 ASP D CA 1
ATOM 17041 C C . ASP D 1 529 ? 24.39997 107.63050 68.54753 1.000 52.98291 529 ASP D C 1
ATOM 17042 O O . ASP D 1 529 ? 24.89484 107.85843 67.43748 1.000 53.46009 529 ASP D O 1
ATOM 17047 N N . TYR D 1 530 ? 25.14292 107.55541 69.64892 1.000 51.96567 530 TYR D N 1
ATOM 17048 C CA . TYR D 1 530 ? 26.57466 107.80926 69.61505 1.000 51.72219 530 TYR D CA 1
ATOM 17049 C C . TYR D 1 530 ? 27.26295 106.94637 70.66387 1.000 49.98238 530 TYR D C 1
ATOM 17050 O O . TYR D 1 530 ? 26.62464 106.17473 71.38418 1.000 49.01490 530 TYR D O 1
ATOM 17059 N N . PHE D 1 531 ? 28.58470 107.09027 70.74078 1.000 50.47863 531 PHE D N 1
ATOM 17060 C CA . PHE D 1 531 ? 29.39058 106.39638 71.74289 1.000 49.08014 531 PHE D CA 1
ATOM 17061 C C . PHE D 1 531 ? 30.67299 107.20022 71.90496 1.000 49.81770 531 PHE D C 1
ATOM 17062 O O . PHE D 1 531 ? 31.48444 107.25701 70.97631 1.000 50.02119 531 PHE D O 1
ATOM 17070 N N . THR D 1 532 ? 30.84793 107.82481 73.06558 1.000 48.83887 532 THR D N 1
ATOM 17071 C CA . THR D 1 532 ? 31.97641 108.70917 73.31484 1.000 49.80872 532 THR D CA 1
ATOM 17072 C C . THR D 1 532 ? 32.93386 108.08759 74.32226 1.000 48.64972 532 THR D C 1
ATOM 17073 O O . THR D 1 532 ? 32.50941 107.42343 75.27253 1.000 47.84357 532 THR D O 1
ATOM 17077 N N . TYR D 1 533 ? 34.22794 108.30942 74.10281 1.000 49.94848 533 TYR D N 1
ATOM 17078 C CA . TYR D 1 533 ? 35.28200 107.93910 75.04184 1.000 49.27931 533 TYR D CA 1
ATOM 17079 C C . TYR D 1 533 ? 36.08181 109.20165 75.33763 1.000 50.97119 533 TYR D C 1
ATOM 17080 O O . TYR D 1 533 ? 36.86621 109.65493 74.49744 1.000 51.84549 533 TYR D O 1
ATOM 17089 N N . GLU D 1 534 ? 35.87614 109.77480 76.52331 1.000 50.21128 534 GLU D N 1
ATOM 17090 C CA . GLU D 1 534 ? 36.49985 111.04141 76.89338 1.000 51.98229 534 GLU D CA 1
ATOM 17091 C C . GLU D 1 534 ? 37.50054 110.82390 78.02116 1.000 51.63419 534 GLU D C 1
ATOM 17092 O O . GLU D 1 534 ? 37.09757 110.64883 79.18221 1.000 51.28081 534 GLU D O 1
ATOM 17098 N N . PRO D 1 535 ? 38.80155 110.82939 77.74522 1.000 49.62402 535 PRO D N 1
ATOM 17099 C CA . PRO D 1 535 ? 39.78485 110.70191 78.82357 1.000 49.53546 535 PRO D CA 1
ATOM 17100 C C . PRO D 1 535 ? 39.94776 112.00477 79.58827 1.000 51.36568 535 PRO D C 1
ATOM 17101 O O . PRO D 1 535 ? 39.72125 113.09856 79.06576 1.000 52.96673 535 PRO D O 1
ATOM 17105 N N . ALA D 1 536 ? 40.34715 111.87104 80.84854 1.000 50.05946 536 ALA D N 1
ATOM 17106 C CA . ALA D 1 536 ? 40.59416 113.03267 81.69335 1.000 51.79131 536 ALA D CA 1
ATOM 17107 C C . ALA D 1 536 ? 41.95708 113.64072 81.38150 1.000 53.09209 536 ALA D C 1
ATOM 17108 O O . ALA D 1 536 ? 42.05068 114.65528 80.69083 1.000 54.69848 536 ALA D O 1
#

Foldseek 3Di:
DKAFPPLFFFFFAQWAWEDDAQKIKTWGADFQWPPTIWIWIFRWQRATDTDESQRHDCLRAQQFPAAALFAWHRWHWYDDPQKIKIKTWGWRDFQDPWTWIWIWIWMGNDRHDHIDRTQTPDTQADQWYWDQDPVRWIKIKWWGIDVCRQCVPWTWIWIWTADPVVRDTDPDIFTADTDDPQDPWTLWDWDQDDQKIKIWTWGNDQFQRIFIWIWIDNDPRDDTDTDPVRTQAACNVPLVAQKGSWHSWHWDAHSQRWIKIKTKTFGFDADPPDCCPPQCNSGFGQSWIGMHMFTWDDDPHDIHTPPHRYDHRMYDIDPDDGDHDDDDFKDKDQLQDADDDVQKIDGNHHDDVQQWGSPVDHRWTKGKAADDLLHSHDFSKIKGGDRDQWKKKKWKKFFAADDAQWWKDKKKDQHNQFIKTWIWYAYPPQGIFIWMWGGQLNDIDTVCPVPTHHDDPPQRIKMKMWTGHHQKIWIWIDSPVPDIGTDPDIDGSSSSFCSNNPGRRGTRHMIMIIGIHGPVPPMTIMIISMMIMGGD/DKAFPPLFFFQFAQWAWEDDAQKIKTWGADFQWPPTIWIWIDRWQRAIDTDESQRHDCLAFFQQQAAPLFQWHRWHWYDDPQKIKIKTWGWRDFQDLWTWIWIWIWIANDPHDDIDGTDTDDTQAGLWYWDQDPVRWIKIKWWGIDVCCQCVPWTWIWIWTADVVVRYTDPDIQTADTDDPQDPWTLWDWDQDDQKIKIWTWGNDQFQRIFIWIWIANDPSDNTDTDPVRTQAHCSVPLPAQKGSWHNWHWDQHSLRWIKIKTKTFGFDADPPDDCPPQCNSGFGQSWITMHMFTWDDDPRDIHTPPHRYDHRMYDIDPDDHDHDPDKFQLQDQDTDVQKTDGSDHDDVQAWDCPVDPRWTKGKAADDLLHSHDFNKIKGGDRDQWKKKKWKKFFFEDDAQWWKDKKKDQHSQFIKGWIWYQYPPAGIFIWMWGRQLNDIDTPCPVPTHHDDPPLRIKMKMKTGHHQKIWIWIDSPPPDIDTDPDIGTSSSSFCSNNPGSNGTRHMIMTIGIHRPPPPMTMMIISMMDIGGD/DKAFPDLFFFFFAQWAWEDDAQKIKTWGADFQWPPGIWIWIDRFQHHTDTQDSQRHDCLAFFQFVAAPLFAWDHKHWYDDPQKIKIKTWGWRDFQDLWTWIWIWIWMANDRHDDIDGTQTPDTQADQWYWDQDPVRWIKIKWWGIDPCCQCVPWTWIWIWTADPVVRDTDPDIQTADTDDPLDPWTLWDWDQDDQKIKIWTWGNDQFQRIFIWIWIDNDPSDNTHTDPVRTQAACSVPLVAQWGSWHNWHWDQHPQRWIKIKTKTFGFFADPPDDCPPQCNSGFGQSWITMHMFTWDDDPRHIHTPPHRYDHSIHDIDPDDDDDDDKFQLQDFDGDVQKIDGSHHDDVVAWGCPVDPLWTKGKAADDLLHSHDFSKIKGGDRDQWKKKKWKKAFFEDDAQKWKDKKKDQHSQFIKGWIWYADPPQGIFIWMWGRQLNDIDTVCPVPTHGDDPPQRIKMKMKTGHHQWIWIWIDSPVPDIDTDPDIDTSSSSFCSNNPGSRGIRHIIMIIGIHGPPPPMTMMIISMMDMGGD/DKAFPPQFFFQFAQWAWEDDAQKIKTWGADFQWPPTIWIWIDRFQHFIDTDESQRHDCLQAFQQVAAPLFAWDRWHWYDDPQKIKIKTWGWRDFFDLWTWIWIWIWIANDRHDPIDGTDTPDIQADLWDWDQDPVRWIKIKWWGIDVCRQPVPWTWIWMWTADVVVRDTDPDIFTADTDDPQDPWTLWDWDQDDQKIKIWTWGNDQFQRIFIWIWIANDPRDNTDGDPVRTQAACSVPLPAQWGSWHNWHWDQHPVRWIKIKTKTFGFDADPPDPCPPQCNSGFGQSWIGMHMFTWDDDPRDIHTPPDRYDHRMYDIDPDDDDDHVAWDKFQLQDFDDDPQKTDGSHHDDPVQFGSPVDHRKTKGKAADDLLRSHDFSKIKGTDRDQWWKKKWKKFFFEDDAQWWWDKKKDQHSQFIKGWIWYADDVAGIFIWMWGGQLNDIDTPCPVPTHGDDPPLRIKMKMKTGHRQWIWIWIDSPVPDIDTDPDIGGSSSSGCSNNPGRNGIRHIIMIIGIHGPPPPMTMMIIRMMIIGGD

Organism: NCBI:txid1267571

Solvent-accessible surface area: 75136 Å² total; per-residue (Å²): 71,110,0,78,6,13,19,7,37,0,1,4,0,9,1,4,11,6,71,62,41,85,37,4,15,0,0,0,1,0,3,3,0,4,26,0,0,5,0,13,38,3,78,0,1,62,38,25,31,30,54,11,36,7,0,73,72,70,89,6,4,65,1,82,7,0,35,25,10,0,0,0,12,6,5,8,3,18,65,19,110,48,68,0,9,0,1,0,0,7,0,13,13,8,79,2,8,3,12,3,0,40,2,46,1,0,20,1,55,38,15,105,0,15,8,32,108,33,59,100,2,19,38,3,0,14,10,3,4,9,17,38,10,115,95,51,134,8,20,2,0,9,8,5,0,0,24,37,26,41,32,59,71,72,3,18,0,11,7,5,64,4,63,55,168,96,17,71,36,41,112,105,60,82,76,12,26,90,23,12,137,75,38,114,0,24,2,1,16,9,43,99,58,79,46,60,13,4,0,2,0,0,0,7,14,20,47,20,80,1,2,0,0,1,2,35,3,123,78,21,60,13,134,29,113,59,2,82,65,55,15,6,0,12,0,137,89,66,27,127,19,74,0,0,6,0,0,10,2,5,7,26,70,4,68,50,46,17,29,0,0,0,0,0,0,0,52,22,4,97,40,116,83,56,90,47,124,49,110,35,1,24,2,24,3,1,0,1,9,0,0,0,0,3,40,5,61,61,111,140,28,17,1,38,12,54,67,29,65,39,2,62,71,64,24,104,1,6,127,37,75,88,69,89,82,49,149,145,45,88,33,124,15,57,3,115,52,102,111,20,37,84,40,10,5,4,2,2,24,34,60,69,116,76,0,1,12,13,110,56,69,107,20,30,0,36,0,66,10,33,7,1,0,5,1,29,8,24,1,0,0,0,0,4,7,2,41,70,31,71,6,87,0,23,0,40,1,43,7,89,6,95,27,85,9,4,5,0,0,0,0,0,1,10,20,5,76,5,3,0,4,0,7,0,5,63,45,145,76,109,10,38,0,0,6,0,6,22,3,28,88,16,91,44,46,39,79,21,27,96,77,12,29,87,11,64,174,94,15,148,7,3,41,1,31,0,48,2,70,118,45,48,3,107,1,16,20,0,54,82,20,155,79,54,86,67,2,105,31,70,4,46,0,43,35,8,0,35,42,48,34,31,75,104,18,71,8,3,0,1,0,0,0,0,0,0,12,2,5,0,34,66,47,22,79,0,7,0,35,27,0,8,2,71,32,110,75,101,0,76,6,14,22,7,37,0,0,4,0,10,1,5,11,8,73,38,42,66,38,4,15,0,0,0,0,0,4,3,0,5,28,0,0,4,0,15,42,3,51,0,1,64,41,33,68,32,57,11,36,4,0,79,90,72,73,4,2,84,1,119,32,3,37,22,10,0,0,0,13,4,5,10,4,16,48,15,73,11,73,0,8,0,1,0,0,5,0,61,57,9,125,28,72,102,14,67,0,92,2,45,1,0,22,2,70,34,21,77,14,110,19,49,91,30,65,100,2,33,81,33,0,15,9,2,5,9,16,42,10,116,93,52,120,8,14,1,0,12,7,21,22,8,83,145,54,39,29,71,78,75,4,22,0,11,7,8,59,4,77,59,109,80,12,76,39,38,118,102,117,81,75,13,24,92,23,15,137,74,39,113,0,27,2,1,18,11,36,108,52,84,49,63,14,4,0,2,0,0,1,7,14,20,47,20,78,2,2,0,0,2,1,36,5,133,73,21,67,15,133,27,110,61,3,82,62,54,14,4,0,13,1,138,86,66,30,124,22,69,0,0,6,0,0,10,1,6,7,30,65,4,68,46,45,20,26,0,0,0,0,1,0,1,54,23,3,90,37,116,83,55,89,52,128,46,112,29,1,26,1,24,3,1,2,2,9,0,0,0,0,3,40,8,62,62,120,139,28,16,1,35,12,63,70,28,70,40,1,62,39,45,23,106,3,7,107,23,23,74,30,97,122,122,37,118,14,57,1,108,18,34,74,26,40,82,38,9,4,4,6,3,22,35,59,68,114,82,0,1,10,8,35,52,73,42,24,28,0,41,0,63,10,38,55,21,0,84,21,33,111,39,4,0,0,0,0,5,5,1,40,74,35,63,6,102,0,28,0,44,0,37,10,89,8,96,41,151,55,5,6,0,0,0,0,0,0,10,20,6,103,4,14,0,6,0,10,0,7,62,52,157,78,105,15,33,0,0,3,0,24,23,21,29,86,79,91,67,42,137,73,16,72,108,77,14,26,88,13,66,161,156,12,136,8,3,39,2,34,0,43,2,79,121,43,48,3,113,2,14,20,0,55,88,30,84,84,54,91,70,3,112,29,66,3,45,0,40,33,8,0,36,42,47,30,33,74,116,19,70,7,5,0,0,0,0,0,0,0,0,18,4,101,38,62,103,54,17,83,0,6,0,38,26,0,19,4,42,39,111,63,85,0,82,10,13,23,7,37,0,1,2,0,8,2,3,12,7,74,66,41,88,33,4,16,0,0,0,0,0,4,2,1,5,28,0,0,4,0,18,43,3,97,0,0,59,54,34,88,35,57,11,34,5,0,77,92,70,66,6,4,81,1,113,32,4,40,25,10,0,0,0,11,5,4,11,2,16,72,16,105,48,74,1,10,0,1,0,0,5,0,62,59,7,117,31,75,104,14,67,0,92,1,43,2,0,23,2,95,37,12,113,4,45,20,46,98,32,58,99,4,34,81,31,0,15,9,2,5,8,15,42,11,114,91,54,113,8,15,2,0,10,8,23,24,8,80,143,54,40,29,76,77,69,4,16,1,11,9,9,59,5,62,45,158,87,18,84,41,38,116,112,120,83,76,10,27,92,26,17,134,77,38,109,0,22,3,1,15,10,37,108,49,84,39,63,18,2,0,2,1,0,0,6,14,21,48,20,77,1,1,0,0,1,1,32,6,116,81,18,53,15,134,27,95,70,2,82,65,53,14,4,0,13,0,140,91,64,28,131,19,72,0,0,8,0,0,9,2,5,5,26,70,3,70,47,42,18,26,0,0,0,0,0,0,1,57,24,2,90,40,116,81,57,91,52,131,46,121,32,2,28,2,24,4,1,0,1,8,0,0,0,0,3,54,4,58,62,113,141,26,18,0,38,9,55,63,33,66,41,0,55,72,59,14,107,3,6,146,40,72,95,85,118,128,32,126,14,57,2,119,48,64,110,28,37,82,38,10,3,4,3,2,22,34,61,66,111,85,0,1,8,15,102,51,70,110,24,30,0,39,0,66,9,38,54,25,0,82,23,35,111,40,3,0,1,0,0,4,6,2,39,69,33,71,6,84,0,22,0,42,2,35,11,89,6,102,42,150,50,5,7,0,0,0,0,0,0,10,20,6,106,6,14,0,5,0,8,0,7,66,55,151,81,87,14,34,0,0,3,0,32,22,21,30,86,79,91,65,44,133,76,20,70,179,156,12,27,80,10,70,166,170,11,149,5,3,42,1,30,0,46,4,76,121,38,48,2,108,1,15,21,0,50,82,17,146,76,59,86,63,0,107,32,73,2,50,0,43,33,8,0,38,45,44,28,32,71,112,19,68,8,4,0,1,0,0,0,0,0,0,16,4,100,42,60,106,48,20,80,0,4,0,40,22,0,8,3,65,39,109,142,105,0,77,5,14,22,7,14,0,1,2,0,9,1,5,11,9,73,56,45,87,37,4,15,0,0,0,0,0,4,2,0,6,28,0,0,7,0,14,44,3,93,4,1,60,30,31,83,35,55,12,34,4,0,58,32,74,61,3,4,68,1,82,5,0,37,23,10,0,0,0,12,4,4,12,2,18,73,15,88,29,74,1,10,0,1,0,0,6,0,14,13,8,81,3,7,2,12,2,0,40,2,44,4,0,27,3,83,40,8,125,11,53,15,31,47,30,71,100,2,17,36,3,0,12,9,2,4,10,17,41,10,114,90,50,121,6,19,1,0,7,7,5,0,0,22,55,23,38,30,54,81,75,4,16,0,11,6,4,60,6,40,59,92,44,13,51,35,44,106,111,60,85,74,11,25,90,23,17,140,77,40,113,0,27,2,0,16,10,41,112,56,81,61,78,20,3,0,2,0,1,0,8,13,20,43,22,81,1,1,0,0,2,1,35,4,141,55,25,66,12,125,23,101,56,4,84,64,51,13,5,0,13,1,138,85,66,30,126,19,74,0,0,4,0,0,13,1,5,6,26,70,4,62,57,43,19,25,0,0,0,0,0,0,0,56,21,3,86,35,114,83,56,90,48,135,49,110,32,2,26,1,23,4,1,1,1,9,0,0,0,0,3,47,4,61,60,128,140,26,15,0,33,14,59,69,31,72,39,1,59,73,65,22,90,2,11,113,45,76,95,74,120,127,91,35,99,29,126,17,53,3,114,41,87,111,33,37,82,45,7,5,4,3,3,25,31,54,68,46,75,1,2,11,12,41,35,71,105,21,35,0,43,0,62,12,34,8,1,1,5,1,27,6,23,2,0,0,0,0,2,6,2,21,46,27,69,6,83,0,20,0,37,1,36,11,86,6,101,37,88,10,4,7,0,0,0,0,0,0,10,20,6,70,4,3,0,4,1,6,0,6,67,61,99,81,98,11,28,0,0,8,0,8,21,3,28,86,18,92,38,46,44,79,21,31,136,155,16,28,86,10,66,156,176,10,122,1,2,31,1,32,0,49,2,79,120,43,44,2,104,1,18,21,0,54,76,36,78,82,57,90,70,1,107,28,77,4,50,0,42,32,6,0,31,44,42,34,33,74,104,20,72,7,4,0,1,0,0,0,0,0,0,12,2,5,1,35,70,53,22,80,0,5,0,35,27,0,8,0,79,35,114

InterPro domains:
  IPR006710 Glycoside hydrolase, family 43 [PF04616] (3-303)
  IPR013320 Concanavalin A-like lectin/glucanase domain superfamily [SSF49899] (330-535)
  IPR023296 Glycosyl hydrolase, five-bladed beta-propeller domain superfamily [G3DSA:2.115.10.20] (1-328)
  IPR023296 Glycosyl hydrolase, five-bladed beta-propeller domain superfamily [SSF75005] (3-320)
  IPR041542 Beta-xylosidase, C-terminal Concanavalin A-like domain [PF17851] (332-534)
  IPR051795 Glycosyl Hydrolase Family 43 [PTHR42812] (2-535)

Radius of gyration: 40.17 Å; Cα contacts (8 Å, |Δi|>4): 6360; chains: 4; bounding box: 98×81×111 Å

Sequence (2133 aa):
MEITNPILTGFNPDPSLCRQGEDYYIATSTFEWFPGVRIYHSRDLKNWTLVSTPLDRVSMLDMKGNPDSGGIWAPCLSYADGKFWLLYTDVKIVDSPWKNGRNFLVTAPSIEGPWSEPIPMGNGGFDPSLFHDDDGRKYYLYRPWGPRHHSNPHNTIVMQEFDPQTGTLSPERKTLFTGTPLCYTEGAHLYRHAGWYYLMVAEGGTSYEHAVVVLRAKTIDGPYELHPDVTMMTSWHLPENPLQKSGHGSLLQTHTGEWYMAYLTSRPLRLPGVPLLASGGRGYCPLGRETGIARIEWRDGWPYVEGGKHAQLTVKGPQVAEQPAAVQGSWRDDFDGSTLDPELQTLRIPFDDTLGSLTARPGYLRLYGNDSLNSTFTQSTVARRWQHFIFRAETRMQFSPVHFQQSAGLTCYYNSKNWSYCFVDYEEGQGRTIKVIQLDHNVPSWPLHEQPIPVPEQAESVWLRVDVDRLVYRYSYSFDGETWHAVPVTYEAWKLSDDYIGGRGFATGAFVGLHCEDISGDGCHADFDYFTYEPAMEITNPILTGFNPDPSLCRQGEDYYIATSTFEWFPGVRIYHSRDLKNWTLVSTPLDRVSMLDMKGNPDSGGIWAPCLSYADGKFWLLYTDVKIVDSPWKNGRNFLVTAPSIEGPWSEPIPMGNGGFDPSLFHDDDGRKYYLYRPWGPRHHSNPHNTIVMQEFDPQTGTLSPERKTLFTGTPLCYTEGAHLYRHAGWYYLMVAEGGTSYEHAVVVLRAKTIDGPYELHPDVTMMTSWHLPENPLQKSGHGSLLQTHTGEWYMAYLTSRPLRLPGVPLLASGGRGYCPLGRETGIARIEWRDGWPYVEGGKHAQLTVKGPQVAEQPASWRDDFDGSTLDPELQTLRIPFDDTLGSLTARPGYLRLYGNDSLNSTFTQSTVARRWQHFIFRAETRMQFSPVHFQQSAGLTCYYNSKNWSYCFVDYEEGQGRTIKVIQLDHNVPSWPLHEQPIPVPEQAESVWLRVDVDRLVYRYSYSFDGETWHAVPVTYEAWKLSDDYIGGRGFATGAFVGLHCEDISGDGCHADFDYFTYEPAMEITNPILTGFNPDPSLCRQGEDYYIATSTFEWFPGVRIYHSRDLKNWTLVSTPLDRVSMLDMKGNPDSGGIWAPCLSYADGKFWLLYTDVKIVDSPWKNGRNFLVTAPSIEGPWSEPIPMGNGGFDPSLFHDDDGRKYYLYRPWGPRHHSNPHNTIVMQEFDPQTGTLSPERKTLFTGTPLCYTEGAHLYRHAGWYYLMVAEGGTSYEHAVVVLRAKTIDGPYELHPDVTMMTSWHLPENPLQKSGHGSLLQTHTGEWYMAYLTSRPLRLPGVPLLASGGRGYCPLGRETGIARIEWRDGWPYVEGGKHAQLTVKGPQVAEQPSWRDDFDGSTLDPELQTLRIPFDDTLGSLTARPGYLRLYGNDSLNSTFTQSTVARRWQHFIFRAETRMQFSPVHFQQSAGLTCYYNSKNWSYCFVDYEEGQGRTIKVIQLDHNVPSWPLHEQPIPVPEQAESVWLRVDVDRLVYRYSYSFDGETWHAVPVTYEAWKLSDDYIGGRGFATGAFVGLHCEDISGDGCHADFDYFTYEPAMEITNPILTGFNPDPSLCRQGEDYYIATSTFEWFPGVRIYHSRDLKNWTLVSTPLDRVSMLDMKGNPDSGGIWAPCLSYADGKFWLLYTDVKIVDSPWKNGRNFLVTAPSIEGPWSEPIPMGNGGFDPSLFHDDDGRKYYLYRPWGPRHHSNPHNTIVMQEFDPQTGTLSPERKTLFTGTPLCYTEGAHLYRHAGWYYLMVAEGGTSYEHAVVVLRAKTIDGPYELHPDVTMMTSWHLPENPLQKSGHGSLLQTHTGEWYMAYLTSRPLRLPGVPLLASGGRGYCPLGRETGIARIEWRDGWPYVEGGKHAQLTVKGPQVAEQPAQGSWRDDFDGSTLDPELQTLRIPFDDTLGSLTARPGYLRLYGNDSLNSTFTQSTVARRWQHFIFRAETRMQFSPVHFQQSAGLTCYYNSKNWSYCFVDYEEGQGRTIKVIQLDHNVPSWPLHEQPIPVPEQAESVWLRVDVDRLVYRYSYSFDGETWHAVPVTYEAWKLSDDYIGGRGFATGAFVGLHCEDISGDGCHADFDYFTYEPA

B-factor: mean 41.8, std 7.0, range [26.47, 75.83]

=== Feature glossary ===
Key to the feature types in this record:

pLDDT. pLDDT is the predicted lDDT-Cα score: AlphaFold's confidence that the local environment of each residue (all inter-atomic distances within 15 Å) is correctly placed. It is a per-residue number between 0 and 100, with higher meaning more reliable.

Radius of gyration, Cα contacts, bounding box. The geometric summary reports three shape descriptors. Rg (radius of gyration) measures how spread out the Cα atoms are about their centre of mass; compact globular proteins have small Rg, elongated or unfolded ones large. Cα contacts (<8 Å, |i−j|>4) count long-range residue pairs in spatial proximity — high for tightly packed folds, near zero for rods or random coil. The bounding-box extents give the protein's footprint along x, y, z in Å.

Backbone torsions (φ/ψ). Backbone dihedral angles. Every residue except chain termini has a φ (preceding-C → N → Cα → C) and a ψ (N → Cα → C → next-N). They are reported in degrees following the IUPAC sign convention. Secondary structure is essentially a statement about which (φ, ψ) basin each residue occupies.

Contact-map, Ramachandran, and PAE plots. Plot images: a contact map (which residues are close in 3D, as an N×N binary image), a Ramachandran scatter (backbone torsion angles, revealing secondary-structure composition at a glance), and — for AlphaFold structures — a PAE heatmap (pairwise prediction confidence).

Predicted aligned error. Predicted Aligned Error (PAE) is an AlphaFold confidence matrix: entry (i, j) is the expected error in the position of residue j, in ångströms, when the prediction is superimposed on the true structure at residue i. Low PAE within a block of residues means that block is internally rigid and well-predicted; high PAE between two blocks means their relative placement is uncertain even if each block individually is confident.

Secondary structure (3-state, P-SEA). Three-state secondary structure (P-SEA) collapses the eight DSSP classes into helix (a), strand (b), and coil (c). P-SEA assigns these from Cα geometry alone — distances and angles — without requiring backbone oxygens, so it works on any Cα trace.

Solvent-accessible surface area. Solvent-accessible surface area (SASA) is the area in Å² traced out by the centre of a 1.4 Å probe sphere (a water molecule) rolled over the protein's van der Waals surface (Shrake–Rupley / Lee–Richards construction). Buried residues have near-zero SASA; fully exposed residues can exceed 200 Å². The total SASA scales roughly with the number of surface residues.

Foldseek 3Di. The Foldseek 3Di string encodes local tertiary geometry as a 20-letter alphabet — one character per residue — derived from the relative positions of nearby Cα atoms. Unlike the amino-acid sequence, 3Di is a direct function of the 3D structure, so two proteins with the same fold have similar 3Di strings even at low sequence identity.

B-factor. For experimental (PDB) structures, the B-factor (temperature factor) quantifies the positional spread of each atom in the crystal — a combination of thermal vibration and static disorder — in units of Å². High B-factors mark flexible loops or poorly resolved regions; low B-factors mark the rigid, well-ordered core.

mmCIF coordinates. The mmCIF block holds the 3D Cartesian coordinates of each backbone atom (N, Cα, C, O) in ångströms. mmCIF is the PDB's canonical archive format — a tagged-loop text representation of the atomic model.

InterPro / GO / CATH / organism. Functional annotations link the protein to curated databases. InterPro entries identify conserved domains and families by matching the sequence against member-database signatures (Pfam, PROSITE, CDD, …). Gene Ontology (GO) terms describe molecular function, biological process, and cellular component in a controlled vocabulary. CATH places the structure in a hierarchical fold classification (Class/Architecture/Topology/Homologous-superfamily). The organism is the source species.

Rendered structure images. Structure images are PyMOL renders from six orthogonal camera directions. Cartoon representation draws helices as coils and strands as arrows; sticks shows the backbone as bonds; surface shows the solvent-excluded envelope. Rainbow coloring maps sequence position to hue (blue→red, N→C); chain coloring assigns a distinct color per polypeptide.

Sequence. This is the polypeptide sequence — one letter per residue, N-terminus first. Length ranges from a few dozen residues for small domains to over a thousand for large multi-domain proteins.

Secondary structure (8-state, DSSP). The SS8 string is DSSP's per-residue secondary-structure call. α-helix (H) means an i→i+4 H-bond ladder; β-strand (E) means the residue participates in a β-sheet; 3₁₀ (G) and π (I) are tighter and wider helices; T/S are turns/bends; '-' is loop.

Nearest PDB structures. Structural nearest neighbors (via Foldseek easy-search vs the PDB). Reported per hit: target PDB id, E-value, and alignment TM-score. A TM-score above ~0.5 is the conventional threshold for 'same fold'.